Protein 4XJX (pdb70)

Secondary structure (DSSP, 8-state):
--SS-S---PPPPPSS--SSHHHHHHHHHHHHHHTT-EE----SHHHHHHHHHHHHHHHHT----HHHHHHHIIIIIS-TT--HHHHHHHHHT--EEEEE-TTS-EEEEESS-SSSGGGS-EEEEE-----EEEEEETTEEEEEEEE--TTS-HHHHHHHHSS-------TTTGGGGG--EEEEE-SS-EEEEE--S-GGG-SGGG-EEEE-TT--EE-SHHHHHHHTTSHHHHHHHHHTSEEE-TT--EEEPPHHHHHHHHHHHHHHHHHHHTT--SSTTTSEEEEE-TTSSHHHHHHHHHHHHTT-TT--EEEEEE-GGG--HHHHHHHHTTSTT--SSS---HHHHHHHT-SS--EEEEEHHHHHHHHHH-S--GGGGSEEEEEEES--SSSHHHHHHHHHHH-SEEEEEEEESS---GGG-TTS--HHHHH-SEEEEE-HHHHHHTTSS--EEEEE----TTTHHHHT---HHHHHHT-STTTTT-HHHHHHHHHHHHHHHHHHTT--STT----EEEEEESSHHHHHHHHHHHHHHHHHHHHS-TT-----EEEE---BTTSSSS-SSSPPPB-S-GGGS-HHHHHHHHHHHHHHHHHHT----SSHHHHHHHHHHHHHHHHTTSSSEEEESSTTSSS---TTEEEEEEES---HHHHHHHHGGG-----TT--SEEEEESS--HHHHHHHHHHTS-TTHHHHHBPPPHHHHHH-EE-TTT-PEEPPHHHHHHHHHHH---SS---SHHHHHHHHHHHHHHHHHHHHHTT-HHHHHHHHHTT----SSS---SHHHHTT--HHHHHHHTT-----HHHHHHHHHHHHHTS-------TT----HHHHSSS--S---/--SS-S---PPPP-SS--SSHHHHHHHHHHHHHHTT-EE----SHHHHHHHHHHHHHHHHT----HHHHHHHIIIIIS-TT--HHHHHHHHHT--EEEEE-TTS-EEEEESS-SSSGGGS-EEEEE------EEEEEETTEEEEEEEE--TTS-HHHHHHH-------GGGGG--EEEEE-SS-EEEEE--S-GGG-SGGG-EEEE-TT--EE-SHHHHHHHTTSHHHHHHHHHTSEEE-TT--EEEPPHHHHHHHHHHHHHHHHHHHTT--SSTTTSEEEEE-TTSSHHHHHHHHHHHHTT-TT--EEEEEE-GGG--HHHHHHHHTTSTT--SSS---HHHHHHHT-SS--EEEEEHHHHHHHHHH-S--GGGGSEEEEEEE---SSSHHHHHHHHHHH-SEEEEEEEESS---GGG-TTSPPHHHHH-SEEEEE-HHHHHHHTSS--EEEEE----TTTHHHHT---HHHHHHT-STTTTT-HHHHHHHHHHHHHHHHHHTT--STT----EEEEEESSHHHHHHHHHHHHHHHHHHHHS-TT-----EEEE-----SSBTB-SSSPPP--S-GGGS-HHHHHHHHHHHHHHHHHHT----SSHHHHHHHHHHHHHHHHTTSSSEEEESSTTSSS---TTEEEEEEES---HHHHHHHHGGG-----TT--SEEEEESS--HHHHHHHHHHTS-TTHHHHHBPPPHHHHHH-EE-TTT--EE--HHHHHHHHHHH--STTTTTSHHHHHHHHHHHHHHHHHHHHHTT-HHHHHHHHHTTS-SS-HHHHHHHHHHTT--HHHHHHHTT--PPPHHHHHHHHHHHHHHHHHHHT-----SS----HHHHHHTS--HHHHT--

Nearest PDB structures (foldseek):
  4xjx-assembly1_B  TM=1.001E+00  e=0.000E+00  Escherichia coli
  4xjx-assembly1_A  TM=9.889E-01  e=0.000E+00  Escherichia coli
  6h2j-assembly1_A  TM=9.985E-01  e=0.000E+00  Escherichia coli
  4bec-assembly1_A  TM=9.900E-01  e=0.000E+00  Escherichia coli
  7btp-assembly1_A  TM=7.691E-01  e=0.000E+00  Escherichia coli

CATH classification: 3.90.1570.50 (+3 more: 3.90.640.50, 3.40.50.300, 3.40.50.300)

Structure (mmCIF, N/CA/C/O backbone):
data_4XJX
#
_entry.id   4XJX
#
_cell.length_a   85.221
_cell.length_b   124.542
_cell.length_c   128.540
_cell.angle_alpha   90.000
_cell.angle_beta   107.770
_cell.angle_gamma   90.000
#
_symmetry.space_group_name_H-M   'P 1 21 1'
#
loop_
_entity.id
_entity.type
_entity.pdbx_description
1 polymer HsdR
2 non-polymer 'MAGNESIUM ION'
3 non-polymer "ADENOSINE-5'-TRIPHOSPHATE"
4 water water
#
loop_
_atom_site.group_PDB
_atom_site.id
_atom_site.type_symbol
_atom_site.label_atom_id
_atom_site.label_alt_id
_atom_site.label_comp_id
_atom_site.label_asym_id
_atom_site.label_entity_id
_atom_site.label_seq_id
_atom_site.pdbx_PDB_ins_code
_atom_site.Cartn_x
_atom_site.Cartn_y
_atom_site.Cartn_z
_atom_site.occupancy
_atom_site.B_iso_or_equiv
_atom_site.auth_seq_id
_atom_site.auth_comp_id
_atom_site.auth_asym_id
_atom_site.auth_atom_id
_atom_site.pdbx_PDB_model_num
ATOM 1 N N . ASN A 1 13 ? 27.002 -11.891 -11.358 1.00 57.51 13 ASN A N 1
ATOM 2 C CA . ASN A 1 13 ? 26.546 -11.763 -9.972 1.00 57.02 13 ASN A CA 1
ATOM 3 C C . ASN A 1 13 ? 25.171 -12.432 -9.830 1.00 57.86 13 ASN A C 1
ATOM 4 O O . ASN A 1 13 ? 24.149 -11.745 -9.935 1.00 58.01 13 ASN A O 1
ATOM 9 N N . PHE A 1 14 ? 25.132 -13.774 -9.650 1.00 51.03 14 PHE A N 1
ATOM 10 C CA . PHE A 1 14 ? 23.857 -14.496 -9.548 1.00 48.39 14 PHE A CA 1
ATOM 11 C C . PHE A 1 14 ? 22.956 -13.905 -8.463 1.00 50.19 14 PHE A C 1
ATOM 12 O O . PHE A 1 14 ? 23.425 -13.579 -7.379 1.00 49.02 14 PHE A O 1
ATOM 20 N N . ILE A 1 15 ? 21.666 -13.742 -8.780 1.00 46.41 15 ILE A N 1
ATOM 21 C CA . ILE A 1 15 ? 20.689 -13.156 -7.860 1.00 45.78 15 ILE A CA 1
ATOM 22 C C . ILE A 1 15 ? 19.870 -14.264 -7.161 1.00 48.79 15 ILE A C 1
ATOM 23 O O . ILE A 1 15 ? 19.161 -13.984 -6.193 1.00 47.55 15 ILE A O 1
ATOM 28 N N . VAL A 1 16 ? 19.983 -15.517 -7.651 1.00 44.92 16 VAL A N 1
ATOM 29 C CA . VAL A 1 16 ? 19.398 -16.707 -7.009 1.00 44.16 16 VAL A CA 1
ATOM 30 C C . VAL A 1 16 ? 20.649 -17.424 -6.504 1.00 46.83 16 VAL A C 1
ATOM 31 O O . VAL A 1 16 ? 21.450 -17.950 -7.283 1.00 45.15 16 VAL A O 1
ATOM 35 N N . LEU A 1 17 ? 20.894 -17.253 -5.204 1.00 44.20 17 LEU A N 1
ATOM 36 C CA . LEU A 1 17 ? 22.121 -17.624 -4.510 1.00 43.26 17 LEU A CA 1
ATOM 37 C C . LEU A 1 17 ? 22.367 -19.114 -4.363 1.00 49.02 17 LEU A C 1
ATOM 38 O O . LEU A 1 17 ? 21.468 -19.872 -3.987 1.00 47.65 17 LEU A O 1
ATOM 43 N N . ASP A 1 18 ? 23.623 -19.516 -4.638 1.00 48.86 18 ASP A N 1
ATOM 44 C CA . ASP A 1 18 ? 24.117 -20.881 -4.454 1.00 50.26 18 ASP A CA 1
ATOM 45 C C . ASP A 1 18 ? 24.223 -21.175 -2.946 1.00 58.63 18 ASP A C 1
ATOM 46 O O . ASP A 1 18 ? 23.837 -22.266 -2.507 1.00 58.54 18 ASP A O 1
ATOM 51 N N . LYS A 1 19 ? 24.672 -20.165 -2.151 1.00 57.09 19 LYS A N 1
ATOM 52 C CA . LYS A 1 19 ? 24.788 -20.255 -0.690 1.00 57.03 19 LYS A CA 1
ATOM 53 C C . LYS A 1 19 ? 24.372 -18.941 -0.013 1.00 59.33 19 LYS A C 1
ATOM 54 O O . LYS A 1 19 ? 24.639 -17.851 -0.520 1.00 59.31 19 LYS A O 1
ATOM 60 N N . TYR A 1 20 ? 23.712 -19.066 1.136 1.00 54.99 20 TYR A N 1
ATOM 61 C CA . TYR A 1 20 ? 23.242 -17.939 1.929 1.00 54.00 20 TYR A CA 1
ATOM 62 C C . TYR A 1 20 ? 23.216 -18.283 3.431 1.00 64.30 20 TYR A C 1
ATOM 63 O O . TYR A 1 20 ? 22.545 -19.249 3.840 1.00 64.49 20 TYR A O 1
ATOM 72 N N . ILE A 1 21 ? 23.914 -17.456 4.255 1.00 64.33 21 ILE A N 1
ATOM 73 C CA . ILE A 1 21 ? 23.944 -17.630 5.712 1.00 65.82 21 ILE A CA 1
ATOM 74 C C . ILE A 1 21 ? 22.801 -16.799 6.331 1.00 71.32 21 ILE A C 1
ATOM 75 O O . ILE A 1 21 ? 22.799 -15.568 6.252 1.00 70.99 21 ILE A O 1
ATOM 80 N N . LYS A 1 22 ? 21.810 -17.502 6.907 1.00 69.52 22 LYS A N 1
ATOM 81 C CA . LYS A 1 22 ? 20.613 -16.931 7.541 1.00 70.46 22 LYS A CA 1
ATOM 82 C C . LYS A 1 22 ? 20.977 -15.877 8.589 1.00 79.01 22 LYS A C 1
ATOM 83 O O . LYS A 1 22 ? 21.817 -16.137 9.448 1.00 80.43 22 LYS A O 1
ATOM 89 N N . ALA A 1 23 ? 20.353 -14.691 8.504 1.00 77.50 23 ALA A N 1
ATOM 90 C CA . ALA A 1 23 ? 20.546 -13.577 9.440 1.00 78.33 23 ALA A CA 1
ATOM 91 C C . ALA A 1 23 ? 19.901 -13.903 10.795 1.00 85.13 23 ALA A C 1
ATOM 92 O O . ALA A 1 23 ? 18.949 -14.694 10.845 1.00 85.26 23 ALA A O 1
ATOM 94 N N . GLU A 1 24 ? 20.426 -13.304 11.893 1.00 82.35 24 GLU A N 1
ATOM 95 C CA . GLU A 1 24 ? 19.942 -13.566 13.257 1.00 81.76 24 GLU A CA 1
ATOM 96 C C . GLU A 1 24 ? 19.001 -12.449 13.770 1.00 83.06 24 GLU A C 1
ATOM 97 O O . GLU A 1 24 ? 19.276 -11.275 13.506 1.00 81.82 24 GLU A O 1
ATOM 103 N N . PRO A 1 25 ? 17.900 -12.797 14.502 1.00 78.57 25 PRO A N 1
ATOM 104 C CA . PRO A 1 25 ? 16.964 -11.755 14.967 1.00 78.10 25 PRO A CA 1
ATOM 105 C C . PRO A 1 25 ? 17.552 -10.791 15.990 1.00 81.39 25 PRO A C 1
ATOM 106 O O . PRO A 1 25 ? 18.384 -11.188 16.812 1.00 82.15 25 PRO A O 1
ATOM 110 N N . THR A 1 26 ? 17.107 -9.518 15.932 1.00 75.92 26 THR A N 1
ATOM 111 C CA . THR A 1 26 ? 17.454 -8.479 16.909 1.00 75.12 26 THR A CA 1
ATOM 112 C C . THR A 1 26 ? 16.560 -8.795 18.127 1.00 78.25 26 THR A C 1
ATOM 113 O O . THR A 1 26 ? 15.384 -9.137 17.912 1.00 79.31 26 THR A O 1
ATOM 117 N N . GLY A 1 27 ? 17.067 -8.690 19.351 1.00 71.08 27 GLY A N 1
ATOM 118 C CA . GLY A 1 27 ? 16.261 -9.022 20.526 1.00 69.95 27 GLY A CA 1
ATOM 119 C C . GLY A 1 27 ? 15.017 -8.175 20.759 1.00 71.97 27 GLY A C 1
ATOM 120 O O . GLY A 1 27 ? 14.309 -8.368 21.759 1.00 70.80 27 GLY A O 1
ATOM 121 N N . ASP A 1 28 ? 14.745 -7.219 19.837 1.00 66.87 28 ASP A N 1
ATOM 122 C CA . ASP A 1 28 ? 13.606 -6.308 19.912 1.00 65.32 28 ASP A CA 1
ATOM 123 C C . ASP A 1 28 ? 12.340 -6.989 19.422 1.00 64.98 28 ASP A C 1
ATOM 124 O O . ASP A 1 28 ? 12.411 -7.890 18.587 1.00 64.40 28 ASP A O 1
ATOM 129 N N . SER A 1 29 ? 11.185 -6.554 19.952 1.00 59.79 29 SER A N 1
ATOM 130 C CA . SER A 1 29 ? 9.859 -7.076 19.627 1.00 59.92 29 SER A CA 1
ATOM 131 C C . SER A 1 29 ? 9.666 -7.272 18.097 1.00 64.91 29 SER A C 1
ATOM 132 O O . SER A 1 29 ? 10.025 -6.391 17.301 1.00 64.55 29 SER A O 1
ATOM 135 N N . TYR A 1 30 ? 9.188 -8.477 17.708 1.00 61.30 30 TYR A N 1
ATOM 136 C CA . TYR A 1 30 ? 8.959 -8.864 16.316 1.00 60.21 30 TYR A CA 1
ATOM 137 C C . TYR A 1 30 ? 7.623 -9.552 16.249 1.00 62.31 30 TYR A C 1
ATOM 138 O O . TYR A 1 30 ? 7.553 -10.716 15.875 1.00 63.00 30 TYR A O 1
ATOM 147 N N . GLN A 1 31 ? 6.563 -8.864 16.679 1.00 57.56 31 GLN A N 1
ATOM 148 C CA . GLN A 1 31 ? 5.223 -9.438 16.696 1.00 57.45 31 GLN A CA 1
ATOM 149 C C . GLN A 1 31 ? 4.227 -8.569 15.937 1.00 61.44 31 GLN A C 1
ATOM 150 O O . GLN A 1 31 ? 3.437 -9.100 15.157 1.00 61.69 31 GLN A O 1
ATOM 156 N N . SER A 1 32 ? 4.254 -7.244 16.158 1.00 56.42 32 SER A N 1
ATOM 157 C CA . SER A 1 32 ? 3.309 -6.334 15.511 1.00 55.17 32 SER A CA 1
ATOM 158 C C . SER A 1 32 ? 3.844 -5.808 14.157 1.00 55.70 32 SER A C 1
ATOM 159 O O . SER A 1 32 ? 5.055 -5.852 13.861 1.00 54.34 32 SER A O 1
ATOM 162 N N . GLU A 1 33 ? 2.916 -5.270 13.358 1.00 50.06 33 GLU A N 1
ATOM 163 C CA . GLU A 1 33 ? 3.209 -4.705 12.038 1.00 48.77 33 GLU A CA 1
ATOM 164 C C . GLU A 1 33 ? 4.308 -3.646 12.136 1.00 52.37 33 GLU A C 1
ATOM 165 O O . GLU A 1 33 ? 5.213 -3.631 11.305 1.00 50.58 33 GLU A O 1
ATOM 171 N N . SER A 1 34 ? 4.284 -2.845 13.227 1.00 50.58 34 SER A N 1
ATOM 172 C CA . SER A 1 34 ? 5.241 -1.780 13.535 1.00 50.25 34 SER A CA 1
ATOM 173 C C . SER A 1 34 ? 6.626 -2.336 13.760 1.00 53.09 34 SER A C 1
ATOM 174 O O . SER A 1 34 ? 7.614 -1.705 13.375 1.00 52.10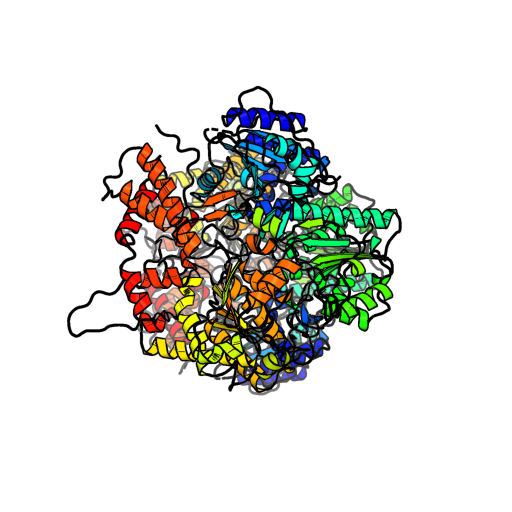 34 SER A O 1
ATOM 177 N N . ASP A 1 35 ? 6.703 -3.528 14.377 1.00 50.93 35 ASP A N 1
ATOM 178 C CA . ASP A 1 35 ? 7.959 -4.213 14.651 1.00 51.08 35 ASP A CA 1
ATOM 179 C C . ASP A 1 35 ? 8.602 -4.656 13.339 1.00 53.40 35 ASP A C 1
ATOM 180 O O . ASP A 1 35 ? 9.784 -4.358 13.098 1.00 52.77 35 ASP A O 1
ATOM 185 N N . LEU A 1 36 ? 7.800 -5.310 12.473 1.00 48.21 36 LEU A N 1
ATOM 186 C CA . LEU A 1 36 ? 8.202 -5.749 11.132 1.00 47.41 36 LEU A CA 1
ATOM 187 C C . LEU A 1 36 ? 8.604 -4.533 10.264 1.00 50.64 36 LEU A C 1
ATOM 188 O O . LEU A 1 36 ? 9.654 -4.558 9.622 1.00 49.66 36 LEU A O 1
ATOM 193 N N . GLU A 1 37 ? 7.797 -3.448 10.313 1.00 47.72 37 GLU A N 1
ATOM 194 C CA . GLU A 1 37 ? 8.017 -2.193 9.576 1.00 47.42 37 GLU A CA 1
ATOM 195 C C . GLU A 1 37 ? 9.371 -1.550 9.898 1.00 50.27 37 GLU A C 1
ATOM 196 O O . GLU A 1 37 ? 10.124 -1.255 8.961 1.00 49.69 37 GLU A O 1
ATOM 202 N N . ARG A 1 38 ? 9.681 -1.361 11.212 1.00 46.00 38 ARG A N 1
ATOM 203 C CA . ARG A 1 38 ? 10.919 -0.760 11.716 1.00 45.67 38 ARG A CA 1
ATOM 204 C C . ARG A 1 38 ? 12.155 -1.509 11.219 1.00 49.33 38 ARG A C 1
ATOM 205 O O . ARG A 1 38 ? 13.121 -0.871 10.798 1.00 47.96 38 ARG A O 1
ATOM 213 N N . GLU A 1 39 ? 12.125 -2.854 11.284 1.00 47.30 39 GLU A N 1
ATOM 214 C CA . GLU A 1 39 ? 13.254 -3.675 10.865 1.00 47.42 39 GLU A CA 1
ATOM 215 C C . GLU A 1 39 ? 13.379 -3.678 9.347 1.00 48.15 39 GLU A C 1
ATOM 216 O O . GLU A 1 39 ? 14.497 -3.594 8.837 1.00 45.73 39 GLU A O 1
ATOM 222 N N . LEU A 1 40 ? 12.230 -3.670 8.627 1.00 44.69 40 LEU A N 1
ATOM 223 C CA . LEU A 1 40 ? 12.220 -3.606 7.156 1.00 43.27 40 LEU A CA 1
ATOM 224 C C . LEU A 1 40 ? 12.865 -2.296 6.675 1.00 45.00 40 LEU A C 1
ATOM 225 O O . LEU A 1 40 ? 13.823 -2.333 5.884 1.00 43.85 40 LEU A O 1
ATOM 230 N N . ILE A 1 41 ? 12.389 -1.155 7.210 1.00 40.73 41 ILE A N 1
ATOM 231 C CA . ILE A 1 41 ? 12.921 0.162 6.845 1.00 41.72 41 ILE A CA 1
ATOM 232 C C . ILE A 1 41 ? 14.416 0.208 7.192 1.00 45.42 41 ILE A C 1
ATOM 233 O O . ILE A 1 41 ? 15.217 0.604 6.344 1.00 44.15 41 ILE A O 1
ATOM 238 N N . GLN A 1 42 ? 14.787 -0.305 8.398 1.00 42.87 42 GLN A N 1
ATOM 239 C CA . GLN A 1 42 ? 16.158 -0.345 8.904 1.00 42.67 42 GLN A CA 1
ATOM 240 C C . GLN A 1 42 ? 17.096 -1.159 7.997 1.00 46.35 42 GLN A C 1
ATOM 241 O O . GLN A 1 42 ? 18.141 -0.622 7.593 1.00 46.20 42 GLN A O 1
ATOM 247 N N . ASP A 1 43 ? 16.722 -2.428 7.662 1.00 42.08 43 ASP A N 1
ATOM 248 C CA . ASP A 1 43 ? 17.533 -3.300 6.806 1.00 41.99 43 ASP A CA 1
ATOM 249 C C . ASP A 1 43 ? 17.644 -2.747 5.399 1.00 44.61 43 ASP A C 1
ATOM 250 O O . ASP A 1 43 ? 18.736 -2.773 4.829 1.00 43.56 43 ASP A O 1
ATOM 255 N N . LEU A 1 44 ? 16.529 -2.201 4.847 1.00 41.25 44 LEU A N 1
ATOM 256 C CA . LEU A 1 44 ? 16.564 -1.583 3.514 1.00 41.25 44 LEU A CA 1
ATOM 257 C C . LEU A 1 44 ? 17.478 -0.365 3.533 1.00 42.87 44 LEU A C 1
ATOM 258 O O . LEU A 1 44 ? 18.301 -0.222 2.625 1.00 41.16 44 LEU A O 1
ATOM 263 N N . ARG A 1 45 ? 17.404 0.466 4.603 1.00 40.12 45 ARG A N 1
ATOM 264 C CA . ARG A 1 45 ? 18.314 1.622 4.734 1.00 41.25 45 ARG A CA 1
ATOM 265 C C . ARG A 1 45 ? 19.765 1.134 4.806 1.00 46.71 45 ARG A C 1
ATOM 266 O O . ARG A 1 45 ? 20.620 1.654 4.077 1.00 44.94 45 ARG A O 1
ATOM 274 N N . ASN A 1 46 ? 20.010 0.046 5.588 1.00 45.13 46 ASN A N 1
ATOM 275 C CA . ASN A 1 46 ? 21.332 -0.577 5.687 1.00 45.47 46 ASN A CA 1
ATOM 276 C C . ASN A 1 46 ? 21.791 -1.144 4.344 1.00 51.42 46 ASN A C 1
ATOM 277 O O . ASN A 1 46 ? 22.999 -1.264 4.126 1.00 51.88 46 ASN A O 1
ATOM 282 N N . GLN A 1 47 ? 20.834 -1.454 3.433 1.00 49.12 47 GLN A N 1
ATOM 283 C CA . GLN A 1 47 ? 21.118 -2.031 2.118 1.00 49.65 47 GLN A CA 1
ATOM 284 C C . GLN A 1 47 ? 21.153 -0.999 0.968 1.00 53.43 47 GLN A C 1
ATOM 285 O O . GLN A 1 47 ? 21.168 -1.397 -0.202 1.00 52.23 47 GLN A O 1
ATOM 291 N N . GLY A 1 48 ? 21.190 0.297 1.311 1.00 50.50 48 GLY A N 1
ATOM 292 C CA . GLY A 1 48 ? 21.313 1.399 0.354 1.00 49.27 48 GLY A CA 1
ATOM 293 C C . GLY A 1 48 ? 20.038 2.075 -0.119 1.00 51.33 48 GLY A C 1
ATOM 294 O O . GLY A 1 48 ? 20.065 2.777 -1.131 1.00 50.66 48 GLY A O 1
ATOM 295 N N . TYR A 1 49 ? 18.916 1.870 0.587 1.00 47.02 49 TYR A N 1
ATOM 296 C CA . TYR A 1 49 ? 17.640 2.483 0.240 1.00 46.20 49 TYR A CA 1
ATOM 297 C C . TYR A 1 49 ? 17.435 3.695 1.118 1.00 50.34 49 TYR A C 1
ATOM 298 O O . TYR A 1 49 ? 17.229 3.557 2.330 1.00 48.94 49 TYR A O 1
ATOM 307 N N . GLU A 1 50 ? 17.504 4.893 0.503 1.00 47.10 50 GLU A N 1
ATOM 308 C CA . GLU A 1 50 ? 17.306 6.155 1.197 1.00 45.76 50 GLU A CA 1
ATOM 309 C C . GLU A 1 50 ? 15.851 6.277 1.667 1.00 47.45 50 GLU A C 1
ATOM 310 O O . GLU A 1 50 ? 14.924 6.103 0.880 1.00 44.11 50 GLU A O 1
ATOM 316 N N . PHE A 1 51 ? 15.651 6.515 2.963 1.00 46.73 51 PHE A N 1
ATOM 317 C CA . PHE A 1 51 ? 14.297 6.691 3.464 1.00 47.40 51 PHE A CA 1
ATOM 318 C C . PHE A 1 51 ? 13.909 8.161 3.316 1.00 54.03 51 PHE A C 1
ATOM 319 O O . PHE A 1 51 ? 14.611 9.034 3.834 1.00 54.19 51 PHE A O 1
ATOM 327 N N . ILE A 1 52 ? 12.804 8.438 2.602 1.00 50.49 52 ILE A N 1
ATOM 328 C CA . ILE A 1 52 ? 12.333 9.811 2.437 1.00 49.97 52 ILE A CA 1
ATOM 329 C C . ILE A 1 52 ? 10.908 9.943 2.965 1.00 50.81 52 ILE A C 1
ATOM 330 O O . ILE A 1 52 ? 10.140 8.976 2.933 1.00 48.51 52 ILE A O 1
ATOM 335 N N . SER A 1 53 ? 10.570 11.140 3.482 1.00 47.63 53 SER A N 1
ATOM 336 C CA . SER A 1 53 ? 9.225 11.421 3.971 1.00 47.66 53 SER A CA 1
ATOM 337 C C . SER A 1 53 ? 8.408 12.105 2.866 1.00 52.36 53 SER A C 1
ATOM 338 O O . SER A 1 53 ? 8.811 13.142 2.335 1.00 53.43 53 SER A O 1
ATOM 341 N N . VAL A 1 54 ? 7.317 11.464 2.461 1.00 48.24 54 VAL A N 1
ATOM 342 C CA . VAL A 1 54 ? 6.402 11.934 1.428 1.00 48.19 54 VAL A CA 1
ATOM 343 C C . VAL A 1 54 ? 5.004 11.813 2.019 1.00 54.00 54 VAL A C 1
ATOM 344 O O . VAL A 1 54 ? 4.689 10.774 2.602 1.00 56.58 54 VAL A O 1
ATOM 348 N N . LYS A 1 55 ? 4.189 12.865 1.934 1.00 48.16 55 LYS A N 1
ATOM 349 C CA . LYS A 1 55 ? 2.858 12.827 2.539 1.00 47.03 55 LYS A CA 1
ATOM 350 C C . LYS A 1 55 ? 1.766 13.199 1.545 1.00 47.61 55 LYS A C 1
ATOM 351 O O . LYS A 1 55 ? 0.611 13.370 1.951 1.00 47.10 55 LYS A O 1
ATOM 357 N N . SER A 1 56 ? 2.122 13.296 0.240 1.00 41.92 56 SER A N 1
ATOM 358 C CA . SER A 1 56 ? 1.221 13.673 -0.856 1.00 40.92 56 SER A CA 1
ATOM 359 C C . SER A 1 56 ? 1.794 13.284 -2.214 1.00 44.05 56 SER A C 1
ATOM 360 O O . SER A 1 56 ? 3.007 13.078 -2.352 1.00 42.78 56 SER A O 1
ATOM 363 N N . GLN A 1 57 ? 0.932 13.243 -3.235 1.00 41.20 57 GLN A N 1
ATOM 364 C CA . GLN A 1 57 ? 1.387 12.972 -4.594 1.00 41.11 57 GLN A CA 1
ATOM 365 C C . GLN A 1 57 ? 2.219 14.169 -5.094 1.00 45.01 57 GLN A C 1
ATOM 366 O O . GLN A 1 57 ? 3.135 13.967 -5.894 1.00 45.20 57 GLN A O 1
ATOM 372 N N . SER A 1 58 ? 1.916 15.401 -4.601 1.00 39.71 58 SER A N 1
ATOM 373 C CA . SER A 1 58 ? 2.663 16.621 -4.946 1.00 38.08 58 SER A CA 1
ATOM 374 C C . SER A 1 58 ? 4.136 16.456 -4.527 1.00 41.17 58 SER A C 1
ATOM 375 O O . SER A 1 58 ? 5.032 16.690 -5.348 1.00 40.70 58 SER A O 1
ATOM 378 N N . ALA A 1 59 ? 4.373 15.969 -3.291 1.00 36.42 59 ALA A N 1
ATOM 379 C CA . ALA A 1 59 ? 5.712 15.669 -2.801 1.00 36.62 59 ALA A CA 1
ATOM 380 C C . ALA A 1 59 ? 6.312 14.482 -3.588 1.00 42.49 59 ALA A C 1
ATOM 381 O O . ALA A 1 59 ? 7.503 14.515 -3.921 1.00 41.94 59 ALA A O 1
ATOM 383 N N . MET A 1 60 ? 5.474 13.476 -3.962 1.00 39.88 60 MET A N 1
ATOM 384 C CA . MET A 1 60 ? 5.954 12.355 -4.776 1.00 40.46 60 MET A CA 1
ATOM 385 C C . MET A 1 60 ? 6.406 12.809 -6.171 1.00 40.48 60 MET A C 1
ATOM 386 O O . MET A 1 60 ? 7.492 12.412 -6.612 1.00 40.21 60 MET A O 1
ATOM 391 N N . LEU A 1 61 ? 5.641 13.715 -6.809 1.00 33.76 61 LEU A N 1
ATOM 392 C CA . LEU A 1 61 ? 5.958 14.231 -8.132 1.00 32.60 61 LEU A CA 1
ATOM 393 C C . LEU A 1 61 ? 7.199 15.092 -8.130 1.00 33.74 61 LEU A C 1
ATOM 394 O O . LEU A 1 61 ? 7.990 15.009 -9.084 1.00 31.86 61 LEU A O 1
ATOM 399 N N . ALA A 1 62 ? 7.397 15.895 -7.053 1.00 29.95 62 ALA A N 1
ATOM 400 C CA . ALA A 1 62 ? 8.579 16.752 -6.893 1.00 29.70 62 ALA A CA 1
ATOM 401 C C . ALA A 1 62 ? 9.847 15.893 -6.827 1.00 34.22 62 ALA A C 1
ATOM 402 O O . ALA A 1 62 ? 10.879 16.248 -7.416 1.00 33.36 62 ALA A O 1
ATOM 404 N N . ASN A 1 63 ? 9.731 14.722 -6.148 1.00 32.19 63 ASN A N 1
ATOM 405 C CA . ASN A 1 63 ? 10.785 13.724 -5.971 1.00 32.03 63 ASN A CA 1
ATOM 406 C C . ASN A 1 63 ? 11.048 12.995 -7.298 1.00 34.09 63 ASN A C 1
ATOM 407 O O . ASN A 1 63 ? 12.211 12.905 -7.700 1.00 34.21 63 ASN A O 1
ATOM 412 N N . VAL A 1 64 ? 9.979 12.580 -8.027 1.00 30.05 64 VAL A N 1
ATOM 413 C CA . VAL A 1 64 ? 10.100 11.985 -9.381 1.00 30.57 64 VAL A CA 1
ATOM 414 C C . VAL A 1 64 ? 10.875 12.971 -10.296 1.00 35.03 64 VAL A C 1
ATOM 415 O O . VAL A 1 64 ? 11.785 12.545 -11.017 1.00 34.92 64 VAL A O 1
ATOM 419 N N . ARG A 1 65 ? 10.532 14.282 -10.238 1.00 31.16 65 ARG A N 1
ATOM 420 C CA . ARG A 1 65 ? 11.185 15.307 -11.052 1.00 31.10 65 ARG A CA 1
ATOM 421 C C . ARG A 1 65 ? 12.684 15.339 -10.804 1.00 37.10 65 ARG A C 1
ATOM 422 O O . ARG A 1 65 ? 13.442 15.414 -11.765 1.00 36.47 65 ARG A O 1
ATOM 430 N N . GLU A 1 66 ? 13.101 15.291 -9.518 1.00 35.23 66 GLU A N 1
ATOM 431 C CA . GLU A 1 66 ? 14.499 15.311 -9.111 1.00 35.20 66 GLU A CA 1
ATOM 432 C C . GLU A 1 66 ? 15.243 14.097 -9.642 1.00 39.08 66 GLU A C 1
ATOM 433 O O . GLU A 1 66 ? 16.333 14.245 -10.187 1.00 39.09 66 GLU A O 1
ATOM 439 N N . GLN A 1 67 ? 14.641 12.909 -9.505 1.00 34.02 67 GLN A N 1
ATOM 440 C CA . GLN A 1 67 ? 15.253 11.652 -9.941 1.00 33.28 67 GLN A CA 1
ATOM 441 C C . GLN A 1 67 ? 15.372 11.550 -11.454 1.00 37.07 67 GLN A C 1
ATOM 442 O O . GLN A 1 67 ? 16.453 11.213 -11.949 1.00 36.14 67 GLN A O 1
ATOM 448 N N . LEU A 1 68 ? 14.287 11.873 -12.187 1.00 34.20 68 LEU A N 1
ATOM 449 C CA . LEU A 1 68 ? 14.278 11.776 -13.643 1.00 34.78 68 LEU A CA 1
ATOM 450 C C . LEU A 1 68 ? 15.240 12.759 -14.283 1.00 39.90 68 LEU A C 1
ATOM 451 O O . LEU A 1 68 ? 15.894 12.410 -15.273 1.00 40.46 68 LEU A O 1
ATOM 456 N N . GLN A 1 69 ? 15.337 13.969 -13.708 1.00 35.59 69 GLN A N 1
ATOM 457 C CA . GLN A 1 69 ? 16.251 15.014 -14.141 1.00 34.41 69 GLN A CA 1
ATOM 458 C C . GLN A 1 69 ? 17.668 14.524 -13.953 1.00 38.90 69 GLN A C 1
ATOM 459 O O . GLN A 1 69 ? 18.448 14.535 -14.902 1.00 36.53 69 GLN A O 1
ATOM 465 N N . ASN A 1 70 ? 17.968 14.018 -12.739 1.00 38.34 70 ASN A N 1
ATOM 466 C CA . ASN A 1 70 ? 19.270 13.473 -12.355 1.00 39.09 70 ASN A CA 1
ATOM 467 C C . ASN A 1 70 ? 19.719 12.383 -13.298 1.00 42.04 70 ASN A C 1
ATOM 468 O O . ASN A 1 70 ? 20.795 12.488 -13.889 1.00 41.25 70 ASN A O 1
ATOM 473 N N . LEU A 1 71 ? 18.871 11.366 -13.467 1.00 38.59 71 LEU A N 1
ATOM 474 C CA . LEU A 1 71 ? 19.092 10.224 -14.360 1.00 37.95 71 LEU A CA 1
ATOM 475 C C . LEU A 1 71 ? 19.342 10.636 -15.810 1.00 42.43 71 LEU A C 1
ATOM 476 O O . LEU A 1 71 ? 20.177 10.021 -16.477 1.00 42.02 71 LEU A O 1
ATOM 481 N N . ASN A 1 72 ? 18.610 11.640 -16.318 1.00 39.29 72 ASN A N 1
ATOM 482 C CA . ASN A 1 72 ? 18.708 11.987 -17.732 1.00 39.35 72 ASN A CA 1
ATOM 483 C C . ASN A 1 72 ? 19.623 13.190 -18.047 1.00 45.05 72 ASN A C 1
ATOM 484 O O . ASN A 1 72 ? 19.897 13.450 -19.220 1.00 45.53 72 ASN A O 1
ATOM 489 N N . GLY A 1 73 ? 20.119 13.868 -17.022 1.00 42.19 73 GLY A N 1
ATOM 490 C CA . GLY A 1 73 ? 20.993 15.026 -17.175 1.00 41.95 73 GLY A CA 1
ATOM 491 C C . GLY A 1 73 ? 20.309 16.193 -17.851 1.00 46.54 73 GLY A C 1
ATOM 492 O O . GLY A 1 73 ? 20.911 16.869 -18.692 1.00 46.00 73 GLY A O 1
ATOM 493 N N . VAL A 1 74 ? 19.039 16.429 -17.478 1.00 43.41 74 VAL A N 1
ATOM 494 C CA . VAL A 1 74 ? 18.198 17.480 -18.044 1.00 43.08 74 VAL A CA 1
ATOM 495 C C . VAL A 1 74 ? 17.488 18.205 -16.912 1.00 44.75 74 VAL A C 1
ATOM 496 O O . VAL A 1 74 ? 17.388 17.647 -15.827 1.00 44.41 74 VAL A O 1
ATOM 500 N N . VAL A 1 75 ? 17.048 19.458 -17.135 1.00 39.39 75 VAL A N 1
ATOM 501 C CA . VAL A 1 75 ? 16.289 20.224 -16.143 1.00 38.65 75 VAL A CA 1
ATOM 502 C C . VAL A 1 75 ? 15.045 20.745 -16.859 1.00 41.68 75 VAL A C 1
ATOM 503 O O . VAL A 1 75 ? 15.151 21.496 -17.830 1.00 43.08 75 VAL A O 1
ATOM 507 N N . PHE A 1 76 ? 13.873 20.311 -16.411 1.00 35.13 76 PHE A N 1
ATOM 508 C CA . PHE A 1 76 ? 12.605 20.795 -16.947 1.00 33.40 76 PHE A CA 1
ATOM 509 C C . PHE A 1 76 ? 12.286 22.132 -16.362 1.00 34.97 76 PHE A C 1
ATOM 510 O O . PHE A 1 76 ? 12.664 22.401 -15.224 1.00 36.39 76 PHE A O 1
ATOM 518 N N . ASN A 1 77 ? 11.590 22.975 -17.113 1.00 28.57 77 ASN A N 1
ATOM 519 C CA . ASN A 1 77 ? 11.028 24.178 -16.537 1.00 27.50 77 ASN A CA 1
ATOM 520 C C . ASN A 1 77 ? 9.631 23.729 -16.051 1.00 31.61 77 ASN A C 1
ATOM 521 O O . ASN A 1 77 ? 9.210 22.603 -16.330 1.00 30.56 77 ASN A O 1
ATOM 526 N N . ASP A 1 78 ? 8.939 24.553 -15.318 1.00 31.93 78 ASP A N 1
ATOM 527 C CA . ASP A 1 78 ? 7.654 24.157 -14.742 1.00 33.10 78 ASP A CA 1
ATOM 528 C C . ASP A 1 78 ? 6.621 23.809 -15.774 1.00 39.26 78 ASP A C 1
ATOM 529 O O . ASP A 1 78 ? 5.900 22.821 -15.583 1.00 42.14 78 ASP A O 1
ATOM 534 N N . SER A 1 79 ? 6.594 24.568 -16.890 1.00 34.12 79 SER A N 1
ATOM 535 C CA . SER A 1 79 ? 5.678 24.372 -18.012 1.00 32.44 79 SER A CA 1
ATOM 536 C C . SER A 1 79 ? 5.957 23.016 -18.694 1.00 34.20 79 SER A C 1
ATOM 537 O O . SER A 1 79 ? 5.018 22.240 -18.859 1.00 33.39 79 SER A O 1
ATOM 540 N N . GLU A 1 80 ? 7.248 22.728 -19.024 1.00 29.27 80 GLU A N 1
ATOM 541 C CA . GLU A 1 80 ? 7.734 21.470 -19.586 1.00 29.17 80 GLU A CA 1
ATOM 542 C C . GLU A 1 80 ? 7.463 20.282 -18.635 1.00 36.34 80 GLU A C 1
ATOM 543 O O . GLU A 1 80 ? 7.060 19.229 -19.123 1.00 36.58 80 GLU A O 1
ATOM 549 N N . TRP A 1 81 ? 7.686 20.447 -17.289 1.00 33.23 81 TRP A N 1
ATOM 550 C CA . TRP A 1 81 ? 7.412 19.397 -16.305 1.00 32.91 81 TRP A CA 1
ATOM 551 C C . TRP A 1 81 ? 5.907 19.061 -16.266 1.00 37.94 81 TRP A C 1
ATOM 552 O O . TRP A 1 81 ? 5.560 17.876 -16.330 1.00 38.31 81 TRP A O 1
ATOM 563 N N . ARG A 1 82 ? 5.026 20.078 -16.201 1.00 34.97 82 ARG A N 1
ATOM 564 C CA . ARG A 1 82 ? 3.574 19.859 -16.198 1.00 36.30 82 ARG A CA 1
ATOM 565 C C . ARG A 1 82 ? 3.117 19.141 -17.486 1.00 41.34 82 ARG A C 1
ATOM 566 O O . ARG A 1 82 ? 2.244 18.274 -17.435 1.00 40.48 82 ARG A O 1
ATOM 574 N N . ARG A 1 83 ? 3.740 19.479 -18.623 1.00 38.42 83 ARG A N 1
ATOM 575 C CA . ARG A 1 83 ? 3.431 18.893 -19.920 1.00 39.45 83 ARG A CA 1
ATOM 576 C C . ARG A 1 83 ? 3.878 17.398 -19.940 1.00 46.09 83 ARG A C 1
ATOM 577 O O . ARG A 1 83 ? 3.055 16.547 -20.284 1.00 47.34 83 ARG A O 1
ATOM 585 N N . PHE A 1 84 ? 5.128 17.076 -19.494 1.00 40.99 84 PHE A N 1
ATOM 586 C CA . PHE A 1 84 ? 5.646 15.701 -19.369 1.00 39.79 84 PHE A CA 1
ATOM 587 C C . PHE A 1 84 ? 4.730 14.867 -18.479 1.00 42.64 84 PHE A C 1
ATOM 588 O O . PHE A 1 84 ? 4.429 13.722 -18.803 1.00 43.79 84 PHE A O 1
ATOM 596 N N . THR A 1 85 ? 4.308 15.441 -17.358 1.00 37.69 85 THR A N 1
ATOM 597 C CA . THR A 1 85 ? 3.438 14.807 -16.375 1.00 37.49 85 THR A CA 1
ATOM 598 C C . THR A 1 85 ? 2.094 14.446 -16.982 1.00 40.08 85 THR A C 1
ATOM 599 O O . THR A 1 85 ? 1.674 13.312 -16.868 1.00 39.82 85 THR A O 1
ATOM 603 N N . GLU A 1 86 ? 1.427 15.393 -17.599 1.00 37.74 86 GLU A N 1
ATOM 604 C CA . GLU A 1 86 ? 0.088 15.196 -18.153 1.00 37.45 86 GLU A CA 1
ATOM 605 C C . GLU A 1 86 ? 0.079 14.313 -19.404 1.00 40.12 86 GLU A C 1
ATOM 606 O O . GLU A 1 86 ? -0.892 13.589 -19.613 1.00 38.17 86 GLU A O 1
ATOM 612 N N . GLN A 1 87 ? 1.135 14.384 -20.232 1.00 38.08 87 GLN A N 1
ATOM 613 C CA . GLN A 1 87 ? 1.182 13.658 -21.506 1.00 38.71 87 GLN A CA 1
ATOM 614 C C . GLN A 1 87 ? 1.921 12.327 -21.442 1.00 42.84 87 GLN A C 1
ATOM 615 O O . GLN A 1 87 ? 1.677 11.478 -22.300 1.00 43.45 87 GLN A O 1
ATOM 621 N N . TYR A 1 88 ? 2.834 12.140 -20.490 1.00 37.94 88 TYR A N 1
ATOM 622 C CA . TYR A 1 88 ? 3.562 10.885 -20.488 1.00 37.40 88 TYR A CA 1
ATOM 623 C C . TYR A 1 88 ? 3.607 10.212 -19.122 1.00 41.66 88 TYR A C 1
ATOM 624 O O . TYR A 1 88 ? 3.339 9.015 -19.055 1.00 41.11 88 TYR A O 1
ATOM 633 N N . LEU A 1 89 ? 4.016 10.927 -18.064 1.00 39.96 89 LEU A N 1
ATOM 634 C CA . LEU A 1 89 ? 4.195 10.314 -16.736 1.00 39.97 89 LEU A CA 1
ATOM 635 C C . LEU A 1 89 ? 2.873 9.920 -16.049 1.00 46.67 89 LEU A C 1
ATOM 636 O O . LEU A 1 89 ? 2.751 8.790 -15.551 1.00 45.60 89 LEU A O 1
ATOM 641 N N . ASP A 1 90 ? 1.919 10.856 -15.971 1.00 44.15 90 ASP A N 1
ATOM 642 C CA . ASP A 1 90 ? 0.690 10.597 -15.242 1.00 44.71 90 ASP A CA 1
ATOM 643 C C . ASP A 1 90 ? -0.555 11.049 -16.018 1.00 46.59 90 ASP A C 1
ATOM 644 O O . ASP A 1 90 ? -1.339 11.850 -15.507 1.00 45.47 90 ASP A O 1
ATOM 649 N N . ASN A 1 91 ? -0.746 10.503 -17.256 1.00 42.62 91 ASN A N 1
ATOM 650 C CA . ASN A 1 91 ? -1.926 10.759 -18.087 1.00 41.71 91 ASN A CA 1
ATOM 651 C C . ASN A 1 91 ? -3.172 10.358 -17.300 1.00 46.47 91 ASN A C 1
ATOM 652 O O . ASN A 1 91 ? -3.222 9.231 -16.806 1.00 45.39 91 ASN A O 1
ATOM 657 N N . PRO A 1 92 ? -4.166 11.248 -17.115 1.00 43.46 92 PRO A N 1
ATOM 658 C CA . PRO A 1 92 ? -5.337 10.872 -16.298 1.00 43.32 92 PRO A CA 1
ATOM 659 C C . PRO A 1 92 ? -6.100 9.636 -16.813 1.00 47.14 92 PRO A C 1
ATOM 660 O O . PRO A 1 92 ? -6.676 8.910 -15.990 1.00 48.10 92 PRO A O 1
ATOM 664 N N . SER A 1 93 ? -6.066 9.374 -18.143 1.00 41.33 93 SER A N 1
ATOM 665 C CA . SER A 1 93 ? -6.741 8.238 -18.768 1.00 41.48 93 SER A CA 1
ATOM 666 C C . SER A 1 93 ? -5.952 6.910 -18.625 1.00 45.48 93 SER A C 1
ATOM 667 O O . SER A 1 93 ? -6.497 5.861 -18.971 1.00 47.96 93 SER A O 1
ATOM 670 N N . ASP A 1 94 ? -4.691 6.949 -18.143 1.00 38.60 94 ASP A N 1
ATOM 671 C CA . ASP A 1 94 ? -3.847 5.761 -17.950 1.00 36.92 94 ASP A CA 1
ATOM 672 C C . ASP A 1 94 ? -4.306 4.888 -16.786 1.00 39.73 94 ASP A C 1
ATOM 673 O O . ASP A 1 94 ? -4.560 5.402 -15.694 1.00 38.00 94 ASP A O 1
ATOM 678 N N . GLY A 1 95 ? -4.332 3.575 -17.021 1.00 35.15 95 GLY A N 1
ATOM 679 C CA . GLY A 1 95 ? -4.638 2.570 -16.013 1.00 33.94 95 GLY A CA 1
ATOM 680 C C . GLY A 1 95 ? -3.366 1.836 -15.632 1.00 38.07 95 GLY A C 1
ATOM 681 O O . GLY A 1 95 ? -2.270 2.234 -16.049 1.00 37.45 95 GLY A O 1
ATOM 682 N N . ILE A 1 96 ? -3.496 0.763 -14.838 1.00 34.50 96 ILE A N 1
ATOM 683 C CA . ILE A 1 96 ? -2.374 -0.069 -14.404 1.00 34.39 96 ILE A CA 1
ATOM 684 C C . ILE A 1 96 ? -1.637 -0.656 -15.622 1.00 38.66 96 ILE A C 1
ATOM 685 O O . ILE A 1 96 ? -0.404 -0.569 -15.651 1.00 38.69 96 ILE A O 1
ATOM 690 N N . LEU A 1 97 ? -2.373 -1.208 -16.630 1.00 35.14 97 LEU A N 1
ATOM 691 C CA . LEU A 1 97 ? -1.753 -1.788 -17.829 1.00 34.57 97 LEU A CA 1
ATOM 692 C C . LEU A 1 97 ? -0.888 -0.793 -18.606 1.00 37.86 97 LEU A C 1
ATOM 693 O O . LEU A 1 97 ? 0.172 -1.184 -19.116 1.00 37.92 97 LEU A O 1
ATOM 698 N N . ASP A 1 98 ? -1.335 0.476 -18.701 1.00 33.23 98 ASP A N 1
ATOM 699 C CA . ASP A 1 98 ? -0.611 1.533 -19.404 1.00 32.65 98 ASP A CA 1
ATOM 700 C C . ASP A 1 98 ? 0.725 1.779 -18.733 1.00 36.14 98 ASP A C 1
ATOM 701 O O . ASP A 1 98 ? 1.750 1.860 -19.420 1.00 36.17 98 ASP A O 1
ATOM 706 N N . LYS A 1 99 ? 0.724 1.836 -17.377 1.00 32.50 99 LYS A N 1
ATOM 707 C CA . LYS A 1 99 ? 1.937 2.025 -16.567 1.00 31.34 99 LYS A CA 1
ATOM 708 C C . LYS A 1 99 ? 2.869 0.808 -16.687 1.00 33.81 99 LYS A C 1
ATOM 709 O O . LYS A 1 99 ? 4.093 0.986 -16.836 1.00 34.10 99 LYS A O 1
ATOM 715 N N . THR A 1 100 ? 2.294 -0.417 -16.725 1.00 28.71 100 THR A N 1
ATOM 716 C CA . THR A 1 100 ? 3.103 -1.618 -16.922 1.00 28.71 100 THR A CA 1
ATOM 717 C C . THR A 1 100 ? 3.795 -1.560 -18.304 1.00 36.02 100 THR A C 1
ATOM 718 O O . THR A 1 100 ? 4.999 -1.840 -18.399 1.00 35.41 100 THR A O 1
ATOM 722 N N . ARG A 1 101 ? 3.040 -1.137 -19.349 1.00 34.82 101 ARG A N 1
ATOM 723 C CA . ARG A 1 101 ? 3.532 -0.995 -20.725 1.00 35.30 101 ARG A CA 1
ATOM 724 C C . ARG A 1 101 ? 4.647 0.041 -20.768 1.00 38.80 101 ARG A C 1
ATOM 725 O O . ARG A 1 101 ? 5.641 -0.166 -21.463 1.00 38.53 101 ARG A O 1
ATOM 733 N N . LYS A 1 102 ? 4.481 1.145 -20.021 1.00 35.43 102 LYS A N 1
ATOM 734 C CA . LYS A 1 102 ? 5.471 2.229 -19.949 1.00 34.46 102 LYS A CA 1
ATOM 735 C C . LYS A 1 102 ? 6.743 1.769 -19.261 1.00 35.52 102 LYS A C 1
ATOM 736 O O . LYS A 1 102 ? 7.814 2.063 -19.766 1.00 35.37 102 LYS A O 1
ATOM 742 N N . ILE A 1 103 ? 6.641 0.976 -18.187 1.00 29.38 103 ILE A N 1
ATOM 743 C CA . ILE A 1 103 ? 7.836 0.463 -17.517 1.00 28.86 103 ILE A CA 1
ATOM 744 C C . ILE A 1 103 ? 8.578 -0.585 -18.394 1.00 33.66 103 ILE A C 1
ATOM 745 O O . ILE A 1 103 ? 9.802 -0.505 -18.533 1.00 33.21 103 ILE A O 1
ATOM 750 N N . HIS A 1 104 ? 7.843 -1.549 -18.981 1.00 29.71 104 HIS A N 1
ATOM 751 C CA . HIS A 1 104 ? 8.466 -2.662 -19.684 1.00 29.40 104 HIS A CA 1
ATOM 752 C C . HIS A 1 104 ? 8.718 -2.460 -21.159 1.00 37.92 104 HIS A C 1
ATOM 753 O O . HIS A 1 104 ? 9.640 -3.101 -21.667 1.00 40.51 104 HIS A O 1
ATOM 760 N N . ILE A 1 105 ? 7.960 -1.606 -21.854 1.00 34.33 105 ILE A N 1
ATOM 761 C CA . ILE A 1 105 ? 8.155 -1.427 -23.294 1.00 34.20 105 ILE A CA 1
ATOM 762 C C . ILE A 1 105 ? 8.471 0.049 -23.653 1.00 36.13 105 ILE A C 1
ATOM 763 O O . ILE A 1 105 ? 9.533 0.310 -24.237 1.00 33.06 105 ILE A O 1
ATOM 768 N N . ASP A 1 106 ? 7.558 0.992 -23.314 1.00 34.16 106 ASP A N 1
ATOM 769 C CA . ASP A 1 106 ? 7.678 2.424 -23.640 1.00 34.01 106 ASP A CA 1
ATOM 770 C C . ASP A 1 106 ? 8.259 3.231 -22.475 1.00 39.18 106 ASP A C 1
ATOM 771 O O . ASP A 1 106 ? 7.618 4.166 -21.999 1.00 39.45 106 ASP A O 1
ATOM 776 N N . TYR A 1 107 ? 9.470 2.867 -22.012 1.00 36.39 107 TYR A N 1
ATOM 777 C CA . TYR A 1 107 ? 10.128 3.518 -20.882 1.00 35.98 107 TYR A CA 1
ATOM 778 C C . TYR A 1 107 ? 10.946 4.739 -21.316 1.00 38.33 107 TYR A C 1
ATOM 779 O O . TYR A 1 107 ? 11.578 5.370 -20.480 1.00 37.11 107 TYR A O 1
ATOM 788 N N . ILE A 1 108 ? 10.922 5.077 -22.605 1.00 35.20 108 ILE A N 1
ATOM 789 C CA . ILE A 1 108 ? 11.612 6.255 -23.109 1.00 34.59 108 ILE A CA 1
ATOM 790 C C . ILE A 1 108 ? 10.590 7.191 -23.713 1.00 38.20 108 ILE A C 1
ATOM 791 O O . ILE A 1 108 ? 9.868 6.820 -24.645 1.00 38.46 108 ILE A O 1
ATOM 796 N N . CYS A 1 109 ? 10.562 8.418 -23.205 1.00 34.63 109 CYS A N 1
ATOM 797 C CA . CYS A 1 109 ? 9.705 9.466 -23.709 1.00 34.26 109 CYS A CA 1
ATOM 798 C C . CYS A 1 109 ? 10.516 10.395 -24.588 1.00 39.71 109 CYS A C 1
ATOM 799 O O . CYS A 1 109 ? 11.434 11.069 -24.110 1.00 39.34 109 CYS A O 1
ATOM 802 N N . ASP A 1 110 ? 10.173 10.429 -25.885 1.00 38.30 110 ASP A N 1
ATOM 803 C CA . ASP A 1 110 ? 10.763 11.357 -26.844 1.00 38.55 110 ASP A CA 1
ATOM 804 C C . ASP A 1 110 ? 10.111 12.712 -26.545 1.00 40.87 110 ASP A C 1
ATOM 805 O O . ASP A 1 110 ? 8.988 12.988 -26.982 1.00 42.25 110 ASP A O 1
ATOM 810 N N . PHE A 1 111 ? 10.751 13.472 -25.650 1.00 33.58 111 PHE A N 1
ATOM 811 C CA . PHE A 1 111 ? 10.209 14.737 -25.170 1.00 31.78 111 PHE A CA 1
ATOM 812 C C . PHE A 1 111 ? 10.761 15.925 -25.938 1.00 37.54 111 PHE A C 1
ATOM 813 O O . PHE A 1 111 ? 11.986 16.050 -26.116 1.00 37.76 111 PHE A O 1
ATOM 821 N N . ILE A 1 112 ? 9.825 16.809 -26.374 1.00 32.74 112 ILE A N 1
ATOM 822 C CA . ILE A 1 112 ? 10.101 18.054 -27.083 1.00 32.51 112 ILE A CA 1
ATOM 823 C C . ILE A 1 112 ? 9.976 19.193 -26.082 1.00 36.94 112 ILE A C 1
ATOM 824 O O . ILE A 1 112 ? 8.886 19.480 -25.582 1.00 34.64 112 ILE A O 1
ATOM 829 N N . PHE A 1 113 ? 11.110 19.824 -25.787 1.00 35.18 113 PHE A N 1
ATOM 830 C CA . PHE A 1 113 ? 11.225 20.947 -24.864 1.00 35.12 113 PHE A CA 1
ATOM 831 C C . PHE A 1 113 ? 10.664 22.247 -25.497 1.00 41.26 113 PHE A C 1
ATOM 832 O O . PHE A 1 113 ? 10.373 22.284 -26.695 1.00 42.41 113 PHE A O 1
ATOM 840 N N . ASP A 1 114 ? 10.498 23.307 -24.695 1.00 37.69 114 ASP A N 1
ATOM 841 C CA . ASP A 1 114 ? 9.954 24.580 -25.181 1.00 37.34 114 ASP A CA 1
ATOM 842 C C . ASP A 1 114 ? 10.842 25.255 -26.265 1.00 41.99 114 ASP A C 1
ATOM 843 O O . ASP A 1 114 ? 10.329 26.067 -27.029 1.00 41.37 114 ASP A O 1
ATOM 848 N N . ASP A 1 115 ? 12.145 24.899 -26.342 1.00 38.46 115 ASP A N 1
ATOM 849 C CA . ASP A 1 115 ? 13.094 25.421 -27.330 1.00 38.14 115 ASP A CA 1
ATOM 850 C C . ASP A 1 115 ? 13.082 24.547 -28.607 1.00 46.05 115 ASP A C 1
ATOM 851 O O . ASP A 1 115 ? 13.891 24.775 -29.507 1.00 47.69 115 ASP A O 1
ATOM 856 N N . GLU A 1 116 ? 12.181 23.528 -28.649 1.00 42.76 116 GLU A N 1
ATOM 857 C CA . GLU A 1 116 ? 11.926 22.559 -29.730 1.00 42.55 116 GLU A CA 1
ATOM 858 C C . GLU A 1 116 ? 12.947 21.402 -29.842 1.00 44.89 116 GLU A C 1
ATOM 859 O O . GLU A 1 116 ? 12.798 20.566 -30.730 1.00 45.25 116 GLU A O 1
ATOM 865 N N . ARG A 1 117 ? 13.957 21.332 -28.971 1.00 40.79 117 ARG A N 1
ATOM 866 C CA . ARG A 1 117 ? 14.932 20.236 -29.012 1.00 40.12 117 ARG A CA 1
ATOM 867 C C . ARG A 1 117 ? 14.304 18.951 -28.469 1.00 43.59 117 ARG A C 1
ATOM 868 O O . ARG A 1 117 ? 13.395 18.972 -27.628 1.00 41.66 117 ARG A O 1
ATOM 876 N N . LEU A 1 118 ? 14.792 17.833 -28.980 1.00 42.36 118 LEU A N 1
ATOM 877 C CA . LEU A 1 118 ? 14.349 16.507 -28.591 1.00 42.26 118 LEU A CA 1
ATOM 878 C C . LEU A 1 118 ? 15.310 15.912 -27.574 1.00 48.50 118 LEU A C 1
ATOM 879 O O . LEU A 1 118 ? 16.528 15.970 -27.744 1.00 49.23 118 LEU A O 1
ATOM 884 N N . GLU A 1 119 ? 14.743 15.358 -26.507 1.00 45.64 119 GLU A N 1
ATOM 885 C CA . GLU A 1 119 ? 15.450 14.624 -25.471 1.00 45.12 119 GLU A CA 1
ATOM 886 C C . GLU A 1 119 ? 14.741 13.305 -25.229 1.00 47.32 119 GLU A C 1
ATOM 887 O O . GLU A 1 119 ? 13.509 13.258 -25.175 1.00 46.89 119 GLU A O 1
ATOM 893 N N . ASN A 1 120 ? 15.521 12.227 -25.122 1.00 43.25 120 ASN A N 1
ATOM 894 C CA . ASN A 1 120 ? 15.017 10.893 -24.802 1.00 41.50 120 ASN A CA 1
ATOM 895 C C . ASN A 1 120 ? 15.059 10.761 -23.291 1.00 41.06 120 ASN A C 1
ATOM 896 O O . ASN A 1 120 ? 16.146 10.678 -22.721 1.00 39.52 120 ASN A O 1
ATOM 901 N N . ILE A 1 121 ? 13.880 10.868 -22.640 1.00 36.07 121 ILE A N 1
ATOM 902 C CA . ILE A 1 121 ? 13.706 10.794 -21.185 1.00 34.15 121 ILE A CA 1
ATOM 903 C C . ILE A 1 121 ? 13.367 9.354 -20.785 1.00 37.90 121 ILE A C 1
ATOM 904 O O . ILE A 1 121 ? 12.297 8.852 -21.093 1.00 36.69 121 ILE A O 1
ATOM 909 N N . TYR A 1 122 ? 14.273 8.727 -20.049 1.00 37.06 122 TYR A N 1
ATOM 910 C CA . TYR A 1 122 ? 14.174 7.362 -19.530 1.00 36.68 122 TYR A CA 1
ATOM 911 C C . TYR A 1 122 ? 13.531 7.343 -18.164 1.00 40.14 122 TYR A C 1
ATOM 912 O O . TYR A 1 122 ? 13.882 8.181 -17.323 1.00 39.84 122 TYR A O 1
ATOM 921 N N . LEU A 1 123 ? 12.641 6.367 -17.911 1.00 34.60 123 LEU A N 1
ATOM 922 C CA . LEU A 1 123 ? 12.080 6.198 -16.573 1.00 34.99 123 LEU A CA 1
ATOM 923 C C . LEU A 1 123 ? 13.038 5.338 -15.744 1.00 39.41 123 LEU A C 1
ATOM 924 O O . LEU A 1 123 ? 13.158 5.528 -14.534 1.00 38.30 123 LEU A O 1
ATOM 929 N N . ILE A 1 124 ? 13.725 4.398 -16.423 1.00 37.65 124 ILE A N 1
ATOM 930 C CA . ILE A 1 124 ? 14.700 3.451 -15.867 1.00 38.97 124 ILE A CA 1
ATOM 931 C C . ILE A 1 124 ? 15.903 3.345 -16.790 1.00 44.71 124 ILE A C 1
ATOM 932 O O . ILE A 1 124 ? 15.724 3.284 -18.002 1.00 44.38 124 ILE A O 1
ATOM 937 N N . ASP A 1 125 ? 17.113 3.249 -16.223 1.00 42.76 125 ASP A N 1
ATOM 938 C CA . ASP A 1 125 ? 18.316 2.884 -16.963 1.00 43.31 125 ASP A CA 1
ATOM 939 C C . ASP A 1 125 ? 18.362 1.349 -16.879 1.00 48.88 125 ASP A C 1
ATOM 940 O O . ASP A 1 125 ? 18.474 0.791 -15.787 1.00 48.11 125 ASP A O 1
ATOM 945 N N . LYS A 1 126 ? 18.166 0.678 -18.008 1.00 46.32 126 LYS A N 1
ATOM 946 C CA . LYS A 1 126 ? 18.107 -0.776 -18.042 1.00 45.59 126 LYS A CA 1
ATOM 947 C C . LYS A 1 126 ? 19.464 -1.383 -18.370 1.00 49.76 126 LYS A C 1
ATOM 948 O O . LYS A 1 126 ? 19.673 -2.553 -18.059 1.00 49.52 126 LYS A O 1
ATOM 954 N N . LYS A 1 127 ? 20.392 -0.596 -18.957 1.00 47.06 127 LYS A N 1
ATOM 955 C CA . LYS A 1 127 ? 21.732 -1.094 -19.306 1.00 47.61 127 LYS A CA 1
ATOM 956 C C . LYS A 1 127 ? 22.625 -1.079 -18.058 1.00 51.85 127 LYS A C 1
ATOM 957 O O . LYS A 1 127 ? 23.308 -2.065 -17.761 1.00 51.41 127 LYS A O 1
ATOM 963 N N . ASN A 1 128 ? 22.565 0.028 -17.310 1.00 47.99 128 ASN A N 1
ATOM 964 C CA . ASN A 1 128 ? 23.322 0.250 -16.089 1.00 47.63 128 ASN A CA 1
ATOM 965 C C . ASN A 1 128 ? 22.321 0.345 -14.926 1.00 51.03 128 ASN A C 1
ATOM 966 O O . ASN A 1 128 ? 22.040 1.432 -14.421 1.00 50.18 128 ASN A O 1
ATOM 971 N N . LEU A 1 129 ? 21.765 -0.812 -14.530 1.00 47.17 129 LEU A N 1
ATOM 972 C CA . LEU A 1 129 ? 20.741 -0.936 -13.494 1.00 46.63 129 LEU A CA 1
ATOM 973 C C . LEU A 1 129 ? 21.052 -0.229 -12.195 1.00 48.61 129 LEU A C 1
ATOM 974 O O . LEU A 1 129 ? 20.128 0.321 -11.581 1.00 46.85 129 LEU A O 1
ATOM 979 N N . MET A 1 130 ? 22.328 -0.259 -11.755 1.00 45.01 130 MET A N 1
ATOM 980 C CA . MET A 1 130 ? 22.743 0.332 -10.471 1.00 43.36 130 MET A CA 1
ATOM 981 C C . MET A 1 130 ? 22.794 1.881 -10.505 1.00 46.49 130 MET A C 1
ATOM 982 O O . MET A 1 130 ? 22.867 2.505 -9.449 1.00 46.42 130 MET A O 1
ATOM 987 N N . ARG A 1 131 ? 22.657 2.499 -11.694 1.00 42.91 131 ARG A N 1
ATOM 988 C CA . ARG A 1 131 ? 22.568 3.956 -11.825 1.00 42.18 131 ARG A CA 1
ATOM 989 C C . ARG A 1 131 ? 21.228 4.501 -11.306 1.00 44.33 131 ARG A C 1
ATOM 990 O O . ARG A 1 131 ? 21.126 5.687 -11.013 1.00 43.37 131 ARG A O 1
ATOM 998 N N . ASN A 1 132 ? 20.193 3.649 -11.274 1.00 40.19 132 ASN A N 1
ATOM 999 C CA . ASN A 1 132 ? 18.849 4.013 -10.841 1.00 40.04 132 ASN A CA 1
ATOM 1000 C C . ASN A 1 132 ? 18.808 4.306 -9.354 1.00 44.01 132 ASN A C 1
ATOM 1001 O O . ASN A 1 132 ? 19.514 3.669 -8.577 1.00 44.60 132 ASN A O 1
ATOM 1006 N N . LYS A 1 133 ? 17.990 5.272 -8.962 1.00 39.33 133 LYS A N 1
ATOM 1007 C CA . LYS A 1 133 ? 17.842 5.633 -7.564 1.00 38.74 133 LYS A CA 1
ATOM 1008 C C . LYS A 1 133 ? 16.783 4.762 -6.933 1.00 44.15 133 LYS A C 1
ATOM 1009 O O . LYS A 1 133 ? 15.705 4.602 -7.503 1.00 45.79 133 LYS A O 1
ATOM 1015 N N . VAL A 1 134 ? 17.081 4.202 -5.758 1.00 39.77 134 VAL A N 1
ATOM 1016 C CA . VAL A 1 134 ? 16.102 3.426 -5.005 1.00 39.16 134 VAL A CA 1
ATOM 1017 C C . VAL A 1 134 ? 15.861 4.145 -3.686 1.00 41.21 134 VAL A C 1
ATOM 1018 O O . VAL A 1 134 ? 16.808 4.611 -3.050 1.00 41.34 134 VAL A O 1
ATOM 1022 N N . GLN A 1 135 ? 14.588 4.299 -3.321 1.00 34.72 135 GLN A N 1
ATOM 1023 C CA . GLN A 1 135 ? 14.204 4.952 -2.085 1.00 34.16 135 GLN A CA 1
ATOM 1024 C C . GLN A 1 135 ? 13.069 4.190 -1.436 1.00 40.46 135 GLN A C 1
ATOM 1025 O O . GLN A 1 135 ? 12.423 3.363 -2.087 1.00 40.67 135 GLN A O 1
ATOM 1031 N N . ILE A 1 136 ? 12.791 4.490 -0.167 1.00 38.01 136 ILE A N 1
ATOM 1032 C CA . ILE A 1 136 ? 11.685 3.873 0.543 1.00 38.34 136 ILE A CA 1
ATOM 1033 C C . ILE A 1 136 ? 10.877 4.937 1.191 1.00 41.96 136 ILE A C 1
ATOM 1034 O O . ILE A 1 136 ? 11.408 5.971 1.611 1.00 40.91 136 ILE A O 1
ATOM 1039 N N . ILE A 1 137 ? 9.577 4.680 1.269 1.00 39.86 137 ILE A N 1
ATOM 1040 C CA . ILE A 1 137 ? 8.593 5.540 1.909 1.00 40.25 137 ILE A CA 1
ATOM 1041 C C . ILE A 1 137 ? 7.692 4.636 2.742 1.00 47.54 137 ILE A C 1
ATOM 1042 O O . ILE A 1 137 ? 7.738 3.418 2.574 1.00 47.71 137 ILE A O 1
ATOM 1047 N N . GLN A 1 138 ? 6.855 5.221 3.600 1.00 47.09 138 GLN A N 1
ATOM 1048 C CA . GLN A 1 138 ? 5.875 4.472 4.374 1.00 48.24 138 GLN A CA 1
ATOM 1049 C C . GLN A 1 138 ? 4.506 5.105 4.170 1.00 55.58 138 GLN A C 1
ATOM 1050 O O . GLN A 1 138 ? 4.416 6.204 3.623 1.00 56.66 138 GLN A O 1
ATOM 1056 N N . GLN A 1 139 ? 3.455 4.342 4.498 1.00 54.42 139 GLN A N 1
ATOM 1057 C CA . GLN A 1 139 ? 2.022 4.622 4.368 1.00 55.38 139 GLN A CA 1
ATOM 1058 C C . GLN A 1 139 ? 1.633 6.045 4.789 1.00 61.85 139 GLN A C 1
ATOM 1059 O O . GLN A 1 139 ? 1.920 6.442 5.928 1.00 62.43 139 GLN A O 1
ATOM 1065 N N . PHE A 1 140 ? 0.949 6.800 3.868 1.00 58.25 140 PHE A N 1
ATOM 1066 C CA . PHE A 1 140 ? 0.405 8.149 4.122 1.00 66.45 140 PHE A CA 1
ATOM 1067 C C . PHE A 1 140 ? -1.080 8.249 3.715 1.00 113.56 140 PHE A C 1
ATOM 1068 O O . PHE A 1 140 ? -1.533 7.589 2.776 1.00 81.48 140 PHE A O 1
ATOM 1076 N N . ASN A 1 148 ? -3.339 0.721 10.632 1.00 84.07 148 ASN A N 1
ATOM 1077 C CA . ASN A 1 148 ? -4.176 -0.415 10.242 1.00 83.59 148 ASN A CA 1
ATOM 1078 C C . ASN A 1 148 ? -3.750 -0.976 8.864 1.00 85.57 148 ASN A C 1
ATOM 1079 O O . ASN A 1 148 ? -3.924 -2.176 8.621 1.00 85.41 148 ASN A O 1
ATOM 1084 N N . ARG A 1 149 ? -3.185 -0.114 7.977 1.00 79.62 149 ARG A N 1
ATOM 1085 C CA . ARG A 1 149 ? -2.691 -0.494 6.646 1.00 77.76 149 ARG A CA 1
ATOM 1086 C C . ARG A 1 149 ? -1.188 -0.176 6.543 1.00 76.57 149 ARG A C 1
ATOM 1087 O O . ARG A 1 149 ? -0.781 0.718 5.796 1.00 76.37 149 ARG A O 1
ATOM 1095 N N . TYR A 1 150 ? -0.373 -0.929 7.311 1.00 68.98 150 TYR A N 1
ATOM 1096 C CA . TYR A 1 150 ? 1.093 -0.820 7.415 1.00 66.50 150 TYR A CA 1
ATOM 1097 C C . TYR A 1 150 ? 1.744 -1.267 6.096 1.00 65.45 150 TYR A C 1
ATOM 1098 O O . TYR A 1 150 ? 1.682 -2.454 5.746 1.00 65.85 150 TYR A O 1
ATOM 1107 N N . ASP A 1 151 ? 2.331 -0.306 5.354 1.00 56.89 151 ASP A N 1
ATOM 1108 C CA . ASP A 1 151 ? 2.924 -0.546 4.041 1.00 54.25 151 ASP A CA 1
ATOM 1109 C C . ASP A 1 151 ? 4.210 0.230 3.811 1.00 50.78 151 ASP A C 1
ATOM 1110 O O . ASP A 1 151 ? 4.279 1.422 4.085 1.00 49.60 151 ASP A O 1
ATOM 1115 N N . VAL A 1 152 ? 5.215 -0.456 3.275 1.00 44.19 152 VAL A N 1
ATOM 1116 C CA . VAL A 1 152 ? 6.495 0.101 2.842 1.00 42.47 152 VAL A CA 1
ATOM 1117 C C . VAL A 1 152 ? 6.478 0.077 1.293 1.00 45.61 152 VAL A C 1
ATOM 1118 O O . VAL A 1 152 ? 6.111 -0.946 0.706 1.00 43.66 152 VAL A O 1
ATOM 1122 N N . THR A 1 153 ? 6.832 1.204 0.640 1.00 41.54 153 THR A N 1
ATOM 1123 C CA . THR A 1 153 ? 6.866 1.247 -0.817 1.00 39.87 153 THR A CA 1
ATOM 1124 C C . THR A 1 153 ? 8.293 1.542 -1.303 1.00 40.03 153 THR A C 1
ATOM 1125 O O . THR A 1 153 ? 8.963 2.427 -0.784 1.00 39.38 153 THR A O 1
ATOM 1129 N N . ILE A 1 154 ? 8.757 0.763 -2.281 1.00 34.36 154 ILE A N 1
ATOM 1130 C CA . ILE A 1 154 ? 10.081 0.961 -2.869 1.00 31.59 154 ILE A CA 1
ATOM 1131 C C . ILE A 1 154 ? 9.896 1.805 -4.128 1.00 35.98 154 ILE A C 1
ATOM 1132 O O . ILE A 1 154 ? 9.093 1.455 -4.989 1.00 35.08 154 ILE A O 1
ATOM 1137 N N . LEU A 1 155 ? 10.597 2.957 -4.177 1.00 33.18 155 LEU A N 1
ATOM 1138 C CA . LEU A 1 155 ? 10.583 3.895 -5.292 1.00 32.52 155 LEU A CA 1
ATOM 1139 C C . LEU A 1 155 ? 11.815 3.716 -6.169 1.00 37.04 155 LEU A C 1
ATOM 1140 O O . LEU A 1 155 ? 12.937 3.682 -5.658 1.00 37.66 155 LEU A O 1
ATOM 1145 N N . VAL A 1 156 ? 11.607 3.640 -7.485 1.00 32.88 156 VAL A N 1
ATOM 1146 C CA . VAL A 1 156 ? 12.679 3.539 -8.473 1.00 32.35 156 VAL A CA 1
ATOM 1147 C C . VAL A 1 156 ? 12.543 4.791 -9.310 1.00 39.93 156 VAL A C 1
ATOM 1148 O O . VAL A 1 156 ? 11.503 5.022 -9.937 1.00 42.36 156 VAL A O 1
ATOM 1152 N N . ASN A 1 157 ? 13.547 5.661 -9.206 1.00 35.52 157 ASN A N 1
ATOM 1153 C CA . ASN A 1 157 ? 13.569 6.987 -9.799 1.00 34.75 157 ASN A CA 1
ATOM 1154 C C . ASN A 1 157 ? 12.265 7.740 -9.435 1.00 39.17 157 ASN A C 1
ATOM 1155 O O . ASN A 1 157 ? 11.702 8.458 -10.267 1.00 40.19 157 ASN A O 1
ATOM 1160 N N . GLY A 1 158 ? 11.838 7.568 -8.168 1.00 33.32 158 GLY A N 1
ATOM 1161 C CA . GLY A 1 158 ? 10.656 8.180 -7.572 1.00 31.82 158 GLY A CA 1
ATOM 1162 C C . GLY A 1 158 ? 9.349 7.461 -7.846 1.00 35.43 158 GLY A C 1
ATOM 1163 O O . GLY A 1 158 ? 8.334 7.769 -7.217 1.00 35.31 158 GLY A O 1
ATOM 1164 N N . LEU A 1 159 ? 9.356 6.492 -8.776 1.00 33.43 159 LEU A N 1
ATOM 1165 C CA . LEU A 1 159 ? 8.159 5.724 -9.150 1.00 33.36 159 LEU A CA 1
ATOM 1166 C C . LEU A 1 159 ? 7.890 4.586 -8.191 1.00 37.53 159 LEU A C 1
ATOM 1167 O O . LEU A 1 159 ? 8.782 3.759 -7.978 1.00 37.61 159 LEU A O 1
ATOM 1172 N N . PRO A 1 160 ? 6.661 4.519 -7.601 1.00 32.49 160 PRO A N 1
ATOM 1173 C CA . PRO A 1 160 ? 6.345 3.395 -6.690 1.00 31.15 160 PRO A CA 1
ATOM 1174 C C . PRO A 1 160 ? 6.202 2.071 -7.457 1.00 37.66 160 PRO A C 1
ATOM 1175 O O . PRO A 1 160 ? 5.131 1.797 -8.008 1.00 38.82 160 PRO A O 1
ATOM 1179 N N . LEU A 1 161 ? 7.295 1.258 -7.515 1.00 33.85 161 LEU A N 1
ATOM 1180 C CA . LEU A 1 161 ? 7.319 -0.020 -8.252 1.00 33.42 161 LEU A CA 1
ATOM 1181 C C . LEU A 1 161 ? 7.050 -1.266 -7.371 1.00 36.70 161 LEU A C 1
ATOM 1182 O O . LEU A 1 161 ? 6.552 -2.259 -7.878 1.00 36.09 161 LEU A O 1
ATOM 1187 N N . VAL A 1 162 ? 7.401 -1.226 -6.077 1.00 32.98 162 VAL A N 1
ATOM 1188 C CA . VAL A 1 162 ? 7.210 -2.357 -5.153 1.00 31.15 162 VAL A CA 1
ATOM 1189 C C . VAL A 1 162 ? 6.420 -1.903 -3.934 1.00 36.71 162 VAL A C 1
ATOM 1190 O O . VAL A 1 162 ? 6.755 -0.872 -3.367 1.00 35.86 162 VAL A O 1
ATOM 1194 N N . GLN A 1 163 ? 5.404 -2.688 -3.501 1.00 35.76 163 GLN A N 1
ATOM 1195 C CA . GLN A 1 163 ? 4.659 -2.376 -2.277 1.00 36.17 163 GLN A CA 1
ATOM 1196 C C . GLN A 1 163 ? 4.642 -3.588 -1.346 1.00 43.33 163 GLN A C 1
ATOM 1197 O O . GLN A 1 163 ? 4.205 -4.662 -1.753 1.00 42.38 163 GLN A O 1
ATOM 1203 N N . ILE A 1 164 ? 5.091 -3.397 -0.082 1.00 41.15 164 ILE A N 1
ATOM 1204 C CA . ILE A 1 164 ? 5.171 -4.467 0.907 1.00 40.02 164 ILE A CA 1
ATOM 1205 C C . ILE A 1 164 ? 4.073 -4.304 1.967 1.00 45.85 164 ILE A C 1
ATOM 1206 O O . ILE A 1 164 ? 4.050 -3.310 2.694 1.00 44.12 164 ILE A O 1
ATOM 1211 N N . HIS A 1 165 ? 3.161 -5.284 2.035 1.00 44.48 165 HIS A N 1
ATOM 1212 C CA . HIS A 1 165 ? 2.108 -5.331 3.036 1.00 46.02 165 HIS A CA 1
ATOM 1213 C C . HIS A 1 165 ? 2.626 -6.109 4.256 1.00 50.77 165 HIS A C 1
ATOM 1214 O O . HIS A 1 165 ? 3.013 -7.280 4.136 1.00 50.55 165 HIS A O 1
ATOM 1221 N N . LEU A 1 166 ? 2.660 -5.447 5.420 1.00 47.30 166 LEU A N 1
ATOM 1222 C CA . LEU A 1 166 ? 3.130 -6.040 6.669 1.00 46.97 166 LEU A CA 1
ATOM 1223 C C . LEU A 1 166 ? 1.947 -6.346 7.582 1.00 54.72 166 LEU A C 1
ATOM 1224 O O . LEU A 1 166 ? 1.102 -5.483 7.821 1.00 54.84 166 LEU A O 1
ATOM 1229 N N . LYS A 1 167 ? 1.853 -7.610 8.032 1.00 53.03 167 LYS A N 1
ATOM 1230 C CA . LYS A 1 167 ? 0.779 -8.073 8.910 1.00 52.82 167 LYS A CA 1
ATOM 1231 C C . LYS A 1 167 ? 1.375 -8.621 10.199 1.00 57.39 167 LYS A C 1
ATOM 1232 O O . LYS A 1 167 ? 2.558 -8.948 10.221 1.00 55.08 167 LYS A O 1
ATOM 1238 N N . LYS A 1 168 ? 0.563 -8.681 11.279 1.00 57.47 168 LYS A N 1
ATOM 1239 C CA . LYS A 1 168 ? 0.947 -9.209 12.599 1.00 58.37 168 LYS A CA 1
ATOM 1240 C C . LYS A 1 168 ? 1.301 -10.712 12.480 1.00 63.58 168 LYS A C 1
ATOM 1241 O O . LYS A 1 168 ? 0.586 -11.435 11.789 1.00 63.35 168 LYS A O 1
ATOM 1247 N N . ARG A 1 169 ? 2.395 -11.167 13.151 1.00 60.54 169 ARG A N 1
ATOM 1248 C CA . ARG A 1 169 ? 2.939 -12.540 13.166 1.00 60.12 169 ARG A CA 1
ATOM 1249 C C . ARG A 1 169 ? 1.897 -13.669 13.244 1.00 66.73 169 ARG A C 1
ATOM 1250 O O . ARG A 1 169 ? 2.107 -14.729 12.638 1.00 66.34 169 ARG A O 1
ATOM 1258 N N . GLY A 1 170 ? 0.805 -13.438 13.965 1.00 64.13 170 GLY A N 1
ATOM 1259 C CA . GLY A 1 170 ? -0.246 -14.439 14.111 1.00 64.64 170 GLY A CA 1
ATOM 1260 C C . GLY A 1 170 ? -1.141 -14.653 12.902 1.00 68.46 170 GLY A C 1
ATOM 1261 O O . GLY A 1 170 ? -1.662 -15.757 12.707 1.00 67.52 170 GLY A O 1
ATOM 1262 N N . VAL A 1 171 ? -1.356 -13.588 12.105 1.00 65.23 171 VAL A N 1
ATOM 1263 C CA . VAL A 1 171 ? -2.243 -13.570 10.934 1.00 64.79 171 VAL A CA 1
ATOM 1264 C C . VAL A 1 171 ? -1.743 -14.560 9.866 1.00 68.27 171 VAL A C 1
ATOM 1265 O O . VAL A 1 171 ? -0.537 -14.671 9.622 1.00 66.73 171 VAL A O 1
ATOM 1269 N N . ALA A 1 172 ? -2.693 -15.306 9.279 1.00 64.49 172 ALA A N 1
ATOM 1270 C CA . ALA A 1 172 ? -2.447 -16.283 8.233 1.00 64.03 172 ALA A CA 1
ATOM 1271 C C . ALA A 1 172 ? -2.339 -15.551 6.902 1.00 66.73 172 ALA A C 1
ATOM 1272 O O . ALA A 1 172 ? -3.275 -14.846 6.502 1.00 65.49 172 ALA A O 1
ATOM 1274 N N . ILE A 1 173 ? -1.158 -15.683 6.251 1.00 62.90 173 ILE A N 1
ATOM 1275 C CA . ILE A 1 173 ? -0.751 -15.021 5.001 1.00 62.17 173 ILE A CA 1
ATOM 1276 C C . ILE A 1 173 ? -1.845 -15.139 3.898 1.00 65.15 173 ILE A C 1
ATOM 1277 O O . ILE A 1 173 ? -2.100 -14.152 3.201 1.00 64.58 173 ILE A O 1
ATOM 1282 N N . ARG A 1 174 ? -2.538 -16.301 3.814 1.00 61.07 174 ARG A N 1
ATOM 1283 C CA . ARG A 1 174 ? -3.615 -16.546 2.856 1.00 60.41 174 ARG A CA 1
ATOM 1284 C C . ARG A 1 174 ? -4.824 -15.648 3.139 1.00 62.52 174 ARG A C 1
ATOM 1285 O O . ARG A 1 174 ? -5.426 -15.147 2.197 1.00 61.36 174 ARG A O 1
ATOM 1293 N N . GLU A 1 175 ? -5.174 -15.429 4.417 1.00 59.77 175 GLU A N 1
ATOM 1294 C CA . GLU A 1 175 ? -6.301 -14.553 4.757 1.00 59.85 175 GLU A CA 1
ATOM 1295 C C . GLU A 1 175 ? -5.898 -13.073 4.584 1.00 61.90 175 GLU A C 1
ATOM 1296 O O . GLU A 1 175 ? -6.727 -12.259 4.158 1.00 60.33 175 GLU A O 1
ATOM 1302 N N . ALA A 1 176 ? -4.625 -12.743 4.878 1.00 57.83 176 ALA A N 1
ATOM 1303 C CA . ALA A 1 176 ? -4.095 -11.397 4.661 1.00 58.01 176 ALA A CA 1
ATOM 1304 C C . ALA A 1 176 ? -4.281 -11.016 3.176 1.00 62.58 176 ALA A C 1
ATOM 1305 O O . ALA A 1 176 ? -4.976 -10.047 2.878 1.00 62.63 176 ALA A O 1
ATOM 1307 N N . PHE A 1 177 ? -3.762 -11.869 2.263 1.00 58.41 177 PHE A N 1
ATOM 1308 C CA . PHE A 1 177 ? -3.857 -11.755 0.809 1.00 57.95 177 PHE A CA 1
ATOM 1309 C C . PHE A 1 177 ? -5.326 -11.690 0.356 1.00 65.88 177 PHE A C 1
ATOM 1310 O O . PHE A 1 177 ? -5.658 -10.908 -0.538 1.00 64.15 177 PHE A O 1
ATOM 1318 N N . ASN A 1 178 ? -6.194 -12.519 0.967 1.00 67.46 178 ASN A N 1
ATOM 1319 C CA . ASN A 1 178 ? -7.625 -12.571 0.648 1.00 69.59 178 ASN A CA 1
ATOM 1320 C C . ASN A 1 178 ? -8.358 -11.287 1.045 1.00 77.43 178 ASN A C 1
ATOM 1321 O O . ASN A 1 178 ? -9.310 -10.911 0.360 1.00 77.62 178 ASN A O 1
ATOM 1326 N N . GLN A 1 179 ? -7.928 -10.633 2.143 1.00 76.91 179 GLN A N 1
ATOM 1327 C CA . GLN A 1 179 ? -8.537 -9.396 2.652 1.00 78.71 179 GLN A CA 1
ATOM 1328 C C . GLN A 1 179 ? -8.319 -8.202 1.688 1.00 86.77 179 GLN A C 1
ATOM 1329 O O . GLN A 1 179 ? -9.201 -7.341 1.583 1.00 85.92 179 GLN A O 1
ATOM 1335 N N . ILE A 1 180 ? -7.165 -8.173 0.978 1.00 86.48 180 ILE A N 1
ATOM 1336 C CA . ILE A 1 180 ? -6.806 -7.126 0.012 1.00 87.75 180 ILE A CA 1
ATOM 1337 C C . ILE A 1 180 ? -7.559 -7.347 -1.324 1.00 96.99 180 ILE A C 1
ATOM 1338 O O . ILE A 1 180 ? -7.993 -6.367 -1.941 1.00 96.83 180 ILE A O 1
ATOM 1343 N N . HIS A 1 181 ? -7.707 -8.629 -1.759 1.00 97.18 181 HIS A N 1
ATOM 1344 C CA . HIS A 1 181 ? -8.375 -9.047 -3.008 1.00 98.60 181 HIS A CA 1
ATOM 1345 C C . HIS A 1 181 ? -9.889 -9.285 -2.849 1.00 105.15 181 HIS A C 1
ATOM 1346 O O . HIS A 1 181 ? -10.545 -9.704 -3.815 1.00 104.09 181 HIS A O 1
ATOM 1353 N N . ARG A 1 182 ? -10.429 -9.006 -1.634 1.00 104.44 182 ARG A N 1
ATOM 1354 C CA . ARG A 1 182 ? -11.841 -9.121 -1.229 1.00 105.47 182 ARG A CA 1
ATOM 1355 C C . ARG A 1 182 ? -12.732 -8.332 -2.210 1.00 111.62 182 ARG A C 1
ATOM 1356 O O . ARG A 1 182 ? -13.613 -8.917 -2.854 1.00 110.74 182 ARG A O 1
ATOM 1364 N N . TYR A 1 183 ? -12.446 -7.016 -2.351 1.00 110.03 183 TYR A N 1
ATOM 1365 C CA . TYR A 1 183 ? -13.105 -6.091 -3.272 1.00 110.50 183 TYR A CA 1
ATOM 1366 C C . TYR A 1 183 ? -12.065 -5.574 -4.278 1.00 114.36 183 TYR A C 1
ATOM 1367 O O . TYR A 1 183 ? -11.076 -4.942 -3.885 1.00 113.80 183 TYR A O 1
ATOM 1376 N N . SER A 1 184 ? -12.276 -5.892 -5.573 1.00 110.81 184 SER A N 1
ATOM 1377 C CA . SER A 1 184 ? -11.404 -5.515 -6.695 1.00 110.55 184 SER A CA 1
ATOM 1378 C C . SER A 1 184 ? -11.717 -4.080 -7.195 1.00 113.76 184 SER A C 1
ATOM 1379 O O . SER A 1 184 ? -11.356 -3.714 -8.324 1.00 113.40 184 SER A O 1
ATOM 1382 N N . LYS A 1 185 ? -12.351 -3.258 -6.321 1.00 109.10 185 LYS A N 1
ATOM 1383 C CA . LYS A 1 185 ? -12.737 -1.867 -6.582 1.00 107.82 185 LYS A CA 1
ATOM 1384 C C . LYS A 1 185 ? -11.541 -0.919 -6.287 1.00 109.16 185 LYS A C 1
ATOM 1385 O O . LYS A 1 185 ? -11.652 0.033 -5.504 1.00 108.16 185 LYS A O 1
ATOM 1391 N N . GLU A 1 186 ? -10.396 -1.205 -6.951 1.00 104.11 186 GLU A N 1
ATOM 1392 C CA . GLU A 1 186 ? -9.137 -0.465 -6.860 1.00 102.95 186 GLU A CA 1
ATOM 1393 C C . GLU A 1 186 ? -9.266 0.835 -7.675 1.00 103.36 186 GLU A C 1
ATOM 1394 O O . GLU A 1 186 ? -8.841 0.898 -8.835 1.00 103.34 186 GLU A O 1
ATOM 1400 N N . SER A 1 187 ? -9.904 1.853 -7.069 1.00 96.28 187 SER A N 1
ATOM 1401 C CA . SER A 1 187 ? -10.123 3.159 -7.690 1.00 94.09 187 SER A CA 1
ATOM 1402 C C . SER A 1 187 ? -8.911 4.073 -7.486 1.00 92.36 187 SER A C 1
ATOM 1403 O O . SER A 1 187 ? -8.238 4.007 -6.449 1.00 91.82 187 SER A O 1
ATOM 1406 N N . PHE A 1 188 ? -8.644 4.926 -8.487 1.00 84.15 188 PHE A N 1
ATOM 1407 C CA . PHE A 1 188 ? -7.540 5.877 -8.458 1.00 81.53 188 PHE A CA 1
ATOM 1408 C C . PHE A 1 188 ? -8.046 7.324 -8.610 1.00 82.79 188 PHE A C 1
ATOM 1409 O O . PHE A 1 188 ? -9.143 7.552 -9.129 1.00 82.12 188 PHE A O 1
ATOM 1417 N N . ASN A 1 189 ? -7.245 8.292 -8.125 1.00 77.13 189 ASN A N 1
ATOM 1418 C CA . ASN A 1 189 ? -7.535 9.728 -8.166 1.00 75.71 189 ASN A CA 1
ATOM 1419 C C . ASN A 1 189 ? -6.240 10.536 -8.394 1.00 77.55 189 ASN A C 1
ATOM 1420 O O . ASN A 1 189 ? -5.160 9.945 -8.487 1.00 76.96 189 ASN A O 1
ATOM 1425 N N . SER A 1 190 ? -6.346 11.884 -8.466 1.00 72.35 190 SER A N 1
ATOM 1426 C CA . SER A 1 190 ? -5.212 12.803 -8.655 1.00 70.87 190 SER A CA 1
ATOM 1427 C C . SER A 1 190 ? -4.241 12.807 -7.439 1.00 72.87 190 SER A C 1
ATOM 1428 O O . SER A 1 190 ? -3.129 13.343 -7.546 1.00 73.40 190 SER A O 1
ATOM 1431 N N . GLU A 1 191 ? -4.659 12.211 -6.297 1.00 66.32 191 GLU A N 1
ATOM 1432 C CA . GLU A 1 191 ? -3.858 12.141 -5.070 1.00 64.64 191 GLU A CA 1
ATOM 1433 C C . GLU A 1 191 ? -3.199 10.749 -4.853 1.00 62.29 191 GLU A C 1
ATOM 1434 O O . GLU A 1 191 ? -2.497 10.572 -3.847 1.00 61.74 191 GLU A O 1
ATOM 1440 N N . ASN A 1 192 ? -3.396 9.770 -5.786 1.00 53.09 192 ASN A N 1
ATOM 1441 C CA . ASN A 1 192 ? -2.781 8.447 -5.622 1.00 49.91 192 ASN A CA 1
ATOM 1442 C C . ASN A 1 192 ? -2.416 7.772 -6.942 1.00 47.06 192 ASN A C 1
ATOM 1443 O O . ASN A 1 192 ? -1.940 6.638 -6.916 1.00 46.30 192 ASN A O 1
ATOM 1448 N N . SER A 1 193 ? -2.667 8.434 -8.089 1.00 40.52 193 SER A N 1
ATOM 1449 C CA . SER A 1 193 ? -2.472 7.859 -9.430 1.00 37.64 193 SER A CA 1
ATOM 1450 C C . SER A 1 193 ? -1.038 7.395 -9.722 1.00 39.89 193 SER A C 1
ATOM 1451 O O . SER A 1 193 ? -0.888 6.546 -10.594 1.00 40.15 193 SER A O 1
ATOM 1454 N N . LEU A 1 194 ? -0.003 7.862 -8.978 1.00 35.72 194 LEU A N 1
ATOM 1455 C CA . LEU A 1 194 ? 1.373 7.352 -9.183 1.00 35.16 194 LEU A CA 1
ATOM 1456 C C . LEU A 1 194 ? 1.516 5.863 -8.769 1.00 38.91 194 LEU A C 1
ATOM 1457 O O . LEU A 1 194 ? 2.417 5.183 -9.255 1.00 38.88 194 LEU A O 1
ATOM 1462 N N . PHE A 1 195 ? 0.587 5.348 -7.941 1.00 34.80 195 PHE A N 1
ATOM 1463 C CA . PHE A 1 195 ? 0.600 3.958 -7.489 1.00 34.86 195 PHE A CA 1
ATOM 1464 C C . PHE A 1 195 ? 0.138 2.958 -8.583 1.00 39.95 195 PHE A C 1
ATOM 1465 O O . PHE A 1 195 ? 0.375 1.754 -8.439 1.00 40.41 195 PHE A O 1
ATOM 1473 N N . LYS A 1 196 ? -0.387 3.455 -9.719 1.00 37.51 196 LYS A N 1
ATOM 1474 C CA . LYS A 1 196 ? -0.733 2.624 -10.880 1.00 37.41 196 LYS A CA 1
ATOM 1475 C C . LYS A 1 196 ? 0.543 2.000 -11.482 1.00 40.65 196 LYS A C 1
ATOM 1476 O O . LYS A 1 196 ? 0.444 1.049 -12.263 1.00 41.22 196 LYS A O 1
ATOM 1482 N N . TYR A 1 197 ? 1.735 2.562 -11.139 1.00 36.44 197 TYR A N 1
ATOM 1483 C CA . TYR A 1 197 ? 3.055 2.102 -11.592 1.00 35.65 197 TYR A CA 1
ATOM 1484 C C . TYR A 1 197 ? 3.544 0.830 -10.862 1.00 40.85 197 TYR A C 1
ATOM 1485 O O . TYR A 1 197 ? 4.537 0.237 -11.306 1.00 42.01 197 TYR A O 1
ATOM 1494 N N . LEU A 1 198 ? 2.887 0.422 -9.748 1.00 36.74 198 LEU A N 1
ATOM 1495 C CA . LEU A 1 198 ? 3.287 -0.758 -8.966 1.00 36.91 198 LEU A CA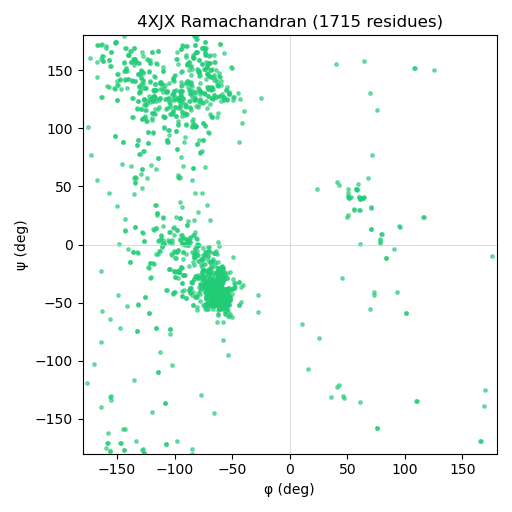 1
ATOM 1496 C C . LEU A 1 198 ? 3.413 -1.990 -9.873 1.00 40.13 198 LEU A C 1
ATOM 1497 O O . LEU A 1 198 ? 2.548 -2.234 -10.709 1.00 40.09 198 LEU A O 1
ATOM 1502 N N . GLN A 1 199 ? 4.538 -2.700 -9.765 1.00 34.93 199 GLN A N 1
ATOM 1503 C CA . GLN A 1 199 ? 4.822 -3.887 -10.560 1.00 33.58 199 GLN A CA 1
ATOM 1504 C C . GLN A 1 199 ? 4.714 -5.151 -9.712 1.00 38.69 199 GLN A C 1
ATOM 1505 O O . GLN A 1 199 ? 4.188 -6.169 -10.177 1.00 37.56 199 GLN A O 1
ATOM 1511 N N . LEU A 1 200 ? 5.203 -5.062 -8.450 1.00 36.09 200 LEU A N 1
ATOM 1512 C CA . LEU A 1 200 ? 5.329 -6.150 -7.487 1.00 35.70 200 LEU A CA 1
ATOM 1513 C C . LEU A 1 200 ? 4.699 -5.877 -6.118 1.00 38.70 200 LEU A C 1
ATOM 1514 O O . LEU A 1 200 ? 4.814 -4.784 -5.557 1.00 37.94 200 LEU A O 1
ATOM 1519 N N . PHE A 1 201 ? 4.078 -6.908 -5.565 1.00 34.20 201 PHE A N 1
ATOM 1520 C CA . PHE A 1 201 ? 3.540 -6.885 -4.226 1.00 33.69 201 PHE A CA 1
ATOM 1521 C C . PHE A 1 201 ? 4.251 -7.912 -3.409 1.00 39.43 201 PHE A C 1
ATOM 1522 O O . PHE A 1 201 ? 4.628 -8.961 -3.928 1.00 39.19 201 PHE A O 1
ATOM 1530 N N . VAL A 1 202 ? 4.466 -7.603 -2.134 1.00 36.54 202 VAL A N 1
ATOM 1531 C CA . VAL A 1 202 ? 5.106 -8.495 -1.187 1.00 36.53 202 VAL A CA 1
ATOM 1532 C C . VAL A 1 202 ? 4.225 -8.485 0.045 1.00 43.97 202 VAL A C 1
ATOM 1533 O O . VAL A 1 202 ? 3.843 -7.427 0.497 1.00 44.42 202 VAL A O 1
ATOM 1537 N N . ILE A 1 203 ? 3.763 -9.648 0.475 1.00 43.30 203 ILE A N 1
ATOM 1538 C CA . ILE A 1 203 ? 2.912 -9.784 1.654 1.00 43.75 203 ILE A CA 1
ATOM 1539 C C . ILE A 1 203 ? 3.699 -10.636 2.676 1.00 48.95 203 ILE A C 1
ATOM 1540 O O . ILE A 1 203 ? 4.234 -11.698 2.333 1.00 48.55 203 ILE A O 1
ATOM 1545 N N . SER A 1 204 ? 3.851 -10.108 3.894 1.00 46.46 204 SER A N 1
ATOM 1546 C CA . SER A 1 204 ? 4.611 -10.779 4.942 1.00 46.13 204 SER A CA 1
ATOM 1547 C C . SER A 1 204 ? 3.931 -10.687 6.288 1.00 50.28 204 SER A C 1
ATOM 1548 O O . SER A 1 204 ? 3.123 -9.787 6.523 1.00 49.88 204 SER A O 1
ATOM 1551 N N . ASN A 1 205 ? 4.271 -11.630 7.177 1.00 47.23 205 ASN A N 1
ATOM 1552 C CA . ASN A 1 205 ? 3.796 -11.657 8.552 1.00 47.00 205 ASN A CA 1
ATOM 1553 C C . ASN A 1 205 ? 4.979 -11.950 9.456 1.00 52.06 205 ASN A C 1
ATOM 1554 O O . ASN A 1 205 ? 4.797 -12.252 10.632 1.00 52.21 205 ASN A O 1
ATOM 1559 N N . GLY A 1 206 ? 6.183 -11.806 8.892 1.00 49.40 206 GLY A N 1
ATOM 1560 C CA . GLY A 1 206 ? 7.453 -12.032 9.573 1.00 49.57 206 GLY A CA 1
ATOM 1561 C C . GLY A 1 206 ? 8.060 -13.370 9.219 1.00 54.57 206 GLY A C 1
ATOM 1562 O O . GLY A 1 206 ? 9.159 -13.442 8.656 1.00 53.40 206 GLY A O 1
ATOM 1563 N N . THR A 1 207 ? 7.311 -14.433 9.507 1.00 53.43 207 THR A N 1
ATOM 1564 C CA . THR A 1 207 ? 7.736 -15.815 9.297 1.00 54.02 207 THR A CA 1
ATOM 1565 C C . THR A 1 207 ? 7.614 -16.212 7.818 1.00 57.22 207 THR A C 1
ATOM 1566 O O . THR A 1 207 ? 8.535 -16.851 7.312 1.00 56.89 207 THR A O 1
ATOM 1570 N N . ASP A 1 208 ? 6.508 -15.839 7.134 1.00 53.04 208 ASP A N 1
ATOM 1571 C CA . ASP A 1 208 ? 6.290 -16.153 5.713 1.00 52.53 208 ASP A CA 1
ATOM 1572 C C . ASP A 1 208 ? 6.183 -14.874 4.873 1.00 55.34 208 ASP A C 1
ATOM 1573 O O . ASP A 1 208 ? 5.451 -13.952 5.231 1.00 54.07 208 ASP A O 1
ATOM 1578 N N . THR A 1 209 ? 6.914 -14.840 3.753 1.00 51.77 209 THR A N 1
ATOM 1579 C CA . THR A 1 209 ? 6.966 -13.703 2.843 1.00 51.29 209 THR A CA 1
ATOM 1580 C C . THR A 1 209 ? 6.785 -14.179 1.392 1.00 53.15 209 THR A C 1
ATOM 1581 O O . THR A 1 209 ? 7.634 -14.907 0.855 1.00 53.24 209 THR A O 1
ATOM 1585 N N . ARG A 1 210 ? 5.691 -13.722 0.757 1.00 46.89 210 ARG A N 1
ATOM 1586 C CA . ARG A 1 210 ? 5.337 -14.061 -0.625 1.00 45.19 210 ARG A CA 1
ATOM 1587 C C . ARG A 1 210 ? 5.212 -12.822 -1.522 1.00 45.82 210 ARG A C 1
ATOM 1588 O O . ARG A 1 210 ? 4.646 -11.804 -1.101 1.00 45.51 210 ARG A O 1
ATOM 1596 N N . TYR A 1 211 ? 5.710 -12.934 -2.768 1.00 38.48 211 TYR A N 1
ATOM 1597 C CA . TYR A 1 211 ? 5.653 -11.868 -3.767 1.00 36.33 211 TYR A CA 1
ATOM 1598 C C . TYR A 1 211 ? 4.786 -12.283 -4.960 1.00 37.83 211 TYR A C 1
ATOM 1599 O O . TYR A 1 211 ? 4.609 -13.468 -5.220 1.00 37.78 211 TYR A O 1
ATOM 1608 N N . PHE A 1 212 ? 4.240 -11.305 -5.671 1.00 33.57 212 PHE A N 1
ATOM 1609 C CA . PHE A 1 212 ? 3.349 -11.527 -6.811 1.00 33.18 212 PHE A CA 1
ATOM 1610 C C . PHE A 1 212 ? 3.258 -10.264 -7.634 1.00 38.14 212 PHE A C 1
ATOM 1611 O O . PHE A 1 212 ? 3.547 -9.183 -7.117 1.00 38.05 212 PHE A O 1
ATOM 1619 N N . ALA A 1 213 ? 2.886 -10.400 -8.923 1.00 34.44 213 ALA A N 1
ATOM 1620 C CA . ALA A 1 213 ? 2.778 -9.290 -9.867 1.00 33.64 213 ALA A CA 1
ATOM 1621 C C . ALA A 1 213 ? 1.504 -8.500 -9.682 1.00 40.69 213 ALA A C 1
ATOM 1622 O O . ALA A 1 213 ? 0.462 -9.066 -9.306 1.00 39.29 213 ALA A O 1
ATOM 1624 N N . ASN A 1 214 ? 1.577 -7.178 -9.979 1.00 40.46 214 ASN A N 1
ATOM 1625 C CA . ASN A 1 214 ? 0.406 -6.312 -10.003 1.00 41.67 214 ASN A CA 1
ATOM 1626 C C . ASN A 1 214 ? -0.189 -6.478 -11.391 1.00 49.41 214 ASN A C 1
ATOM 1627 O O . ASN A 1 214 ? 0.385 -5.998 -12.376 1.00 49.11 214 ASN A O 1
ATOM 1632 N N . THR A 1 215 ? -1.263 -7.275 -11.483 1.00 48.50 215 THR A N 1
ATOM 1633 C CA . THR A 1 215 ? -1.918 -7.574 -12.750 1.00 48.86 215 THR A CA 1
ATOM 1634 C C . THR A 1 215 ? -3.424 -7.450 -12.606 1.00 53.67 215 THR A C 1
ATOM 1635 O O . THR A 1 215 ? -3.999 -7.826 -11.580 1.00 52.66 215 THR A O 1
ATOM 1639 N N . THR A 1 216 ? -4.048 -6.902 -13.660 1.00 52.17 216 THR A N 1
ATOM 1640 C CA . THR A 1 216 ? -5.497 -6.655 -13.767 1.00 52.03 216 THR A CA 1
ATOM 1641 C C . THR A 1 216 ? -6.233 -7.930 -14.217 1.00 54.55 216 THR A C 1
ATOM 1642 O O . THR A 1 216 ? -7.469 -7.955 -14.212 1.00 55.26 216 THR A O 1
ATOM 1646 N N . LYS A 1 217 ? -5.471 -8.979 -14.587 1.00 48.43 217 LYS A N 1
ATOM 1647 C CA . LYS A 1 217 ? -5.973 -10.283 -15.035 1.00 47.40 217 LYS A CA 1
ATOM 1648 C C . LYS A 1 217 ? -6.323 -11.123 -13.813 1.00 52.94 217 LYS A C 1
ATOM 1649 O O . LYS A 1 217 ? -5.438 -11.662 -13.136 1.00 51.91 217 LYS A O 1
ATOM 1655 N N . ARG A 1 218 ? -7.630 -11.204 -13.510 1.00 51.67 218 ARG A N 1
ATOM 1656 C CA . ARG A 1 218 ? -8.181 -11.939 -12.360 1.00 51.78 218 ARG A CA 1
ATOM 1657 C C . ARG A 1 218 ? -7.862 -13.439 -12.425 1.00 56.16 218 ARG A C 1
ATOM 1658 O O . ARG A 1 218 ? -7.801 -14.080 -11.373 1.00 56.77 218 ARG A O 1
ATOM 1666 N N . ASP A 1 219 ? -7.622 -13.998 -13.640 1.00 51.39 219 ASP A N 1
ATOM 1667 C CA . ASP A 1 219 ? -7.284 -15.421 -13.779 1.00 50.86 219 ASP A CA 1
ATOM 1668 C C . ASP A 1 219 ? -5.853 -15.712 -13.243 1.00 53.79 219 ASP A C 1
ATOM 1669 O O . ASP A 1 219 ? -5.486 -16.881 -13.090 1.00 54.50 219 ASP A O 1
ATOM 1674 N N . LYS A 1 220 ? -5.064 -14.653 -12.934 1.00 47.32 220 LYS A N 1
ATOM 1675 C CA . LYS A 1 220 ? -3.705 -14.785 -12.394 1.00 45.59 220 LYS A CA 1
ATOM 1676 C C . LYS A 1 220 ? -3.585 -14.165 -11.001 1.00 46.84 220 LYS A C 1
ATOM 1677 O O . LYS A 1 220 ? -2.473 -14.016 -10.499 1.00 44.01 220 LYS A O 1
ATOM 1683 N N . ASN A 1 221 ? -4.738 -13.847 -10.367 1.00 44.80 221 ASN A N 1
ATOM 1684 C CA . ASN A 1 221 ? -4.832 -13.116 -9.103 1.00 45.52 221 ASN A CA 1
ATOM 1685 C C . ASN A 1 221 ? -5.166 -13.973 -7.875 1.00 51.34 221 ASN A C 1
ATOM 1686 O O . ASN A 1 221 ? -5.435 -13.422 -6.796 1.00 52.57 221 ASN A O 1
ATOM 1691 N N . SER A 1 222 ? -5.115 -15.299 -8.010 1.00 46.41 222 SER A N 1
ATOM 1692 C CA . SER A 1 222 ? -5.352 -16.177 -6.872 1.00 44.99 222 SER A CA 1
ATOM 1693 C C . SER A 1 222 ? -4.076 -16.296 -6.058 1.00 46.77 222 SER A C 1
ATOM 1694 O O . SER A 1 222 ? -2.982 -16.008 -6.570 1.00 46.94 222 SER A O 1
ATOM 1697 N N . PHE A 1 223 ? -4.209 -16.798 -4.824 1.00 42.65 223 PHE A N 1
ATOM 1698 C CA . PHE A 1 223 ? -3.103 -17.038 -3.896 1.00 41.92 223 PHE A CA 1
ATOM 1699 C C . PHE A 1 223 ? -2.072 -18.018 -4.479 1.00 43.29 223 PHE A C 1
ATOM 1700 O O . PHE A 1 223 ? -0.890 -17.892 -4.189 1.00 42.85 223 PHE A O 1
ATOM 1708 N N . ASP A 1 224 ? -2.510 -18.929 -5.354 1.00 38.05 224 ASP A N 1
ATOM 1709 C CA . ASP A 1 224 ? -1.675 -19.923 -6.016 1.00 37.05 224 ASP A CA 1
ATOM 1710 C C . ASP A 1 224 ? -0.559 -19.303 -6.861 1.00 39.28 224 ASP A C 1
ATOM 1711 O O . ASP A 1 224 ? 0.467 -19.948 -7.030 1.00 40.75 224 ASP A O 1
ATOM 1716 N N . PHE A 1 225 ? -0.715 -18.055 -7.337 1.00 34.10 225 PHE A N 1
ATOM 1717 C CA . PHE A 1 225 ? 0.312 -17.408 -8.154 1.00 33.32 225 PHE A CA 1
ATOM 1718 C C . PHE A 1 225 ? 1.312 -16.560 -7.297 1.00 41.63 225 PHE A C 1
ATOM 1719 O O . PHE A 1 225 ? 2.282 -16.004 -7.846 1.00 42.25 225 PHE A O 1
ATOM 1727 N N . THR A 1 226 ? 1.124 -16.530 -5.947 1.00 38.32 226 THR A N 1
ATOM 1728 C CA . THR A 1 226 ? 2.056 -15.848 -5.038 1.00 37.99 226 THR A CA 1
ATOM 1729 C C . THR A 1 226 ? 3.228 -16.781 -4.897 1.00 42.33 226 THR A C 1
ATOM 1730 O O . THR A 1 226 ? 3.040 -17.993 -4.965 1.00 42.67 226 THR A O 1
ATOM 1734 N N . MET A 1 227 ? 4.436 -16.239 -4.757 1.00 39.44 227 MET A N 1
ATOM 1735 C CA . MET A 1 227 ? 5.671 -17.034 -4.749 1.00 38.76 227 MET A CA 1
ATOM 1736 C C . MET A 1 227 ? 6.565 -16.730 -3.573 1.00 42.75 227 MET A C 1
ATOM 1737 O O . MET A 1 227 ? 6.603 -15.582 -3.128 1.00 42.28 227 MET A O 1
ATOM 1742 N N . ASN A 1 228 ? 7.343 -17.730 -3.107 1.00 38.93 228 ASN A N 1
ATOM 1743 C CA . ASN A 1 228 ? 8.360 -17.508 -2.070 1.00 38.22 228 ASN A CA 1
ATOM 1744 C C . ASN A 1 228 ? 9.693 -17.249 -2.746 1.00 39.77 228 ASN A C 1
ATOM 1745 O O . ASN A 1 228 ? 9.954 -17.816 -3.817 1.00 38.23 228 ASN A O 1
ATOM 1750 N N . TRP A 1 229 ? 10.559 -16.422 -2.125 1.00 34.71 229 TRP A N 1
ATOM 1751 C CA . TRP A 1 229 ? 11.906 -16.275 -2.670 1.00 34.22 229 TRP A CA 1
ATOM 1752 C C . TRP A 1 229 ? 12.660 -17.583 -2.314 1.00 36.42 229 TRP A C 1
ATOM 1753 O O . TRP A 1 229 ? 12.151 -18.396 -1.514 1.00 35.12 229 TRP A O 1
ATOM 1764 N N . ALA A 1 230 ? 13.814 -17.830 -2.949 1.00 31.84 230 ALA A N 1
ATOM 1765 C CA . ALA A 1 230 ? 14.510 -19.092 -2.762 1.00 32.31 230 ALA A CA 1
ATOM 1766 C C . ALA A 1 230 ? 15.959 -19.047 -3.237 1.00 37.58 230 ALA A C 1
ATOM 1767 O O . ALA A 1 230 ? 16.361 -18.078 -3.881 1.00 35.33 230 ALA A O 1
ATOM 1769 N N . LYS A 1 231 ? 16.722 -20.150 -2.936 1.00 36.73 231 LYS A N 1
ATOM 1770 C CA A LYS A 1 231 ? 18.118 -20.365 -3.350 0.50 36.66 231 LYS A CA 1
ATOM 1771 C CA B LYS A 1 231 ? 18.120 -20.370 -3.342 0.50 36.57 231 LYS A CA 1
ATOM 1772 C C . LYS A 1 231 ? 18.109 -21.242 -4.589 1.00 39.86 231 LYS A C 1
ATOM 1773 O O . LYS A 1 231 ? 17.083 -21.829 -4.865 1.00 38.71 231 LYS A O 1
ATOM 1784 N N . SER A 1 232 ? 19.239 -21.349 -5.332 1.00 37.93 232 SER A N 1
ATOM 1785 C CA . SER A 1 232 ? 19.342 -22.155 -6.564 1.00 39.43 232 SER A CA 1
ATOM 1786 C C . SER A 1 232 ? 19.031 -23.669 -6.359 1.00 44.97 232 SER A C 1
ATOM 1787 O O . SER A 1 232 ? 18.697 -24.348 -7.329 1.00 45.26 232 SER A O 1
ATOM 1790 N N . ASP A 1 233 ? 19.086 -24.178 -5.114 1.00 41.76 233 ASP A N 1
ATOM 1791 C CA . ASP A 1 233 ? 18.737 -25.568 -4.786 1.00 41.10 233 ASP A CA 1
ATOM 1792 C C . ASP A 1 233 ? 17.208 -25.660 -4.524 1.00 44.66 233 ASP A C 1
ATOM 1793 O O . ASP A 1 233 ? 16.710 -26.713 -4.117 1.00 44.16 233 ASP A O 1
ATOM 1798 N N . ASN A 1 234 ? 16.486 -24.534 -4.759 1.00 40.02 234 ASN A N 1
ATOM 1799 C CA . ASN A 1 234 ? 15.030 -24.339 -4.666 1.00 40.48 234 ASN A CA 1
ATOM 1800 C C . ASN A 1 234 ? 14.522 -24.371 -3.228 1.00 44.12 234 ASN A C 1
ATOM 1801 O O . ASN A 1 234 ? 13.294 -24.398 -3.026 1.00 44.84 234 ASN A O 1
ATOM 1806 N N . THR A 1 235 ? 15.447 -24.283 -2.227 1.00 39.30 235 THR A N 1
ATOM 1807 C CA . THR A 1 235 ? 15.036 -24.188 -0.822 1.00 39.37 235 THR A CA 1
ATOM 1808 C C . THR A 1 235 ? 14.605 -22.732 -0.569 1.00 42.19 235 THR A C 1
ATOM 1809 O O . THR A 1 235 ? 15.253 -21.783 -1.017 1.00 40.03 235 THR A O 1
ATOM 1813 N N . LEU A 1 236 ? 13.433 -22.603 0.057 1.00 39.09 236 LEU A N 1
ATOM 1814 C CA . LEU A 1 236 ? 12.699 -21.388 0.346 1.00 38.41 236 LEU A CA 1
ATOM 1815 C C . LEU A 1 236 ? 13.393 -20.431 1.282 1.00 42.94 236 LEU A C 1
ATOM 1816 O O . LEU A 1 236 ? 14.114 -20.843 2.211 1.00 44.01 236 LEU A O 1
ATOM 1821 N N . ILE A 1 237 ? 13.084 -19.125 1.082 1.00 36.80 237 ILE A N 1
ATOM 1822 C CA . ILE A 1 237 ? 13.501 -18.013 1.934 1.00 34.26 237 ILE A CA 1
ATOM 1823 C C . ILE A 1 237 ? 12.173 -17.322 2.357 1.00 43.20 237 ILE A C 1
ATOM 1824 O O . ILE A 1 237 ? 11.640 -16.460 1.646 1.00 45.34 237 ILE A O 1
ATOM 1829 N N . LYS A 1 238 ? 11.586 -17.822 3.459 1.00 41.85 238 LYS A N 1
ATOM 1830 C CA . LYS A 1 238 ? 10.296 -17.402 4.013 1.00 43.26 238 LYS A CA 1
ATOM 1831 C C . LYS A 1 238 ? 10.401 -16.218 4.985 1.00 50.74 238 LYS A C 1
ATOM 1832 O O . LYS A 1 238 ? 9.502 -15.378 4.988 1.00 51.08 238 LYS A O 1
ATOM 1838 N N . ASP A 1 239 ? 11.445 -16.180 5.838 1.00 49.15 239 ASP A N 1
ATOM 1839 C CA . ASP A 1 239 ? 11.652 -15.125 6.842 1.00 49.94 239 ASP A CA 1
ATOM 1840 C C . ASP A 1 239 ? 11.879 -13.751 6.174 1.00 52.94 239 ASP A C 1
ATOM 1841 O O . ASP A 1 239 ? 12.761 -13.620 5.320 1.00 52.99 239 ASP A O 1
ATOM 1846 N N . LEU A 1 240 ? 11.089 -12.732 6.589 1.00 47.75 240 LEU A N 1
ATOM 1847 C CA . LEU A 1 240 ? 11.150 -11.355 6.064 1.00 46.60 240 LEU A CA 1
ATOM 1848 C C . LEU A 1 240 ? 12.544 -10.753 6.115 1.00 49.42 240 LEU A C 1
ATOM 1849 O O . LEU A 1 240 ? 12.911 -10.042 5.185 1.00 50.07 240 LEU A O 1
ATOM 1854 N N . LYS A 1 241 ? 13.306 -11.027 7.183 1.00 44.51 241 LYS A N 1
ATOM 1855 C CA . LYS A 1 241 ? 14.659 -10.518 7.369 1.00 44.04 241 LYS A CA 1
ATOM 1856 C C . LYS A 1 241 ? 15.615 -11.127 6.339 1.00 46.59 241 LYS A C 1
ATOM 1857 O O . LYS A 1 241 ? 16.495 -10.427 5.811 1.00 45.83 241 LYS A O 1
ATOM 1863 N N . ASP A 1 242 ? 15.440 -12.428 6.053 1.00 43.46 242 ASP A N 1
ATOM 1864 C CA . ASP A 1 242 ? 16.268 -13.142 5.076 1.00 43.22 242 ASP A CA 1
ATOM 1865 C C . ASP A 1 242 ? 15.821 -12.789 3.666 1.00 46.48 242 ASP A C 1
ATOM 1866 O O . ASP A 1 242 ? 16.660 -12.671 2.766 1.00 45.84 242 ASP A O 1
ATOM 1871 N N . PHE A 1 243 ? 14.500 -12.572 3.495 1.00 42.88 243 PHE A N 1
ATOM 1872 C CA . PHE A 1 243 ? 13.909 -12.136 2.243 1.00 44.46 243 PHE A CA 1
ATOM 1873 C C . PHE A 1 243 ? 14.504 -10.767 1.859 1.00 49.65 243 PHE A C 1
ATOM 1874 O O . PHE A 1 243 ? 14.882 -10.591 0.705 1.00 50.28 243 PHE A O 1
ATOM 1882 N N . THR A 1 244 ? 14.592 -9.817 2.835 1.00 45.31 244 THR A N 1
ATOM 1883 C CA . THR A 1 244 ? 15.156 -8.480 2.653 1.00 44.40 244 THR A CA 1
ATOM 1884 C C . THR A 1 244 ? 16.632 -8.573 2.275 1.00 48.93 244 THR A C 1
ATOM 1885 O O . THR A 1 244 ? 17.069 -7.923 1.322 1.00 49.36 244 THR A O 1
ATOM 1889 N N . ALA A 1 245 ? 17.392 -9.398 3.010 1.00 45.05 245 ALA A N 1
ATOM 1890 C CA . ALA A 1 245 ? 18.827 -9.564 2.803 1.00 44.67 245 ALA A CA 1
ATOM 1891 C C . ALA A 1 245 ? 19.157 -10.239 1.458 1.00 48.26 245 ALA A C 1
ATOM 1892 O O . ALA A 1 245 ? 20.309 -10.197 1.024 1.00 47.91 245 ALA A O 1
ATOM 1894 N N . THR A 1 246 ? 18.152 -10.851 0.796 1.00 44.37 246 THR A N 1
ATOM 1895 C CA . THR A 1 246 ? 18.355 -11.544 -0.479 1.00 42.85 246 THR A CA 1
ATOM 1896 C C . THR A 1 246 ? 17.565 -10.867 -1.617 1.00 45.74 246 THR A C 1
ATOM 1897 O O . THR A 1 246 ? 18.193 -10.235 -2.470 1.00 46.14 246 THR A O 1
ATOM 1901 N N . CYS A 1 247 ? 16.222 -10.991 -1.640 1.00 41.18 247 CYS A N 1
ATOM 1902 C CA . CYS A 1 247 ? 15.363 -10.466 -2.713 1.00 41.90 247 CYS A CA 1
ATOM 1903 C C . CYS A 1 247 ? 15.431 -8.929 -2.826 1.00 43.54 247 CYS A C 1
ATOM 1904 O O . CYS A 1 247 ? 15.451 -8.392 -3.947 1.00 43.26 247 CYS A O 1
ATOM 1907 N N . PHE A 1 248 ? 15.490 -8.243 -1.673 1.00 36.69 248 PHE A N 1
ATOM 1908 C CA . PHE A 1 248 ? 15.479 -6.784 -1.612 1.00 34.56 248 PHE A CA 1
ATOM 1909 C C . PHE A 1 248 ? 16.868 -6.154 -1.683 1.00 40.13 248 PHE A C 1
ATOM 1910 O O . PHE A 1 248 ? 16.978 -4.967 -1.427 1.00 40.88 248 PHE A O 1
ATOM 1918 N N . GLN A 1 249 ? 17.898 -6.891 -2.124 1.00 38.32 249 GLN A N 1
ATOM 1919 C CA . GLN A 1 249 ? 19.191 -6.269 -2.422 1.00 38.57 249 GLN A CA 1
ATOM 1920 C C . GLN A 1 249 ? 18.956 -5.477 -3.681 1.00 46.33 249 GLN A C 1
ATOM 1921 O O . GLN A 1 249 ? 18.279 -5.987 -4.579 1.00 47.56 249 GLN A O 1
ATOM 1927 N N . LYS A 1 250 ? 19.422 -4.214 -3.737 1.00 44.21 250 LYS A N 1
ATOM 1928 C CA . LYS A 1 250 ? 19.225 -3.350 -4.891 1.00 43.21 250 LYS A CA 1
ATOM 1929 C C . LYS A 1 250 ? 19.494 -4.122 -6.186 1.00 47.93 250 LYS A C 1
ATOM 1930 O O . LYS A 1 250 ? 18.603 -4.174 -7.022 1.00 48.61 250 LYS A O 1
ATOM 1936 N N . HIS A 1 251 ? 20.668 -4.794 -6.308 1.00 44.08 251 HIS A N 1
ATOM 1937 C CA . HIS A 1 251 ? 21.057 -5.565 -7.497 1.00 43.28 251 HIS A CA 1
ATOM 1938 C C . HIS A 1 251 ? 20.106 -6.754 -7.793 1.00 45.93 251 HIS A C 1
ATOM 1939 O O . HIS A 1 251 ? 19.987 -7.168 -8.944 1.00 44.96 251 HIS A O 1
ATOM 1946 N N . THR A 1 252 ? 19.456 -7.299 -6.770 1.00 41.73 252 THR A N 1
ATOM 1947 C CA . THR A 1 252 ? 18.554 -8.429 -6.956 1.00 41.47 252 THR A CA 1
ATOM 1948 C C . THR A 1 252 ? 17.167 -7.927 -7.375 1.00 46.15 252 THR A C 1
ATOM 1949 O O . THR A 1 252 ? 16.624 -8.432 -8.361 1.00 46.11 252 THR A O 1
ATOM 1953 N N . LEU A 1 253 ? 16.594 -6.975 -6.610 1.00 41.93 253 LEU A N 1
ATOM 1954 C CA . LEU A 1 253 ? 15.263 -6.422 -6.853 1.00 41.33 253 LEU A CA 1
ATOM 1955 C C . LEU A 1 253 ? 15.155 -5.775 -8.231 1.00 44.77 253 LEU A C 1
ATOM 1956 O O . LEU A 1 253 ? 14.186 -6.040 -8.940 1.00 44.67 253 LEU A O 1
ATOM 1961 N N . LEU A 1 254 ? 16.147 -4.948 -8.612 1.00 40.91 254 LEU A N 1
ATOM 1962 C CA . LEU A 1 254 ? 16.151 -4.241 -9.890 1.00 40.04 254 LEU A CA 1
ATOM 1963 C C . LEU A 1 254 ? 16.211 -5.203 -11.049 1.00 42.76 254 LEU A C 1
ATOM 1964 O O . LEU A 1 254 ? 15.542 -4.953 -12.040 1.00 45.33 254 LEU A O 1
ATOM 1969 N N . ASN A 1 255 ? 16.947 -6.313 -10.925 1.00 37.09 255 ASN A N 1
ATOM 1970 C CA . ASN A 1 255 ? 17.011 -7.353 -11.963 1.00 35.38 255 ASN A CA 1
ATOM 1971 C C . ASN A 1 255 ? 15.672 -8.073 -12.077 1.00 39.01 255 ASN A C 1
ATOM 1972 O O . ASN A 1 255 ? 15.234 -8.355 -13.192 1.00 39.04 255 ASN A O 1
ATOM 1977 N N . VAL A 1 256 ? 15.019 -8.360 -10.928 1.00 34.53 256 VAL A N 1
ATOM 1978 C CA . VAL A 1 256 ? 13.713 -9.026 -10.854 1.00 34.62 256 VAL A CA 1
ATOM 1979 C C . VAL A 1 256 ? 12.695 -8.145 -11.548 1.00 39.50 256 VAL A C 1
ATOM 1980 O O . VAL A 1 256 ? 11.959 -8.652 -12.387 1.00 40.64 256 VAL A O 1
ATOM 1984 N N . LEU A 1 257 ? 12.695 -6.815 -11.253 1.00 34.72 257 LEU A N 1
ATOM 1985 C CA . LEU A 1 257 ? 11.746 -5.883 -11.844 1.00 33.75 257 LEU A CA 1
ATOM 1986 C C . LEU A 1 257 ? 11.987 -5.624 -13.336 1.00 36.86 257 LEU A C 1
ATOM 1987 O O . LEU A 1 257 ? 11.019 -5.564 -14.095 1.00 36.74 257 LEU A O 1
ATOM 1992 N N . VAL A 1 258 ? 13.252 -5.451 -13.750 1.00 33.35 258 VAL A N 1
ATOM 1993 C CA . VAL A 1 258 ? 13.604 -5.056 -15.116 1.00 33.09 258 VAL A CA 1
ATOM 1994 C C . VAL A 1 258 ? 13.899 -6.253 -16.046 1.00 38.87 258 VAL A C 1
ATOM 1995 O O . VAL A 1 258 ? 13.449 -6.222 -17.198 1.00 38.61 258 VAL A O 1
ATOM 1999 N N . ASN A 1 259 ? 14.672 -7.273 -15.592 1.00 34.63 259 ASN A N 1
ATOM 2000 C CA . ASN A 1 259 ? 15.029 -8.378 -16.494 1.00 33.31 259 ASN A CA 1
ATOM 2001 C C . ASN A 1 259 ? 14.262 -9.678 -16.282 1.00 35.24 259 ASN A C 1
ATOM 2002 O O . ASN A 1 259 ? 14.261 -10.497 -17.187 1.00 34.74 259 ASN A O 1
ATOM 2007 N N . TYR A 1 260 ? 13.671 -9.903 -15.108 1.00 32.32 260 TYR A N 1
ATOM 2008 C CA . TYR A 1 260 ? 13.025 -11.180 -14.789 1.00 32.30 260 TYR A CA 1
ATOM 2009 C C . TYR A 1 260 ? 11.540 -11.021 -14.554 1.00 38.48 260 TYR A C 1
ATOM 2010 O O . TYR A 1 260 ? 10.914 -11.745 -13.766 1.00 38.55 260 TYR A O 1
ATOM 2019 N N . SER A 1 261 ? 10.982 -10.085 -15.309 1.00 35.85 261 SER A N 1
ATOM 2020 C CA . SER A 1 261 ? 9.565 -9.782 -15.416 1.00 34.49 261 SER A CA 1
ATOM 2021 C C . SER A 1 261 ? 9.191 -9.729 -16.894 1.00 39.09 261 SER A C 1
ATOM 2022 O O . SER A 1 261 ? 9.915 -9.156 -17.722 1.00 37.44 261 SER A O 1
ATOM 2025 N N . VAL A 1 262 ? 8.095 -10.414 -17.222 1.00 36.83 262 VAL A N 1
ATOM 2026 C CA . VAL A 1 262 ? 7.579 -10.541 -18.581 1.00 35.31 262 VAL A CA 1
ATOM 2027 C C . VAL A 1 262 ? 6.273 -9.805 -18.665 1.00 38.22 262 VAL A C 1
ATOM 2028 O O . VAL A 1 262 ? 5.409 -9.935 -17.794 1.00 37.74 262 VAL A O 1
ATOM 2032 N N . PHE A 1 263 ? 6.139 -9.024 -19.720 1.00 34.47 263 PHE A N 1
ATOM 2033 C CA . PHE A 1 263 ? 4.911 -8.326 -20.059 1.00 33.38 263 PHE A CA 1
ATOM 2034 C C . PHE A 1 263 ? 4.609 -8.813 -21.480 1.00 38.06 263 PHE A C 1
ATOM 2035 O O . PHE A 1 263 ? 5.279 -8.407 -22.432 1.00 35.97 263 PHE A O 1
ATOM 2043 N N . ASP A 1 264 ? 3.727 -9.832 -21.583 1.00 36.33 264 ASP A N 1
ATOM 2044 C CA . ASP A 1 264 ? 3.463 -10.535 -22.847 1.00 35.89 264 ASP A CA 1
ATOM 2045 C C . ASP A 1 264 ? 2.446 -9.805 -23.780 1.00 41.46 264 ASP A C 1
ATOM 2046 O O . ASP A 1 264 ? 1.939 -8.725 -23.445 1.00 41.18 264 ASP A O 1
ATOM 2051 N N . SER A 1 265 ? 2.190 -10.414 -24.962 1.00 38.03 265 SER A N 1
ATOM 2052 C CA . SER A 1 265 ? 1.300 -9.952 -26.036 1.00 37.45 265 SER A CA 1
ATOM 2053 C C . SER A 1 265 ? -0.157 -9.795 -25.587 1.00 44.57 265 SER A C 1
ATOM 2054 O O . SER A 1 265 ? -0.897 -9.018 -26.183 1.00 45.19 265 SER A O 1
ATOM 2057 N N . SER A 1 266 ? -0.548 -10.510 -24.529 1.00 43.60 266 SER A N 1
ATOM 2058 C CA . SER A 1 266 ? -1.878 -10.469 -23.934 1.00 44.49 266 SER A CA 1
ATOM 2059 C C . SER A 1 266 ? -1.929 -9.432 -22.801 1.00 49.86 266 SER A C 1
ATOM 2060 O O . SER A 1 266 ? -2.929 -9.360 -22.073 1.00 49.93 266 SER A O 1
ATOM 2063 N N . GLN A 1 267 ? -0.818 -8.674 -22.619 1.00 45.72 267 GLN A N 1
ATOM 2064 C CA . GLN A 1 267 ? -0.645 -7.611 -21.621 1.00 45.09 267 GLN A CA 1
ATOM 2065 C C . GLN A 1 267 ? -0.788 -8.139 -20.181 1.00 46.16 267 GLN A C 1
ATOM 2066 O O . GLN A 1 267 ? -1.327 -7.453 -19.306 1.00 47.18 267 GLN A O 1
ATOM 2072 N N . THR A 1 268 ? -0.254 -9.338 -19.938 1.00 39.24 268 THR A N 1
ATOM 2073 C CA . THR A 1 268 ? -0.188 -9.959 -18.618 1.00 37.46 268 THR A CA 1
ATOM 2074 C C . THR A 1 268 ? 1.230 -9.774 -18.127 1.00 39.35 268 THR A C 1
ATOM 2075 O O . THR A 1 268 ? 2.197 -10.064 -18.855 1.00 38.00 268 THR A O 1
ATOM 2079 N N . LEU A 1 269 ? 1.351 -9.263 -16.897 1.00 34.15 269 LEU A N 1
ATOM 2080 C CA . LEU A 1 269 ? 2.629 -9.098 -16.247 1.00 31.46 269 LEU A CA 1
ATOM 2081 C C . LEU A 1 269 ? 2.854 -10.366 -15.439 1.00 34.30 269 LEU A C 1
ATOM 2082 O O . LEU A 1 269 ? 1.967 -10.776 -14.692 1.00 33.10 269 LEU A O 1
ATOM 2087 N N . LEU A 1 270 ? 4.000 -11.023 -15.674 1.00 31.63 270 LEU A N 1
ATOM 2088 C CA . LEU A 1 270 ? 4.451 -12.239 -15.005 1.00 32.37 270 LEU A CA 1
ATOM 2089 C C . LEU A 1 270 ? 5.853 -12.003 -14.369 1.00 37.66 270 LEU A C 1
ATOM 2090 O O . LEU A 1 270 ? 6.808 -11.645 -15.068 1.00 38.56 270 LEU A O 1
ATOM 2095 N N . VAL A 1 271 ? 5.965 -12.183 -13.064 1.00 32.36 271 VAL A N 1
ATOM 2096 C CA . VAL A 1 271 ? 7.254 -12.075 -12.379 1.00 31.92 271 VAL A CA 1
ATOM 2097 C C . VAL A 1 271 ? 7.756 -13.513 -12.300 1.00 34.00 271 VAL A C 1
ATOM 2098 O O . VAL A 1 271 ? 7.005 -14.391 -11.889 1.00 31.75 271 VAL A O 1
ATOM 2102 N N . MET A 1 272 ? 8.982 -13.774 -12.756 1.00 31.22 272 MET A N 1
ATOM 2103 C CA . MET A 1 272 ? 9.515 -15.132 -12.747 1.00 30.96 272 MET A CA 1
ATOM 2104 C C . MET A 1 272 ? 9.782 -15.653 -11.364 1.00 35.85 272 MET A C 1
ATOM 2105 O O . MET A 1 272 ? 10.066 -14.906 -10.418 1.00 35.85 272 MET A O 1
ATOM 2110 N N . ARG A 1 273 ? 9.652 -16.966 -11.250 1.00 33.78 273 ARG A N 1
ATOM 2111 C CA . ARG A 1 273 ? 9.888 -17.692 -10.026 1.00 33.46 273 ARG A CA 1
ATOM 2112 C C . ARG A 1 273 ? 11.412 -17.852 -9.858 1.00 37.45 273 ARG A C 1
ATOM 2113 O O . ARG A 1 273 ? 12.139 -17.757 -10.866 1.00 36.61 273 ARG A O 1
ATOM 2121 N N . PRO A 1 274 ? 11.924 -18.103 -8.621 1.00 33.34 274 PRO A N 1
ATOM 2122 C CA . PRO A 1 274 ? 13.381 -18.210 -8.450 1.00 31.57 274 PRO A CA 1
ATOM 2123 C C . PRO A 1 274 ? 14.025 -19.253 -9.357 1.00 35.69 274 PRO A C 1
ATOM 2124 O O . PRO A 1 274 ? 15.080 -18.975 -9.932 1.00 34.89 274 PRO A O 1
ATOM 2128 N N . TYR A 1 275 ? 13.378 -20.414 -9.556 1.00 32.13 275 TYR A N 1
ATOM 2129 C CA . TYR A 1 275 ? 13.982 -21.453 -10.385 1.00 30.25 275 TYR A CA 1
ATOM 2130 C C . TYR A 1 275 ? 14.131 -21.002 -11.825 1.00 36.99 275 TYR A C 1
ATOM 2131 O O . TYR A 1 275 ? 15.168 -21.285 -12.435 1.00 37.97 275 TYR A O 1
ATOM 2140 N N . GLN A 1 276 ? 13.133 -20.251 -12.352 1.00 33.41 276 GLN A N 1
ATOM 2141 C CA . GLN A 1 276 ? 13.152 -19.710 -13.722 1.00 31.78 276 GLN A CA 1
ATOM 2142 C C . GLN A 1 276 ? 14.298 -18.693 -13.861 1.00 34.84 276 GLN A C 1
ATOM 2143 O O . GLN A 1 276 ? 15.056 -18.748 -14.822 1.00 33.04 276 GLN A O 1
ATOM 2149 N N . ILE A 1 277 ? 14.476 -17.831 -12.849 1.00 33.55 277 ILE A N 1
ATOM 2150 C CA . ILE A 1 277 ? 15.574 -16.857 -12.803 1.00 32.90 277 ILE A CA 1
ATOM 2151 C C . ILE A 1 277 ? 16.942 -17.597 -12.703 1.00 37.90 277 ILE A C 1
ATOM 2152 O O . ILE A 1 277 ? 17.874 -17.246 -13.430 1.00 38.86 277 ILE A O 1
ATOM 2157 N N . ALA A 1 278 ? 17.044 -18.608 -11.816 1.00 33.32 278 ALA A N 1
ATOM 2158 C CA . ALA A 1 278 ? 18.247 -19.407 -11.595 1.00 33.87 278 ALA A CA 1
ATOM 2159 C C . ALA A 1 278 ? 18.739 -20.072 -12.887 1.00 40.52 278 ALA A C 1
ATOM 2160 O O . ALA A 1 278 ? 19.930 -19.980 -13.182 1.00 42.10 278 ALA A O 1
ATOM 2162 N N . ALA A 1 279 ? 17.829 -20.668 -13.685 1.00 36.89 279 ALA A N 1
ATOM 2163 C CA . ALA A 1 279 ? 18.174 -21.311 -14.953 1.00 36.71 279 ALA A CA 1
ATOM 2164 C C . ALA A 1 279 ? 18.659 -20.309 -15.999 1.00 42.43 279 ALA A C 1
ATOM 2165 O O . ALA A 1 279 ? 19.629 -20.590 -16.725 1.00 43.42 279 ALA A O 1
ATOM 2167 N N . THR A 1 280 ? 17.970 -19.146 -16.096 1.00 38.19 280 THR A N 1
ATOM 2168 C CA . THR A 1 280 ? 18.249 -18.088 -17.075 1.00 37.16 280 THR A CA 1
ATOM 2169 C C . THR A 1 280 ? 19.626 -17.437 -16.855 1.00 40.72 280 THR A C 1
ATOM 2170 O O . THR A 1 280 ? 20.386 -17.308 -17.811 1.00 39.78 280 THR A O 1
ATOM 2174 N N . GLU A 1 281 ? 19.941 -17.020 -15.620 1.00 38.07 281 GLU A N 1
ATOM 2175 C CA . GLU A 1 281 ? 21.233 -16.399 -15.343 1.00 38.59 281 GLU A CA 1
ATOM 2176 C C . GLU A 1 281 ? 22.389 -17.406 -15.507 1.00 45.33 281 GLU A C 1
ATOM 2177 O O . GLU A 1 281 ? 23.448 -17.019 -15.991 1.00 45.81 281 GLU A O 1
ATOM 2183 N N . ARG A 1 282 ? 22.155 -18.699 -15.205 1.00 42.54 282 ARG A N 1
ATOM 2184 C CA . ARG A 1 282 ? 23.151 -19.746 -15.385 1.00 42.05 282 ARG A CA 1
ATOM 2185 C C . ARG A 1 282 ? 23.405 -20.020 -16.887 1.00 48.28 282 ARG A C 1
ATOM 2186 O O . ARG A 1 282 ? 24.556 -20.234 -17.256 1.00 49.31 282 ARG A O 1
ATOM 2194 N N . ILE A 1 283 ? 22.375 -19.924 -17.762 1.00 45.55 283 ILE A N 1
ATOM 2195 C CA . ILE A 1 283 ? 22.558 -20.048 -19.228 1.00 45.17 283 ILE A CA 1
ATOM 2196 C C . ILE A 1 283 ? 23.382 -18.840 -19.745 1.00 48.31 283 ILE A C 1
ATOM 2197 O O . ILE A 1 283 ? 24.334 -19.012 -20.512 1.00 46.68 283 ILE A O 1
ATOM 2202 N N . LEU A 1 284 ? 23.005 -17.631 -19.295 1.00 46.14 284 LEU A N 1
ATOM 2203 C CA . LEU A 1 284 ? 23.650 -16.372 -19.660 1.00 46.77 284 LEU A CA 1
ATOM 2204 C C . LEU A 1 284 ? 25.124 -16.358 -19.245 1.00 53.95 284 LEU A C 1
ATOM 2205 O O . LEU A 1 284 ? 25.982 -15.994 -20.067 1.00 53.38 284 LEU A O 1
ATOM 2210 N N . TRP A 1 285 ? 25.414 -16.773 -17.987 1.00 52.47 285 TRP A N 1
ATOM 2211 C CA . TRP A 1 285 ? 26.780 -16.837 -17.470 1.00 54.62 285 TRP A CA 1
ATOM 2212 C C . TRP A 1 285 ? 27.632 -17.779 -18.316 1.00 56.66 285 TRP A C 1
ATOM 2213 O O . TRP A 1 285 ? 28.760 -17.432 -18.669 1.00 56.14 285 TRP A O 1
ATOM 2224 N N . LYS A 1 286 ? 27.065 -18.952 -18.659 1.00 52.04 286 LYS A N 1
ATOM 2225 C CA . LYS A 1 286 ? 27.697 -19.990 -19.448 1.00 51.46 286 LYS A CA 1
ATOM 2226 C C . LYS A 1 286 ? 28.049 -19.501 -20.857 1.00 55.52 286 LYS A C 1
ATOM 2227 O O . LYS A 1 286 ? 29.095 -19.898 -21.361 1.00 55.19 286 LYS A O 1
ATOM 2233 N N . ILE A 1 287 ? 27.221 -18.633 -21.480 1.00 53.53 287 ILE A N 1
ATOM 2234 C CA . ILE A 1 287 ? 27.525 -18.093 -22.822 1.00 53.84 287 ILE A CA 1
ATOM 2235 C C . ILE A 1 287 ? 28.762 -17.172 -22.716 1.00 59.36 287 ILE A C 1
ATOM 2236 O O . ILE A 1 287 ? 29.681 -17.297 -23.529 1.00 59.11 287 ILE A O 1
ATOM 2241 N N . LYS A 1 288 ? 28.779 -16.275 -21.699 1.00 56.64 288 LYS A N 1
ATOM 2242 C CA . LYS A 1 288 ? 29.878 -15.347 -21.423 1.00 56.61 288 LYS A CA 1
ATOM 2243 C C . LYS A 1 288 ? 31.185 -16.127 -21.178 1.00 61.59 288 LYS A C 1
ATOM 2244 O O . LYS A 1 288 ? 32.191 -15.858 -21.842 1.00 61.08 288 LYS A O 1
ATOM 2250 N N . SER A 1 289 ? 31.138 -17.130 -20.268 1.00 58.92 289 SER A N 1
ATOM 2251 C CA . SER A 1 289 ? 32.248 -18.011 -19.891 1.00 58.91 289 SER A CA 1
ATOM 2252 C C . SER A 1 289 ? 32.884 -18.662 -21.114 1.00 64.01 289 SER A C 1
ATOM 2253 O O . SER A 1 289 ? 34.057 -18.410 -21.406 1.00 65.02 289 SER A O 1
ATOM 2256 N N . SER A 1 290 ? 32.089 -19.458 -21.850 1.00 59.07 290 SER A N 1
ATOM 2257 C CA . SER A 1 290 ? 32.504 -20.181 -23.044 1.00 58.09 290 SER A CA 1
ATOM 2258 C C . SER A 1 290 ? 33.034 -19.246 -24.124 1.00 63.05 290 SER A C 1
ATOM 2259 O O . SER A 1 290 ? 33.949 -19.641 -24.841 1.00 64.23 290 SER A O 1
ATOM 2262 N N . PHE A 1 291 ? 32.513 -18.007 -24.218 1.00 59.01 291 PHE A N 1
ATOM 2263 C CA . PHE A 1 291 ? 32.988 -17.038 -25.204 1.00 58.63 291 PHE A CA 1
ATOM 2264 C C . PHE A 1 291 ? 34.371 -16.512 -24.812 1.00 64.97 291 PHE A C 1
ATOM 2265 O O . PHE A 1 291 ? 35.278 -16.518 -25.650 1.00 65.41 291 PHE A O 1
ATOM 2273 N N . THR A 1 292 ? 34.519 -16.048 -23.548 1.00 62.39 292 THR A N 1
ATOM 2274 C CA . THR A 1 292 ? 35.760 -15.507 -22.971 1.00 62.73 292 THR A CA 1
ATOM 2275 C C . THR A 1 292 ? 36.901 -16.538 -23.094 1.00 67.18 292 THR A C 1
ATOM 2276 O O . THR A 1 292 ? 37.995 -16.182 -23.527 1.00 67.15 292 THR A O 1
ATOM 2280 N N . ALA A 1 293 ? 36.610 -17.810 -22.765 1.00 63.33 293 ALA A N 1
ATOM 2281 C CA . ALA A 1 293 ? 37.520 -18.951 -22.826 1.00 63.26 293 ALA A CA 1
ATOM 2282 C C . ALA A 1 293 ? 37.641 -19.532 -24.249 1.00 67.97 293 ALA A C 1
ATOM 2283 O O . ALA A 1 293 ? 38.266 -20.585 -24.414 1.00 68.39 293 ALA A O 1
ATOM 2285 N N . LYS A 1 294 ? 37.012 -18.873 -25.265 1.00 63.73 294 LYS A N 1
ATOM 2286 C CA . LYS A 1 294 ? 36.983 -19.260 -26.686 1.00 63.23 294 LYS A CA 1
ATOM 2287 C C . LYS A 1 294 ? 36.589 -20.741 -26.883 1.00 68.20 294 LYS A C 1
ATOM 2288 O O . LYS A 1 294 ? 36.904 -21.340 -27.915 1.00 67.87 294 LYS A O 1
ATOM 2294 N N . ASN A 1 295 ? 35.883 -21.315 -25.894 1.00 65.53 295 ASN A N 1
ATOM 2295 C CA . ASN A 1 295 ? 35.469 -22.710 -25.831 1.00 65.85 295 ASN A CA 1
ATOM 2296 C C . ASN A 1 295 ? 34.019 -22.910 -26.367 1.00 70.82 295 ASN A C 1
ATOM 2297 O O . ASN A 1 295 ? 33.152 -23.425 -25.656 1.00 70.84 295 ASN A O 1
ATOM 2302 N N . TRP A 1 296 ? 33.770 -22.516 -27.636 1.00 67.76 296 TRP A N 1
ATOM 2303 C CA . TRP A 1 296 ? 32.468 -22.674 -28.310 1.00 67.35 296 TRP A CA 1
ATOM 2304 C C . TRP A 1 296 ? 32.389 -23.988 -29.106 1.00 70.11 296 TRP A C 1
ATOM 2305 O O . TRP A 1 296 ? 33.393 -24.689 -29.247 1.00 70.76 296 TRP A O 1
ATOM 2316 N N . SER A 1 297 ? 31.181 -24.317 -29.601 1.00 64.39 297 SER A N 1
ATOM 2317 C CA . SER A 1 297 ? 30.843 -25.458 -30.458 1.00 63.41 297 SER A CA 1
ATOM 2318 C C . SER A 1 297 ? 31.123 -26.841 -29.839 1.00 69.71 297 SER A C 1
ATOM 2319 O O . SER A 1 297 ? 31.327 -27.812 -30.576 1.00 70.77 297 SER A O 1
ATOM 2322 N N . LYS A 1 298 ? 31.044 -26.947 -28.502 1.00 66.06 298 LYS A N 1
ATOM 2323 C CA . LYS A 1 298 ? 31.255 -28.190 -27.748 1.00 66.16 298 LYS A CA 1
ATOM 2324 C C . LYS A 1 298 ? 30.115 -28.399 -26.721 1.00 70.59 298 LYS A C 1
ATOM 2325 O O . LYS A 1 298 ? 29.556 -27.396 -26.277 1.00 70.41 298 LYS A O 1
ATOM 2331 N N . PRO A 1 299 ? 29.789 -29.639 -26.243 1.00 66.26 299 PRO A N 1
ATOM 2332 C CA . PRO A 1 299 ? 28.733 -29.770 -25.214 1.00 65.49 299 PRO A CA 1
ATOM 2333 C C . PRO A 1 299 ? 29.074 -29.031 -23.916 1.00 69.11 299 PRO A C 1
ATOM 2334 O O . PRO A 1 299 ? 28.173 -28.682 -23.159 1.00 69.34 299 PRO A O 1
ATOM 2338 N N . GLU A 1 300 ? 30.367 -28.743 -23.688 1.00 65.30 300 GLU A N 1
ATOM 2339 C CA . GLU A 1 300 ? 30.846 -27.989 -22.523 1.00 64.41 300 GLU A CA 1
ATOM 2340 C C . GLU A 1 300 ? 30.663 -26.455 -22.739 1.00 66.12 300 GLU A C 1
ATOM 2341 O O . GLU A 1 300 ? 30.990 -25.677 -21.840 1.00 65.93 300 GLU A O 1
ATOM 2347 N N . SER A 1 301 ? 30.136 -26.033 -23.917 1.00 60.80 301 SER A N 1
ATOM 2348 C CA . SER A 1 301 ? 29.847 -24.623 -24.228 1.00 59.78 301 SER A CA 1
ATOM 2349 C C . SER A 1 301 ? 28.467 -24.236 -23.727 1.00 61.33 301 SER A C 1
ATOM 2350 O O . SER A 1 301 ? 28.276 -23.110 -23.271 1.00 61.66 301 SER A O 1
ATOM 2353 N N . GLY A 1 302 ? 27.520 -25.166 -23.833 1.00 54.93 302 GLY A N 1
ATOM 2354 C CA . GLY A 1 302 ? 26.145 -24.963 -23.413 1.00 53.64 302 GLY A CA 1
ATOM 2355 C C . GLY A 1 302 ? 25.771 -25.728 -22.162 1.00 55.96 302 GLY A C 1
ATOM 2356 O O . GLY A 1 302 ? 26.542 -25.758 -21.203 1.00 56.10 302 GLY A O 1
ATOM 2357 N N . GLY A 1 303 ? 24.589 -26.344 -22.182 1.00 50.12 303 GLY A N 1
ATOM 2358 C CA . GLY A 1 303 ? 24.057 -27.119 -21.065 1.00 48.78 303 GLY A CA 1
ATOM 2359 C C . GLY A 1 303 ? 22.582 -27.430 -21.197 1.00 49.37 303 GLY A C 1
ATOM 2360 O O . GLY A 1 303 ? 21.997 -27.238 -22.264 1.00 49.57 303 GLY A O 1
ATOM 2361 N N . TYR A 1 304 ? 21.962 -27.932 -20.130 1.00 42.25 304 TYR A N 1
ATOM 2362 C CA . TYR A 1 304 ? 20.537 -28.226 -20.204 1.00 39.95 304 TYR A CA 1
ATOM 2363 C C . TYR A 1 304 ? 19.851 -27.929 -18.884 1.00 41.59 304 TYR A C 1
ATOM 2364 O O . TYR A 1 304 ? 20.493 -27.895 -17.825 1.00 40.84 304 TYR A O 1
ATOM 2373 N N . ILE A 1 305 ? 18.528 -27.694 -18.963 1.00 36.33 305 ILE A N 1
ATOM 2374 C CA . ILE A 1 305 ? 17.711 -27.344 -17.815 1.00 35.22 305 ILE A CA 1
ATOM 2375 C C . ILE A 1 305 ? 16.664 -28.399 -17.594 1.00 40.52 305 ILE A C 1
ATOM 2376 O O . ILE A 1 305 ? 15.924 -28.720 -18.523 1.00 40.94 305 ILE A O 1
ATOM 2381 N N . TRP A 1 306 ? 16.574 -28.920 -16.364 1.00 37.02 306 TRP A N 1
ATOM 2382 C CA . TRP A 1 306 ? 15.550 -29.898 -16.069 1.00 37.95 306 TRP A CA 1
ATOM 2383 C C . TRP A 1 306 ? 14.481 -29.229 -15.217 1.00 37.23 306 TRP A C 1
ATOM 2384 O O . TRP A 1 306 ? 14.543 -29.228 -13.986 1.00 35.05 306 TRP A O 1
ATOM 2395 N N . HIS A 1 307 ? 13.493 -28.664 -15.897 1.00 32.71 307 HIS A N 1
ATOM 2396 C CA . HIS A 1 307 ? 12.349 -28.055 -15.237 1.00 32.94 307 HIS A CA 1
ATOM 2397 C C . HIS A 1 307 ? 11.158 -28.895 -15.600 1.00 39.71 307 HIS A C 1
ATOM 2398 O O . HIS A 1 307 ? 10.860 -29.046 -16.784 1.00 39.19 307 HIS A O 1
ATOM 2405 N N . THR A 1 308 ? 10.518 -29.502 -14.593 1.00 36.77 308 THR A N 1
ATOM 2406 C CA . THR A 1 308 ? 9.383 -30.408 -14.769 1.00 36.64 308 THR A CA 1
ATOM 2407 C C . THR A 1 308 ? 8.267 -29.817 -15.662 1.00 42.01 308 THR A C 1
ATOM 2408 O O . THR A 1 308 ? 8.120 -28.601 -15.753 1.00 42.72 308 THR A O 1
ATOM 2412 N N . THR A 1 309 ? 7.499 -30.699 -16.325 1.00 39.41 309 THR A N 1
ATOM 2413 C CA . THR A 1 309 ? 6.372 -30.368 -17.205 1.00 38.91 309 THR A CA 1
ATOM 2414 C C . THR A 1 309 ? 5.402 -29.382 -16.520 1.00 41.96 309 THR A C 1
ATOM 2415 O O . THR A 1 309 ? 4.952 -29.619 -15.391 1.00 38.84 309 THR A O 1
ATOM 2419 N N . GLY A 1 310 ? 5.119 -28.283 -17.220 1.00 40.00 310 GLY A N 1
ATOM 2420 C CA . GLY A 1 310 ? 4.206 -27.245 -16.752 1.00 38.91 310 GLY A CA 1
ATOM 2421 C C . GLY A 1 310 ? 4.792 -26.284 -15.745 1.00 38.97 310 GLY A C 1
ATOM 2422 O O . GLY A 1 310 ? 4.049 -25.489 -15.186 1.00 38.00 310 GLY A O 1
ATOM 2423 N N . SER A 1 311 ? 6.112 -26.330 -15.497 1.00 34.61 311 SER A N 1
ATOM 2424 C CA . SER A 1 311 ? 6.716 -25.439 -14.501 1.00 33.56 311 SER A CA 1
ATOM 2425 C C . SER A 1 311 ? 7.043 -24.027 -15.083 1.00 36.67 311 SER A C 1
ATOM 2426 O O . SER A 1 311 ? 7.372 -23.120 -14.313 1.00 37.59 311 SER A O 1
ATOM 2429 N N . GLY A 1 312 ? 6.904 -23.847 -16.395 1.00 30.95 312 GLY A N 1
ATOM 2430 C CA . GLY A 1 312 ? 7.154 -22.561 -17.035 1.00 31.01 312 GLY A CA 1
ATOM 2431 C C . GLY A 1 312 ? 8.295 -22.548 -18.033 1.00 37.30 312 GLY A C 1
ATOM 2432 O O . GLY A 1 312 ? 8.843 -21.479 -18.332 1.00 38.55 312 GLY A O 1
ATOM 2433 N N . LYS A 1 313 ? 8.637 -23.725 -18.594 1.00 33.17 313 LYS A N 1
ATOM 2434 C CA . LYS A 1 313 ? 9.712 -23.897 -19.578 1.00 32.14 313 LYS A CA 1
ATOM 2435 C C . LYS A 1 313 ? 9.553 -22.991 -20.788 1.00 35.93 313 LYS A C 1
ATOM 2436 O O . LYS A 1 313 ? 10.548 -22.455 -21.272 1.00 37.45 313 LYS A O 1
ATOM 2442 N N . THR A 1 314 ? 8.318 -22.831 -21.288 1.00 30.07 314 THR A N 1
ATOM 2443 C CA . THR A 1 314 ? 8.060 -22.047 -22.491 1.00 30.32 314 THR A CA 1
ATOM 2444 C C . THR A 1 314 ? 8.207 -20.533 -22.162 1.00 35.37 314 THR A C 1
ATOM 2445 O O . THR A 1 314 ? 8.744 -19.776 -22.985 1.00 36.00 314 THR A O 1
ATOM 2449 N N . LEU A 1 315 ? 7.793 -20.122 -20.954 1.00 31.84 315 LEU A N 1
ATOM 2450 C CA . LEU A 1 315 ? 7.960 -18.750 -20.471 1.00 32.39 315 LEU A CA 1
ATOM 2451 C C . LEU A 1 315 ? 9.452 -18.417 -20.327 1.00 36.12 315 LEU A C 1
ATOM 2452 O O . LEU A 1 315 ? 9.919 -17.395 -20.833 1.00 36.18 315 LEU A O 1
ATOM 2457 N N . THR A 1 316 ? 10.173 -19.298 -19.612 1.00 33.34 316 THR A N 1
ATOM 2458 C CA . THR A 1 316 ? 11.561 -19.132 -19.207 1.00 33.52 316 THR A CA 1
ATOM 2459 C C . THR A 1 316 ? 12.537 -19.147 -20.364 1.00 37.60 316 THR A C 1
ATOM 2460 O O . THR A 1 316 ? 13.359 -18.238 -20.431 1.00 38.70 316 THR A O 1
ATOM 2464 N N . SER A 1 317 ? 12.491 -20.179 -21.223 1.00 32.47 317 SER A N 1
ATOM 2465 C CA . SER A 1 317 ? 13.419 -20.369 -22.339 1.00 31.64 317 SER A CA 1
ATOM 2466 C C . SER A 1 317 ? 13.345 -19.230 -23.326 1.00 37.81 317 SER A C 1
ATOM 2467 O O . SER A 1 317 ? 14.391 -18.772 -23.803 1.00 39.06 317 SER A O 1
ATOM 2470 N N . PHE A 1 318 ? 12.119 -18.748 -23.619 1.00 34.28 318 PHE A N 1
ATOM 2471 C CA . PHE A 1 318 ? 11.933 -17.618 -24.528 1.00 34.04 318 PHE A CA 1
ATOM 2472 C C . PHE A 1 318 ? 12.516 -16.339 -23.900 1.00 37.15 318 PHE A C 1
ATOM 2473 O O . PHE A 1 318 ? 13.171 -15.569 -24.605 1.00 37.00 318 PHE A O 1
ATOM 2481 N N . LYS A 1 319 ? 12.349 -16.144 -22.584 1.00 34.57 319 LYS A N 1
ATOM 2482 C CA . LYS A 1 319 ? 12.957 -14.980 -21.929 1.00 35.17 319 LYS A CA 1
ATOM 2483 C C . LYS A 1 319 ? 14.487 -15.098 -21.910 1.00 39.82 319 LYS A C 1
ATOM 2484 O O . LYS A 1 319 ? 15.163 -14.096 -22.127 1.00 40.64 319 LYS A O 1
ATOM 2490 N N . ALA A 1 320 ? 15.015 -16.316 -21.672 1.00 36.12 320 ALA A N 1
ATOM 2491 C CA . ALA A 1 320 ? 16.445 -16.622 -21.689 1.00 35.64 320 ALA A CA 1
ATOM 2492 C C . ALA A 1 320 ? 17.019 -16.300 -23.074 1.00 39.16 320 ALA A C 1
ATOM 2493 O O . ALA A 1 320 ? 18.052 -15.636 -23.154 1.00 38.21 320 ALA A O 1
ATOM 2495 N N . ALA A 1 321 ? 16.271 -16.645 -24.150 1.00 36.04 321 ALA A N 1
ATOM 2496 C CA . ALA A 1 321 ? 16.630 -16.323 -25.535 1.00 36.60 321 ALA A CA 1
ATOM 2497 C C . ALA A 1 321 ? 16.713 -14.816 -25.753 1.00 44.02 321 ALA A C 1
ATOM 2498 O O . ALA A 1 321 ? 17.702 -14.336 -26.311 1.00 44.37 321 ALA A O 1
ATOM 2500 N N . ARG A 1 322 ? 15.676 -14.069 -25.315 1.00 41.53 322 ARG A N 1
ATOM 2501 C CA . ARG A 1 322 ? 15.591 -12.609 -25.450 1.00 40.97 322 ARG A CA 1
ATOM 2502 C C . ARG A 1 322 ? 16.699 -11.904 -24.650 1.00 44.78 322 ARG A C 1
ATOM 2503 O O . ARG A 1 322 ? 17.212 -10.884 -25.099 1.00 45.30 322 ARG A O 1
ATOM 2511 N N . LEU A 1 323 ? 17.069 -12.433 -23.475 1.00 40.89 323 LEU A N 1
ATOM 2512 C CA . LEU A 1 323 ? 18.147 -11.823 -22.691 1.00 41.00 323 LEU A CA 1
ATOM 2513 C C . LEU A 1 323 ? 19.522 -12.125 -23.327 1.00 47.42 323 LEU A C 1
ATOM 2514 O O . LEU A 1 323 ? 20.435 -11.310 -23.203 1.00 48.07 323 LEU A O 1
ATOM 2519 N N . ALA A 1 324 ? 19.647 -13.261 -24.049 1.00 43.98 324 ALA A N 1
ATOM 2520 C CA . ALA A 1 324 ? 20.887 -13.635 -24.738 1.00 44.07 324 ALA A CA 1
ATOM 2521 C C . ALA A 1 324 ? 21.172 -12.698 -25.936 1.00 50.27 324 ALA A C 1
ATOM 2522 O O . ALA A 1 324 ? 22.339 -12.524 -26.300 1.00 52.37 324 ALA A O 1
ATOM 2524 N N . THR A 1 325 ? 20.129 -12.041 -26.498 1.00 45.18 325 THR A N 1
ATOM 2525 C CA . THR A 1 325 ? 20.299 -11.092 -27.606 1.00 44.96 325 THR A CA 1
ATOM 2526 C C . THR A 1 325 ? 21.004 -9.811 -27.110 1.00 50.70 325 THR A C 1
ATOM 2527 O O . THR A 1 325 ? 21.587 -9.077 -27.915 1.00 49.99 325 THR A O 1
ATOM 2531 N N . GLU A 1 326 ? 20.947 -9.551 -25.785 1.00 48.13 326 GLU A N 1
ATOM 2532 C CA . GLU A 1 326 ? 21.558 -8.379 -25.169 1.00 48.10 326 GLU A CA 1
ATOM 2533 C C . GLU A 1 326 ? 23.093 -8.537 -25.037 1.00 53.57 326 GLU A C 1
ATOM 2534 O O . GLU A 1 326 ? 23.776 -7.539 -24.827 1.00 53.45 326 GLU A O 1
ATOM 2540 N N . LEU A 1 327 ? 23.629 -9.761 -25.221 1.00 51.16 327 LEU A N 1
ATOM 2541 C CA . LEU A 1 327 ? 25.071 -10.008 -25.201 1.00 51.39 327 LEU A CA 1
ATOM 2542 C C . LEU A 1 327 ? 25.645 -9.488 -26.509 1.00 56.14 327 LEU A C 1
ATOM 2543 O O . LEU A 1 327 ? 25.414 -10.080 -27.562 1.00 54.62 327 LEU A O 1
ATOM 2548 N N . ASP A 1 328 ? 26.315 -8.327 -26.440 1.00 55.63 328 ASP A N 1
ATOM 2549 C CA . ASP A 1 328 ? 26.912 -7.576 -27.556 1.00 56.67 328 ASP A CA 1
ATOM 2550 C C . ASP A 1 328 ? 27.751 -8.450 -28.503 1.00 60.31 328 ASP A C 1
ATOM 2551 O O . ASP A 1 328 ? 27.749 -8.203 -29.709 1.00 61.21 328 ASP A O 1
ATOM 2556 N N . PHE A 1 329 ? 28.416 -9.485 -27.974 1.00 55.50 329 PHE A N 1
ATOM 2557 C CA . PHE A 1 329 ? 29.248 -10.380 -28.775 1.00 54.37 329 PHE A CA 1
ATOM 2558 C C . PHE A 1 329 ? 28.438 -11.436 -29.547 1.00 59.19 329 PHE A C 1
ATOM 2559 O O . PHE A 1 329 ? 28.999 -12.066 -30.450 1.00 59.74 329 PHE A O 1
ATOM 2567 N N . ILE A 1 330 ? 27.140 -11.636 -29.204 1.00 55.02 330 ILE A N 1
ATOM 2568 C CA . ILE A 1 330 ? 26.259 -12.617 -29.871 1.00 53.34 330 ILE A CA 1
ATOM 2569 C C . ILE A 1 330 ? 25.617 -11.957 -31.094 1.00 57.50 330 ILE A C 1
ATOM 2570 O O . ILE A 1 330 ? 25.247 -10.789 -31.027 1.00 58.51 330 ILE A O 1
ATOM 2575 N N . ASP A 1 331 ? 25.518 -12.698 -32.213 1.00 53.83 331 ASP A N 1
ATOM 2576 C CA . ASP A 1 331 ? 24.960 -12.215 -33.481 1.00 53.45 331 ASP A CA 1
ATOM 2577 C C . ASP A 1 331 ? 23.516 -12.663 -33.714 1.00 55.58 331 ASP A C 1
ATOM 2578 O O . ASP A 1 331 ? 22.722 -11.883 -34.250 1.00 55.02 331 ASP A O 1
ATOM 2583 N N . LYS A 1 332 ? 23.199 -13.927 -33.375 1.00 49.76 332 LYS A N 1
ATOM 2584 C CA . LYS A 1 332 ? 21.869 -14.492 -33.552 1.00 48.62 332 LYS A CA 1
ATOM 2585 C C . LYS A 1 332 ? 21.519 -15.418 -32.411 1.00 52.27 332 LYS A C 1
ATOM 2586 O O . LYS A 1 332 ? 22.383 -16.140 -31.907 1.00 52.13 332 LYS A O 1
ATOM 2592 N N . VAL A 1 333 ? 20.247 -15.374 -31.984 1.00 47.09 333 VAL A N 1
ATOM 2593 C CA . VAL A 1 333 ? 19.714 -16.238 -30.942 1.00 45.75 333 VAL A CA 1
ATOM 2594 C C . VAL A 1 333 ? 18.520 -16.923 -31.538 1.00 48.97 333 VAL A C 1
ATOM 2595 O O . VAL A 1 333 ? 17.558 -16.259 -31.920 1.00 48.56 333 VAL A O 1
ATOM 2599 N N . PHE A 1 334 ? 18.609 -18.248 -31.670 1.00 45.35 334 PHE A N 1
ATOM 2600 C CA . PHE A 1 334 ? 17.535 -19.112 -32.153 1.00 44.01 334 PHE A CA 1
ATOM 2601 C C . PHE A 1 334 ? 16.760 -19.647 -30.977 1.00 45.13 334 PHE A C 1
ATOM 2602 O O . PHE A 1 334 ? 17.364 -20.244 -30.078 1.00 44.88 334 PHE A O 1
ATOM 2610 N N . PHE A 1 335 ? 15.435 -19.389 -30.950 1.00 39.26 335 PHE A N 1
ATOM 2611 C CA . PHE A 1 335 ? 14.518 -19.940 -29.955 1.00 37.51 335 PHE A CA 1
ATOM 2612 C C . PHE A 1 335 ? 13.690 -20.929 -30.727 1.00 39.09 335 PHE A C 1
ATOM 2613 O O . PHE A 1 335 ? 12.993 -20.559 -31.666 1.00 37.67 335 PHE A O 1
ATOM 2621 N N . VAL A 1 336 ? 13.918 -22.214 -30.440 1.00 36.03 336 VAL A N 1
ATOM 2622 C CA . VAL A 1 336 ? 13.387 -23.323 -31.215 1.00 34.24 336 VAL A CA 1
ATOM 2623 C C . VAL A 1 336 ? 12.356 -24.104 -30.400 1.00 38.31 336 VAL A C 1
ATOM 2624 O O . VAL A 1 336 ? 12.622 -24.547 -29.273 1.00 37.76 336 VAL A O 1
ATOM 2628 N N . VAL A 1 337 ? 11.168 -24.263 -30.995 1.00 34.67 337 VAL A N 1
ATOM 2629 C CA . VAL A 1 337 ? 10.057 -24.980 -30.381 1.00 34.59 337 VAL A CA 1
ATOM 2630 C C . VAL A 1 337 ? 9.606 -26.115 -31.308 1.00 39.06 337 VAL A C 1
ATOM 2631 O O . VAL A 1 337 ? 9.882 -26.094 -32.509 1.00 38.91 337 VAL A O 1
ATOM 2635 N N . ASP A 1 338 ? 8.932 -27.116 -30.740 1.00 35.56 338 ASP A N 1
ATOM 2636 C CA . ASP A 1 338 ? 8.356 -28.181 -31.534 1.00 35.31 338 ASP A CA 1
ATOM 2637 C C . ASP A 1 338 ? 7.008 -27.665 -31.982 1.00 40.26 338 ASP A C 1
ATOM 2638 O O . ASP A 1 338 ? 6.251 -27.170 -31.135 1.00 39.93 338 ASP A O 1
ATOM 2643 N N . ARG A 1 339 ? 6.704 -27.751 -33.307 1.00 36.49 339 ARG A N 1
ATOM 2644 C CA . ARG A 1 339 ? 5.452 -27.254 -33.885 1.00 35.50 339 ARG A CA 1
ATOM 2645 C C . ARG A 1 339 ? 4.228 -27.867 -33.166 1.00 38.44 339 ARG A C 1
ATOM 2646 O O . ARG A 1 339 ? 3.200 -27.191 -33.054 1.00 37.25 339 ARG A O 1
ATOM 2654 N N . LYS A 1 340 ? 4.365 -29.102 -32.621 1.00 34.91 340 LYS A N 1
ATOM 2655 C CA . LYS A 1 340 ? 3.260 -29.772 -31.928 1.00 35.11 340 LYS A CA 1
ATOM 2656 C C . LYS A 1 340 ? 2.954 -29.113 -30.591 1.00 39.38 340 LYS A C 1
ATOM 2657 O O . LYS A 1 340 ? 1.885 -29.344 -30.035 1.00 39.06 340 LYS A O 1
ATOM 2663 N N . ASP A 1 341 ? 3.852 -28.241 -30.109 1.00 36.99 341 ASP A N 1
ATOM 2664 C CA . ASP A 1 341 ? 3.647 -27.541 -28.844 1.00 36.85 341 ASP A CA 1
ATOM 2665 C C . ASP A 1 341 ? 2.979 -26.189 -29.035 1.00 39.75 341 ASP A C 1
ATOM 2666 O O . ASP A 1 341 ? 2.489 -25.636 -28.058 1.00 40.12 341 ASP A O 1
ATOM 2671 N N . LEU A 1 342 ? 2.896 -25.686 -30.291 1.00 34.70 342 LEU A N 1
ATOM 2672 C CA . LEU A 1 342 ? 2.276 -24.408 -30.612 1.00 33.08 342 LEU A CA 1
ATOM 2673 C C . LEU A 1 342 ? 0.780 -24.385 -30.245 1.00 36.48 342 LEU A C 1
ATOM 2674 O O . LEU A 1 342 ? 0.116 -25.407 -30.273 1.00 37.42 342 LEU A O 1
ATOM 2679 N N . ASP A 1 343 ? 0.290 -23.246 -29.812 1.00 33.01 343 ASP A N 1
ATOM 2680 C CA . ASP A 1 343 ? -1.123 -23.048 -29.456 1.00 33.51 343 ASP A CA 1
ATOM 2681 C C . ASP A 1 343 ? -1.502 -21.570 -29.790 1.00 37.88 343 ASP A C 1
ATOM 2682 O O . ASP A 1 343 ? -0.710 -20.891 -30.448 1.00 36.72 343 ASP A O 1
ATOM 2687 N N . TYR A 1 344 ? -2.684 -21.079 -29.385 1.00 34.62 344 TYR A N 1
ATOM 2688 C CA . TYR A 1 344 ? -3.061 -19.724 -29.772 1.00 34.71 344 TYR A CA 1
ATOM 2689 C C . TYR A 1 344 ? -2.146 -18.661 -29.132 1.00 39.21 344 TYR A C 1
ATOM 2690 O O . TYR A 1 344 ? -1.651 -17.792 -29.841 1.00 41.03 344 TYR A O 1
ATOM 2699 N N . GLN A 1 345 ? -1.903 -18.747 -27.823 1.00 35.54 345 GLN A N 1
ATOM 2700 C CA . GLN A 1 345 ? -1.108 -17.773 -27.088 1.00 34.53 345 GLN A CA 1
ATOM 2701 C C . GLN A 1 345 ? 0.368 -17.695 -27.519 1.00 37.30 345 GLN A C 1
ATOM 2702 O O . GLN A 1 345 ? 0.877 -16.584 -27.679 1.00 36.37 345 GLN A O 1
ATOM 2708 N N . THR A 1 346 ? 1.043 -18.842 -27.710 1.00 33.07 346 THR A N 1
ATOM 2709 C CA . THR A 1 346 ? 2.463 -18.851 -28.095 1.00 32.21 346 THR A CA 1
ATOM 2710 C C . THR A 1 346 ? 2.632 -18.360 -29.530 1.00 34.45 346 THR A C 1
ATOM 2711 O O . THR A 1 346 ? 3.513 -17.536 -29.772 1.00 31.99 346 THR A O 1
ATOM 2715 N N . MET A 1 347 ? 1.714 -18.756 -30.442 1.00 32.52 347 MET A N 1
ATOM 2716 C CA . MET A 1 347 ? 1.683 -18.311 -31.848 1.00 32.41 347 MET A CA 1
ATOM 2717 C C . MET A 1 347 ? 1.500 -16.807 -31.931 1.00 37.24 347 MET A C 1
ATOM 2718 O O . MET A 1 347 ? 2.206 -16.160 -32.702 1.00 36.92 347 MET A O 1
ATOM 2723 N N . LYS A 1 348 ? 0.623 -16.247 -31.067 1.00 33.74 348 LYS A N 1
ATOM 2724 C CA . LYS A 1 348 ? 0.371 -14.811 -30.941 1.00 33.45 348 LYS A CA 1
ATOM 2725 C C . LYS A 1 348 ? 1.640 -14.072 -30.506 1.00 40.42 348 LYS A C 1
ATOM 2726 O O . LYS A 1 348 ? 1.972 -13.037 -31.089 1.00 43.37 348 LYS A O 1
ATOM 2732 N N . GLU A 1 349 ? 2.342 -14.607 -29.492 1.00 35.76 349 GLU A N 1
ATOM 2733 C CA . GLU A 1 349 ? 3.595 -14.097 -28.941 1.00 35.03 349 GLU A CA 1
ATOM 2734 C C . GLU A 1 349 ? 4.743 -14.097 -29.970 1.00 38.42 349 GLU A C 1
ATOM 2735 O O . GLU A 1 349 ? 5.422 -13.083 -30.125 1.00 38.40 349 GLU A O 1
ATOM 2741 N N . TYR A 1 350 ? 4.948 -15.226 -30.673 1.00 34.14 350 TYR A N 1
ATOM 2742 C CA . TYR A 1 350 ? 6.042 -15.404 -31.640 1.00 32.62 350 TYR A CA 1
ATOM 2743 C C . TYR A 1 350 ? 5.862 -14.550 -32.889 1.00 38.94 350 TYR A C 1
ATOM 2744 O O . TYR A 1 350 ? 6.860 -14.177 -33.523 1.00 39.31 350 TYR A O 1
ATOM 2753 N N . GLN A 1 351 ? 4.608 -14.182 -33.199 1.00 36.38 351 GLN A N 1
ATOM 2754 C CA . GLN A 1 351 ? 4.239 -13.355 -34.350 1.00 36.85 351 GLN A CA 1
ATOM 2755 C C . GLN A 1 351 ? 4.860 -11.953 -34.243 1.00 44.00 351 GLN A C 1
ATOM 2756 O O . GLN A 1 351 ? 5.184 -11.344 -35.262 1.00 43.76 351 GLN A O 1
ATOM 2762 N N . ARG A 1 352 ? 5.040 -11.467 -33.013 1.00 42.33 352 ARG A N 1
ATOM 2763 C CA . ARG A 1 352 ? 5.637 -10.162 -32.728 1.00 42.62 352 ARG A CA 1
ATOM 2764 C C . ARG A 1 352 ? 7.149 -10.110 -33.050 1.00 45.34 352 ARG A C 1
ATOM 2765 O O . ARG A 1 352 ? 7.669 -9.047 -33.371 1.00 45.21 352 ARG A O 1
ATOM 2773 N N . PHE A 1 353 ? 7.847 -11.251 -32.916 1.00 41.25 353 PHE A N 1
ATOM 2774 C CA . PHE A 1 353 ? 9.301 -11.377 -33.060 1.00 40.27 353 PHE A CA 1
ATOM 2775 C C . PHE A 1 353 ? 9.714 -11.949 -34.406 1.00 46.12 353 PHE A C 1
ATOM 2776 O O . PHE A 1 353 ? 10.695 -11.480 -34.992 1.00 45.98 353 PHE A O 1
ATOM 2784 N N . SER A 1 354 ? 8.994 -12.973 -34.876 1.00 43.98 354 SER A N 1
ATOM 2785 C CA . SER A 1 354 ? 9.267 -13.617 -36.159 1.00 44.46 354 SER A CA 1
ATOM 2786 C C . SER A 1 354 ? 7.946 -13.704 -36.925 1.00 49.23 354 SER A C 1
ATOM 2787 O O . SER A 1 354 ? 7.300 -14.755 -36.902 1.00 49.14 354 SER A O 1
ATOM 2790 N N . PRO A 1 355 ? 7.478 -12.587 -37.543 1.00 46.47 355 PRO A N 1
ATOM 2791 C CA . PRO A 1 355 ? 6.165 -12.618 -38.219 1.00 45.55 355 PRO A CA 1
ATOM 2792 C C . PRO A 1 355 ? 6.009 -13.706 -39.274 1.00 49.26 355 PRO A C 1
ATOM 2793 O O . PRO A 1 355 ? 6.883 -13.911 -40.135 1.00 49.23 355 PRO A O 1
ATOM 2797 N N . ASP A 1 356 ? 4.858 -14.399 -39.177 1.00 44.91 356 ASP A N 1
ATOM 2798 C CA . ASP A 1 356 ? 4.334 -15.431 -40.074 1.00 44.79 356 ASP A CA 1
ATOM 2799 C C . ASP A 1 356 ? 5.366 -16.545 -40.387 1.00 48.43 356 ASP A C 1
ATOM 2800 O O . ASP A 1 356 ? 5.448 -17.002 -41.526 1.00 47.85 356 ASP A O 1
ATOM 2805 N N . SER A 1 357 ? 6.128 -16.997 -39.374 1.00 44.12 357 SER A N 1
ATOM 2806 C CA . SER A 1 357 ? 7.184 -17.983 -39.586 1.00 42.83 357 SER A CA 1
ATOM 2807 C C . SER A 1 357 ? 7.152 -19.136 -38.568 1.00 44.79 357 SER A C 1
ATOM 2808 O O . SER A 1 357 ? 7.948 -20.071 -38.680 1.00 43.29 357 SER A O 1
ATOM 2811 N N . VAL A 1 358 ? 6.280 -19.040 -37.549 1.00 40.33 358 VAL A N 1
ATOM 2812 C CA . VAL A 1 358 ? 6.174 -20.035 -36.487 1.00 38.91 358 VAL A CA 1
ATOM 2813 C C . VAL A 1 358 ? 4.750 -20.594 -36.550 1.00 43.41 358 VAL A C 1
ATOM 2814 O O . VAL A 1 358 ? 3.779 -19.997 -36.059 1.00 44.57 358 VAL A O 1
ATOM 2818 N N . ASN A 1 359 ? 4.649 -21.737 -37.226 1.00 37.71 359 ASN A N 1
ATOM 2819 C CA . ASN A 1 359 ? 3.422 -22.471 -37.520 1.00 36.56 359 ASN A CA 1
ATOM 2820 C C . ASN A 1 359 ? 3.773 -23.948 -37.765 1.00 39.65 359 ASN A C 1
ATOM 2821 O O . ASN A 1 359 ? 4.947 -24.312 -37.702 1.00 40.02 359 ASN A O 1
ATOM 2826 N N . GLY A 1 360 ? 2.771 -24.752 -38.103 1.00 36.56 360 GLY A N 1
ATOM 2827 C CA . GLY A 1 360 ? 2.920 -26.186 -38.349 1.00 36.99 360 GLY A CA 1
ATOM 2828 C C . GLY A 1 360 ? 3.456 -26.624 -39.705 1.00 40.41 360 GLY A C 1
ATOM 2829 O O . GLY A 1 360 ? 3.614 -27.828 -39.926 1.00 40.55 360 GLY A O 1
ATOM 2830 N N . SER A 1 361 ? 3.765 -25.679 -40.612 1.00 35.89 361 SER A N 1
ATOM 2831 C CA . SER A 1 361 ? 4.257 -26.033 -41.953 1.00 35.36 361 SER A CA 1
ATOM 2832 C C . SER A 1 361 ? 5.778 -26.334 -41.979 1.00 41.22 361 SER A C 1
ATOM 2833 O O . SER A 1 361 ? 6.493 -26.102 -41.004 1.00 39.94 361 SER A O 1
ATOM 2836 N N . GLU A 1 362 ? 6.240 -26.825 -43.139 1.00 39.44 362 GLU A N 1
ATOM 2837 C CA . GLU A 1 362 ? 7.613 -27.206 -43.457 1.00 40.33 362 GLU A CA 1
ATOM 2838 C C . GLU A 1 362 ? 8.410 -26.068 -44.093 1.00 45.29 362 GLU A C 1
ATOM 2839 O O . GLU A 1 362 ? 9.614 -26.223 -44.342 1.00 45.66 362 GLU A O 1
ATOM 2845 N N . ASN A 1 363 ? 7.742 -24.944 -44.392 1.00 42.26 363 ASN A N 1
ATOM 2846 C CA . ASN A 1 363 ? 8.340 -23.819 -45.109 1.00 42.06 363 ASN A CA 1
ATOM 2847 C C . ASN A 1 363 ? 9.451 -23.127 -44.346 1.00 43.20 363 ASN A C 1
ATOM 2848 O O . ASN A 1 363 ? 9.357 -22.947 -43.141 1.00 42.06 363 ASN A O 1
ATOM 2853 N N . THR A 1 364 ? 10.493 -22.714 -45.085 1.00 39.98 364 THR A N 1
ATOM 2854 C CA . THR A 1 364 ? 11.698 -22.052 -44.555 1.00 39.83 364 THR A CA 1
ATOM 2855 C C . THR A 1 364 ? 11.831 -20.585 -45.016 1.00 44.26 364 THR A C 1
ATOM 2856 O O . THR A 1 364 ? 12.748 -19.883 -44.567 1.00 44.71 364 THR A O 1
ATOM 2860 N N . ALA A 1 365 ? 10.932 -20.128 -45.914 1.00 40.63 365 ALA A N 1
ATOM 2861 C CA . ALA A 1 365 ? 10.955 -18.775 -46.488 1.00 40.27 365 ALA A CA 1
ATOM 2862 C C . ALA A 1 365 ? 10.939 -17.698 -45.414 1.00 44.06 365 ALA A C 1
ATOM 2863 O O . ALA A 1 365 ? 11.715 -16.743 -45.503 1.00 43.51 365 ALA A O 1
ATOM 2865 N N . GLY A 1 366 ? 10.091 -17.882 -44.398 1.00 41.00 366 GLY A N 1
ATOM 2866 C CA . GLY A 1 366 ? 9.984 -16.963 -43.269 1.00 41.01 366 GLY A CA 1
ATOM 2867 C C . GLY A 1 366 ? 11.263 -16.906 -42.470 1.00 45.17 366 GLY A C 1
ATOM 2868 O O . GLY A 1 366 ? 11.742 -15.821 -42.133 1.00 44.96 366 GLY A O 1
ATOM 2869 N N . LEU A 1 367 ? 11.846 -18.088 -42.211 1.00 42.15 367 LEU A N 1
ATOM 2870 C CA . LEU A 1 367 ? 13.109 -18.264 -41.497 1.00 41.67 367 LEU A CA 1
ATOM 2871 C C . LEU A 1 367 ? 14.265 -17.597 -42.284 1.00 45.82 367 LEU A C 1
ATOM 2872 O O . LEU A 1 367 ? 15.007 -16.815 -41.698 1.00 47.03 367 LEU A O 1
ATOM 2877 N N . LYS A 1 368 ? 14.365 -17.844 -43.607 1.00 41.07 368 LYS A N 1
ATOM 2878 C CA . LYS A 1 368 ? 15.379 -17.220 -44.469 1.00 40.98 368 LYS A CA 1
ATOM 2879 C C . LYS A 1 368 ? 15.283 -15.685 -44.433 1.00 47.40 368 LYS A C 1
ATOM 2880 O O . LYS A 1 368 ? 16.319 -15.011 -44.471 1.00 48.30 368 LYS A O 1
ATOM 2886 N N . ARG A 1 369 ? 14.037 -15.140 -44.366 1.00 43.73 369 ARG A N 1
ATOM 2887 C CA . ARG A 1 369 ? 13.752 -13.697 -44.342 1.00 43.47 369 ARG A CA 1
ATOM 2888 C C . ARG A 1 369 ? 14.122 -13.065 -43.010 1.00 50.84 369 ARG A C 1
ATOM 2889 O O . ARG A 1 369 ? 14.730 -11.991 -43.000 1.00 51.84 369 ARG A O 1
ATOM 2897 N N . ASN A 1 370 ? 13.747 -13.720 -41.888 1.00 48.13 370 ASN A N 1
ATOM 2898 C CA . ASN A 1 370 ? 14.026 -13.238 -40.539 1.00 48.27 370 ASN A CA 1
ATOM 2899 C C . ASN A 1 370 ? 15.533 -13.197 -40.284 1.00 54.59 370 ASN A C 1
ATOM 2900 O O . ASN A 1 370 ? 16.021 -12.294 -39.590 1.00 55.12 370 ASN A O 1
ATOM 2905 N N . LEU A 1 371 ? 16.266 -14.169 -40.869 1.00 51.81 371 LEU A N 1
ATOM 2906 C CA . LEU A 1 371 ? 17.725 -14.270 -40.782 1.00 51.27 371 LEU A CA 1
ATOM 2907 C C . LEU A 1 371 ? 18.407 -13.102 -41.493 1.00 56.13 371 LEU A C 1
ATOM 2908 O O . LEU A 1 371 ? 19.490 -12.712 -41.074 1.00 55.80 371 LEU A O 1
ATOM 2913 N N . ASP A 1 372 ? 17.779 -12.545 -42.551 1.00 54.32 372 ASP A N 1
ATOM 2914 C CA . ASP A 1 372 ? 18.334 -11.424 -43.320 1.00 55.00 372 ASP A CA 1
ATOM 2915 C C . ASP A 1 372 ? 17.909 -10.052 -42.769 1.00 59.90 372 ASP A C 1
ATOM 2916 O O . ASP A 1 372 ? 18.305 -9.038 -43.336 1.00 58.59 372 ASP A O 1
ATOM 2921 N N . LYS A 1 373 ? 17.129 -10.014 -41.669 1.00 58.34 373 LYS A N 1
ATOM 2922 C CA . LYS A 1 373 ? 16.681 -8.763 -41.065 1.00 59.33 373 LYS A CA 1
ATOM 2923 C C . LYS A 1 373 ? 17.802 -8.140 -40.250 1.00 66.23 373 LYS A C 1
ATOM 2924 O O . LYS A 1 373 ? 18.365 -8.794 -39.369 1.00 66.21 373 LYS A O 1
ATOM 2930 N N . ASP A 1 374 ? 18.148 -6.883 -40.572 1.00 65.08 374 ASP A N 1
ATOM 2931 C CA . ASP A 1 374 ? 19.178 -6.137 -39.854 1.00 66.00 374 ASP A CA 1
ATOM 2932 C C . ASP A 1 374 ? 18.529 -5.500 -38.615 1.00 68.58 374 ASP A C 1
ATOM 2933 O O . ASP A 1 374 ? 17.294 -5.393 -38.557 1.00 67.87 374 ASP A O 1
ATOM 2938 N N . ASP A 1 375 ? 19.361 -5.125 -37.614 1.00 64.09 375 ASP A N 1
ATOM 2939 C CA . ASP A 1 375 ? 18.954 -4.560 -36.318 1.00 64.12 375 ASP A CA 1
ATOM 2940 C C . ASP A 1 375 ? 18.044 -5.572 -35.580 1.00 65.89 375 ASP A C 1
ATOM 2941 O O . ASP A 1 375 ? 17.031 -5.186 -34.978 1.00 66.83 375 ASP A O 1
ATOM 2946 N N . ASN A 1 376 ? 18.409 -6.875 -35.652 1.00 58.23 376 ASN A N 1
ATOM 2947 C CA . ASN A 1 376 ? 17.650 -7.977 -35.062 1.00 55.89 376 ASN A CA 1
ATOM 2948 C C . ASN A 1 376 ? 18.547 -9.195 -34.821 1.00 57.36 376 ASN A C 1
ATOM 2949 O O . ASN A 1 376 ? 19.340 -9.562 -35.691 1.00 57.94 376 ASN A O 1
ATOM 2954 N N . LYS A 1 377 ? 18.404 -9.819 -33.640 1.00 50.85 377 LYS A N 1
ATOM 2955 C CA . LYS A 1 377 ? 19.156 -11.000 -33.227 1.00 49.17 377 LYS A CA 1
ATOM 2956 C C . LYS A 1 377 ? 18.238 -12.193 -32.913 1.00 50.62 377 LYS A C 1
ATOM 2957 O O . LYS A 1 377 ? 18.690 -13.330 -33.059 1.00 51.43 377 LYS A O 1
ATOM 2963 N N . ILE A 1 378 ? 16.970 -11.958 -32.477 1.00 43.20 378 ILE A N 1
ATOM 2964 C CA . ILE A 1 378 ? 16.057 -13.057 -32.145 1.00 40.78 378 ILE A CA 1
ATOM 2965 C C . ILE A 1 378 ? 15.462 -13.688 -33.415 1.00 42.86 378 ILE A C 1
ATOM 2966 O O . ILE A 1 378 ? 14.995 -12.999 -34.328 1.00 43.38 378 ILE A O 1
ATOM 2971 N N . ILE A 1 379 ? 15.506 -15.024 -33.446 1.00 37.78 379 ILE A N 1
ATOM 2972 C CA . ILE A 1 379 ? 14.966 -15.886 -34.486 1.00 36.99 379 ILE A CA 1
ATOM 2973 C C . ILE A 1 379 ? 14.079 -16.948 -33.791 1.00 42.82 379 ILE A C 1
ATOM 2974 O O . ILE A 1 379 ? 14.602 -17.816 -33.098 1.00 43.41 379 ILE A O 1
ATOM 2979 N N . VAL A 1 380 ? 12.751 -16.848 -33.929 1.00 39.36 380 VAL A N 1
ATOM 2980 C CA . VAL A 1 380 ? 11.847 -17.866 -33.386 1.00 38.63 380 VAL A CA 1
ATOM 2981 C C . VAL A 1 380 ? 11.495 -18.770 -34.554 1.00 42.98 380 VAL A C 1
ATOM 2982 O O . VAL A 1 380 ? 11.063 -18.272 -35.605 1.00 41.71 380 VAL A O 1
ATOM 2986 N N . THR A 1 381 ? 11.722 -20.087 -34.405 1.00 39.80 381 THR A N 1
ATOM 2987 C CA . THR A 1 381 ? 11.390 -21.040 -35.470 1.00 39.14 381 THR A CA 1
ATOM 2988 C C . THR A 1 381 ? 11.047 -22.394 -34.861 1.00 40.52 381 THR A C 1
ATOM 2989 O O . THR A 1 381 ? 11.154 -22.562 -33.649 1.00 39.39 381 THR A O 1
ATOM 2993 N N . THR A 1 382 ? 10.610 -23.348 -35.702 1.00 36.58 382 THR A N 1
ATOM 2994 C CA . THR A 1 382 ? 10.328 -24.703 -35.239 1.00 36.10 382 THR A CA 1
ATOM 2995 C C . THR A 1 382 ? 11.547 -25.600 -35.560 1.00 41.21 382 THR A C 1
ATOM 2996 O O . THR A 1 382 ? 12.385 -25.244 -36.398 1.00 38.29 382 THR A O 1
ATOM 3000 N N . ILE A 1 383 ? 11.663 -26.747 -34.855 1.00 40.58 383 ILE A N 1
ATOM 3001 C CA . ILE A 1 383 ? 12.739 -27.728 -35.075 1.00 39.54 383 ILE A CA 1
ATOM 3002 C C . ILE A 1 383 ? 12.584 -28.319 -36.508 1.00 43.25 383 ILE A C 1
ATOM 3003 O O . ILE A 1 383 ? 13.590 -28.525 -37.199 1.00 43.77 383 ILE A O 1
ATOM 3008 N N . GLN A 1 384 ? 11.325 -28.446 -36.986 1.00 38.23 384 GLN A N 1
ATOM 3009 C CA . GLN A 1 384 ? 10.982 -28.908 -38.332 1.00 37.49 384 GLN A CA 1
ATOM 3010 C C . GLN A 1 384 ? 11.525 -27.944 -39.397 1.00 42.46 384 GLN A C 1
ATOM 3011 O O . GLN A 1 384 ? 12.208 -28.382 -40.312 1.00 43.09 384 GLN A O 1
ATOM 3017 N N . LYS A 1 385 ? 11.271 -26.633 -39.258 1.00 39.94 385 LYS A N 1
ATOM 3018 C CA . LYS A 1 385 ? 11.731 -25.624 -40.217 1.00 39.42 385 LYS A CA 1
ATOM 3019 C C . LYS A 1 385 ? 13.262 -25.462 -40.173 1.00 44.95 385 LYS A C 1
ATOM 3020 O O . LYS A 1 385 ? 13.884 -25.276 -41.226 1.00 44.35 385 LYS A O 1
ATOM 3026 N N . LEU A 1 386 ? 13.863 -25.522 -38.958 1.00 42.13 386 LEU A N 1
ATOM 3027 C CA . LEU A 1 386 ? 15.311 -25.409 -38.776 1.00 42.27 386 LEU A CA 1
ATOM 3028 C C . LEU A 1 386 ? 16.013 -26.608 -39.422 1.00 48.39 386 LEU A C 1
ATOM 3029 O O . LEU A 1 386 ? 17.022 -26.419 -40.099 1.00 48.46 386 LEU A O 1
ATOM 3034 N N . ASN A 1 387 ? 15.447 -27.821 -39.264 1.00 46.08 387 ASN A N 1
ATOM 3035 C CA . ASN A 1 387 ? 15.976 -29.040 -39.880 1.00 46.04 387 ASN A CA 1
ATOM 3036 C C . ASN A 1 387 ? 15.948 -28.915 -41.404 1.00 50.25 387 ASN A C 1
ATOM 3037 O O . ASN A 1 387 ? 16.992 -29.064 -42.045 1.00 51.55 387 ASN A O 1
ATOM 3042 N N . ASN A 1 388 ? 14.786 -28.545 -41.964 1.00 45.41 388 ASN A N 1
ATOM 3043 C CA . ASN A 1 388 ? 14.577 -28.351 -43.405 1.00 44.41 388 ASN A CA 1
ATOM 3044 C C . ASN A 1 388 ? 15.556 -27.315 -43.990 1.00 49.29 388 ASN A C 1
ATOM 3045 O O . ASN A 1 388 ? 16.112 -27.548 -45.062 1.00 48.90 388 ASN A O 1
ATOM 3050 N N . LEU A 1 389 ? 15.800 -26.208 -43.269 1.00 47.31 389 LEU A N 1
ATOM 3051 C CA . LEU A 1 389 ? 16.731 -25.154 -43.687 1.00 48.07 389 LEU A CA 1
ATOM 3052 C C . LEU A 1 389 ? 18.175 -25.686 -43.752 1.00 54.46 389 LEU A C 1
ATOM 3053 O O . LEU A 1 389 ? 18.848 -25.497 -44.766 1.00 53.28 389 LEU A O 1
ATOM 3058 N N . MET A 1 390 ? 18.638 -26.355 -42.674 1.00 53.04 390 MET A N 1
ATOM 3059 C CA . MET A 1 390 ? 19.986 -26.917 -42.577 1.00 53.50 390 MET A CA 1
ATOM 3060 C C . MET A 1 390 ? 20.218 -28.005 -43.638 1.00 59.70 390 MET A C 1
ATOM 3061 O O . MET A 1 390 ? 21.316 -28.082 -44.187 1.00 60.02 390 MET A O 1
ATOM 3066 N N . LYS A 1 391 ? 19.178 -28.784 -43.974 1.00 57.10 391 LYS A N 1
ATOM 3067 C CA . LYS A 1 391 ? 19.229 -29.791 -45.032 1.00 57.37 391 LYS A CA 1
ATOM 3068 C C . LYS A 1 391 ? 19.534 -29.149 -46.401 1.00 64.65 391 LYS A C 1
ATOM 3069 O O . LYS A 1 391 ? 20.506 -29.534 -47.050 1.00 65.20 391 LYS A O 1
ATOM 3075 N N . ALA A 1 392 ? 18.723 -28.150 -46.808 1.00 63.05 392 ALA A N 1
ATOM 3076 C CA . ALA A 1 392 ? 18.777 -27.476 -48.111 1.00 64.11 392 ALA A CA 1
ATOM 3077 C C . ALA A 1 392 ? 19.857 -26.397 -48.258 1.00 69.90 392 ALA A C 1
ATOM 3078 O O . ALA A 1 392 ? 20.288 -26.140 -49.386 1.00 69.97 392 ALA A O 1
ATOM 3080 N N . GLU A 1 393 ? 20.249 -25.733 -47.165 1.00 67.59 393 GLU A N 1
ATOM 3081 C CA . GLU A 1 393 ? 21.211 -24.629 -47.233 1.00 67.73 393 GLU A CA 1
ATOM 3082 C C . GLU A 1 393 ? 22.544 -24.966 -46.562 1.00 72.05 393 GLU A C 1
ATOM 3083 O O . GLU A 1 393 ? 22.563 -25.585 -45.496 1.00 71.15 393 GLU A O 1
ATOM 3089 N N . SER A 1 394 ? 23.659 -24.537 -47.202 1.00 70.08 394 SER A N 1
ATOM 3090 C CA . SER A 1 394 ? 25.037 -24.778 -46.746 1.00 70.38 394 SER A CA 1
ATOM 3091 C C . SER A 1 394 ? 25.945 -23.529 -46.857 1.00 75.38 394 SER A C 1
ATOM 3092 O O . SER A 1 394 ? 27.085 -23.572 -46.381 1.00 75.20 394 SER A O 1
ATOM 3095 N N . ASP A 1 395 ? 25.454 -22.431 -47.465 1.00 72.27 395 ASP A N 1
ATOM 3096 C CA . ASP A 1 395 ? 26.254 -21.207 -47.633 1.00 72.63 395 ASP A CA 1
ATOM 3097 C C . ASP A 1 395 ? 25.674 -20.002 -46.844 1.00 74.07 395 ASP A C 1
ATOM 3098 O O . ASP A 1 395 ? 25.913 -18.850 -47.232 1.00 74.60 395 ASP A O 1
ATOM 3103 N N . LEU A 1 396 ? 24.949 -20.258 -45.730 1.00 66.91 396 LEU A N 1
ATOM 3104 C CA . LEU A 1 396 ? 24.338 -19.186 -44.939 1.00 64.71 396 LEU A CA 1
ATOM 3105 C C . LEU A 1 396 ? 25.366 -18.420 -44.106 1.00 66.73 396 LEU A C 1
ATOM 3106 O O . LEU A 1 396 ? 26.113 -19.039 -43.343 1.00 66.10 396 LEU A O 1
ATOM 3111 N N . PRO A 1 397 ? 25.352 -17.064 -44.171 1.00 61.80 397 PRO A N 1
ATOM 3112 C CA . PRO A 1 397 ? 26.290 -16.263 -43.354 1.00 61.39 397 PRO A CA 1
ATOM 3113 C C . PRO A 1 397 ? 26.193 -16.505 -41.840 1.00 65.76 397 PRO A C 1
ATOM 3114 O O . PRO A 1 397 ? 27.154 -16.239 -41.119 1.00 66.02 397 PRO A O 1
ATOM 3118 N N . VAL A 1 398 ? 25.034 -16.997 -41.371 1.00 62.24 398 VAL A N 1
ATOM 3119 C CA . VAL A 1 398 ? 24.699 -17.301 -39.971 1.00 61.85 398 VAL A CA 1
ATOM 3120 C C . VAL A 1 398 ? 25.580 -18.420 -39.421 1.00 64.19 398 VAL A C 1
ATOM 3121 O O . VAL A 1 398 ? 25.869 -18.429 -38.225 1.00 63.92 398 VAL A O 1
ATOM 3125 N N . TYR A 1 399 ? 25.993 -19.363 -40.286 1.00 59.49 399 TYR A N 1
ATOM 3126 C CA . TYR A 1 399 ? 26.815 -20.519 -39.920 1.00 58.59 399 TYR A CA 1
ATOM 3127 C C . TYR A 1 399 ? 28.196 -20.132 -39.327 1.00 62.12 399 TYR A C 1
ATOM 3128 O O . TYR A 1 399 ? 28.737 -20.887 -38.517 1.00 62.31 399 TYR A O 1
ATOM 3137 N N . ASN A 1 400 ? 28.731 -18.957 -39.691 1.00 57.16 400 ASN A N 1
ATOM 3138 C CA . ASN A 1 400 ? 30.027 -18.482 -39.208 1.00 56.40 400 ASN A CA 1
ATOM 3139 C C . ASN A 1 400 ? 29.891 -17.460 -38.072 1.00 59.97 400 ASN A C 1
ATOM 3140 O O . ASN A 1 400 ? 30.907 -17.050 -37.495 1.00 59.60 400 ASN A O 1
ATOM 3145 N N . GLN A 1 401 ? 28.647 -17.046 -37.752 1.00 55.14 401 GLN A N 1
ATOM 3146 C CA . GLN A 1 401 ? 28.374 -16.047 -36.715 1.00 53.59 401 GLN A CA 1
ATOM 3147 C C . GLN A 1 401 ? 28.401 -16.665 -35.308 1.00 55.29 401 GLN A C 1
ATOM 3148 O O . GLN A 1 401 ? 28.416 -17.891 -35.166 1.00 54.14 401 GLN A O 1
ATOM 3154 N N . GLN A 1 402 ? 28.454 -15.802 -34.275 1.00 50.95 402 GLN A N 1
ATOM 3155 C CA . GLN A 1 402 ? 28.416 -16.171 -32.856 1.00 50.07 402 GLN A CA 1
ATOM 3156 C C . GLN A 1 402 ? 26.919 -16.358 -32.526 1.00 53.01 402 GLN A C 1
ATOM 3157 O O . GLN A 1 402 ? 26.163 -15.388 -32.471 1.00 53.06 402 GLN A O 1
ATOM 3163 N N . VAL A 1 403 ? 26.479 -17.621 -32.466 1.00 48.41 403 VAL A N 1
ATOM 3164 C CA . VAL A 1 403 ? 25.074 -18.020 -32.401 1.00 48.07 403 VAL A CA 1
ATOM 3165 C C . VAL A 1 403 ? 24.699 -18.763 -31.104 1.00 52.88 403 VAL A C 1
ATOM 3166 O O . VAL A 1 403 ? 25.425 -19.655 -30.676 1.00 53.59 403 VAL A O 1
ATOM 3170 N N . VAL A 1 404 ? 23.518 -18.432 -30.523 1.00 49.15 404 VAL A N 1
ATOM 3171 C CA . VAL A 1 404 ? 22.961 -19.105 -29.336 1.00 47.77 404 VAL A CA 1
ATOM 3172 C C . VAL A 1 404 ? 21.705 -19.881 -29.763 1.00 50.62 404 VAL A C 1
ATOM 3173 O O . VAL A 1 404 ? 20.930 -19.385 -30.582 1.00 50.35 404 VAL A O 1
ATOM 3177 N N . PHE A 1 405 ? 21.543 -21.115 -29.247 1.00 45.74 405 PHE A N 1
ATOM 3178 C CA . PHE A 1 405 ? 20.388 -21.973 -29.510 1.00 44.10 405 PHE A CA 1
ATOM 3179 C C . PHE A 1 405 ? 19.702 -22.297 -28.211 1.00 48.05 405 PHE A C 1
ATOM 3180 O O . PHE A 1 405 ? 20.358 -22.793 -27.289 1.00 47.91 405 PHE A O 1
ATOM 3188 N N . ILE A 1 406 ? 18.392 -22.013 -28.119 1.00 43.47 406 ILE A N 1
ATOM 3189 C CA . ILE A 1 406 ? 17.602 -22.377 -26.944 1.00 42.83 406 ILE A CA 1
ATOM 3190 C C . ILE A 1 406 ? 16.522 -23.288 -27.469 1.00 46.91 406 ILE A C 1
ATOM 3191 O O . ILE A 1 406 ? 15.700 -22.856 -28.283 1.00 47.66 406 ILE A O 1
ATOM 3196 N N . PHE A 1 407 ? 16.571 -24.565 -27.069 1.00 42.19 407 PHE A N 1
ATOM 3197 C CA . PHE A 1 407 ? 15.589 -25.550 -27.483 1.00 41.07 407 PHE A CA 1
ATOM 3198 C C . PHE A 1 407 ? 14.590 -25.734 -26.372 1.00 42.55 407 PHE A C 1
ATOM 3199 O O . PHE A 1 407 ? 14.972 -26.105 -25.271 1.00 41.81 407 PHE A O 1
ATOM 3207 N N . ASP A 1 408 ? 13.321 -25.426 -26.643 1.00 38.36 408 ASP A N 1
ATOM 3208 C CA . ASP A 1 408 ? 12.263 -25.643 -25.675 1.00 37.22 408 ASP A CA 1
ATOM 3209 C C . ASP A 1 408 ? 11.593 -26.977 -26.005 1.00 42.37 408 ASP A C 1
ATOM 3210 O O . ASP A 1 408 ? 10.868 -27.061 -26.995 1.00 41.19 408 ASP A O 1
ATOM 3215 N N . GLU A 1 409 ? 11.847 -28.024 -25.190 1.00 41.44 409 GLU A N 1
ATOM 3216 C CA . GLU A 1 409 ? 11.245 -29.367 -25.271 1.00 41.06 409 GLU A CA 1
ATOM 3217 C C . GLU A 1 409 ? 11.153 -29.876 -26.705 1.00 50.13 409 GLU A C 1
ATOM 3218 O O . GLU A 1 409 ? 10.078 -30.290 -27.145 1.00 50.22 409 GLU A O 1
ATOM 3224 N N . CYS A 1 410 ? 12.266 -29.840 -27.453 1.00 51.11 410 CYS A N 1
ATOM 3225 C CA . CYS A 1 410 ? 12.213 -30.264 -28.849 1.00 53.36 410 CYS A CA 1
ATOM 3226 C C . CYS A 1 410 ? 12.302 -31.785 -29.011 1.00 66.60 410 CYS A C 1
ATOM 3227 O O . CYS A 1 410 ? 13.003 -32.262 -29.910 1.00 66.75 410 CYS A O 1
ATOM 3230 N N . HIS A 1 411 ? 11.537 -32.527 -28.166 1.00 69.12 411 HIS A N 1
ATOM 3231 C CA . HIS A 1 411 ? 11.363 -33.989 -28.089 1.00 71.39 411 HIS A CA 1
ATOM 3232 C C . HIS A 1 411 ? 12.505 -34.724 -28.881 1.00 78.36 411 HIS A C 1
ATOM 3233 O O . HIS A 1 411 ? 13.663 -34.706 -28.434 1.00 76.73 411 HIS A O 1
ATOM 3240 N N . ARG A 1 412 ? 12.181 -35.304 -30.057 1.00 78.43 412 ARG A N 1
ATOM 3241 C CA . ARG A 1 412 ? 13.109 -35.930 -31.003 1.00 79.77 412 ARG A CA 1
ATOM 3242 C C . ARG A 1 412 ? 12.395 -36.095 -32.358 1.00 85.20 412 ARG A C 1
ATOM 3243 O O . ARG A 1 412 ? 11.678 -35.166 -32.751 1.00 85.28 412 ARG A O 1
ATOM 3251 N N . SER A 1 413 ? 12.593 -37.250 -33.068 1.00 81.97 413 SER A N 1
ATOM 3252 C CA . SER A 1 413 ? 12.062 -37.588 -34.403 1.00 81.55 413 SER A CA 1
ATOM 3253 C C . SER A 1 413 ? 12.752 -36.703 -35.475 1.00 83.98 413 SER A C 1
ATOM 3254 O O . SER A 1 413 ? 13.355 -37.230 -36.419 1.00 83.59 413 SER A O 1
ATOM 3257 N N . GLN A 1 414 ? 12.685 -35.365 -35.289 1.00 78.59 414 GLN A N 1
ATOM 3258 C CA . GLN A 1 414 ? 13.258 -34.322 -36.138 1.00 77.32 414 GLN A CA 1
ATOM 3259 C C . GLN A 1 414 ? 14.513 -33.710 -35.498 1.00 77.03 414 GLN A C 1
ATOM 3260 O O . GLN A 1 414 ? 15.325 -33.109 -36.207 1.00 76.14 414 GLN A O 1
ATOM 3266 N N . PHE A 1 415 ? 14.654 -33.850 -34.160 1.00 70.69 415 PHE A N 1
ATOM 3267 C CA . PHE A 1 415 ? 15.766 -33.291 -33.381 1.00 68.51 415 PHE A CA 1
ATOM 3268 C C . PHE A 1 415 ? 17.119 -33.981 -33.666 1.00 69.81 415 PHE A C 1
ATOM 3269 O O . PHE A 1 415 ? 18.146 -33.291 -33.699 1.00 68.85 415 PHE A O 1
ATOM 3277 N N . GLY A 1 416 ? 17.103 -35.307 -33.831 1.00 64.39 416 GLY A N 1
ATOM 3278 C CA . GLY A 1 416 ? 18.300 -36.099 -34.101 1.00 63.83 416 GLY A CA 1
ATOM 3279 C C . GLY A 1 416 ? 19.008 -35.672 -35.372 1.00 66.92 416 GLY A C 1
ATOM 3280 O O . GLY A 1 416 ? 20.216 -35.397 -35.361 1.00 66.63 416 GLY A O 1
ATOM 3281 N N . GLU A 1 417 ? 18.230 -35.568 -36.469 1.00 62.06 417 GLU A N 1
ATOM 3282 C CA . GLU A 1 417 ? 18.689 -35.118 -37.781 1.00 60.92 417 GLU A CA 1
ATOM 3283 C C . GLU A 1 417 ? 19.179 -33.676 -37.680 1.00 63.01 417 GLU A C 1
ATOM 3284 O O . GLU A 1 417 ? 20.250 -33.354 -38.199 1.00 61.91 417 GLU A O 1
ATOM 3290 N N . ALA A 1 418 ? 18.404 -32.821 -36.971 1.00 58.83 418 ALA A N 1
ATOM 3291 C CA . ALA A 1 418 ? 18.706 -31.409 -36.765 1.00 57.53 418 ALA A CA 1
ATOM 3292 C C . ALA A 1 418 ? 20.049 -31.220 -36.079 1.00 58.60 418 ALA A C 1
ATOM 3293 O O . ALA A 1 418 ? 20.824 -30.372 -36.516 1.00 57.05 418 ALA A O 1
ATOM 3295 N N . GLN A 1 419 ? 20.347 -32.034 -35.049 1.00 56.15 419 GLN A N 1
ATOM 3296 C CA . GLN A 1 419 ? 21.615 -31.989 -34.308 1.00 56.57 419 GLN A CA 1
ATOM 3297 C C . GLN A 1 419 ? 22.836 -32.299 -35.196 1.00 62.60 419 GLN A C 1
ATOM 3298 O O . GLN A 1 419 ? 23.863 -31.627 -35.059 1.00 62.89 419 GLN A O 1
ATOM 3304 N N . LYS A 1 420 ? 22.717 -33.294 -36.106 1.00 59.38 420 LYS A N 1
ATOM 3305 C CA . LYS A 1 420 ? 23.788 -33.710 -37.013 1.00 60.05 420 LYS A CA 1
ATOM 3306 C C . LYS A 1 420 ? 24.204 -32.566 -37.938 1.00 65.06 420 LYS A C 1
ATOM 3307 O O . LYS A 1 420 ? 25.392 -32.252 -38.001 1.00 65.77 420 LYS A O 1
ATOM 3313 N N . ASN A 1 421 ? 23.234 -31.910 -38.610 1.00 60.95 421 ASN A N 1
ATOM 3314 C CA . ASN A 1 421 ? 23.512 -30.780 -39.508 1.00 59.97 421 ASN A CA 1
ATOM 3315 C C . ASN A 1 421 ? 23.971 -29.535 -38.755 1.00 61.24 421 ASN A C 1
ATOM 3316 O O . ASN A 1 421 ? 24.760 -28.772 -39.303 1.00 60.06 421 ASN A O 1
ATOM 3321 N N . LEU A 1 422 ? 23.468 -29.320 -37.524 1.00 57.58 422 LEU A N 1
ATOM 3322 C CA . LEU A 1 422 ? 23.823 -28.180 -36.668 1.00 57.57 422 LEU A CA 1
ATOM 3323 C C . LEU A 1 422 ? 25.329 -28.202 -36.359 1.00 61.99 422 LEU A C 1
ATOM 3324 O O . LEU A 1 422 ? 26.025 -27.226 -36.638 1.00 60.90 422 LEU A O 1
ATOM 3329 N N . LYS A 1 423 ? 25.819 -29.340 -35.810 1.00 59.37 423 LYS A N 1
ATOM 3330 C CA . LYS A 1 423 ? 27.220 -29.576 -35.447 1.00 59.05 423 LYS A CA 1
ATOM 3331 C C . LYS A 1 423 ? 28.127 -29.503 -36.688 1.00 63.60 423 LYS A C 1
ATOM 3332 O O . LYS A 1 423 ? 29.261 -29.036 -36.592 1.00 64.49 423 LYS A O 1
ATOM 3338 N N . LYS A 1 424 ? 27.605 -29.893 -37.857 1.00 60.21 424 LYS A N 1
ATOM 3339 C CA . LYS A 1 424 ? 28.338 -29.864 -39.125 1.00 60.27 424 LYS A CA 1
ATOM 3340 C C . LYS A 1 424 ? 28.397 -28.457 -39.768 1.00 64.57 424 LYS A C 1
ATOM 3341 O O . LYS A 1 424 ? 29.444 -28.102 -40.316 1.00 64.76 424 LYS A O 1
ATOM 3347 N N . LYS A 1 425 ? 27.282 -27.681 -39.745 1.00 60.42 425 LYS A N 1
ATOM 3348 C CA . LYS A 1 425 ? 27.205 -26.370 -40.399 1.00 59.49 425 LYS A CA 1
ATOM 3349 C C . LYS A 1 425 ? 27.530 -25.161 -39.501 1.00 62.98 425 LYS A C 1
ATOM 3350 O O . LYS A 1 425 ? 28.182 -24.246 -39.993 1.00 62.29 425 LYS A O 1
ATOM 3356 N N . PHE A 1 426 ? 27.086 -25.126 -38.224 1.00 60.07 426 PHE A N 1
ATOM 3357 C CA . PHE A 1 426 ? 27.359 -23.979 -37.340 1.00 59.75 426 PHE A CA 1
ATOM 3358 C C . PHE A 1 426 ? 28.750 -24.098 -36.728 1.00 66.09 426 PHE A C 1
ATOM 3359 O O . PHE A 1 426 ? 29.071 -25.105 -36.095 1.00 67.02 426 PHE A O 1
ATOM 3367 N N . LYS A 1 427 ? 29.565 -23.037 -36.901 1.00 63.02 427 LYS A N 1
ATOM 3368 C CA . LYS A 1 427 ? 30.976 -22.964 -36.497 1.00 62.13 427 LYS A CA 1
ATOM 3369 C C . LYS A 1 427 ? 31.234 -22.362 -35.103 1.00 66.05 427 LYS A C 1
ATOM 3370 O O . LYS A 1 427 ? 32.207 -22.772 -34.477 1.00 66.33 427 LYS A O 1
ATOM 3376 N N . ARG A 1 428 ? 30.429 -21.386 -34.632 1.00 62.33 428 ARG A N 1
ATOM 3377 C CA . ARG A 1 428 ? 30.615 -20.765 -33.304 1.00 62.11 428 ARG A CA 1
ATOM 3378 C C . ARG A 1 428 ? 29.266 -20.731 -32.565 1.00 63.43 428 ARG A C 1
ATOM 3379 O O . ARG A 1 428 ? 28.503 -19.770 -32.707 1.00 62.56 428 ARG A O 1
ATOM 3387 N N . TYR A 1 429 ? 28.963 -21.795 -31.800 1.00 57.98 429 TYR A N 1
ATOM 3388 C CA . TYR A 1 429 ? 27.667 -21.908 -31.148 1.00 56.90 429 TYR A CA 1
ATOM 3389 C C . TYR A 1 429 ? 27.714 -22.341 -29.683 1.00 58.90 429 TYR A C 1
ATOM 3390 O O . TYR A 1 429 ? 28.683 -22.935 -29.217 1.00 58.68 429 TYR A O 1
ATOM 3399 N N . TYR A 1 430 ? 26.612 -22.042 -28.983 1.00 53.81 430 TYR A N 1
ATOM 3400 C CA . TYR A 1 430 ? 26.297 -22.362 -27.593 1.00 52.78 430 TYR A CA 1
ATOM 3401 C C . TYR A 1 430 ? 24.855 -22.829 -27.605 1.00 55.79 430 TYR A C 1
ATOM 3402 O O . TYR A 1 430 ? 23.955 -22.036 -27.907 1.00 56.55 430 TYR A O 1
ATOM 3411 N N . GLN A 1 431 ? 24.628 -24.120 -27.385 1.00 50.83 431 GLN A N 1
ATOM 3412 C CA . GLN A 1 431 ? 23.271 -24.641 -27.437 1.00 49.74 431 GLN A CA 1
ATOM 3413 C C . GLN A 1 431 ? 22.793 -25.087 -26.067 1.00 50.59 431 GLN A C 1
ATOM 3414 O O . GLN A 1 431 ? 23.568 -25.614 -25.266 1.00 51.99 431 GLN A O 1
ATOM 3420 N N . PHE A 1 432 ? 21.526 -24.782 -25.777 1.00 42.61 432 PHE A N 1
ATOM 3421 C CA . PHE A 1 432 ? 20.875 -25.079 -24.510 1.00 40.23 432 PHE A CA 1
ATOM 3422 C C . PHE A 1 432 ? 19.551 -25.707 -24.781 1.00 40.88 432 PHE A C 1
ATOM 3423 O O . PHE A 1 432 ? 18.918 -25.399 -25.790 1.00 40.28 432 PHE A O 1
ATOM 3431 N N . GLY A 1 433 ? 19.162 -26.614 -23.903 1.00 36.33 433 GLY A N 1
ATOM 3432 C CA . GLY A 1 433 ? 17.897 -27.321 -23.986 1.00 35.35 433 GLY A CA 1
ATOM 3433 C C . GLY A 1 433 ? 17.142 -27.243 -22.681 1.00 38.18 433 GLY A C 1
ATOM 3434 O O . GLY A 1 433 ? 17.748 -27.227 -21.612 1.00 39.60 433 GLY A O 1
ATOM 3435 N N . PHE A 1 434 ? 15.823 -27.136 -22.766 1.00 32.34 434 PHE A N 1
ATOM 3436 C CA . PHE A 1 434 ? 14.886 -27.125 -21.639 1.00 30.69 434 PHE A CA 1
ATOM 3437 C C . PHE A 1 434 ? 13.979 -28.335 -21.811 1.00 35.78 434 PHE A C 1
ATOM 3438 O O . PHE A 1 434 ? 13.441 -28.541 -22.916 1.00 33.32 434 PHE A O 1
ATOM 3446 N N . THR A 1 435 ? 13.854 -29.167 -20.764 1.00 33.76 435 THR A N 1
ATOM 3447 C CA . THR A 1 435 ? 13.032 -30.379 -20.795 1.00 34.05 435 THR A CA 1
ATOM 3448 C C . THR A 1 435 ? 12.476 -30.717 -19.403 1.00 40.35 435 THR A C 1
ATOM 3449 O O . THR A 1 435 ? 13.133 -30.461 -18.393 1.00 41.73 435 THR A O 1
ATOM 3453 N N . GLY A 1 436 ? 11.268 -31.282 -19.387 1.00 37.11 436 GLY A N 1
ATOM 3454 C CA . GLY A 1 436 ? 10.574 -31.749 -18.191 1.00 37.02 436 GLY A CA 1
ATOM 3455 C C . GLY A 1 436 ? 10.753 -33.244 -17.999 1.00 41.83 436 GLY A C 1
ATOM 3456 O O . GLY A 1 436 ? 10.624 -33.750 -16.887 1.00 42.13 436 GLY A O 1
ATOM 3457 N N . THR A 1 437 ? 11.060 -33.952 -19.095 1.00 38.29 437 THR A N 1
ATOM 3458 C CA . THR A 1 437 ? 11.254 -35.401 -19.178 1.00 38.39 437 THR A CA 1
ATOM 3459 C C . THR A 1 437 ? 12.555 -35.664 -19.977 1.00 45.50 437 THR A C 1
ATOM 3460 O O . THR A 1 437 ? 12.488 -35.804 -21.200 1.00 43.37 437 THR A O 1
ATOM 3464 N N . PRO A 1 438 ? 13.754 -35.666 -19.329 1.00 46.98 438 PRO A N 1
ATOM 3465 C CA . PRO A 1 438 ? 14.998 -35.885 -20.092 1.00 48.22 438 PRO A CA 1
ATOM 3466 C C . PRO A 1 438 ? 15.162 -37.317 -20.615 1.00 58.23 438 PRO A C 1
ATOM 3467 O O . PRO A 1 438 ? 14.582 -38.266 -20.073 1.00 57.01 438 PRO A O 1
ATOM 3471 N N . ILE A 1 439 ? 15.969 -37.454 -21.683 1.00 59.87 439 ILE A N 1
ATOM 3472 C CA . ILE A 1 439 ? 16.332 -38.729 -22.303 1.00 61.88 439 ILE A CA 1
ATOM 3473 C C . ILE A 1 439 ? 17.513 -39.303 -21.511 1.00 70.43 439 ILE A C 1
ATOM 3474 O O . ILE A 1 439 ? 18.642 -38.812 -21.613 1.00 69.62 439 ILE A O 1
ATOM 3479 N N . PHE A 1 440 ? 17.223 -40.301 -20.672 1.00 71.48 440 PHE A N 1
ATOM 3480 C CA . PHE A 1 440 ? 18.212 -41.025 -19.870 1.00 72.97 440 PHE A CA 1
ATOM 3481 C C . PHE A 1 440 ? 18.626 -42.299 -20.643 1.00 81.90 440 PHE A C 1
ATOM 3482 O O . PHE A 1 440 ? 17.937 -42.616 -21.619 1.00 81.49 440 PHE A O 1
ATOM 3490 N N . PRO A 1 441 ? 19.696 -43.062 -20.266 1.00 82.24 441 PRO A N 1
ATOM 3491 C CA . PRO A 1 441 ? 20.017 -44.292 -21.032 1.00 83.04 441 PRO A CA 1
ATOM 3492 C C . PRO A 1 441 ? 18.861 -45.312 -21.023 1.00 89.45 441 PRO A C 1
ATOM 3493 O O . PRO A 1 441 ? 18.579 -45.934 -22.050 1.00 89.13 441 PRO A O 1
ATOM 3497 N N . GLU A 1 442 ? 18.140 -45.402 -19.882 1.00 87.74 442 GLU A N 1
ATOM 3498 C CA . GLU A 1 442 ? 16.999 -46.294 -19.632 1.00 88.51 442 GLU A CA 1
ATOM 3499 C C . GLU A 1 442 ? 15.790 -45.990 -20.558 1.00 94.94 442 GLU A C 1
ATOM 3500 O O . GLU A 1 442 ? 14.812 -46.741 -20.548 1.00 94.97 442 GLU A O 1
ATOM 3506 N N . ASN A 1 443 ? 15.851 -44.889 -21.336 1.00 93.15 443 ASN A N 1
ATOM 3507 C CA . ASN A 1 443 ? 14.819 -44.498 -22.306 1.00 93.56 443 ASN A CA 1
ATOM 3508 C C . ASN A 1 443 ? 15.481 -43.880 -23.569 1.00 98.34 443 ASN A C 1
ATOM 3509 O O . ASN A 1 443 ? 14.830 -43.171 -24.338 1.00 97.42 443 ASN A O 1
ATOM 3514 N N . ALA A 1 444 ? 16.772 -44.212 -23.788 1.00 96.56 444 ALA A N 1
ATOM 3515 C CA . ALA A 1 444 ? 17.582 -43.810 -24.940 1.00 97.38 444 ALA A CA 1
ATOM 3516 C C . ALA A 1 444 ? 17.969 -45.036 -25.773 1.00 104.21 444 ALA A C 1
ATOM 3517 O O . ALA A 1 444 ? 18.983 -45.019 -26.486 1.00 104.41 444 ALA A O 1
ATOM 3519 N N . LEU A 1 445 ? 17.146 -46.105 -25.689 1.00 101.65 445 LEU A N 1
ATOM 3520 C CA . LEU A 1 445 ? 17.356 -47.367 -26.408 1.00 101.40 445 LEU A CA 1
ATOM 3521 C C . LEU A 1 445 ? 17.141 -47.183 -27.939 1.00 104.37 445 LEU A C 1
ATOM 3522 O O . LEU A 1 445 ? 17.425 -48.098 -28.724 1.00 104.49 445 LEU A O 1
ATOM 3527 N N . GLY A 1 446 ? 16.689 -45.986 -28.325 1.00 98.87 446 GLY A N 1
ATOM 3528 C CA . GLY A 1 446 ? 16.473 -45.561 -29.702 1.00 97.62 446 GLY A CA 1
ATOM 3529 C C . GLY A 1 446 ? 16.509 -44.050 -29.821 1.00 98.88 446 GLY A C 1
ATOM 3530 O O . GLY A 1 446 ? 15.640 -43.467 -30.477 1.00 98.88 446 GLY A O 1
ATOM 3531 N N . SER A 1 447 ? 17.518 -43.403 -29.158 1.00 92.50 447 SER A N 1
ATOM 3532 C CA . SER A 1 447 ? 17.731 -41.942 -29.071 1.00 90.41 447 SER A CA 1
ATOM 3533 C C . SER A 1 447 ? 19.056 -41.561 -28.376 1.00 89.75 447 SER A C 1
ATOM 3534 O O . SER A 1 447 ? 19.609 -42.362 -27.622 1.00 90.43 447 SER A O 1
ATOM 3537 N N . GLU A 1 448 ? 19.540 -40.324 -28.595 1.00 81.53 448 GLU A N 1
ATOM 3538 C CA . GLU A 1 448 ? 20.734 -39.800 -27.912 1.00 79.10 448 GLU A CA 1
ATOM 3539 C C . GLU A 1 448 ? 20.283 -39.149 -26.587 1.00 77.51 448 GLU A C 1
ATOM 3540 O O . GLU A 1 448 ? 19.216 -38.522 -26.559 1.00 76.33 448 GLU A O 1
ATOM 3546 N N . THR A 1 449 ? 21.061 -39.324 -25.488 1.00 69.87 449 THR A N 1
ATOM 3547 C CA . THR A 1 449 ? 20.691 -38.781 -24.170 1.00 67.40 449 THR A CA 1
ATOM 3548 C C . THR A 1 449 ? 20.807 -37.242 -24.109 1.00 66.32 449 THR A C 1
ATOM 3549 O O . THR A 1 449 ? 21.572 -36.642 -24.875 1.00 65.07 449 THR A O 1
ATOM 3553 N N . THR A 1 450 ? 20.046 -36.618 -23.177 1.00 59.51 450 THR A N 1
ATOM 3554 C CA . THR A 1 450 ? 20.036 -35.164 -22.957 1.00 58.18 450 THR A CA 1
ATOM 3555 C C . THR A 1 450 ? 21.449 -34.679 -22.624 1.00 59.33 450 THR A C 1
ATOM 3556 O O . THR A 1 450 ? 21.906 -33.692 -23.200 1.00 58.52 450 THR A O 1
ATOM 3560 N N . ALA A 1 451 ? 22.137 -35.408 -21.726 1.00 55.06 451 ALA A N 1
ATOM 3561 C CA . ALA A 1 451 ? 23.494 -35.112 -21.283 1.00 54.10 451 ALA A CA 1
ATOM 3562 C C . ALA A 1 451 ? 24.501 -35.205 -22.427 1.00 56.62 451 ALA A C 1
ATOM 3563 O O . ALA A 1 451 ? 25.332 -34.312 -22.542 1.00 55.16 451 ALA A O 1
ATOM 3565 N N . SER A 1 452 ? 24.416 -36.245 -23.286 1.00 54.03 452 SER A N 1
ATOM 3566 C CA . SER A 1 452 ? 25.360 -36.396 -24.406 1.00 54.94 452 SER A CA 1
ATOM 3567 C C . SER A 1 452 ? 25.180 -35.309 -25.473 1.00 60.31 452 SER A C 1
ATOM 3568 O O . SER A 1 452 ? 26.172 -34.877 -26.081 1.00 61.32 452 SER A O 1
ATOM 3571 N N . VAL A 1 453 ? 23.922 -34.866 -25.688 1.00 54.96 453 VAL A N 1
ATOM 3572 C CA . VAL A 1 453 ? 23.574 -33.823 -26.658 1.00 53.59 453 VAL A CA 1
ATOM 3573 C C . VAL A 1 453 ? 24.009 -32.438 -26.154 1.00 54.64 453 VAL A C 1
ATOM 3574 O O . VAL A 1 453 ? 24.699 -31.711 -26.877 1.00 53.68 453 VAL A O 1
ATOM 3578 N N . PHE A 1 454 ? 23.585 -32.078 -24.924 1.00 49.32 454 PHE A N 1
ATOM 3579 C CA . PHE A 1 454 ? 23.748 -30.738 -24.386 1.00 48.92 454 PHE A CA 1
ATOM 3580 C C . PHE A 1 454 ? 24.911 -30.492 -23.420 1.00 53.79 454 PHE A C 1
ATOM 3581 O O . PHE A 1 454 ? 25.354 -29.345 -23.333 1.00 54.20 454 PHE A O 1
ATOM 3589 N N . GLY A 1 455 ? 25.361 -31.503 -22.682 1.00 49.74 455 GLY A N 1
ATOM 3590 C CA . GLY A 1 455 ? 26.432 -31.314 -21.706 1.00 48.73 455 GLY A CA 1
ATOM 3591 C C . GLY A 1 455 ? 25.928 -31.427 -20.286 1.00 52.05 455 GLY A C 1
ATOM 3592 O O . GLY A 1 455 ? 25.149 -32.332 -19.997 1.00 52.08 455 GLY A O 1
ATOM 3593 N N . ARG A 1 456 ? 26.324 -30.499 -19.394 1.00 49.15 456 ARG A N 1
ATOM 3594 C CA . ARG A 1 456 ? 25.915 -30.583 -17.983 1.00 49.64 456 ARG A CA 1
ATOM 3595 C C . ARG A 1 456 ? 24.541 -29.934 -17.665 1.00 51.61 456 ARG A C 1
ATOM 3596 O O . ARG A 1 456 ? 24.106 -29.005 -18.352 1.00 51.20 456 ARG A O 1
ATOM 3604 N N . GLU A 1 457 ? 23.881 -30.444 -16.593 1.00 45.67 457 GLU A N 1
ATOM 3605 C CA . GLU A 1 457 ? 22.618 -29.942 -16.053 1.00 44.42 457 GLU A CA 1
ATOM 3606 C C . GLU A 1 457 ? 22.908 -28.626 -15.338 1.00 50.64 457 GLU A C 1
ATOM 3607 O O . GLU A 1 457 ? 23.457 -28.648 -14.221 1.00 52.81 457 GLU A O 1
ATOM 3613 N N . LEU A 1 458 ? 22.581 -27.475 -15.973 1.00 44.94 458 LEU A N 1
ATOM 3614 C CA . LEU A 1 458 ? 22.879 -26.168 -15.372 1.00 42.74 458 LEU A CA 1
ATOM 3615 C C . LEU A 1 458 ? 21.971 -25.838 -14.166 1.00 42.17 458 LEU A C 1
ATOM 3616 O O . LEU A 1 458 ? 22.440 -25.211 -13.213 1.00 43.01 458 LEU A O 1
ATOM 3621 N N . HIS A 1 459 ? 20.708 -26.282 -14.179 1.00 34.87 459 HIS A N 1
ATOM 3622 C CA . HIS A 1 459 ? 19.772 -26.089 -13.058 1.00 33.80 459 HIS A CA 1
ATOM 3623 C C . HIS A 1 459 ? 18.684 -27.154 -13.131 1.00 36.60 459 HIS A C 1
ATOM 3624 O O . HIS A 1 459 ? 18.486 -27.752 -14.188 1.00 36.62 459 HIS A O 1
ATOM 3631 N N . SER A 1 460 ? 18.013 -27.429 -11.995 1.00 32.60 460 SER A N 1
ATOM 3632 C CA . SER A 1 460 ? 16.912 -28.376 -11.941 1.00 32.23 460 SER A CA 1
ATOM 3633 C C . SER A 1 460 ? 15.826 -27.924 -10.979 1.00 36.52 460 SER A C 1
ATOM 3634 O O . SER A 1 460 ? 16.077 -27.253 -9.972 1.00 35.26 460 SER A O 1
ATOM 3637 N N . TYR A 1 461 ? 14.609 -28.313 -11.305 1.00 35.22 461 TYR A N 1
ATOM 3638 C CA . TYR A 1 461 ? 13.392 -28.049 -10.538 1.00 35.47 461 TYR A CA 1
ATOM 3639 C C . TYR A 1 461 ? 12.508 -29.201 -10.885 1.00 40.79 461 TYR A C 1
ATOM 3640 O O . TYR A 1 461 ? 11.926 -29.243 -11.963 1.00 41.33 461 TYR A O 1
ATOM 3649 N N . VAL A 1 462 ? 12.575 -30.224 -10.050 1.00 39.37 462 VAL A N 1
ATOM 3650 C CA . VAL A 1 462 ? 11.951 -31.529 -10.266 1.00 39.44 462 VAL A CA 1
ATOM 3651 C C . VAL A 1 462 ? 10.476 -31.505 -9.819 1.00 42.66 462 VAL A C 1
ATOM 3652 O O . VAL A 1 462 ? 10.069 -30.592 -9.093 1.00 41.33 462 VAL A O 1
ATOM 3656 N N . ILE A 1 463 ? 9.678 -32.484 -10.298 1.00 38.58 463 ILE A N 1
ATOM 3657 C CA . ILE A 1 463 ? 8.238 -32.574 -10.019 1.00 38.38 463 ILE A CA 1
ATOM 3658 C C . ILE A 1 463 ? 7.965 -32.526 -8.490 1.00 42.40 463 ILE A C 1
ATOM 3659 O O . ILE A 1 463 ? 7.024 -31.829 -8.090 1.00 41.54 463 ILE A O 1
ATOM 3664 N N . THR A 1 464 ? 8.810 -33.203 -7.641 1.00 39.77 464 THR A N 1
ATOM 3665 C CA . THR A 1 464 ? 8.652 -33.217 -6.170 1.00 40.30 464 THR A CA 1
ATOM 3666 C C . THR A 1 464 ? 8.805 -31.786 -5.610 1.00 43.26 464 THR A C 1
ATOM 3667 O O . THR A 1 464 ? 8.011 -31.413 -4.748 1.00 41.77 464 THR A O 1
ATOM 3671 N N . ASP A 1 465 ? 9.748 -30.966 -6.162 1.00 40.81 465 ASP A N 1
ATOM 3672 C CA . ASP A 1 465 ? 9.922 -29.554 -5.775 1.00 41.25 465 ASP A CA 1
ATOM 3673 C C . ASP A 1 465 ? 8.707 -28.729 -6.176 1.00 44.33 465 ASP A C 1
ATOM 3674 O O . ASP A 1 465 ? 8.214 -27.972 -5.340 1.00 44.07 465 ASP A O 1
ATOM 3679 N N . ALA A 1 466 ? 8.190 -28.926 -7.443 1.00 39.12 466 ALA A N 1
ATOM 3680 C CA . ALA A 1 466 ? 7.029 -28.227 -8.008 1.00 38.16 466 ALA A CA 1
ATOM 3681 C C . ALA A 1 466 ? 5.766 -28.496 -7.238 1.00 42.28 466 ALA A C 1
ATOM 3682 O O . ALA A 1 466 ? 4.983 -27.572 -7.042 1.00 41.92 466 ALA A O 1
ATOM 3684 N N . ILE A 1 467 ? 5.553 -29.759 -6.829 1.00 40.45 467 ILE A N 1
ATOM 3685 C CA . ILE A 1 467 ? 4.380 -30.203 -6.059 1.00 41.24 467 ILE A CA 1
ATOM 3686 C C . ILE A 1 467 ? 4.447 -29.581 -4.651 1.00 46.34 467 ILE A C 1
ATOM 3687 O O . ILE A 1 467 ? 3.447 -29.025 -4.179 1.00 47.47 467 ILE A O 1
ATOM 3692 N N . ARG A 1 468 ? 5.629 -29.672 -3.999 1.00 41.87 468 ARG A N 1
ATOM 3693 C CA . ARG A 1 468 ? 5.910 -29.111 -2.675 1.00 41.31 468 ARG A CA 1
ATOM 3694 C C . ARG A 1 468 ? 5.566 -27.609 -2.656 1.00 43.98 468 ARG A C 1
ATOM 3695 O O . ARG A 1 468 ? 4.930 -27.143 -1.713 1.00 43.26 468 ARG A O 1
ATOM 3703 N N . ASP A 1 469 ? 5.939 -26.884 -3.743 1.00 38.97 469 ASP A N 1
ATOM 3704 C CA . ASP A 1 469 ? 5.758 -25.445 -3.907 1.00 37.02 469 ASP A CA 1
ATOM 3705 C C . ASP A 1 469 ? 4.354 -25.061 -4.375 1.00 38.47 469 ASP A C 1
ATOM 3706 O O . ASP A 1 469 ? 4.016 -23.872 -4.336 1.00 34.67 469 ASP A O 1
ATOM 3711 N N . GLU A 1 470 ? 3.532 -26.062 -4.793 1.00 36.14 470 GLU A N 1
ATOM 3712 C CA . GLU A 1 470 ? 2.166 -25.865 -5.290 1.00 35.28 470 GLU A CA 1
ATOM 3713 C C . GLU A 1 470 ? 2.202 -25.004 -6.572 1.00 40.01 470 GLU A C 1
ATOM 3714 O O . GLU A 1 470 ? 1.371 -24.120 -6.768 1.00 40.00 470 GLU A O 1
ATOM 3720 N N . LYS A 1 471 ? 3.199 -25.276 -7.433 1.00 36.55 471 LYS A N 1
ATOM 3721 C CA . LYS A 1 471 ? 3.426 -24.578 -8.695 1.00 36.06 471 LYS A CA 1
ATOM 3722 C C . LYS A 1 471 ? 2.940 -25.424 -9.878 1.00 39.69 471 LYS A C 1
ATOM 3723 O O . LYS A 1 471 ? 2.817 -24.924 -10.999 1.00 39.89 471 LYS A O 1
ATOM 3729 N N . VAL A 1 472 ? 2.580 -26.676 -9.586 1.00 35.44 472 VAL A N 1
ATOM 3730 C CA . VAL A 1 472 ? 2.079 -27.706 -10.501 1.00 34.54 472 VAL A CA 1
ATOM 3731 C C . VAL A 1 472 ? 1.100 -28.560 -9.681 1.00 36.52 472 VAL A C 1
ATOM 3732 O O . VAL A 1 472 ? 1.336 -28.767 -8.491 1.00 33.76 472 VAL A O 1
ATOM 3736 N N . LEU A 1 473 ? -0.013 -29.004 -10.280 1.00 34.09 473 LEU A N 1
ATOM 3737 C CA . LEU A 1 473 ? -0.970 -29.821 -9.515 1.00 34.05 473 LEU A CA 1
ATOM 3738 C C . LEU A 1 473 ? -0.632 -31.316 -9.551 1.00 38.22 473 LEU A C 1
ATOM 3739 O O . LEU A 1 473 ? 0.013 -31.785 -10.505 1.00 36.99 473 LEU A O 1
ATOM 3744 N N . LYS A 1 474 ? -1.127 -32.078 -8.536 1.00 34.92 474 LYS A N 1
ATOM 3745 C CA . LYS A 1 474 ? -1.001 -33.555 -8.497 1.00 34.10 474 LYS A CA 1
ATOM 3746 C C . LYS A 1 474 ? -1.971 -34.190 -9.526 1.00 35.65 474 LYS A C 1
ATOM 3747 O O . LYS A 1 474 ? -2.788 -33.479 -10.122 1.00 35.15 474 LYS A O 1
ATOM 3753 N N . PHE A 1 475 ? -1.901 -35.522 -9.715 1.00 30.81 475 PHE A N 1
ATOM 3754 C CA . PHE A 1 475 ? -2.812 -36.218 -10.616 1.00 30.15 475 PHE A CA 1
ATOM 3755 C C . PHE A 1 475 ? -3.685 -37.195 -9.888 1.00 36.59 475 PHE A C 1
ATOM 3756 O O . PHE A 1 475 ? -3.160 -37.977 -9.110 1.00 38.43 475 PHE A O 1
ATOM 3764 N N . LYS A 1 476 ? -5.002 -37.192 -10.151 1.00 33.34 476 LYS A N 1
ATOM 3765 C CA . LYS A 1 476 ? -5.889 -38.238 -9.674 1.00 33.17 476 LYS A CA 1
ATOM 3766 C C . LYS A 1 476 ? -6.071 -39.191 -10.877 1.00 38.62 476 LYS A C 1
ATOM 3767 O O . LYS A 1 476 ? -6.837 -38.855 -11.774 1.00 39.08 476 LYS A O 1
ATOM 3773 N N . VAL A 1 477 ? -5.298 -40.321 -10.932 1.00 34.40 477 VAL A N 1
ATOM 3774 C CA . VAL A 1 477 ? -5.281 -41.307 -12.023 1.00 33.71 477 VAL A CA 1
ATOM 3775 C C . VAL A 1 477 ? -6.103 -42.536 -11.676 1.00 39.56 477 VAL A C 1
ATOM 3776 O O . VAL A 1 477 ? -5.817 -43.196 -10.681 1.00 40.12 477 VAL A O 1
ATOM 3780 N N . ASP A 1 478 ? -7.090 -42.889 -12.523 1.00 37.78 478 ASP A N 1
ATOM 3781 C CA . ASP A 1 478 ? -7.932 -44.080 -12.296 1.00 37.85 478 ASP A CA 1
ATOM 3782 C C . ASP A 1 478 ? -8.409 -44.713 -13.577 1.00 42.30 478 ASP A C 1
ATOM 3783 O O . ASP A 1 478 ? -8.855 -44.015 -14.484 1.00 41.64 478 ASP A O 1
ATOM 3788 N N . TYR A 1 479 ? -8.349 -46.053 -13.619 1.00 40.43 479 TYR A N 1
ATOM 3789 C CA . TYR A 1 479 ? -8.863 -46.890 -14.684 1.00 40.85 479 TYR A CA 1
ATOM 3790 C C . TYR A 1 479 ? -10.349 -47.169 -14.377 1.00 44.96 479 TYR A C 1
ATOM 3791 O O . TYR A 1 479 ? -10.653 -47.740 -13.328 1.00 44.49 479 TYR A O 1
ATOM 3800 N N . ASN A 1 480 ? -11.271 -46.715 -15.260 1.00 42.17 480 ASN A N 1
ATOM 3801 C CA . ASN A 1 480 ? -12.718 -46.893 -15.094 1.00 42.42 480 ASN A CA 1
ATOM 3802 C C . ASN A 1 480 ? -13.108 -48.336 -15.482 1.00 49.18 480 ASN A C 1
ATOM 3803 O O . ASN A 1 480 ? -13.564 -48.591 -16.600 1.00 48.46 480 ASN A O 1
ATOM 3808 N N . ASP A 1 481 ? -12.871 -49.277 -14.556 1.00 47.67 481 ASP A N 1
ATOM 3809 C CA . ASP A 1 481 ? -13.139 -50.698 -14.737 1.00 47.77 481 ASP A CA 1
ATOM 3810 C C . ASP A 1 481 ? -14.612 -50.952 -14.496 1.00 51.11 481 ASP A C 1
ATOM 3811 O O . ASP A 1 481 ? -15.036 -51.277 -13.384 1.00 49.15 481 ASP A O 1
ATOM 3816 N N . VAL A 1 482 ? -15.395 -50.781 -15.560 1.00 48.81 482 VAL A N 1
ATOM 3817 C CA . VAL A 1 482 ? -16.848 -50.861 -15.525 1.00 48.17 482 VAL A CA 1
ATOM 3818 C C . VAL A 1 482 ? -17.390 -51.527 -16.819 1.00 50.88 482 VAL A C 1
ATOM 3819 O O . VAL A 1 482 ? -18.607 -51.570 -17.028 1.00 51.20 482 VAL A O 1
ATOM 3823 N N . ARG A 1 483 ? -16.484 -52.129 -17.629 1.00 46.17 483 ARG A N 1
ATOM 3824 C CA . ARG A 1 483 ? -16.824 -52.842 -18.872 1.00 45.24 483 ARG A CA 1
ATOM 3825 C C . ARG A 1 483 ? -16.226 -54.279 -18.823 1.00 48.40 483 ARG A C 1
ATOM 3826 O O . ARG A 1 483 ? -15.149 -54.526 -19.393 1.00 46.71 483 ARG A O 1
ATOM 3834 N N . PRO A 1 484 ? -16.910 -55.232 -18.122 1.00 46.15 484 PRO A N 1
ATOM 3835 C CA . PRO A 1 484 ? -16.372 -56.610 -17.996 1.00 45.74 484 PRO A CA 1
ATOM 3836 C C . PRO A 1 484 ? -16.038 -57.299 -19.316 1.00 50.63 484 PRO A C 1
ATOM 3837 O O . PRO A 1 484 ? -15.023 -57.997 -19.392 1.00 49.90 484 PRO A O 1
ATOM 3841 N N . GLN A 1 485 ? -16.889 -57.094 -20.347 1.00 47.31 485 GLN A N 1
ATOM 3842 C CA . GLN A 1 485 ? -16.770 -57.676 -21.684 1.00 47.04 485 GLN A CA 1
ATOM 3843 C C . GLN A 1 485 ? -15.442 -57.310 -22.377 1.00 50.48 485 GLN A C 1
ATOM 3844 O O . GLN A 1 485 ? -14.925 -58.099 -23.163 1.00 49.06 485 GLN A O 1
ATOM 3850 N N . PHE A 1 486 ? -14.920 -56.094 -22.101 1.00 47.57 486 PHE A N 1
ATOM 3851 C CA . PHE A 1 486 ? -13.756 -55.522 -22.765 1.00 46.13 486 PHE A CA 1
ATOM 3852 C C . PHE A 1 486 ? -12.517 -55.398 -21.888 1.00 51.08 486 PHE A C 1
ATOM 3853 O O . PHE A 1 486 ? -11.469 -55.001 -22.418 1.00 50.70 486 PHE A O 1
ATOM 3861 N N . LYS A 1 487 ? -12.603 -55.787 -20.582 1.00 48.18 487 LYS A N 1
ATOM 3862 C CA . LYS A 1 487 ? -11.482 -55.695 -19.631 1.00 47.98 487 LYS A CA 1
ATOM 3863 C C . LYS A 1 487 ? -10.199 -56.332 -20.138 1.00 53.11 487 LYS A C 1
ATOM 3864 O O . LYS A 1 487 ? -9.157 -55.693 -20.041 1.00 53.18 487 LYS A O 1
ATOM 3870 N N . SER A 1 488 ? -10.269 -57.568 -20.666 1.00 50.01 488 SER A N 1
ATOM 3871 C CA . SER A 1 488 ? -9.103 -58.326 -21.147 1.00 49.86 488 SER A CA 1
ATOM 3872 C C . SER A 1 488 ? -8.302 -57.537 -22.196 1.00 51.19 488 SER A C 1
ATOM 3873 O O . SER A 1 488 ? -7.065 -57.554 -22.160 1.00 48.61 488 SER A O 1
ATOM 3876 N N . LEU A 1 489 ? -9.010 -56.822 -23.099 1.00 48.52 489 LEU A N 1
ATOM 3877 C CA . LEU A 1 489 ? -8.383 -55.947 -24.096 1.00 48.31 489 LEU A CA 1
ATOM 3878 C C . LEU A 1 489 ? -7.776 -54.732 -23.390 1.00 48.93 489 LEU A C 1
ATOM 3879 O O . LEU A 1 489 ? -6.619 -54.387 -23.634 1.00 48.03 489 LEU A O 1
ATOM 3884 N N . GLU A 1 490 ? -8.549 -54.134 -22.459 1.00 43.90 490 GLU A N 1
ATOM 3885 C CA . GLU A 1 490 ? -8.194 -52.923 -21.698 1.00 43.08 490 GLU A CA 1
ATOM 3886 C C . GLU A 1 490 ? -7.059 -53.126 -20.680 1.00 48.87 490 GLU A C 1
ATOM 3887 O O . GLU A 1 490 ? -6.513 -52.136 -20.202 1.00 47.43 490 GLU A O 1
ATOM 3893 N N . THR A 1 491 ? -6.711 -54.383 -20.342 1.00 47.77 491 THR A N 1
ATOM 3894 C CA . THR A 1 491 ? -5.654 -54.679 -19.370 1.00 48.42 491 THR A CA 1
ATOM 3895 C C . THR A 1 491 ? -4.463 -55.377 -20.049 1.00 55.62 491 THR A C 1
ATOM 3896 O O . THR A 1 491 ? -3.478 -55.688 -19.378 1.00 54.71 491 THR A O 1
ATOM 3900 N N . GLU A 1 492 ? -4.524 -55.540 -21.388 1.00 56.35 492 GLU A N 1
ATOM 3901 C CA . GLU A 1 492 ? -3.494 -56.183 -22.209 1.00 58.00 492 GLU A CA 1
ATOM 3902 C C . GLU A 1 492 ? -2.204 -55.371 -22.216 1.00 63.59 492 GLU A C 1
ATOM 3903 O O . GLU A 1 492 ? -2.237 -54.188 -22.536 1.00 63.72 492 GLU A O 1
ATOM 3909 N N . THR A 1 493 ? -1.072 -56.035 -21.923 1.00 61.93 493 THR A N 1
ATOM 3910 C CA . THR A 1 493 ? 0.266 -55.438 -21.858 1.00 63.04 493 THR A CA 1
ATOM 3911 C C . THR A 1 493 ? 1.113 -55.693 -23.127 1.00 70.51 493 THR A C 1
ATOM 3912 O O . THR A 1 493 ? 2.049 -54.923 -23.351 1.00 69.96 493 THR A O 1
ATOM 3916 N N . ASP A 1 494 ? 0.811 -56.755 -23.944 1.00 70.22 494 ASP A N 1
ATOM 3917 C CA . ASP A 1 494 ? 1.561 -57.068 -25.185 1.00 70.83 494 ASP A CA 1
ATOM 3918 C C . ASP A 1 494 ? 1.331 -55.998 -26.265 1.00 74.97 494 ASP A C 1
ATOM 3919 O O . ASP A 1 494 ? 0.185 -55.708 -26.637 1.00 73.92 494 ASP A O 1
ATOM 3924 N N . GLU A 1 495 ? 2.451 -55.448 -26.777 1.00 72.32 495 GLU A N 1
ATOM 3925 C CA . GLU A 1 495 ? 2.524 -54.372 -27.773 1.00 72.60 495 GLU A CA 1
ATOM 3926 C C . GLU A 1 495 ? 1.913 -54.750 -29.134 1.00 75.22 495 GLU A C 1
ATOM 3927 O O . GLU A 1 495 ? 1.191 -53.934 -29.718 1.00 75.17 495 GLU A O 1
ATOM 3933 N N . LYS A 1 496 ? 2.196 -55.972 -29.631 1.00 69.98 496 LYS A N 1
ATOM 3934 C CA . LYS A 1 496 ? 1.688 -56.477 -30.912 1.00 68.88 496 LYS A CA 1
ATOM 3935 C C . LYS A 1 496 ? 0.160 -56.647 -30.874 1.00 70.32 496 LYS A C 1
ATOM 3936 O O . LYS A 1 496 ? -0.528 -56.261 -31.826 1.00 68.68 496 LYS A O 1
ATOM 3942 N N . LYS A 1 497 ? -0.359 -57.203 -29.760 1.00 66.26 497 LYS A N 1
ATOM 3943 C CA . LYS A 1 497 ? -1.788 -57.451 -29.535 1.00 65.97 497 LYS A CA 1
ATOM 3944 C C . LYS A 1 497 ? -2.592 -56.150 -29.456 1.00 71.76 497 LYS A C 1
ATOM 3945 O O . LYS A 1 497 ? -3.677 -56.081 -30.042 1.00 71.70 497 LYS A O 1
ATOM 3951 N N . LEU A 1 498 ? -2.061 -55.126 -28.737 1.00 69.23 498 LEU A N 1
ATOM 3952 C CA . LEU A 1 498 ? -2.709 -53.816 -28.555 1.00 69.10 498 LEU A CA 1
ATOM 3953 C C . LEU A 1 498 ? -2.879 -53.076 -29.889 1.00 72.22 498 LEU A C 1
ATOM 3954 O O . LEU A 1 498 ? -3.951 -52.504 -30.135 1.00 71.50 498 LEU A O 1
ATOM 3959 N N . SER A 1 499 ? -1.834 -53.113 -30.750 1.00 68.43 499 SER A N 1
ATOM 3960 C CA . SER A 1 499 ? -1.841 -52.493 -32.079 1.00 68.39 499 SER A CA 1
ATOM 3961 C C . SER A 1 499 ? -2.792 -53.239 -33.045 1.00 72.44 499 SER A C 1
ATOM 3962 O O . SER A 1 499 ? -3.395 -52.609 -33.922 1.00 72.73 499 SER A O 1
ATOM 3965 N N . ALA A 1 500 ? -2.920 -54.573 -32.879 1.00 67.45 500 ALA A N 1
ATOM 3966 C CA . ALA A 1 500 ? -3.788 -55.410 -33.708 1.00 66.32 500 ALA A CA 1
ATOM 3967 C C . ALA A 1 500 ? -5.263 -55.249 -33.324 1.00 68.97 500 ALA A C 1
ATOM 3968 O O . ALA A 1 500 ? -6.138 -55.467 -34.168 1.00 68.44 500 ALA A O 1
ATOM 3970 N N . ALA A 1 501 ? -5.535 -54.842 -32.061 1.00 64.53 501 ALA A N 1
ATOM 3971 C CA . ALA A 1 501 ? -6.882 -54.687 -31.496 1.00 63.93 501 ALA A CA 1
ATOM 3972 C C . ALA A 1 501 ? -7.528 -53.327 -31.840 1.00 67.12 501 ALA A C 1
ATOM 3973 O O . ALA A 1 501 ? -8.615 -53.002 -31.338 1.00 66.27 501 ALA A O 1
ATOM 3975 N N . GLU A 1 502 ? -6.887 -52.553 -32.727 1.00 63.26 502 GLU A N 1
ATOM 3976 C CA . GLU A 1 502 ? -7.402 -51.253 -33.136 1.00 62.99 502 GLU A CA 1
ATOM 3977 C C . GLU A 1 502 ? -8.441 -51.444 -34.271 1.00 66.68 502 GLU A C 1
ATOM 3978 O O . GLU A 1 502 ? -8.220 -51.020 -35.412 1.00 66.63 502 GLU A O 1
ATOM 3984 N N . ASN A 1 503 ? -9.589 -52.091 -33.933 1.00 62.32 503 ASN A N 1
ATOM 3985 C CA . ASN A 1 503 ? -10.671 -52.379 -34.880 1.00 61.68 503 ASN A CA 1
ATOM 3986 C C . ASN A 1 503 ? -12.054 -52.460 -34.200 1.00 65.32 503 ASN A C 1
ATOM 3987 O O . ASN A 1 503 ? -12.156 -52.437 -32.970 1.00 64.14 503 ASN A O 1
ATOM 3992 N N . GLN A 1 504 ? -13.116 -52.593 -35.026 1.00 62.48 504 GLN A N 1
ATOM 3993 C CA . GLN A 1 504 ? -14.523 -52.621 -34.607 1.00 62.29 504 GLN A CA 1
ATOM 3994 C C . GLN A 1 504 ? -14.935 -53.917 -33.905 1.00 65.17 504 GLN A C 1
ATOM 3995 O O . GLN A 1 504 ? -16.061 -53.985 -33.395 1.00 65.36 504 GLN A O 1
ATOM 4001 N N . GLN A 1 505 ? -14.039 -54.926 -33.861 1.00 60.47 505 GLN A N 1
ATOM 4002 C CA . GLN A 1 505 ? -14.297 -56.187 -33.161 1.00 59.91 505 GLN A CA 1
ATOM 4003 C C . GLN A 1 505 ? -13.681 -56.140 -31.756 1.00 63.25 505 GLN A C 1
ATOM 4004 O O . GLN A 1 505 ? -14.155 -56.842 -30.853 1.00 63.06 505 GLN A O 1
ATOM 4010 N N . ALA A 1 506 ? -12.648 -55.272 -31.568 1.00 57.22 506 ALA A N 1
ATOM 4011 C CA . ALA A 1 506 ? -11.934 -55.104 -30.310 1.00 54.01 506 ALA A CA 1
ATOM 4012 C C . ALA A 1 506 ? -12.143 -53.702 -29.684 1.00 52.65 506 ALA A C 1
ATOM 4013 O O . ALA A 1 506 ? -13.244 -53.423 -29.182 1.00 50.32 506 ALA A O 1
ATOM 4015 N N . PHE A 1 507 ? -11.094 -52.842 -29.676 1.00 46.35 507 PHE A N 1
ATOM 4016 C CA . PHE A 1 507 ? -11.158 -51.536 -29.010 1.00 44.69 507 PHE A CA 1
ATOM 4017 C C . PHE A 1 507 ? -12.230 -50.596 -29.564 1.00 49.78 507 PHE A C 1
ATOM 4018 O O . PHE A 1 507 ? -12.849 -49.877 -28.779 1.00 49.68 507 PHE A O 1
ATOM 4026 N N . LEU A 1 508 ? -12.472 -50.613 -30.887 1.00 47.52 508 LEU A N 1
ATOM 4027 C CA . LEU A 1 508 ? -13.439 -49.705 -31.514 1.00 47.33 508 LEU A CA 1
ATOM 4028 C C . LEU A 1 508 ? -14.847 -50.343 -31.687 1.00 50.71 508 LEU A C 1
ATOM 4029 O O . LEU A 1 508 ? -15.669 -49.847 -32.465 1.00 51.06 508 LEU A O 1
ATOM 4034 N N . HIS A 1 509 ? -15.145 -51.365 -30.877 1.00 46.87 509 HIS A N 1
ATOM 4035 C CA . HIS A 1 509 ? -16.441 -52.030 -30.803 1.00 47.01 509 HIS A CA 1
ATOM 4036 C C . HIS A 1 509 ? -17.532 -51.010 -30.462 1.00 52.68 509 HIS A C 1
ATOM 4037 O O . HIS A 1 509 ? -17.400 -50.294 -29.472 1.00 53.53 509 HIS A O 1
ATOM 4044 N N . PRO A 1 510 ? -18.615 -50.930 -31.260 1.00 50.70 510 PRO A N 1
ATOM 4045 C CA . PRO A 1 510 ? -19.694 -49.964 -30.972 1.00 51.17 510 PRO A CA 1
ATOM 4046 C C . PRO A 1 510 ? -20.196 -49.935 -29.521 1.00 57.21 510 PRO A C 1
ATOM 4047 O O . PRO A 1 510 ? -20.517 -48.850 -29.029 1.00 56.79 510 PRO A O 1
ATOM 4051 N N . MET A 1 511 ? -20.256 -51.099 -28.841 1.00 55.53 511 MET A N 1
ATOM 4052 C CA . MET A 1 511 ? -20.761 -51.164 -27.469 1.00 56.82 511 MET A CA 1
ATOM 4053 C C . MET A 1 511 ? -19.768 -50.609 -26.422 1.00 56.57 511 MET A C 1
ATOM 4054 O O . MET A 1 511 ? -20.223 -50.008 -25.453 1.00 55.89 511 MET A O 1
ATOM 4059 N N . ARG A 1 512 ? -18.447 -50.784 -26.623 1.00 49.93 512 ARG A N 1
ATOM 4060 C CA . ARG A 1 512 ? -17.388 -50.251 -25.760 1.00 48.57 512 ARG A CA 1
ATOM 4061 C C . ARG A 1 512 ? -17.365 -48.738 -25.879 1.00 52.31 512 ARG A C 1
ATOM 4062 O O . ARG A 1 512 ? -17.373 -48.037 -24.858 1.00 52.30 512 ARG A O 1
ATOM 4070 N N . ILE A 1 513 ? -17.397 -48.236 -27.143 1.00 47.88 513 ILE A N 1
ATOM 4071 C CA . ILE A 1 513 ? -17.403 -46.811 -27.483 1.00 45.91 513 ILE A CA 1
ATOM 4072 C C . ILE A 1 513 ? -18.689 -46.163 -26.924 1.00 49.45 513 ILE A C 1
ATOM 4073 O O . ILE A 1 513 ? -18.598 -45.099 -26.315 1.00 49.87 513 ILE A O 1
ATOM 4078 N N . GLN A 1 514 ? -19.860 -46.824 -27.062 1.00 45.03 514 GLN A N 1
ATOM 4079 C CA . GLN A 1 514 ? -21.116 -46.301 -26.496 1.00 44.27 514 GLN A CA 1
ATOM 4080 C C . GLN A 1 514 ? -21.029 -46.220 -24.960 1.00 45.52 514 GLN A C 1
ATOM 4081 O O . GLN A 1 514 ? -21.455 -45.223 -24.383 1.00 44.12 514 GLN A O 1
ATOM 4087 N N . GLU A 1 515 ? -20.458 -47.261 -24.320 1.00 41.48 515 GLU A N 1
ATOM 4088 C CA . GLU A 1 515 ? -20.307 -47.339 -22.869 1.00 42.00 515 GLU A CA 1
ATOM 4089 C C . GLU A 1 515 ? -19.360 -46.229 -22.354 1.00 44.85 515 GLU A C 1
ATOM 4090 O O . GLU A 1 515 ? -19.767 -45.473 -21.463 1.00 44.74 515 GLU A O 1
ATOM 4096 N N . ILE A 1 516 ? -18.154 -46.079 -22.972 1.00 38.20 516 ILE A N 1
ATOM 4097 C CA . ILE A 1 516 ? -17.179 -45.050 -22.610 1.00 36.32 516 ILE A CA 1
ATOM 4098 C C . ILE A 1 516 ? -17.781 -43.655 -22.789 1.00 40.18 516 ILE A C 1
ATOM 4099 O O . ILE A 1 516 ? -17.753 -42.879 -21.840 1.00 40.17 516 ILE A O 1
ATOM 4104 N N . THR A 1 517 ? -18.357 -43.359 -23.974 1.00 36.73 517 THR A N 1
ATOM 4105 C CA . THR A 1 517 ? -19.001 -42.086 -24.290 1.00 36.54 517 THR A CA 1
ATOM 4106 C C . THR A 1 517 ? -20.163 -41.758 -23.322 1.00 43.66 517 THR A C 1
ATOM 4107 O O . THR A 1 517 ? -20.294 -40.596 -22.925 1.00 45.40 517 THR A O 1
ATOM 4111 N N . GLN A 1 518 ? -21.003 -42.749 -22.963 1.00 40.50 518 GLN A N 1
ATOM 4112 C CA . GLN A 1 518 ? -22.149 -42.544 -22.069 1.00 40.69 518 GLN A CA 1
ATOM 4113 C C . GLN A 1 518 ? -21.662 -42.166 -20.669 1.00 46.42 518 GLN A C 1
ATOM 4114 O O . GLN A 1 518 ? -22.296 -41.345 -19.994 1.00 46.56 518 GLN A O 1
ATOM 4120 N N . TYR A 1 519 ? -20.525 -42.759 -20.240 1.00 42.73 519 TYR A N 1
ATOM 4121 C CA . TYR A 1 519 ? -19.915 -42.457 -18.950 1.00 42.31 519 TYR A CA 1
ATOM 4122 C C . TYR A 1 519 ? -19.422 -41.000 -18.965 1.00 45.07 519 TYR A C 1
ATOM 4123 O O . TYR A 1 519 ? -19.720 -40.250 -18.031 1.00 44.55 519 TYR A O 1
ATOM 4132 N N . ILE A 1 520 ? -18.702 -40.596 -20.050 1.00 39.89 520 ILE A N 1
ATOM 4133 C CA . ILE A 1 520 ? -18.174 -39.240 -20.215 1.00 38.12 520 ILE A CA 1
ATOM 4134 C C . ILE A 1 520 ? -19.330 -38.216 -20.180 1.00 42.22 520 ILE A C 1
ATOM 4135 O O . ILE A 1 520 ? -19.214 -37.221 -19.471 1.00 42.40 520 ILE A O 1
ATOM 4140 N N . LEU A 1 521 ? -20.434 -38.473 -20.896 1.00 38.87 521 LEU A N 1
ATOM 4141 C CA . LEU A 1 521 ? -21.578 -37.554 -20.949 1.00 38.77 521 LEU A CA 1
ATOM 4142 C C . LEU A 1 521 ? -22.255 -37.438 -19.591 1.00 43.32 521 LEU A C 1
ATOM 4143 O O . LEU A 1 521 ? -22.612 -36.341 -19.185 1.00 43.30 521 LEU A O 1
ATOM 4148 N N . ASN A 1 522 ? -22.402 -38.555 -18.885 1.00 41.62 522 ASN A N 1
ATOM 4149 C CA . ASN A 1 522 ? -23.035 -38.586 -17.566 1.00 42.10 522 ASN A CA 1
ATOM 4150 C C . ASN A 1 522 ? -22.156 -37.974 -16.472 1.00 45.71 522 ASN A C 1
ATOM 4151 O O . ASN A 1 522 ? -22.709 -37.384 -15.548 1.00 46.47 522 ASN A O 1
ATOM 4156 N N . ASN A 1 523 ? -20.808 -38.090 -16.575 1.00 40.67 523 ASN A N 1
ATOM 4157 C CA . ASN A 1 523 ? -19.891 -37.608 -15.530 1.00 40.06 523 ASN A CA 1
ATOM 4158 C C . ASN A 1 523 ? -19.040 -36.357 -15.873 1.00 43.65 523 ASN A C 1
ATOM 4159 O O . ASN A 1 523 ? -18.272 -35.923 -15.004 1.00 45.57 523 ASN A O 1
ATOM 4164 N N . PHE A 1 524 ? -19.179 -35.770 -17.082 1.00 36.59 524 PHE A N 1
ATOM 4165 C CA . PHE A 1 524 ? -18.426 -34.585 -17.512 1.00 33.92 524 PHE A CA 1
ATOM 4166 C C . PHE A 1 524 ? -18.543 -33.444 -16.521 1.00 36.77 524 PHE A C 1
ATOM 4167 O O . PHE A 1 524 ? -17.532 -32.862 -16.136 1.00 37.13 524 PHE A O 1
ATOM 4175 N N . ARG A 1 525 ? -19.778 -33.094 -16.145 1.00 32.55 525 ARG A N 1
ATOM 4176 C CA . ARG A 1 525 ? -20.067 -31.975 -15.267 1.00 31.12 525 ARG A CA 1
ATOM 4177 C C . ARG A 1 525 ? -19.540 -32.185 -13.858 1.00 35.90 525 ARG A C 1
ATOM 4178 O O . ARG A 1 525 ? -19.139 -31.211 -13.225 1.00 37.60 525 ARG A O 1
ATOM 4186 N N . GLN A 1 526 ? -19.513 -33.445 -13.366 1.00 32.23 526 GLN A N 1
ATOM 4187 C CA . GLN A 1 526 ? -18.998 -33.808 -12.048 1.00 30.64 526 GLN A CA 1
ATOM 4188 C C . GLN A 1 526 ? -17.478 -33.605 -12.024 1.00 35.33 526 GLN A C 1
ATOM 4189 O O . GLN A 1 526 ? -16.950 -32.921 -11.146 1.00 34.99 526 GLN A O 1
ATOM 4195 N N . LYS A 1 527 ? -16.790 -34.182 -13.015 1.00 32.44 527 LYS A N 1
ATOM 4196 C CA . LYS A 1 527 ? -15.339 -34.093 -13.183 1.00 32.49 527 LYS A CA 1
ATOM 4197 C C . LYS A 1 527 ? -14.847 -32.657 -13.312 1.00 38.28 527 LYS A C 1
ATOM 4198 O O . LYS A 1 527 ? -13.817 -32.325 -12.729 1.00 39.50 527 LYS A O 1
ATOM 4204 N N . THR A 1 528 ? -15.588 -31.813 -14.056 1.00 34.79 528 THR A N 1
ATOM 4205 C CA . THR A 1 528 ? -15.222 -30.433 -14.377 1.00 35.30 528 THR A CA 1
ATOM 4206 C C . THR A 1 528 ? -15.805 -29.371 -13.415 1.00 43.10 528 THR A C 1
ATOM 4207 O O . THR A 1 528 ? -15.648 -28.179 -13.673 1.00 43.20 528 THR A O 1
ATOM 4211 N N . HIS A 1 529 ? -16.433 -29.786 -12.305 1.00 41.87 529 HIS A N 1
ATOM 4212 C CA . HIS A 1 529 ? -16.943 -28.902 -11.250 1.00 42.62 529 HIS A CA 1
ATOM 4213 C C . HIS A 1 529 ? -17.952 -27.881 -11.801 1.00 48.68 529 HIS A C 1
ATOM 4214 O O . HIS A 1 529 ? -17.895 -26.684 -11.494 1.00 49.39 529 HIS A O 1
ATOM 4221 N N . ARG A 1 530 ? -18.907 -28.386 -12.591 1.00 46.33 530 ARG A N 1
ATOM 4222 C CA . ARG A 1 530 ? -19.991 -27.602 -13.211 1.00 47.08 530 ARG A CA 1
ATOM 4223 C C . ARG A 1 530 ? -21.355 -27.963 -12.607 1.00 54.35 530 ARG A C 1
ATOM 4224 O O . ARG A 1 530 ? -22.389 -27.510 -13.094 1.00 53.37 530 ARG A O 1
ATOM 4232 N N . THR A 1 531 ? -21.345 -28.788 -11.549 1.00 54.31 531 THR A N 1
ATOM 4233 C CA . THR A 1 531 ? -22.530 -29.317 -10.876 1.00 56.00 531 THR A CA 1
ATOM 4234 C C . THR A 1 531 ? -23.277 -28.212 -10.086 1.00 65.24 531 THR A C 1
ATOM 4235 O O . THR A 1 531 ? -24.501 -28.158 -10.181 1.00 64.48 531 THR A O 1
ATOM 4239 N N . PHE A 1 532 ? -22.554 -27.300 -9.396 1.00 66.87 532 PHE A N 1
ATOM 4240 C CA . PHE A 1 532 ? -23.168 -26.170 -8.677 1.00 68.68 532 PHE A CA 1
ATOM 4241 C C . PHE A 1 532 ? -23.772 -25.199 -9.721 1.00 72.96 532 PHE A C 1
ATOM 4242 O O . PHE A 1 532 ? -23.143 -24.984 -10.762 1.00 72.22 532 PHE A O 1
ATOM 4250 N N . PRO A 1 533 ? -25.012 -24.683 -9.502 1.00 69.74 533 PRO A N 1
ATOM 4251 C CA . PRO A 1 533 ? -25.690 -23.876 -10.541 1.00 69.08 533 PRO A CA 1
ATOM 4252 C C . PRO A 1 533 ? -24.880 -22.717 -11.159 1.00 70.31 533 PRO A C 1
ATOM 4253 O O . PRO A 1 533 ? -24.635 -22.753 -12.374 1.00 70.00 533 PRO A O 1
ATOM 4257 N N . GLY A 1 534 ? -24.489 -21.720 -10.355 1.00 63.70 534 GLY A N 1
ATOM 4258 C CA . GLY A 1 534 ? -23.755 -20.554 -10.848 1.00 61.98 534 GLY A CA 1
ATOM 4259 C C . GLY A 1 534 ? -22.255 -20.721 -11.024 1.00 62.52 534 GLY A C 1
ATOM 4260 O O . GLY A 1 534 ? -21.551 -19.732 -11.248 1.00 61.65 534 GLY A O 1
ATOM 4261 N N . SER A 1 535 ? -21.757 -21.969 -10.929 1.00 57.39 535 SER A N 1
ATOM 4262 C CA . SER A 1 535 ? -20.340 -22.308 -11.031 1.00 56.34 535 SER A CA 1
ATOM 4263 C C . SER A 1 535 ? -19.897 -22.479 -12.487 1.00 56.94 535 SER A C 1
ATOM 4264 O O . SER A 1 535 ? -20.496 -23.260 -13.243 1.00 56.23 535 SER A O 1
ATOM 4267 N N . LYS A 1 536 ? -18.824 -21.755 -12.857 1.00 51.17 536 LYS A N 1
ATOM 4268 C CA . LYS A 1 536 ? -18.240 -21.786 -14.200 1.00 50.11 536 LYS A CA 1
ATOM 4269 C C . LYS A 1 536 ? -17.646 -23.172 -14.479 1.00 50.74 536 LYS A C 1
ATOM 4270 O O . LYS A 1 536 ? -17.988 -23.800 -15.489 1.00 50.23 536 LYS A O 1
ATOM 4276 N N . GLY A 1 537 ? -16.796 -23.634 -13.569 1.00 44.01 537 GLY A N 1
ATOM 4277 C CA . GLY A 1 537 ? -16.138 -24.924 -13.696 1.00 41.83 537 GLY A CA 1
ATOM 4278 C C . GLY A 1 537 ? -15.011 -24.924 -14.706 1.00 39.91 537 GLY A C 1
ATOM 4279 O O . GLY A 1 537 ? -14.472 -23.873 -15.072 1.00 37.14 537 GLY A O 1
ATOM 4280 N N . PHE A 1 538 ? -14.695 -26.126 -15.194 1.00 34.02 538 PHE A N 1
ATOM 4281 C CA . PHE A 1 538 ? -13.583 -26.421 -16.089 1.00 31.98 538 PHE A CA 1
ATOM 4282 C C . PHE A 1 538 ? -14.055 -27.156 -17.341 1.00 36.73 538 PHE A C 1
ATOM 4283 O O . PHE A 1 538 ? -15.255 -27.358 -17.516 1.00 35.35 538 PHE A O 1
ATOM 4291 N N . ASN A 1 539 ? -13.125 -27.507 -18.243 1.00 33.52 539 ASN A N 1
ATOM 4292 C CA . ASN A 1 539 ? -13.473 -28.255 -19.440 1.00 33.11 539 ASN A CA 1
ATOM 4293 C C . ASN A 1 539 ? -12.553 -29.482 -19.540 1.00 38.11 539 ASN A C 1
ATOM 4294 O O . ASN A 1 539 ? -11.789 -29.762 -18.605 1.00 36.61 539 ASN A O 1
ATOM 4299 N N . ALA A 1 540 ? -12.674 -30.263 -20.623 1.00 35.13 540 ALA A N 1
ATOM 4300 C CA . ALA A 1 540 ? -11.910 -31.493 -20.691 1.00 34.28 540 ALA A CA 1
ATOM 4301 C C . ALA A 1 540 ? -11.378 -31.818 -22.086 1.00 38.40 540 ALA A C 1
ATOM 4302 O O . ALA A 1 540 ? -11.742 -31.185 -23.069 1.00 38.63 540 ALA A O 1
ATOM 4304 N N . MET A 1 541 ? -10.490 -32.809 -22.140 1.00 34.20 541 MET A N 1
ATOM 4305 C CA . MET A 1 541 ? -9.888 -33.382 -23.327 1.00 33.78 541 MET A CA 1
ATOM 4306 C C . MET A 1 541 ? -10.064 -34.898 -23.308 1.00 36.60 541 MET A C 1
ATOM 4307 O O . MET A 1 541 ? -10.092 -35.517 -22.244 1.00 35.39 541 MET A O 1
ATOM 4312 N N . LEU A 1 542 ? -10.176 -35.493 -24.487 1.00 33.06 542 LEU A N 1
ATOM 4313 C CA . LEU A 1 542 ? -10.268 -36.929 -24.668 1.00 32.22 542 LEU A CA 1
ATOM 4314 C C . LEU A 1 542 ? -9.183 -37.308 -25.674 1.00 37.76 542 LEU A C 1
ATOM 4315 O O . LEU A 1 542 ? -9.246 -36.897 -26.836 1.00 37.49 542 LEU A O 1
ATOM 4320 N N . ALA A 1 543 ? -8.127 -37.988 -25.185 1.00 35.20 543 ALA A N 1
ATOM 4321 C CA . ALA A 1 543 ? -7.014 -38.450 -26.021 1.00 35.46 543 ALA A CA 1
ATOM 4322 C C . ALA A 1 543 ? -7.294 -39.889 -26.410 1.00 39.76 543 ALA A C 1
ATOM 4323 O O . ALA A 1 543 ? -7.634 -40.711 -25.550 1.00 39.88 543 ALA A O 1
ATOM 4325 N N . VAL A 1 544 ? -7.260 -40.164 -27.726 1.00 35.50 544 VAL A N 1
ATOM 4326 C CA . VAL A 1 544 ? -7.605 -41.468 -28.269 1.00 34.39 544 VAL A CA 1
ATOM 4327 C C . VAL A 1 544 ? -6.422 -42.087 -29.026 1.00 40.75 544 VAL A C 1
ATOM 4328 O O . VAL A 1 544 ? -5.415 -41.436 -29.319 1.00 40.25 544 VAL A O 1
ATOM 4332 N N . SER A 1 545 ? -6.558 -43.381 -29.284 1.00 40.30 545 SER A N 1
ATOM 4333 C CA . SER A 1 545 ? -5.584 -44.284 -29.886 1.00 41.16 545 SER A CA 1
ATOM 4334 C C . SER A 1 545 ? -5.310 -44.033 -31.349 1.00 45.92 545 SER A C 1
ATOM 4335 O O . SER A 1 545 ? -4.159 -44.228 -31.781 1.00 46.27 545 SER A O 1
ATOM 4338 N N . SER A 1 546 ? -6.369 -43.683 -32.132 1.00 40.76 546 SER A N 1
ATOM 4339 C CA . SER A 1 546 ? -6.264 -43.525 -33.590 1.00 39.13 546 SER A CA 1
ATOM 4340 C C . SER A 1 546 ? -7.318 -42.585 -34.165 1.00 42.50 546 SER A C 1
ATOM 4341 O O . SER A 1 546 ? -8.336 -42.305 -33.514 1.00 41.46 546 SER A O 1
ATOM 4344 N N . VAL A 1 547 ? -7.105 -42.164 -35.430 1.00 39.02 547 VAL A N 1
ATOM 4345 C CA . VAL A 1 547 ? -8.050 -41.334 -36.190 1.00 38.38 547 VAL A CA 1
ATOM 4346 C C . VAL A 1 547 ? -9.438 -42.043 -36.220 1.00 41.77 547 VAL A C 1
ATOM 4347 O O . VAL A 1 547 ? -10.455 -41.374 -36.034 1.00 41.16 547 VAL A O 1
ATOM 4351 N N . ASP A 1 548 ? -9.461 -43.387 -36.395 1.00 38.56 548 ASP A N 1
ATOM 4352 C CA . ASP A 1 548 ? -10.689 -44.190 -36.395 1.00 38.93 548 ASP A CA 1
ATOM 4353 C C . ASP A 1 548 ? -11.423 -44.060 -35.054 1.00 42.20 548 ASP A C 1
ATOM 4354 O O . ASP A 1 548 ? -12.648 -43.863 -35.052 1.00 40.28 548 ASP A O 1
ATOM 4359 N N . ALA A 1 549 ? -10.673 -44.135 -33.919 1.00 39.87 549 ALA A N 1
ATOM 4360 C CA . ALA A 1 549 ? -11.234 -43.926 -32.575 1.00 39.30 549 ALA A CA 1
ATOM 4361 C C . ALA A 1 549 ? -11.810 -42.502 -32.470 1.00 40.29 549 ALA A C 1
ATOM 4362 O O . ALA A 1 549 ? -12.964 -42.334 -32.055 1.00 37.77 549 ALA A O 1
ATOM 4364 N N . ALA A 1 550 ? -11.043 -41.485 -32.927 1.00 37.98 550 ALA A N 1
ATOM 4365 C CA . ALA A 1 550 ? -11.522 -40.086 -32.894 1.00 38.53 550 ALA A CA 1
ATOM 4366 C C . ALA A 1 550 ? -12.884 -39.972 -33.579 1.00 42.96 550 ALA A C 1
ATOM 4367 O O . ALA A 1 550 ? -13.828 -39.452 -32.969 1.00 42.81 550 ALA A O 1
ATOM 4369 N N . LYS A 1 551 ? -12.993 -40.566 -34.800 1.00 38.72 551 LYS A N 1
ATOM 4370 C CA . LYS A 1 551 ? -14.189 -40.641 -35.643 1.00 37.94 551 LYS A CA 1
ATOM 4371 C C . LYS A 1 551 ? -15.365 -41.303 -34.903 1.00 40.36 551 LYS A C 1
ATOM 4372 O O . LYS A 1 551 ? -16.458 -40.735 -34.860 1.00 39.99 551 LYS A O 1
ATOM 4378 N N . ALA A 1 552 ? -15.134 -42.511 -34.352 1.00 36.15 552 ALA A N 1
ATOM 4379 C CA . ALA A 1 552 ? -16.100 -43.337 -33.616 1.00 36.11 552 ALA A CA 1
ATOM 4380 C C . ALA A 1 552 ? -16.714 -42.569 -32.452 1.00 41.99 552 ALA A C 1
ATOM 4381 O O . ALA A 1 552 ? -17.939 -42.529 -32.320 1.00 42.16 552 ALA A O 1
ATOM 4383 N N . TYR A 1 553 ? -15.849 -41.940 -31.618 1.00 37.99 553 TYR A N 1
ATOM 4384 C CA . TYR A 1 553 ? -16.219 -41.163 -30.446 1.00 37.01 553 TYR A CA 1
ATOM 4385 C C . TYR A 1 553 ? -16.994 -39.905 -30.809 1.00 41.91 553 TYR A C 1
ATOM 4386 O O . TYR A 1 553 ? -18.076 -39.689 -30.249 1.00 41.89 553 TYR A O 1
ATOM 4395 N N . TYR A 1 554 ? -16.463 -39.073 -31.730 1.00 39.39 554 TYR A N 1
ATOM 4396 C CA . TYR A 1 554 ? -17.172 -37.854 -32.173 1.00 40.69 554 TYR A CA 1
ATOM 4397 C C . TYR A 1 554 ? -18.607 -38.193 -32.654 1.00 46.42 554 TYR A C 1
ATOM 4398 O O . TYR A 1 554 ? -19.553 -37.473 -32.299 1.00 46.40 554 TYR A O 1
ATOM 4407 N N . ALA A 1 555 ? -18.753 -39.303 -33.442 1.00 41.88 555 ALA A N 1
ATOM 4408 C CA . ALA A 1 555 ? -20.036 -39.777 -33.979 1.00 41.83 555 ALA A CA 1
ATOM 4409 C C . ALA A 1 555 ? -20.979 -40.221 -32.862 1.00 45.50 555 ALA A C 1
ATOM 4410 O O . ALA A 1 555 ? -22.131 -39.787 -32.856 1.00 44.50 555 ALA A O 1
ATOM 4412 N N . THR A 1 556 ? -20.485 -41.064 -31.916 1.00 41.98 556 THR A N 1
ATOM 4413 C CA . THR A 1 556 ? -21.244 -41.581 -30.766 1.00 42.10 556 THR A CA 1
ATOM 4414 C C . THR A 1 556 ? -21.695 -40.429 -29.846 1.00 45.97 556 THR A C 1
ATOM 4415 O O . THR A 1 556 ? -22.843 -40.442 -29.387 1.00 46.58 556 THR A O 1
ATOM 4419 N N . PHE A 1 557 ? -20.805 -39.436 -29.593 1.00 40.42 557 PHE A N 1
ATOM 4420 C CA . PHE A 1 557 ? -21.137 -38.248 -28.805 1.00 39.07 557 PHE A CA 1
ATOM 4421 C C . PHE A 1 557 ? -22.325 -37.512 -29.436 1.00 43.99 557 PHE A C 1
ATOM 4422 O O . PHE A 1 557 ? -23.296 -37.228 -28.740 1.00 43.38 557 PHE A O 1
ATOM 4430 N N . LYS A 1 558 ? -22.269 -37.277 -30.766 1.00 41.57 558 LYS A N 1
ATOM 4431 C CA . LYS A 1 558 ? -23.303 -36.618 -31.574 1.00 41.94 558 LYS A CA 1
ATOM 4432 C C . LYS A 1 558 ? -24.620 -37.416 -31.531 1.00 47.01 558 LYS A C 1
ATOM 4433 O O . LYS A 1 558 ? -25.686 -36.840 -31.313 1.00 47.91 558 LYS A O 1
ATOM 4439 N N . ARG A 1 559 ? -24.528 -38.741 -31.692 1.00 43.23 559 ARG A N 1
ATOM 4440 C CA . ARG A 1 559 ? -25.659 -39.661 -31.651 1.00 43.74 559 ARG A CA 1
ATOM 4441 C C . ARG A 1 559 ? -26.333 -39.640 -30.267 1.00 51.48 559 ARG A C 1
ATOM 4442 O O . ARG A 1 559 ? -27.500 -39.248 -30.179 1.00 51.63 559 ARG A O 1
ATOM 4450 N N . LEU A 1 560 ? -25.579 -39.985 -29.191 1.00 49.80 560 LEU A N 1
ATOM 4451 C CA . LEU A 1 560 ? -26.073 -40.004 -27.813 1.00 50.24 560 LEU A CA 1
ATOM 4452 C C . LEU A 1 560 ? -26.592 -38.639 -27.351 1.00 56.54 560 LEU A C 1
ATOM 4453 O O . LEU A 1 560 ? -27.536 -38.606 -26.553 1.00 56.34 560 LEU A O 1
ATOM 4458 N N . GLN A 1 561 ? -26.000 -37.521 -27.856 1.00 54.17 561 GLN A N 1
ATOM 4459 C CA . GLN A 1 561 ? -26.442 -36.168 -27.506 1.00 54.64 561 GLN A CA 1
ATOM 4460 C C . GLN A 1 561 ? -27.714 -35.801 -28.261 1.00 61.34 561 GLN A C 1
ATOM 4461 O O . GLN A 1 561 ? -28.555 -35.115 -27.677 1.00 61.67 561 GLN A O 1
ATOM 4467 N N . GLU A 1 562 ? -27.868 -36.258 -29.538 1.00 59.56 562 GLU A N 1
ATOM 4468 C CA . GLU A 1 562 ? -29.092 -36.039 -30.333 1.00 60.51 562 GLU A CA 1
ATOM 4469 C C . GLU A 1 562 ? -30.244 -36.843 -29.731 1.00 66.23 562 GLU A C 1
ATOM 4470 O O . GLU A 1 562 ? -31.363 -36.338 -29.666 1.00 65.23 562 GLU A O 1
ATOM 4476 N N . GLU A 1 563 ? -29.944 -38.068 -29.241 1.00 64.76 563 GLU A N 1
ATOM 4477 C CA . GLU A 1 563 ? -30.892 -38.957 -28.576 1.00 66.21 563 GLU A CA 1
ATOM 4478 C C . GLU A 1 563 ? -31.402 -38.336 -27.281 1.00 74.41 563 GLU A C 1
ATOM 4479 O O . GLU A 1 563 ? -32.589 -38.460 -26.983 1.00 74.72 563 GLU A O 1
ATOM 4485 N N . ALA A 1 564 ? -30.508 -37.671 -26.512 1.00 73.25 564 ALA A N 1
ATOM 4486 C CA . ALA A 1 564 ? -30.846 -37.052 -25.228 1.00 73.99 564 ALA A CA 1
ATOM 4487 C C . ALA A 1 564 ? -31.683 -35.768 -25.399 1.00 79.43 564 ALA A C 1
ATOM 4488 O O . ALA A 1 564 ? -32.519 -35.466 -24.540 1.00 79.00 564 ALA A O 1
ATOM 4490 N N . ALA A 1 565 ? -31.462 -35.024 -26.499 1.00 77.12 565 ALA A N 1
ATOM 4491 C CA . ALA A 1 565 ? -32.194 -33.792 -26.794 1.00 77.92 565 ALA A CA 1
ATOM 4492 C C . ALA A 1 565 ? -33.646 -34.097 -27.178 1.00 85.43 565 ALA A C 1
ATOM 4493 O O . ALA A 1 565 ? -34.531 -33.281 -26.914 1.00 85.74 565 ALA A O 1
ATOM 4495 N N . ASN A 1 566 ? -33.884 -35.268 -27.807 1.00 83.58 566 ASN A N 1
ATOM 4496 C CA . ASN A 1 566 ? -35.219 -35.733 -28.190 1.00 84.10 566 ASN A CA 1
ATOM 4497 C C . ASN A 1 566 ? -35.999 -36.126 -26.937 1.00 89.16 566 ASN A C 1
ATOM 4498 O O . ASN A 1 566 ? -37.125 -35.661 -26.739 1.00 89.30 566 ASN A O 1
ATOM 4503 N N . LYS A 1 567 ? -35.370 -36.956 -26.076 1.00 85.73 567 LYS A N 1
ATOM 4504 C CA . LYS A 1 567 ? -35.932 -37.494 -24.840 1.00 85.58 567 LYS A CA 1
ATOM 4505 C C . LYS A 1 567 ? -36.088 -36.434 -23.733 1.00 91.52 567 LYS A C 1
ATOM 4506 O O . LYS A 1 567 ? -36.666 -36.753 -22.689 1.00 91.62 567 LYS A O 1
ATOM 4512 N N . SER A 1 568 ? -35.603 -35.183 -23.956 1.00 89.21 568 SER A N 1
ATOM 4513 C CA . SER A 1 568 ? -35.707 -34.077 -22.988 1.00 89.44 568 SER A CA 1
ATOM 4514 C C . SER A 1 568 ? -35.452 -32.710 -23.629 1.00 93.06 568 SER A C 1
ATOM 4515 O O . SER A 1 568 ? -34.399 -32.495 -24.233 1.00 92.74 568 SER A O 1
ATOM 4518 N N . ALA A 1 569 ? -36.401 -31.772 -23.442 1.00 89.25 569 ALA A N 1
ATOM 4519 C CA . ALA A 1 569 ? -36.290 -30.387 -23.924 1.00 88.72 569 ALA A CA 1
ATOM 4520 C C . ALA A 1 569 ? -35.469 -29.532 -22.924 1.00 90.67 569 ALA A C 1
ATOM 4521 O O . ALA A 1 569 ? -35.061 -28.416 -23.250 1.00 89.93 569 ALA A O 1
ATOM 4523 N N . THR A 1 570 ? -35.211 -30.097 -21.718 1.00 85.97 570 THR A N 1
ATOM 4524 C CA . THR A 1 570 ? -34.430 -29.528 -20.608 1.00 84.70 570 THR A CA 1
ATOM 4525 C C . THR A 1 570 ? -32.932 -29.897 -20.777 1.00 84.90 570 THR A C 1
ATOM 4526 O O . THR A 1 570 ? -32.101 -29.507 -19.946 1.00 84.58 570 THR A O 1
ATOM 4530 N N . TYR A 1 571 ? -32.591 -30.653 -21.850 1.00 77.76 571 TYR A N 1
ATOM 4531 C CA . TYR A 1 571 ? -31.223 -31.099 -22.108 1.00 75.42 571 TYR A CA 1
ATOM 4532 C C . TYR A 1 571 ? -30.297 -29.956 -22.542 1.00 76.16 571 TYR A C 1
ATOM 4533 O O . TYR A 1 571 ? -30.613 -29.208 -23.472 1.00 75.86 571 TYR A O 1
ATOM 4542 N N . LYS A 1 572 ? -29.147 -29.840 -21.841 1.00 69.69 572 LYS A N 1
ATOM 4543 C CA . LYS A 1 572 ? -28.082 -28.860 -22.088 1.00 67.61 572 LYS A CA 1
ATOM 4544 C C . LYS A 1 572 ? -26.907 -29.604 -22.751 1.00 65.54 572 LYS A C 1
ATOM 4545 O O . LYS A 1 572 ? -26.172 -30.323 -22.062 1.00 64.52 572 LYS A O 1
ATOM 4551 N N . PRO A 1 573 ? -26.769 -29.539 -24.095 1.00 57.83 573 PRO A N 1
ATOM 4552 C CA . PRO A 1 573 ? -25.694 -30.304 -24.749 1.00 56.26 573 PRO A CA 1
ATOM 4553 C C . PRO A 1 573 ? -24.302 -29.709 -24.520 1.00 54.71 573 PRO A C 1
ATOM 4554 O O . PRO A 1 573 ? -24.170 -28.568 -24.087 1.00 54.63 573 PRO A O 1
ATOM 4558 N N . LEU A 1 574 ? -23.269 -30.505 -24.778 1.00 47.56 574 LEU A N 1
ATOM 4559 C CA . LEU A 1 574 ? -21.892 -30.063 -24.621 1.00 46.54 574 LEU A CA 1
ATOM 4560 C C . LEU A 1 574 ? -21.291 -29.705 -25.986 1.00 47.58 574 LEU A C 1
ATOM 4561 O O . LEU A 1 574 ? -21.567 -30.398 -26.953 1.00 48.82 574 LEU A O 1
ATOM 4566 N N . ARG A 1 575 ? -20.447 -28.669 -26.069 1.00 40.80 575 ARG A N 1
ATOM 4567 C CA . ARG A 1 575 ? -19.803 -28.315 -27.334 1.00 40.28 575 ARG A CA 1
ATOM 4568 C C . ARG A 1 575 ? -18.554 -29.163 -27.502 1.00 43.36 575 ARG A C 1
ATOM 4569 O O . ARG A 1 575 ? -17.547 -28.937 -26.824 1.00 44.24 575 ARG A O 1
ATOM 4577 N N . ILE A 1 576 ? -18.630 -30.149 -28.399 1.00 37.26 576 ILE A N 1
ATOM 4578 C CA . ILE A 1 576 ? -17.543 -31.090 -28.674 1.00 36.38 576 ILE A CA 1
ATOM 4579 C C . ILE A 1 576 ? -16.875 -30.730 -30.005 1.00 40.87 576 ILE A C 1
ATOM 4580 O O . ILE A 1 576 ? -17.548 -30.365 -30.975 1.00 41.85 576 ILE A O 1
ATOM 4585 N N . ALA A 1 577 ? -15.542 -30.821 -30.031 1.00 36.56 577 ALA A N 1
ATOM 4586 C CA . ALA A 1 577 ? -14.723 -30.578 -31.211 1.00 35.91 577 ALA A CA 1
ATOM 4587 C C . ALA A 1 577 ? -13.655 -31.655 -31.326 1.00 39.27 577 ALA A C 1
ATOM 4588 O O . ALA A 1 577 ? -13.375 -32.342 -30.347 1.00 40.01 577 ALA A O 1
ATOM 4590 N N . THR A 1 578 ? -13.101 -31.844 -32.527 1.00 35.20 578 THR A N 1
ATOM 4591 C CA . THR A 1 578 ? -12.041 -32.820 -32.786 1.00 34.13 578 THR A CA 1
ATOM 4592 C C . THR A 1 578 ? -11.040 -32.224 -33.786 1.00 38.27 578 THR A C 1
ATOM 4593 O O . THR A 1 578 ? -11.393 -31.365 -34.594 1.00 37.44 578 THR A O 1
ATOM 4597 N N . ILE A 1 579 ? -9.790 -32.662 -33.701 1.00 35.45 579 ILE A N 1
ATOM 4598 C CA . ILE A 1 579 ? -8.720 -32.234 -34.605 1.00 35.19 579 ILE A CA 1
ATOM 4599 C C . ILE A 1 579 ? -7.702 -33.363 -34.668 1.00 39.44 579 ILE A C 1
ATOM 4600 O O . ILE A 1 579 ? -7.383 -33.967 -33.645 1.00 36.88 579 ILE A O 1
ATOM 4605 N N . PHE A 1 580 ? -7.257 -33.691 -35.888 1.00 38.37 580 PHE A N 1
ATOM 4606 C CA . PHE A 1 580 ? -6.314 -34.763 -36.151 1.00 39.74 580 PHE A CA 1
ATOM 4607 C C . PHE A 1 580 ? -5.813 -34.631 -37.556 1.00 46.94 580 PHE A C 1
ATOM 4608 O O . PHE A 1 580 ? -6.483 -34.032 -38.390 1.00 46.60 580 PHE A O 1
ATOM 4616 N N . SER A 1 581 ? -4.641 -35.199 -37.825 1.00 46.79 581 SER A N 1
ATOM 4617 C CA . SER A 1 581 ? -4.000 -35.192 -39.130 1.00 48.46 581 SER A CA 1
ATOM 4618 C C . SER A 1 581 ? -3.252 -36.532 -39.359 1.00 58.52 581 SER A C 1
ATOM 4619 O O . SER A 1 581 ? -3.577 -37.532 -38.716 1.00 57.67 581 SER A O 1
ATOM 4622 N N . PHE A 1 582 ? -2.272 -36.569 -40.262 1.00 59.74 582 PHE A N 1
ATOM 4623 C CA . PHE A 1 582 ? -1.587 -37.829 -40.520 1.00 61.27 582 PHE A CA 1
ATOM 4624 C C . PHE A 1 582 ? -0.326 -37.972 -39.686 1.00 67.88 582 PHE A C 1
ATOM 4625 O O . PHE A 1 582 ? 0.531 -37.085 -39.681 1.00 66.20 582 PHE A O 1
ATOM 4633 N N . ALA A 1 583 ? -0.226 -39.119 -38.997 1.00 69.24 583 ALA A N 1
ATOM 4634 C CA . ALA A 1 583 ? 0.912 -39.511 -38.175 1.00 71.98 583 ALA A CA 1
ATOM 4635 C C . ALA A 1 583 ? 1.912 -40.298 -39.033 1.00 82.81 583 ALA A C 1
ATOM 4636 O O . ALA A 1 583 ? 1.557 -41.315 -39.636 1.00 82.16 583 ALA A O 1
ATOM 4638 N N . ALA A 1 584 ? 3.150 -39.780 -39.120 1.00 85.53 584 ALA A N 1
ATOM 4639 C CA . ALA A 1 584 ? 4.254 -40.324 -39.917 1.00 87.91 584 ALA A CA 1
ATOM 4640 C C . ALA A 1 584 ? 4.630 -41.759 -39.512 1.00 97.02 584 ALA A C 1
ATOM 4641 O O . ALA A 1 584 ? 4.683 -42.635 -40.381 1.00 96.56 584 ALA A O 1
ATOM 4643 N N . ASN A 1 585 ? 4.876 -41.997 -38.204 1.00 97.40 585 ASN A N 1
ATOM 4644 C CA . ASN A 1 585 ? 5.286 -43.307 -37.695 1.00 98.96 585 ASN A CA 1
ATOM 4645 C C . ASN A 1 585 ? 4.234 -43.893 -36.728 1.00 106.52 585 ASN A C 1
ATOM 4646 O O . ASN A 1 585 ? 4.497 -44.097 -35.541 1.00 106.00 585 ASN A O 1
ATOM 4651 N N . GLU A 1 586 ? 3.041 -44.177 -37.264 1.00 105.85 586 GLU A N 1
ATOM 4652 C CA . GLU A 1 586 ? 1.936 -44.775 -36.512 1.00 106.74 586 GLU A CA 1
ATOM 4653 C C . GLU A 1 586 ? 2.094 -46.310 -36.457 1.00 112.62 586 GLU A C 1
ATOM 4654 O O . GLU A 1 586 ? 1.859 -46.908 -35.404 1.00 112.33 586 GLU A O 1
ATOM 4660 N N . GLU A 1 587 ? 2.506 -46.932 -37.589 1.00 110.09 587 GLU A N 1
ATOM 4661 C CA . GLU A 1 587 ? 2.699 -48.378 -37.735 1.00 110.10 587 GLU A CA 1
ATOM 4662 C C . GLU A 1 587 ? 4.048 -48.838 -37.158 1.00 114.26 587 GLU A C 1
ATOM 4663 O O . GLU A 1 587 ? 4.082 -49.755 -36.333 1.00 113.81 587 GLU A O 1
ATOM 4669 N N . GLN A 1 588 ? 5.153 -48.207 -37.616 1.00 110.84 588 GLN A N 1
ATOM 4670 C CA . GLN A 1 588 ? 6.543 -48.524 -37.270 1.00 110.47 588 GLN A CA 1
ATOM 4671 C C . GLN A 1 588 ? 7.117 -47.472 -36.290 1.00 113.91 588 GLN A C 1
ATOM 4672 O O . GLN A 1 588 ? 7.613 -46.427 -36.723 1.00 113.63 588 GLN A O 1
ATOM 4678 N N . ASN A 1 589 ? 7.047 -47.758 -34.968 1.00 110.04 589 ASN A N 1
ATOM 4679 C CA . ASN A 1 589 ? 7.526 -46.851 -33.913 1.00 109.78 589 ASN A CA 1
ATOM 4680 C C . ASN A 1 589 ? 7.893 -47.627 -32.617 1.00 112.81 589 ASN A C 1
ATOM 4681 O O . ASN A 1 589 ? 8.598 -48.642 -32.675 1.00 112.64 589 ASN A O 1
ATOM 4686 N N . ALA A 1 590 ? 7.438 -47.110 -31.456 1.00 107.81 590 ALA A N 1
ATOM 4687 C CA . ALA A 1 590 ? 7.626 -47.651 -30.116 1.00 106.75 590 ALA A CA 1
ATOM 4688 C C . ALA A 1 590 ? 6.276 -47.585 -29.375 1.00 108.42 590 ALA A C 1
ATOM 4689 O O . ALA A 1 590 ? 5.321 -48.215 -29.845 1.00 108.00 590 ALA A O 1
ATOM 4691 N N . ILE A 1 591 ? 6.172 -46.805 -28.263 1.00 102.76 591 ILE A N 1
ATOM 4692 C CA . ILE A 1 591 ? 4.935 -46.665 -27.473 1.00 101.28 591 ILE A CA 1
ATOM 4693 C C . ILE A 1 591 ? 5.002 -45.421 -26.509 1.00 101.63 591 ILE A C 1
ATOM 4694 O O . ILE A 1 591 ? 3.950 -44.886 -26.127 1.00 100.69 591 ILE A O 1
ATOM 4699 N N . GLY A 1 592 ? 6.229 -44.980 -26.172 1.00 95.18 592 GLY A N 1
ATOM 4700 C CA . GLY A 1 592 ? 6.515 -43.852 -25.280 1.00 92.64 592 GLY A CA 1
ATOM 4701 C C . GLY A 1 592 ? 6.254 -42.469 -25.852 1.00 90.24 592 GLY A C 1
ATOM 4702 O O . GLY A 1 592 ? 5.513 -41.687 -25.252 1.00 89.02 592 GLY A O 1
ATOM 4703 N N . GLU A 1 593 ? 6.877 -42.149 -27.008 1.00 82.79 593 GLU A N 1
ATOM 4704 C CA . GLU A 1 593 ? 6.741 -40.860 -27.708 1.00 80.59 593 GLU A CA 1
ATOM 4705 C C . GLU A 1 593 ? 5.397 -40.772 -28.468 1.00 79.17 593 GLU A C 1
ATOM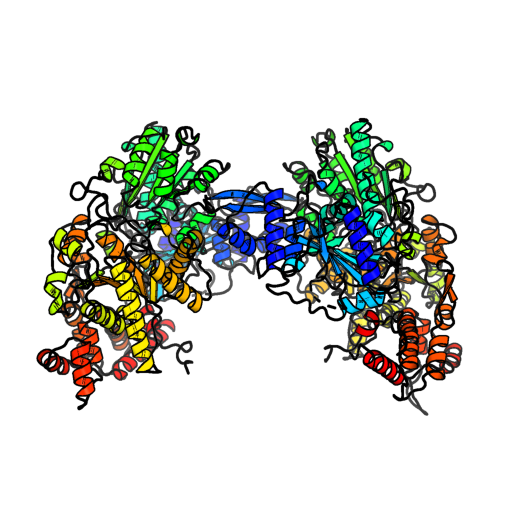 4706 O O . GLU A 1 593 ? 5.043 -41.697 -29.209 1.00 78.29 593 GLU A O 1
ATOM 4712 N N . ILE A 1 594 ? 4.669 -39.644 -28.283 1.00 71.29 594 ILE A N 1
ATOM 4713 C CA . ILE A 1 594 ? 3.403 -39.349 -28.968 1.00 68.60 594 ILE A CA 1
ATOM 4714 C C . ILE A 1 594 ? 3.752 -39.005 -30.418 1.00 69.43 594 ILE A C 1
ATOM 4715 O O . ILE A 1 594 ? 4.561 -38.099 -30.647 1.00 68.58 594 ILE A O 1
ATOM 4720 N N . SE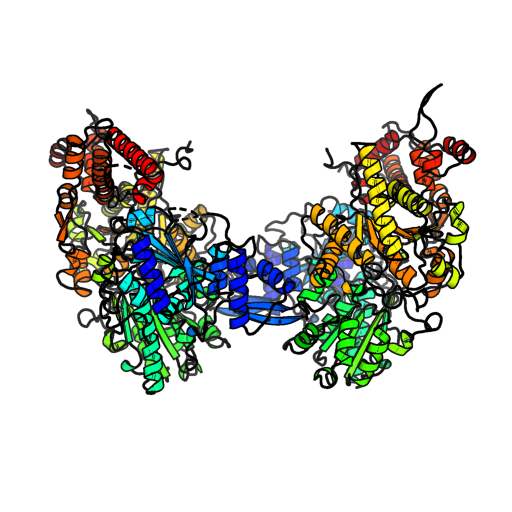R A 1 595 ? 3.159 -39.736 -31.384 1.00 64.12 595 SER A N 1
ATOM 4721 C CA . SER A 1 595 ? 3.410 -39.571 -32.824 1.00 63.14 595 SER A CA 1
ATOM 4722 C C . SER A 1 595 ? 3.030 -38.177 -33.324 1.00 63.65 595 SER A C 1
ATOM 4723 O O . SER A 1 595 ? 1.917 -37.707 -33.072 1.00 61.38 595 SER A O 1
ATOM 4726 N N . ASP A 1 596 ? 3.984 -37.521 -34.016 1.00 60.07 596 ASP A N 1
ATOM 4727 C CA . ASP A 1 596 ? 3.836 -36.189 -34.597 1.00 60.26 596 ASP A CA 1
ATOM 4728 C C . ASP A 1 596 ? 2.840 -36.253 -35.739 1.00 64.42 596 ASP A C 1
ATOM 4729 O O . ASP A 1 596 ? 2.881 -37.173 -36.560 1.00 64.19 596 ASP A O 1
ATOM 4734 N N . GLU A 1 597 ? 1.917 -35.298 -35.764 1.00 60.71 597 GLU A N 1
ATOM 4735 C CA . GLU A 1 597 ? 0.932 -35.213 -36.832 1.00 60.00 597 GLU A CA 1
ATOM 4736 C C . GLU A 1 597 ? 1.302 -34.041 -37.728 1.00 65.21 597 GLU A C 1
ATOM 4737 O O . GLU A 1 597 ? 1.644 -32.956 -37.241 1.00 65.07 597 GLU A O 1
ATOM 4743 N N . THR A 1 598 ? 1.303 -34.295 -39.041 1.00 62.20 598 THR A N 1
ATOM 4744 C CA . THR A 1 598 ? 1.637 -33.324 -40.076 1.00 62.45 598 THR A CA 1
ATOM 4745 C C . THR A 1 598 ? 0.533 -32.249 -40.171 1.00 66.35 598 THR A C 1
ATOM 4746 O O . THR A 1 598 ? -0.573 -32.441 -39.661 1.00 64.79 598 THR A O 1
ATOM 4750 N N . PHE A 1 599 ? 0.841 -31.117 -40.807 1.00 63.60 599 PHE A N 1
ATOM 4751 C CA . PHE A 1 599 ? -0.158 -30.072 -40.978 1.00 63.66 599 PHE A CA 1
ATOM 4752 C C . PHE A 1 599 ? -0.654 -30.083 -42.421 1.00 69.28 599 PHE A C 1
ATOM 4753 O O . PHE A 1 599 ? -1.519 -29.287 -42.793 1.00 68.04 599 PHE A O 1
ATOM 4761 N N . ASP A 1 600 ? -0.137 -31.052 -43.205 1.00 68.37 600 ASP A N 1
ATOM 4762 C CA . ASP A 1 600 ? -0.482 -31.320 -44.596 1.00 69.12 600 ASP A CA 1
ATOM 4763 C C . ASP A 1 600 ? -1.597 -32.352 -44.584 1.00 72.91 600 ASP A C 1
ATOM 4764 O O . ASP A 1 600 ? -1.328 -33.552 -44.571 1.00 72.99 600 ASP A O 1
ATOM 4769 N N . THR A 1 601 ? -2.850 -31.887 -44.501 1.00 69.42 601 THR A N 1
ATOM 4770 C CA . THR A 1 601 ? -4.041 -32.744 -44.398 1.00 69.39 601 THR A CA 1
ATOM 4771 C C . THR A 1 601 ? -4.195 -33.743 -45.577 1.00 74.52 601 THR A C 1
ATOM 4772 O O . THR A 1 601 ? -4.709 -34.845 -45.350 1.00 75.18 601 THR A O 1
ATOM 4776 N N . SER A 1 602 ? -3.696 -33.392 -46.796 1.00 69.86 602 SER A N 1
ATOM 4777 C CA . SER A 1 602 ? -3.734 -34.238 -48.000 1.00 69.17 602 SER A CA 1
ATOM 4778 C C . SER A 1 602 ? -2.948 -35.572 -47.840 1.00 70.78 602 SER A C 1
ATOM 4779 O O . SER A 1 602 ? -2.946 -36.383 -48.765 1.00 70.09 602 SER A O 1
ATOM 4782 N N . ALA A 1 603 ? -2.307 -35.803 -46.679 1.00 66.10 603 ALA A N 1
ATOM 4783 C CA . ALA A 1 603 ? -1.574 -37.041 -46.384 1.00 65.25 603 ALA A CA 1
ATOM 4784 C C . ALA A 1 603 ? -2.516 -38.105 -45.789 1.00 68.81 603 ALA A C 1
ATOM 4785 O O . ALA A 1 603 ? -2.196 -39.302 -45.805 1.00 67.22 603 ALA A O 1
ATOM 4787 N N . MET A 1 604 ? -3.688 -37.662 -45.280 1.00 66.61 604 MET A N 1
ATOM 4788 C CA . MET A 1 604 ? -4.700 -38.530 -44.662 1.00 67.06 604 MET A CA 1
ATOM 4789 C C . MET A 1 604 ? -5.501 -39.306 -45.693 1.00 71.82 604 MET A C 1
ATOM 4790 O O . MET A 1 604 ? -5.677 -38.841 -46.829 1.00 71.84 604 MET A O 1
ATOM 4795 N N . ASP A 1 605 ? -6.060 -40.456 -45.262 1.00 67.98 605 ASP A N 1
ATOM 4796 C CA . ASP A 1 605 ? -6.936 -41.283 -46.085 1.00 67.57 605 ASP A CA 1
ATOM 4797 C C . ASP A 1 605 ? -8.237 -40.495 -46.379 1.00 69.55 605 ASP A C 1
ATOM 4798 O O . ASP A 1 605 ? -8.577 -39.557 -45.644 1.00 69.88 605 ASP A O 1
ATOM 4803 N N . SER A 1 606 ? -8.932 -40.856 -47.464 1.00 63.80 606 SER A N 1
ATOM 4804 C CA . SER A 1 606 ? -10.144 -40.177 -47.922 1.00 62.77 606 SER A CA 1
ATOM 4805 C C . SER A 1 606 ? -11.228 -40.053 -46.851 1.00 63.51 606 SER A C 1
ATOM 4806 O O . SER A 1 606 ? -11.787 -38.973 -46.707 1.00 61.39 606 SER A O 1
ATOM 4809 N N . SER A 1 607 ? -11.499 -41.126 -46.089 1.00 60.81 607 SER A N 1
ATOM 4810 C CA . SER A 1 607 ? -12.525 -41.126 -45.035 1.00 61.02 607 SER A CA 1
ATOM 4811 C C . SER A 1 607 ? -12.156 -40.190 -43.872 1.00 63.78 607 SER A C 1
ATOM 4812 O O . SER A 1 607 ? -13.046 -39.513 -43.350 1.00 63.78 607 SER A O 1
ATOM 4815 N N . ALA A 1 608 ? -10.856 -40.154 -43.480 1.00 58.61 608 ALA A N 1
ATOM 4816 C CA . ALA A 1 608 ? -10.332 -39.279 -42.426 1.00 58.08 608 ALA A CA 1
ATOM 4817 C C . ALA A 1 608 ? -10.554 -37.807 -42.809 1.00 59.90 608 ALA A C 1
ATOM 4818 O O . ALA A 1 608 ? -11.242 -37.077 -42.085 1.00 58.95 608 ALA A O 1
ATOM 4820 N N . LYS A 1 609 ? -10.052 -37.414 -44.003 1.00 55.10 609 LYS A N 1
ATOM 4821 C CA . LYS A 1 609 ? -10.193 -36.072 -44.582 1.00 54.08 609 LYS A CA 1
ATOM 4822 C C . LYS A 1 609 ? -11.683 -35.690 -44.680 1.00 55.34 609 LYS A C 1
ATOM 4823 O O . LYS A 1 609 ? -12.050 -34.581 -44.299 1.00 54.68 609 LYS A O 1
ATOM 4829 N N . GLU A 1 610 ? -12.527 -36.634 -45.131 1.00 50.58 610 GLU A N 1
ATOM 4830 C CA . GLU A 1 610 ? -13.975 -36.497 -45.278 1.00 50.41 610 GLU A CA 1
ATOM 4831 C C . GLU A 1 610 ? -14.612 -36.173 -43.924 1.00 50.54 610 GLU A C 1
ATOM 4832 O O . GLU A 1 610 ? -15.319 -35.175 -43.802 1.00 48.04 610 GLU A O 1
ATOM 4838 N N . PHE A 1 611 ? -14.334 -37.008 -42.908 1.00 47.77 611 PHE A N 1
ATOM 4839 C CA . PHE A 1 611 ? -14.856 -36.839 -41.554 1.00 47.91 611 PHE A CA 1
ATOM 4840 C C . PHE A 1 611 ? -14.415 -35.498 -40.967 1.00 50.73 611 PHE A C 1
ATOM 4841 O O . PHE A 1 611 ? -15.250 -34.786 -40.413 1.00 50.72 611 PHE A O 1
ATOM 4849 N N . LEU A 1 612 ? -13.117 -35.150 -41.097 1.00 46.31 612 LEU A N 1
ATOM 4850 C CA . LEU A 1 612 ? -12.584 -33.895 -40.576 1.00 46.16 612 LEU A CA 1
ATOM 4851 C C . LEU A 1 612 ? -13.312 -32.688 -41.182 1.00 51.32 612 LEU A C 1
ATOM 4852 O O . LEU A 1 612 ? -13.695 -31.807 -40.413 1.00 51.87 612 LEU A O 1
ATOM 4857 N N . ASP A 1 613 ? -13.539 -32.666 -42.531 1.00 48.04 613 ASP A N 1
ATOM 4858 C CA . ASP A 1 613 ? -14.255 -31.583 -43.227 1.00 48.31 613 ASP A CA 1
ATOM 4859 C C . ASP A 1 613 ? -15.681 -31.442 -42.682 1.00 50.79 613 ASP A C 1
ATOM 4860 O O . ASP A 1 613 ? -16.145 -30.326 -42.423 1.00 51.89 613 ASP A O 1
ATOM 4865 N N . ALA A 1 614 ? -16.350 -32.577 -42.471 1.00 44.29 614 ALA A N 1
ATOM 4866 C CA . ALA A 1 614 ? -17.702 -32.630 -41.932 1.00 44.07 614 ALA A CA 1
ATOM 4867 C C . ALA A 1 614 ? -17.757 -32.008 -40.525 1.00 48.35 614 ALA A C 1
ATOM 4868 O O . ALA A 1 614 ? -18.668 -31.225 -40.240 1.00 48.57 614 ALA A O 1
ATOM 4870 N N . ALA A 1 615 ? -16.756 -32.323 -39.674 1.00 44.32 615 ALA A N 1
ATOM 4871 C CA . ALA A 1 615 ? -16.643 -31.799 -38.314 1.00 44.55 615 ALA A CA 1
ATOM 4872 C C . ALA A 1 615 ? -16.298 -30.310 -38.341 1.00 47.40 615 ALA A C 1
ATOM 4873 O O . ALA A 1 615 ? -16.891 -29.538 -37.577 1.00 47.22 615 ALA A O 1
ATOM 4875 N N . ILE A 1 616 ? -15.377 -29.900 -39.255 1.00 42.65 616 ILE A N 1
ATOM 4876 C CA . ILE A 1 616 ? -14.981 -28.491 -39.428 1.00 41.54 616 ILE A CA 1
ATOM 4877 C C . ILE A 1 616 ? -16.216 -27.662 -39.869 1.00 47.97 616 ILE A C 1
ATOM 4878 O O . ILE A 1 616 ? -16.424 -26.577 -39.318 1.00 49.37 616 ILE A O 1
ATOM 4883 N N . ARG A 1 617 ? -17.047 -28.186 -40.811 1.00 44.11 617 ARG A N 1
ATOM 4884 C CA . ARG A 1 617 ? -18.251 -27.489 -41.300 1.00 44.21 617 ARG A CA 1
ATOM 4885 C C . ARG A 1 617 ? -19.271 -27.287 -40.152 1.00 48.34 617 ARG A C 1
ATOM 4886 O O . ARG A 1 617 ? -19.852 -26.197 -40.043 1.00 47.75 617 ARG A O 1
ATOM 4894 N N . GLU A 1 618 ? -19.412 -28.292 -39.247 1.00 45.19 618 GLU A N 1
ATOM 4895 C CA . GLU A 1 618 ? -20.289 -28.218 -38.057 1.00 45.01 618 GLU A CA 1
ATOM 4896 C C . GLU A 1 618 ? -19.785 -27.147 -37.078 1.00 46.94 618 GLU A C 1
ATOM 4897 O O . GLU A 1 618 ? -20.596 -26.407 -36.509 1.00 45.82 618 GLU A O 1
ATOM 4903 N N . TYR A 1 619 ? -18.438 -27.061 -36.920 1.00 42.39 619 TYR A N 1
ATOM 4904 C CA . TYR A 1 619 ? -17.692 -26.094 -36.099 1.00 41.07 619 TYR A CA 1
ATOM 4905 C C . TYR A 1 619 ? -17.945 -24.673 -36.638 1.00 43.59 619 TYR A C 1
ATOM 4906 O O . TYR A 1 619 ? -18.291 -23.750 -35.881 1.00 41.27 619 TYR A O 1
ATOM 4915 N N . ASN A 1 620 ? -17.772 -24.524 -37.965 1.00 40.36 620 ASN A N 1
ATOM 4916 C CA . ASN A 1 620 ? -17.973 -23.280 -38.719 1.00 39.93 620 ASN A CA 1
ATOM 4917 C C . ASN A 1 620 ? -19.386 -22.752 -38.517 1.00 44.63 620 ASN A C 1
ATOM 4918 O O . ASN A 1 620 ? -19.549 -21.587 -38.149 1.00 44.01 620 ASN A O 1
ATOM 4923 N N . SER A 1 621 ? -20.392 -23.639 -38.652 1.00 42.80 621 SER A N 1
ATOM 4924 C CA . SER A 1 621 ? -21.804 -23.293 -38.463 1.00 43.76 621 SER A CA 1
ATOM 4925 C C . SER A 1 621 ? -22.080 -22.831 -37.047 1.00 48.01 621 SER A C 1
ATOM 4926 O O . SER A 1 621 ? -22.776 -21.838 -36.874 1.00 46.21 621 SER A O 1
ATOM 4929 N N . HIS A 1 622 ? -21.502 -23.514 -36.039 1.00 46.97 622 HIS A N 1
ATOM 4930 C CA . HIS A 1 622 ? -21.724 -23.122 -34.642 1.00 47.53 622 HIS A CA 1
ATOM 4931 C C . HIS A 1 622 ? -21.004 -21.821 -34.258 1.00 50.41 622 HIS A C 1
ATOM 4932 O O . HIS A 1 622 ? -21.623 -20.978 -33.596 1.00 50.21 622 HIS A O 1
ATOM 4939 N N . PHE A 1 623 ? -19.706 -21.675 -34.613 1.00 45.27 623 PHE A N 1
ATOM 4940 C CA . PHE A 1 623 ? -18.933 -20.506 -34.181 1.00 44.32 623 PHE A CA 1
ATOM 4941 C C . PHE A 1 623 ? -18.924 -19.343 -35.183 1.00 47.85 623 PHE A C 1
ATOM 4942 O O . PHE A 1 623 ? -18.317 -18.305 -34.889 1.00 46.21 623 PHE A O 1
ATOM 4950 N N . LYS A 1 624 ? -19.640 -19.495 -36.326 1.00 44.80 624 LYS A N 1
ATOM 4951 C CA . LYS A 1 624 ? -19.748 -18.501 -37.401 1.00 43.77 624 LYS A CA 1
ATOM 4952 C C . LYS A 1 624 ? -18.345 -18.185 -37.944 1.00 47.94 624 LYS A C 1
ATOM 4953 O O . LYS A 1 624 ? -17.970 -17.015 -38.105 1.00 47.88 624 LYS A O 1
ATOM 4959 N N . THR A 1 625 ? -17.573 -19.258 -38.210 1.00 42.65 625 THR A N 1
ATOM 4960 C CA . THR A 1 625 ? -16.220 -19.176 -38.758 1.00 41.94 625 THR A CA 1
ATOM 4961 C C . THR A 1 625 ? -16.263 -19.794 -40.145 1.00 46.85 625 THR A C 1
ATOM 4962 O O . THR A 1 625 ? -17.265 -20.422 -40.492 1.00 44.81 625 THR A O 1
ATOM 4966 N N . ASN A 1 626 ? -15.215 -19.592 -40.960 1.00 46.23 626 ASN A N 1
ATOM 4967 C CA . ASN A 1 626 ? -15.219 -20.116 -42.326 1.00 47.08 626 ASN A CA 1
ATOM 4968 C C . ASN A 1 626 ? -13.887 -20.788 -42.672 1.00 53.02 626 ASN A C 1
ATOM 4969 O O . ASN A 1 626 ? -13.272 -20.488 -43.700 1.00 53.09 626 ASN A O 1
ATOM 4974 N N . PHE A 1 627 ? -13.467 -21.736 -41.821 1.00 50.23 627 PHE A N 1
ATOM 4975 C CA . PHE A 1 627 ? -12.230 -22.478 -42.024 1.00 49.52 627 PHE A CA 1
ATOM 4976 C C . PHE A 1 627 ? -12.414 -23.502 -43.112 1.00 58.84 627 PHE A C 1
ATOM 4977 O O . PHE A 1 627 ? -13.323 -24.330 -43.047 1.00 58.74 627 PHE A O 1
ATOM 4985 N N . SER A 1 628 ? -11.580 -23.389 -44.153 1.00 58.96 628 SER A N 1
ATOM 4986 C CA . SER A 1 628 ? -11.601 -24.281 -45.307 1.00 59.22 628 SER A CA 1
ATOM 4987 C C . SER A 1 628 ? -10.854 -25.569 -44.993 1.00 63.72 628 SER A C 1
ATOM 4988 O O . SER A 1 628 ? -10.320 -25.743 -43.892 1.00 63.34 628 SER A O 1
ATOM 4991 N N . THR A 1 629 ? -10.858 -26.484 -45.958 1.00 60.99 629 THR A N 1
ATOM 4992 C CA . THR A 1 629 ? -10.269 -27.822 -45.858 1.00 61.13 629 THR A CA 1
ATOM 4993 C C . THR A 1 629 ? -8.737 -27.781 -46.124 1.00 63.70 629 THR A C 1
ATOM 4994 O O . THR A 1 629 ? -8.007 -28.633 -45.594 1.00 63.42 629 THR A O 1
ATOM 4998 N N . ASP A 1 630 ? -8.266 -26.776 -46.925 1.00 57.67 630 ASP A N 1
ATOM 4999 C CA . ASP A 1 630 ? -6.867 -26.593 -47.330 1.00 56.54 630 ASP A CA 1
ATOM 5000 C C . ASP A 1 630 ? -5.911 -26.380 -46.137 1.00 60.92 630 ASP A C 1
ATOM 5001 O O . ASP A 1 630 ? -6.351 -26.259 -44.989 1.00 61.38 630 ASP A O 1
ATOM 5006 N N . SER A 1 631 ? -4.594 -26.360 -46.427 1.00 56.55 631 SER A N 1
ATOM 5007 C CA . SER A 1 631 ? -3.513 -26.218 -45.459 1.00 55.87 631 SER A CA 1
ATOM 5008 C C . SER A 1 631 ? -3.671 -24.949 -44.630 1.00 59.13 631 SER A C 1
ATOM 5009 O O . SER A 1 631 ? -3.654 -25.029 -43.394 1.00 59.70 631 SER A O 1
ATOM 5012 N N . ASN A 1 632 ? -3.882 -23.795 -45.302 1.00 53.55 632 ASN A N 1
ATOM 5013 C CA . ASN A 1 632 ? -4.115 -22.499 -44.661 1.00 51.97 632 ASN A CA 1
ATOM 5014 C C . ASN A 1 632 ? -5.362 -22.561 -43.762 1.00 53.03 632 ASN A C 1
ATOM 5015 O O . ASN A 1 632 ? -5.384 -21.961 -42.688 1.00 53.00 632 ASN A O 1
ATOM 5020 N N . GLY A 1 633 ? -6.371 -23.290 -44.220 1.00 47.31 633 GLY A N 1
ATOM 5021 C CA . GLY A 1 633 ? -7.634 -23.464 -43.520 1.00 47.10 633 GLY A CA 1
ATOM 5022 C C . GLY A 1 633 ? -7.498 -24.249 -42.239 1.00 49.12 633 GLY A C 1
ATOM 5023 O O . GLY A 1 633 ? -8.031 -23.840 -41.208 1.00 48.38 633 GLY A O 1
ATOM 5024 N N . PHE A 1 634 ? -6.783 -25.385 -42.311 1.00 44.42 634 PHE A N 1
ATOM 5025 C CA . PHE A 1 634 ? -6.536 -26.280 -41.187 1.00 43.65 634 PHE A CA 1
ATOM 5026 C C . PHE A 1 634 ? -5.661 -25.570 -40.123 1.00 46.38 634 PHE A C 1
ATOM 5027 O O . PHE A 1 634 ? -5.961 -25.654 -38.929 1.00 46.78 634 PHE A O 1
ATOM 5035 N N . GLN A 1 635 ? -4.607 -24.861 -40.566 1.00 40.64 635 GLN A N 1
ATOM 5036 C CA . GLN A 1 635 ? -3.725 -24.109 -39.690 1.00 39.78 635 GLN A CA 1
ATOM 5037 C C . GLN A 1 635 ? -4.540 -23.074 -38.897 1.00 42.87 635 GLN A C 1
ATOM 5038 O O . GLN A 1 635 ? -4.400 -23.007 -37.675 1.00 42.91 635 GLN A O 1
ATOM 5044 N N . ASN A 1 636 ? -5.404 -22.301 -39.581 1.00 37.90 636 ASN A N 1
ATOM 5045 C CA . ASN A 1 636 ? -6.292 -21.313 -38.952 1.00 37.13 636 ASN A CA 1
ATOM 5046 C C . ASN A 1 636 ? -7.318 -21.976 -38.013 1.00 37.71 636 ASN A C 1
ATOM 5047 O O . ASN A 1 636 ? -7.715 -21.360 -37.021 1.00 37.30 636 ASN A O 1
ATOM 5052 N N . TYR A 1 637 ? -7.735 -23.215 -38.328 1.00 32.42 637 TYR A N 1
ATOM 5053 C CA . TYR A 1 637 ? -8.670 -23.997 -37.526 1.00 32.88 637 TYR A CA 1
ATOM 5054 C C . TYR A 1 637 ? -7.997 -24.445 -36.220 1.00 39.06 637 TYR A C 1
ATOM 5055 O O . TYR A 1 637 ? -8.618 -24.368 -35.154 1.00 39.37 637 TYR A O 1
ATOM 5064 N N . TYR A 1 638 ? -6.724 -24.889 -36.317 1.00 35.32 638 TYR A N 1
ATOM 5065 C CA . TYR A 1 638 ? -5.875 -25.319 -35.212 1.00 35.27 638 TYR A CA 1
ATOM 5066 C C . TYR A 1 638 ? -5.771 -24.208 -34.170 1.00 39.77 638 TYR A C 1
ATOM 5067 O O . TYR A 1 638 ? -5.986 -24.447 -32.979 1.00 38.06 638 TYR A O 1
ATOM 5076 N N . ARG A 1 639 ? -5.478 -22.986 -34.647 1.00 37.64 639 ARG A N 1
ATOM 5077 C CA . ARG A 1 639 ? -5.284 -21.772 -33.858 1.00 38.23 639 ARG A CA 1
ATOM 5078 C C . ARG A 1 639 ? -6.558 -21.354 -33.122 1.00 40.97 639 ARG A C 1
ATOM 5079 O O . ARG A 1 639 ? -6.520 -21.079 -31.927 1.00 40.76 639 ARG A O 1
ATOM 5087 N N . ASP A 1 640 ? -7.670 -21.298 -33.835 1.00 37.93 640 ASP A N 1
ATOM 5088 C CA . ASP A 1 640 ? -8.962 -20.902 -33.284 1.00 38.07 640 ASP A CA 1
ATOM 5089 C C . ASP A 1 640 ? -9.454 -21.922 -32.255 1.00 42.15 640 ASP A C 1
ATOM 5090 O O . ASP A 1 640 ? -9.995 -21.534 -31.217 1.00 41.41 640 ASP A O 1
ATOM 5095 N N . LEU A 1 641 ? -9.272 -23.220 -32.572 1.00 39.43 641 LEU A N 1
ATOM 5096 C CA . LEU A 1 641 ? -9.600 -24.397 -31.747 1.00 39.83 641 LEU A CA 1
ATOM 5097 C C . LEU A 1 641 ? -8.877 -24.284 -30.377 1.00 40.26 641 LEU A C 1
ATOM 5098 O O . LEU A 1 641 ? -9.527 -24.323 -29.329 1.00 38.57 641 LEU A O 1
ATOM 5103 N N . ALA A 1 642 ? -7.538 -24.082 -30.409 1.00 35.60 642 ALA A N 1
ATOM 5104 C CA . ALA A 1 642 ? -6.691 -23.881 -29.239 1.00 34.76 642 ALA A CA 1
ATOM 5105 C C . ALA A 1 642 ? -7.247 -22.754 -28.318 1.00 39.32 642 ALA A C 1
ATOM 5106 O O . ALA A 1 642 ? -7.332 -22.939 -27.099 1.00 39.59 642 ALA A O 1
ATOM 5108 N N . GLN A 1 643 ? -7.647 -21.609 -28.902 1.00 34.23 643 GLN A N 1
ATOM 5109 C CA . GLN A 1 643 ? -8.176 -20.481 -28.141 1.00 33.39 643 GLN A CA 1
ATOM 5110 C C . GLN A 1 643 ? -9.552 -20.817 -27.534 1.00 39.04 643 GLN A C 1
ATOM 5111 O O . GLN A 1 643 ? -9.826 -20.427 -26.391 1.00 39.83 643 GLN A O 1
ATOM 5117 N N . ARG A 1 644 ? -10.401 -21.542 -28.283 1.00 33.79 644 ARG A N 1
ATOM 5118 C CA . ARG A 1 644 ? -11.750 -21.870 -27.842 1.00 33.27 644 ARG A CA 1
ATOM 5119 C C . ARG A 1 644 ? -11.722 -22.975 -26.784 1.00 39.42 644 ARG A C 1
ATOM 5120 O O . ARG A 1 644 ? -12.582 -22.988 -25.896 1.00 38.76 644 ARG A O 1
ATOM 5128 N N . VAL A 1 645 ? -10.720 -23.875 -26.835 1.00 37.73 645 VAL A N 1
ATOM 5129 C CA . VAL A 1 645 ? -10.574 -24.869 -25.765 1.00 38.62 645 VAL A CA 1
ATOM 5130 C C . VAL A 1 645 ? -10.038 -24.117 -24.512 1.00 41.54 645 VAL A C 1
ATOM 5131 O O . VAL A 1 645 ? -10.527 -24.365 -23.417 1.00 42.71 645 VAL A O 1
ATOM 5135 N N . LYS A 1 646 ? -9.112 -23.148 -24.688 1.00 33.85 646 LYS A N 1
ATOM 5136 C CA . LYS A 1 646 ? -8.555 -22.450 -23.551 1.00 32.66 646 LYS A CA 1
ATOM 5137 C C . LYS A 1 646 ? -9.605 -21.540 -22.834 1.00 37.84 646 LYS A C 1
ATOM 5138 O O . LYS A 1 646 ? -9.531 -21.425 -21.614 1.00 36.29 646 LYS A O 1
ATOM 5144 N N . ASN A 1 647 ? -10.543 -20.905 -23.575 1.00 34.47 647 ASN A N 1
ATOM 5145 C CA . ASN A 1 647 ? -11.527 -20.014 -22.965 1.00 34.19 647 ASN A CA 1
ATOM 5146 C C . ASN A 1 647 ? -12.847 -20.727 -22.667 1.00 38.37 647 ASN A C 1
ATOM 5147 O O . ASN A 1 647 ? -13.793 -20.085 -22.204 1.00 38.91 647 ASN A O 1
ATOM 5152 N N . GLN A 1 648 ? -12.892 -22.055 -22.912 1.00 34.54 648 GLN A N 1
ATOM 5153 C CA . GLN A 1 648 ? -13.999 -22.983 -22.623 1.00 33.70 648 GLN A CA 1
ATOM 5154 C C . GLN A 1 648 ? -15.257 -22.799 -23.523 1.00 40.07 648 GLN A C 1
ATOM 5155 O O . GLN A 1 648 ? -16.383 -23.101 -23.089 1.00 40.98 648 GLN A O 1
ATOM 5161 N N . ASP A 1 649 ? -15.051 -22.374 -24.788 1.00 35.93 649 ASP A N 1
ATOM 5162 C CA . ASP A 1 649 ? -16.083 -22.300 -25.831 1.00 35.26 649 ASP A CA 1
ATOM 5163 C C . ASP A 1 649 ? -16.390 -23.726 -26.249 1.00 38.85 649 ASP A C 1
ATOM 5164 O O . ASP A 1 649 ? -17.530 -24.065 -26.580 1.00 38.21 649 ASP A O 1
ATOM 5169 N N . ILE A 1 650 ? -15.331 -24.569 -26.195 1.00 35.01 650 ILE A N 1
ATOM 5170 C CA . ILE A 1 650 ? -15.342 -26.008 -26.410 1.00 34.44 650 ILE A CA 1
ATOM 5171 C C . ILE A 1 650 ? -15.303 -26.661 -25.021 1.00 38.90 650 ILE A C 1
ATOM 5172 O O . ILE A 1 650 ? -14.482 -26.294 -24.170 1.00 37.35 650 ILE A O 1
ATOM 5177 N N . ASP A 1 651 ? -16.235 -27.583 -24.778 1.00 36.26 651 ASP A N 1
ATOM 5178 C CA . ASP A 1 651 ? -16.339 -28.314 -23.516 1.00 35.85 651 ASP A CA 1
ATOM 5179 C C . ASP A 1 651 ? -15.447 -29.527 -23.551 1.00 37.99 651 ASP A C 1
ATOM 5180 O O . ASP A 1 651 ? -14.812 -29.845 -22.551 1.00 38.44 651 ASP A O 1
ATOM 5185 N N . LEU A 1 652 ? -15.430 -30.230 -24.679 1.00 33.41 652 LEU A N 1
ATOM 5186 C CA . LEU A 1 652 ? -14.590 -31.396 -24.825 1.00 32.89 652 LEU A CA 1
ATOM 5187 C C . LEU A 1 652 ? -13.892 -31.407 -26.179 1.00 36.07 652 LEU A C 1
ATOM 5188 O O . LEU A 1 652 ? -14.546 -31.321 -27.220 1.00 35.17 652 LEU A O 1
ATOM 5193 N N . LEU A 1 653 ? -12.558 -31.530 -26.151 1.00 32.87 653 LEU A N 1
ATOM 5194 C CA . LEU A 1 653 ? -11.737 -31.648 -27.358 1.00 31.83 653 LEU A CA 1
ATOM 5195 C C . LEU A 1 653 ? -11.285 -33.118 -27.516 1.00 36.22 653 LEU A C 1
ATOM 5196 O O . LEU A 1 653 ? -10.648 -33.657 -26.614 1.00 34.75 653 LEU A O 1
ATOM 5201 N N . ILE A 1 654 ? -11.620 -33.744 -28.661 1.00 33.41 654 ILE A N 1
ATOM 5202 C CA . ILE A 1 654 ? -11.236 -35.122 -28.987 1.00 33.68 654 ILE A CA 1
ATOM 5203 C C . ILE A 1 654 ? -9.994 -35.033 -29.859 1.00 37.13 654 ILE A C 1
ATOM 5204 O O . ILE A 1 654 ? -9.996 -34.320 -30.857 1.00 35.92 654 ILE A O 1
ATOM 5209 N N . VAL A 1 655 ? -8.923 -35.725 -29.463 1.00 34.04 655 VAL A N 1
ATOM 5210 C CA . VAL A 1 655 ? -7.623 -35.624 -30.129 1.00 33.14 655 VAL A CA 1
ATOM 5211 C C . VAL A 1 655 ? -6.948 -36.988 -30.219 1.00 37.52 655 VAL A C 1
ATOM 5212 O O . VAL A 1 655 ? -7.312 -37.911 -29.492 1.00 35.97 655 VAL A O 1
ATOM 5216 N N . VAL A 1 656 ? -5.941 -37.109 -31.093 1.00 36.96 656 VAL A N 1
ATOM 5217 C CA . VAL A 1 656 ? -5.136 -38.325 -31.181 1.00 37.32 656 VAL A CA 1
ATOM 5218 C C . VAL A 1 656 ? -3.805 -37.985 -30.480 1.00 42.66 656 VAL A C 1
ATOM 5219 O O . VAL A 1 656 ? -3.615 -38.358 -29.329 1.00 43.57 656 VAL A O 1
ATOM 5223 N N . GLY A 1 657 ? -2.977 -37.171 -31.120 1.00 38.93 657 GLY A N 1
ATOM 5224 C CA . GLY A 1 657 ? -1.691 -36.769 -30.574 1.00 38.70 657 GLY A CA 1
ATOM 5225 C C . GLY A 1 657 ? -1.438 -35.278 -30.517 1.00 41.71 657 GLY A C 1
ATOM 5226 O O . GLY A 1 657 ? -0.337 -34.863 -30.142 1.00 41.92 657 GLY A O 1
ATOM 5227 N N . MET A 1 658 ? -2.431 -34.463 -30.905 1.00 37.81 658 MET A N 1
ATOM 5228 C CA . MET A 1 658 ? -2.302 -32.995 -30.896 1.00 36.67 658 MET A CA 1
ATOM 5229 C C . MET A 1 658 ? -2.740 -32.445 -29.537 1.00 38.52 658 MET A C 1
ATOM 5230 O O . MET A 1 658 ? -3.498 -33.116 -28.848 1.00 35.38 658 MET A O 1
ATOM 5235 N N . PHE A 1 659 ? -2.242 -31.242 -29.144 1.00 35.50 659 PHE A N 1
ATOM 5236 C CA . PHE A 1 659 ? -2.571 -30.506 -27.906 1.00 35.04 659 PHE A CA 1
ATOM 5237 C C . PHE A 1 659 ? -2.327 -31.346 -26.645 1.00 38.42 659 PHE A C 1
ATOM 5238 O O . PHE A 1 659 ? -3.001 -31.166 -25.612 1.00 38.45 659 PHE A O 1
ATOM 5246 N N . LEU A 1 660 ? -1.326 -32.247 -26.734 1.00 33.80 660 LEU A N 1
ATOM 5247 C CA . LEU A 1 660 ? -0.991 -33.170 -25.648 1.00 32.63 660 LEU A CA 1
ATOM 5248 C C . LEU A 1 660 ? 0.403 -32.942 -25.069 1.00 37.30 660 LEU A C 1
ATOM 5249 O O . LEU A 1 660 ? 0.725 -33.560 -24.050 1.00 36.96 660 LEU A O 1
ATOM 5254 N N . THR A 1 661 ? 1.230 -32.080 -25.675 1.00 33.49 661 THR A N 1
ATOM 5255 C CA . THR A 1 661 ? 2.590 -31.920 -25.160 1.00 34.18 661 THR A CA 1
ATOM 5256 C C . THR A 1 661 ? 2.994 -30.462 -24.749 1.00 39.46 661 THR A C 1
ATOM 5257 O O . THR A 1 661 ? 3.961 -30.303 -23.979 1.00 40.14 661 THR A O 1
ATOM 5261 N N . GLY A 1 662 ? 2.286 -29.443 -25.242 1.00 33.01 662 GLY A N 1
ATOM 5262 C CA . GLY A 1 662 ? 2.628 -28.068 -24.896 1.00 31.82 662 GLY A CA 1
ATOM 5263 C C . GLY A 1 662 ? 1.466 -27.132 -24.613 1.00 34.55 662 GLY A C 1
ATOM 5264 O O . GLY A 1 662 ? 1.680 -26.040 -24.081 1.00 33.59 662 GLY A O 1
ATOM 5265 N N . PHE A 1 663 ? 0.236 -27.530 -24.990 1.00 30.00 663 PHE A N 1
ATOM 5266 C CA . PHE A 1 663 ? -0.984 -26.737 -24.817 1.00 29.08 663 PHE A CA 1
ATOM 5267 C C . PHE A 1 663 ? -1.169 -26.311 -23.368 1.00 31.07 663 PHE A C 1
ATOM 5268 O O . PHE A 1 663 ? -1.149 -27.133 -22.454 1.00 30.30 663 PHE A O 1
ATOM 5276 N N . ASP A 1 664 ? -1.311 -25.006 -23.172 1.00 27.49 664 ASP A N 1
ATOM 5277 C CA . ASP A 1 664 ? -1.500 -24.367 -21.889 1.00 27.58 664 ASP A CA 1
ATOM 5278 C C . ASP A 1 664 ? -2.952 -23.944 -21.713 1.00 34.78 664 ASP A C 1
ATOM 5279 O O . ASP A 1 664 ? -3.437 -23.055 -22.417 1.00 36.63 664 ASP A O 1
ATOM 5284 N N . ALA A 1 665 ? -3.651 -24.583 -20.782 1.00 31.36 665 ALA A N 1
ATOM 5285 C CA . ALA A 1 665 ? -5.052 -24.284 -20.488 1.00 30.99 665 ALA A CA 1
ATOM 5286 C C . ALA A 1 665 ? -5.309 -24.457 -18.989 1.00 31.37 665 ALA A C 1
ATOM 5287 O O . ALA A 1 665 ? -5.705 -25.536 -18.558 1.00 28.81 665 ALA A O 1
ATOM 5289 N N . PRO A 1 666 ? -5.095 -23.398 -18.180 1.00 28.62 666 PRO A N 1
ATOM 5290 C CA . PRO A 1 666 ? -5.312 -23.520 -16.721 1.00 29.35 666 PRO A CA 1
ATOM 5291 C C . PRO A 1 666 ? -6.727 -23.944 -16.282 1.00 32.41 666 PRO A C 1
ATOM 5292 O O . PRO A 1 666 ? -6.870 -24.417 -15.147 1.00 30.20 666 PRO A O 1
ATOM 5296 N N . THR A 1 667 ? -7.753 -23.773 -17.144 1.00 29.89 667 THR A N 1
ATOM 5297 C CA . THR A 1 667 ? -9.126 -24.149 -16.769 1.00 30.53 667 THR A CA 1
ATOM 5298 C C . THR A 1 667 ? -9.522 -25.504 -17.362 1.00 35.43 667 THR A C 1
ATOM 5299 O O . THR A 1 667 ? -10.694 -25.857 -17.333 1.00 35.66 667 THR A O 1
ATOM 5303 N N . LEU A 1 668 ? -8.536 -26.279 -17.844 1.00 31.78 668 LEU A N 1
ATOM 5304 C CA . LEU A 1 668 ? -8.722 -27.660 -18.282 1.00 31.63 668 LEU A CA 1
ATOM 5305 C C . LEU A 1 668 ? -8.307 -28.525 -17.089 1.00 34.42 668 LEU A C 1
ATOM 5306 O O . LEU A 1 668 ? -7.151 -28.417 -16.672 1.00 32.95 668 LEU A O 1
ATOM 5311 N N . ASN A 1 669 ? -9.243 -29.331 -16.500 1.00 31.39 669 ASN A N 1
ATOM 5312 C CA . ASN A 1 669 ? -8.939 -30.116 -15.301 1.00 31.40 669 ASN A CA 1
ATOM 5313 C C . ASN A 1 669 ? -9.048 -31.606 -15.513 1.00 37.63 669 ASN A C 1
ATOM 5314 O O . ASN A 1 669 ? -8.542 -32.367 -14.682 1.00 39.15 669 ASN A O 1
ATOM 5319 N N . THR A 1 670 ? -9.712 -32.042 -16.590 1.00 32.84 670 THR A N 1
ATOM 5320 C CA . THR A 1 670 ? -9.930 -33.472 -16.785 1.00 32.05 670 THR A CA 1
ATOM 5321 C C . THR A 1 670 ? -9.412 -33.940 -18.141 1.00 35.20 670 THR A C 1
ATOM 5322 O O . THR A 1 670 ? -9.683 -33.304 -19.162 1.00 34.21 670 THR A O 1
ATOM 5326 N N . LEU A 1 671 ? -8.688 -35.079 -18.134 1.00 30.36 671 LEU A N 1
ATOM 5327 C CA . LEU A 1 671 ? -8.166 -35.727 -19.325 1.00 30.26 671 LEU A CA 1
ATOM 5328 C C . LEU A 1 671 ? -8.666 -37.165 -19.368 1.00 34.81 671 LEU A C 1
ATOM 5329 O O . LEU A 1 671 ? -8.214 -38.002 -18.573 1.00 34.00 671 LEU A O 1
ATOM 5334 N N . PHE A 1 672 ? -9.642 -37.438 -20.277 1.00 32.98 672 PHE A N 1
ATOM 5335 C CA . PHE A 1 672 ? -10.213 -38.776 -20.514 1.00 31.56 672 PHE A CA 1
ATOM 5336 C C . PHE A 1 672 ? -9.260 -39.464 -21.438 1.00 37.12 672 PHE A C 1
ATOM 5337 O O . PHE A 1 672 ? -8.784 -38.816 -22.367 1.00 38.53 672 PHE A O 1
ATOM 5345 N N . VAL A 1 673 ? -8.846 -40.700 -21.127 1.00 34.98 673 VAL A N 1
ATOM 5346 C CA . VAL A 1 673 ? -7.817 -41.383 -21.925 1.00 35.65 673 VAL A CA 1
ATOM 5347 C C . VAL A 1 673 ? -8.259 -42.758 -22.425 1.00 42.44 673 VAL A C 1
ATOM 5348 O O . VAL A 1 673 ? -8.523 -43.658 -21.625 1.00 42.20 673 VAL A O 1
ATOM 5352 N N . ASP A 1 674 ? -8.267 -42.939 -23.764 1.00 39.38 674 ASP A N 1
ATOM 5353 C CA . ASP A 1 674 ? -8.493 -44.248 -24.382 1.00 37.42 674 ASP A CA 1
ATOM 5354 C C . ASP A 1 674 ? -7.343 -44.434 -25.356 1.00 38.15 674 ASP A C 1
ATOM 5355 O O . ASP A 1 674 ? -7.513 -44.441 -26.572 1.00 38.22 674 ASP A O 1
ATOM 5360 N N . LYS A 1 675 ? -6.149 -44.527 -24.790 1.00 33.92 675 LYS A N 1
ATOM 5361 C CA . LYS A 1 675 ? -4.882 -44.523 -25.499 1.00 34.25 675 LYS A CA 1
ATOM 5362 C C . LYS A 1 675 ? -3.824 -45.220 -24.645 1.00 41.03 675 LYS A C 1
ATOM 5363 O O . LYS A 1 675 ? -3.939 -45.244 -23.403 1.00 40.80 675 LYS A O 1
ATOM 5369 N N . ASN A 1 676 ? -2.791 -45.791 -25.303 1.00 38.23 676 ASN A N 1
ATOM 5370 C CA . ASN A 1 676 ? -1.724 -46.482 -24.598 1.00 37.89 676 ASN A CA 1
ATOM 5371 C C . ASN A 1 676 ? -0.534 -45.560 -24.439 1.00 44.59 676 ASN A C 1
ATOM 5372 O O . ASN A 1 676 ? 0.446 -45.606 -25.197 1.00 44.41 676 ASN A O 1
ATOM 5377 N N . LEU A 1 677 ? -0.626 -44.720 -23.411 1.00 42.51 677 LEU A N 1
ATOM 5378 C CA . LEU A 1 677 ? 0.416 -43.759 -23.071 1.00 41.98 677 LEU A CA 1
ATOM 5379 C C . LEU A 1 677 ? 1.474 -44.402 -22.195 1.00 46.14 677 LEU A C 1
ATOM 5380 O O . LEU A 1 677 ? 1.152 -45.205 -21.311 1.00 44.58 677 LEU A O 1
ATOM 5385 N N . ARG A 1 678 ? 2.745 -44.047 -22.467 1.00 42.59 678 ARG A N 1
ATOM 5386 C CA . ARG A 1 678 ? 3.908 -44.563 -21.779 1.00 42.69 678 ARG A CA 1
ATOM 5387 C C . ARG A 1 678 ? 4.953 -43.469 -21.568 1.00 47.95 678 ARG A C 1
ATOM 5388 O O . ARG A 1 678 ? 5.086 -42.560 -22.388 1.00 48.02 678 ARG A O 1
ATOM 5396 N N . TYR A 1 679 ? 5.708 -43.592 -20.475 1.00 44.97 679 TYR A N 1
ATOM 5397 C CA . TYR A 1 679 ? 6.869 -42.792 -20.086 1.00 46.19 679 TYR A CA 1
ATOM 5398 C C . TYR A 1 679 ? 6.714 -41.267 -20.361 1.00 47.83 679 TYR A C 1
ATOM 5399 O O . TYR A 1 679 ? 5.779 -40.673 -19.820 1.00 47.74 679 TYR A O 1
ATOM 5408 N N . HIS A 1 680 ? 7.616 -40.635 -21.139 1.00 42.69 680 HIS A N 1
ATOM 5409 C CA . HIS A 1 680 ? 7.548 -39.187 -21.373 1.00 42.64 680 HIS A CA 1
ATOM 5410 C C . HIS A 1 680 ? 6.207 -38.719 -21.985 1.00 44.00 680 HIS A C 1
ATOM 5411 O O . HIS A 1 680 ? 5.661 -37.724 -21.509 1.00 44.61 680 HIS A O 1
ATOM 5418 N N . GLY A 1 681 ? 5.658 -39.459 -22.943 1.00 37.72 681 GLY A N 1
ATOM 5419 C CA . GLY A 1 681 ? 4.370 -39.135 -23.553 1.00 36.76 681 GLY A CA 1
ATOM 5420 C C . GLY A 1 681 ? 3.208 -39.134 -22.576 1.00 39.06 681 GLY A C 1
ATOM 5421 O O . GLY A 1 681 ? 2.304 -38.303 -22.694 1.00 38.03 681 GLY A O 1
ATOM 5422 N N . LEU A 1 682 ? 3.241 -40.054 -21.590 1.00 35.55 682 LEU A N 1
ATOM 5423 C CA . LEU A 1 682 ? 2.239 -40.185 -20.524 1.00 34.95 682 LEU A CA 1
ATOM 5424 C C . LEU A 1 682 ? 2.283 -38.943 -19.629 1.00 39.76 682 LEU A C 1
ATOM 5425 O O . LEU A 1 682 ? 1.228 -38.384 -19.317 1.00 38.75 682 LEU A O 1
ATOM 5430 N N . MET A 1 683 ? 3.506 -38.544 -19.195 1.00 37.74 683 MET A N 1
ATOM 5431 C CA . MET A 1 683 ? 3.736 -37.399 -18.312 1.00 38.39 683 MET A CA 1
ATOM 5432 C C . MET A 1 683 ? 3.302 -36.118 -19.003 1.00 42.62 683 MET A C 1
ATOM 5433 O O . MET A 1 683 ? 2.533 -35.348 -18.425 1.00 43.80 683 MET A O 1
ATOM 5438 N N . GLN A 1 684 ? 3.756 -35.918 -20.254 1.00 37.35 684 GLN A N 1
ATOM 5439 C CA . GLN A 1 684 ? 3.423 -34.763 -21.095 1.00 36.02 684 GLN A CA 1
ATOM 5440 C C . GLN A 1 684 ? 1.911 -34.638 -21.282 1.00 40.32 684 GLN A C 1
ATOM 5441 O O . GLN A 1 684 ? 1.374 -33.554 -21.080 1.00 39.62 684 GLN A O 1
ATOM 5447 N N . ALA A 1 685 ? 1.224 -35.747 -21.601 1.00 39.05 685 ALA A N 1
ATOM 5448 C CA . ALA A 1 685 ? -0.233 -35.764 -21.827 1.00 39.85 685 ALA A CA 1
ATOM 5449 C C . ALA A 1 685 ? -1.030 -35.474 -20.554 1.00 42.14 685 ALA A C 1
ATOM 5450 O O . ALA A 1 685 ? -1.884 -34.591 -20.569 1.00 39.66 685 ALA A O 1
ATOM 5452 N N . PHE A 1 686 ? -0.726 -36.189 -19.445 1.00 39.60 686 PHE A N 1
ATOM 5453 C CA . PHE A 1 686 ? -1.438 -36.026 -18.164 1.00 38.39 686 PHE A CA 1
ATOM 5454 C C . PHE A 1 686 ? -1.295 -34.588 -17.666 1.00 38.76 686 PHE A C 1
ATOM 5455 O O . PHE A 1 686 ? -2.257 -34.040 -17.132 1.00 38.72 686 PHE A O 1
ATOM 5463 N N . SER A 1 687 ? -0.136 -33.959 -17.932 1.00 33.56 687 SER A N 1
ATOM 5464 C CA . SER A 1 687 ? 0.209 -32.592 -17.526 1.00 34.06 687 SER A CA 1
ATOM 5465 C C . SER A 1 687 ? -0.649 -31.491 -18.166 1.00 39.18 687 SER A C 1
ATOM 5466 O O . SER A 1 687 ? -0.547 -30.331 -17.745 1.00 40.01 687 SER A O 1
ATOM 5469 N N . ARG A 1 688 ? -1.520 -31.840 -19.134 1.00 35.46 688 ARG A N 1
ATOM 5470 C CA . ARG A 1 688 ? -2.437 -30.879 -19.754 1.00 34.27 688 ARG A CA 1
ATOM 5471 C C . ARG A 1 688 ? -3.418 -30.328 -18.690 1.00 37.75 688 ARG A C 1
ATOM 5472 O O . ARG A 1 688 ? -3.933 -29.222 -18.846 1.00 37.98 688 ARG A O 1
ATOM 5480 N N . THR A 1 689 ? -3.653 -31.109 -17.614 1.00 33.58 689 THR A N 1
ATOM 5481 C CA . THR A 1 689 ? -4.540 -30.789 -16.480 1.00 33.65 689 THR A CA 1
ATOM 5482 C C . THR A 1 689 ? -3.786 -30.201 -15.241 1.00 36.15 689 THR A C 1
ATOM 5483 O O . THR A 1 689 ? -4.460 -29.869 -14.263 1.00 34.48 689 THR A O 1
ATOM 5487 N N . ASN A 1 690 ? -2.403 -30.120 -15.268 1.00 31.02 690 ASN A N 1
ATOM 5488 C CA . ASN A 1 690 ? -1.571 -29.779 -14.101 1.00 29.59 690 ASN A CA 1
ATOM 5489 C C . ASN A 1 690 ? -1.418 -28.285 -13.793 1.00 34.51 690 ASN A C 1
ATOM 5490 O O . ASN A 1 690 ? -0.793 -27.959 -12.785 1.00 35.86 690 ASN A O 1
ATOM 5495 N N . ARG A 1 691 ? -1.960 -27.394 -14.602 1.00 31.24 691 ARG A N 1
ATOM 5496 C CA . ARG A 1 691 ? -1.844 -25.958 -14.327 1.00 31.15 691 ARG A CA 1
ATOM 5497 C C . ARG A 1 691 ? -2.640 -25.567 -13.092 1.00 35.69 691 ARG A C 1
ATOM 5498 O O . ARG A 1 691 ? -3.807 -25.956 -12.951 1.00 35.84 691 ARG A O 1
ATOM 5506 N N . ILE A 1 692 ? -2.011 -24.784 -12.212 1.00 31.45 692 ILE A N 1
ATOM 5507 C CA . ILE A 1 692 ? -2.640 -24.211 -11.014 1.00 30.56 692 ILE A CA 1
ATOM 5508 C C . ILE A 1 692 ? -3.644 -23.111 -11.450 1.00 32.89 692 ILE A C 1
ATOM 5509 O O . ILE A 1 692 ? -3.423 -22.425 -12.457 1.00 28.76 692 ILE A O 1
ATOM 5514 N N . TYR A 1 693 ? -4.755 -22.973 -10.714 1.00 32.17 693 TYR A N 1
ATOM 5515 C CA . TYR A 1 693 ? -5.763 -21.963 -11.026 1.00 33.04 693 TYR A CA 1
ATOM 5516 C C . TYR A 1 693 ? -6.148 -21.223 -9.747 1.00 38.91 693 TYR A C 1
ATOM 5517 O O . TYR A 1 693 ? -5.705 -20.096 -9.537 1.00 39.15 693 TYR A O 1
ATOM 5526 N N . ASP A 1 694 ? -6.923 -21.875 -8.882 1.00 35.73 694 ASP A N 1
ATOM 5527 C CA . ASP A 1 694 ? -7.356 -21.373 -7.580 1.00 34.94 694 ASP A CA 1
ATOM 5528 C C . ASP A 1 694 ? -7.738 -22.586 -6.715 1.00 39.90 694 ASP A C 1
ATOM 5529 O O . ASP A 1 694 ? -7.496 -23.725 -7.137 1.00 39.67 694 ASP A O 1
ATOM 5534 N N . ALA A 1 695 ? -8.351 -22.354 -5.532 1.00 36.76 695 ALA A N 1
ATOM 5535 C CA . ALA A 1 695 ? -8.732 -23.403 -4.589 1.00 36.43 695 ALA A CA 1
ATOM 5536 C C . ALA A 1 695 ? -9.758 -24.402 -5.156 1.00 41.25 695 ALA A C 1
ATOM 5537 O O . ALA A 1 695 ? -9.813 -25.526 -4.662 1.00 43.49 695 ALA A O 1
ATOM 5539 N N . THR A 1 696 ? -10.546 -24.023 -6.185 1.00 35.53 696 THR A N 1
ATOM 5540 C CA . THR A 1 696 ? -11.539 -24.903 -6.811 1.00 34.46 696 THR A CA 1
ATOM 5541 C C . THR A 1 696 ? -10.858 -26.015 -7.651 1.00 38.04 696 THR A C 1
ATOM 5542 O O . THR A 1 696 ? -11.469 -27.051 -7.878 1.00 37.46 696 THR A O 1
ATOM 5546 N N . LYS A 1 697 ? -9.616 -25.799 -8.110 1.00 34.67 697 LYS A N 1
ATOM 5547 C CA . LYS A 1 697 ? -8.868 -26.775 -8.889 1.00 34.48 697 LYS A CA 1
ATOM 5548 C C . LYS A 1 697 ? -7.759 -27.367 -7.996 1.00 41.28 697 LYS A C 1
ATOM 5549 O O . LYS A 1 697 ? -6.614 -26.888 -7.966 1.00 41.79 697 LYS A O 1
ATOM 5555 N N . THR A 1 698 ? -8.117 -28.433 -7.280 1.00 38.30 698 THR A N 1
ATOM 5556 C CA . THR A 1 698 ? -7.275 -29.131 -6.299 1.00 37.64 698 THR A CA 1
ATOM 5557 C C . THR A 1 698 ? -6.224 -30.027 -6.978 1.00 39.13 698 THR A C 1
ATOM 5558 O O . THR A 1 698 ? -5.101 -30.162 -6.490 1.00 37.16 698 THR A O 1
ATOM 5562 N N . PHE A 1 699 ? -6.589 -30.628 -8.110 1.00 35.41 699 PHE A N 1
ATOM 5563 C CA . PHE A 1 699 ? -5.718 -31.499 -8.908 1.00 34.29 699 PHE A CA 1
ATOM 5564 C C . PHE A 1 699 ? -6.372 -31.731 -10.250 1.00 37.09 699 PHE A C 1
ATOM 5565 O O . PHE A 1 699 ? -7.542 -31.338 -10.453 1.00 35.13 699 PHE A O 1
ATOM 5573 N N . GLY A 1 700 ? -5.611 -32.372 -11.142 1.00 32.44 700 GLY A N 1
ATOM 5574 C CA . GLY A 1 700 ? -6.071 -32.774 -12.456 1.00 31.26 700 GLY A CA 1
ATOM 5575 C C . GLY A 1 700 ? -6.575 -34.195 -12.413 1.00 35.92 700 GLY A C 1
ATOM 5576 O O . GLY A 1 700 ? -5.928 -35.069 -11.835 1.00 35.51 700 GLY A O 1
ATOM 5577 N N . ASN A 1 701 ? -7.754 -34.422 -12.983 1.00 34.26 701 ASN A N 1
ATOM 5578 C CA . ASN A 1 701 ? -8.368 -35.745 -13.099 1.00 34.18 701 ASN A CA 1
ATOM 5579 C C . ASN A 1 701 ? -7.877 -36.453 -14.363 1.00 37.25 701 ASN A C 1
ATOM 5580 O O . ASN A 1 701 ? -7.905 -35.875 -15.441 1.00 36.74 701 ASN A O 1
ATOM 5585 N N . ILE A 1 702 ? -7.410 -37.694 -14.224 1.00 34.75 702 ILE A N 1
ATOM 5586 C CA . ILE A 1 702 ? -6.999 -38.562 -15.326 1.00 33.82 702 ILE A CA 1
ATOM 5587 C C . ILE A 1 702 ? -7.920 -39.775 -15.237 1.00 39.20 702 ILE A C 1
ATOM 5588 O O . ILE A 1 702 ? -7.808 -40.526 -14.273 1.00 38.85 702 ILE A O 1
ATOM 5593 N N . VAL A 1 703 ? -8.894 -39.898 -16.175 1.00 35.39 703 VAL A N 1
ATOM 5594 C CA . VAL A 1 703 ? -9.880 -40.988 -16.226 1.00 34.64 703 VAL A CA 1
ATOM 5595 C C . VAL A 1 703 ? -9.535 -41.878 -17.408 1.00 38.50 703 VAL A C 1
ATOM 5596 O O . VAL A 1 703 ? -9.659 -41.452 -18.565 1.00 36.71 703 VAL A O 1
ATOM 5600 N N . THR A 1 704 ? -9.062 -43.098 -17.138 1.00 35.85 704 THR A N 1
ATOM 5601 C CA . THR A 1 704 ? -8.630 -43.915 -18.268 1.00 35.81 704 THR A CA 1
ATOM 5602 C C . THR A 1 704 ? -9.569 -45.101 -18.505 1.00 40.52 704 THR A C 1
ATOM 5603 O O . THR A 1 704 ? -10.210 -45.620 -17.579 1.00 40.38 704 THR A O 1
ATOM 5607 N N . PHE A 1 705 ? -9.667 -45.497 -19.785 1.00 36.91 705 PHE A N 1
ATOM 5608 C CA . PHE A 1 705 ? -10.538 -46.588 -20.224 1.00 35.88 705 PHE A CA 1
ATOM 5609 C C . PHE A 1 705 ? -9.685 -47.779 -20.689 1.00 42.43 705 PHE A C 1
ATOM 5610 O O . PHE A 1 705 ? -10.212 -48.794 -21.127 1.00 40.95 705 PHE A O 1
ATOM 5618 N N . ARG A 1 706 ? -8.359 -47.647 -20.517 1.00 41.71 706 ARG A N 1
ATOM 5619 C CA . ARG A 1 706 ? -7.325 -48.664 -20.656 1.00 42.08 706 ARG A CA 1
ATOM 5620 C C . ARG A 1 706 ? -6.557 -48.592 -19.370 1.00 47.87 706 ARG A C 1
ATOM 5621 O O . ARG A 1 706 ? -6.338 -47.489 -18.883 1.00 47.94 706 ARG A O 1
ATOM 5629 N N . ASP A 1 707 ? -6.181 -49.735 -18.780 1.00 45.54 707 ASP A N 1
ATOM 5630 C CA . ASP A 1 707 ? -5.451 -49.762 -17.509 1.00 44.72 707 ASP A CA 1
ATOM 5631 C C . ASP A 1 707 ? -4.017 -49.178 -17.663 1.00 47.31 707 ASP A C 1
ATOM 5632 O O . ASP A 1 707 ? -3.142 -49.790 -18.283 1.00 45.65 707 ASP A O 1
ATOM 5637 N N . LEU A 1 708 ? -3.785 -47.985 -17.089 1.00 44.25 708 LEU A N 1
ATOM 5638 C CA . LEU A 1 708 ? -2.474 -47.330 -17.200 1.00 43.21 708 LEU A CA 1
ATOM 5639 C C . LEU A 1 708 ? -1.769 -47.161 -15.843 1.00 46.90 708 LEU A C 1
ATOM 5640 O O . LEU A 1 708 ? -0.746 -46.474 -15.788 1.00 46.49 708 LEU A O 1
ATOM 5645 N N . GLU A 1 709 ? -2.252 -47.854 -14.782 1.00 42.68 709 GLU A N 1
ATOM 5646 C CA . GLU A 1 709 ? -1.688 -47.789 -13.430 1.00 42.59 709 GLU A CA 1
ATOM 5647 C C . GLU A 1 709 ? -0.176 -48.117 -13.404 1.00 47.58 709 GLU A C 1
ATOM 5648 O O . GLU A 1 709 ? 0.590 -47.335 -12.836 1.00 48.82 709 GLU A O 1
ATOM 5654 N N . ARG A 1 710 ? 0.254 -49.214 -14.047 1.00 42.62 710 ARG A N 1
ATOM 5655 C CA . ARG A 1 710 ? 1.669 -49.605 -14.110 1.00 41.92 710 ARG A CA 1
ATOM 5656 C C . ARG A 1 710 ? 2.466 -48.586 -14.934 1.00 43.68 710 ARG A C 1
ATOM 5657 O O . ARG A 1 710 ? 3.561 -48.201 -14.527 1.00 44.46 710 ARG A O 1
ATOM 5665 N N . SER A 1 711 ? 1.904 -48.146 -16.078 1.00 39.99 711 SER A N 1
ATOM 5666 C CA . SER A 1 711 ? 2.526 -47.180 -17.005 1.00 39.37 711 SER A CA 1
ATOM 5667 C C . SER A 1 711 ? 2.746 -45.847 -16.325 1.00 40.17 711 SER A C 1
ATOM 5668 O O . SER A 1 711 ? 3.806 -45.250 -16.507 1.00 40.13 711 SER A O 1
ATOM 5671 N N . THR A 1 712 ? 1.773 -45.421 -15.494 1.00 34.31 712 THR A N 1
ATOM 5672 C CA . THR A 1 712 ? 1.810 -44.201 -14.695 1.00 34.91 712 THR A CA 1
ATOM 5673 C C . THR A 1 712 ? 2.961 -44.258 -13.691 1.00 41.88 712 THR A C 1
ATOM 5674 O O . THR A 1 712 ? 3.766 -43.323 -13.647 1.00 42.15 712 THR A O 1
ATOM 5678 N N . ILE A 1 713 ? 3.029 -45.345 -12.879 1.00 40.07 713 ILE A N 1
ATOM 5679 C CA . ILE A 1 713 ? 4.056 -45.529 -11.845 1.00 39.44 713 ILE A CA 1
ATOM 5680 C C . ILE A 1 713 ? 5.426 -45.641 -12.520 1.00 43.13 713 ILE A C 1
ATOM 5681 O O . ILE A 1 713 ? 6.369 -45.047 -12.022 1.00 43.94 713 ILE A O 1
ATOM 5686 N N . ASP A 1 714 ? 5.526 -46.336 -13.663 1.00 40.19 714 ASP A N 1
ATOM 5687 C CA . ASP A 1 714 ? 6.786 -46.476 -14.416 1.00 41.02 714 ASP A CA 1
ATOM 5688 C C . ASP A 1 714 ? 7.292 -45.123 -14.923 1.00 46.25 714 ASP A C 1
ATOM 5689 O O . ASP A 1 714 ? 8.495 -44.864 -14.859 1.00 46.49 714 ASP A O 1
ATOM 5694 N N . ALA A 1 715 ? 6.366 -44.274 -15.437 1.00 43.70 715 ALA A N 1
ATOM 5695 C CA . ALA A 1 715 ? 6.661 -42.940 -15.972 1.00 43.69 715 ALA A CA 1
ATOM 5696 C C . ALA A 1 715 ? 7.106 -41.992 -14.851 1.00 45.12 715 ALA A C 1
ATOM 5697 O O . ALA A 1 715 ? 8.180 -41.386 -14.968 1.00 43.84 715 ALA A O 1
ATOM 5699 N N . ILE A 1 716 ? 6.321 -41.910 -13.751 1.00 40.23 716 ILE A N 1
ATOM 5700 C CA . ILE A 1 716 ? 6.657 -41.079 -12.586 1.00 40.48 716 ILE A CA 1
ATOM 5701 C C . ILE A 1 716 ? 8.068 -41.439 -12.044 1.00 46.49 716 ILE A C 1
ATOM 5702 O O . ILE A 1 716 ? 8.894 -40.537 -11.870 1.00 45.83 716 ILE A O 1
ATOM 5707 N N . THR A 1 717 ? 8.331 -42.756 -11.813 1.00 44.18 717 THR A N 1
ATOM 5708 C CA . THR A 1 717 ? 9.581 -43.319 -11.262 1.00 44.34 717 THR A CA 1
ATOM 5709 C C . THR A 1 717 ? 10.799 -43.004 -12.150 1.00 49.84 717 THR A C 1
ATOM 5710 O O . THR A 1 717 ? 11.910 -42.835 -11.632 1.00 47.70 717 THR A O 1
ATOM 5714 N N . LEU A 1 718 ? 10.591 -42.935 -13.479 1.00 49.07 718 LEU A N 1
ATOM 5715 C CA . LEU A 1 718 ? 11.671 -42.642 -14.426 1.00 49.65 718 LEU A CA 1
ATOM 5716 C C . LEU A 1 718 ? 12.184 -41.202 -14.252 1.00 54.65 718 LEU A C 1
ATOM 5717 O O . LEU A 1 718 ? 13.381 -40.972 -14.450 1.00 54.90 718 LEU A O 1
ATOM 5722 N N . PHE A 1 719 ? 11.297 -40.245 -13.860 1.00 50.92 719 PHE A N 1
ATOM 5723 C CA . PHE A 1 719 ? 11.706 -38.838 -13.699 1.00 50.68 719 PHE A CA 1
ATOM 5724 C C . PHE A 1 719 ? 11.712 -38.414 -12.215 1.00 56.75 719 PHE A C 1
ATOM 5725 O O . PHE A 1 719 ? 11.676 -37.218 -11.886 1.00 57.23 719 PHE A O 1
ATOM 5733 N N . GLY A 1 720 ? 11.844 -39.415 -11.354 1.00 53.49 720 GLY A N 1
ATOM 5734 C CA . GLY A 1 720 ? 11.942 -39.289 -9.911 1.00 52.79 720 GLY A CA 1
ATOM 5735 C C . GLY A 1 720 ? 12.653 -40.498 -9.348 1.00 57.56 720 GLY A C 1
ATOM 5736 O O . GLY A 1 720 ? 13.712 -40.898 -9.844 1.00 56.25 720 GLY A O 1
ATOM 5737 N N . ASP A 1 721 ? 12.057 -41.091 -8.316 1.00 56.37 721 ASP A N 1
ATOM 5738 C CA . ASP A 1 721 ? 12.527 -42.292 -7.629 1.00 56.53 721 ASP A CA 1
ATOM 5739 C C . ASP A 1 721 ? 11.313 -43.124 -7.221 1.00 61.23 721 ASP A C 1
ATOM 5740 O O . ASP A 1 721 ? 10.171 -42.745 -7.510 1.00 60.78 721 ASP A O 1
ATOM 5745 N N . LYS A 1 722 ? 11.563 -44.237 -6.518 1.00 58.95 722 LYS A N 1
ATOM 5746 C CA . LYS A 1 722 ? 10.567 -45.212 -6.074 1.00 58.61 722 LYS A CA 1
ATOM 5747 C C . LYS A 1 722 ? 9.462 -44.576 -5.229 1.00 60.14 722 LYS A C 1
ATOM 5748 O O . LYS A 1 722 ? 8.345 -45.091 -5.226 1.00 60.52 722 LYS A O 1
ATOM 5754 N N . ASN A 1 723 ? 9.755 -43.451 -4.548 1.00 53.97 723 ASN A N 1
ATOM 5755 C CA . ASN A 1 723 ? 8.796 -42.767 -3.678 1.00 53.29 723 ASN A CA 1
ATOM 5756 C C . ASN A 1 723 ? 7.990 -41.650 -4.372 1.00 54.52 723 ASN A C 1
ATOM 5757 O O . ASN A 1 723 ? 6.866 -41.389 -3.930 1.00 53.62 723 ASN A O 1
ATOM 5762 N N . THR A 1 724 ? 8.539 -41.015 -5.452 1.00 49.46 724 THR A N 1
ATOM 5763 C CA . THR A 1 724 ? 7.927 -39.900 -6.224 1.00 48.10 724 THR A CA 1
ATOM 5764 C C . THR A 1 724 ? 6.415 -40.125 -6.526 1.00 50.47 724 THR A C 1
ATOM 5765 O O . THR A 1 724 ? 5.671 -39.153 -6.521 1.00 49.16 724 THR A O 1
ATOM 5769 N N . LYS A 1 725 ? 5.962 -41.386 -6.708 1.00 47.11 725 LYS A N 1
ATOM 5770 C CA . LYS A 1 725 ? 4.549 -41.719 -6.948 1.00 47.49 725 LYS A CA 1
ATOM 5771 C C . LYS A 1 725 ? 3.633 -41.343 -5.762 1.00 50.74 725 LYS A C 1
ATOM 5772 O O . LYS A 1 725 ? 2.457 -41.067 -5.971 1.00 49.71 725 LYS A O 1
ATOM 5778 N N . ASN A 1 726 ? 4.157 -41.347 -4.529 1.00 48.23 726 ASN A N 1
ATOM 5779 C CA . ASN A 1 726 ? 3.365 -41.036 -3.331 1.00 47.74 726 ASN A CA 1
ATOM 5780 C C . ASN A 1 726 ? 3.076 -39.531 -3.208 1.00 49.75 726 ASN A C 1
ATOM 5781 O O . ASN A 1 726 ? 2.103 -39.127 -2.560 1.00 49.81 726 ASN A O 1
ATOM 5786 N N . VAL A 1 727 ? 3.908 -38.718 -3.860 1.00 44.16 727 VAL A N 1
ATOM 5787 C CA . VAL A 1 727 ? 3.795 -37.267 -3.899 1.00 43.75 727 VAL A CA 1
ATOM 5788 C C . VAL A 1 727 ? 2.922 -36.828 -5.110 1.00 44.14 727 VAL A C 1
ATOM 5789 O O . VAL A 1 727 ? 2.017 -36.002 -4.949 1.00 43.50 727 VAL A O 1
ATOM 5793 N N . VAL A 1 728 ? 3.183 -37.409 -6.305 1.00 37.49 728 VAL A N 1
ATOM 5794 C CA . VAL A 1 728 ? 2.539 -37.028 -7.561 1.00 36.33 728 VAL A CA 1
ATOM 5795 C C . VAL A 1 728 ? 1.081 -37.507 -7.642 1.00 43.98 728 VAL A C 1
ATOM 5796 O O . VAL A 1 728 ? 0.246 -36.791 -8.216 1.00 44.07 728 VAL A O 1
ATOM 5800 N N . LEU A 1 729 ? 0.777 -38.706 -7.094 1.00 40.28 729 LEU A N 1
ATOM 5801 C CA . LEU A 1 729 ? -0.563 -39.284 -7.178 1.00 39.47 729 LEU A CA 1
ATOM 5802 C C . LEU A 1 729 ? -1.425 -38.962 -5.969 1.00 40.21 729 LEU A C 1
ATOM 5803 O O . LEU A 1 729 ? -0.967 -39.082 -4.840 1.00 40.31 729 LEU A O 1
ATOM 5808 N N . GLU A 1 730 ? -2.697 -38.624 -6.209 1.00 34.99 730 GLU A N 1
ATOM 5809 C CA . GLU A 1 730 ? -3.655 -38.317 -5.150 1.00 34.39 730 GLU A CA 1
ATOM 5810 C C . GLU A 1 730 ? -4.087 -39.537 -4.378 1.00 40.44 730 GLU A C 1
ATOM 5811 O O . GLU A 1 730 ? -4.061 -40.653 -4.890 1.00 41.96 730 GLU A O 1
ATOM 5817 N N . LYS A 1 731 ? -4.496 -39.316 -3.133 1.00 37.83 731 LYS A N 1
ATOM 5818 C CA . LYS A 1 731 ? -4.914 -40.364 -2.201 1.00 37.16 731 LYS A CA 1
ATOM 5819 C C . LYS A 1 731 ? -6.271 -40.894 -2.600 1.00 38.26 731 LYS A C 1
ATOM 5820 O O . LYS A 1 731 ? -6.915 -40.325 -3.470 1.00 39.13 731 LYS A O 1
ATOM 5826 N N . SER A 1 732 ? -6.677 -42.008 -2.006 1.00 32.71 732 SER A N 1
ATOM 5827 C CA . SER A 1 732 ? -7.940 -42.682 -2.287 1.00 31.87 732 SER A CA 1
ATOM 5828 C C . SER A 1 732 ? -9.129 -41.967 -1.652 1.00 32.55 732 SER A C 1
ATOM 5829 O O . SER A 1 732 ? -8.961 -41.118 -0.787 1.00 30.44 732 SER A O 1
ATOM 5832 N N . TYR A 1 733 ? -10.323 -42.384 -2.045 1.00 30.57 733 TYR A N 1
ATOM 5833 C CA . TYR A 1 733 ? -11.621 -41.923 -1.555 1.00 31.13 733 TYR A CA 1
ATOM 5834 C C . TYR A 1 733 ? -11.738 -42.174 -0.038 1.00 36.32 733 TYR A C 1
ATOM 5835 O O . TYR A 1 733 ? -12.022 -41.231 0.690 1.00 37.31 733 TYR A O 1
ATOM 5844 N N . THR A 1 734 ? -11.475 -43.425 0.427 1.00 32.17 734 THR A N 1
ATOM 5845 C CA . THR A 1 734 ? -11.564 -43.873 1.827 1.00 32.04 734 THR A CA 1
ATOM 5846 C C . THR A 1 734 ? -10.705 -42.973 2.734 1.00 36.93 734 THR A C 1
ATOM 5847 O O . THR A 1 734 ? -11.164 -42.548 3.808 1.00 37.84 734 THR A O 1
ATOM 5851 N N . GLU A 1 735 ? -9.480 -42.663 2.270 1.00 31.19 735 GLU A N 1
ATOM 5852 C CA . GLU A 1 735 ? -8.532 -41.784 2.912 1.00 30.37 735 GLU A CA 1
ATOM 5853 C C . GLU A 1 735 ? -9.124 -40.382 3.089 1.00 38.02 735 GLU A C 1
ATOM 5854 O O . GLU A 1 735 ? -9.040 -39.850 4.181 1.00 39.75 735 GLU A O 1
ATOM 5860 N N . TYR A 1 736 ? -9.765 -39.794 2.054 1.00 35.20 736 TYR A N 1
ATOM 5861 C CA . TYR A 1 736 ? -10.357 -38.455 2.194 1.00 34.28 736 TYR A CA 1
ATOM 5862 C C . TYR A 1 736 ? -11.656 -38.506 2.993 1.00 38.44 736 TYR A C 1
ATOM 5863 O O . TYR A 1 736 ? -12.065 -37.511 3.577 1.00 38.54 736 TYR A O 1
ATOM 5872 N N . MET A 1 737 ? -12.285 -39.658 3.049 1.00 37.11 737 MET A N 1
ATOM 5873 C CA . MET A 1 737 ? -13.512 -39.805 3.824 1.00 38.50 737 MET A CA 1
ATOM 5874 C C . MET A 1 737 ? -13.232 -40.053 5.313 1.00 43.58 737 MET A C 1
ATOM 5875 O O . MET A 1 737 ? -14.031 -39.641 6.155 1.00 40.93 737 MET A O 1
ATOM 5880 N N . GLU A 1 738 ? -12.091 -40.693 5.634 1.00 42.62 738 GLU A N 1
ATOM 5881 C CA . GLU A 1 738 ? -11.796 -41.123 7.003 1.00 43.65 738 GLU A CA 1
ATOM 5882 C C . GLU A 1 738 ? -10.511 -40.548 7.613 1.00 49.43 738 GLU A C 1
ATOM 5883 O O . GLU A 1 738 ? -10.336 -40.626 8.831 1.00 51.34 738 GLU A O 1
ATOM 5889 N N . GLY A 1 739 ? -9.633 -40.001 6.790 1.00 43.71 739 GLY A N 1
ATOM 5890 C CA . GLY A 1 739 ? -8.395 -39.403 7.261 1.00 42.56 739 GLY A CA 1
ATOM 5891 C C . GLY A 1 739 ? -7.142 -40.172 6.928 1.00 46.26 739 GLY A C 1
ATOM 5892 O O . GLY A 1 739 ? -7.152 -41.404 6.829 1.00 47.50 739 GLY A O 1
ATOM 5893 N N . PHE A 1 740 ? -6.039 -39.433 6.801 1.00 40.55 740 PHE A N 1
ATOM 5894 C CA . PHE A 1 740 ? -4.712 -39.964 6.501 1.00 40.25 740 PHE A CA 1
ATOM 5895 C C . PHE A 1 740 ? -3.646 -38.922 6.927 1.00 47.93 740 PHE A C 1
ATOM 5896 O O . PHE A 1 740 ? 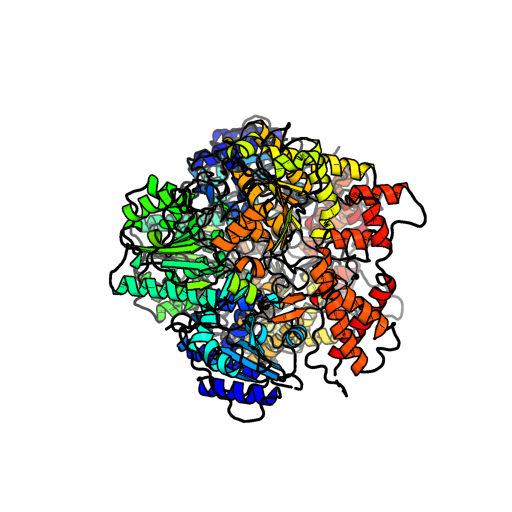-3.986 -37.774 7.211 1.00 46.81 740 PHE A O 1
ATOM 5904 N N . THR A 1 741 ? -2.365 -39.309 6.911 1.00 48.24 741 THR A N 1
ATOM 5905 C CA . THR A 1 741 ? -1.274 -38.412 7.249 1.00 49.77 741 THR A CA 1
ATOM 5906 C C . THR A 1 741 ? -0.407 -38.218 6.018 1.00 58.37 741 THR A C 1
ATOM 5907 O O . THR A 1 741 ? 0.076 -39.197 5.454 1.00 57.76 741 THR A O 1
ATOM 5911 N N . ASP A 1 742 ? -0.216 -36.965 5.588 1.00 60.59 742 ASP A N 1
ATOM 5912 C CA . ASP A 1 742 ? 0.645 -36.705 4.433 1.00 63.34 742 ASP A CA 1
ATOM 5913 C C . ASP A 1 742 ? 2.086 -36.995 4.844 1.00 70.32 742 ASP A C 1
ATOM 5914 O O . ASP A 1 742 ? 2.553 -36.443 5.836 1.00 70.15 742 ASP A O 1
ATOM 5919 N N . ALA A 1 743 ? 2.742 -37.936 4.146 1.00 68.76 743 ALA A N 1
ATOM 5920 C CA . ALA A 1 743 ? 4.119 -38.358 4.433 1.00 69.20 743 ALA A CA 1
ATOM 5921 C C . ALA A 1 743 ? 5.139 -37.229 4.220 1.00 73.44 743 ALA A C 1
ATOM 5922 O O . ALA A 1 743 ? 6.055 -37.083 5.031 1.00 72.96 743 ALA A O 1
ATOM 5924 N N . ALA A 1 744 ? 4.964 -36.432 3.146 1.00 69.87 744 ALA A N 1
ATOM 5925 C CA . ALA A 1 744 ? 5.853 -35.334 2.765 1.00 69.43 744 ALA A CA 1
ATOM 5926 C C . ALA A 1 744 ? 5.807 -34.137 3.745 1.00 73.91 744 ALA A C 1
ATOM 5927 O O . ALA A 1 744 ? 6.852 -33.536 3.997 1.00 73.39 744 ALA A O 1
ATOM 5929 N N . THR A 1 745 ? 4.611 -33.776 4.264 1.00 70.97 745 THR A N 1
ATOM 5930 C CA . THR A 1 745 ? 4.437 -32.641 5.183 1.00 71.14 745 THR A CA 1
ATOM 5931 C C . THR A 1 745 ? 4.448 -33.105 6.654 1.00 77.15 745 THR A C 1
ATOM 5932 O O . THR A 1 745 ? 4.703 -32.296 7.552 1.00 77.60 745 THR A O 1
ATOM 5936 N N . GLY A 1 746 ? 4.151 -34.387 6.875 1.00 73.82 746 GLY A N 1
ATOM 5937 C CA . GLY A 1 746 ? 4.087 -35.005 8.197 1.00 73.41 746 GLY A CA 1
ATOM 5938 C C . GLY A 1 746 ? 2.809 -34.704 8.961 1.00 76.63 746 GLY A C 1
ATOM 5939 O O . GLY A 1 746 ? 2.681 -35.111 10.124 1.00 76.58 746 GLY A O 1
ATOM 5940 N N . GLU A 1 747 ? 1.847 -33.997 8.316 1.00 71.79 747 GLU A N 1
ATOM 5941 C CA . GLU A 1 747 ? 0.603 -33.588 8.964 1.00 71.09 747 GLU A CA 1
ATOM 5942 C C . GLU A 1 747 ? -0.590 -34.476 8.652 1.00 71.60 747 GLU A C 1
ATOM 5943 O O . GLU A 1 747 ? -0.720 -35.004 7.546 1.00 71.23 747 GLU A O 1
ATOM 5949 N N . ALA A 1 748 ? -1.469 -34.615 9.657 1.00 65.37 748 ALA A N 1
ATOM 5950 C CA . ALA A 1 748 ? -2.701 -35.392 9.606 1.00 63.36 748 ALA A CA 1
ATOM 5951 C C . ALA A 1 748 ? -3.822 -34.575 8.977 1.00 64.85 748 ALA A C 1
ATOM 5952 O O . ALA A 1 748 ? -4.109 -33.470 9.443 1.00 64.77 748 ALA A O 1
ATOM 5954 N N . LYS A 1 749 ? -4.443 -35.109 7.904 1.00 58.81 749 LYS A N 1
ATOM 5955 C CA . LYS A 1 749 ? -5.571 -34.472 7.228 1.00 56.75 749 LYS A CA 1
ATOM 5956 C C . LYS A 1 749 ? -6.858 -35.180 7.612 1.00 55.58 749 LYS A C 1
ATOM 5957 O O . LYS A 1 749 ? -6.997 -36.385 7.389 1.00 54.68 749 LYS A O 1
ATOM 5963 N N . ARG A 1 750 ? -7.781 -34.426 8.225 1.00 48.52 750 ARG A N 1
ATOM 5964 C CA . ARG A 1 750 ? -9.071 -34.927 8.692 1.00 46.79 750 ARG A CA 1
ATOM 5965 C C . ARG A 1 750 ? -9.978 -35.347 7.561 1.00 50.07 750 ARG A C 1
ATOM 5966 O O . ARG A 1 750 ? -10.145 -34.621 6.585 1.00 51.30 750 ARG A O 1
ATOM 5974 N N . GLY A 1 751 ? -10.575 -36.513 7.720 1.00 44.70 751 GLY A N 1
ATOM 5975 C CA . GLY A 1 751 ? -11.531 -37.057 6.778 1.00 43.72 751 GLY A CA 1
ATOM 5976 C C . GLY A 1 751 ? -12.847 -36.304 6.810 1.00 47.28 751 GLY A C 1
ATOM 5977 O O . GLY A 1 751 ? -13.276 -35.821 7.865 1.00 46.90 751 GLY A O 1
ATOM 5978 N N . PHE A 1 752 ? -13.492 -36.207 5.639 1.00 42.25 752 PHE A N 1
ATOM 5979 C CA . PHE A 1 752 ? -14.779 -35.572 5.434 1.00 41.08 752 PHE A CA 1
ATOM 5980 C C . PHE A 1 752 ? -15.852 -36.129 6.388 1.00 46.67 752 PHE A C 1
ATOM 5981 O O . PHE A 1 752 ? -16.691 -35.361 6.855 1.00 47.27 752 PHE A O 1
ATOM 5989 N N . MET A 1 753 ? -15.849 -37.449 6.668 1.00 43.98 753 MET A N 1
ATOM 5990 C CA . MET A 1 753 ? -16.847 -38.034 7.572 1.00 44.07 753 MET A CA 1
ATOM 5991 C C . MET A 1 753 ? -16.594 -37.609 9.018 1.00 49.28 753 MET A C 1
ATOM 5992 O O . MET A 1 753 ? -17.563 -37.371 9.747 1.00 48.44 753 MET A O 1
ATOM 5997 N N . THR A 1 754 ? -15.302 -37.468 9.406 1.00 46.12 754 THR A N 1
ATOM 5998 C CA . THR A 1 754 ? -14.873 -36.996 10.724 1.00 46.44 754 THR A CA 1
ATOM 5999 C C . THR A 1 754 ? -15.351 -35.548 10.909 1.00 51.64 754 THR A C 1
ATOM 6000 O O . THR A 1 754 ? -15.827 -35.192 11.998 1.00 51.75 754 THR A O 1
ATOM 6004 N N . VAL A 1 755 ? -15.231 -34.722 9.827 1.00 46.95 755 VAL A N 1
ATOM 6005 C CA . VAL A 1 755 ? -15.638 -33.313 9.813 1.00 45.83 755 VAL A CA 1
ATOM 6006 C C . VAL A 1 755 ? -17.168 -33.245 9.827 1.00 51.51 755 VAL A C 1
ATOM 6007 O O . VAL A 1 755 ? -17.715 -32.410 10.544 1.00 52.00 755 VAL A O 1
ATOM 6011 N N . VAL A 1 756 ? -17.855 -34.138 9.099 1.00 49.68 756 VAL A N 1
ATOM 6012 C CA . VAL A 1 756 ? -19.324 -34.159 9.084 1.00 50.79 756 VAL A CA 1
ATOM 6013 C C . VAL A 1 756 ? -19.836 -34.524 10.498 1.00 56.79 756 VAL A C 1
ATOM 6014 O O . VAL A 1 756 ? -20.722 -33.831 11.003 1.00 56.66 756 VAL A O 1
ATOM 6018 N N . SER A 1 757 ? -19.213 -35.534 11.155 1.00 54.96 757 SER A N 1
ATOM 6019 C CA . SER A 1 757 ? -19.528 -35.961 12.521 1.00 55.48 757 SER A CA 1
ATOM 6020 C C . SER A 1 757 ? -19.327 -34.815 13.505 1.00 61.30 757 SER A C 1
ATOM 6021 O O . SER A 1 757 ? -20.264 -34.500 14.240 1.00 61.98 757 SER A O 1
ATOM 6024 N N . GLU A 1 758 ? -18.139 -34.160 13.489 1.00 58.56 758 GLU A N 1
ATOM 6025 C CA . GLU A 1 758 ? -17.847 -33.022 14.372 1.00 59.54 758 GLU A CA 1
ATOM 6026 C C . GLU A 1 758 ? -18.825 -31.837 14.122 1.00 66.13 758 GLU A C 1
ATOM 6027 O O . GLU A 1 758 ? -19.241 -31.200 15.087 1.00 65.96 758 GLU A O 1
ATOM 6033 N N . LEU A 1 759 ? -19.210 -31.567 12.849 1.00 64.35 759 LEU A N 1
ATOM 6034 C CA . LEU A 1 759 ? -20.148 -30.484 12.502 1.00 64.38 759 LEU A CA 1
ATOM 6035 C C . LEU A 1 759 ? -21.519 -30.700 13.152 1.00 69.82 759 LEU A C 1
ATOM 6036 O O . LEU A 1 759 ? -22.115 -29.736 13.617 1.00 69.44 759 LEU A O 1
ATOM 6041 N N . GLU A 1 760 ? -21.992 -31.960 13.211 1.00 67.27 760 GLU A N 1
ATOM 6042 C CA . GLU A 1 760 ? -23.285 -32.311 13.790 1.00 67.54 760 GLU A CA 1
ATOM 6043 C C . GLU A 1 760 ? -23.217 -32.347 15.330 1.00 72.49 760 GLU A C 1
ATOM 6044 O O . GLU A 1 760 ? -24.185 -31.954 15.983 1.00 72.09 760 GLU A O 1
ATOM 6050 N N . GLN A 1 761 ? -22.088 -32.803 15.905 1.00 69.36 761 GLN A N 1
ATOM 6051 C CA . GLN A 1 761 ? -21.950 -32.895 17.361 1.00 69.40 761 GLN A CA 1
ATOM 6052 C C . GLN A 1 761 ? -21.726 -31.519 18.014 1.00 72.55 761 GLN A C 1
ATOM 6053 O O . GLN A 1 761 ? -22.457 -31.171 18.941 1.00 72.22 761 GLN A O 1
ATOM 6059 N N . ARG A 1 762 ? -20.735 -30.746 17.532 1.00 68.41 762 ARG A N 1
ATOM 6060 C CA . ARG A 1 762 ? -20.379 -29.439 18.086 1.00 68.14 762 ARG A CA 1
ATOM 6061 C C . ARG A 1 762 ? -21.320 -28.293 17.646 1.00 73.22 762 ARG A C 1
ATOM 6062 O O . ARG A 1 762 ? -21.428 -27.309 18.381 1.00 73.55 762 ARG A O 1
ATOM 6070 N N . PHE A 1 763 ? -21.956 -28.382 16.453 1.00 69.98 763 PHE A N 1
ATOM 6071 C CA . PHE A 1 763 ? -22.820 -27.307 15.940 1.00 69.98 763 PHE A CA 1
ATOM 6072 C C . PHE A 1 763 ? -24.121 -27.862 15.294 1.00 77.14 763 PHE A C 1
ATOM 6073 O O . PHE A 1 763 ? -24.315 -27.710 14.080 1.00 75.17 763 PHE A O 1
ATOM 6081 N N . PRO A 1 764 ? -25.055 -28.467 16.072 1.00 78.08 764 PRO A N 1
ATOM 6082 C CA . PRO A 1 764 ? -26.307 -28.940 15.450 1.00 79.78 764 PRO A CA 1
ATOM 6083 C C . PRO A 1 764 ? -27.268 -27.781 15.135 1.00 89.45 764 PRO A C 1
ATOM 6084 O O . PRO A 1 764 ? -28.312 -28.005 14.524 1.00 88.74 764 PRO A O 1
ATOM 6088 N N . ASP A 1 765 ? -26.870 -26.544 15.527 1.00 90.81 765 ASP A N 1
ATOM 6089 C CA . ASP A 1 765 ? -27.523 -25.234 15.428 1.00 92.93 765 ASP A CA 1
ATOM 6090 C C . ASP A 1 765 ? -28.566 -25.092 14.287 1.00 102.29 765 ASP A C 1
ATOM 6091 O O . ASP A 1 765 ? -28.251 -25.345 13.115 1.00 101.71 765 ASP A O 1
ATOM 6096 N N . PRO A 1 766 ? -29.811 -24.663 14.619 1.00 103.26 766 PRO A N 1
ATOM 6097 C CA . PRO A 1 766 ? -30.805 -24.423 13.552 1.00 104.27 766 PRO A CA 1
ATOM 6098 C C . PRO A 1 766 ? -30.554 -23.067 12.875 1.00 109.50 766 PRO A C 1
ATOM 6099 O O . PRO A 1 766 ? -30.921 -22.883 11.714 1.00 109.43 766 PRO A O 1
ATOM 6103 N N . THR A 1 767 ? -29.922 -22.131 13.632 1.00 106.47 767 THR A N 1
ATOM 6104 C CA . THR A 1 767 ? -29.487 -20.750 13.354 1.00 106.63 767 THR A CA 1
ATOM 6105 C C . THR A 1 767 ? -28.927 -20.146 14.647 1.00 110.73 767 THR A C 1
ATOM 6106 O O . THR A 1 767 ? -28.319 -19.070 14.621 1.00 110.02 767 THR A O 1
ATOM 6110 N N . SER A 1 768 ? -29.134 -20.866 15.777 1.00 107.87 768 SER A N 1
ATOM 6111 C CA . SER A 1 768 ? -28.759 -20.504 17.148 1.00 107.95 768 SER A CA 1
ATOM 6112 C C . SER A 1 768 ? -27.306 -20.048 17.301 1.00 111.98 768 SER A C 1
ATOM 6113 O O . SER A 1 768 ? -27.033 -19.236 18.190 1.00 111.88 768 SER A O 1
ATOM 6116 N N . ILE A 1 769 ? -26.390 -20.567 16.441 1.00 108.15 769 ILE A N 1
ATOM 6117 C CA . ILE A 1 769 ? -24.939 -20.315 16.412 1.00 107.64 769 ILE A CA 1
ATOM 6118 C C . ILE A 1 769 ? -24.434 -20.334 17.884 1.00 109.79 769 ILE A C 1
ATOM 6119 O O . ILE A 1 769 ? -24.664 -21.357 18.536 1.00 109.21 769 ILE A O 1
ATOM 6124 N N . GLU A 1 770 ? -23.816 -19.235 18.406 1.00 105.15 770 GLU A N 1
ATOM 6125 C CA . GLU A 1 770 ? -23.330 -19.035 19.782 1.00 104.35 770 GLU A CA 1
ATOM 6126 C C . GLU A 1 770 ? -22.442 -17.775 19.870 1.00 105.66 770 GLU A C 1
ATOM 6127 O O . GLU A 1 770 ? -22.759 -16.746 19.269 1.00 104.75 770 GLU A O 1
ATOM 6133 N N . SER A 1 771 ? -21.336 -17.879 20.629 1.00 100.78 771 SER A N 1
ATOM 6134 C CA . SER A 1 771 ? -20.347 -16.845 20.916 1.00 99.78 771 SER A CA 1
ATOM 6135 C C . SER A 1 771 ? -19.267 -16.739 19.832 1.00 101.23 771 SER A C 1
ATOM 6136 O O . SER A 1 771 ? -19.314 -17.446 18.826 1.00 100.74 771 SER A O 1
ATOM 6139 N N . GLU A 1 772 ? -18.277 -15.864 20.072 1.00 96.04 772 GLU A N 1
ATOM 6140 C CA . GLU A 1 772 ? -17.134 -15.616 19.204 1.00 94.94 772 GLU A CA 1
ATOM 6141 C C . GLU A 1 772 ? -16.226 -16.846 19.103 1.00 95.94 772 GLU A C 1
ATOM 6142 O O . GLU A 1 772 ? -15.640 -17.068 18.045 1.00 95.53 772 GLU A O 1
ATOM 6148 N N . LYS A 1 773 ? -16.106 -17.636 20.192 1.00 90.45 773 LYS A N 1
ATOM 6149 C CA . LYS A 1 773 ? -15.282 -18.852 20.220 1.00 89.32 773 LYS A CA 1
ATOM 6150 C C . LYS A 1 773 ? -15.900 -19.941 19.345 1.00 92.10 773 LYS A C 1
ATOM 6151 O O . LYS A 1 773 ? -15.163 -20.680 18.696 1.00 91.47 773 LYS A O 1
ATOM 6157 N N . GLU A 1 774 ? -17.243 -20.036 19.328 1.00 87.88 774 GLU A N 1
ATOM 6158 C CA . GLU A 1 774 ? -17.941 -21.031 18.517 1.00 87.52 774 GLU A CA 1
ATOM 6159 C C . GLU A 1 774 ? -17.896 -20.648 17.034 1.00 88.19 774 GLU A C 1
ATOM 6160 O O . GLU A 1 774 ? -17.679 -21.523 16.200 1.00 87.43 774 GLU A O 1
ATOM 6166 N N . LYS A 1 775 ? -18.068 -19.341 16.717 1.00 82.40 775 LYS A N 1
ATOM 6167 C CA . LYS A 1 775 ? -18.028 -18.796 15.353 1.00 80.69 775 LYS A CA 1
ATOM 6168 C C . LYS A 1 775 ? -16.677 -19.080 14.705 1.00 81.81 775 LYS A C 1
ATOM 6169 O O . LYS A 1 775 ? -16.653 -19.563 13.577 1.00 81.89 775 LYS A O 1
ATOM 6175 N N . LYS A 1 776 ? -15.569 -18.838 15.437 1.00 75.68 776 LYS A N 1
ATOM 6176 C CA . LYS A 1 776 ? -14.196 -19.092 14.997 1.00 74.42 776 LYS A CA 1
ATOM 6177 C C . LYS A 1 776 ? -13.983 -20.596 14.771 1.00 78.38 776 LYS A C 1
ATOM 6178 O O . LYS A 1 776 ? -13.380 -20.995 13.769 1.00 78.54 776 LYS A O 1
ATOM 6184 N N . ASP A 1 777 ? -14.502 -21.423 15.699 1.00 73.98 777 ASP A N 1
ATOM 6185 C CA . ASP A 1 777 ? -14.408 -22.882 15.653 1.00 72.77 777 ASP A CA 1
ATOM 6186 C C . ASP A 1 777 ? -15.182 -23.453 14.463 1.00 72.99 777 ASP A C 1
ATOM 6187 O O . ASP A 1 777 ? -14.690 -24.380 13.816 1.00 72.24 777 ASP A O 1
ATOM 6192 N N . PHE A 1 778 ? -16.366 -22.876 14.160 1.00 67.08 778 PHE A N 1
ATOM 6193 C CA . PHE A 1 778 ? -17.213 -23.277 13.036 1.00 65.61 778 PHE A CA 1
ATOM 6194 C C . PHE A 1 778 ? -16.540 -22.947 11.697 1.00 66.11 778 PHE A C 1
ATOM 6195 O O . PHE A 1 778 ? -16.514 -23.804 10.824 1.00 65.99 778 PHE A O 1
ATOM 6203 N N . VAL A 1 779 ? -16.046 -21.702 11.533 1.00 59.09 779 VAL A N 1
ATOM 6204 C CA . VAL A 1 779 ? -15.371 -21.210 10.332 1.00 57.41 779 VAL A CA 1
ATOM 6205 C C . VAL A 1 779 ? -14.183 -22.146 10.002 1.00 62.76 779 VAL A C 1
ATOM 6206 O O . VAL A 1 779 ? -14.035 -22.558 8.845 1.00 62.85 779 VAL A O 1
ATOM 6210 N N . LYS A 1 780 ? -13.384 -22.513 11.024 1.00 59.73 780 LYS A N 1
ATOM 6211 C CA . LYS A 1 780 ? -12.239 -23.416 10.880 1.00 59.62 780 LYS A CA 1
ATOM 6212 C C . LYS A 1 780 ? -12.710 -24.843 10.504 1.00 62.37 780 LYS A C 1
ATOM 6213 O O . LYS A 1 780 ? -12.032 -25.523 9.732 1.00 63.06 780 LYS A O 1
ATOM 6219 N N . LEU A 1 781 ? -13.876 -25.272 11.021 1.00 56.52 781 LEU A N 1
ATOM 6220 C CA . LEU A 1 781 ? -14.428 -26.601 10.766 1.00 55.10 781 LEU A CA 1
ATOM 6221 C C . LEU A 1 781 ? -15.078 -26.685 9.375 1.00 56.81 781 LEU A C 1
ATOM 6222 O O . LEU A 1 781 ? -14.795 -27.627 8.627 1.00 56.35 781 LEU A O 1
ATOM 6227 N N . PHE A 1 782 ? -15.932 -25.706 9.030 1.00 51.01 782 PHE A N 1
ATOM 6228 C CA . PHE A 1 782 ? -16.633 -25.644 7.754 1.00 49.67 782 PHE A CA 1
ATOM 6229 C C . PHE A 1 782 ? -15.656 -25.398 6.603 1.00 51.81 782 PHE A C 1
ATOM 6230 O O . PHE A 1 782 ? -15.922 -25.832 5.487 1.00 53.23 782 PHE A O 1
ATOM 6238 N N . GLY A 1 783 ? -14.528 -24.756 6.885 1.00 46.48 783 GLY A N 1
ATOM 6239 C CA . GLY A 1 783 ? -13.474 -24.530 5.904 1.00 46.60 783 GLY A CA 1
ATOM 6240 C C . GLY A 1 783 ? -12.885 -25.845 5.432 1.00 51.40 783 GLY A C 1
ATOM 6241 O O . GLY A 1 783 ? -12.623 -26.024 4.238 1.00 52.94 783 GLY A O 1
ATOM 6242 N N . GLU A 1 784 ? -12.705 -26.791 6.377 1.00 46.56 784 GLU A N 1
ATOM 6243 C CA . GLU A 1 784 ? -12.216 -28.148 6.118 1.00 45.39 784 GLU A CA 1
ATOM 6244 C C . GLU A 1 784 ? -13.269 -28.907 5.341 1.00 47.78 784 GLU A C 1
ATOM 6245 O O . GLU A 1 784 ? -12.919 -29.642 4.414 1.00 47.62 784 GLU A O 1
ATOM 6251 N N . TYR A 1 785 ? -14.565 -28.711 5.715 1.00 42.16 785 TYR A N 1
ATOM 6252 C CA . TYR A 1 785 ? -15.704 -29.321 5.051 1.00 41.47 785 TYR A CA 1
ATOM 6253 C C . TYR A 1 785 ? -15.699 -28.961 3.552 1.00 46.57 785 TYR A C 1
ATOM 6254 O O . TYR A 1 785 ? -15.686 -29.866 2.713 1.00 46.89 785 TYR A O 1
ATOM 6263 N N . LEU A 1 786 ? -15.741 -27.643 3.230 1.00 42.13 786 LEU A N 1
ATOM 6264 C CA . LEU A 1 786 ? -15.755 -27.111 1.859 1.00 40.73 786 LEU A CA 1
ATOM 6265 C C . LEU A 1 786 ? -14.564 -27.642 1.045 1.00 42.50 786 LEU A C 1
ATOM 6266 O O . LEU A 1 786 ? -14.755 -28.037 -0.098 1.00 41.85 786 LEU A O 1
ATOM 6271 N N . ARG A 1 787 ? -13.366 -27.695 1.652 1.00 39.91 787 ARG A N 1
ATOM 6272 C CA . ARG A 1 787 ? -12.130 -28.209 1.052 1.00 41.21 787 ARG A CA 1
ATOM 6273 C C . ARG A 1 787 ? -12.212 -29.716 0.805 1.00 47.68 787 ARG A C 1
ATOM 6274 O O . ARG A 1 787 ? -11.611 -30.195 -0.155 1.00 48.07 787 ARG A O 1
ATOM 6282 N N . ALA A 1 788 ? -12.943 -30.461 1.672 1.00 45.15 788 ALA A N 1
ATOM 6283 C CA . ALA A 1 788 ? -13.090 -31.913 1.560 1.00 45.94 788 ALA A CA 1
ATOM 6284 C C . ALA A 1 788 ? -14.161 -32.284 0.537 1.00 50.46 788 ALA A C 1
ATOM 6285 O O . ALA A 1 788 ? -13.937 -33.176 -0.282 1.00 50.49 788 ALA A O 1
ATOM 6287 N N . GLU A 1 789 ? -15.306 -31.588 0.570 1.00 46.58 789 GLU A N 1
ATOM 6288 C CA . GLU A 1 789 ? -16.428 -31.788 -0.335 1.00 46.44 789 GLU A CA 1
ATOM 6289 C C . GLU A 1 789 ? -15.979 -31.503 -1.774 1.00 50.23 789 GLU A C 1
ATOM 6290 O O . GLU A 1 789 ? -16.314 -32.268 -2.676 1.00 50.25 789 GLU A O 1
ATOM 6296 N N . ASN A 1 790 ? -15.171 -30.444 -1.970 1.00 46.78 790 ASN A N 1
ATOM 6297 C CA . ASN A 1 790 ? -14.654 -30.023 -3.277 1.00 45.85 790 ASN A CA 1
ATOM 6298 C C . ASN A 1 790 ? -13.622 -31.032 -3.816 1.00 48.28 790 ASN A C 1
ATOM 6299 O O . ASN A 1 790 ? -13.678 -31.373 -5.006 1.00 48.40 790 ASN A O 1
ATOM 6304 N N . ILE A 1 791 ? -12.734 -31.556 -2.938 1.00 42.64 791 ILE A N 1
ATOM 6305 C CA . ILE A 1 791 ? -11.756 -32.582 -3.310 1.00 41.55 791 ILE A CA 1
ATOM 6306 C C . ILE A 1 791 ? -12.492 -33.875 -3.685 1.00 44.11 791 ILE A C 1
ATOM 6307 O O . ILE A 1 791 ? -12.105 -34.548 -4.645 1.00 42.20 791 ILE A O 1
ATOM 6312 N N . LEU A 1 792 ? -13.556 -34.210 -2.917 1.00 41.70 792 LEU A N 1
ATOM 6313 C CA . LEU A 1 792 ? -14.328 -35.433 -3.085 1.00 41.87 792 LEU A CA 1
ATOM 6314 C C . LEU A 1 792 ? -15.282 -35.413 -4.297 1.00 47.33 792 LEU A C 1
ATOM 6315 O O . LEU A 1 792 ? -15.671 -36.492 -4.757 1.00 47.74 792 LEU A O 1
ATOM 6320 N N . GLN A 1 793 ? -15.581 -34.224 -4.867 1.00 42.92 793 GLN A N 1
ATOM 6321 C CA . GLN A 1 793 ? -16.400 -34.074 -6.073 1.00 41.55 793 GLN A CA 1
ATOM 6322 C C . GLN A 1 793 ? -15.771 -34.830 -7.229 1.00 43.71 793 GLN A C 1
ATOM 6323 O O . GLN A 1 793 ? -16.470 -35.299 -8.114 1.00 44.16 793 GLN A O 1
ATOM 6329 N N . ASN A 1 794 ? -14.445 -34.962 -7.200 1.00 39.94 794 ASN A N 1
ATOM 6330 C CA . ASN A 1 794 ? -13.642 -35.628 -8.223 1.00 40.77 794 ASN A CA 1
ATOM 6331 C C . ASN A 1 794 ? -13.665 -37.158 -8.110 1.00 45.59 794 ASN A C 1
ATOM 6332 O O . ASN A 1 794 ? -13.022 -37.818 -8.928 1.00 45.40 794 ASN A O 1
ATOM 6337 N N . TYR A 1 795 ? -14.389 -37.723 -7.112 1.00 41.69 795 TYR A N 1
ATOM 6338 C CA . TYR A 1 795 ? -14.431 -39.167 -6.845 1.00 40.82 795 TYR A CA 1
ATOM 6339 C C . TYR A 1 795 ? -15.777 -39.773 -7.240 1.00 43.35 795 TYR A C 1
ATOM 6340 O O . TYR A 1 795 ? -16.829 -39.329 -6.759 1.00 41.14 795 TYR A O 1
ATOM 6349 N N . ASP A 1 796 ? -15.721 -40.817 -8.102 1.00 41.09 796 ASP A N 1
ATOM 6350 C CA . ASP A 1 796 ? -16.884 -41.548 -8.608 1.00 41.83 796 ASP A CA 1
ATOM 6351 C C . ASP A 1 796 ? -17.694 -42.118 -7.456 1.00 46.01 796 ASP A C 1
ATOM 6352 O O . ASP A 1 796 ? -18.921 -42.010 -7.475 1.00 45.77 796 ASP A O 1
ATOM 6357 N N . GLU A 1 797 ? -17.003 -42.661 -6.430 1.00 42.42 797 GLU A N 1
ATOM 6358 C CA . GLU A 1 797 ? -17.635 -43.210 -5.225 1.00 41.76 797 GLU A CA 1
ATOM 6359 C C . GLU A 1 797 ? -18.456 -42.126 -4.514 1.00 45.13 797 GLU A C 1
ATOM 6360 O O . GLU A 1 797 ? -19.613 -42.365 -4.171 1.00 44.59 797 GLU A O 1
ATOM 6366 N N . PHE A 1 798 ? -17.877 -40.924 -4.350 1.00 42.63 798 PHE A N 1
ATOM 6367 C CA . PHE A 1 798 ? -18.543 -39.801 -3.692 1.00 43.02 798 PHE A CA 1
ATOM 6368 C C . PHE A 1 798 ? -19.718 -39.286 -4.516 1.00 50.89 798 PHE A C 1
ATOM 6369 O O . PHE A 1 798 ? -20.766 -38.956 -3.939 1.00 52.03 798 PHE A O 1
ATOM 6377 N N . ALA A 1 799 ? -19.538 -39.208 -5.857 1.00 46.91 799 ALA A N 1
ATOM 6378 C CA . ALA A 1 799 ? -20.577 -38.792 -6.798 1.00 46.35 799 ALA A CA 1
ATOM 6379 C C . ALA A 1 799 ? -21.790 -39.730 -6.667 1.00 49.09 799 ALA A C 1
ATOM 6380 O O . ALA A 1 799 ? -22.906 -39.250 -6.489 1.00 48.07 799 ALA A O 1
ATOM 6382 N N . THR A 1 800 ? -21.544 -41.058 -6.660 1.00 46.26 800 THR A N 1
ATOM 6383 C CA . THR A 1 800 ? -22.547 -42.123 -6.480 1.00 46.94 800 THR A CA 1
ATOM 6384 C C . THR A 1 800 ? -23.255 -41.948 -5.126 1.00 53.53 800 THR A C 1
ATOM 6385 O O . THR A 1 800 ? -24.478 -42.055 -5.063 1.00 54.42 800 THR A O 1
ATOM 6389 N N . LEU A 1 801 ? -22.496 -41.646 -4.064 1.00 50.66 801 LEU A N 1
ATOM 6390 C CA . LEU A 1 801 ? -23.057 -41.431 -2.744 1.00 51.79 801 LEU A CA 1
ATOM 6391 C C . LEU A 1 801 ? -23.949 -40.184 -2.723 1.00 56.40 801 LEU A C 1
ATOM 6392 O O . LEU A 1 801 ? -25.040 -40.248 -2.161 1.00 56.15 801 LEU A O 1
ATOM 6397 N N . LYS A 1 802 ? -23.489 -39.069 -3.332 1.00 53.98 802 LYS A N 1
ATOM 6398 C CA . LYS A 1 802 ? -24.232 -37.807 -3.390 1.00 54.52 802 LYS A CA 1
ATOM 6399 C C . LYS A 1 802 ? -25.512 -37.932 -4.232 1.00 61.58 802 LYS A C 1
ATOM 6400 O O . LYS A 1 802 ? -26.539 -37.356 -3.858 1.00 61.83 802 LYS A O 1
ATOM 6406 N N . ALA A 1 803 ? -25.459 -38.711 -5.335 1.00 59.11 803 ALA A N 1
ATOM 6407 C CA . ALA A 1 803 ? -26.595 -38.950 -6.224 1.00 59.48 803 ALA A CA 1
ATOM 6408 C C . ALA A 1 803 ? -27.702 -39.722 -5.515 1.00 67.57 803 ALA A C 1
ATOM 6409 O O . ALA A 1 803 ? -28.875 -39.440 -5.765 1.00 68.08 803 ALA A O 1
ATOM 6411 N N . LEU A 1 804 ? -27.334 -40.659 -4.602 1.00 66.19 804 LEU A N 1
ATOM 6412 C CA . LEU A 1 804 ? -28.262 -41.492 -3.815 1.00 67.21 804 LEU A CA 1
ATOM 6413 C C . LEU A 1 804 ? -29.266 -40.656 -3.010 1.00 73.52 804 LEU A C 1
ATOM 6414 O O . LEU A 1 804 ? -30.432 -41.043 -2.930 1.00 72.98 804 LEU A O 1
ATOM 6419 N N . GLN A 1 805 ? -28.826 -39.519 -2.442 1.00 72.68 805 GLN A N 1
ATOM 6420 C CA . GLN A 1 805 ? -29.675 -38.630 -1.647 1.00 74.48 805 GLN A CA 1
ATOM 6421 C C . GLN A 1 805 ? -30.649 -37.850 -2.564 1.00 84.43 805 GLN A C 1
ATOM 6422 O O . GLN A 1 805 ? -30.537 -36.633 -2.675 1.00 84.28 805 GLN A O 1
ATOM 6428 N N . GLN A 1 806 ? -31.604 -38.549 -3.218 1.00 85.95 806 GLN A N 1
ATOM 6429 C CA . GLN A 1 806 ? -32.556 -37.923 -4.143 1.00 87.68 806 GLN A CA 1
ATOM 6430 C C . GL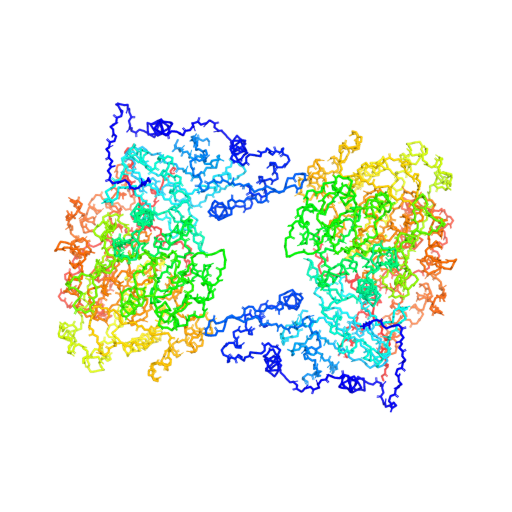N A 1 806 ? -33.929 -38.620 -4.205 1.00 98.43 806 GLN A C 1
ATOM 6431 O O . GLN A 1 806 ? -34.942 -37.920 -4.217 1.00 98.57 806 GLN A O 1
ATOM 6437 N N . ILE A 1 807 ? -33.969 -39.970 -4.248 1.00 99.91 807 ILE A N 1
ATOM 6438 C CA . ILE A 1 807 ? -35.201 -40.776 -4.375 1.00 102.39 807 ILE A CA 1
ATOM 6439 C C . ILE A 1 807 ? -36.154 -40.656 -3.124 1.00 112.48 807 ILE A C 1
ATOM 6440 O O . ILE A 1 807 ? -35.724 -40.207 -2.054 1.00 112.54 807 ILE A O 1
ATOM 6445 N N . ASP A 1 808 ? -37.448 -41.066 -3.297 1.00 113.04 808 ASP A N 1
ATOM 6446 C CA . ASP A 1 808 ? -38.544 -41.117 -2.298 1.00 114.74 808 ASP A CA 1
ATOM 6447 C C . ASP A 1 808 ? -39.784 -41.762 -2.956 1.00 122.02 808 ASP A C 1
ATOM 6448 O O . ASP A 1 808 ? -40.485 -41.085 -3.717 1.00 121.51 808 ASP A O 1
ATOM 6453 N N . LEU A 1 809 ? -40.044 -43.070 -2.686 1.00 121.10 809 LEU A N 1
ATOM 6454 C CA . LEU A 1 809 ? -41.154 -43.796 -3.333 1.00 121.90 809 LEU A CA 1
ATOM 6455 C C . LEU A 1 809 ? -41.944 -44.761 -2.398 1.00 127.92 809 LEU A C 1
ATOM 6456 O O . LEU A 1 809 ? -41.454 -45.125 -1.326 1.00 127.35 809 LEU A O 1
ATOM 6461 N N . SER A 1 810 ? -43.172 -45.176 -2.845 1.00 126.20 810 SER A N 1
ATOM 6462 C CA . SER A 1 810 ? -44.095 -46.092 -2.140 1.00 126.63 810 SER A CA 1
ATOM 6463 C C . SER A 1 810 ? -44.976 -46.936 -3.112 1.00 131.38 810 SER A C 1
ATOM 6464 O O . SER A 1 810 ? -45.457 -46.407 -4.121 1.00 131.11 810 SER A O 1
ATOM 6467 N N . ASP A 1 811 ? -45.197 -48.240 -2.768 1.00 128.16 811 ASP A N 1
ATOM 6468 C CA . ASP A 1 811 ? -46.009 -49.269 -3.462 1.00 128.04 811 ASP A CA 1
ATOM 6469 C C . ASP A 1 811 ? -45.700 -49.318 -5.023 1.00 131.89 811 ASP A C 1
ATOM 6470 O O . ASP A 1 811 ? -44.502 -49.382 -5.316 1.00 131.44 811 ASP A O 1
ATOM 6475 N N . PRO A 1 812 ? -46.633 -49.335 -6.039 1.00 128.18 812 PRO A N 1
ATOM 6476 C CA . PRO A 1 812 ? -46.164 -49.403 -7.439 1.00 127.73 812 PRO A CA 1
ATOM 6477 C C . PRO A 1 812 ? -45.850 -48.015 -8.023 1.00 130.28 812 PRO A C 1
ATOM 6478 O O . PRO A 1 812 ? -46.748 -47.178 -8.157 1.00 129.68 812 PRO A O 1
ATOM 6482 N N . VAL A 1 813 ? -44.557 -47.774 -8.361 1.00 125.96 813 VAL A N 1
ATOM 6483 C CA . VAL A 1 813 ? -44.040 -46.501 -8.903 1.00 125.29 813 VAL A CA 1
ATOM 6484 C C . VAL A 1 813 ? -42.686 -46.773 -9.673 1.00 127.65 813 VAL A C 1
ATOM 6485 O O . VAL A 1 813 ? -42.451 -47.921 -10.056 1.00 127.49 813 VAL A O 1
ATOM 6489 N N . ALA A 1 814 ? -41.844 -45.727 -9.935 1.00 122.54 814 ALA A N 1
ATOM 6490 C CA . ALA A 1 814 ? -40.550 -45.812 -10.640 1.00 121.19 814 ALA A CA 1
ATOM 6491 C C . ALA A 1 814 ? -39.392 -46.107 -9.671 1.00 121.30 814 ALA A C 1
ATOM 6492 O O . ALA A 1 814 ? -39.319 -45.508 -8.596 1.00 120.51 814 ALA A O 1
ATOM 6494 N N . VAL A 1 815 ? -38.495 -47.034 -10.060 1.00 115.35 815 VAL A N 1
ATOM 6495 C CA . VAL A 1 815 ? -37.356 -47.474 -9.242 1.00 113.95 815 VAL A CA 1
ATOM 6496 C C . VAL A 1 815 ? -36.030 -47.510 -10.070 1.00 115.07 815 VAL A C 1
ATOM 6497 O O . VAL A 1 815 ? -35.990 -46.995 -11.194 1.00 114.27 815 VAL A O 1
ATOM 6501 N N . GLU A 1 816 ? -34.957 -48.120 -9.479 1.00 109.44 816 GLU A N 1
ATOM 6502 C CA . GLU A 1 816 ? -33.583 -48.347 -9.970 1.00 107.83 816 GLU A CA 1
ATOM 6503 C C . GLU A 1 816 ? -33.055 -47.175 -10.831 1.00 108.96 816 GLU A C 1
ATOM 6504 O O . GLU A 1 816 ? -33.143 -46.032 -10.370 1.00 108.25 816 GLU A O 1
ATOM 6510 N N . LYS A 1 817 ? -32.470 -47.463 -12.037 1.00 103.64 817 LYS A N 1
ATOM 6511 C CA . LYS A 1 817 ? -31.856 -46.532 -13.010 1.00 102.48 817 LYS A CA 1
ATOM 6512 C C . LYS A 1 817 ? -30.510 -46.031 -12.472 1.00 104.79 817 LYS A C 1
ATOM 6513 O O . LYS A 1 817 ? -29.536 -45.964 -13.225 1.00 104.47 817 LYS A O 1
ATOM 6519 N N . PHE A 1 818 ? -30.471 -45.688 -11.169 1.00 99.68 818 PHE A N 1
ATOM 6520 C CA . PHE A 1 818 ? -29.304 -45.240 -10.412 1.00 98.52 818 PHE A CA 1
ATOM 6521 C C . PHE A 1 818 ? -28.232 -46.324 -10.424 1.00 99.52 818 PHE A C 1
ATOM 6522 O O . PHE A 1 818 ? -27.056 -46.017 -10.606 1.00 98.60 818 PHE A O 1
ATOM 6530 N N . LYS A 1 819 ? -28.654 -47.587 -10.214 1.00 94.54 819 LYS A N 1
ATOM 6531 C CA . LYS A 1 819 ? -27.809 -48.779 -10.162 1.00 93.37 819 LYS A CA 1
ATOM 6532 C C . LYS A 1 819 ? -27.000 -48.963 -11.454 1.00 96.40 819 LYS A C 1
ATOM 6533 O O . LYS A 1 819 ? -25.775 -49.050 -11.375 1.00 96.75 819 LYS A O 1
ATOM 6539 N N . ALA A 1 820 ? -27.668 -48.994 -12.628 1.00 91.13 820 ALA A N 1
ATOM 6540 C CA . ALA A 1 820 ? -27.014 -49.200 -13.928 1.00 90.01 820 ALA A CA 1
ATOM 6541 C C . ALA A 1 820 ? -26.165 -47.999 -14.369 1.00 91.68 820 ALA A C 1
ATOM 6542 O O . ALA A 1 820 ? -25.147 -48.206 -15.034 1.00 90.82 820 ALA A O 1
ATOM 6544 N N . GLU A 1 821 ? -26.577 -46.758 -14.011 1.00 87.21 821 GLU A N 1
ATOM 6545 C CA . GLU A 1 821 ? -25.853 -45.523 -14.368 1.00 86.69 821 GLU A CA 1
ATOM 6546 C C . GLU A 1 821 ? -24.598 -45.310 -13.506 1.00 87.98 821 GLU A C 1
ATOM 6547 O O . GLU A 1 821 ? -23.661 -44.643 -13.954 1.00 87.38 821 GLU A O 1
ATOM 6553 N N . HIS A 1 822 ? -24.597 -45.853 -12.269 1.00 82.33 822 HIS A N 1
ATOM 6554 C CA . HIS A 1 822 ? -23.478 -45.756 -11.337 1.00 81.03 822 HIS A CA 1
ATOM 6555 C C . HIS A 1 822 ? -22.742 -47.082 -11.229 1.00 83.72 822 HIS A C 1
ATOM 6556 O O . HIS A 1 822 ? -21.780 -47.182 -10.462 1.00 83.54 822 HIS A O 1
ATOM 6563 N N . TYR A 1 823 ? -23.159 -48.081 -12.046 1.00 79.49 823 TYR A N 1
ATOM 6564 C CA . TYR A 1 823 ? -22.589 -49.436 -12.162 1.00 79.18 823 TYR A CA 1
ATOM 6565 C C . TYR A 1 823 ? -22.454 -50.083 -10.759 1.00 84.41 823 TYR A C 1
ATOM 6566 O O . TYR A 1 823 ? -21.430 -50.685 -10.426 1.00 83.71 823 TYR A O 1
ATOM 6575 N N . VAL A 1 824 ? -23.520 -49.930 -9.947 1.00 82.48 824 VAL A N 1
ATOM 6576 C CA . VAL A 1 824 ? -23.640 -50.376 -8.557 1.00 83.03 824 VAL A CA 1
ATOM 6577 C C . VAL A 1 824 ? -24.635 -51.552 -8.476 1.00 90.35 824 VAL A C 1
ATOM 6578 O O . VAL A 1 824 ? -25.733 -51.465 -9.032 1.00 90.53 824 VAL A O 1
ATOM 6582 N N . ASP A 1 825 ? -24.241 -52.646 -7.782 1.00 88.59 825 ASP A N 1
ATOM 6583 C CA . ASP A 1 825 ? -25.073 -53.841 -7.590 1.00 89.03 825 ASP A CA 1
ATOM 6584 C C . ASP A 1 825 ? -26.099 -53.606 -6.447 1.00 94.80 825 ASP A C 1
ATOM 6585 O O . ASP A 1 825 ? -26.121 -52.519 -5.857 1.00 93.90 825 ASP A O 1
ATOM 6590 N N . ASP A 1 826 ? -26.947 -54.614 -6.142 1.00 92.75 826 ASP A N 1
ATOM 6591 C CA . ASP A 1 826 ? -27.954 -54.484 -5.085 1.00 92.88 826 ASP A CA 1
ATOM 6592 C C . ASP A 1 826 ? -27.320 -54.485 -3.678 1.00 96.75 826 ASP A C 1
ATOM 6593 O O . ASP A 1 826 ? -27.900 -53.906 -2.756 1.00 96.35 826 ASP A O 1
ATOM 6598 N N . GLU A 1 827 ? -26.132 -55.109 -3.520 1.00 93.45 827 GLU A N 1
ATOM 6599 C CA . GLU A 1 827 ? -25.421 -55.186 -2.236 1.00 93.27 827 GLU A CA 1
ATOM 6600 C C . GLU A 1 827 ? -24.792 -53.832 -1.835 1.00 97.64 827 GLU A C 1
ATOM 6601 O O . GLU A 1 827 ? -24.919 -53.426 -0.676 1.00 97.70 827 GLU A O 1
ATOM 6607 N N . LYS A 1 828 ? -24.119 -53.141 -2.786 1.00 93.70 828 LYS A N 1
ATOM 6608 C CA . LYS A 1 828 ? -23.464 -51.843 -2.562 1.00 92.89 828 LYS A CA 1
ATOM 6609 C C . LYS A 1 828 ? -24.507 -50.774 -2.232 1.00 96.06 828 LYS A C 1
ATOM 6610 O O . LYS A 1 828 ? -24.295 -49.966 -1.324 1.00 94.86 828 LYS A O 1
ATOM 6616 N N . PHE A 1 829 ? -25.663 -50.836 -2.937 1.00 92.90 829 PHE A N 1
ATOM 6617 C CA . PHE A 1 829 ? -26.826 -49.955 -2.803 1.00 92.82 829 PHE A CA 1
ATOM 6618 C C . PHE A 1 829 ? -27.508 -50.102 -1.417 1.00 94.99 829 PHE A C 1
ATOM 6619 O O . PHE A 1 829 ? -28.178 -49.171 -0.962 1.00 94.44 829 PHE A O 1
ATOM 6627 N N . ALA A 1 830 ? -27.331 -51.258 -0.759 1.00 90.48 830 ALA A N 1
ATOM 6628 C CA . ALA A 1 830 ? -27.890 -51.532 0.562 1.00 89.78 830 ALA A CA 1
ATOM 6629 C C . ALA A 1 830 ? -27.141 -50.765 1.659 1.00 91.45 830 ALA A C 1
ATOM 6630 O O . ALA A 1 830 ? -27.782 -50.067 2.450 1.00 90.76 830 ALA A O 1
ATOM 6632 N N . GLU A 1 831 ? -25.790 -50.874 1.691 1.00 86.70 831 GLU A N 1
ATOM 6633 C CA . GLU A 1 831 ? -24.957 -50.212 2.702 1.00 85.81 831 GLU A CA 1
ATOM 6634 C C . GLU A 1 831 ? -24.884 -48.692 2.503 1.00 88.71 831 GLU A C 1
ATOM 6635 O O . GLU A 1 831 ? -24.825 -47.970 3.499 1.00 88.08 831 GLU A O 1
ATOM 6641 N N . LEU A 1 832 ? -24.903 -48.204 1.234 1.00 84.27 832 LEU A N 1
ATOM 6642 C CA . LEU A 1 832 ? -24.824 -46.773 0.903 1.00 83.32 832 LEU A CA 1
ATOM 6643 C C . LEU A 1 832 ? -25.932 -45.953 1.570 1.00 86.82 832 LEU A C 1
ATOM 6644 O O . LEU A 1 832 ? -25.701 -44.793 1.912 1.00 85.90 832 LEU A O 1
ATOM 6649 N N . GLN A 1 833 ? -27.108 -46.573 1.804 1.00 84.09 833 GLN A N 1
ATOM 6650 C CA . GLN A 1 833 ? -28.265 -45.948 2.458 1.00 84.19 833 GLN A CA 1
ATOM 6651 C C . GLN A 1 833 ? -28.029 -45.723 3.968 1.00 88.87 833 GLN A C 1
ATOM 6652 O O . GLN A 1 833 ? -28.679 -44.852 4.556 1.00 87.86 833 GLN A O 1
ATOM 6658 N N . THR A 1 834 ? -27.095 -46.490 4.582 1.00 86.23 834 THR A N 1
ATOM 6659 C CA . THR A 1 834 ? -26.763 -46.370 6.010 1.00 86.19 834 THR A CA 1
ATOM 6660 C C . THR A 1 834 ? -25.908 -45.122 6.271 1.00 90.35 834 THR A C 1
ATOM 6661 O O . THR A 1 834 ? -25.955 -44.591 7.386 1.00 90.00 834 THR A O 1
ATOM 6665 N N . ILE A 1 835 ? -25.125 -44.666 5.246 1.00 86.55 835 ILE A N 1
ATOM 6666 C CA . ILE A 1 835 ? -24.240 -43.490 5.316 1.00 85.60 835 ILE A CA 1
ATOM 6667 C C . ILE A 1 835 ? -25.081 -42.242 5.570 1.00 89.71 835 ILE A C 1
ATOM 6668 O O . ILE A 1 835 ? -25.882 -41.832 4.720 1.00 89.71 835 ILE A O 1
ATOM 6673 N N . ARG A 1 836 ? -24.892 -41.661 6.763 1.00 85.83 836 ARG A N 1
ATOM 6674 C CA . ARG A 1 836 ? -25.618 -40.484 7.188 1.00 85.38 836 ARG A CA 1
ATOM 6675 C C . ARG A 1 836 ? -24.833 -39.235 6.857 1.00 88.67 836 ARG A C 1
ATOM 6676 O O . ARG A 1 836 ? -23.769 -38.974 7.425 1.00 87.89 836 ARG A O 1
ATOM 6684 N N . LEU A 1 837 ? -25.369 -38.490 5.884 1.00 85.05 837 LEU A N 1
ATOM 6685 C CA . LEU A 1 837 ? -24.857 -37.219 5.392 1.00 84.47 837 LEU A CA 1
ATOM 6686 C C . LEU A 1 837 ? -25.794 -36.085 5.798 1.00 88.28 837 LEU A C 1
ATOM 6687 O O . LEU A 1 837 ? -26.993 -36.338 5.968 1.00 87.44 837 LEU A O 1
ATOM 6692 N N . PRO A 1 838 ? -25.300 -34.830 5.953 1.00 85.31 838 PRO A N 1
ATOM 6693 C CA . PRO A 1 838 ? -26.213 -33.744 6.338 1.00 85.35 838 PRO A CA 1
ATOM 6694 C C . PRO A 1 838 ? -27.106 -33.324 5.176 1.00 89.64 838 PRO A C 1
ATOM 6695 O O . PRO A 1 838 ? -26.713 -33.468 4.012 1.00 88.99 838 PRO A O 1
ATOM 6699 N N . ALA A 1 839 ? -28.318 -32.831 5.502 1.00 86.44 839 ALA A N 1
ATOM 6700 C CA . ALA A 1 839 ? -29.303 -32.373 4.525 1.00 86.53 839 ALA A CA 1
ATOM 6701 C C . ALA A 1 839 ? -28.742 -31.217 3.695 1.00 92.29 839 ALA A C 1
ATOM 6702 O O . ALA A 1 839 ? -27.979 -30.397 4.219 1.00 92.30 839 ALA A O 1
ATOM 6704 N N . ASP A 1 840 ? -29.109 -31.163 2.398 1.00 89.59 840 ASP A N 1
ATOM 6705 C CA . ASP A 1 840 ? -28.643 -30.148 1.442 1.00 89.72 840 ASP A CA 1
ATOM 6706 C C . ASP A 1 840 ? -29.005 -28.723 1.877 1.00 93.20 840 ASP A C 1
ATOM 6707 O O . ASP A 1 840 ? -28.297 -27.787 1.502 1.00 92.23 840 ASP A O 1
ATOM 6712 N N . ARG A 1 841 ? -30.087 -28.566 2.675 1.00 90.00 841 ARG A N 1
ATOM 6713 C CA . ARG A 1 841 ? -30.511 -27.277 3.218 1.00 89.63 841 ARG A CA 1
ATOM 6714 C C . ARG A 1 841 ? -29.623 -26.873 4.391 1.00 91.83 841 ARG A C 1
ATOM 6715 O O . ARG A 1 841 ? -29.314 -25.689 4.527 1.00 90.74 841 ARG A O 1
ATOM 6723 N N . LYS A 1 842 ? -29.224 -27.852 5.239 1.00 87.80 842 LYS A N 1
ATOM 6724 C CA . LYS A 1 842 ? -28.366 -27.628 6.410 1.00 87.01 842 LYS A CA 1
ATOM 6725 C C . LYS A 1 842 ? -26.975 -27.158 5.978 1.00 89.79 842 LYS A C 1
ATOM 6726 O O . LYS A 1 842 ? -26.395 -26.296 6.645 1.00 89.30 842 LYS A O 1
ATOM 6732 N N . ILE A 1 843 ? -26.466 -27.699 4.844 1.00 85.11 843 ILE A N 1
ATOM 6733 C CA . ILE A 1 843 ? -25.179 -27.323 4.250 1.00 84.14 843 ILE A CA 1
ATOM 6734 C C . ILE A 1 843 ? -25.257 -25.863 3.807 1.00 88.53 843 ILE A C 1
ATOM 6735 O O . ILE A 1 843 ? -24.321 -25.108 4.062 1.00 88.16 843 ILE A O 1
ATOM 6740 N N . GLN A 1 844 ? -26.390 -25.468 3.180 1.00 85.51 844 GLN A N 1
ATOM 6741 C CA . GLN A 1 844 ? -26.650 -24.100 2.721 1.00 85.27 844 GLN A CA 1
ATOM 6742 C C . GLN A 1 844 ? -26.869 -23.182 3.937 1.00 89.02 844 GLN A C 1
ATOM 6743 O O . GLN A 1 844 ? -26.481 -22.010 3.890 1.00 88.76 844 GLN A O 1
ATOM 6749 N N . ASP A 1 845 ? -27.444 -23.728 5.037 1.00 84.89 845 ASP A N 1
ATOM 6750 C CA . ASP A 1 845 ? -27.633 -22.996 6.288 1.00 84.38 845 ASP A CA 1
ATOM 6751 C C . ASP A 1 845 ? -26.257 -22.688 6.863 1.00 86.78 845 ASP A C 1
ATOM 6752 O O . ASP A 1 845 ? -26.006 -21.535 7.219 1.00 87.12 845 ASP A O 1
ATOM 6757 N N . TYR A 1 846 ? -25.343 -23.697 6.857 1.00 80.81 846 TYR A N 1
ATOM 6758 C CA . TYR A 1 846 ? -23.947 -23.548 7.282 1.00 79.44 846 TYR A CA 1
ATOM 6759 C C . TYR A 1 846 ? -23.204 -22.582 6.343 1.00 82.19 846 TYR A C 1
ATOM 6760 O O . TYR A 1 846 ? -22.404 -21.782 6.821 1.00 81.19 846 TYR A O 1
ATOM 6769 N N . ARG A 1 847 ? -23.475 -22.662 5.010 1.00 78.40 847 ARG A N 1
ATOM 6770 C CA . ARG A 1 847 ? -22.867 -21.827 3.959 1.00 77.59 847 ARG A CA 1
ATOM 6771 C C . ARG A 1 847 ? -23.302 -20.359 4.106 1.00 81.16 847 ARG A C 1
ATOM 6772 O O . ARG A 1 847 ? -22.516 -19.461 3.794 1.00 80.17 847 ARG A O 1
ATOM 6780 N N . SER A 1 848 ? -24.539 -20.114 4.587 1.00 78.70 848 SER A N 1
ATOM 6781 C CA . SER A 1 848 ? -25.031 -18.749 4.805 1.00 78.97 848 SER A CA 1
ATOM 6782 C C . SER A 1 848 ? -24.600 -18.254 6.194 1.00 82.91 848 SER A C 1
ATOM 6783 O O . SER A 1 848 ? -24.325 -17.062 6.345 1.00 83.22 848 SER A O 1
ATOM 6786 N N . ALA A 1 849 ? -24.498 -19.172 7.190 1.00 78.09 849 ALA A N 1
ATOM 6787 C CA . ALA A 1 849 ? -24.003 -18.869 8.539 1.00 77.22 849 ALA A CA 1
ATOM 6788 C C . ALA A 1 849 ? -22.533 -18.460 8.454 1.00 79.91 849 ALA A C 1
ATOM 6789 O O . ALA A 1 849 ? -22.121 -17.501 9.105 1.00 79.45 849 ALA A O 1
ATOM 6791 N N . TYR A 1 850 ? -21.766 -19.173 7.595 1.00 74.79 850 TYR A N 1
ATOM 6792 C CA . TYR A 1 850 ? -20.356 -18.950 7.288 1.00 73.68 850 TYR A CA 1
ATOM 6793 C C . TYR A 1 850 ? -20.196 -17.595 6.605 1.00 81.15 850 TYR A C 1
ATOM 6794 O O . TYR A 1 850 ? -19.333 -16.813 7.012 1.00 81.40 850 TYR A O 1
ATOM 6803 N N . ASN A 1 851 ? -21.054 -17.302 5.596 1.00 79.73 851 ASN A N 1
ATOM 6804 C CA . ASN A 1 851 ? -21.034 -16.033 4.861 1.00 80.56 851 ASN A CA 1
ATOM 6805 C C . ASN A 1 851 ? -21.505 -14.869 5.752 1.00 87.70 851 ASN A C 1
ATOM 6806 O O . ASN A 1 851 ? -21.027 -13.760 5.546 1.00 87.66 851 ASN A O 1
ATOM 6811 N N . ASP A 1 852 ? -22.389 -15.114 6.762 1.00 86.25 852 ASP A N 1
ATOM 6812 C CA . ASP A 1 852 ? -22.843 -14.086 7.716 1.00 86.82 852 ASP A CA 1
ATOM 6813 C C . ASP A 1 852 ? -21.655 -13.536 8.523 1.00 92.93 852 ASP A C 1
ATOM 6814 O O . ASP A 1 852 ? -21.656 -12.365 8.908 1.00 93.63 852 ASP A O 1
ATOM 6819 N N . ILE A 1 853 ? -20.627 -14.377 8.726 1.00 89.84 853 ILE A N 1
ATOM 6820 C CA . ILE A 1 853 ? -19.375 -14.025 9.386 1.00 90.20 853 ILE A CA 1
ATOM 6821 C C . ILE A 1 853 ? -18.344 -13.649 8.270 1.00 97.94 853 ILE A C 1
ATOM 6822 O O . ILE A 1 853 ? -17.162 -13.964 8.403 1.00 97.88 853 ILE A O 1
ATOM 6827 N N . ARG A 1 854 ? -18.793 -12.979 7.168 1.00 96.88 854 ARG A N 1
ATOM 6828 C CA . ARG A 1 854 ? -17.901 -12.583 6.058 1.00 97.80 854 ARG A CA 1
ATOM 6829 C C . ARG A 1 854 ? -16.849 -11.557 6.521 1.00 103.91 854 ARG A C 1
ATOM 6830 O O . ARG A 1 854 ? -15.684 -11.646 6.119 1.00 103.41 854 ARG A O 1
ATOM 6838 N N . ASP A 1 855 ? -17.270 -10.603 7.373 1.00 102.11 855 ASP A N 1
ATOM 6839 C CA . ASP A 1 855 ? -16.433 -9.553 7.954 1.00 102.72 855 ASP A CA 1
ATOM 6840 C C . ASP A 1 855 ? -17.144 -8.946 9.157 1.00 107.45 855 ASP A C 1
ATOM 6841 O O . ASP A 1 855 ? -16.606 -8.959 10.265 1.00 106.31 855 ASP A O 1
ATOM 6846 N N . TRP A 1 856 ? -18.375 -8.436 8.902 1.00 105.21 856 TRP A N 1
ATOM 6847 C CA . TRP A 1 856 ? -19.335 -7.707 9.747 1.00 105.50 856 TRP A CA 1
ATOM 6848 C C . TRP A 1 856 ? -18.845 -6.252 9.999 1.00 107.50 856 TRP A C 1
ATOM 6849 O O . TRP A 1 856 ? -19.659 -5.326 9.934 1.00 106.67 856 TRP A O 1
ATOM 6860 N N . GLN A 1 857 ? -17.527 -6.057 10.235 1.00 102.76 857 GLN A N 1
ATOM 6861 C CA . GLN A 1 857 ? -16.918 -4.744 10.466 1.00 108.55 857 GLN A CA 1
ATOM 6862 C C . GLN A 1 857 ? -15.993 -4.373 9.299 1.00 123.59 857 GLN A C 1
ATOM 6863 O O . GLN A 1 857 ? -15.437 -5.253 8.641 1.00 75.20 857 GLN A O 1
ATOM 6869 N N . THR A 1 870 ? -14.049 -11.048 22.232 1.00 90.22 870 THR A N 1
ATOM 6870 C CA . THR A 1 870 ? -12.616 -11.228 22.005 1.00 89.94 870 THR A CA 1
ATOM 6871 C C . THR A 1 870 ? -12.402 -12.415 21.008 1.00 94.02 870 THR A C 1
ATOM 6872 O O . THR A 1 870 ? -13.020 -12.401 19.941 1.00 93.88 870 THR A O 1
ATOM 6876 N N . THR A 1 871 ? -11.515 -13.401 21.342 1.00 89.98 871 THR A N 1
ATOM 6877 C CA . THR A 1 871 ? -11.083 -14.590 20.571 1.00 89.18 871 THR A CA 1
ATOM 6878 C C . THR A 1 871 ? -10.228 -14.152 19.364 1.00 91.62 871 THR A C 1
ATOM 6879 O O . THR A 1 871 ? -10.615 -13.251 18.616 1.00 91.09 871 THR A O 1
ATOM 6883 N N . ASP A 1 872 ? -9.053 -14.786 19.198 1.00 87.03 872 ASP A N 1
ATOM 6884 C CA . ASP A 1 872 ? -8.099 -14.485 18.127 1.00 86.43 872 ASP A CA 1
ATOM 6885 C C . ASP A 1 872 ? -8.608 -14.978 16.759 1.00 88.59 872 ASP A C 1
ATOM 6886 O O . ASP A 1 872 ? -8.815 -16.174 16.564 1.00 87.92 872 ASP A O 1
ATOM 6891 N N . TRP A 1 873 ? -8.819 -14.041 15.822 1.00 83.85 873 TRP A N 1
ATOM 6892 C CA . TRP A 1 873 ? -9.268 -14.333 14.462 1.00 82.99 873 TRP A CA 1
ATOM 6893 C C . TRP A 1 873 ? -8.075 -14.307 13.481 1.00 85.37 873 TRP A C 1
ATOM 6894 O O . TRP A 1 873 ? -8.268 -14.422 12.269 1.00 85.31 873 TRP A O 1
ATOM 6905 N N . ASP A 1 874 ? -6.844 -14.207 14.027 1.00 80.60 874 ASP A N 1
ATOM 6906 C CA . ASP A 1 874 ? -5.574 -14.119 13.302 1.00 79.70 874 ASP A CA 1
ATOM 6907 C C . ASP A 1 874 ? -5.326 -15.313 12.358 1.00 80.77 874 ASP A C 1
ATOM 6908 O O . ASP A 1 874 ? -5.328 -15.113 11.140 1.00 80.84 874 ASP A O 1
ATOM 6913 N N . ASP A 1 875 ? -5.140 -16.539 12.906 1.00 74.24 875 ASP A N 1
ATOM 6914 C CA . ASP A 1 875 ? -4.830 -17.762 12.143 1.00 72.44 875 ASP A CA 1
ATOM 6915 C C . ASP A 1 875 ? -6.004 -18.298 11.276 1.00 71.65 875 ASP A C 1
ATOM 6916 O O . ASP A 1 875 ? -5.822 -19.291 10.563 1.00 71.17 875 ASP A O 1
ATOM 6921 N N . VAL A 1 876 ? -7.181 -17.642 11.332 1.00 64.97 876 VAL A N 1
ATOM 6922 C CA . VAL A 1 876 ? -8.410 -18.027 10.627 1.00 63.84 876 VAL A CA 1
ATOM 6923 C C . VAL A 1 876 ? -8.361 -17.620 9.136 1.00 68.11 876 VAL A C 1
ATOM 6924 O O . VAL A 1 876 ? -8.143 -16.447 8.815 1.00 68.17 876 VAL A O 1
ATOM 6928 N N . VAL A 1 877 ? -8.586 -18.611 8.234 1.00 63.85 877 VAL A N 1
ATOM 6929 C CA . VAL A 1 877 ? -8.608 -18.442 6.772 1.00 62.27 877 VAL A CA 1
ATOM 6930 C C . VAL A 1 877 ? -9.971 -18.884 6.233 1.00 65.02 877 VAL A C 1
ATOM 6931 O O . VAL A 1 877 ? -10.357 -20.040 6.428 1.00 65.72 877 VAL A O 1
ATOM 6935 N N . PHE A 1 878 ? -10.679 -17.980 5.537 1.00 59.80 878 PHE A N 1
ATOM 6936 C CA . PHE A 1 878 ? -11.955 -18.258 4.876 1.00 59.16 878 PHE A CA 1
ATOM 6937 C C . PHE A 1 878 ? -11.695 -18.851 3.489 1.00 63.43 878 PHE A C 1
ATOM 6938 O O . PHE A 1 878 ? -10.659 -18.547 2.883 1.00 63.75 878 PHE A O 1
ATOM 6946 N N . GLU A 1 879 ? -12.624 -19.693 2.985 1.00 58.94 879 GLU A N 1
ATOM 6947 C CA . GLU A 1 879 ? -12.495 -20.322 1.663 1.00 57.97 879 GLU A CA 1
ATOM 6948 C C . GLU A 1 879 ? -13.230 -19.465 0.632 1.00 62.16 879 GLU A C 1
ATOM 6949 O O . GLU A 1 879 ? -14.336 -19.795 0.201 1.00 61.23 879 GLU A O 1
ATOM 6955 N N . VAL A 1 880 ? -12.592 -18.331 0.278 1.00 59.50 880 VAL A N 1
ATOM 6956 C CA . VAL A 1 880 ? -13.048 -17.279 -0.641 1.00 59.17 880 VAL A CA 1
ATOM 6957 C C . VAL A 1 880 ? -13.385 -17.883 -2.033 1.00 62.97 880 VAL A C 1
ATOM 6958 O O . VAL A 1 880 ? -14.544 -17.798 -2.451 1.00 63.07 880 VAL A O 1
ATOM 6962 N N . ASP A 1 881 ? -12.389 -18.527 -2.712 1.00 57.93 881 ASP A N 1
ATOM 6963 C CA . ASP A 1 881 ? -12.530 -19.146 -4.039 1.00 56.84 881 ASP A CA 1
ATOM 6964 C C . ASP A 1 881 ? -13.624 -20.223 -4.054 1.00 60.61 881 ASP A C 1
ATOM 6965 O O . ASP A 1 881 ? -14.441 -20.252 -4.970 1.00 60.25 881 ASP A O 1
ATOM 6970 N N . LEU A 1 882 ? -13.660 -21.076 -3.023 1.00 58.43 882 LEU A N 1
ATOM 6971 C CA . LEU A 1 882 ? -14.646 -22.148 -2.847 1.00 58.47 882 LEU A CA 1
ATOM 6972 C C . LEU A 1 882 ? -16.027 -21.583 -2.556 1.00 65.59 882 LEU A C 1
ATOM 6973 O O . LEU A 1 882 ? -17.023 -22.170 -2.981 1.00 65.72 882 LEU A O 1
ATOM 6978 N N . LEU A 1 883 ? -16.089 -20.438 -1.847 1.00 65.03 883 LEU A N 1
ATOM 6979 C CA . LEU A 1 883 ? -17.345 -19.762 -1.538 1.00 66.01 883 LEU A CA 1
ATOM 6980 C C . LEU A 1 883 ? -17.935 -19.127 -2.796 1.00 72.68 883 LEU A C 1
ATOM 6981 O O . LEU A 1 883 ? -19.095 -19.409 -3.115 1.00 73.01 883 LEU A O 1
ATOM 6986 N N . LYS A 1 884 ? -17.109 -18.312 -3.526 1.00 69.91 884 LYS A N 1
ATOM 6987 C CA . LYS A 1 884 ? -17.413 -17.561 -4.758 1.00 69.68 884 LYS A CA 1
ATOM 6988 C C . LYS A 1 884 ? -18.103 -18.431 -5.834 1.00 76.32 884 LYS A C 1
ATOM 6989 O O . LYS A 1 884 ? -18.651 -17.885 -6.784 1.00 76.36 884 LYS A O 1
ATOM 6995 N N . SER A 1 885 ? -18.155 -19.759 -5.652 1.00 75.93 885 SER A N 1
ATOM 6996 C CA . SER A 1 885 ? -18.908 -20.654 -6.535 1.00 77.48 885 SER A CA 1
ATOM 6997 C C . SER A 1 885 ? -20.428 -20.600 -6.153 1.00 86.86 885 SER A C 1
ATOM 6998 O O . SER A 1 885 ? -21.152 -21.572 -6.378 1.00 87.10 885 SER A O 1
ATOM 7001 N N . GLN A 1 886 ? -20.896 -19.437 -5.598 1.00 86.21 886 GLN A N 1
ATOM 7002 C CA . GLN A 1 886 ? -22.260 -19.113 -5.123 1.00 86.71 886 GLN A CA 1
ATOM 7003 C C . GLN A 1 886 ? -23.322 -19.073 -6.263 1.00 93.38 886 GLN A C 1
ATOM 7004 O O . GLN A 1 886 ? -23.268 -19.887 -7.193 1.00 93.20 886 GLN A O 1
ATOM 7010 N N . GLU A 1 887 ? -24.313 -18.157 -6.152 1.00 91.62 887 GLU A N 1
ATOM 7011 C CA . GLU A 1 887 ? -25.401 -18.005 -7.119 1.00 92.52 887 GLU A CA 1
ATOM 7012 C C . GLU A 1 887 ? -25.546 -16.545 -7.589 1.00 99.14 887 GLU A C 1
ATOM 7013 O O . GLU A 1 887 ? -26.662 -16.016 -7.629 1.00 99.44 887 GLU A O 1
ATOM 7019 N N . ILE A 1 888 ? -24.426 -15.907 -7.985 1.00 96.96 888 ILE A N 1
ATOM 7020 C CA . ILE A 1 888 ? -24.452 -14.520 -8.457 1.00 97.31 888 ILE A CA 1
ATOM 7021 C C . ILE A 1 888 ? -24.922 -14.454 -9.926 1.00 102.99 888 ILE A C 1
ATOM 7022 O O . ILE A 1 888 ? -24.488 -15.255 -10.763 1.00 102.96 888 ILE A O 1
ATOM 7027 N N . ASN A 1 889 ? -25.842 -13.495 -10.195 1.00 100.00 889 ASN A N 1
ATOM 7028 C CA . ASN A 1 889 ? -26.468 -13.089 -11.466 1.00 99.56 889 ASN A CA 1
ATOM 7029 C C . ASN A 1 889 ? -26.476 -14.176 -12.578 1.00 102.06 889 ASN A C 1
ATOM 7030 O O . ASN A 1 889 ? -26.137 -13.898 -13.738 1.00 100.83 889 ASN A O 1
ATOM 7035 N N . LEU A 1 890 ? -26.893 -15.405 -12.203 1.00 97.99 890 LEU A N 1
ATOM 7036 C CA . LEU A 1 890 ? -27.069 -16.526 -13.122 1.00 97.50 890 LEU A CA 1
ATOM 7037 C C . LEU A 1 890 ? -28.552 -16.516 -13.558 1.00 102.30 890 LEU A C 1
ATOM 7038 O O . LEU A 1 890 ? -28.891 -17.050 -14.616 1.00 101.92 890 LEU A O 1
ATOM 7043 N N . ASP A 1 891 ? -29.400 -15.828 -12.738 1.00 99.48 891 ASP A N 1
ATOM 7044 C CA . ASP A 1 891 ? -30.849 -15.572 -12.825 1.00 99.32 891 ASP A CA 1
ATOM 7045 C C . ASP A 1 891 ? -31.637 -16.627 -13.646 1.00 105.43 891 ASP A C 1
ATOM 7046 O O . ASP A 1 891 ? -32.257 -17.511 -13.043 1.00 105.74 891 ASP A O 1
ATOM 7051 N N . TYR A 1 892 ? -31.620 -16.517 -14.997 1.00 102.30 892 TYR A N 1
ATOM 7052 C CA . TYR A 1 892 ? -32.317 -17.386 -15.946 1.00 130.56 892 TYR A CA 1
ATOM 7053 C C . TYR A 1 892 ? -31.785 -18.815 -15.876 1.00 122.72 892 TYR A C 1
ATOM 7054 O O . TYR A 1 892 ? -32.261 -19.603 -15.063 1.00 71.50 892 TYR A O 1
ATOM 7063 N N . ASN B 1 13 ? 5.338 17.047 -70.473 1.00 50.81 13 ASN B N 1
ATOM 7064 C CA . ASN B 1 13 ? 4.134 16.518 -71.119 1.00 50.18 13 ASN B CA 1
ATOM 7065 C C . ASN B 1 13 ? 2.908 16.941 -70.273 1.00 52.15 13 ASN B C 1
ATOM 7066 O O . ASN B 1 13 ? 2.345 16.131 -69.533 1.00 53.72 13 ASN B O 1
ATOM 7071 N N . PHE B 1 14 ? 2.555 18.241 -70.342 1.00 44.81 14 PHE B N 1
ATOM 7072 C CA . PHE B 1 14 ? 1.496 18.919 -69.572 1.00 42.46 14 PHE B CA 1
ATOM 7073 C C . PHE B 1 14 ? 0.112 18.319 -69.809 1.00 44.34 14 PHE B C 1
ATOM 7074 O O . PHE B 1 14 ? -0.237 18.009 -70.938 1.00 42.74 14 PHE B O 1
ATOM 7082 N N . ILE B 1 15 ? -0.665 18.157 -68.729 1.00 40.82 15 ILE B N 1
ATOM 7083 C CA . ILE B 1 15 ? -2.007 17.568 -68.796 1.00 39.55 15 ILE B CA 1
ATOM 7084 C C . ILE B 1 15 ? -3.086 18.679 -68.795 1.00 42.62 15 ILE B C 1
ATOM 7085 O O . ILE B 1 15 ? -4.248 18.400 -69.068 1.00 41.84 15 ILE B O 1
ATOM 7090 N N . VAL B 1 16 ? -2.693 19.931 -68.496 1.00 38.66 16 VAL B N 1
ATOM 7091 C CA . VAL B 1 16 ? -3.554 21.119 -68.606 1.00 37.89 16 VAL B CA 1
ATOM 7092 C C . VAL B 1 16 ? -2.936 21.836 -69.802 1.00 41.72 16 VAL B C 1
ATOM 7093 O O . VAL B 1 16 ? -1.831 22.376 -69.724 1.00 42.61 16 VAL B O 1
ATOM 7097 N N . LEU B 1 17 ? -3.581 21.662 -70.944 1.00 37.48 17 LEU B N 1
ATOM 7098 C CA . LEU B 1 17 ? -3.117 22.037 -72.270 1.00 37.05 17 LEU B CA 1
ATOM 7099 C C . LEU B 1 17 ? -3.025 23.533 -72.544 1.00 44.99 17 LEU B C 1
ATOM 7100 O O . LEU B 1 17 ? -3.942 24.303 -72.243 1.00 43.52 17 LEU B O 1
ATOM 7105 N N . ASP B 1 18 ? -1.887 23.926 -73.158 1.00 45.83 18 ASP B N 1
ATOM 7106 C CA . ASP B 1 18 ? -1.629 25.292 -73.622 1.00 46.92 18 ASP B CA 1
ATOM 7107 C C . ASP B 1 18 ? -2.503 25.567 -74.848 1.00 54.18 18 ASP B C 1
ATOM 7108 O O . ASP B 1 18 ? -3.071 26.658 -74.955 1.00 54.94 18 ASP B O 1
ATOM 7113 N N . LYS B 1 19 ? -2.665 24.552 -75.733 1.00 51.67 19 LYS B N 1
ATOM 7114 C CA . LYS B 1 19 ? -3.510 24.635 -76.930 1.00 52.18 19 LYS B CA 1
ATOM 7115 C C . LYS B 1 19 ? -4.271 23.323 -77.168 1.00 55.50 19 LYS B C 1
ATOM 7116 O O . LYS B 1 19 ? -3.744 22.230 -76.944 1.00 54.46 19 LYS B O 1
ATOM 7122 N N . TYR B 1 20 ? -5.520 23.453 -77.621 1.00 52.59 20 TYR B N 1
ATOM 7123 C CA . TYR B 1 20 ? -6.395 22.334 -77.907 1.00 52.59 20 TYR B CA 1
ATOM 7124 C C . TYR B 1 20 ? -7.382 22.674 -79.036 1.00 65.04 20 TYR B C 1
ATOM 7125 O O . TYR B 1 20 ? -8.151 23.640 -78.910 1.00 65.12 20 TYR B O 1
ATOM 7134 N N . ILE B 1 21 ? -7.392 21.850 -80.106 1.00 67.30 21 ILE B N 1
ATOM 7135 C CA . ILE B 1 21 ? -8.294 22.007 -81.253 1.00 69.32 21 ILE B CA 1
ATOM 7136 C C . ILE B 1 21 ? -9.570 21.191 -80.977 1.00 74.81 21 ILE B C 1
ATOM 7137 O O . ILE B 1 21 ? -9.515 19.958 -80.921 1.00 74.08 21 ILE B O 1
ATOM 7142 N N . LYS B 1 22 ? -10.705 21.901 -80.764 1.00 73.05 22 LYS B N 1
ATOM 7143 C CA . LYS B 1 22 ? -12.021 21.324 -80.481 1.00 74.26 22 LYS B CA 1
ATOM 7144 C C . LYS B 1 22 ? -12.418 20.276 -81.530 1.00 83.47 22 LYS B C 1
ATOM 7145 O O . LYS B 1 22 ? -12.336 20.546 -82.729 1.00 84.98 22 LYS B O 1
ATOM 7151 N N . ALA B 1 23 ? -12.838 19.088 -81.069 1.00 82.31 23 ALA B N 1
ATOM 7152 C CA . ALA B 1 23 ? -13.293 17.977 -81.910 1.00 83.05 23 ALA B CA 1
ATOM 7153 C C . ALA B 1 23 ? -14.664 18.301 -82.526 1.00 89.61 23 ALA B C 1
ATOM 7154 O O . ALA B 1 23 ? -15.436 19.078 -81.943 1.00 89.58 23 ALA B O 1
ATOM 7156 N N . GLU B 1 24 ? -14.965 17.708 -83.703 1.00 87.41 24 GLU B N 1
ATOM 7157 C CA . GLU B 1 24 ? -16.223 17.948 -84.420 1.00 87.39 24 GLU B CA 1
ATOM 7158 C C . GLU B 1 24 ? -17.234 16.784 -84.218 1.00 90.67 24 GLU B C 1
ATOM 7159 O O . GLU B 1 24 ? -16.806 15.620 -84.200 1.00 89.97 24 GLU B O 1
ATOM 7165 N N . PRO B 1 25 ? -18.567 17.080 -84.073 1.00 86.68 25 PRO B N 1
ATOM 7166 C CA . PRO B 1 25 ? -19.563 16.000 -83.882 1.00 86.16 25 PRO B CA 1
ATOM 7167 C C . PRO B 1 25 ? -19.653 15.010 -85.038 1.00 89.31 25 PRO B C 1
ATOM 7168 O O . PRO B 1 25 ? -19.483 15.388 -86.205 1.00 89.24 25 PRO B O 1
ATOM 7172 N N . THR B 1 26 ? -19.966 13.741 -84.701 1.00 84.79 26 THR B N 1
ATOM 7173 C CA . THR B 1 26 ? -20.064 12.633 -85.662 1.00 83.96 26 THR B CA 1
ATOM 7174 C C . THR B 1 26 ? -21.248 12.791 -86.602 1.00 86.46 26 THR B C 1
ATOM 7175 O O . THR B 1 26 ? -21.217 12.219 -87.696 1.00 85.71 26 THR B O 1
ATOM 7179 N N . GLY B 1 27 ? -22.234 13.599 -86.215 1.00 81.79 27 GLY B N 1
ATOM 7180 C CA . GLY B 1 27 ? -23.450 13.772 -86.992 1.00 80.38 27 GLY B CA 1
ATOM 7181 C C . GLY B 1 27 ? -24.181 12.466 -86.818 1.00 82.17 27 GLY B C 1
ATOM 7182 O O . GLY B 1 27 ? -24.002 11.543 -87.607 1.00 83.02 27 GLY B O 1
ATOM 7183 N N . ASP B 1 28 ? -24.800 12.320 -85.660 1.00 75.81 28 ASP B N 1
ATOM 7184 C CA . ASP B 1 28 ? -25.560 11.162 -85.194 1.00 73.83 28 ASP B CA 1
ATOM 7185 C C . ASP B 1 28 ? -26.296 11.617 -83.990 1.00 73.30 28 ASP B C 1
ATOM 7186 O O . ASP B 1 28 ? -25.753 12.435 -83.242 1.00 72.71 28 ASP B O 1
ATOM 7191 N N . SER B 1 29 ? -27.523 11.128 -83.785 1.00 67.98 29 SER B N 1
ATOM 7192 C CA . SER B 1 29 ? -28.322 11.517 -82.630 1.00 67.74 29 SER B CA 1
ATOM 7193 C C . SER B 1 29 ? -27.412 11.628 -81.380 1.00 73.58 29 SER B C 1
ATOM 7194 O O . SER B 1 29 ? -26.703 10.678 -81.032 1.00 73.41 29 SER B O 1
ATOM 7197 N N . TYR B 1 30 ? -27.291 12.859 -80.867 1.00 69.85 30 TYR B N 1
ATOM 7198 C CA . TYR B 1 30 ? -26.541 13.230 -79.673 1.00 68.77 30 TYR B CA 1
ATOM 7199 C C . TYR B 1 30 ? -27.514 13.933 -78.756 1.00 68.50 30 TYR B C 1
ATOM 7200 O O . TYR B 1 30 ? -27.317 15.100 -78.435 1.00 69.14 30 TYR B O 1
ATOM 7209 N N . GLN B 1 31 ? -28.607 13.256 -78.397 1.00 61.47 31 GLN B N 1
ATOM 7210 C CA . GLN B 1 31 ? -29.629 13.846 -77.542 1.00 60.62 31 GLN B CA 1
ATOM 7211 C C . GLN B 1 31 ? -29.907 12.985 -76.318 1.00 62.64 31 GLN B C 1
ATOM 7212 O O . GLN B 1 31 ? -30.006 13.524 -75.218 1.00 62.03 31 GLN B O 1
ATOM 7218 N N . SER B 1 32 ? -30.039 11.656 -76.497 1.00 57.95 32 SER B N 1
ATOM 7219 C CA . SER B 1 32 ? -30.343 10.749 -75.390 1.00 56.99 32 SER B CA 1
ATOM 7220 C C . SER B 1 32 ? -29.062 10.213 -74.704 1.00 56.24 32 SER B C 1
ATOM 7221 O O . SER B 1 32 ? -27.953 10.244 -75.268 1.00 53.75 32 SER B O 1
ATOM 7224 N N . GLU B 1 33 ? -29.238 9.711 -73.476 1.00 51.21 33 GLU B N 1
ATOM 7225 C CA . GLU B 1 33 ? -28.158 9.139 -72.662 1.00 50.47 33 GLU B CA 1
ATOM 7226 C C . GLU B 1 33 ? -27.408 8.063 -73.435 1.00 54.22 33 GLU B C 1
ATOM 7227 O O . GLU B 1 33 ? -26.189 8.012 -73.347 1.00 53.49 33 GLU B O 1
ATOM 7233 N N . SER B 1 34 ? -28.137 7.263 -74.248 1.00 51.83 34 SER B N 1
ATOM 7234 C CA . SER B 1 34 ? -27.621 6.182 -75.093 1.00 52.06 34 SER B CA 1
ATOM 7235 C C . SER B 1 34 ? -26.706 6.717 -76.185 1.00 54.64 34 SER B C 1
ATOM 7236 O O . SER B 1 34 ? -25.711 6.073 -76.537 1.00 53.95 34 SER B O 1
ATOM 7239 N N . ASP B 1 35 ? -27.035 7.907 -76.704 1.00 51.83 35 ASP B N 1
ATOM 7240 C CA . ASP B 1 35 ? -26.254 8.583 -77.731 1.00 52.66 35 ASP B CA 1
ATOM 7241 C C . ASP B 1 35 ? -24.913 9.018 -77.150 1.00 55.51 35 ASP B C 1
ATOM 7242 O O . ASP B 1 35 ? -23.858 8.716 -77.727 1.00 56.20 35 ASP B O 1
ATOM 7247 N N . LEU B 1 36 ? -24.961 9.681 -75.967 1.00 48.81 36 LEU B N 1
ATOM 7248 C CA . LEU B 1 36 ? -23.790 10.116 -75.196 1.00 46.89 36 LEU B CA 1
ATOM 7249 C C . LEU B 1 36 ? -22.935 8.897 -74.791 1.00 47.91 36 LEU B C 1
ATOM 7250 O O . LEU B 1 36 ? -21.720 8.917 -74.980 1.00 48.08 36 LEU B O 1
ATOM 7255 N N . GLU B 1 37 ? -23.584 7.817 -74.304 1.00 42.38 37 GLU B N 1
ATOM 7256 C CA . GLU B 1 37 ? -22.944 6.564 -73.881 1.00 41.72 37 GLU B CA 1
ATOM 7257 C C . GLU B 1 37 ? -22.116 5.914 -74.998 1.00 45.82 37 GLU B C 1
ATOM 7258 O O . GLU B 1 37 ? -20.938 5.614 -74.769 1.00 46.12 37 GLU B O 1
ATOM 7264 N N . ARG B 1 38 ? -22.721 5.723 -76.193 1.00 42.17 38 ARG B N 1
ATOM 7265 C CA . ARG B 1 38 ? -22.098 5.110 -77.368 1.00 42.66 38 ARG B CA 1
ATOM 7266 C C . ARG B 1 38 ? -20.840 5.861 -77.799 1.00 48.82 38 ARG B C 1
ATOM 7267 O O . ARG B 1 38 ? -19.823 5.223 -78.092 1.00 47.96 38 ARG B O 1
ATOM 7275 N N . GLU B 1 39 ? -20.908 7.206 -77.843 1.00 47.94 39 GLU B N 1
ATOM 7276 C CA . GLU B 1 39 ? -19.775 8.030 -78.251 1.00 48.50 39 GLU B CA 1
ATOM 7277 C C . GLU B 1 39 ? -18.705 8.045 -77.169 1.00 48.89 39 GLU B C 1
ATOM 7278 O O . GLU B 1 39 ? -17.521 7.967 -77.502 1.00 47.10 39 GLU B O 1
ATOM 7284 N N . LEU B 1 40 ? -19.117 8.030 -75.878 1.00 44.53 40 LEU B N 1
ATOM 7285 C CA . LEU B 1 40 ? -18.171 7.976 -74.748 1.00 42.73 40 LEU B CA 1
ATOM 7286 C C . LEU B 1 40 ? -17.369 6.672 -74.791 1.00 42.45 40 LEU B C 1
ATOM 7287 O O . LEU B 1 40 ? -16.131 6.715 -74.804 1.00 41.26 40 LEU B O 1
ATOM 7292 N N . ILE B 1 41 ? -18.073 5.523 -74.888 1.00 36.91 41 ILE B N 1
ATOM 7293 C CA . ILE B 1 41 ? -17.429 4.206 -74.940 1.00 36.50 41 ILE B CA 1
ATOM 7294 C C . ILE B 1 41 ? -16.513 4.160 -76.175 1.00 41.30 41 ILE B C 1
ATOM 7295 O O . IL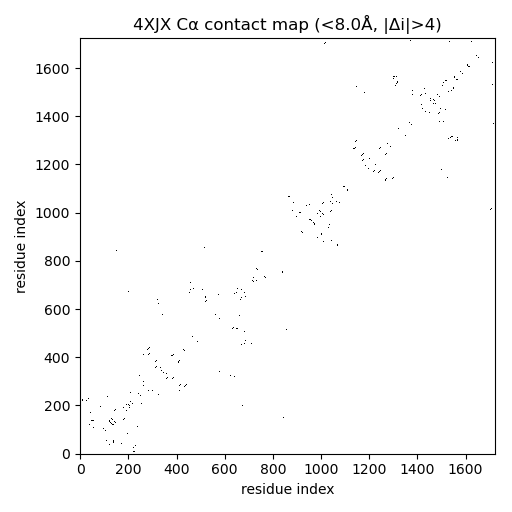E B 1 41 ? -15.356 3.766 -76.049 1.00 38.79 41 ILE B O 1
ATOM 7300 N N . GLN B 1 42 ? -17.010 4.669 -77.338 1.00 41.20 42 GLN B N 1
ATOM 7301 C CA . GLN B 1 42 ? -16.287 4.707 -78.613 1.00 41.65 42 GLN B CA 1
ATOM 7302 C C . GLN B 1 42 ? -14.991 5.528 -78.529 1.00 45.93 42 GLN B C 1
ATOM 7303 O O . GLN B 1 42 ? -13.933 4.997 -78.892 1.00 46.05 42 GLN B O 1
ATOM 7309 N N . ASP B 1 43 ? -15.062 6.792 -78.031 1.00 42.30 43 ASP B N 1
ATOM 7310 C CA . ASP B 1 43 ? -13.895 7.669 -77.898 1.00 41.81 43 ASP B CA 1
ATOM 7311 C C . ASP B 1 43 ? -12.899 7.118 -76.895 1.00 44.46 43 ASP B C 1
ATOM 7312 O O . ASP B 1 43 ? -11.696 7.142 -77.162 1.00 43.69 43 ASP B O 1
ATOM 7317 N N . LEU B 1 44 ? -13.388 6.578 -75.762 1.00 42.15 44 LEU B N 1
ATOM 7318 C CA . LEU B 1 44 ? -12.503 5.961 -74.765 1.00 42.20 44 LEU B CA 1
ATOM 7319 C C . LEU B 1 44 ? -11.815 4.738 -75.373 1.00 44.34 44 LEU B C 1
ATOM 7320 O O . LEU B 1 44 ? -10.604 4.588 -75.211 1.00 43.29 44 LEU B O 1
ATOM 7325 N N . ARG B 1 45 ? -12.556 3.912 -76.139 1.00 41.94 45 ARG B N 1
ATOM 7326 C CA . ARG B 1 45 ? -11.949 2.757 -76.825 1.00 42.79 45 ARG B CA 1
ATOM 7327 C C . ARG B 1 45 ? -10.892 3.250 -77.814 1.00 48.71 45 ARG B C 1
ATOM 7328 O O . ARG B 1 45 ? -9.775 2.728 -77.812 1.00 49.39 45 ARG B O 1
ATOM 7336 N N . ASN B 1 46 ? -11.205 4.334 -78.570 1.00 45.23 46 ASN B N 1
ATOM 7337 C CA . ASN B 1 46 ? -10.268 4.961 -79.499 1.00 45.27 46 ASN B CA 1
ATOM 7338 C C . ASN B 1 46 ? -9.048 5.528 -78.777 1.00 50.28 46 ASN B C 1
ATOM 7339 O O . ASN B 1 46 ? -7.983 5.643 -79.393 1.00 51.26 46 ASN B O 1
ATOM 7344 N N . GLN B 1 47 ? -9.186 5.836 -77.465 1.00 45.90 47 GLN B N 1
ATOM 7345 C CA . GLN B 1 47 ? -8.118 6.408 -76.643 1.00 44.48 47 GLN B CA 1
ATOM 7346 C C . GLN B 1 47 ? -7.350 5.371 -75.789 1.00 47.32 47 GLN B C 1
ATOM 7347 O O . GLN B 1 47 ? -6.573 5.769 -74.915 1.00 46.90 47 GLN B O 1
ATOM 7353 N N . GLY B 1 48 ? -7.548 4.074 -76.072 1.00 42.35 48 GLY B N 1
ATOM 7354 C CA . GLY B 1 48 ? -6.838 2.974 -75.422 1.00 41.07 48 GLY B CA 1
ATOM 7355 C C . GLY B 1 48 ? -7.510 2.294 -74.246 1.00 44.42 48 GLY B C 1
ATOM 7356 O O . GLY B 1 48 ? -6.842 1.580 -73.501 1.00 42.91 48 GLY B O 1
ATOM 7357 N N . TYR B 1 49 ? -8.823 2.505 -74.054 1.00 41.70 49 TYR B N 1
ATOM 7358 C CA . TYR B 1 49 ? -9.574 1.885 -72.960 1.00 40.97 49 TYR B CA 1
ATOM 7359 C C . TYR B 1 49 ? -10.302 0.680 -73.498 1.00 46.19 49 TYR B C 1
ATOM 7360 O O . TYR B 1 49 ? -11.247 0.825 -74.284 1.00 44.49 49 TYR B O 1
ATOM 7369 N N . GLU B 1 50 ? -9.858 -0.522 -73.079 1.00 44.28 50 GLU B N 1
ATOM 7370 C CA . GLU B 1 50 ? -10.468 -1.784 -73.483 1.00 43.65 50 GLU B CA 1
ATOM 7371 C C . GLU B 1 50 ? -11.881 -1.906 -72.900 1.00 46.55 50 GLU B C 1
ATOM 7372 O O . GLU B 1 50 ? -12.078 -1.732 -71.703 1.00 45.38 50 GLU B O 1
ATOM 7378 N N . PHE B 1 51 ? -12.871 -2.147 -73.752 1.00 45.33 51 PHE B N 1
ATOM 7379 C CA . PHE B 1 51 ? -14.226 -2.324 -73.252 1.00 46.06 51 PHE B CA 1
ATOM 7380 C C . PHE B 1 51 ? -14.431 -3.795 -72.892 1.00 53.18 51 PHE B C 1
ATOM 7381 O O . PHE B 1 51 ? -14.235 -4.666 -73.746 1.00 52.53 51 PHE B O 1
ATOM 7389 N N . ILE B 1 52 ? -14.807 -4.072 -71.631 1.00 50.82 52 ILE B N 1
ATOM 7390 C CA . ILE B 1 52 ? -15.065 -5.443 -71.192 1.00 50.66 52 ILE B CA 1
ATOM 7391 C C . ILE B 1 52 ? -16.494 -5.568 -70.660 1.00 50.71 52 ILE B C 1
ATOM 7392 O O . ILE B 1 52 ? -17.058 -4.601 -70.141 1.00 48.23 52 ILE B O 1
ATOM 7397 N N . SER B 1 53 ? -17.084 -6.758 -70.825 1.00 47.50 53 SER B N 1
ATOM 7398 C CA . SER B 1 53 ? -18.424 -7.044 -70.317 1.00 47.06 53 SER B CA 1
ATOM 7399 C C . SER B 1 53 ? -18.321 -7.719 -68.933 1.00 49.98 53 SER B C 1
ATOM 7400 O O . SER B 1 53 ? -17.659 -8.743 -68.776 1.00 49.17 53 SER B O 1
ATOM 7403 N N . VAL B 1 54 ? -18.899 -7.082 -67.928 1.00 47.01 54 VAL B N 1
ATOM 7404 C CA . VAL B 1 54 ? -18.929 -7.542 -66.544 1.00 47.40 54 VAL B CA 1
ATOM 7405 C C . VAL B 1 54 ? -20.380 -7.426 -66.091 1.00 50.95 54 VAL B C 1
ATOM 7406 O O . VAL B 1 54 ? -21.007 -6.398 -66.346 1.00 52.67 54 VAL B O 1
ATOM 7410 N N . LYS B 1 55 ? -20.936 -8.474 -65.483 1.00 44.87 55 LYS B N 1
ATOM 7411 C CA . LYS B 1 55 ? -22.344 -8.431 -65.081 1.00 43.78 55 LYS B CA 1
ATOM 7412 C C . LYS B 1 55 ? -22.529 -8.805 -63.619 1.00 44.38 55 LYS B C 1
ATOM 7413 O O . LYS B 1 55 ? -23.665 -9.006 -63.196 1.00 44.66 55 LYS B O 1
ATOM 7419 N N . SER B 1 56 ? -21.418 -8.896 -62.844 1.00 37.87 56 SER B N 1
ATOM 7420 C CA . SER B 1 56 ? -21.398 -9.276 -61.428 1.00 36.30 56 SER B CA 1
ATOM 7421 C C . SER B 1 56 ? -20.082 -8.885 -60.766 1.00 41.98 56 SER B C 1
ATOM 7422 O O . SER B 1 56 ? -19.067 -8.675 -61.448 1.00 43.27 56 SER B O 1
ATOM 7425 N N . GLN B 1 57 ? -20.075 -8.839 -59.432 1.00 37.66 57 GLN B N 1
ATOM 7426 C CA . GLN B 1 57 ? -18.832 -8.563 -58.710 1.00 37.42 57 GLN B CA 1
ATOM 7427 C C . GLN B 1 57 ? -17.873 -9.770 -58.867 1.00 41.02 57 GLN B C 1
ATOM 7428 O O . GLN B 1 57 ? -16.658 -9.576 -58.851 1.00 40.50 57 GLN B O 1
ATOM 7434 N N . SER B 1 58 ? -18.430 -11.004 -59.041 1.00 35.70 58 SER B N 1
ATOM 7435 C CA . SER B 1 58 ? -17.636 -12.221 -59.258 1.00 34.29 58 SER B CA 1
ATOM 7436 C C . SER B 1 58 ? -16.797 -12.064 -60.535 1.00 36.07 58 SER B C 1
ATOM 7437 O O . SER B 1 58 ? -15.587 -12.292 -60.489 1.00 34.66 58 SER B O 1
ATOM 7440 N N . ALA B 1 59 ? -17.424 -11.571 -61.627 1.00 31.22 59 ALA B N 1
ATOM 7441 C CA . ALA B 1 59 ? -16.730 -11.275 -62.873 1.00 31.63 59 ALA B CA 1
ATOM 7442 C C . ALA B 1 59 ? -15.762 -10.094 -62.684 1.00 37.98 59 ALA B C 1
ATOM 7443 O O . ALA B 1 59 ? -14.640 -10.137 -63.201 1.00 38.39 59 ALA B O 1
ATOM 7445 N N . MET B 1 60 ? -16.163 -9.081 -61.894 1.00 36.10 60 MET B N 1
ATOM 7446 C CA . MET B 1 60 ? -15.294 -7.952 -61.566 1.00 37.16 60 MET B CA 1
ATOM 7447 C C . MET B 1 60 ? -14.027 -8.384 -60.769 1.00 38.97 60 MET B C 1
ATOM 7448 O O . MET B 1 60 ? -12.930 -7.915 -61.085 1.00 38.07 60 MET B O 1
ATOM 7453 N N . LEU B 1 61 ? -14.167 -9.319 -59.797 1.00 34.82 61 LEU B N 1
ATOM 7454 C CA . LEU B 1 61 ? -13.058 -9.826 -58.985 1.00 33.24 61 LEU B CA 1
ATOM 7455 C C . LEU B 1 61 ? -12.120 -10.686 -59.795 1.00 33.25 61 LEU B C 1
ATOM 7456 O O . LEU B 1 61 ? -10.904 -10.618 -59.578 1.00 32.26 61 LEU B O 1
ATOM 7461 N N . ALA B 1 62 ? -12.671 -11.487 -60.732 1.00 28.59 62 ALA B N 1
ATOM 7462 C CA . ALA B 1 62 ? -11.882 -12.358 -61.614 1.00 28.51 62 ALA B CA 1
ATOM 7463 C C . ALA B 1 62 ? -10.960 -11.499 -62.502 1.00 33.92 62 ALA B C 1
ATOM 7464 O O . ALA B 1 62 ? -9.790 -11.855 -62.717 1.00 32.00 62 ALA B O 1
ATOM 7466 N N . ASN B 1 63 ? -11.491 -10.323 -62.944 1.00 31.20 63 ASN B N 1
ATOM 7467 C CA . ASN B 1 63 ? -10.807 -9.331 -63.770 1.00 30.73 63 ASN B CA 1
ATOM 7468 C C . ASN B 1 63 ? -9.736 -8.605 -62.933 1.00 32.24 63 ASN B C 1
ATOM 7469 O O . ASN B 1 63 ? -8.596 -8.506 -63.393 1.00 31.24 63 ASN B O 1
ATOM 7474 N N . VAL B 1 64 ? -10.070 -8.189 -61.683 1.00 27.67 64 VAL B N 1
ATOM 7475 C CA . VAL B 1 64 ? -9.101 -7.591 -60.739 1.00 27.00 64 VAL B CA 1
ATOM 7476 C C . VAL B 1 64 ? -7.922 -8.577 -60.547 1.00 31.17 64 VAL B C 1
ATOM 7477 O O . VAL B 1 64 ? -6.763 -8.149 -60.591 1.00 32.33 64 VAL B O 1
ATOM 7481 N N . ARG B 1 65 ? -8.219 -9.891 -60.361 1.00 26.68 65 ARG B N 1
ATOM 7482 C CA . ARG B 1 65 ? -7.194 -10.917 -60.168 1.00 26.20 65 ARG B CA 1
ATOM 7483 C C . ARG B 1 65 ? -6.223 -10.951 -61.338 1.00 32.52 65 ARG B C 1
ATOM 7484 O O . ARG B 1 65 ? -5.023 -11.029 -61.107 1.00 31.77 65 ARG B O 1
ATOM 7492 N N . GLU B 1 66 ? -6.747 -10.901 -62.586 1.00 30.52 66 GLU B N 1
ATOM 7493 C CA . GLU B 1 66 ? -5.952 -10.921 -63.811 1.00 29.90 66 GLU B CA 1
ATOM 7494 C C . GLU B 1 66 ? -5.042 -9.713 -63.896 1.00 33.95 66 GLU B C 1
ATOM 7495 O O . GLU B 1 66 ? -3.865 -9.863 -64.190 1.00 33.26 66 GLU B O 1
ATOM 7501 N N . GLN B 1 67 ? -5.580 -8.526 -63.603 1.00 31.14 67 GLN B N 1
ATOM 7502 C CA . GLN B 1 67 ? -4.834 -7.268 -63.674 1.00 29.96 67 GLN B CA 1
ATOM 7503 C C . GLN B 1 67 ? -3.763 -7.166 -62.603 1.00 34.30 67 GLN B C 1
ATOM 7504 O O . GLN B 1 67 ? -2.621 -6.821 -62.932 1.00 34.41 67 GLN B O 1
ATOM 7510 N N . LEU B 1 68 ? -4.105 -7.494 -61.344 1.00 31.24 68 LEU B N 1
ATOM 7511 C CA . LEU B 1 68 ? -3.160 -7.388 -60.231 1.00 32.20 68 LEU B CA 1
ATOM 7512 C C . LEU B 1 68 ? -2.019 -8.356 -60.370 1.00 37.16 68 LEU B C 1
ATOM 7513 O O . LEU B 1 68 ? -0.882 -7.995 -60.051 1.00 37.41 68 LEU B O 1
ATOM 7518 N N . GLN B 1 69 ? -2.315 -9.570 -60.860 1.00 33.45 69 GLN B N 1
ATOM 7519 C CA . GLN B 1 69 ? -1.345 -10.614 -61.125 1.00 32.55 69 GLN B CA 1
ATOM 7520 C C . GLN B 1 69 ? -0.400 -10.125 -62.189 1.00 37.33 69 GLN B C 1
ATOM 7521 O O . GLN B 1 69 ? 0.808 -10.130 -61.967 1.00 37.74 69 GLN B O 1
ATOM 7527 N N . ASN B 1 70 ? -0.960 -9.633 -63.311 1.00 33.99 70 ASN B N 1
ATOM 7528 C CA . ASN B 1 70 ? -0.224 -9.094 -64.455 1.00 34.36 70 ASN B CA 1
ATOM 7529 C C . ASN B 1 70 ? 0.731 -8.007 -64.037 1.00 38.84 70 ASN B C 1
ATOM 7530 O O . ASN B 1 70 ? 1.927 -8.116 -64.307 1.00 39.79 70 ASN B O 1
ATOM 7535 N N . LEU B 1 71 ? 0.205 -6.979 -63.360 1.00 35.13 71 LEU B N 1
ATOM 7536 C CA . LEU B 1 71 ? 0.956 -5.832 -62.839 1.00 34.53 71 LEU B CA 1
ATOM 7537 C C . LEU B 1 71 ? 2.088 -6.248 -61.897 1.00 38.39 71 LEU B C 1
ATOM 7538 O O . LEU B 1 71 ? 3.153 -5.646 -61.941 1.00 39.66 71 LEU B O 1
ATOM 7543 N N . ASN B 1 72 ? 1.862 -7.239 -61.027 1.00 35.07 72 ASN B N 1
ATOM 7544 C CA . ASN B 1 72 ? 2.860 -7.595 -60.013 1.00 35.20 72 ASN B CA 1
ATOM 7545 C C . ASN B 1 72 ? 3.757 -8.797 -60.377 1.00 39.83 72 ASN B C 1
ATOM 7546 O O . ASN B 1 72 ? 4.711 -9.062 -59.659 1.00 40.42 72 ASN B O 1
ATOM 7551 N N . GLY B 1 73 ? 3.477 -9.468 -61.486 1.00 37.32 73 GLY B N 1
ATOM 7552 C CA . GLY B 1 73 ? 4.237 -10.625 -61.941 1.00 38.19 73 GLY B CA 1
ATOM 7553 C C . GLY B 1 73 ? 4.151 -11.797 -60.987 1.00 44.12 73 GLY B C 1
ATOM 7554 O O . GLY B 1 73 ? 5.158 -12.464 -60.725 1.00 44.66 73 GLY B O 1
ATOM 7555 N N . VAL B 1 74 ? 2.944 -12.027 -60.434 1.00 39.75 74 VAL B N 1
ATOM 7556 C CA . VAL B 1 74 ? 2.673 -13.082 -59.458 1.00 39.18 74 VAL B CA 1
ATOM 7557 C C . VAL B 1 74 ? 1.400 -13.820 -59.870 1.00 42.58 74 VAL B C 1
ATOM 7558 O O . VAL B 1 74 ? 0.610 -13.262 -60.616 1.00 41.60 74 VAL B O 1
ATOM 7562 N N . VAL B 1 75 ? 1.209 -15.070 -59.410 1.00 38.93 75 VAL B N 1
ATOM 7563 C CA . VAL B 1 75 ? -0.005 -15.837 -59.661 1.00 37.93 75 VAL B CA 1
ATOM 7564 C C . VAL B 1 75 ? -0.476 -16.357 -58.305 1.00 40.28 75 VAL B C 1
ATOM 7565 O O . VAL B 1 75 ? 0.239 -17.114 -57.647 1.00 41.23 75 VAL B O 1
ATOM 7569 N N . PHE B 1 76 ? -1.664 -15.925 -57.875 1.00 34.24 76 PHE B N 1
ATOM 7570 C CA . PHE B 1 76 ? -2.263 -16.406 -56.634 1.00 32.27 76 PHE B CA 1
ATOM 7571 C C . PHE B 1 76 ? -2.886 -17.749 -56.867 1.00 34.67 76 PHE B C 1
ATOM 7572 O O . PHE B 1 76 ? -3.350 -18.025 -57.969 1.00 34.73 76 PHE B O 1
ATOM 7580 N N . ASN B 1 77 ? -2.923 -18.587 -55.841 1.00 30.22 77 ASN B N 1
ATOM 7581 C CA . ASN B 1 77 ? -3.736 -19.788 -55.911 1.00 29.30 77 ASN B CA 1
ATOM 7582 C C . ASN B 1 77 ? -5.108 -19.332 -55.357 1.00 31.06 77 ASN B C 1
ATOM 7583 O O . ASN B 1 77 ? -5.227 -18.210 -54.866 1.00 31.23 77 ASN B O 1
ATOM 7588 N N . ASP B 1 78 ? -6.119 -20.144 -55.452 1.00 28.44 78 ASP B N 1
ATOM 7589 C CA . ASP B 1 78 ? -7.463 -19.749 -55.038 1.00 29.34 78 ASP B CA 1
ATOM 7590 C C . ASP B 1 78 ? -7.561 -19.410 -53.573 1.00 37.20 78 ASP B C 1
ATOM 7591 O O . ASP B 1 78 ? -8.225 -18.423 -53.243 1.00 40.03 78 ASP B O 1
ATOM 7596 N N . SER B 1 79 ? -6.847 -20.162 -52.714 1.00 33.68 79 SER B N 1
ATOM 7597 C CA . SER B 1 79 ? -6.786 -19.959 -51.264 1.00 32.17 79 SER B CA 1
ATOM 7598 C C . SER B 1 79 ? -6.122 -18.613 -50.943 1.00 36.02 79 SER B C 1
ATOM 7599 O O . SER B 1 79 ? -6.709 -17.826 -50.202 1.00 36.33 79 SER B O 1
ATOM 7602 N N . GLU B 1 80 ? -4.938 -18.334 -51.549 1.00 32.04 80 GLU B N 1
ATOM 7603 C CA . GLU B 1 80 ? -4.200 -17.069 -51.446 1.00 31.40 80 GLU B CA 1
ATOM 7604 C C . GLU B 1 80 ? -5.037 -15.880 -51.983 1.00 35.78 80 GLU B C 1
ATOM 7605 O O . GLU B 1 80 ? -5.029 -14.826 -51.353 1.00 37.32 80 GLU B O 1
ATOM 7611 N N . TRP B 1 81 ? -5.748 -16.049 -53.137 1.00 31.66 81 TRP B N 1
ATOM 7612 C CA . TRP B 1 81 ? -6.600 -14.996 -53.702 1.00 30.99 81 TRP B CA 1
ATOM 7613 C C . TRP B 1 81 ? -7.760 -14.659 -52.744 1.00 35.47 81 TRP B C 1
ATOM 7614 O O . TRP B 1 81 ? -7.976 -13.474 -52.477 1.00 33.85 81 TRP B O 1
ATOM 7625 N N . ARG B 1 82 ? -8.470 -15.684 -52.209 1.00 33.13 82 ARG B N 1
ATOM 7626 C CA . ARG B 1 82 ? -9.571 -15.472 -51.248 1.00 34.66 82 ARG B CA 1
ATOM 7627 C C . ARG B 1 82 ? -9.059 -14.734 -49.989 1.00 40.13 82 ARG B C 1
ATOM 7628 O O . ARG B 1 82 ? -9.746 -13.868 -49.464 1.00 40.15 82 ARG B O 1
ATOM 7636 N N . ARG B 1 83 ? -7.850 -15.071 -49.536 1.00 38.15 83 ARG B N 1
ATOM 7637 C CA . ARG B 1 83 ? -7.224 -14.475 -48.361 1.00 38.64 83 ARG B CA 1
ATOM 7638 C C . ARG B 1 83 ? -6.879 -12.980 -48.647 1.00 44.49 83 ARG B C 1
ATOM 7639 O O . ARG B 1 83 ? -7.277 -12.126 -47.854 1.00 46.12 83 ARG B O 1
ATOM 7647 N N . PHE B 1 84 ? -6.232 -12.664 -49.805 1.00 38.48 84 PHE B N 1
ATOM 7648 C CA . PHE B 1 84 ? -5.925 -11.285 -50.243 1.00 36.42 84 PHE B CA 1
ATOM 7649 C C . PHE B 1 84 ? -7.196 -10.455 -50.314 1.00 39.06 84 PHE B C 1
ATOM 7650 O O . PHE B 1 84 ? -7.212 -9.311 -49.876 1.00 39.47 84 PHE B O 1
ATOM 7658 N N . THR B 1 85 ? -8.251 -11.032 -50.886 1.00 36.69 85 THR B N 1
ATOM 7659 C CA . THR B 1 85 ? -9.558 -10.405 -51.064 1.00 36.79 85 THR B CA 1
ATOM 7660 C C . THR B 1 85 ? -10.182 -10.044 -49.729 1.00 38.26 85 THR B C 1
ATOM 7661 O O . THR B 1 85 ? -10.582 -8.914 -49.545 1.00 38.06 85 THR B O 1
ATOM 7665 N N . GLU B 1 86 ? -10.276 -10.988 -48.825 1.00 35.72 86 GLU B N 1
ATOM 7666 C CA . GLU B 1 86 ? -10.924 -10.785 -47.532 1.00 35.89 86 GLU B CA 1
ATOM 7667 C C . GLU B 1 86 ? -10.119 -9.890 -46.583 1.00 38.91 86 GLU B C 1
ATOM 7668 O O . GLU B 1 86 ? -10.720 -9.166 -45.789 1.00 37.60 86 GLU B O 1
ATOM 7674 N N . GLN B 1 87 ? -8.776 -9.962 -46.641 1.00 35.17 87 GLN B N 1
ATOM 7675 C CA . GLN B 1 87 ? -7.911 -9.231 -45.712 1.00 34.20 87 GLN B CA 1
ATOM 7676 C C . GLN B 1 87 ? -7.403 -7.901 -46.249 1.00 38.23 87 GLN B C 1
ATOM 7677 O O . GLN B 1 87 ? -7.032 -7.048 -45.445 1.00 39.07 87 GLN B O 1
ATOM 7683 N N . TYR B 1 88 ? -7.340 -7.714 -47.566 1.00 33.12 88 TYR B N 1
ATOM 7684 C CA . TYR B 1 88 ? -6.800 -6.459 -48.045 1.00 32.31 88 TYR B CA 1
ATOM 7685 C C . TYR B 1 88 ? -7.662 -5.793 -49.120 1.00 35.34 88 TYR B C 1
ATOM 7686 O O . TYR B 1 88 ? -7.912 -4.595 -49.009 1.00 33.76 88 TYR B O 1
ATOM 7695 N N . LEU B 1 89 ? -8.036 -6.518 -50.186 1.00 33.19 89 LEU B N 1
ATOM 7696 C CA . LEU B 1 89 ? -8.770 -5.910 -51.308 1.00 33.34 89 LEU B CA 1
ATOM 7697 C C . LEU B 1 89 ? -10.223 -5.522 -50.968 1.00 40.90 89 LEU B C 1
ATOM 7698 O O . LEU B 1 89 ? -10.644 -4.393 -51.257 1.00 39.72 89 LEU B O 1
ATOM 7703 N N . ASP B 1 90 ? -10.995 -6.461 -50.410 1.00 39.53 90 ASP B N 1
ATOM 7704 C CA . ASP B 1 90 ? -12.403 -6.207 -50.157 1.00 40.44 90 ASP B CA 1
ATOM 7705 C C . ASP B 1 90 ? -12.838 -6.649 -48.750 1.00 44.53 90 ASP B C 1
ATOM 7706 O O . ASP B 1 90 ? -13.761 -7.441 -48.621 1.00 44.00 90 ASP B O 1
ATOM 7711 N N . ASN B 1 91 ? -12.183 -6.107 -47.696 1.00 42.72 91 ASN B N 1
ATOM 7712 C CA . ASN B 1 91 ? -12.534 -6.358 -46.292 1.00 42.80 91 ASN B CA 1
ATOM 7713 C C . ASN B 1 91 ? -13.987 -5.957 -46.074 1.00 49.16 91 ASN B C 1
ATOM 7714 O O . ASN B 1 91 ? -14.346 -4.831 -46.418 1.00 48.58 91 ASN B O 1
ATOM 7719 N N . PRO B 1 92 ? -14.861 -6.852 -45.569 1.00 47.36 92 PRO B N 1
ATOM 7720 C CA . PRO B 1 92 ? -16.287 -6.483 -45.418 1.00 47.21 92 PRO B CA 1
ATOM 7721 C C . PRO B 1 92 ? -16.537 -5.242 -44.538 1.00 49.30 92 PRO B C 1
ATOM 7722 O O . PRO B 1 92 ? -17.512 -4.526 -44.785 1.00 49.55 92 PRO B O 1
ATOM 7726 N N . SER B 1 93 ? -15.645 -4.971 -43.557 1.00 42.83 93 SER B N 1
ATOM 7727 C CA . SER B 1 93 ? -15.751 -3.827 -42.648 1.00 41.86 93 SER B CA 1
ATOM 7728 C C . SER B 1 93 ? -15.258 -2.499 -43.275 1.00 45.02 93 SER B C 1
ATOM 7729 O O . SER B 1 93 ? -15.452 -1.448 -42.658 1.00 45.39 93 SER B O 1
ATOM 7732 N N . ASP B 1 94 ? -14.618 -2.542 -44.476 1.00 38.45 94 ASP B N 1
ATOM 7733 C CA . ASP B 1 94 ? -14.109 -1.353 -45.175 1.00 35.88 94 ASP B CA 1
ATOM 7734 C C . ASP B 1 94 ? -15.224 -0.485 -45.759 1.00 37.97 94 ASP B C 1
ATOM 7735 O O . ASP B 1 94 ? -16.131 -1.008 -46.409 1.00 37.25 94 ASP B O 1
ATOM 7740 N N . GLY B 1 95 ? -15.097 0.831 -45.575 1.00 32.22 95 GLY B N 1
ATOM 7741 C CA . GLY B 1 95 ? -15.985 1.834 -46.146 1.00 31.49 95 GLY B CA 1
ATOM 7742 C C . GLY B 1 95 ? -15.270 2.570 -47.262 1.00 36.43 95 GLY B C 1
ATOM 7743 O O . GLY B 1 95 ? -14.166 2.170 -47.660 1.00 36.71 95 GLY B O 1
ATOM 7744 N N . ILE B 1 96 ? -15.885 3.645 -47.779 1.00 33.26 96 ILE B N 1
ATOM 7745 C CA . ILE B 1 96 ? -15.308 4.468 -48.850 1.00 33.74 96 ILE B CA 1
ATOM 7746 C C . ILE B 1 96 ? -13.957 5.059 -48.409 1.00 37.22 96 ILE B C 1
ATOM 7747 O O . ILE B 1 96 ? -13.004 4.960 -49.185 1.00 37.95 96 ILE B O 1
ATOM 7752 N N . LEU B 1 97 ? -13.858 5.623 -47.171 1.00 31.75 97 LEU B N 1
ATOM 7753 C CA . LEU B 1 97 ? -12.611 6.201 -46.663 1.00 31.06 97 LEU B CA 1
ATOM 7754 C C . LEU B 1 97 ? -11.455 5.201 -46.624 1.00 36.23 97 LEU B C 1
ATOM 7755 O O . LEU B 1 97 ? -10.316 5.581 -46.929 1.00 37.04 97 LEU B O 1
ATOM 7760 N N . ASP B 1 98 ? -11.734 3.939 -46.250 1.00 31.89 98 ASP B N 1
ATOM 7761 C CA . ASP B 1 98 ? -10.724 2.885 -46.184 1.00 31.90 98 ASP B CA 1
ATOM 7762 C C . ASP B 1 98 ? -10.140 2.629 -47.568 1.00 34.28 98 ASP B C 1
ATOM 7763 O O . ASP B 1 98 ? -8.917 2.558 -47.712 1.00 32.90 98 ASP B O 1
ATOM 7768 N N . LYS B 1 99 ? -11.020 2.559 -48.595 1.00 30.50 99 LYS B N 1
ATOM 7769 C CA . LYS B 1 99 ? -10.623 2.367 -49.991 1.00 29.64 99 LYS B CA 1
ATOM 7770 C C . LYS B 1 99 ? -9.835 3.586 -50.512 1.00 32.67 99 LYS B C 1
ATOM 7771 O O . LYS B 1 99 ? -8.812 3.408 -51.201 1.00 30.81 99 LYS B O 1
ATOM 7777 N N . THR B 1 100 ? -10.253 4.814 -50.115 1.00 29.29 100 THR B N 1
ATOM 7778 C CA . THR B 1 100 ? -9.512 6.014 -50.498 1.00 30.08 100 THR B CA 1
ATOM 7779 C C . THR B 1 100 ? -8.085 5.956 -49.897 1.00 35.69 100 THR B C 1
ATOM 7780 O O . THR B 1 100 ? -7.110 6.235 -50.610 1.00 35.15 100 THR B O 1
ATOM 7784 N N . ARG B 1 101 ? -7.981 5.543 -48.608 1.00 32.68 101 ARG B N 1
ATOM 7785 C CA . ARG B 1 101 ? -6.717 5.401 -47.886 1.00 33.22 101 ARG B CA 1
ATOM 7786 C C . ARG B 1 101 ? -5.837 4.360 -48.583 1.00 38.30 101 ARG B C 1
ATOM 7787 O O . ARG B 1 101 ? -4.626 4.566 -48.695 1.00 39.74 101 ARG B O 1
ATOM 7795 N N . LYS B 1 102 ? -6.447 3.252 -49.043 1.00 32.74 102 LYS B N 1
ATOM 7796 C CA . LYS B 1 102 ? -5.744 2.173 -49.735 1.00 32.06 102 LYS B CA 1
ATOM 7797 C C . LYS B 1 102 ? -5.224 2.630 -51.079 1.00 34.99 102 LYS B C 1
ATOM 7798 O O . LYS B 1 102 ? -4.074 2.344 -51.387 1.00 34.49 102 LYS B O 1
ATOM 7804 N N . ILE B 1 103 ? -5.998 3.418 -51.827 1.00 31.21 103 ILE B N 1
ATOM 7805 C CA . ILE B 1 103 ? -5.531 3.933 -53.119 1.00 31.62 103 ILE B CA 1
ATOM 7806 C C . ILE B 1 103 ? -4.399 4.978 -52.941 1.00 35.96 103 ILE B C 1
ATOM 7807 O O . ILE B 1 103 ? -3.389 4.895 -53.646 1.00 35.61 103 ILE B O 1
ATOM 7812 N N . HIS B 1 104 ? -4.566 5.932 -52.007 1.00 32.02 104 HIS B N 1
ATOM 7813 C CA . HIS B 1 104 ? -3.638 7.055 -51.877 1.00 31.44 104 HIS B CA 1
ATOM 7814 C C . HIS B 1 104 ? -2.496 6.855 -50.928 1.00 37.35 104 HIS B C 1
ATOM 7815 O O . HIS B 1 104 ? -1.475 7.495 -51.146 1.00 39.73 104 HIS B O 1
ATOM 7822 N N . ILE B 1 105 ? -2.615 6.002 -49.909 1.00 33.71 105 ILE B N 1
ATOM 7823 C CA . ILE B 1 105 ? -1.531 5.825 -48.941 1.00 33.58 105 ILE B CA 1
ATOM 7824 C C . ILE B 1 105 ? -1.057 4.346 -48.865 1.00 37.85 105 ILE B C 1
ATOM 7825 O O . ILE B 1 105 ? 0.128 4.080 -49.103 1.00 36.10 105 ILE B O 1
ATOM 7830 N N . ASP B 1 106 ? -1.969 3.408 -48.526 1.00 36.42 106 ASP B N 1
ATOM 7831 C CA . ASP B 1 106 ? -1.666 1.977 -48.353 1.00 36.29 106 ASP B CA 1
ATOM 7832 C C . ASP B 1 106 ? -1.976 1.170 -49.631 1.00 40.09 106 ASP B C 1
ATOM 7833 O O . ASP B 1 106 ? -2.775 0.235 -49.585 1.00 40.50 106 ASP B O 1
ATOM 7838 N N . TYR B 1 107 ? -1.357 1.539 -50.765 1.00 34.59 107 TYR B N 1
ATOM 7839 C CA . TYR B 1 107 ? -1.591 0.883 -52.052 1.00 33.53 107 TYR B CA 1
ATOM 7840 C C . TYR B 1 107 ? -0.690 -0.330 -52.250 1.00 37.71 107 TYR B C 1
ATOM 7841 O O . TYR B 1 107 ? -0.756 -0.960 -53.297 1.00 38.95 107 TYR B O 1
ATOM 7850 N N . ILE B 1 108 ? 0.133 -0.670 -51.253 1.00 33.94 108 ILE B N 1
ATOM 7851 C CA . ILE B 1 108 ? 0.996 -1.844 -51.318 1.00 33.28 108 ILE B CA 1
ATOM 7852 C C . ILE B 1 108 ? 0.615 -2.787 -50.192 1.00 37.61 108 ILE B C 1
ATOM 7853 O O . ILE B 1 108 ? 0.652 -2.419 -49.018 1.00 36.96 108 ILE B O 1
ATOM 7858 N N . CYS B 1 109 ? 0.279 -4.017 -50.562 1.00 35.25 109 CYS B N 1
ATOM 7859 C CA . CYS B 1 109 ? -0.045 -5.068 -49.623 1.00 34.40 109 CYS B CA 1
ATOM 7860 C C . CYS B 1 109 ? 1.154 -5.991 -49.490 1.00 40.88 109 CYS B C 1
ATOM 7861 O O . CYS B 1 109 ? 1.541 -6.662 -50.457 1.00 40.04 109 CYS B O 1
ATOM 7864 N N . ASP B 1 110 ? 1.744 -6.023 -48.274 1.00 38.68 110 ASP B N 1
ATOM 7865 C CA . ASP B 1 110 ? 2.825 -6.944 -47.946 1.00 38.00 110 ASP B CA 1
ATOM 7866 C C . ASP B 1 110 ? 2.146 -8.312 -47.752 1.00 39.05 110 ASP B C 1
ATOM 7867 O O . ASP B 1 110 ? 1.582 -8.598 -46.689 1.00 39.11 110 ASP B O 1
ATOM 7872 N N . PHE B 1 111 ? 2.049 -9.066 -48.851 1.00 31.79 111 PHE B N 1
ATOM 7873 C CA . PHE B 1 111 ? 1.338 -10.335 -48.860 1.00 31.46 111 PHE B CA 1
ATOM 7874 C C . PHE B 1 111 ? 2.268 -11.526 -48.640 1.00 37.11 111 PHE B C 1
ATOM 7875 O O . PHE B 1 111 ? 3.299 -11.657 -49.313 1.00 35.93 111 PHE B O 1
ATOM 7883 N N . ILE B 1 112 ? 1.850 -12.413 -47.711 1.00 34.43 112 ILE B N 1
ATOM 7884 C CA . ILE B 1 112 ? 2.532 -13.667 -47.367 1.00 33.72 112 ILE B CA 1
ATOM 7885 C C . ILE B 1 112 ? 1.775 -14.801 -48.037 1.00 38.64 112 ILE B C 1
ATOM 7886 O O . ILE B 1 112 ? 0.625 -15.095 -47.687 1.00 37.64 112 ILE B O 1
ATOM 7891 N N . PHE B 1 113 ? 2.434 -15.431 -49.008 1.00 36.16 113 PHE B N 1
ATOM 7892 C CA . PHE B 1 113 ? 1.916 -16.554 -49.778 1.00 35.20 113 PHE B CA 1
ATOM 7893 C C . PHE B 1 113 ? 1.916 -17.849 -48.936 1.00 39.69 113 PHE B C 1
ATOM 7894 O O . PHE B 1 113 ? 2.486 -17.884 -47.838 1.00 37.83 113 PHE B O 1
ATOM 7902 N N . ASP B 1 114 ? 1.260 -18.915 -49.437 1.00 37.84 114 ASP B N 1
ATOM 7903 C CA . ASP B 1 114 ? 1.171 -20.187 -48.699 1.00 38.31 114 ASP B CA 1
ATOM 7904 C C . ASP B 1 114 ? 2.557 -20.860 -48.472 1.00 44.94 114 ASP B C 1
ATOM 7905 O O . ASP B 1 114 ? 2.679 -21.663 -47.557 1.00 45.67 114 ASP B O 1
ATOM 7910 N N . ASP B 1 115 ? 3.584 -20.509 -49.272 1.00 41.97 115 ASP B N 1
ATOM 7911 C CA . ASP B 1 115 ? 4.949 -21.030 -49.163 1.00 41.87 115 ASP B CA 1
ATOM 7912 C C . ASP B 1 115 ? 5.799 -20.151 -48.211 1.00 46.72 115 ASP B C 1
ATOM 7913 O O . ASP B 1 115 ? 7.011 -20.374 -48.086 1.00 46.71 115 ASP B O 1
ATOM 7918 N N . GLU B 1 116 ? 5.149 -19.133 -47.577 1.00 42.20 116 GLU B N 1
ATOM 7919 C CA . GLU B 1 116 ? 5.673 -18.167 -46.597 1.00 41.21 116 GLU B CA 1
ATOM 7920 C C . GLU B 1 116 ? 6.505 -17.017 -47.200 1.00 44.46 116 GLU B C 1
ATOM 7921 O O . GLU B 1 116 ? 7.014 -16.178 -46.457 1.00 43.50 116 GLU B O 1
ATOM 7927 N N . ARG B 1 117 ? 6.619 -16.963 -48.522 1.00 41.22 117 ARG B N 1
ATOM 7928 C CA . ARG B 1 117 ? 7.357 -15.917 -49.228 1.00 41.24 117 ARG B CA 1
ATOM 7929 C C . ARG B 1 117 ? 6.567 -14.573 -49.175 1.00 45.20 117 ARG B C 1
ATOM 7930 O O . ARG B 1 117 ? 5.330 -14.575 -49.206 1.00 43.97 117 ARG B O 1
ATOM 7938 N N . LEU B 1 118 ? 7.297 -13.439 -49.032 1.00 42.98 118 LEU B N 1
ATOM 7939 C CA . LEU B 1 118 ? 6.718 -12.103 -49.008 1.00 43.06 118 LEU B CA 1
ATOM 7940 C C . LEU B 1 118 ? 6.772 -11.496 -50.396 1.00 48.12 118 LEU B C 1
ATOM 7941 O O . LEU B 1 118 ? 7.807 -11.545 -51.062 1.00 48.28 118 LEU B O 1
ATOM 7946 N N . GLU B 1 119 ? 5.640 -10.933 -50.826 1.00 45.07 119 GLU B N 1
ATOM 7947 C CA . GLU B 1 119 ? 5.491 -10.194 -52.067 1.00 44.13 119 GLU B CA 1
ATOM 7948 C C . GLU B 1 119 ? 4.795 -8.878 -51.770 1.00 46.65 119 GLU B C 1
ATOM 7949 O O . GLU B 1 119 ? 3.830 -8.837 -50.999 1.00 45.49 119 GLU B O 1
ATOM 7955 N N . ASN B 1 120 ? 5.303 -7.797 -52.362 1.00 42.72 120 ASN B N 1
ATOM 7956 C CA . ASN B 1 120 ? 4.706 -6.464 -52.275 1.00 41.19 120 ASN B CA 1
ATOM 7957 C C . ASN B 1 120 ? 3.744 -6.334 -53.440 1.00 42.57 120 ASN B C 1
ATOM 7958 O O . ASN B 1 120 ? 4.194 -6.239 -54.579 1.00 42.13 120 ASN B O 1
ATOM 7963 N N . ILE B 1 121 ? 2.426 -6.457 -53.162 1.00 36.88 121 ILE B N 1
ATOM 7964 C CA . ILE B 1 121 ? 1.345 -6.386 -54.150 1.00 34.70 121 ILE B CA 1
ATOM 7965 C C . ILE B 1 121 ? 0.812 -4.945 -54.229 1.00 37.72 121 ILE B C 1
ATOM 7966 O O . ILE B 1 121 ? 0.195 -4.446 -53.296 1.00 36.73 121 ILE B O 1
ATOM 7971 N N . TYR B 1 122 ? 1.018 -4.315 -55.373 1.00 34.68 122 TYR B N 1
ATOM 7972 C CA . TYR B 1 122 ? 0.599 -2.956 -55.700 1.00 33.69 122 TYR B CA 1
ATOM 7973 C C . TYR B 1 122 ? -0.772 -2.946 -56.320 1.00 36.04 122 TYR B C 1
ATOM 7974 O O . TYR B 1 122 ? -1.050 -3.781 -57.193 1.00 34.74 122 TYR B O 1
ATOM 7983 N N . LEU B 1 123 ? -1.613 -1.971 -55.937 1.00 32.82 123 LEU B N 1
ATOM 7984 C CA . LEU B 1 123 ? -2.917 -1.797 -56.591 1.00 32.54 123 LEU B CA 1
ATOM 7985 C C . LEU B 1 123 ? -2.721 -0.935 -57.839 1.00 35.70 123 LEU B C 1
ATOM 7986 O O . LEU B 1 123 ? -3.411 -1.124 -58.836 1.00 35.25 123 LEU B O 1
ATOM 7991 N N . ILE B 1 124 ? -1.764 0.003 -57.769 1.00 33.76 124 ILE B N 1
ATOM 7992 C CA . ILE B 1 124 ? -1.376 0.952 -58.834 1.00 34.38 124 ILE B CA 1
ATOM 7993 C C . ILE B 1 124 ? 0.141 1.055 -58.913 1.00 38.05 124 ILE B C 1
ATOM 7994 O O . ILE B 1 124 ? 0.793 1.114 -57.879 1.00 36.25 124 ILE B O 1
ATOM 7999 N N . ASP B 1 125 ? 0.690 1.157 -60.131 1.00 36.13 125 ASP B N 1
ATOM 8000 C CA . ASP B 1 125 ? 2.092 1.515 -60.350 1.00 35.94 125 ASP B CA 1
ATOM 8001 C C . ASP B 1 125 ? 2.074 3.040 -60.449 1.00 39.08 125 ASP B C 1
ATOM 8002 O O . ASP B 1 125 ? 1.449 3.585 -61.355 1.00 37.86 125 ASP B O 1
ATOM 8007 N N . LYS B 1 126 ? 2.660 3.718 -59.468 1.00 36.18 126 LYS B N 1
ATOM 8008 C CA . LYS B 1 126 ? 2.633 5.173 -59.406 1.00 35.46 126 LYS B CA 1
ATOM 8009 C C . LYS B 1 126 ? 3.868 5.784 -60.047 1.00 40.06 126 LYS B C 1
ATOM 8010 O O . LYS B 1 126 ? 3.821 6.958 -60.425 1.00 38.17 126 LYS B O 1
ATOM 8016 N N . LYS B 1 127 ? 4.953 5.002 -60.208 1.00 40.10 127 LYS B N 1
ATOM 8017 C CA . LYS B 1 127 ? 6.200 5.504 -60.812 1.00 41.55 127 LYS B CA 1
ATOM 8018 C C . LYS B 1 127 ? 6.069 5.481 -62.339 1.00 48.10 127 LYS B C 1
ATOM 8019 O O . LYS B 1 127 ? 6.389 6.467 -63.010 1.00 47.30 127 LYS B O 1
ATOM 8025 N N . ASN B 1 128 ? 5.540 4.364 -62.865 1.00 46.01 128 ASN B N 1
ATOM 8026 C CA . ASN B 1 128 ? 5.316 4.139 -64.284 1.00 45.66 128 ASN B CA 1
ATOM 8027 C C . ASN B 1 128 ? 3.802 4.043 -64.514 1.00 46.91 128 ASN B C 1
ATOM 8028 O O . ASN B 1 128 ? 3.261 2.957 -64.707 1.00 46.65 128 ASN B O 1
ATOM 8033 N N . LEU B 1 129 ? 3.119 5.200 -64.453 1.00 41.65 129 LEU B N 1
ATOM 8034 C CA . LEU B 1 129 ? 1.665 5.323 -64.569 1.00 40.48 129 LEU B CA 1
ATOM 8035 C C . LEU B 1 129 ? 1.058 4.619 -65.756 1.00 43.54 129 LEU B C 1
ATOM 8036 O O . LEU B 1 129 ? -0.035 4.065 -65.616 1.00 42.58 129 LEU B O 1
ATOM 8041 N N . MET B 1 130 ? 1.737 4.647 -66.924 1.00 39.75 130 MET B N 1
ATOM 8042 C CA . MET B 1 130 ? 1.221 4.042 -68.165 1.00 38.46 130 MET B CA 1
ATOM 8043 C C . MET B 1 130 ? 1.285 2.493 -68.163 1.00 41.10 130 MET B C 1
ATOM 8044 O O . MET B 1 130 ? 0.654 1.866 -69.013 1.00 40.50 130 MET B O 1
ATOM 8049 N N . ARG B 1 131 ? 1.948 1.882 -67.166 1.00 37.97 131 ARG B N 1
ATOM 8050 C CA . ARG B 1 131 ? 1.970 0.425 -67.011 1.00 38.85 131 ARG B CA 1
ATOM 8051 C C . ARG B 1 131 ? 0.619 -0.115 -66.533 1.00 44.31 131 ARG B C 1
ATOM 8052 O O . ARG B 1 131 ? 0.351 -1.306 -66.687 1.00 44.71 131 ARG B O 1
ATOM 8060 N N . ASN B 1 132 ? -0.188 0.742 -65.880 1.00 40.32 132 ASN B N 1
ATOM 8061 C CA . ASN B 1 132 ? -1.491 0.373 -65.330 1.00 40.30 132 ASN B CA 1
ATOM 8062 C C . ASN B 1 132 ? -2.491 0.075 -66.433 1.00 44.60 132 ASN B C 1
ATOM 8063 O O . ASN B 1 132 ? -2.460 0.712 -67.480 1.00 46.44 132 ASN B O 1
ATOM 8068 N N . LYS B 1 133 ? -3.362 -0.904 -66.204 1.00 38.45 133 LYS B N 1
ATOM 8069 C CA . LYS B 1 133 ? -4.382 -1.263 -67.167 1.00 36.89 133 LYS B CA 1
ATOM 8070 C C . LYS B 1 133 ? -5.602 -0.385 -66.950 1.00 41.48 133 LYS B C 1
ATOM 8071 O O . LYS B 1 133 ? -6.051 -0.217 -65.813 1.00 42.62 133 LYS B O 1
ATOM 8077 N N . VAL B 1 134 ? -6.136 0.172 -68.032 1.00 36.40 134 VAL B N 1
ATOM 8078 C CA . VAL B 1 134 ? -7.367 0.954 -67.978 1.00 35.63 134 VAL B CA 1
ATOM 8079 C C . VAL B 1 134 ? -8.407 0.231 -68.830 1.00 39.44 134 VAL B C 1
ATOM 8080 O O . VAL B 1 134 ? -8.094 -0.245 -69.928 1.00 39.50 134 VAL B O 1
ATOM 8084 N N . GLN B 1 135 ? -9.612 0.071 -68.280 1.00 33.23 135 GLN B N 1
ATOM 8085 C CA . GLN B 1 135 ? -10.701 -0.582 -68.975 1.00 32.18 135 GLN B CA 1
ATOM 8086 C C . GLN B 1 135 ? -11.990 0.184 -68.731 1.00 35.23 135 GLN B C 1
ATOM 8087 O O . GLN B 1 135 ? -12.064 1.015 -67.818 1.00 35.20 135 GLN B O 1
ATOM 8093 N N . ILE B 1 136 ? -13.020 -0.125 -69.514 1.00 31.06 136 ILE B N 1
ATOM 8094 C CA . ILE B 1 136 ? -14.318 0.498 -69.342 1.00 31.76 136 ILE B CA 1
ATOM 8095 C C . ILE B 1 136 ? -15.356 -0.564 -69.307 1.00 36.54 136 ILE B C 1
ATOM 8096 O O . ILE B 1 136 ? -15.231 -1.596 -69.973 1.00 36.10 136 ILE B O 1
ATOM 8101 N N . ILE B 1 137 ? -16.387 -0.303 -68.516 1.00 34.24 137 ILE B N 1
ATOM 8102 C CA . ILE B 1 137 ? -17.556 -1.157 -68.362 1.00 34.33 137 ILE B CA 1
ATOM 8103 C C . ILE B 1 137 ? -18.788 -0.248 -68.412 1.00 40.05 137 ILE B C 1
ATOM 8104 O O . ILE B 1 137 ? -18.646 0.970 -68.324 1.00 38.38 137 ILE B O 1
ATOM 8109 N N . GLN B 1 138 ? -19.981 -0.831 -68.513 1.00 40.79 138 GLN B N 1
ATOM 8110 C CA . GLN B 1 138 ? -21.232 -0.075 -68.471 1.00 43.21 138 GLN B CA 1
ATOM 8111 C C . GLN B 1 138 ? -22.146 -0.721 -67.428 1.00 50.79 138 GLN B C 1
ATOM 8112 O O . GLN B 1 138 ? -21.817 -1.806 -66.958 1.00 52.23 138 GLN B O 1
ATOM 8118 N N . GLN B 1 139 ? -23.230 -0.036 -67.002 1.00 49.70 139 GLN B N 1
ATOM 8119 C CA . GLN B 1 139 ? -24.141 -0.499 -65.939 1.00 51.31 139 GLN B CA 1
ATOM 8120 C C . GLN B 1 139 ? -24.603 -1.965 -66.160 1.00 59.06 139 GLN B C 1
ATOM 8121 O O . GLN B 1 139 ? -25.105 -2.286 -67.242 1.00 58.97 139 GLN B O 1
ATOM 8127 N N . PHE B 1 140 ? -24.379 -2.854 -65.140 1.00 58.18 140 PHE B N 1
ATOM 8128 C CA . PHE B 1 140 ? -24.691 -4.303 -65.207 1.00 58.76 140 PHE B CA 1
ATOM 8129 C C . PHE B 1 140 ? -26.184 -4.600 -65.512 1.00 67.97 140 PHE B C 1
ATOM 8130 O O . PHE B 1 140 ? -26.530 -4.886 -66.676 1.00 68.49 140 PHE B O 1
ATOM 8138 N N . GLU B 1 141 ? -27.052 -4.557 -64.451 1.00 65.59 141 GLU B N 1
ATOM 8139 C CA . GLU B 1 141 ? -28.487 -4.883 -64.493 1.00 95.65 141 GLU B CA 1
ATOM 8140 C C . GLU B 1 141 ? -29.254 -4.099 -65.567 1.00 129.61 141 GLU B C 1
ATOM 8141 O O . GLU B 1 141 ? -29.887 -4.708 -66.431 1.00 88.75 141 GLU B O 1
ATOM 8147 N N . ASN B 1 148 ? -34.374 4.049 -65.708 1.00 83.16 148 ASN B N 1
ATOM 8148 C CA . ASN B 1 148 ? -33.200 3.401 -66.295 1.00 82.82 148 ASN B CA 1
ATOM 8149 C C . ASN B 1 148 ? -31.946 4.256 -66.042 1.00 84.86 148 ASN B C 1
ATOM 8150 O O . ASN B 1 148 ? -31.949 5.458 -66.334 1.00 84.78 148 ASN B O 1
ATOM 8155 N N . ARG B 1 149 ? -30.884 3.628 -65.482 1.00 78.87 149 ARG B N 1
ATOM 8156 C CA . ARG B 1 149 ? -29.593 4.273 -65.205 1.00 76.97 149 ARG B CA 1
ATOM 8157 C C . ARG B 1 149 ? -28.607 4.051 -66.360 1.00 75.15 149 ARG B C 1
ATOM 8158 O O . ARG B 1 149 ? -28.579 2.979 -66.969 1.00 73.75 149 ARG B O 1
ATOM 8166 N N . TYR B 1 150 ? -27.842 5.101 -66.678 1.00 67.51 150 TYR B N 1
ATOM 8167 C CA . TYR B 1 150 ? -26.823 5.126 -67.729 1.00 65.00 150 TYR B CA 1
ATOM 8168 C C . TYR B 1 150 ? -25.506 5.586 -67.077 1.00 62.39 150 TYR B C 1
ATOM 8169 O O . TYR B 1 150 ? -25.413 6.737 -66.626 1.00 61.83 150 TYR B O 1
ATOM 8178 N N . ASP B 1 151 ? -24.528 4.672 -66.966 1.00 52.59 151 ASP B N 1
ATOM 8179 C CA . ASP B 1 151 ? -23.239 4.936 -66.337 1.00 49.75 151 ASP B CA 1
ATOM 8180 C C . ASP B 1 151 ? -22.107 4.165 -66.981 1.00 49.68 151 ASP B C 1
ATOM 8181 O O . ASP B 1 151 ? -22.227 2.963 -67.218 1.00 51.28 151 ASP B O 1
ATOM 8186 N N . VAL B 1 152 ? -20.995 4.859 -67.243 1.00 41.52 152 VAL B N 1
ATOM 8187 C CA . VAL B 1 152 ? -19.738 4.290 -67.739 1.00 39.03 152 VAL B CA 1
ATOM 8188 C C . VAL B 1 152 ? -18.747 4.317 -66.554 1.00 39.67 152 VAL B C 1
ATOM 8189 O O . VAL B 1 152 ? -18.643 5.337 -65.876 1.00 38.22 152 VAL B O 1
ATOM 8193 N N . THR B 1 153 ? -18.063 3.195 -66.276 1.00 35.03 153 THR B N 1
ATOM 8194 C CA . THR B 1 153 ? -17.096 3.152 -65.189 1.00 33.50 153 THR B CA 1
ATOM 8195 C C . THR B 1 153 ? -15.698 2.851 -65.745 1.00 35.33 153 THR B C 1
ATOM 8196 O O . THR B 1 153 ? -15.527 1.962 -66.580 1.00 33.04 153 THR B O 1
ATOM 8200 N N . ILE B 1 154 ? -14.704 3.636 -65.303 1.00 31.42 154 ILE B N 1
ATOM 8201 C CA . ILE B 1 154 ? -13.325 3.426 -65.715 1.00 29.34 154 ILE B CA 1
ATOM 8202 C C . ILE B 1 154 ? -12.658 2.586 -64.630 1.00 33.57 154 ILE B C 1
ATOM 8203 O O . ILE B 1 154 ? -12.705 2.950 -63.450 1.00 31.94 154 ILE B O 1
ATOM 8208 N N . LEU B 1 155 ? -12.090 1.430 -65.044 1.00 30.02 155 LEU B N 1
ATOM 8209 C CA . LEU B 1 155 ? -11.379 0.495 -64.182 1.00 28.96 155 LEU B CA 1
ATOM 8210 C C . LEU B 1 155 ? -9.879 0.670 -64.313 1.00 33.09 155 LEU B C 1
ATOM 8211 O O . LEU B 1 155 ? -9.356 0.696 -65.432 1.00 33.99 155 LEU B O 1
ATOM 8216 N N . VAL B 1 156 ? -9.180 0.752 -63.168 1.00 28.69 156 VAL B N 1
ATOM 8217 C CA . VAL B 1 156 ? -7.722 0.853 -63.112 1.00 28.08 156 VAL B CA 1
ATOM 8218 C C . VAL B 1 156 ? -7.281 -0.395 -62.391 1.00 34.20 156 VAL B C 1
ATOM 8219 O O . VAL B 1 156 ? -7.665 -0.617 -61.247 1.00 35.45 156 VAL B O 1
ATOM 8223 N N . ASN B 1 157 ? -6.594 -1.275 -63.125 1.00 31.42 157 ASN B N 1
ATOM 8224 C CA . ASN B 1 157 ? -6.193 -2.600 -62.684 1.00 31.66 157 ASN B CA 1
ATOM 8225 C C . ASN B 1 157 ? -7.416 -3.355 -62.117 1.00 35.83 157 ASN B C 1
ATOM 8226 O O . ASN B 1 157 ? -7.300 -4.069 -61.126 1.00 36.54 157 ASN B O 1
ATOM 8231 N N . GLY B 1 158 ? -8.564 -3.181 -62.796 1.00 29.75 158 GLY B N 1
ATOM 8232 C CA . GLY B 1 158 ? -9.849 -3.789 -62.477 1.00 28.55 158 GLY B CA 1
ATOM 8233 C C . GLY B 1 158 ? -10.668 -3.066 -61.431 1.00 33.01 158 GLY B C 1
ATOM 8234 O O . GLY B 1 158 ? -11.853 -3.375 -61.257 1.00 33.43 158 GLY B O 1
ATOM 8235 N N . LEU B 1 159 ? -10.058 -2.095 -60.731 1.00 29.92 159 LEU B N 1
ATOM 8236 C CA . LEU B 1 159 ? -10.717 -1.324 -59.672 1.00 29.89 159 LEU B CA 1
ATOM 8237 C C . LEU B 1 159 ? -11.539 -0.182 -60.223 1.00 35.76 159 LEU B C 1
ATOM 8238 O O . LEU B 1 159 ? -11.005 0.641 -60.966 1.00 35.37 159 LEU B O 1
ATOM 8243 N N . PRO B 1 160 ? -12.849 -0.106 -59.866 1.00 33.42 160 PRO B N 1
ATOM 8244 C CA . PRO B 1 160 ? -13.678 1.016 -60.363 1.00 32.20 160 PRO B CA 1
ATOM 8245 C C . PRO B 1 160 ? -13.286 2.339 -59.689 1.00 36.47 160 PRO B C 1
ATOM 8246 O O . PRO B 1 160 ? -13.747 2.608 -58.580 1.00 36.94 160 PRO B O 1
ATOM 8250 N N . LEU B 1 161 ? -12.421 3.166 -60.348 1.00 31.88 161 LEU B N 1
ATOM 8251 C CA . LEU B 1 161 ? -11.934 4.434 -59.790 1.00 30.52 161 LEU B CA 1
ATOM 8252 C C . LEU B 1 161 ? -12.667 5.679 -60.322 1.00 33.53 161 LEU B C 1
ATOM 8253 O O . LEU B 1 161 ? -12.659 6.691 -59.640 1.00 33.71 161 LEU B O 1
ATOM 8258 N N . VAL B 1 162 ? -13.286 5.624 -61.518 1.00 30.69 162 VAL B N 1
ATOM 8259 C CA . VAL B 1 162 ? -14.027 6.754 -62.108 1.00 29.63 162 VAL B CA 1
ATOM 8260 C C . VAL B 1 162 ? -15.416 6.303 -62.530 1.00 34.53 162 VAL B C 1
ATOM 8261 O O . VAL B 1 162 ? -15.531 5.269 -63.178 1.00 33.73 162 VAL B O 1
ATOM 8265 N N . GLN B 1 163 ? -16.466 7.085 -62.208 1.00 33.30 163 GLN B N 1
ATOM 8266 C CA . GLN B 1 163 ? -17.830 6.780 -62.663 1.00 33.54 163 GLN B CA 1
ATOM 8267 C C . GLN B 1 163 ? -18.445 7.986 -63.367 1.00 39.48 163 GLN B C 1
ATOM 8268 O O . GLN B 1 163 ? -18.515 9.065 -62.780 1.00 38.84 163 GLN B O 1
ATOM 8274 N N . ILE B 1 164 ? -18.916 7.790 -64.619 1.00 37.07 164 ILE B N 1
ATOM 8275 C CA . ILE B 1 164 ? -19.495 8.858 -65.428 1.00 36.04 164 ILE B CA 1
ATOM 8276 C C . ILE B 1 164 ? -21.018 8.700 -65.525 1.00 40.86 164 ILE B C 1
ATOM 8277 O O . ILE B 1 164 ? -21.507 7.703 -66.046 1.00 39.33 164 ILE B O 1
ATOM 8282 N N . HIS B 1 165 ? -21.756 9.683 -65.000 1.00 40.67 165 HIS B N 1
ATOM 8283 C CA . HIS B 1 165 ? -23.211 9.732 -65.079 1.00 42.05 165 HIS B CA 1
ATOM 8284 C C . HIS B 1 165 ? -23.599 10.508 -66.344 1.00 45.75 165 HIS B C 1
ATOM 8285 O O . HIS B 1 165 ? -23.232 11.681 -66.500 1.00 45.28 165 HIS B O 1
ATOM 8292 N N . LEU B 1 166 ? -24.314 9.843 -67.257 1.00 42.12 166 LEU B N 1
ATOM 8293 C CA . LEU B 1 166 ? -24.762 10.436 -68.516 1.00 41.75 166 LEU B CA 1
ATOM 8294 C C . LEU B 1 166 ? -26.257 10.750 -68.461 1.00 48.31 166 LEU B C 1
ATOM 8295 O O . LEU B 1 166 ? -27.056 9.890 -68.106 1.00 48.55 166 LEU B O 1
ATOM 8300 N N . LYS B 1 167 ? -26.620 12.007 -68.752 1.00 46.77 167 LYS B N 1
ATOM 8301 C CA . LYS B 1 167 ? -28.008 12.483 -68.730 1.00 47.09 167 LYS B CA 1
ATOM 8302 C C . LYS B 1 167 ? -28.378 13.030 -70.108 1.00 52.64 167 LYS B C 1
ATOM 8303 O O . LYS B 1 167 ? -27.474 13.352 -70.875 1.00 51.09 167 LYS B O 1
ATOM 8309 N N . LYS B 1 168 ? -29.681 13.069 -70.469 1.00 52.51 168 LYS B N 1
ATOM 8310 C CA . LYS B 1 168 ? -30.042 13.574 -71.801 1.00 54.19 168 LYS B CA 1
ATOM 8311 C C . LYS B 1 168 ? -29.837 15.116 -71.855 1.00 60.72 168 LYS B C 1
ATOM 8312 O O . LYS B 1 168 ? -29.969 15.803 -70.833 1.00 60.51 168 LYS B O 1
ATOM 8318 N N . ARG B 1 169 ? -29.463 15.612 -73.049 1.00 57.86 169 ARG B N 1
ATOM 8319 C CA . ARG B 1 169 ? -29.068 16.982 -73.408 1.00 58.27 169 ARG B CA 1
ATOM 8320 C C . ARG B 1 169 ? -29.898 18.141 -72.813 1.00 66.69 169 ARG B C 1
ATOM 8321 O O . ARG B 1 169 ? -29.320 19.196 -72.503 1.00 66.69 169 ARG B O 1
ATOM 8329 N N . GLY B 1 170 ? -31.207 17.965 -72.674 1.00 64.75 170 GLY B N 1
ATOM 8330 C CA . GLY B 1 170 ? -32.050 19.023 -72.126 1.00 65.14 170 GLY B CA 1
ATOM 8331 C C . GLY B 1 170 ? -31.970 19.211 -70.621 1.00 68.98 170 GLY B C 1
ATOM 8332 O O . GLY B 1 170 ? -32.332 20.282 -70.115 1.00 68.86 170 GLY B O 1
ATOM 8333 N N . VAL B 1 171 ? -31.537 18.156 -69.890 1.00 64.61 171 VAL B N 1
ATOM 8334 C CA . VAL B 1 171 ? -31.480 18.109 -68.421 1.00 63.44 171 VAL B CA 1
ATOM 8335 C C . VAL B 1 171 ? -30.432 19.091 -67.881 1.00 64.95 171 VAL B C 1
ATOM 8336 O O . VAL B 1 171 ? -29.323 19.165 -68.395 1.00 63.15 171 VAL B O 1
ATOM 8340 N N . ALA B 1 172 ? -30.815 19.843 -66.844 1.00 60.64 172 ALA B N 1
ATOM 8341 C CA . ALA B 1 172 ? -29.953 20.795 -66.171 1.00 59.59 172 ALA B CA 1
ATOM 8342 C C . ALA B 1 172 ? -29.039 20.035 -65.212 1.00 61.23 172 ALA B C 1
ATOM 8343 O O . ALA B 1 172 ? -29.513 19.333 -64.311 1.00 59.63 172 ALA B O 1
ATOM 8345 N N . ILE B 1 173 ? -27.718 20.138 -65.465 1.00 56.92 173 ILE B N 1
ATOM 8346 C CA . ILE B 1 173 ? -26.614 19.456 -64.763 1.00 55.61 173 ILE B CA 1
ATOM 8347 C C . ILE B 1 173 ? -26.742 19.587 -63.216 1.00 57.45 173 ILE B C 1
ATOM 8348 O O . ILE B 1 173 ? -26.502 18.596 -62.510 1.00 56.63 173 ILE B O 1
ATOM 8353 N N . ARG B 1 174 ? -27.198 20.767 -62.712 1.00 52.25 174 ARG B N 1
ATOM 8354 C CA . ARG B 1 174 ? -27.403 21.016 -61.282 1.00 51.21 174 ARG B CA 1
ATOM 8355 C C . ARG B 1 174 ? -28.522 20.129 -60.738 1.00 51.98 174 ARG B C 1
ATOM 8356 O O . ARG B 1 174 ? -28.408 19.646 -59.617 1.00 49.92 174 ARG B O 1
ATOM 8364 N N . GLU B 1 175 ? -29.569 19.861 -61.558 1.00 48.62 175 GLU B N 1
ATOM 8365 C CA . GLU B 1 175 ? -30.664 18.965 -61.168 1.00 48.32 175 GLU B CA 1
ATOM 8366 C C . GLU B 1 175 ? -30.210 17.507 -61.249 1.00 51.19 175 GLU B C 1
ATOM 8367 O O . GLU B 1 175 ? -30.560 16.708 -60.379 1.00 50.48 175 GLU B O 1
ATOM 8373 N N . ALA B 1 176 ? -29.391 17.176 -62.261 1.00 47.74 176 ALA B N 1
ATOM 8374 C CA . ALA B 1 176 ? -28.806 15.847 -62.419 1.00 47.51 176 ALA B CA 1
ATOM 8375 C C . ALA B 1 176 ? -27.881 15.522 -61.225 1.00 51.16 176 ALA B C 1
ATOM 8376 O O . ALA B 1 176 ? -27.870 14.386 -60.767 1.00 51.74 176 ALA B O 1
ATOM 8378 N N . PHE B 1 177 ? -27.118 16.521 -60.721 1.00 46.64 177 PHE B N 1
ATOM 8379 C CA . PHE B 1 177 ? -26.250 16.381 -59.546 1.00 46.29 177 PHE B CA 1
ATOM 8380 C C . PHE B 1 177 ? -27.113 16.237 -58.283 1.00 55.11 177 PHE B C 1
ATOM 8381 O O . PHE B 1 177 ? -26.768 15.485 -57.361 1.00 53.72 177 PHE B O 1
ATOM 8389 N N . ASN B 1 178 ? -28.236 16.981 -58.247 1.00 56.11 178 ASN B N 1
ATOM 8390 C CA . ASN B 1 178 ? -29.214 16.949 -57.161 1.00 57.76 178 ASN B CA 1
ATOM 8391 C C . ASN B 1 178 ? -29.918 15.581 -57.102 1.00 64.11 178 ASN B C 1
ATOM 8392 O O . ASN B 1 178 ? -30.424 15.206 -56.046 1.00 62.09 178 ASN B O 1
ATOM 8397 N N . GLN B 1 179 ? -29.951 14.850 -58.235 1.00 65.16 179 GLN B N 1
ATOM 8398 C CA . GLN B 1 179 ? -30.562 13.523 -58.342 1.00 67.54 179 GLN B CA 1
ATOM 8399 C C . GLN B 1 179 ? -29.775 12.480 -57.497 1.00 76.51 179 GLN B C 1
ATOM 8400 O O . GLN B 1 179 ? -30.363 11.862 -56.600 1.00 76.70 179 GLN B O 1
ATOM 8406 N N . ILE B 1 180 ? -28.450 12.333 -57.742 1.00 76.15 180 ILE B N 1
ATOM 8407 C CA . ILE B 1 180 ? -27.582 11.384 -57.020 1.00 77.57 180 ILE B CA 1
ATOM 8408 C C . ILE B 1 180 ? -26.395 12.095 -56.354 1.00 83.65 180 ILE B C 1
ATOM 8409 O O . ILE B 1 180 ? -25.603 12.738 -57.044 1.00 83.75 180 ILE B O 1
ATOM 8414 N N . HIS B 1 181 ? -26.255 11.910 -55.013 1.00 81.13 181 HIS B N 1
ATOM 8415 C CA . HIS B 1 181 ? -25.241 12.444 -54.078 1.00 109.18 181 HIS B CA 1
ATOM 8416 C C . HIS B 1 181 ? -24.866 13.914 -54.339 1.00 129.38 181 HIS B C 1
ATOM 8417 O O . HIS B 1 181 ? -24.281 14.562 -53.467 1.00 84.31 181 HIS B O 1
ATOM 8424 N N . PHE B 1 188 ? -25.477 6.750 -48.372 1.00 98.74 188 PHE B N 1
ATOM 8425 C CA . PHE B 1 188 ? -24.673 5.709 -47.732 1.00 98.57 188 PHE B CA 1
ATOM 8426 C C . PHE B 1 188 ? -24.546 4.446 -48.610 1.00 100.29 188 PHE B C 1
ATOM 8427 O O . PHE B 1 188 ? -23.480 3.826 -48.613 1.00 99.78 188 PHE B O 1
ATOM 8435 N N . ASN B 1 189 ? -25.640 4.067 -49.331 1.00 94.70 189 ASN B N 1
ATOM 8436 C CA . ASN B 1 189 ? -25.785 2.875 -50.190 1.00 93.25 189 ASN B CA 1
ATOM 8437 C C . ASN B 1 189 ? -25.592 1.602 -49.323 1.00 93.41 189 ASN B C 1
ATOM 8438 O O . ASN B 1 189 ? -26.158 1.545 -48.224 1.00 92.78 189 ASN B O 1
ATOM 8443 N N . SER B 1 190 ? -24.819 0.595 -49.815 1.00 86.73 190 SER B N 1
ATOM 8444 C CA . SER B 1 190 ? -24.477 -0.649 -49.124 1.00 84.96 190 SER B CA 1
ATOM 8445 C C . SER B 1 190 ? -23.393 -1.445 -49.891 1.00 85.18 190 SER B C 1
ATOM 8446 O O . SER B 1 190 ? -22.212 -1.077 -49.842 1.00 84.65 190 SER B O 1
ATOM 8449 N N . GLU B 1 191 ? -23.810 -2.519 -50.609 1.00 78.28 191 GLU B N 1
ATOM 8450 C CA . GLU B 1 191 ? -22.926 -3.458 -51.292 1.00 75.36 191 GLU B CA 1
ATOM 8451 C C . GLU B 1 191 ? -22.722 -3.212 -52.829 1.00 71.37 191 GLU B C 1
ATOM 8452 O O . GLU B 1 191 ? -23.155 -2.212 -53.414 1.00 69.64 191 GLU B O 1
ATOM 8458 N N . ASN B 1 192 ? -22.089 -4.241 -53.449 1.00 62.45 192 ASN B N 1
ATOM 8459 C CA . ASN B 1 192 ? -21.357 -4.369 -54.689 1.00 57.64 192 ASN B CA 1
ATOM 8460 C C . ASN B 1 192 ? -20.161 -3.527 -54.337 1.00 52.00 192 ASN B C 1
ATOM 8461 O O . ASN B 1 192 ? -19.895 -2.482 -54.911 1.00 51.67 192 ASN B O 1
ATOM 8466 N N . SER B 1 193 ? -19.532 -3.977 -53.230 1.00 42.17 193 SER B N 1
ATOM 8467 C CA . SER B 1 193 ? -18.484 -3.395 -52.410 1.00 38.68 193 SER B CA 1
ATOM 8468 C C . SER B 1 193 ? -17.250 -2.935 -53.172 1.00 38.55 193 SER B C 1
ATOM 8469 O O . SER B 1 193 ? -16.586 -2.029 -52.692 1.00 39.32 193 SER B O 1
ATOM 8472 N N . LEU B 1 194 ? -16.961 -3.477 -54.352 1.00 32.65 194 LEU B N 1
ATOM 8473 C CA . LEU B 1 194 ? -15.834 -3.012 -55.169 1.00 31.71 194 LEU B CA 1
ATOM 8474 C C . LEU B 1 194 ? -15.977 -1.510 -55.586 1.00 34.53 194 LEU B C 1
ATOM 8475 O O . LEU B 1 194 ? -14.977 -0.858 -55.863 1.00 34.94 194 LEU B O 1
ATOM 8480 N N . PHE B 1 195 ? -17.209 -0.966 -55.559 1.00 28.81 195 PHE B N 1
ATOM 8481 C CA . PHE B 1 195 ? -17.523 0.404 -55.943 1.00 27.82 195 PHE B CA 1
ATOM 8482 C C . PHE B 1 195 ? -17.216 1.405 -54.852 1.00 32.25 195 PHE B C 1
ATOM 8483 O O . PHE B 1 195 ? -17.224 2.609 -55.114 1.00 34.51 195 PHE B O 1
ATOM 8491 N N . LYS B 1 196 ? -16.821 0.922 -53.674 1.00 29.46 196 LYS B N 1
ATOM 8492 C CA . LYS B 1 196 ? -16.342 1.758 -52.576 1.00 29.19 196 LYS B CA 1
ATOM 8493 C C . LYS B 1 196 ? -14.986 2.384 -52.958 1.00 34.32 196 LYS B C 1
ATOM 8494 O O . LYS B 1 196 ? -14.555 3.339 -52.310 1.00 35.72 196 LYS B O 1
ATOM 8500 N N . TYR B 1 197 ? -14.302 1.818 -53.982 1.00 31.38 197 TYR B N 1
ATOM 8501 C CA . TYR B 1 197 ? -13.010 2.287 -54.499 1.00 31.88 197 TYR B CA 1
ATOM 8502 C C . TYR B 1 197 ? -13.114 3.558 -55.376 1.00 35.79 197 TYR B C 1
ATOM 8503 O O . TYR B 1 197 ? -12.068 4.148 -55.678 1.00 36.36 197 TYR B O 1
ATOM 8512 N N . LEU B 1 198 ? -14.343 3.966 -55.803 1.00 30.42 198 LEU B N 1
ATOM 8513 C CA . LEU B 1 198 ? -14.534 5.146 -56.664 1.00 29.67 198 LEU B CA 1
ATOM 8514 C C . LEU B 1 198 ? -13.849 6.381 -56.060 1.00 32.30 198 LEU B C 1
ATOM 8515 O O . LEU B 1 198 ? -13.961 6.628 -54.862 1.00 31.91 198 LEU B O 1
ATOM 8520 N N . GLN B 1 199 ? -13.064 7.091 -56.872 1.00 27.83 199 GLN B N 1
ATOM 8521 C CA . GLN B 1 199 ? -12.335 8.284 -56.447 1.00 26.18 199 GLN B CA 1
ATOM 8522 C C . GLN B 1 199 ? -12.962 9.551 -57.030 1.00 31.01 199 GLN B C 1
ATOM 8523 O O . GLN B 1 199 ? -13.056 10.574 -56.344 1.00 28.76 199 GLN B O 1
ATOM 8529 N N . LEU B 1 200 ? -13.406 9.460 -58.304 1.00 30.50 200 LEU B N 1
ATOM 8530 C CA . LEU B 1 200 ? -13.938 10.549 -59.118 1.00 30.37 200 LEU B CA 1
ATOM 8531 C C . LEU B 1 200 ? -15.307 10.278 -59.751 1.00 33.56 200 LEU B C 1
ATOM 8532 O O . LEU B 1 200 ? -15.582 9.185 -60.251 1.00 34.67 200 LEU B O 1
ATOM 8537 N N . PHE B 1 201 ? -16.136 11.311 -59.779 1.00 28.43 201 PHE B N 1
ATOM 8538 C CA . PHE B 1 201 ? -17.416 11.286 -60.458 1.00 28.15 201 PHE B CA 1
ATOM 8539 C C . PHE B 1 201 ? -17.398 12.308 -61.543 1.00 32.20 201 PHE B C 1
ATOM 8540 O O . PHE B 1 201 ? -16.782 13.353 -61.392 1.00 32.15 201 PHE B O 1
ATOM 8548 N N . VAL B 1 202 ? -18.058 12.000 -62.653 1.00 28.76 202 VAL B N 1
ATOM 8549 C CA . VAL B 1 202 ? -18.182 12.885 -63.795 1.00 27.59 202 VAL B CA 1
ATOM 8550 C C . VAL B 1 202 ? -19.656 12.880 -64.165 1.00 36.27 202 VAL B C 1
ATOM 8551 O O . VAL B 1 202 ? -20.236 11.827 -64.272 1.00 35.47 202 VAL B O 1
ATOM 8555 N N . ILE B 1 203 ? -20.284 14.044 -64.191 1.00 37.40 203 ILE B N 1
ATOM 8556 C CA . ILE B 1 203 ? -21.691 14.186 -64.550 1.00 39.22 203 ILE B CA 1
ATOM 8557 C C . ILE B 1 203 ? -21.749 15.035 -65.845 1.00 43.92 203 ILE B C 1
ATOM 8558 O O . ILE B 1 203 ? -21.105 16.088 -65.932 1.00 43.08 203 ILE B O 1
ATOM 8563 N N . SER B 1 204 ? -22.420 14.506 -66.875 1.00 40.91 204 SER B N 1
ATOM 8564 C CA . SER B 1 204 ? -22.513 15.175 -68.165 1.00 41.20 204 SER B CA 1
ATOM 8565 C C . SER B 1 204 ? -23.903 15.085 -68.760 1.00 48.60 204 SER B C 1
ATOM 8566 O O . SER B 1 204 ? -24.669 14.183 -68.426 1.00 49.79 204 SER B O 1
ATOM 8569 N N . ASN B 1 205 ? -24.219 16.028 -69.655 1.00 45.76 205 ASN B N 1
ATOM 8570 C CA . ASN B 1 205 ? -25.470 16.063 -70.404 1.00 44.96 205 ASN B CA 1
ATOM 8571 C C . ASN B 1 205 ? -25.139 16.348 -71.863 1.00 50.70 205 ASN B C 1
ATOM 8572 O O . ASN B 1 205 ? -26.028 16.654 -72.651 1.00 52.12 205 ASN B O 1
ATOM 8577 N N . GLY B 1 206 ? -23.858 16.192 -72.209 1.00 46.97 206 GLY B N 1
ATOM 8578 C CA . GLY B 1 206 ? -23.334 16.410 -73.551 1.00 46.84 206 GLY B CA 1
ATOM 8579 C C . GLY B 1 206 ? -22.649 17.752 -73.666 1.00 52.66 206 GLY B C 1
ATOM 8580 O O . GLY B 1 206 ? -21.447 17.828 -73.947 1.00 52.97 206 GLY B O 1
ATOM 8581 N N . THR B 1 207 ? -23.432 18.810 -73.395 1.00 50.12 207 THR B N 1
ATOM 8582 C CA . THR B 1 207 ? -23.101 20.245 -73.426 1.00 50.27 207 THR B CA 1
ATOM 8583 C C . THR B 1 207 ? -22.124 20.611 -72.307 1.00 53.57 207 THR B C 1
ATOM 8584 O O . THR B 1 207 ? -21.109 21.254 -72.564 1.00 52.92 207 THR B O 1
ATOM 8588 N N . ASP B 1 208 ? -22.475 20.245 -71.062 1.00 49.19 208 ASP B N 1
ATOM 8589 C CA . ASP B 1 208 ? -21.713 20.552 -69.856 1.00 48.15 208 ASP B CA 1
ATOM 8590 C C . ASP B 1 208 ? -21.260 19.267 -69.146 1.00 51.27 208 ASP B C 1
ATOM 8591 O O . ASP B 1 208 ? -22.057 18.345 -68.946 1.00 52.33 208 ASP B O 1
ATOM 8596 N N . THR B 1 209 ? -19.980 19.228 -68.757 1.00 44.69 209 THR B N 1
ATOM 8597 C CA . THR B 1 209 ? -19.362 18.093 -68.088 1.00 43.04 209 THR B CA 1
ATOM 8598 C C . THR B 1 209 ? -18.567 18.572 -66.862 1.00 43.15 209 THR B C 1
ATOM 8599 O O . THR B 1 209 ? -17.577 19.294 -67.001 1.00 41.71 209 THR B O 1
ATOM 8603 N N . ARG B 1 210 ? -18.988 18.121 -65.670 1.00 38.30 210 ARG B N 1
ATOM 8604 C CA . ARG B 1 210 ? -18.363 18.458 -64.387 1.00 36.23 210 ARG B CA 1
ATOM 8605 C C . ARG B 1 210 ? -17.876 17.216 -63.622 1.00 38.43 210 ARG B C 1
ATOM 8606 O O . ARG B 1 210 ? -18.573 16.192 -63.577 1.00 38.43 210 ARG B O 1
ATOM 8614 N N . TYR B 1 211 ? -16.702 17.333 -62.982 1.00 32.29 211 TYR B N 1
ATOM 8615 C CA . TYR B 1 211 ? -16.107 16.261 -62.180 1.00 30.44 211 TYR B CA 1
ATOM 8616 C C . TYR B 1 211 ? -16.005 16.678 -60.713 1.00 31.85 211 TYR B C 1
ATOM 8617 O O . TYR B 1 211 ? -15.967 17.864 -60.409 1.00 30.49 211 TYR B O 1
ATOM 8626 N N . PHE B 1 212 ? -15.964 15.700 -59.812 1.00 28.09 212 PHE B N 1
ATOM 8627 C CA . PHE B 1 212 ? -15.891 15.925 -58.375 1.00 28.74 212 PHE B CA 1
ATOM 8628 C C . PHE B 1 212 ? -15.421 14.664 -57.682 1.00 33.53 212 PHE B C 1
ATOM 8629 O O . PHE B 1 212 ? -15.530 13.584 -58.250 1.00 32.78 212 PHE B O 1
ATOM 8637 N N . ALA B 1 213 ? -14.874 14.802 -56.465 1.00 31.64 213 ALA B N 1
ATOM 8638 C CA . ALA B 1 213 ? -14.345 13.692 -55.669 1.00 31.44 213 ALA B CA 1
ATOM 8639 C C . ALA B 1 213 ? -15.435 12.897 -54.982 1.00 37.65 213 ALA B C 1
ATOM 8640 O O . ALA B 1 213 ? -16.468 13.461 -54.596 1.00 37.56 213 ALA B O 1
ATOM 8642 N N . ASN B 1 214 ? -15.188 11.579 -54.796 1.00 36.23 214 ASN B N 1
ATOM 8643 C CA . ASN B 1 214 ? -16.061 10.708 -54.022 1.00 37.18 214 ASN B CA 1
ATOM 8644 C C . ASN B 1 214 ? -15.627 10.874 -52.583 1.00 43.36 214 ASN B C 1
ATOM 8645 O O . ASN B 1 214 ? -14.553 10.396 -52.197 1.00 43.74 214 ASN B O 1
ATOM 8650 N N . THR B 1 215 ? -16.389 11.673 -51.824 1.00 40.25 215 THR B N 1
ATOM 8651 C CA . THR B 1 215 ? -16.072 11.977 -50.441 1.00 39.87 215 THR B CA 1
ATOM 8652 C C . THR B 1 215 ? -17.316 11.849 -49.578 1.00 45.29 215 THR B C 1
ATOM 8653 O O . THR B 1 215 ? -18.421 12.230 -49.980 1.00 43.31 215 THR B O 1
ATOM 8657 N N . THR B 1 216 ? -17.108 11.289 -48.374 1.00 44.39 216 THR B N 1
ATOM 8658 C CA . THR B 1 216 ? -18.132 11.047 -47.349 1.00 44.61 216 THR B CA 1
ATOM 8659 C C . THR B 1 216 ? -18.390 12.326 -46.525 1.00 49.85 216 THR B C 1
ATOM 8660 O O . THR B 1 216 ? -19.309 12.354 -45.708 1.00 50.32 216 THR B O 1
ATOM 8664 N N . LYS B 1 217 ? -17.569 13.372 -46.744 1.00 47.08 217 LYS B N 1
ATOM 8665 C CA . LYS B 1 217 ? -17.662 14.675 -46.078 1.00 46.70 217 LYS B CA 1
ATOM 8666 C C . LYS B 1 217 ? -18.728 15.513 -46.770 1.00 51.27 217 LYS B C 1
ATOM 8667 O O . LYS B 1 217 ? -18.487 16.056 -47.852 1.00 50.90 217 LYS B O 1
ATOM 8673 N N . ARG B 1 218 ? -19.915 15.598 -46.147 1.00 48.12 218 ARG B N 1
ATOM 8674 C CA . ARG B 1 218 ? -21.080 16.334 -46.651 1.00 47.59 218 ARG B CA 1
ATOM 8675 C C . ARG B 1 218 ? -20.800 17.834 -46.805 1.00 50.86 218 ARG B C 1
ATOM 8676 O O . ARG B 1 218 ? -21.437 18.474 -47.645 1.00 51.78 218 ARG B O 1
ATOM 8684 N N . ASP B 1 219 ? -19.830 18.390 -46.045 1.00 46.51 219 ASP B N 1
ATOM 8685 C CA . ASP B 1 219 ? -19.479 19.814 -46.153 1.00 46.24 219 ASP B CA 1
ATOM 8686 C C . ASP B 1 219 ? -18.735 20.110 -47.493 1.00 49.39 219 ASP B C 1
ATOM 8687 O O . ASP B 1 219 ? -18.546 21.275 -47.842 1.00 49.70 219 ASP B O 1
ATOM 8692 N N . LYS B 1 220 ? -18.344 19.055 -48.242 1.00 43.51 220 LYS B N 1
ATOM 8693 C CA . LYS B 1 220 ? -17.659 19.189 -49.532 1.00 42.05 220 LYS B CA 1
ATOM 8694 C C . LYS B 1 220 ? -18.475 18.570 -50.672 1.00 42.46 220 LYS B C 1
ATOM 8695 O O . LYS B 1 220 ? -17.946 18.406 -51.780 1.00 38.60 220 LYS B O 1
ATOM 8701 N N . ASN B 1 221 ? -19.772 18.265 -50.401 1.00 39.73 221 ASN B N 1
ATOM 8702 C CA . ASN B 1 221 ? -20.661 17.533 -51.304 1.00 40.45 221 ASN B CA 1
ATOM 8703 C C . ASN B 1 221 ? -21.700 18.393 -52.028 1.00 45.71 221 ASN B C 1
ATOM 8704 O O . ASN B 1 221 ? -22.583 17.844 -52.702 1.00 46.69 221 ASN B O 1
ATOM 8709 N N . SER B 1 222 ? -21.576 19.722 -51.950 1.00 41.13 222 SER B N 1
ATOM 8710 C CA . SER B 1 222 ? -22.489 20.600 -52.676 1.00 39.73 222 SER B CA 1
ATOM 8711 C C . SER B 1 222 ? -22.038 20.712 -54.136 1.00 40.29 222 SER B C 1
ATOM 8712 O O . SER B 1 222 ? -20.879 20.411 -54.459 1.00 38.27 222 SER B O 1
ATOM 8715 N N . PHE B 1 223 ? -22.925 21.241 -54.990 1.00 37.15 223 PHE B N 1
ATOM 8716 C CA . PHE B 1 223 ? -22.674 21.469 -56.414 1.00 35.80 223 PHE B CA 1
ATOM 8717 C C . PHE B 1 223 ? -21.508 22.439 -56.629 1.00 38.39 223 PHE B C 1
ATOM 8718 O O . PHE B 1 223 ? -20.788 22.310 -57.614 1.00 36.89 223 PHE B O 1
ATOM 8726 N N . ASP B 1 224 ? -21.297 23.375 -55.676 1.00 35.17 224 ASP B N 1
ATOM 8727 C CA . ASP B 1 224 ? -20.202 24.360 -55.674 1.00 33.85 224 ASP B CA 1
ATOM 8728 C C . ASP B 1 224 ? -18.818 23.710 -55.809 1.00 36.55 224 ASP B C 1
ATOM 8729 O O . ASP B 1 224 ? -17.926 24.351 -56.354 1.00 37.61 224 ASP B O 1
ATOM 8734 N N . PHE B 1 225 ? -18.636 22.455 -55.330 1.00 30.58 225 PHE B N 1
ATOM 8735 C CA . PHE B 1 225 ? -17.338 21.787 -55.369 1.00 29.35 225 PHE B CA 1
ATOM 8736 C C . PHE B 1 225 ? -17.128 20.936 -56.680 1.00 37.12 225 PHE B C 1
ATOM 8737 O O . PHE B 1 225 ? -16.038 20.371 -56.893 1.00 37.08 225 PHE B O 1
ATOM 8745 N N . THR B 1 226 ? -18.132 20.917 -57.581 1.00 34.52 226 THR B N 1
ATOM 8746 C CA . THR B 1 226 ? -18.014 20.245 -58.884 1.00 34.96 226 THR B CA 1
ATOM 8747 C C . THR B 1 226 ? -17.214 21.184 -59.758 1.00 38.90 226 THR B C 1
ATOM 8748 O O . THR B 1 226 ? -17.308 22.397 -59.579 1.00 38.38 226 THR B O 1
ATOM 8752 N N . MET B 1 227 ? -16.384 20.641 -60.646 1.00 36.06 227 MET B N 1
ATOM 8753 C CA . MET B 1 227 ? -15.450 21.432 -61.455 1.00 35.37 227 MET B CA 1
ATOM 8754 C C . MET B 1 227 ? -15.520 21.120 -62.927 1.00 39.06 227 MET B C 1
ATOM 8755 O O . MET B 1 227 ? -15.782 19.973 -63.287 1.00 39.32 227 MET B O 1
ATOM 8760 N N . ASN B 1 228 ? -15.236 22.111 -63.788 1.00 34.99 228 ASN B N 1
ATOM 8761 C CA . ASN B 1 228 ? -15.140 21.871 -65.232 1.00 34.06 228 ASN B CA 1
ATOM 8762 C C . ASN B 1 228 ? -13.690 21.608 -65.586 1.00 37.05 228 ASN B C 1
ATOM 8763 O O . ASN B 1 228 ? -12.789 22.174 -64.944 1.00 35.61 228 ASN B O 1
ATOM 8768 N N . TRP B 1 229 ? -13.435 20.788 -66.624 1.00 32.44 229 TRP B N 1
ATOM 8769 C CA . TRP B 1 229 ? -12.054 20.657 -67.082 1.00 31.27 229 TRP B CA 1
ATOM 8770 C C . TRP B 1 229 ? -11.719 21.969 -67.834 1.00 32.56 229 TRP B C 1
ATOM 8771 O O . TRP B 1 229 ? -12.627 22.767 -68.112 1.00 31.88 229 TRP B O 1
ATOM 8782 N N . ALA B 1 230 ? -10.439 22.233 -68.089 1.00 27.99 230 ALA B N 1
ATOM 8783 C CA . ALA B 1 230 ? -10.036 23.503 -68.670 1.00 27.69 230 ALA B CA 1
ATOM 8784 C C . ALA B 1 230 ? -8.618 23.460 -69.259 1.00 32.00 230 ALA B C 1
ATOM 8785 O O . ALA B 1 230 ? -7.882 22.501 -69.022 1.00 28.94 230 ALA B O 1
ATOM 8787 N N . LYS B 1 231 ? -8.237 24.561 -69.967 1.00 30.42 231 LYS B N 1
ATOM 8788 C CA . LYS B 1 231 ? -6.917 24.782 -70.567 1.00 30.55 231 LYS B CA 1
ATOM 8789 C C . LYS B 1 231 ? -6.119 25.651 -69.600 1.00 36.47 231 LYS B C 1
ATOM 8790 O O . LYS B 1 231 ? -6.731 26.233 -68.711 1.00 36.41 231 LYS B O 1
ATOM 8796 N N . SER B 1 232 ? -4.778 25.768 -69.774 1.00 34.25 232 SER B N 1
ATOM 8797 C CA . SER B 1 232 ? -3.905 26.568 -68.904 1.00 35.09 232 SER B CA 1
ATOM 8798 C C . SER B 1 232 ? -4.283 28.079 -68.847 1.00 38.84 232 SER B C 1
ATOM 8799 O O . SER B 1 232 ? -3.918 28.750 -67.884 1.00 38.10 232 SER B O 1
ATOM 8802 N N . ASP B 1 233 ? -5.043 28.587 -69.828 1.00 36.10 233 ASP B N 1
ATOM 8803 C CA . ASP B 1 233 ? -5.520 29.981 -69.838 1.00 36.86 233 ASP B CA 1
ATOM 8804 C C . ASP B 1 233 ? -6.857 30.075 -69.051 1.00 42.86 233 ASP B C 1
ATOM 8805 O O . ASP B 1 233 ? -7.497 31.131 -69.036 1.00 42.88 233 ASP B O 1
ATOM 8810 N N . ASN B 1 234 ? -7.261 28.946 -68.407 1.00 39.26 234 ASN B N 1
ATOM 8811 C CA . ASN B 1 234 ? -8.435 28.754 -67.540 1.00 38.91 234 ASN B CA 1
ATOM 8812 C C . ASN B 1 234 ? -9.752 28.791 -68.312 1.00 43.04 234 ASN B C 1
ATOM 8813 O O . ASN B 1 234 ? -10.822 28.817 -67.676 1.00 43.97 234 ASN B O 1
ATOM 8818 N N . THR B 1 235 ? -9.690 28.707 -69.675 1.00 37.84 235 THR B N 1
ATOM 8819 C CA . THR B 1 235 ? -10.908 28.603 -70.484 1.00 36.35 235 THR B CA 1
ATOM 8820 C C . THR B 1 235 ? -11.390 27.145 -70.400 1.00 38.18 235 THR B C 1
ATOM 8821 O O . THR B 1 235 ? -10.600 26.199 -70.467 1.00 37.05 235 THR B O 1
ATOM 8825 N N . LEU B 1 236 ? -12.688 27.002 -70.172 1.00 34.50 236 LEU B N 1
ATOM 8826 C CA . LEU B 1 236 ? -13.418 25.777 -69.904 1.00 34.16 236 LEU B CA 1
ATOM 8827 C C . LEU B 1 236 ? -13.483 24.820 -71.061 1.00 41.29 236 LEU B C 1
ATOM 8828 O O . LEU B 1 236 ? -13.520 25.230 -72.234 1.00 42.63 236 LEU B O 1
ATOM 8833 N N . ILE B 1 237 ? -13.580 23.518 -70.706 1.00 37.42 237 ILE B N 1
ATOM 8834 C CA . ILE B 1 237 ? -13.801 22.401 -71.627 1.00 35.80 237 ILE B CA 1
ATOM 8835 C C . ILE B 1 237 ? -15.081 21.702 -71.097 1.00 42.29 237 ILE B C 1
ATOM 8836 O O . ILE B 1 237 ? -15.024 20.848 -70.210 1.00 43.87 237 ILE B O 1
ATOM 8841 N N . LYS B 1 238 ? -16.240 22.196 -71.566 1.00 39.73 238 LYS B N 1
ATOM 8842 C CA . LYS B 1 238 ? -17.580 21.780 -71.153 1.00 40.45 238 LYS B CA 1
ATOM 8843 C C . LYS B 1 238 ? -18.126 20.590 -71.958 1.00 46.00 238 LYS B C 1
ATOM 8844 O O . LYS B 1 238 ? -18.809 19.750 -71.375 1.00 46.60 238 LYS B O 1
ATOM 8850 N N . ASP B 1 239 ? -17.884 20.544 -73.283 1.00 42.74 239 ASP B N 1
ATOM 8851 C CA . ASP B 1 239 ? -18.375 19.486 -74.177 1.00 42.51 239 ASP B CA 1
ATOM 8852 C C . ASP B 1 239 ? -17.773 18.116 -73.812 1.00 46.58 239 ASP B C 1
ATOM 8853 O O . ASP B 1 239 ? -16.547 17.982 -73.725 1.00 47.02 239 ASP B O 1
ATOM 8858 N N . LEU B 1 240 ? -18.643 17.100 -73.617 1.00 41.47 240 LEU B N 1
ATOM 8859 C CA . LEU B 1 240 ? -18.256 15.724 -73.246 1.00 40.30 240 LEU B CA 1
ATOM 8860 C C . LEU B 1 240 ? -17.223 15.116 -74.196 1.00 44.09 240 LEU B C 1
ATOM 8861 O O . LEU B 1 240 ? -16.340 14.408 -73.729 1.00 44.99 240 LEU B O 1
ATOM 8866 N N . LYS B 1 241 ? -17.334 15.385 -75.496 1.00 38.84 241 LYS B N 1
ATOM 8867 C CA . LYS B 1 241 ? -16.420 14.872 -76.509 1.00 38.92 241 LYS B CA 1
ATOM 8868 C C . LYS B 1 241 ? -15.029 15.485 -76.351 1.00 43.30 241 LYS B C 1
ATOM 8869 O O . LYS B 1 241 ? -14.016 14.787 -76.523 1.00 43.14 241 LYS B O 1
ATOM 8875 N N . ASP B 1 242 ? -14.978 16.789 -76.020 1.00 40.44 242 ASP B N 1
ATOM 8876 C CA . ASP B 1 242 ? -13.718 17.507 -75.810 1.00 40.21 242 ASP B CA 1
ATOM 8877 C C . ASP B 1 242 ? -13.148 17.160 -74.443 1.00 42.66 242 ASP B C 1
ATOM 8878 O O . ASP B 1 242 ? -11.928 17.051 -74.298 1.00 42.95 242 ASP B O 1
ATOM 8883 N N . PHE B 1 243 ? -14.042 16.939 -73.458 1.00 37.05 243 PHE B N 1
ATOM 8884 C CA . PHE B 1 243 ? -13.685 16.509 -72.123 1.00 36.90 243 PHE B CA 1
ATOM 8885 C C . PHE B 1 243 ? -12.983 15.144 -72.211 1.00 41.31 243 PHE B C 1
ATOM 8886 O O . PHE B 1 243 ? -11.950 14.968 -71.572 1.00 40.82 243 PHE B O 1
ATOM 8894 N N . THR B 1 244 ? -13.543 14.195 -73.010 1.00 38.08 244 THR B N 1
ATOM 8895 C CA . THR B 1 244 ? -12.997 12.857 -73.230 1.00 37.59 244 THR B CA 1
ATOM 8896 C C . THR B 1 244 ? -11.628 12.951 -73.901 1.00 44.08 244 THR B C 1
ATOM 8897 O O . THR B 1 244 ? -10.671 12.303 -73.458 1.00 43.67 244 THR B O 1
ATOM 8901 N N . ALA B 1 245 ? -11.528 13.776 -74.956 1.00 41.93 245 ALA B N 1
ATOM 8902 C CA . ALA B 1 245 ? -10.297 13.942 -75.730 1.00 42.17 245 ALA B CA 1
ATOM 8903 C C . ALA B 1 245 ? -9.178 14.622 -74.919 1.00 46.25 245 ALA B C 1
ATOM 8904 O O . ALA B 1 245 ? -8.020 14.579 -75.335 1.00 46.65 245 ALA B O 1
ATOM 8906 N N . THR B 1 246 ? -9.515 15.233 -73.764 1.00 41.79 246 THR B N 1
ATOM 8907 C CA . THR B 1 246 ? -8.536 15.927 -72.919 1.00 40.06 246 THR B CA 1
ATOM 8908 C C . THR B 1 246 ? -8.405 15.255 -71.543 1.00 41.22 246 THR B C 1
ATOM 8909 O O . THR B 1 246 ? -7.382 14.614 -71.301 1.00 41.92 246 THR B O 1
ATOM 8913 N N . CYS B 1 247 ? -9.410 15.387 -70.657 1.00 36.63 247 CYS B N 1
ATOM 8914 C CA . CYS B 1 247 ? -9.372 14.860 -69.275 1.00 36.97 247 CYS B CA 1
ATOM 8915 C C . CYS B 1 247 ? -9.252 13.319 -69.230 1.00 37.34 247 CYS B C 1
ATOM 8916 O O . CYS B 1 247 ? -8.517 12.781 -68.388 1.00 36.79 247 CYS B O 1
ATOM 8919 N N . PHE B 1 248 ? -9.949 12.633 -70.143 1.00 31.50 248 PHE B N 1
ATOM 8920 C CA . PHE B 1 248 ? -9.998 11.177 -70.179 1.00 31.48 248 PHE B CA 1
ATOM 8921 C C . PHE B 1 248 ? -8.893 10.538 -71.024 1.00 38.32 248 PHE B C 1
ATOM 8922 O O . PHE B 1 248 ? -8.976 9.345 -71.290 1.00 39.63 248 PHE B O 1
ATOM 8930 N N . GLN B 1 249 ? -7.819 11.278 -71.361 1.00 34.74 249 GLN B N 1
ATOM 8931 C CA . GLN B 1 249 ? -6.643 10.650 -71.973 1.00 33.66 249 GLN B CA 1
ATOM 8932 C C . GLN B 1 249 ? -6.007 9.859 -70.853 1.00 37.59 249 GLN B C 1
ATOM 8933 O O . GLN B 1 249 ? -5.945 10.369 -69.731 1.00 38.13 249 GLN B O 1
ATOM 8939 N N . LYS B 1 250 ? -5.621 8.602 -71.102 1.00 34.35 250 LYS B N 1
ATOM 8940 C CA . LYS B 1 250 ? -5.030 7.738 -70.093 1.00 32.68 250 LYS B CA 1
ATOM 8941 C C . LYS B 1 250 ? -3.989 8.504 -69.286 1.00 38.75 250 LYS B C 1
ATOM 8942 O O . LYS B 1 250 ? -4.124 8.562 -68.070 1.00 39.68 250 LYS B O 1
ATOM 8948 N N . HIS B 1 251 ? -3.019 9.178 -69.956 1.00 36.53 251 HIS B N 1
ATOM 8949 C CA . HIS B 1 251 ? -1.947 9.948 -69.299 1.00 35.93 251 HIS B CA 1
ATOM 8950 C C . HIS B 1 251 ? -2.481 11.140 -68.462 1.00 40.56 251 HIS B C 1
ATOM 8951 O O . HIS B 1 251 ? -1.826 11.549 -67.499 1.00 40.35 251 HIS B O 1
ATOM 8958 N N . THR B 1 252 ? -3.637 11.692 -68.826 1.00 36.89 252 THR B N 1
ATOM 8959 C CA . THR B 1 252 ? -4.208 12.823 -68.101 1.00 36.71 252 THR B CA 1
ATOM 8960 C C . THR B 1 252 ? -5.000 12.318 -66.884 1.00 40.26 252 THR B C 1
ATOM 8961 O O . THR B 1 252 ? -4.787 12.821 -65.785 1.00 39.96 252 THR B O 1
ATOM 8965 N N . LEU B 1 253 ? -5.925 11.364 -67.094 1.00 36.65 253 LEU B N 1
ATOM 8966 C CA . LEU B 1 253 ? -6.785 10.812 -66.047 1.00 36.05 253 LEU B CA 1
ATOM 8967 C C . LEU B 1 253 ? -5.980 10.166 -64.922 1.00 40.42 253 LEU B C 1
ATOM 8968 O O . LEU B 1 253 ? -6.262 10.426 -63.755 1.00 39.68 253 LEU B O 1
ATOM 8973 N N . LEU B 1 254 ? -4.977 9.335 -65.273 1.00 37.49 254 LEU B N 1
ATOM 8974 C CA . LEU B 1 254 ? -4.152 8.628 -64.293 1.00 35.96 254 LEU B CA 1
ATOM 8975 C C . LEU B 1 254 ? -3.357 9.590 -63.457 1.00 39.94 254 LEU B C 1
ATOM 8976 O O . LEU B 1 254 ? -3.223 9.344 -62.265 1.00 41.68 254 LEU B O 1
ATOM 8981 N N . ASN B 1 255 ? -2.876 10.711 -64.040 1.00 34.49 255 ASN B N 1
ATOM 8982 C CA . ASN B 1 255 ? -2.160 11.752 -63.289 1.00 32.74 255 ASN B CA 1
ATOM 8983 C C . ASN B 1 255 ? -3.109 12.466 -62.331 1.00 34.71 255 ASN B C 1
ATOM 8984 O O . ASN B 1 255 ? -2.726 12.751 -61.204 1.00 34.14 255 ASN B O 1
ATOM 8989 N N . VAL B 1 256 ? -4.346 12.751 -62.780 1.00 31.36 256 VAL B N 1
ATOM 8990 C CA . VAL B 1 256 ? -5.394 13.412 -61.994 1.00 31.14 256 VAL B CA 1
ATOM 8991 C C . VAL B 1 256 ? -5.720 12.529 -60.798 1.00 34.89 256 VAL B C 1
ATOM 8992 O O . VAL B 1 256 ? -5.743 13.032 -59.681 1.00 34.41 256 VAL B O 1
ATOM 8996 N N . LEU B 1 257 ? -5.902 11.203 -61.021 1.00 30.70 257 LEU B N 1
ATOM 8997 C CA . LEU B 1 257 ? -6.235 10.271 -59.957 1.00 29.95 257 LEU B CA 1
ATOM 8998 C C . LEU B 1 257 ? -5.083 10.012 -58.973 1.00 32.88 257 LEU B C 1
ATOM 8999 O O . LEU B 1 257 ? -5.330 9.939 -57.772 1.00 32.15 257 LEU B O 1
ATOM 9004 N N . VAL B 1 258 ? -3.848 9.840 -59.475 1.00 28.81 258 VAL B N 1
ATOM 9005 C CA . VAL B 1 258 ? -2.694 9.455 -58.673 1.00 27.34 258 VAL B CA 1
ATOM 9006 C C . VAL B 1 258 ? -1.870 10.659 -58.160 1.00 33.27 258 VAL B C 1
ATOM 9007 O O . VAL B 1 258 ? -1.462 10.638 -56.989 1.00 33.29 258 VAL B O 1
ATOM 9011 N N . ASN B 1 259 ? -1.592 11.677 -59.000 1.00 29.44 259 ASN B N 1
ATOM 9012 C CA . ASN B 1 259 ? -0.739 12.781 -58.552 1.00 29.35 259 ASN B CA 1
ATOM 9013 C C . ASN B 1 259 ? -1.463 14.082 -58.223 1.00 33.42 259 ASN B C 1
ATOM 9014 O O . ASN B 1 259 ? -0.879 14.905 -57.518 1.00 33.18 259 ASN B O 1
ATOM 9019 N N . TYR B 1 260 ? -2.677 14.300 -58.742 1.00 28.83 260 TYR B N 1
ATOM 9020 C CA . TYR B 1 260 ? -3.375 15.576 -58.566 1.00 28.48 260 TYR B CA 1
ATOM 9021 C C . TYR B 1 260 ? -4.659 15.416 -57.772 1.00 33.00 260 TYR B C 1
ATOM 9022 O O . TYR B 1 260 ? -5.636 16.147 -57.958 1.00 31.38 260 TYR B O 1
ATOM 9031 N N . SER B 1 261 ? -4.593 14.484 -56.834 1.00 31.11 261 SER B N 1
ATOM 9032 C CA . SER B 1 261 ? -5.594 14.182 -55.829 1.00 30.21 261 SER B CA 1
ATOM 9033 C C . SER B 1 261 ? -4.921 14.128 -54.463 1.00 35.43 261 SER B C 1
ATOM 9034 O O . SER B 1 261 ? -3.840 13.549 -54.301 1.00 34.34 261 SER B O 1
ATOM 9037 N N . VAL B 1 262 ? -5.530 14.824 -53.504 1.00 32.93 262 VAL B N 1
ATOM 9038 C CA . VAL B 1 262 ? -5.041 14.947 -52.136 1.00 31.63 262 VAL B CA 1
ATOM 9039 C C . VAL B 1 262 ? -5.988 14.202 -51.221 1.00 35.79 262 VAL B C 1
ATOM 9040 O O . VAL B 1 262 ? -7.210 14.323 -51.322 1.00 34.63 262 VAL B O 1
ATOM 9044 N N . PHE B 1 263 ? -5.410 13.428 -50.335 1.00 33.50 263 PHE B N 1
ATOM 9045 C CA . PHE B 1 263 ? -6.120 12.729 -49.284 1.00 32.82 263 PHE B CA 1
ATOM 9046 C C . PHE B 1 263 ? -5.426 13.220 -47.999 1.00 36.24 263 PHE B C 1
ATOM 9047 O O . PHE B 1 263 ? -4.309 12.806 -47.697 1.00 35.06 263 PHE B O 1
ATOM 9055 N N . ASP B 1 264 ? -6.030 14.230 -47.343 1.00 32.81 264 ASP B N 1
ATOM 9056 C CA . ASP B 1 264 ? -5.403 14.927 -46.210 1.00 32.76 264 ASP B CA 1
ATOM 9057 C C . ASP B 1 264 ? -5.572 14.200 -44.845 1.00 37.55 264 ASP B C 1
ATOM 9058 O O . ASP B 1 264 ? -6.170 13.120 -44.777 1.00 38.42 264 ASP B O 1
ATOM 9063 N N . SER B 1 265 ? -5.001 14.802 -43.777 1.00 33.34 265 SER B N 1
ATOM 9064 C CA . SER B 1 265 ? -4.983 14.339 -42.387 1.00 32.96 265 SER B CA 1
ATOM 9065 C C . SER B 1 265 ? -6.385 14.182 -41.786 1.00 39.78 265 SER B C 1
ATOM 9066 O O . SER B 1 265 ? -6.561 13.400 -40.858 1.00 40.76 265 SER B O 1
ATOM 9069 N N . SER B 1 266 ? -7.365 14.902 -42.329 1.00 38.63 266 SER B N 1
ATOM 9070 C CA . SER B 1 266 ? -8.767 14.860 -41.925 1.00 39.32 266 SER B CA 1
ATOM 9071 C C . SER B 1 266 ? -9.542 13.826 -42.767 1.00 44.95 266 SER B C 1
ATOM 9072 O O . SER B 1 266 ? -10.770 13.761 -42.689 1.00 46.83 266 SER B O 1
ATOM 9075 N N . GLN B 1 267 ? -8.821 13.075 -43.619 1.00 40.19 267 GLN B N 1
ATOM 9076 C CA . GLN B 1 267 ? -9.326 12.015 -44.495 1.00 40.16 267 GLN B CA 1
ATOM 9077 C C . GLN B 1 267 ? -10.358 12.538 -45.502 1.00 41.31 267 GLN B C 1
ATOM 9078 O O . GLN B 1 267 ? -11.324 11.846 -45.829 1.00 43.72 267 GLN B O 1
ATOM 9084 N N . THR B 1 268 ? -10.113 13.738 -46.034 1.00 33.11 268 THR B N 1
ATOM 9085 C CA . THR B 1 268 ? -10.917 14.358 -47.082 1.00 30.57 268 THR B CA 1
ATOM 9086 C C . THR B 1 268 ? -10.167 14.176 -48.369 1.00 33.18 268 THR B C 1
ATOM 9087 O O . THR B 1 268 ? -8.960 14.465 -48.437 1.00 33.21 268 THR B O 1
ATOM 9091 N N . LEU B 1 269 ? -10.875 13.666 -49.388 1.00 28.44 269 LEU B N 1
ATOM 9092 C CA . LEU B 1 269 ? -10.330 13.498 -50.710 1.00 27.59 269 LEU B CA 1
ATOM 9093 C C . LEU B 1 269 ? -10.683 14.761 -51.474 1.00 33.00 269 LEU B C 1
ATOM 9094 O O . LEU B 1 269 ? -11.839 15.181 -51.456 1.00 31.81 269 LEU B O 1
ATOM 9099 N N . LEU B 1 270 ? -9.654 15.407 -52.051 1.00 31.45 270 LEU B N 1
ATOM 9100 C CA . LEU B 1 270 ? -9.740 16.632 -52.844 1.00 32.69 270 LEU B CA 1
ATOM 9101 C C . LEU B 1 270 ? -9.091 16.405 -54.225 1.00 37.87 270 LEU B C 1
ATOM 9102 O O . LEU B 1 270 ? -7.909 16.061 -54.307 1.00 39.60 270 LEU B O 1
ATOM 9107 N N . VAL B 1 271 ? -9.858 16.567 -55.294 1.00 31.28 271 VAL B N 1
ATOM 9108 C CA . VAL B 1 271 ? -9.322 16.469 -56.649 1.00 29.85 271 VAL B CA 1
ATOM 9109 C C . VAL B 1 271 ? -8.992 17.917 -57.039 1.00 32.55 271 VAL B C 1
ATOM 9110 O O . VAL B 1 271 ? -9.828 18.797 -56.861 1.00 29.70 271 VAL B O 1
ATOM 9114 N N . MET B 1 272 ? -7.767 18.180 -57.490 1.00 30.36 272 MET B N 1
ATOM 9115 C CA . MET B 1 272 ? -7.368 19.540 -57.829 1.00 30.65 272 MET B CA 1
ATOM 9116 C C . MET B 1 272 ? -8.057 20.057 -59.061 1.00 34.60 272 MET B C 1
ATOM 9117 O O . MET B 1 272 ? -8.450 19.301 -59.964 1.00 33.55 272 MET B O 1
ATOM 9122 N N . ARG B 1 273 ? -8.232 21.375 -59.068 1.00 30.59 273 ARG B N 1
ATOM 9123 C CA . ARG B 1 273 ? -8.847 22.096 -60.143 1.00 30.13 273 ARG B CA 1
ATOM 9124 C C . ARG B 1 273 ? -7.807 22.259 -61.257 1.00 34.99 273 ARG B C 1
ATOM 9125 O O . ARG B 1 273 ? -6.602 22.162 -60.958 1.00 35.75 273 ARG B O 1
ATOM 9133 N N . PRO B 1 274 ? -8.218 22.511 -62.531 1.00 28.96 274 PRO B N 1
ATOM 9134 C CA . PRO B 1 274 ? -7.216 22.620 -63.607 1.00 28.28 274 PRO B CA 1
ATOM 9135 C C . PRO B 1 274 ? -6.145 23.671 -63.341 1.00 32.15 274 PRO B C 1
ATOM 9136 O O . PRO B 1 274 ? -4.967 23.394 -63.587 1.00 32.52 274 PRO B O 1
ATOM 9140 N N . TYR B 1 275 ? -6.513 24.823 -62.762 1.00 27.77 275 TYR B N 1
ATOM 9141 C CA . TYR B 1 275 ? -5.519 25.863 -62.517 1.00 27.04 275 TYR B CA 1
ATOM 9142 C C . TYR B 1 275 ? -4.466 25.415 -61.524 1.00 35.18 275 TYR B C 1
ATOM 9143 O O . TYR B 1 275 ? -3.286 25.713 -61.725 1.00 36.45 275 TYR B O 1
ATOM 9152 N N . GLN B 1 276 ? -4.873 24.654 -60.481 1.00 32.73 276 GLN B N 1
ATOM 9153 C CA . GLN B 1 276 ? -3.969 24.122 -59.449 1.00 30.52 276 GLN B CA 1
ATOM 9154 C C . GLN B 1 276 ? -3.018 23.114 -60.091 1.00 32.86 276 GLN B C 1
ATOM 9155 O O . GLN B 1 276 ? -1.819 23.174 -59.848 1.00 33.22 276 GLN B O 1
ATOM 9161 N N . ILE B 1 277 ? -3.536 22.258 -60.980 1.00 29.56 277 ILE B N 1
ATOM 9162 C CA . ILE B 1 277 ? -2.731 21.277 -61.721 1.00 29.35 277 ILE B CA 1
ATOM 9163 C C . ILE B 1 277 ? -1.750 22.016 -62.679 1.00 35.84 277 ILE B C 1
ATOM 9164 O O . ILE B 1 277 ? -0.569 21.668 -62.728 1.00 37.10 277 ILE B O 1
ATOM 9169 N N . ALA B 1 278 ? -2.245 23.028 -63.420 1.00 31.76 278 ALA B N 1
ATOM 9170 C CA . ALA B 1 278 ? -1.472 23.831 -64.368 1.00 31.57 278 ALA B CA 1
ATOM 9171 C C . ALA B 1 278 ? -0.262 24.497 -63.698 1.00 36.66 278 ALA B C 1
ATOM 9172 O O . ALA B 1 278 ? 0.839 24.409 -64.240 1.00 37.35 278 ALA B O 1
ATOM 9174 N N . ALA B 1 279 ? -0.441 25.091 -62.506 1.00 32.06 279 ALA B N 1
ATOM 9175 C CA . ALA B 1 279 ? 0.640 25.726 -61.761 1.00 32.33 279 ALA B CA 1
ATOM 9176 C C . ALA B 1 279 ? 1.692 24.717 -61.282 1.00 38.93 279 ALA B C 1
ATOM 9177 O O . ALA B 1 279 ? 2.893 24.993 -61.359 1.00 39.73 279 ALA B O 1
ATOM 9179 N N . THR B 1 280 ? 1.235 23.562 -60.763 1.00 36.09 280 THR B N 1
ATOM 9180 C CA . THR B 1 280 ? 2.077 22.500 -60.198 1.00 34.77 280 THR B CA 1
ATOM 9181 C C . THR B 1 280 ? 2.980 21.845 -61.260 1.00 34.97 280 THR B C 1
ATOM 9182 O O . THR B 1 280 ? 4.174 21.700 -61.020 1.00 32.32 280 THR B O 1
ATOM 9186 N N . GLU B 1 281 ? 2.416 21.433 -62.402 1.00 31.58 281 GLU B N 1
ATOM 9187 C CA . GLU B 1 281 ? 3.221 20.813 -63.450 1.00 32.03 281 GLU B CA 1
ATOM 9188 C C . GLU B 1 281 ? 4.209 21.825 -64.073 1.00 38.81 281 GLU B C 1
ATOM 9189 O O . GLU B 1 281 ? 5.324 21.442 -64.391 1.00 40.18 281 GLU B O 1
ATOM 9195 N N . ARG B 1 282 ? 3.840 23.112 -64.148 1.00 36.83 282 ARG B N 1
ATOM 9196 C CA . ARG B 1 282 ? 4.714 24.162 -64.663 1.00 36.75 282 ARG B CA 1
ATOM 9197 C C . ARG B 1 282 ? 5.885 24.438 -63.687 1.00 43.53 282 ARG B C 1
ATOM 9198 O O . ARG B 1 282 ? 7.000 24.648 -64.149 1.00 44.04 282 ARG B O 1
ATOM 9206 N N . ILE B 1 283 ? 5.670 24.332 -62.362 1.00 41.25 283 ILE B N 1
ATOM 9207 C CA . ILE B 1 283 ? 6.753 24.448 -61.358 1.00 39.68 283 ILE B CA 1
ATOM 9208 C C . ILE B 1 283 ? 7.714 23.239 -61.507 1.00 43.87 283 ILE B C 1
ATOM 9209 O O . ILE B 1 283 ? 8.940 23.414 -61.543 1.00 42.97 283 ILE B O 1
ATOM 9214 N N . LEU B 1 284 ? 7.137 22.031 -61.605 1.00 40.44 284 LEU B N 1
ATOM 9215 C CA . LEU B 1 284 ? 7.864 20.772 -61.748 1.00 41.16 284 LEU B CA 1
ATOM 9216 C C . LEU B 1 284 ? 8.707 20.754 -63.024 1.00 49.82 284 LEU B C 1
ATOM 9217 O O . LEU B 1 284 ? 9.891 20.387 -62.963 1.00 50.46 284 LEU B O 1
ATOM 9222 N N . TRP B 1 285 ? 8.112 21.172 -64.164 1.00 48.53 285 TRP B N 1
ATOM 9223 C CA . TRP B 1 285 ? 8.815 21.234 -65.444 1.00 50.84 285 TRP B CA 1
ATOM 9224 C C . TRP B 1 285 ? 10.015 22.177 -65.357 1.00 54.75 285 TRP B C 1
ATOM 9225 O O . TRP B 1 285 ? 11.103 21.827 -65.823 1.00 55.70 285 TRP B O 1
ATOM 9236 N N . LYS B 1 286 ? 9.810 23.355 -64.734 1.00 48.64 286 LYS B N 1
ATOM 9237 C CA . LYS B 1 286 ? 10.805 24.388 -64.549 1.00 46.95 286 LYS B CA 1
ATOM 9238 C C . LYS B 1 286 ? 11.984 23.895 -63.703 1.00 50.12 286 LYS B C 1
ATOM 9239 O O . LYS B 1 286 ? 13.104 24.292 -63.996 1.00 51.70 286 LYS B O 1
ATOM 9245 N N . ILE B 1 287 ? 11.760 23.027 -62.692 1.00 44.32 287 ILE B N 1
ATOM 9246 C CA . ILE B 1 287 ? 12.860 22.487 -61.870 1.00 43.18 287 ILE B CA 1
ATOM 9247 C C . ILE B 1 287 ? 13.728 21.561 -62.753 1.00 50.60 287 ILE B C 1
ATOM 9248 O O . ILE B 1 287 ? 14.957 21.682 -62.729 1.00 50.10 287 ILE B O 1
ATOM 9253 N N . LYS B 1 288 ? 13.077 20.663 -63.537 1.00 48.70 288 LYS B N 1
ATOM 9254 C CA . LYS B 1 288 ? 13.729 19.731 -64.460 1.00 48.85 288 LYS B CA 1
ATOM 9255 C C . LYS B 1 288 ? 14.569 20.506 -65.490 1.00 55.18 288 LYS B C 1
ATOM 9256 O O . LYS B 1 288 ? 15.763 20.224 -65.638 1.00 55.06 288 LYS B O 1
ATOM 9262 N N . SER B 1 289 ? 13.948 21.518 -66.151 1.00 52.56 289 SER B N 1
ATOM 9263 C CA . SER B 1 289 ? 14.552 22.393 -67.162 1.00 52.49 289 SER B CA 1
ATOM 9264 C C . SER B 1 289 ? 15.834 23.039 -66.642 1.00 57.02 289 SER B C 1
ATOM 9265 O O . SER B 1 289 ? 16.915 22.778 -67.174 1.00 57.47 289 SER B O 1
ATOM 9268 N N . SER B 1 290 ? 15.707 23.840 -65.572 1.00 52.14 290 SER B N 1
ATOM 9269 C CA . SER B 1 290 ? 16.794 24.561 -64.931 1.00 51.51 290 SER B CA 1
ATOM 9270 C C . SER B 1 290 ? 17.897 23.618 -64.454 1.00 57.56 290 SER B C 1
ATOM 9271 O O . SER B 1 290 ? 19.058 24.010 -64.503 1.00 57.96 290 SER B O 1
ATOM 9274 N N . PHE B 1 291 ? 17.556 22.377 -64.042 1.00 54.26 291 PHE B N 1
ATOM 9275 C CA . PHE B 1 291 ? 18.553 21.409 -63.598 1.00 53.67 291 PHE B CA 1
ATOM 9276 C C . PHE B 1 291 ? 19.350 20.878 -64.792 1.00 61.37 291 PHE B C 1
ATOM 9277 O O . PHE B 1 291 ? 20.583 20.881 -64.742 1.00 61.07 291 PHE B O 1
ATOM 9285 N N . THR B 1 292 ? 18.643 20.412 -65.849 1.00 60.70 292 THR B N 1
ATOM 9286 C CA . THR B 1 292 ? 19.211 19.866 -67.090 1.00 61.54 292 THR B CA 1
ATOM 9287 C C . THR B 1 292 ? 20.156 20.892 -67.742 1.00 67.75 292 THR B C 1
ATOM 9288 O O . THR B 1 292 ? 21.268 20.531 -68.126 1.00 68.98 292 THR B O 1
ATOM 9292 N N . ALA B 1 293 ? 19.726 22.167 -67.808 1.00 63.67 293 ALA B N 1
ATOM 9293 C CA . ALA B 1 293 ? 20.464 23.303 -68.356 1.00 63.17 293 ALA B CA 1
ATOM 9294 C C . ALA B 1 293 ? 21.490 23.880 -67.354 1.00 67.49 293 ALA B C 1
ATOM 9295 O O . ALA B 1 293 ? 22.093 24.918 -67.645 1.00 67.31 293 ALA B O 1
ATOM 9297 N N . LYS B 1 294 ? 21.661 23.229 -66.167 1.00 63.70 294 LYS B N 1
ATOM 9298 C CA . LYS B 1 294 ? 22.561 23.612 -65.063 1.00 62.79 294 LYS B CA 1
ATOM 9299 C C . LYS B 1 294 ? 22.386 25.091 -64.663 1.00 66.23 294 LYS B C 1
ATOM 9300 O O . LYS B 1 294 ? 23.290 25.699 -64.087 1.00 66.73 294 LYS B O 1
ATOM 9306 N N . ASN B 1 295 ? 21.196 25.642 -64.932 1.00 62.53 295 ASN B N 1
ATOM 9307 C CA . ASN B 1 295 ? 20.835 27.035 -64.702 1.00 62.54 295 ASN B CA 1
ATOM 9308 C C . ASN B 1 295 ? 20.078 27.240 -63.367 1.00 65.84 295 ASN B C 1
ATOM 9309 O O . ASN B 1 295 ? 18.957 27.751 -63.346 1.00 65.35 295 ASN B O 1
ATOM 9314 N N . TRP B 1 296 ? 20.722 26.878 -62.253 1.00 62.22 296 TRP B N 1
ATOM 9315 C CA . TRP B 1 296 ? 20.164 27.045 -60.907 1.00 62.10 296 TRP B CA 1
ATOM 9316 C C . TRP B 1 296 ? 20.614 28.361 -60.264 1.00 64.84 296 TRP B C 1
ATOM 9317 O O . TRP B 1 296 ? 21.470 29.059 -60.814 1.00 65.35 296 TRP B O 1
ATOM 9328 N N . SER B 1 297 ? 20.017 28.693 -59.097 1.00 59.61 297 SER B N 1
ATOM 9329 C CA . SER B 1 297 ? 20.312 29.834 -58.221 1.00 58.41 297 SER B CA 1
ATOM 9330 C C . SER B 1 297 ? 20.132 31.211 -58.877 1.00 62.69 297 SER B C 1
ATOM 9331 O O . SER B 1 297 ? 20.769 32.178 -58.449 1.00 62.61 297 SER B O 1
ATOM 9334 N N . LYS B 1 298 ? 19.208 31.318 -59.848 1.00 59.66 298 LYS B N 1
ATOM 9335 C CA . LYS B 1 298 ? 18.874 32.566 -60.557 1.00 59.76 298 LYS B CA 1
ATOM 9336 C C . LYS B 1 298 ? 17.339 32.779 -60.593 1.00 64.44 298 LYS B C 1
ATOM 9337 O O . LYS B 1 298 ? 16.626 31.781 -60.568 1.00 64.05 298 LYS B O 1
ATOM 9343 N N . PRO B 1 299 ? 16.779 34.015 -60.736 1.00 61.79 299 PRO B N 1
ATOM 9344 C CA . PRO B 1 299 ? 15.305 34.147 -60.826 1.00 61.47 299 PRO B CA 1
ATOM 9345 C C . PRO B 1 299 ? 14.721 33.417 -62.039 1.00 66.77 299 PRO B C 1
ATOM 9346 O O . PRO B 1 299 ? 13.539 33.076 -62.037 1.00 67.03 299 PRO B O 1
ATOM 9350 N N . GLU B 1 300 ? 15.561 33.131 -63.058 1.00 63.39 300 GLU B N 1
ATOM 9351 C CA . GLU B 1 300 ? 15.166 32.379 -64.255 1.00 62.66 300 GLU B CA 1
ATOM 9352 C C . GLU B 1 300 ? 15.161 30.847 -63.976 1.00 64.84 300 GLU B C 1
ATOM 9353 O O . GLU B 1 300 ? 14.825 30.073 -64.878 1.00 64.96 300 GLU B O 1
ATOM 9359 N N . SER B 1 301 ? 15.524 30.418 -62.736 1.00 59.31 301 SER B N 1
ATOM 9360 C CA . SER B 1 301 ? 15.510 29.009 -62.312 1.00 58.02 301 SER B CA 1
ATOM 9361 C C . SER B 1 301 ? 14.138 28.629 -61.794 1.00 58.34 301 SER B C 1
ATOM 9362 O O . SER B 1 301 ? 13.698 27.507 -62.014 1.00 59.31 301 SER B O 1
ATOM 9365 N N . GLY B 1 302 ? 13.489 29.558 -61.100 1.00 51.24 302 GLY B N 1
ATOM 9366 C CA . GLY B 1 302 ? 12.167 29.360 -60.523 1.00 49.37 302 GLY B CA 1
ATOM 9367 C C . GLY B 1 302 ? 11.071 30.129 -61.227 1.00 48.24 302 GLY B C 1
ATOM 9368 O O . GLY B 1 302 ? 11.032 30.166 -62.458 1.00 45.93 302 GLY B O 1
ATOM 9369 N N . GLY B 1 303 ? 10.190 30.745 -60.438 1.00 43.14 303 GLY B N 1
ATOM 9370 C CA . GLY B 1 303 ? 9.059 31.526 -60.935 1.00 42.33 303 GLY B CA 1
ATOM 9371 C C . GLY B 1 303 ? 8.019 31.834 -59.874 1.00 43.61 303 GLY B C 1
ATOM 9372 O O . GLY B 1 303 ? 8.267 31.635 -58.684 1.00 43.69 303 GLY B O 1
ATOM 9373 N N . TYR B 1 304 ? 6.855 32.342 -60.281 1.00 37.49 304 TYR B N 1
ATOM 9374 C CA . TYR B 1 304 ? 5.820 32.640 -59.306 1.00 36.85 304 TYR B CA 1
ATOM 9375 C C . TYR B 1 304 ? 4.441 32.343 -59.861 1.00 37.83 304 TYR B C 1
ATOM 9376 O O . TYR B 1 304 ? 4.242 32.310 -61.071 1.00 36.13 304 TYR B O 1
ATOM 9385 N N . ILE B 1 305 ? 3.489 32.105 -58.946 1.00 34.32 305 ILE B N 1
ATOM 9386 C CA . ILE B 1 305 ? 2.116 31.758 -59.284 1.00 33.02 305 ILE B CA 1
ATOM 9387 C C . ILE B 1 305 ? 1.177 32.814 -58.761 1.00 36.89 305 ILE B C 1
ATOM 9388 O O . ILE B 1 305 ? 1.218 33.132 -57.575 1.00 35.28 305 ILE B O 1
ATOM 9393 N N . TRP B 1 306 ? 0.312 33.334 -59.628 1.00 35.11 306 TRP B N 1
ATOM 9394 C CA . TRP B 1 306 ? -0.663 34.314 -59.185 1.00 35.95 306 TRP B CA 1
ATOM 9395 C C . TRP B 1 306 ? -2.028 33.645 -59.139 1.00 36.48 306 TRP B C 1
ATOM 9396 O O . TRP B 1 306 ? -2.783 33.643 -60.112 1.00 34.50 306 TRP B O 1
ATOM 9407 N N . HIS B 1 307 ? -2.335 33.083 -57.985 1.00 32.37 307 HIS B N 1
ATOM 9408 C CA . HIS B 1 307 ? -3.630 32.464 -57.737 1.00 31.48 307 HIS B CA 1
ATOM 9409 C C . HIS B 1 307 ? -4.293 33.292 -56.687 1.00 35.30 307 HIS B C 1
ATOM 9410 O O . HIS B 1 307 ? -3.756 33.425 -55.596 1.00 34.74 307 HIS B O 1
ATOM 9417 N N . THR B 1 308 ? -5.429 33.910 -57.034 1.00 32.57 308 THR B N 1
ATOM 9418 C CA . THR B 1 308 ? -6.181 34.819 -56.159 1.00 31.77 308 THR B CA 1
ATOM 9419 C C . THR B 1 308 ? -6.449 34.216 -54.762 1.00 32.77 308 THR B C 1
ATOM 9420 O O . THR B 1 308 ? -6.518 33.003 -54.620 1.00 33.91 308 THR B O 1
ATOM 9424 N N . THR B 1 309 ? -6.587 35.084 -53.749 1.00 27.70 309 THR B N 1
ATOM 9425 C CA . THR B 1 309 ? -6.884 34.751 -52.353 1.00 27.42 309 THR B CA 1
ATOM 9426 C C . THR B 1 309 ? -8.075 33.769 -52.246 1.00 31.22 309 THR B C 1
ATOM 9427 O O . THR B 1 309 ? -9.144 34.004 -52.800 1.00 28.59 309 THR B O 1
ATOM 9431 N N . GLY B 1 310 ? -7.842 32.671 -51.545 1.00 30.69 310 GLY B N 1
ATOM 9432 C CA . GLY B 1 310 ? -8.830 31.629 -51.317 1.00 30.15 310 GLY B CA 1
ATOM 9433 C C . GLY B 1 310 ? -9.024 30.668 -52.461 1.00 31.88 310 GLY B C 1
ATOM 9434 O O . GLY B 1 310 ? -9.950 29.873 -52.421 1.00 31.35 310 GLY B O 1
ATOM 9435 N N . SER B 1 311 ? -8.175 30.717 -53.494 1.00 27.75 311 SER B N 1
ATOM 9436 C CA . SER B 1 311 ? -8.371 29.828 -54.649 1.00 25.85 311 SER B CA 1
ATOM 9437 C C . SER B 1 311 ? -7.739 28.421 -54.438 1.00 27.88 311 SER B C 1
ATOM 9438 O O . SER B 1 311 ? -7.989 27.520 -55.246 1.00 27.46 311 SER B O 1
ATOM 9441 N N . GLY B 1 312 ? -7.005 28.227 -53.345 1.00 24.28 312 GLY B N 1
ATOM 9442 C CA . GLY B 1 312 ? -6.396 26.944 -53.013 1.00 24.98 312 GLY B CA 1
ATOM 9443 C C . GLY B 1 312 ? -4.881 26.932 -52.994 1.00 33.15 312 GLY B C 1
ATOM 9444 O O . GLY B 1 312 ? -4.268 25.866 -53.134 1.00 34.73 312 GLY B O 1
ATOM 9445 N N . LYS B 1 313 ? -4.261 28.107 -52.793 1.00 30.55 313 LYS B N 1
ATOM 9446 C CA . LYS B 1 313 ? -2.797 28.286 -52.742 1.00 29.58 313 LYS B CA 1
ATOM 9447 C C . LYS B 1 313 ? -2.127 27.377 -51.721 1.00 32.81 313 LYS B C 1
ATOM 9448 O O . LYS B 1 313 ? -1.057 26.845 -52.004 1.00 33.65 313 LYS B O 1
ATOM 9454 N N . THR B 1 314 ? -2.737 27.210 -50.534 1.00 27.22 314 THR B N 1
ATOM 9455 C CA . THR B 1 314 ? -2.144 26.422 -49.458 1.00 27.09 314 THR B CA 1
ATOM 9456 C C . THR B 1 314 ? -2.253 24.913 -49.813 1.00 31.82 314 THR B C 1
ATOM 9457 O O . THR B 1 314 ? -1.326 24.149 -49.524 1.00 32.61 314 THR B O 1
ATOM 9461 N N . LEU B 1 315 ? -3.345 24.508 -50.464 1.00 28.98 315 LEU B N 1
ATOM 9462 C CA . LEU B 1 315 ? -3.531 23.140 -50.934 1.00 30.48 315 LEU B CA 1
ATOM 9463 C C . LEU B 1 315 ? -2.488 22.813 -52.021 1.00 35.09 315 LEU B C 1
ATOM 9464 O O . LEU B 1 315 ? -1.797 21.792 -51.945 1.00 34.32 315 LEU B O 1
ATOM 9469 N N . THR B 1 316 ? -2.420 23.689 -53.037 1.00 31.75 316 THR B N 1
ATOM 9470 C CA . THR B 1 316 ? -1.626 23.527 -54.246 1.00 31.77 316 THR B CA 1
ATOM 9471 C C . THR B 1 316 ? -0.130 23.548 -53.999 1.00 35.62 316 THR B C 1
ATOM 9472 O O . THR B 1 316 ? 0.541 22.641 -54.486 1.00 37.51 316 THR B O 1
ATOM 9476 N N . SER B 1 317 ? 0.390 24.578 -53.309 1.00 29.62 317 SER B N 1
ATOM 9477 C CA . SER B 1 317 ? 1.817 24.767 -53.063 1.00 28.47 317 SER B CA 1
ATOM 9478 C C . SER B 1 317 ? 2.405 23.625 -52.266 1.00 33.67 317 SER B C 1
ATOM 9479 O O . SER B 1 317 ? 3.515 23.167 -52.584 1.00 34.28 317 SER B O 1
ATOM 9482 N N . PHE B 1 318 ? 1.667 23.143 -51.249 1.00 29.88 318 PHE B N 1
ATOM 9483 C CA . PHE B 1 318 ? 2.115 22.013 -50.432 1.00 29.40 318 PHE B CA 1
ATOM 9484 C C . PHE B 1 318 ? 2.153 20.735 -51.293 1.00 34.14 318 PHE B C 1
ATOM 9485 O O . PHE B 1 318 ? 3.100 19.954 -51.180 1.00 34.02 318 PHE B O 1
ATOM 9493 N N . LYS B 1 319 ? 1.175 20.551 -52.203 1.00 31.43 319 LYS B N 1
ATOM 9494 C CA . LYS B 1 319 ? 1.208 19.382 -53.091 1.00 31.33 319 LYS B CA 1
ATOM 9495 C C . LYS B 1 319 ? 2.356 19.500 -54.093 1.00 37.30 319 LYS B C 1
ATOM 9496 O O . LYS B 1 319 ? 3.006 18.501 -54.377 1.00 37.85 319 LYS B O 1
ATOM 9502 N N . ALA B 1 320 ? 2.603 20.717 -54.611 1.00 35.25 320 ALA B N 1
ATOM 9503 C CA . ALA B 1 320 ? 3.704 21.025 -55.531 1.00 35.37 320 ALA B CA 1
ATOM 9504 C C . ALA B 1 320 ? 5.036 20.701 -54.855 1.00 39.90 320 ALA B C 1
ATOM 9505 O O . ALA B 1 320 ? 5.880 20.040 -55.473 1.00 39.16 320 ALA B O 1
ATOM 9507 N N . ALA B 1 321 ? 5.162 21.045 -53.542 1.00 36.29 321 ALA B N 1
ATOM 9508 C CA . ALA B 1 321 ? 6.339 20.717 -52.725 1.00 35.83 321 ALA B CA 1
ATOM 9509 C C . ALA B 1 321 ? 6.544 19.212 -52.624 1.00 41.74 321 ALA B C 1
ATOM 9510 O O . ALA B 1 321 ? 7.657 18.738 -52.853 1.00 42.98 321 ALA B O 1
ATOM 9512 N N . ARG B 1 322 ? 5.470 18.462 -52.287 1.00 37.93 322 ARG B N 1
ATOM 9513 C CA A ARG B 1 322 ? 5.538 17.006 -52.130 0.50 37.40 322 ARG B CA 1
ATOM 9514 C CA B ARG B 1 322 ? 5.495 17.003 -52.132 0.50 37.07 322 ARG B CA 1
ATOM 9515 C C . ARG B 1 322 ? 5.830 16.302 -53.448 1.00 40.57 322 ARG B C 1
ATOM 9516 O O . ARG B 1 322 ? 6.494 15.273 -53.437 1.00 40.66 322 ARG B O 1
ATOM 9531 N N . LEU B 1 323 ? 5.351 16.838 -54.584 1.00 35.83 323 LEU B N 1
ATOM 9532 C CA . LEU B 1 323 ? 5.646 16.219 -55.873 1.00 34.85 323 LEU B CA 1
ATOM 9533 C C . LEU B 1 323 ? 7.099 16.520 -56.293 1.00 42.67 323 LEU B C 1
ATOM 9534 O O . LEU B 1 323 ? 7.713 15.705 -56.990 1.00 42.91 323 LEU B O 1
ATOM 9539 N N . ALA B 1 324 ? 7.664 17.660 -55.827 1.00 40.51 324 ALA B N 1
ATOM 9540 C CA . ALA B 1 324 ? 9.052 18.034 -56.112 1.00 40.77 324 ALA B CA 1
ATOM 9541 C C . ALA B 1 324 ? 10.051 17.093 -55.386 1.00 45.93 324 ALA B C 1
ATOM 9542 O O . ALA B 1 324 ? 11.170 16.912 -55.874 1.00 47.20 324 ALA B O 1
ATOM 9544 N N . THR B 1 325 ? 9.629 16.441 -54.277 1.00 41.07 325 THR B N 1
ATOM 9545 C CA . THR B 1 325 ? 10.473 15.487 -53.547 1.00 40.05 325 THR B CA 1
ATOM 9546 C C . THR B 1 325 ? 10.678 14.203 -54.384 1.00 44.79 325 THR B C 1
ATOM 9547 O O . THR B 1 325 ? 11.633 13.460 -54.144 1.00 45.06 325 THR B O 1
ATOM 9551 N N . GLU B 1 326 ? 9.778 13.949 -55.356 1.00 41.13 326 GLU B N 1
ATOM 9552 C CA . GLU B 1 326 ? 9.841 12.773 -56.222 1.00 41.34 326 GLU B CA 1
ATOM 9553 C C . GLU B 1 326 ? 10.918 12.928 -57.323 1.00 47.87 326 GLU B C 1
ATOM 9554 O O . GLU B 1 326 ? 11.289 11.938 -57.949 1.00 47.35 326 GLU B O 1
ATOM 9560 N N . LEU B 1 327 ? 11.451 14.151 -57.526 1.00 46.68 327 LEU B N 1
ATOM 9561 C CA . LEU B 1 327 ? 12.538 14.393 -58.475 1.00 46.69 327 LEU B CA 1
ATOM 9562 C C . LEU B 1 327 ? 13.817 13.870 -57.848 1.00 52.57 327 LEU B C 1
ATOM 9563 O O . LEU B 1 327 ? 14.319 14.455 -56.892 1.00 53.02 327 LEU B O 1
ATOM 9568 N N . ASP B 1 328 ? 14.284 12.712 -58.338 1.00 51.00 328 ASP B N 1
ATOM 9569 C CA . ASP B 1 328 ? 15.458 11.960 -57.866 1.00 51.67 328 ASP B CA 1
ATOM 9570 C C . ASP B 1 328 ? 16.714 12.831 -57.687 1.00 54.20 328 ASP B C 1
ATOM 9571 O O . ASP B 1 328 ? 17.495 12.581 -56.764 1.00 55.02 328 ASP B O 1
ATOM 9576 N N . PHE B 1 329 ? 16.882 13.864 -58.530 1.00 48.12 329 PHE B N 1
ATOM 9577 C CA . PHE B 1 329 ? 18.032 14.760 -58.456 1.00 47.00 329 PHE B CA 1
ATOM 9578 C C . PHE B 1 329 ? 17.916 15.815 -57.341 1.00 51.35 329 PHE B C 1
ATOM 9579 O O . PHE B 1 329 ? 18.923 16.442 -57.014 1.00 51.64 329 PHE B O 1
ATOM 9587 N N . ILE B 1 330 ? 16.710 16.017 -56.761 1.00 47.62 330 ILE B N 1
ATOM 9588 C CA . ILE B 1 330 ? 16.473 16.997 -55.681 1.00 46.62 330 ILE B CA 1
ATOM 9589 C C . ILE B 1 330 ? 16.780 16.336 -54.335 1.00 49.63 330 ILE B C 1
ATOM 9590 O O . ILE B 1 330 ? 16.444 15.173 -54.145 1.00 49.77 330 ILE B O 1
ATOM 9595 N N . ASP B 1 331 ? 17.433 17.074 -53.420 1.00 46.22 331 ASP B N 1
ATOM 9596 C CA . ASP B 1 331 ? 17.829 16.593 -52.090 1.00 46.19 331 ASP B CA 1
ATOM 9597 C C . ASP B 1 331 ? 16.882 17.046 -50.979 1.00 50.44 331 ASP B C 1
ATOM 9598 O O . ASP B 1 331 ? 16.626 16.272 -50.054 1.00 51.75 331 ASP B O 1
ATOM 9603 N N . LYS B 1 332 ? 16.421 18.308 -51.032 1.00 44.93 332 LYS B N 1
ATOM 9604 C CA . LYS B 1 332 ? 15.521 18.874 -50.031 1.00 43.65 332 LYS B CA 1
ATOM 9605 C C . LYS B 1 332 ? 14.513 19.801 -50.674 1.00 48.34 332 LYS B C 1
ATOM 9606 O O . LYS B 1 332 ? 14.840 20.513 -51.629 1.00 49.34 332 LYS B O 1
ATOM 9612 N N . VAL B 1 333 ? 13.270 19.764 -50.169 1.00 42.64 333 VAL B N 1
ATOM 9613 C CA . VAL B 1 333 ? 12.186 20.626 -50.620 1.00 40.31 333 VAL B CA 1
ATOM 9614 C C . VAL B 1 333 ? 11.664 21.316 -49.393 1.00 44.51 333 VAL B C 1
ATOM 9615 O O . VAL B 1 333 ? 11.184 20.656 -48.473 1.00 45.42 333 VAL B O 1
ATOM 9619 N N . PHE B 1 334 ? 11.812 22.640 -49.357 1.00 39.89 334 PHE B N 1
ATOM 9620 C CA . PHE B 1 334 ? 11.311 23.502 -48.295 1.00 38.58 334 PHE B CA 1
ATOM 9621 C C . PHE B 1 334 ? 9.952 24.037 -48.683 1.00 41.13 334 PHE B C 1
ATOM 9622 O O . PHE B 1 334 ? 9.820 24.635 -49.758 1.00 41.42 334 PHE B O 1
ATOM 9630 N N . PHE B 1 335 ? 8.936 23.790 -47.833 1.00 35.18 335 PHE B N 1
ATOM 9631 C CA . PHE B 1 335 ? 7.589 24.340 -47.994 1.00 33.19 335 PHE B CA 1
ATOM 9632 C C . PHE B 1 335 ? 7.466 25.330 -46.874 1.00 36.20 335 PHE B C 1
ATOM 9633 O O . PHE B 1 335 ? 7.563 24.963 -45.705 1.00 35.89 335 PHE B O 1
ATOM 9641 N N . VAL B 1 336 ? 7.444 26.617 -47.240 1.00 32.20 336 VAL B N 1
ATOM 9642 C CA . VAL B 1 336 ? 7.544 27.724 -46.304 1.00 30.41 336 VAL B CA 1
ATOM 9643 C C . VAL B 1 336 ? 6.229 28.505 -46.247 1.00 34.32 336 VAL B C 1
ATOM 9644 O O . VAL B 1 336 ? 5.694 28.945 -47.272 1.00 34.17 336 VAL B O 1
ATOM 9648 N N . VAL B 1 337 ? 5.717 28.663 -45.027 1.00 31.10 337 VAL B N 1
ATOM 9649 C CA . VAL B 1 337 ? 4.465 29.369 -44.764 1.00 30.93 337 VAL B CA 1
ATOM 9650 C C . VAL B 1 337 ? 4.715 30.495 -43.766 1.00 35.95 337 VAL B C 1
ATOM 9651 O O . VAL B 1 337 ? 5.708 30.487 -43.042 1.00 36.29 337 VAL B O 1
ATOM 9655 N N . ASP B 1 338 ? 3.819 31.466 -43.747 1.00 32.24 338 ASP B N 1
ATOM 9656 C CA . ASP B 1 338 ? 3.873 32.521 -42.760 1.00 32.26 338 ASP B CA 1
ATOM 9657 C C . ASP B 1 338 ? 3.182 31.981 -41.522 1.00 37.17 338 ASP B C 1
ATOM 9658 O O . ASP B 1 338 ? 2.078 31.412 -41.634 1.00 36.19 338 ASP B O 1
ATOM 9663 N N . ARG B 1 339 ? 3.820 32.134 -40.349 1.00 33.50 339 ARG B N 1
ATOM 9664 C CA . ARG B 1 339 ? 3.258 31.634 -39.098 1.00 33.08 339 ARG B CA 1
ATOM 9665 C C . ARG B 1 339 ? 1.867 32.254 -38.859 1.00 39.49 339 ARG B C 1
ATOM 9666 O O . ARG B 1 339 ? 1.013 31.597 -38.263 1.00 39.88 339 ARG B O 1
ATOM 9674 N N . LYS B 1 340 ? 1.635 33.479 -39.410 1.00 36.22 340 LYS B N 1
ATOM 9675 C CA . LYS B 1 340 ? 0.382 34.248 -39.329 1.00 36.42 340 LYS B CA 1
ATOM 9676 C C . LYS B 1 340 ? -0.770 33.506 -39.983 1.00 39.54 340 LYS B C 1
ATOM 9677 O O . LYS B 1 340 ? -1.930 33.733 -39.625 1.00 39.15 340 LYS B O 1
ATOM 9683 N N . ASP B 1 341 ? -0.449 32.645 -40.975 1.00 34.54 341 ASP B N 1
ATOM 9684 C CA . ASP B 1 341 ? -1.424 31.878 -41.760 1.00 32.41 341 ASP B CA 1
ATOM 9685 C C . ASP B 1 341 ? -1.752 30.516 -41.173 1.00 34.28 341 ASP B C 1
ATOM 9686 O O . ASP B 1 341 ? -2.667 29.860 -41.673 1.00 34.21 341 ASP B O 1
ATOM 9691 N N . LEU B 1 342 ? -1.020 30.080 -40.132 1.00 29.07 342 LEU B N 1
ATOM 9692 C CA . LEU B 1 342 ? -1.261 28.788 -39.505 1.00 28.81 342 LEU B CA 1
ATOM 9693 C C . LEU B 1 342 ? -2.630 28.745 -38.807 1.00 33.47 342 LEU B C 1
ATOM 9694 O O . LEU B 1 342 ? -3.108 29.753 -38.320 1.00 36.38 342 LEU B O 1
ATOM 9699 N N . ASP B 1 343 ? -3.289 27.616 -38.841 1.00 29.67 343 ASP B N 1
ATOM 9700 C CA . ASP B 1 343 ? -4.597 27.418 -38.195 1.00 29.93 343 ASP B CA 1
ATOM 9701 C C . ASP B 1 343 ? -4.670 25.948 -37.704 1.00 35.33 343 ASP B C 1
ATOM 9702 O O . ASP B 1 343 ? -3.642 25.271 -37.733 1.00 35.66 343 ASP B O 1
ATOM 9707 N N . TYR B 1 344 ? -5.829 25.454 -37.240 1.00 31.67 344 TYR B N 1
ATOM 9708 C CA . TYR B 1 344 ? -5.852 24.100 -36.693 1.00 31.64 344 TYR B CA 1
ATOM 9709 C C . TYR B 1 344 ? -5.581 23.030 -37.775 1.00 34.55 344 TYR B C 1
ATOM 9710 O O . TYR B 1 344 ? -4.749 22.158 -37.558 1.00 34.58 344 TYR B O 1
ATOM 9719 N N . GLN B 1 345 ? -6.249 23.114 -38.922 1.00 30.98 345 GLN B N 1
ATOM 9720 C CA . GLN B 1 345 ? -6.125 22.141 -39.996 1.00 30.13 345 GLN B CA 1
ATOM 9721 C C . GLN B 1 345 ? -4.723 22.063 -40.628 1.00 32.75 345 GLN B C 1
ATOM 9722 O O . GLN B 1 345 ? -4.234 20.956 -40.835 1.00 32.07 345 GLN B O 1
ATOM 9728 N N . THR B 1 346 ? -4.087 23.205 -40.921 1.00 30.04 346 THR B N 1
ATOM 9729 C CA . THR B 1 346 ? -2.758 23.221 -41.550 1.00 29.46 346 THR B CA 1
ATOM 9730 C C . THR B 1 346 ? -1.705 22.730 -40.571 1.00 32.05 346 THR B C 1
ATOM 9731 O O . THR B 1 346 ? -0.886 21.902 -40.962 1.00 31.53 346 THR B O 1
ATOM 9735 N N . MET B 1 347 ? -1.807 23.127 -39.285 1.00 29.14 347 MET B N 1
ATOM 9736 C CA . MET B 1 347 ? -0.919 22.685 -38.194 1.00 29.00 347 MET B CA 1
ATOM 9737 C C . MET B 1 347 ? -1.002 21.187 -38.009 1.00 34.03 347 MET B C 1
ATOM 9738 O O . MET B 1 347 ? 0.037 20.540 -37.875 1.00 35.48 347 MET B O 1
ATOM 9743 N N . LYS B 1 348 ? -2.225 20.625 -38.094 1.00 31.01 348 LYS B N 1
ATOM 9744 C CA . LYS B 1 348 ? -2.497 19.181 -38.021 1.00 30.90 348 LYS B CA 1
ATOM 9745 C C . LYS B 1 348 ? -1.813 18.441 -39.172 1.00 36.00 348 LYS B C 1
ATOM 9746 O O . LYS B 1 348 ? -1.178 17.417 -38.933 1.00 37.97 348 LYS B O 1
ATOM 9752 N N . GLU B 1 349 ? -1.941 18.972 -40.407 1.00 31.74 349 GLU B N 1
ATOM 9753 C CA . GLU B 1 349 ? -1.341 18.470 -41.641 1.00 31.10 349 GLU B CA 1
ATOM 9754 C C . GLU B 1 349 ? 0.198 18.478 -41.603 1.00 33.45 349 GLU B C 1
ATOM 9755 O O . GLU B 1 349 ? 0.817 17.472 -41.921 1.00 32.27 349 GLU B O 1
ATOM 9761 N N . TYR B 1 350 ? 0.806 19.603 -41.207 1.00 32.24 350 TYR B N 1
ATOM 9762 C CA . TYR B 1 350 ? 2.265 19.788 -41.190 1.00 32.20 350 TYR B CA 1
ATOM 9763 C C . TYR B 1 350 ? 2.950 18.944 -40.121 1.00 39.08 350 TYR B C 1
ATOM 9764 O O . TYR B 1 350 ? 4.123 18.583 -40.286 1.00 38.71 350 TYR B O 1
ATOM 9773 N N . GLN B 1 351 ? 2.204 18.580 -39.065 1.00 37.93 351 GLN B N 1
ATOM 9774 C CA . GLN B 1 351 ? 2.682 17.752 -37.950 1.00 37.99 351 GLN B CA 1
ATOM 9775 C C . GLN B 1 351 ? 3.084 16.353 -38.437 1.00 43.66 351 GLN B C 1
ATOM 9776 O O . GLN B 1 351 ? 3.996 15.750 -37.882 1.00 43.82 351 GLN B O 1
ATOM 9782 N N . ARG B 1 352 ? 2.419 15.862 -39.484 1.00 41.79 352 ARG B N 1
ATOM 9783 C CA . ARG B 1 352 ? 2.683 14.555 -40.092 1.00 42.33 352 ARG B CA 1
ATOM 9784 C C . ARG B 1 352 ? 4.037 14.505 -40.824 1.00 47.03 352 ARG B C 1
ATOM 9785 O O . ARG B 1 352 ? 4.646 13.442 -40.898 1.00 47.33 352 ARG B O 1
ATOM 9793 N N . PHE B 1 353 ? 4.484 15.647 -41.385 1.00 42.88 353 PHE B N 1
ATOM 9794 C CA . PHE B 1 353 ? 5.678 15.769 -42.223 1.00 42.12 353 PHE B CA 1
ATOM 9795 C C . PHE B 1 353 ? 6.865 16.345 -41.474 1.00 46.73 353 PHE B C 1
ATOM 9796 O O . PHE B 1 353 ? 7.995 15.876 -41.666 1.00 46.07 353 PHE B O 1
ATOM 9804 N N . SER B 1 354 ? 6.623 17.376 -40.654 1.00 42.90 354 SER B N 1
ATOM 9805 C CA . SER B 1 354 ? 7.668 18.016 -39.861 1.00 42.64 354 SER B CA 1
ATOM 9806 C C . SER B 1 354 ? 7.176 18.098 -38.416 1.00 46.52 354 SER B C 1
ATOM 9807 O O . SER B 1 354 ? 6.666 19.145 -38.014 1.00 47.39 354 SER B O 1
ATOM 9810 N N . PRO B 1 355 ? 7.225 16.986 -37.642 1.00 43.49 355 PRO B N 1
ATOM 9811 C CA . PRO B 1 355 ? 6.666 17.020 -36.271 1.00 42.86 355 PRO B CA 1
ATOM 9812 C C . PRO B 1 355 ? 7.238 18.105 -35.371 1.00 46.88 355 PRO B C 1
ATOM 9813 O O . PRO B 1 355 ? 8.461 18.301 -35.284 1.00 46.65 355 PRO B O 1
ATOM 9817 N N . ASP B 1 356 ? 6.301 18.810 -34.703 1.00 42.75 356 ASP B N 1
ATOM 9818 C CA . ASP B 1 356 ? 6.491 19.839 -33.681 1.00 42.64 356 ASP B CA 1
ATOM 9819 C C . ASP B 1 356 ? 7.466 20.954 -34.121 1.00 46.47 356 ASP B C 1
ATOM 9820 O O . ASP B 1 356 ? 8.258 21.425 -33.309 1.00 46.03 356 ASP B O 1
ATOM 9825 N N . SER B 1 357 ? 7.388 21.394 -35.390 1.00 42.54 357 SER B N 1
ATOM 9826 C CA . SER B 1 357 ? 8.319 22.384 -35.921 1.00 41.46 357 SER B CA 1
ATOM 9827 C C . SER B 1 357 ? 7.625 23.533 -36.672 1.00 43.38 357 SER B C 1
ATOM 9828 O O . SER B 1 357 ? 8.294 24.471 -37.098 1.00 43.12 357 SER B O 1
ATOM 9831 N N . VAL B 1 358 ? 6.304 23.435 -36.881 1.00 38.36 358 VAL B N 1
ATOM 9832 C CA . VAL B 1 358 ? 5.527 24.427 -37.620 1.00 37.08 358 VAL B CA 1
ATOM 9833 C C . VAL B 1 358 ? 4.487 24.991 -36.646 1.00 40.79 358 VAL B C 1
ATOM 9834 O O . VAL B 1 358 ? 3.429 24.395 -36.387 1.00 40.33 358 VAL B O 1
ATOM 9838 N N . ASN B 1 359 ? 4.854 26.130 -36.064 1.00 36.34 359 ASN B N 1
ATOM 9839 C CA . ASN B 1 359 ? 4.120 26.861 -35.036 1.00 36.09 359 ASN B CA 1
ATOM 9840 C C . ASN B 1 359 ? 4.545 28.341 -35.081 1.00 38.47 359 ASN B C 1
ATOM 9841 O O . ASN B 1 359 ? 5.384 28.705 -35.904 1.00 36.94 359 ASN B O 1
ATOM 9846 N N . GLY B 1 360 ? 4.002 29.147 -34.171 1.00 35.00 360 GLY B N 1
ATOM 9847 C CA . GLY B 1 360 ? 4.266 30.579 -34.085 1.00 35.55 360 GLY B CA 1
ATOM 9848 C C . GLY B 1 360 ? 5.553 31.019 -33.401 1.00 42.91 360 GLY B C 1
ATOM 9849 O O . GLY B 1 360 ? 5.812 32.225 -33.329 1.00 44.17 360 GLY B O 1
ATOM 9850 N N . SER B 1 361 ? 6.386 30.074 -32.914 1.00 39.46 361 SER B N 1
ATOM 9851 C CA . SER B 1 361 ? 7.632 30.433 -32.224 1.00 39.09 361 SER B CA 1
ATOM 9852 C C . SER B 1 361 ? 8.793 30.734 -33.194 1.00 41.50 361 SER B C 1
ATOM 9853 O O . SER B 1 361 ? 8.701 30.499 -34.397 1.00 39.22 361 SER B O 1
ATOM 9856 N N . GLU B 1 362 ? 9.893 31.235 -32.621 1.00 38.82 362 GLU B N 1
ATOM 9857 C CA . GLU B 1 362 ? 11.136 31.622 -33.283 1.00 38.92 362 GLU B CA 1
ATOM 9858 C C . GLU B 1 362 ? 12.164 30.486 -33.321 1.00 43.23 362 GLU B C 1
ATOM 9859 O O . GLU B 1 362 ? 13.233 30.646 -33.920 1.00 44.05 362 GLU B O 1
ATOM 9865 N N . ASN B 1 363 ? 11.869 29.361 -32.651 1.00 38.85 363 ASN B N 1
ATOM 9866 C CA . ASN B 1 363 ? 12.786 28.237 -32.500 1.00 38.07 363 ASN B CA 1
ATOM 9867 C C . ASN B 1 363 ? 13.135 27.551 -33.810 1.00 39.93 363 ASN B C 1
ATOM 9868 O O . ASN B 1 363 ? 12.274 27.366 -34.663 1.00 36.71 363 ASN B O 1
ATOM 9873 N N . THR B 1 364 ? 14.420 27.144 -33.932 1.00 38.01 364 THR B N 1
ATOM 9874 C CA . THR B 1 364 ? 14.983 26.480 -35.114 1.00 38.19 364 THR B CA 1
ATOM 9875 C C . THR B 1 364 ? 15.379 25.008 -34.857 1.00 41.61 364 THR B C 1
ATOM 9876 O O . THR B 1 364 ? 15.779 24.309 -35.799 1.00 40.16 364 THR B O 1
ATOM 9880 N N . ALA B 1 365 ? 15.271 24.546 -33.590 1.00 39.21 365 ALA B N 1
ATOM 9881 C CA . ALA B 1 365 ? 15.667 23.203 -33.170 1.00 39.46 365 ALA B CA 1
ATOM 9882 C C . ALA B 1 365 ? 14.972 22.124 -33.976 1.00 44.78 365 ALA B C 1
ATOM 9883 O O . ALA B 1 365 ? 15.631 21.179 -34.424 1.00 44.91 365 ALA B O 1
ATOM 9885 N N . GLY B 1 366 ? 13.664 22.294 -34.179 1.00 41.19 366 GLY B N 1
ATOM 9886 C CA . GLY B 1 366 ? 12.845 21.378 -34.956 1.00 40.46 366 GLY B CA 1
ATOM 9887 C C . GLY B 1 366 ? 13.294 21.317 -36.397 1.00 43.20 366 GLY B C 1
ATOM 9888 O O . GLY B 1 366 ? 13.452 20.226 -36.957 1.00 43.79 366 GLY B O 1
ATOM 9889 N N . LEU B 1 367 ? 13.552 22.497 -36.981 1.00 37.86 367 LEU B N 1
ATOM 9890 C CA . LEU B 1 367 ? 14.036 22.671 -38.347 1.00 36.94 367 LEU B CA 1
ATOM 9891 C C . LEU B 1 367 ? 15.427 22.007 -38.512 1.00 41.72 367 LEU B C 1
ATOM 9892 O O . LEU B 1 367 ? 15.594 21.216 -39.429 1.00 40.90 367 LEU B O 1
ATOM 9897 N N . LYS B 1 368 ? 16.389 22.270 -37.611 1.00 40.20 368 LYS B N 1
ATOM 9898 C CA . LYS B 1 368 ? 17.724 21.637 -37.660 1.00 40.61 368 LYS B CA 1
ATOM 9899 C C . LYS B 1 368 ? 17.624 20.101 -37.628 1.00 46.59 368 LYS B C 1
ATOM 9900 O O . LYS B 1 368 ? 18.339 19.424 -38.374 1.00 47.36 368 LYS B O 1
ATOM 9906 N N . ARG B 1 369 ? 16.713 19.565 -36.781 1.00 43.19 369 ARG B N 1
ATOM 9907 C CA . ARG B 1 369 ? 16.462 18.130 -36.583 1.00 42.34 369 ARG B CA 1
ATOM 9908 C C . ARG B 1 369 ? 15.806 17.479 -37.818 1.00 46.30 369 ARG B C 1
ATOM 9909 O O . ARG B 1 369 ? 16.210 16.383 -38.191 1.00 46.53 369 ARG B O 1
ATOM 9917 N N . ASN B 1 370 ? 14.801 18.135 -38.438 1.00 42.79 370 ASN B N 1
ATOM 9918 C CA . ASN B 1 370 ? 14.117 17.634 -39.642 1.00 42.61 370 ASN B CA 1
ATOM 9919 C C . ASN B 1 370 ? 15.086 17.587 -40.826 1.00 48.93 370 ASN B C 1
ATOM 9920 O O . ASN B 1 370 ? 15.007 16.680 -41.661 1.00 48.67 370 ASN B O 1
ATOM 9925 N N . LEU B 1 371 ? 16.008 18.559 -40.878 1.00 47.51 371 LEU B N 1
ATOM 9926 C CA . LEU B 1 371 ? 17.056 18.662 -41.887 1.00 47.77 371 LEU B CA 1
ATOM 9927 C C . LEU B 1 371 ? 18.045 17.498 -41.780 1.00 53.87 371 LEU B C 1
ATOM 9928 O O . LEU B 1 371 ? 18.599 17.104 -42.801 1.00 53.68 371 LEU B O 1
ATOM 9933 N N . ASP B 1 372 ? 18.264 16.954 -40.561 1.00 51.58 372 ASP B N 1
ATOM 9934 C CA . ASP B 1 372 ? 19.195 15.840 -40.333 1.00 52.49 372 ASP B CA 1
ATOM 9935 C C . ASP B 1 372 ? 18.521 14.464 -40.466 1.00 59.15 372 ASP B C 1
ATOM 9936 O O . ASP B 1 372 ? 19.192 13.453 -40.284 1.00 58.96 372 ASP B O 1
ATOM 9941 N N . LYS B 1 373 ? 17.214 14.417 -40.791 1.00 58.16 373 LYS B N 1
ATOM 9942 C CA . LYS B 1 373 ? 16.484 13.159 -40.945 1.00 59.17 373 LYS B CA 1
ATOM 9943 C C . LYS B 1 373 ? 16.797 12.537 -42.292 1.00 66.67 373 LYS B C 1
ATOM 9944 O O . LYS B 1 373 ? 16.636 13.187 -43.326 1.00 66.42 373 LYS B O 1
ATOM 9950 N N . ASP B 1 374 ? 17.280 11.281 -42.274 1.00 66.11 374 ASP B N 1
ATOM 9951 C CA . ASP B 1 374 ? 17.580 10.523 -43.490 1.00 66.81 374 ASP B CA 1
ATOM 9952 C C . ASP B 1 374 ? 16.270 9.889 -43.995 1.00 70.86 374 ASP B C 1
ATOM 9953 O O . ASP B 1 374 ? 15.296 9.802 -43.230 1.00 70.41 374 ASP B O 1
ATOM 9958 N N . ASP B 1 375 ? 16.236 9.491 -45.285 1.00 67.20 375 ASP B N 1
ATOM 9959 C CA . ASP B 1 375 ? 15.065 8.927 -45.980 1.00 67.17 375 ASP B CA 1
ATOM 9960 C C . ASP B 1 375 ? 13.911 9.956 -45.959 1.00 67.17 375 ASP B C 1
ATOM 9961 O O . ASP B 1 375 ? 12.748 9.592 -45.720 1.00 67.75 375 ASP B O 1
ATOM 9966 N N . ASN B 1 376 ? 14.248 11.250 -46.181 1.00 59.08 376 ASN B N 1
ATOM 9967 C CA . ASN B 1 376 ? 13.297 12.362 -46.141 1.00 56.33 376 ASN B CA 1
ATOM 9968 C C . ASN B 1 376 ? 13.823 13.569 -46.919 1.00 56.37 376 ASN B C 1
ATOM 9969 O O . ASN B 1 376 ? 14.989 13.934 -46.776 1.00 57.48 376 ASN B O 1
ATOM 9974 N N . LYS B 1 377 ? 12.946 14.198 -47.717 1.00 48.26 377 LYS B N 1
ATOM 9975 C CA . LYS B 1 377 ? 13.249 15.384 -48.520 1.00 44.98 377 LYS B CA 1
ATOM 9976 C C . LYS B 1 377 ? 12.345 16.580 -48.159 1.00 45.03 377 LYS B C 1
ATOM 9977 O O . LYS B 1 377 ? 12.779 17.716 -48.340 1.00 44.79 377 LYS B O 1
ATOM 9983 N N . ILE B 1 378 ? 11.100 16.343 -47.675 1.00 38.19 378 ILE B N 1
ATOM 9984 C CA . ILE B 1 378 ? 10.186 17.439 -47.335 1.00 36.92 378 ILE B CA 1
ATOM 9985 C C . ILE B 1 378 ? 10.557 18.076 -45.981 1.00 39.93 378 ILE B C 1
ATOM 9986 O O . ILE B 1 378 ? 10.795 17.390 -44.979 1.00 40.45 378 ILE B O 1
ATOM 9991 N N . ILE B 1 379 ? 10.613 19.410 -45.994 1.00 34.95 379 ILE B N 1
ATOM 9992 C CA . ILE B 1 379 ? 10.877 20.279 -44.852 1.00 34.39 379 ILE B CA 1
ATOM 9993 C C . ILE B 1 379 ? 9.755 21.341 -44.806 1.00 38.34 379 ILE B C 1
ATOM 9994 O O . ILE B 1 379 ? 9.708 22.207 -45.679 1.00 39.71 379 ILE B O 1
ATOM 9999 N N . VAL B 1 380 ? 8.834 21.243 -43.839 1.00 32.50 380 VAL B N 1
ATOM 10000 C CA . VAL B 1 380 ? 7.797 22.263 -43.661 1.00 30.60 380 VAL B CA 1
ATOM 10001 C C . VAL B 1 380 ? 8.289 23.168 -42.548 1.00 33.76 380 VAL B C 1
ATOM 10002 O O . VAL B 1 380 ? 8.648 22.675 -41.476 1.00 32.44 380 VAL B O 1
ATOM 10006 N N . THR B 1 381 ? 8.352 24.485 -42.802 1.00 32.23 381 THR B N 1
ATOM 10007 C CA . THR B 1 381 ? 8.796 25.443 -41.782 1.00 32.09 381 THR B CA 1
ATOM 10008 C C . THR B 1 381 ? 8.136 26.789 -42.015 1.00 35.45 381 THR B C 1
ATOM 10009 O O . THR B 1 381 ? 7.423 26.959 -43.005 1.00 32.51 381 THR B O 1
ATOM 10013 N N . THR B 1 382 ? 8.359 27.747 -41.090 1.00 34.95 382 THR B N 1
ATOM 10014 C CA . THR B 1 382 ? 7.837 29.108 -41.257 1.00 35.04 382 THR B CA 1
ATOM 10015 C C . THR B 1 382 ? 8.961 30.007 -41.806 1.00 40.47 382 THR B C 1
ATOM 10016 O O . THR B 1 382 ? 10.141 29.652 -41.716 1.00 40.81 382 THR B O 1
ATOM 10020 N N . ILE B 1 383 ? 8.590 31.142 -42.413 1.00 38.57 383 ILE B N 1
ATOM 10021 C CA . ILE B 1 383 ? 9.543 32.123 -42.955 1.00 38.06 383 ILE B CA 1
ATOM 10022 C C . ILE B 1 383 ? 10.359 32.722 -41.772 1.00 41.03 383 ILE B C 1
ATOM 10023 O O . ILE B 1 383 ? 11.572 32.923 -41.907 1.00 41.98 383 ILE B O 1
ATOM 10028 N N . GLN B 1 384 ? 9.715 32.863 -40.591 1.00 34.29 384 GLN B N 1
ATOM 10029 C CA . GLN B 1 384 ? 10.332 33.331 -39.352 1.00 33.41 384 GLN B CA 1
ATOM 10030 C C . GLN B 1 384 ? 11.441 32.370 -38.889 1.00 38.47 384 GLN B C 1
ATOM 10031 O O . GLN B 1 384 ? 12.553 32.819 -38.641 1.00 39.16 384 GLN B O 1
ATOM 10037 N N . LYS B 1 385 ? 11.162 31.052 -38.824 1.00 34.75 385 LYS B N 1
ATOM 10038 C CA . LYS B 1 385 ? 12.143 30.047 -38.406 1.00 34.52 385 LYS B CA 1
ATOM 10039 C C . LYS B 1 385 ? 13.272 29.891 -39.436 1.00 39.86 385 LYS B C 1
ATOM 10040 O O . LYS B 1 385 ? 14.431 29.710 -39.042 1.00 38.78 385 LYS B O 1
ATOM 10046 N N . LEU B 1 386 ? 12.930 29.937 -40.749 1.00 37.42 386 LEU B N 1
ATOM 10047 C CA . LEU B 1 386 ? 13.913 29.820 -41.829 1.00 37.75 386 LEU B CA 1
ATOM 10048 C C . LEU B 1 386 ? 14.863 31.026 -41.804 1.00 44.88 386 LEU B C 1
ATOM 10049 O O . LEU B 1 386 ? 16.068 30.845 -41.947 1.00 44.60 386 LEU B O 1
ATOM 10054 N N . ASN B 1 387 ? 14.325 32.237 -41.557 1.00 43.94 387 ASN B N 1
ATOM 10055 C CA . ASN B 1 387 ? 15.124 33.461 -41.436 1.00 44.32 387 ASN B CA 1
ATOM 10056 C C . ASN B 1 387 ? 16.099 33.343 -40.266 1.00 47.88 387 ASN B C 1
ATOM 10057 O O . ASN B 1 387 ? 17.304 33.492 -40.470 1.00 48.97 387 ASN B O 1
ATOM 10062 N N . ASN B 1 388 ? 15.587 32.984 -39.078 1.00 43.67 388 ASN B N 1
ATOM 10063 C CA . ASN B 1 388 ? 16.368 32.788 -37.854 1.00 43.87 388 ASN B CA 1
ATOM 10064 C C . ASN B 1 388 ? 17.496 31.753 -38.048 1.00 48.36 388 ASN B C 1
ATOM 10065 O O . ASN B 1 388 ? 18.615 31.993 -37.601 1.00 48.33 388 ASN B O 1
ATOM 10070 N N . LEU B 1 389 ? 17.215 30.645 -38.748 1.00 46.18 389 LEU B N 1
ATOM 10071 C CA . LEU B 1 389 ? 18.191 29.593 -39.045 1.00 46.69 389 LEU B CA 1
ATOM 10072 C C . LEU B 1 389 ? 19.324 30.129 -39.930 1.00 51.32 389 LEU B C 1
ATOM 10073 O O . LEU B 1 389 ? 20.491 29.944 -39.594 1.00 51.80 389 LEU B O 1
ATOM 10078 N N . MET B 1 390 ? 18.976 30.788 -41.047 1.00 46.78 390 MET B N 1
ATOM 10079 C CA . MET B 1 390 ? 19.935 31.348 -42.003 1.00 45.84 390 MET B CA 1
ATOM 10080 C C . MET B 1 390 ? 20.794 32.441 -41.360 1.00 53.43 390 MET B C 1
ATOM 10081 O O . MET B 1 390 ? 21.981 32.522 -41.661 1.00 53.86 390 MET B O 1
ATOM 10086 N N . LYS B 1 391 ? 20.220 33.221 -40.423 1.00 51.30 391 LYS B N 1
ATOM 10087 C CA . LYS B 1 391 ? 20.945 34.237 -39.665 1.00 51.41 391 LYS B CA 1
ATOM 10088 C C . LYS B 1 391 ? 22.072 33.605 -38.827 1.00 58.08 391 LYS B C 1
ATOM 10089 O O . LYS B 1 391 ? 23.230 33.989 -38.977 1.00 58.94 391 LYS B O 1
ATOM 10095 N N . ALA B 1 392 ? 21.725 32.615 -37.974 1.00 55.56 392 ALA B N 1
ATOM 10096 C CA . ALA B 1 392 ? 22.612 31.944 -37.017 1.00 55.49 392 ALA B CA 1
ATOM 10097 C C . ALA B 1 392 ? 23.527 30.860 -37.603 1.00 60.48 392 ALA B C 1
ATOM 10098 O O . ALA B 1 392 ? 24.584 30.605 -37.023 1.00 60.85 392 ALA B O 1
ATOM 10100 N N . GLU B 1 393 ? 23.117 30.186 -38.681 1.00 57.81 393 GLU B N 1
ATOM 10101 C CA . GLU B 1 393 ? 23.888 29.080 -39.243 1.00 58.35 393 GLU B CA 1
ATOM 10102 C C . GLU B 1 393 ? 24.466 29.404 -40.620 1.00 63.98 393 GLU B C 1
ATOM 10103 O O . GLU B 1 393 ? 23.788 30.018 -41.445 1.00 63.05 393 GLU B O 1
ATOM 10109 N N . SER B 1 394 ? 25.735 28.976 -40.854 1.00 62.82 394 SER B N 1
ATOM 10110 C CA . SER B 1 394 ? 26.486 29.206 -42.100 1.00 63.29 394 SER B CA 1
ATOM 10111 C C . SER B 1 394 ? 27.252 27.952 -42.590 1.00 68.13 394 SER B C 1
ATOM 10112 O O . SER B 1 394 ? 27.816 27.988 -43.690 1.00 68.95 394 SER B O 1
ATOM 10115 N N . ASP B 1 395 ? 27.272 26.857 -41.799 1.00 63.16 395 ASP B N 1
ATOM 10116 C CA . ASP B 1 395 ? 27.995 25.632 -42.174 1.00 62.62 395 ASP B CA 1
ATOM 10117 C C . ASP B 1 395 ? 27.049 24.423 -42.394 1.00 63.40 395 ASP B C 1
ATOM 10118 O O . ASP B 1 395 ? 27.490 23.272 -42.253 1.00 62.94 395 ASP B O 1
ATOM 10123 N N . LEU B 1 396 ? 25.771 24.673 -42.777 1.00 56.63 396 LEU B N 1
ATOM 10124 C CA . LEU B 1 396 ? 24.796 23.594 -42.981 1.00 54.10 396 LEU B CA 1
ATOM 10125 C C . LEU B 1 396 ? 25.037 22.826 -44.274 1.00 54.27 396 LEU B C 1
ATOM 10126 O O . LEU B 1 396 ? 25.106 23.442 -45.338 1.00 54.29 396 LEU B O 1
ATOM 10131 N N . PRO B 1 397 ? 25.076 21.468 -44.208 1.00 48.45 397 PRO B N 1
ATOM 10132 C CA . PRO B 1 397 ? 25.247 20.660 -45.433 1.00 48.53 397 PRO B CA 1
ATOM 10133 C C . PRO B 1 397 ? 24.189 20.889 -46.522 1.00 55.34 397 PRO B C 1
ATOM 10134 O O . PRO B 1 397 ? 24.455 20.619 -47.693 1.00 56.06 397 PRO B O 1
ATOM 10138 N N . VAL B 1 398 ? 22.999 21.374 -46.130 1.00 53.15 398 VAL B N 1
ATOM 10139 C CA . VAL B 1 398 ? 21.838 21.676 -46.983 1.00 53.32 398 VAL B CA 1
ATOM 10140 C C . VAL B 1 398 ? 22.147 22.797 -47.972 1.00 55.96 398 VAL B C 1
ATOM 10141 O O . VAL B 1 398 ? 21.593 22.797 -49.071 1.00 55.87 398 VAL B O 1
ATOM 10145 N N . TYR B 1 399 ? 23.016 23.749 -47.582 1.00 51.40 399 TYR B N 1
ATOM 10146 C CA . TYR B 1 399 ? 23.399 24.904 -48.401 1.00 50.74 399 TYR B CA 1
ATOM 10147 C C . TYR B 1 399 ? 24.062 24.516 -49.747 1.00 54.00 399 TYR B C 1
ATOM 10148 O O . TYR B 1 399 ? 23.952 25.270 -50.716 1.00 53.68 399 TYR B O 1
ATOM 10157 N N . ASN B 1 400 ? 24.705 23.339 -49.812 1.00 50.59 400 ASN B N 1
ATOM 10158 C CA . ASN B 1 400 ? 25.384 22.860 -51.016 1.00 51.07 400 ASN B CA 1
ATOM 10159 C C . ASN B 1 400 ? 24.550 21.839 -51.788 1.00 55.72 400 ASN B C 1
ATOM 10160 O O . ASN B 1 400 ? 24.947 21.438 -52.887 1.00 57.07 400 ASN B O 1
ATOM 10165 N N . GLN B 1 401 ? 23.401 21.421 -51.227 1.00 51.02 401 GLN B N 1
ATOM 10166 C CA . GLN B 1 401 ? 22.522 20.420 -51.842 1.00 49.46 401 GLN B CA 1
ATOM 10167 C C . GLN B 1 401 ? 21.630 21.036 -52.932 1.00 50.27 401 GLN B C 1
ATOM 10168 O O . GLN B 1 401 ? 21.548 22.260 -53.052 1.00 50.67 401 GLN B O 1
ATOM 10174 N N . GLN B 1 402 ? 21.002 20.176 -53.752 1.00 45.48 402 GLN B N 1
ATOM 10175 C CA . GLN B 1 402 ? 20.044 20.547 -54.806 1.00 44.62 402 GLN B CA 1
ATOM 10176 C C . GLN B 1 402 ? 18.695 20.733 -54.086 1.00 46.76 402 GLN B C 1
ATOM 10177 O O . GLN B 1 402 ? 18.096 19.763 -53.629 1.00 46.11 402 GLN B O 1
ATOM 10183 N N . VAL B 1 403 ? 18.318 21.994 -53.844 1.00 42.82 403 VAL B N 1
ATOM 10184 C CA . VAL B 1 403 ? 17.202 22.397 -52.983 1.00 41.55 403 VAL B CA 1
ATOM 10185 C C . VAL B 1 403 ? 16.075 23.143 -53.731 1.00 46.00 403 VAL B C 1
ATOM 10186 O O . VAL B 1 403 ? 16.351 24.044 -54.525 1.00 46.06 403 VAL B O 1
ATOM 10190 N N . VAL B 1 404 ? 14.796 22.808 -53.406 1.00 41.40 404 VAL B N 1
ATOM 10191 C CA . VAL B 1 404 ? 13.600 23.487 -53.949 1.00 39.15 404 VAL B CA 1
ATOM 10192 C C . VAL B 1 404 ? 12.925 24.271 -52.812 1.00 42.48 404 VAL B C 1
ATOM 10193 O O . VAL B 1 404 ? 12.859 23.776 -51.692 1.00 41.86 404 VAL B O 1
ATOM 10197 N N . PHE B 1 405 ? 12.473 25.506 -53.098 1.00 39.06 405 PHE B N 1
ATOM 10198 C CA . PHE B 1 405 ? 11.762 26.364 -52.149 1.00 38.93 405 PHE B CA 1
ATOM 10199 C C . PHE B 1 405 ? 10.392 26.692 -52.688 1.00 43.50 405 PHE B C 1
ATOM 10200 O O . PHE B 1 405 ? 10.288 27.189 -53.815 1.00 43.66 405 PHE B O 1
ATOM 10208 N N . ILE B 1 406 ? 9.339 26.407 -51.904 1.00 38.83 406 ILE B N 1
ATOM 10209 C CA . ILE B 1 406 ? 7.973 26.775 -52.286 1.00 37.96 406 ILE B CA 1
ATOM 10210 C C . ILE B 1 406 ? 7.492 27.692 -51.183 1.00 39.79 406 ILE B C 1
ATOM 10211 O O . ILE B 1 406 ? 7.391 27.262 -50.028 1.00 39.14 406 ILE B O 1
ATOM 10216 N N . PHE B 1 407 ? 7.271 28.964 -51.519 1.00 34.76 407 PHE B N 1
ATOM 10217 C CA . PHE B 1 407 ? 6.797 29.950 -50.566 1.00 34.14 407 PHE B CA 1
ATOM 10218 C C . PHE B 1 407 ? 5.316 30.134 -50.758 1.00 38.11 407 PHE B C 1
ATOM 10219 O O . PHE B 1 407 ? 4.885 30.504 -51.844 1.00 38.07 407 PHE B O 1
ATOM 10227 N N . ASP B 1 408 ? 4.528 29.820 -49.724 1.00 33.74 408 ASP B N 1
ATOM 10228 C CA . ASP B 1 408 ? 3.096 30.030 -49.777 1.00 32.44 408 ASP B CA 1
ATOM 10229 C C . ASP B 1 408 ? 2.806 31.358 -49.100 1.00 35.84 408 ASP B C 1
ATOM 10230 O O . ASP B 1 408 ? 2.879 31.459 -47.874 1.00 33.94 408 ASP B O 1
ATOM 10235 N N . GLU B 1 409 ? 2.530 32.386 -49.908 1.00 35.19 409 GLU B N 1
ATOM 10236 C CA . GLU B 1 409 ? 2.104 33.716 -49.469 1.00 36.10 409 GLU B CA 1
ATOM 10237 C C . GLU B 1 409 ? 2.877 34.215 -48.232 1.00 45.80 409 GLU B C 1
ATOM 10238 O O . GLU B 1 409 ? 2.259 34.604 -47.233 1.00 46.76 409 GLU B O 1
ATOM 10244 N N . CYS B 1 410 ? 4.216 34.220 -48.280 1.00 45.98 410 CYS B N 1
ATOM 10245 C CA . CYS B 1 410 ? 4.938 34.690 -47.091 1.00 48.23 410 CYS B CA 1
ATOM 10246 C C . CYS B 1 410 ? 4.944 36.210 -47.035 1.00 63.06 410 CYS B C 1
ATOM 10247 O O . CYS B 1 410 ? 5.832 36.849 -47.609 1.00 62.28 410 CYS B O 1
ATOM 10250 N N . HIS B 1 411 ? 3.883 36.764 -46.361 1.00 67.67 411 HIS B N 1
ATOM 10251 C CA . HIS B 1 411 ? 3.521 38.183 -46.155 1.00 70.41 411 HIS B CA 1
ATOM 10252 C C . HIS B 1 411 ? 4.753 38.981 -45.785 1.00 78.36 411 HIS B C 1
ATOM 10253 O O . HIS B 1 411 ? 5.104 39.148 -44.612 1.00 79.33 411 HIS B O 1
ATOM 10260 N N . ARG B 1 412 ? 5.409 39.444 -46.850 1.00 76.03 412 ARG B N 1
ATOM 10261 C CA . ARG B 1 412 ? 6.681 40.119 -46.954 1.00 76.52 412 ARG B CA 1
ATOM 10262 C C . ARG B 1 412 ? 6.908 41.169 -45.850 1.00 82.07 412 ARG B C 1
ATOM 10263 O O . ARG B 1 412 ? 6.308 42.247 -45.843 1.00 83.05 412 ARG B O 1
ATOM 10271 N N . SER B 1 413 ? 7.762 40.772 -44.880 1.00 78.12 413 SER B N 1
ATOM 10272 C CA . SER B 1 413 ? 8.236 41.502 -43.694 1.00 77.60 413 SER B CA 1
ATOM 10273 C C . SER B 1 413 ? 9.581 40.875 -43.285 1.00 80.26 413 SER B C 1
ATOM 10274 O O . SER B 1 413 ? 10.633 41.518 -43.395 1.00 80.04 413 SER B O 1
ATOM 10277 N N . GLN B 1 414 ? 9.533 39.585 -42.879 1.00 74.73 414 GLN B N 1
ATOM 10278 C CA . GLN B 1 414 ? 10.687 38.752 -42.528 1.00 73.10 414 GLN B CA 1
ATOM 10279 C C . GLN B 1 414 ? 11.263 38.147 -43.815 1.00 73.46 414 GLN B C 1
ATOM 10280 O O . GLN B 1 414 ? 12.380 37.625 -43.810 1.00 72.60 414 GLN B O 1
ATOM 10286 N N . PHE B 1 415 ? 10.474 38.216 -44.916 1.00 67.79 415 PHE B N 1
ATOM 10287 C CA . PHE B 1 415 ? 10.785 37.671 -46.236 1.00 65.90 415 PHE B CA 1
ATOM 10288 C C . PHE B 1 415 ? 11.972 38.375 -46.910 1.00 67.71 415 PHE B C 1
ATOM 10289 O O . PHE B 1 415 ? 12.791 37.691 -47.544 1.00 67.44 415 PHE B O 1
ATOM 10297 N N . GLY B 1 416 ? 12.031 39.705 -46.797 1.00 61.45 416 GLY B N 1
ATOM 10298 C CA . GLY B 1 416 ? 13.111 40.503 -47.370 1.00 60.82 416 GLY B CA 1
ATOM 10299 C C . GLY B 1 416 ? 14.470 40.072 -46.852 1.00 64.43 416 GLY B C 1
ATOM 10300 O O . GLY B 1 416 ? 15.381 39.791 -47.640 1.00 64.47 416 GLY B O 1
ATOM 10301 N N . GLU B 1 417 ? 14.583 39.963 -45.507 1.00 59.65 417 GLU B N 1
ATOM 10302 C CA . GLU B 1 417 ? 15.778 39.519 -44.799 1.00 58.19 417 GLU B CA 1
ATOM 10303 C C . GLU B 1 417 ? 16.095 38.084 -45.189 1.00 60.96 417 GLU B C 1
ATOM 10304 O O . GLU B 1 417 ? 17.247 37.769 -45.484 1.00 61.30 417 GLU B O 1
ATOM 10310 N N . ALA B 1 418 ? 15.056 37.226 -45.226 1.00 56.47 418 ALA B N 1
ATOM 10311 C CA . ALA B 1 418 ? 15.165 35.813 -45.574 1.00 55.52 418 ALA B CA 1
ATOM 10312 C C . ALA B 1 418 ? 15.746 35.622 -46.973 1.00 56.21 418 ALA B C 1
ATOM 10313 O O . ALA B 1 418 ? 16.616 34.774 -47.146 1.00 54.88 418 ALA B O 1
ATOM 10315 N N . GLN B 1 419 ? 15.305 36.434 -47.948 1.00 52.55 419 GLN B N 1
ATOM 10316 C CA . GLN B 1 419 ? 15.789 36.386 -49.335 1.00 52.62 419 GLN B CA 1
ATOM 10317 C C . GLN B 1 419 ? 17.288 36.703 -49.450 1.00 58.22 419 GLN B C 1
ATOM 10318 O O . GLN B 1 419 ? 17.995 36.039 -50.216 1.00 57.70 419 GLN B O 1
ATOM 10324 N N . LYS B 1 420 ? 17.759 37.698 -48.658 1.00 55.82 420 LYS B N 1
ATOM 10325 C CA . LYS B 1 420 ? 19.143 38.169 -48.587 1.00 55.97 420 LYS B CA 1
ATOM 10326 C C . LYS B 1 420 ? 20.066 37.007 -48.250 1.00 58.98 420 LYS B C 1
ATOM 10327 O O . LYS B 1 420 ? 20.943 36.684 -49.049 1.00 59.15 420 LYS B O 1
ATOM 10333 N N . ASN B 1 421 ? 19.811 36.335 -47.113 1.00 54.56 421 ASN B N 1
ATOM 10334 C CA . ASN B 1 421 ? 20.604 35.199 -46.620 1.00 54.00 421 ASN B CA 1
ATOM 10335 C C . ASN B 1 421 ? 20.481 33.962 -47.490 1.00 57.16 421 ASN B C 1
ATOM 10336 O O . ASN B 1 421 ? 21.440 33.203 -47.578 1.00 57.15 421 ASN B O 1
ATOM 10341 N N . LEU B 1 422 ? 19.301 33.743 -48.105 1.00 53.44 422 LEU B N 1
ATOM 10342 C CA . LEU B 1 422 ? 19.014 32.591 -48.967 1.00 53.09 422 LEU B CA 1
ATOM 10343 C C . LEU B 1 422 ? 19.954 32.607 -50.175 1.00 58.37 422 LEU B C 1
ATOM 10344 O O . LEU B 1 422 ? 20.663 31.626 -50.413 1.00 58.32 422 LEU B O 1
ATOM 10349 N N . LYS B 1 423 ? 19.964 33.741 -50.918 1.00 55.85 423 LYS B N 1
ATOM 10350 C CA . LYS B 1 423 ? 20.790 33.972 -52.110 1.00 55.74 423 LYS B CA 1
ATOM 10351 C C . LYS B 1 423 ? 22.289 33.891 -51.762 1.00 60.03 423 LYS B C 1
ATOM 10352 O O . LYS B 1 423 ? 23.091 33.405 -52.563 1.00 60.25 423 LYS B O 1
ATOM 10358 N N . LYS B 1 424 ? 22.628 34.310 -50.544 1.00 55.78 424 LYS B N 1
ATOM 10359 C CA . LYS B 1 424 ? 23.961 34.291 -49.983 1.00 55.89 424 LYS B CA 1
ATOM 10360 C C . LYS B 1 424 ? 24.427 32.844 -49.656 1.00 60.31 424 LYS B C 1
ATOM 10361 O O . LYS B 1 424 ? 25.460 32.412 -50.175 1.00 61.67 424 LYS B O 1
ATOM 10367 N N . LYS B 1 425 ? 23.646 32.092 -48.845 1.00 54.53 425 LYS B N 1
ATOM 10368 C CA . LYS B 1 425 ? 23.999 30.770 -48.313 1.00 52.73 425 LYS B CA 1
ATOM 10369 C C . LYS B 1 425 ? 23.656 29.557 -49.204 1.00 55.86 425 LYS B C 1
ATOM 10370 O O . LYS B 1 425 ? 24.467 28.643 -49.250 1.00 55.53 425 LYS B O 1
ATOM 10376 N N . PHE B 1 426 ? 22.487 29.516 -49.880 1.00 51.97 426 PHE B N 1
ATOM 10377 C CA . PHE B 1 426 ? 22.131 28.368 -50.717 1.00 51.37 426 PHE B CA 1
ATOM 10378 C C . PHE B 1 426 ? 22.795 28.481 -52.093 1.00 57.36 426 PHE B C 1
ATOM 10379 O O . PHE B 1 426 ? 22.628 29.487 -52.788 1.00 57.07 426 PHE B O 1
ATOM 10387 N N . LYS B 1 427 ? 23.528 27.419 -52.484 1.00 54.71 427 LYS B N 1
ATOM 10388 C CA . LYS B 1 427 ? 24.338 27.343 -53.705 1.00 54.51 427 LYS B CA 1
ATOM 10389 C C . LYS B 1 427 ? 23.633 26.736 -54.936 1.00 58.76 427 LYS B C 1
ATOM 10390 O O . LYS B 1 427 ? 23.967 27.141 -56.046 1.00 58.95 427 LYS B O 1
ATOM 10396 N N . ARG B 1 428 ? 22.717 25.762 -54.770 1.00 55.55 428 ARG B N 1
ATOM 10397 C CA . ARG B 1 428 ? 21.994 25.140 -55.900 1.00 55.29 428 ARG B CA 1
ATOM 10398 C C . ARG B 1 428 ? 20.492 25.108 -55.584 1.00 57.18 428 ARG B C 1
ATOM 10399 O O . ARG B 1 428 ? 20.008 24.148 -54.971 1.00 56.34 428 ARG B O 1
ATOM 10407 N N . TYR B 1 429 ? 19.762 26.169 -55.974 1.00 52.30 429 TYR B N 1
ATOM 10408 C CA . TYR B 1 429 ? 18.353 26.287 -55.629 1.00 51.42 429 TYR B CA 1
ATOM 10409 C C . TYR B 1 429 ? 17.440 26.724 -56.774 1.00 53.18 429 TYR B C 1
ATOM 10410 O O . TYR B 1 429 ? 17.874 27.318 -57.757 1.00 52.96 429 TYR B O 1
ATOM 10419 N N . TYR B 1 430 ? 16.144 26.431 -56.589 1.00 48.13 430 TYR B N 1
ATOM 10420 C CA . TYR B 1 430 ? 15.005 26.751 -57.441 1.00 46.80 430 TYR B CA 1
ATOM 10421 C C . TYR B 1 430 ? 13.913 27.218 -56.493 1.00 49.67 430 TYR B C 1
ATOM 10422 O O . TYR B 1 430 ? 13.424 26.426 -55.679 1.00 49.41 430 TYR B O 1
ATOM 10431 N N . GLN B 1 431 ? 13.599 28.511 -56.514 1.00 45.28 431 GLN B N 1
ATOM 10432 C CA . GLN B 1 431 ? 12.602 29.037 -55.594 1.00 44.07 431 GLN B CA 1
ATOM 10433 C C . GLN B 1 431 ? 11.347 29.490 -56.324 1.00 44.01 431 GLN B C 1
ATOM 10434 O O . GLN B 1 431 ? 11.414 30.015 -57.436 1.00 44.18 431 GLN B O 1
ATOM 10440 N N . PHE B 1 432 ? 10.193 29.186 -55.716 1.00 36.74 432 PHE B N 1
ATOM 10441 C CA . PHE B 1 432 ? 8.873 29.481 -56.255 1.00 34.55 432 PHE B CA 1
ATOM 10442 C C . PHE B 1 432 ? 8.047 30.110 -55.189 1.00 35.55 432 PHE B C 1
ATOM 10443 O O . PHE B 1 432 ? 8.231 29.810 -54.011 1.00 35.12 432 PHE B O 1
ATOM 10451 N N . GLY B 1 433 ? 7.177 31.013 -55.603 1.00 30.97 433 GLY B N 1
ATOM 10452 C CA . GLY B 1 433 ? 6.277 31.723 -54.715 1.00 30.15 433 GLY B CA 1
ATOM 10453 C C . GLY B 1 433 ? 4.856 31.645 -55.219 1.00 34.67 433 GLY B C 1
ATOM 10454 O O . GLY B 1 433 ? 4.620 31.631 -56.429 1.00 36.05 433 GLY B O 1
ATOM 10455 N N . PHE B 1 434 ? 3.909 31.550 -54.292 1.00 29.70 434 PHE B N 1
ATOM 10456 C CA . PHE B 1 434 ? 2.457 31.531 -54.545 1.00 28.01 434 PHE B CA 1
ATOM 10457 C C . PHE B 1 434 ? 1.871 32.727 -53.822 1.00 31.05 434 PHE B C 1
ATOM 10458 O O . PHE B 1 434 ? 2.169 32.914 -52.637 1.00 29.08 434 PHE B O 1
ATOM 10466 N N . THR B 1 435 ? 1.110 33.574 -54.534 1.00 28.54 435 THR B N 1
ATOM 10467 C CA . THR B 1 435 ? 0.507 34.783 -53.960 1.00 28.62 435 THR B CA 1
ATOM 10468 C C . THR B 1 435 ? -0.825 35.123 -54.653 1.00 34.45 435 THR B C 1
ATOM 10469 O O . THR B 1 435 ? -0.989 34.875 -55.847 1.00 34.98 435 THR B O 1
ATOM 10473 N N . GLY B 1 436 ? -1.749 35.681 -53.874 1.00 31.88 436 GLY B N 1
ATOM 10474 C CA . GLY B 1 436 ? -3.051 36.150 -54.330 1.00 32.26 436 GLY B CA 1
ATOM 10475 C C . GLY B 1 436 ? -3.040 37.640 -54.591 1.00 38.85 436 GLY B C 1
ATOM 10476 O O . GLY B 1 436 ? -3.860 38.143 -55.357 1.00 41.11 436 GLY B O 1
ATOM 10477 N N . THR B 1 437 ? -2.094 38.347 -53.963 1.00 34.93 437 THR B N 1
ATOM 10478 C CA . THR B 1 437 ? -1.894 39.805 -54.033 1.00 33.98 437 THR B CA 1
ATOM 10479 C C . THR B 1 437 ? -0.390 40.077 -54.281 1.00 38.26 437 THR B C 1
ATOM 10480 O O . THR B 1 437 ? 0.360 40.225 -53.315 1.00 35.51 437 THR B O 1
ATOM 10484 N N . PRO B 1 438 ? 0.090 40.075 -55.550 1.00 39.53 438 PRO B N 1
ATOM 10485 C CA . PRO B 1 438 ? 1.529 40.299 -55.789 1.00 41.43 438 PRO B CA 1
ATOM 10486 C C . PRO B 1 438 ? 1.994 41.732 -55.515 1.00 50.69 438 PRO B C 1
ATOM 10487 O O . PRO B 1 438 ? 1.200 42.677 -55.562 1.00 49.48 438 PRO B O 1
ATOM 10491 N N . ILE B 1 439 ? 3.304 41.872 -55.223 1.00 51.43 439 ILE B N 1
ATOM 10492 C CA . ILE B 1 439 ? 3.982 43.150 -55.009 1.00 52.60 439 ILE B CA 1
ATOM 10493 C C . ILE B 1 439 ? 4.361 43.710 -56.385 1.00 60.42 439 ILE B C 1
ATOM 10494 O O . ILE B 1 439 ? 5.282 43.211 -57.041 1.00 59.06 439 ILE B O 1
ATOM 10499 N N . PHE B 1 440 ? 3.596 44.705 -56.837 1.00 61.78 440 PHE B N 1
ATOM 10500 C CA . PHE B 1 440 ? 3.820 45.423 -58.094 1.00 63.39 440 PHE B CA 1
ATOM 10501 C C . PHE B 1 440 ? 4.650 46.699 -57.793 1.00 71.83 440 PHE B C 1
ATOM 10502 O O . PHE B 1 440 ? 4.780 47.027 -56.608 1.00 71.56 440 PHE B O 1
ATOM 10510 N N . PRO B 1 441 ? 5.211 47.448 -58.789 1.00 71.77 441 PRO B N 1
ATOM 10511 C CA . PRO B 1 441 ? 5.959 48.679 -58.438 1.00 72.70 441 PRO B CA 1
ATOM 10512 C C . PRO B 1 441 ? 5.090 49.707 -57.690 1.00 79.29 441 PRO B C 1
ATOM 10513 O O . PRO B 1 441 ? 5.563 50.333 -56.737 1.00 78.80 441 PRO B O 1
ATOM 10517 N N . GLU B 1 442 ? 3.794 49.798 -58.066 1.00 77.68 442 GLU B N 1
ATOM 10518 C CA . GLU B 1 442 ? 2.779 50.702 -57.507 1.00 78.38 442 GLU B CA 1
ATOM 10519 C C . GLU B 1 442 ? 2.483 50.416 -56.014 1.00 83.24 442 GLU B C 1
ATOM 10520 O O . GLU B 1 442 ? 1.737 51.172 -55.389 1.00 83.18 442 GLU B O 1
ATOM 10526 N N . ASN B 1 443 ? 3.065 49.344 -55.441 1.00 80.58 443 ASN B N 1
ATOM 10527 C CA . ASN B 1 443 ? 2.844 48.976 -54.035 1.00 80.67 443 ASN B CA 1
ATOM 10528 C C . ASN B 1 443 ? 4.078 48.265 -53.419 1.00 83.73 443 ASN B C 1
ATOM 10529 O O . ASN B 1 443 ? 3.912 47.422 -52.532 1.00 82.18 443 ASN B O 1
ATOM 10534 N N . ALA B 1 444 ? 5.308 48.640 -53.863 1.00 81.04 444 ALA B N 1
ATOM 10535 C CA . ALA B 1 444 ? 6.576 48.068 -53.386 1.00 81.41 444 ALA B CA 1
ATOM 10536 C C . ALA B 1 444 ? 6.738 48.178 -51.853 1.00 87.46 444 ALA B C 1
ATOM 10537 O O . ALA B 1 444 ? 7.066 47.170 -51.218 1.00 87.44 444 ALA B O 1
ATOM 10539 N N . LEU B 1 445 ? 6.459 49.378 -51.262 1.00 84.88 445 LEU B N 1
ATOM 10540 C CA . LEU B 1 445 ? 6.509 49.678 -49.812 1.00 85.06 445 LEU B CA 1
ATOM 10541 C C . LEU B 1 445 ? 7.869 49.294 -49.163 1.00 88.36 445 LEU B C 1
ATOM 10542 O O . LEU B 1 445 ? 7.897 48.767 -48.041 1.00 88.23 445 LEU B O 1
ATOM 10547 N N . GLY B 1 446 ? 8.969 49.568 -49.872 1.00 83.45 446 GLY B N 1
ATOM 10548 C CA . GLY B 1 446 ? 10.319 49.246 -49.414 1.00 82.63 446 GLY B CA 1
ATOM 10549 C C . GLY B 1 446 ? 10.807 47.895 -49.909 1.00 84.56 446 GLY B C 1
ATOM 10550 O O . GLY B 1 446 ? 11.976 47.753 -50.293 1.00 84.22 446 GLY B O 1
ATOM 10551 N N . SER B 1 447 ? 9.893 46.891 -49.902 1.00 78.49 447 SER B N 1
ATOM 10552 C CA . SER B 1 447 ? 10.107 45.519 -50.368 1.00 76.53 447 SER B CA 1
ATOM 10553 C C . SER B 1 447 ? 10.212 45.460 -51.894 1.00 76.01 447 SER B C 1
ATOM 10554 O O . SER B 1 447 ? 9.542 46.229 -52.588 1.00 74.91 447 SER B O 1
ATOM 10557 N N . GLU B 1 448 ? 11.031 44.530 -52.416 1.00 70.22 448 GLU B N 1
ATOM 10558 C CA . GLU B 1 448 ? 11.161 44.335 -53.861 1.00 68.90 448 GLU B CA 1
ATOM 10559 C C . GLU B 1 448 ? 9.930 43.581 -54.396 1.00 68.23 448 GLU B C 1
ATOM 10560 O O . GLU B 1 448 ? 9.243 42.880 -53.642 1.00 67.62 448 GLU B O 1
ATOM 10566 N N . THR B 1 449 ? 9.646 43.768 -55.692 1.00 61.05 449 THR B N 1
ATOM 10567 C CA . THR B 1 449 ? 8.509 43.197 -56.414 1.00 58.99 449 THR B CA 1
ATOM 10568 C C . THR B 1 449 ? 8.567 41.656 -56.521 1.00 58.66 449 THR B C 1
ATOM 10569 O O . THR B 1 449 ? 9.647 41.058 -56.432 1.00 57.17 449 THR B O 1
ATOM 10573 N N . THR B 1 450 ? 7.384 41.027 -56.729 1.00 52.73 450 THR B N 1
ATOM 10574 C CA . THR B 1 450 ? 7.235 39.573 -56.884 1.00 51.15 450 THR B CA 1
ATOM 10575 C C . THR B 1 450 ? 8.090 39.089 -58.058 1.00 51.85 450 THR B C 1
ATOM 10576 O O . THR B 1 450 ? 8.815 38.108 -57.920 1.00 50.56 450 THR B O 1
ATOM 10580 N N . ALA B 1 451 ? 8.029 39.811 -59.186 1.00 48.74 451 ALA B N 1
ATOM 10581 C CA . ALA B 1 451 ? 8.769 39.512 -60.410 1.00 48.33 451 ALA B CA 1
ATOM 10582 C C . ALA B 1 451 ? 10.276 39.604 -60.199 1.00 52.72 451 ALA B C 1
ATOM 10583 O O . ALA B 1 451 ? 10.981 38.711 -60.649 1.00 51.79 451 ALA B O 1
ATOM 10585 N N . SER B 1 452 ? 10.772 40.641 -59.498 1.00 51.14 452 SER B N 1
ATOM 10586 C CA . SER B 1 452 ? 12.218 40.795 -59.264 1.00 51.91 452 SER B CA 1
ATOM 10587 C C . SER B 1 452 ? 12.773 39.712 -58.343 1.00 56.26 452 SER B C 1
ATOM 10588 O O . SER B 1 452 ? 13.912 39.273 -58.542 1.00 57.06 452 SER B O 1
ATOM 10591 N N . VAL B 1 453 ? 11.963 39.274 -57.352 1.00 51.59 453 VAL B N 1
ATOM 10592 C CA . VAL B 1 453 ? 12.330 38.228 -56.384 1.00 49.82 453 VAL B CA 1
ATOM 10593 C C . VAL B 1 453 ? 12.326 36.842 -57.046 1.00 50.63 453 VAL B C 1
ATOM 10594 O O . VAL B 1 453 ? 13.316 36.112 -56.948 1.00 50.61 453 VAL B O 1
ATOM 10598 N N . PHE B 1 454 ? 11.206 36.483 -57.698 1.00 44.43 454 PHE B N 1
ATOM 10599 C CA . PHE B 1 454 ? 10.979 35.139 -58.213 1.00 42.89 454 PHE B CA 1
ATOM 10600 C C . PHE B 1 454 ? 11.233 34.894 -59.709 1.00 47.62 454 PHE B C 1
ATOM 10601 O O . PHE B 1 454 ? 11.507 33.749 -60.072 1.00 48.07 454 PHE B O 1
ATOM 10609 N N . GLY B 1 455 ? 11.093 35.899 -60.558 1.00 43.96 455 GLY B N 1
ATOM 10610 C CA . GLY B 1 455 ? 11.272 35.701 -61.992 1.00 43.51 455 GLY B CA 1
ATOM 10611 C C . GLY B 1 455 ? 9.965 35.821 -62.742 1.00 47.82 455 GLY B C 1
ATOM 10612 O O . GLY B 1 455 ? 9.191 36.733 -62.464 1.00 48.75 455 GLY B O 1
ATOM 10613 N N . ARG B 1 456 ? 9.677 34.895 -63.671 1.00 44.73 456 ARG B N 1
ATOM 10614 C CA . ARG B 1 456 ? 8.454 34.989 -64.478 1.00 45.05 456 ARG B CA 1
ATOM 10615 C C . ARG B 1 456 ? 7.209 34.342 -63.833 1.00 48.66 456 ARG B C 1
ATOM 10616 O O . ARG B 1 456 ? 7.327 33.416 -63.026 1.00 49.24 456 ARG B O 1
ATOM 10624 N N . GLU B 1 457 ? 6.013 34.848 -64.221 1.00 43.51 457 GLU B N 1
ATOM 10625 C CA . GLU B 1 457 ? 4.699 34.348 -63.811 1.00 42.49 457 GLU B CA 1
ATOM 10626 C C . GLU B 1 457 ? 4.456 33.036 -64.537 1.00 47.10 457 GLU B C 1
ATOM 10627 O O . GLU B 1 457 ? 4.144 33.058 -65.735 1.00 47.81 457 GLU B O 1
ATOM 10633 N N . LEU B 1 458 ? 4.623 31.885 -63.841 1.00 42.10 458 LEU B N 1
ATOM 10634 C CA . LEU B 1 458 ? 4.461 30.575 -64.488 1.00 40.92 458 LEU B CA 1
ATOM 10635 C C . LEU B 1 458 ? 2.996 30.245 -64.820 1.00 40.95 458 LEU B C 1
ATOM 10636 O O . LEU B 1 458 ? 2.743 29.625 -65.853 1.00 39.97 458 LEU B O 1
ATOM 10641 N N . HIS B 1 459 ? 2.038 30.689 -63.985 1.00 35.58 459 HIS B N 1
ATOM 10642 C CA . HIS B 1 459 ? 0.599 30.508 -64.232 1.00 33.75 459 HIS B CA 1
ATOM 10643 C C . HIS B 1 459 ? -0.182 31.576 -63.463 1.00 34.97 459 HIS B C 1
ATOM 10644 O O . HIS B 1 459 ? 0.349 32.174 -62.534 1.00 33.39 459 HIS B O 1
ATOM 10651 N N . SER B 1 460 ? -1.428 31.848 -63.885 1.00 31.32 460 SER B N 1
ATOM 10652 C CA . SER B 1 460 ? -2.305 32.791 -63.219 1.00 30.44 460 SER B CA 1
ATOM 10653 C C . SER B 1 460 ? -3.756 32.342 -63.240 1.00 33.92 460 SER B C 1
ATOM 10654 O O . SER B 1 460 ? -4.220 31.673 -64.159 1.00 34.20 460 SER B O 1
ATOM 10657 N N . TYR B 1 461 ? -4.469 32.726 -62.202 1.00 31.51 461 TYR B N 1
ATOM 10658 C CA . TYR B 1 461 ? -5.886 32.467 -61.995 1.00 31.80 461 TYR B CA 1
ATOM 10659 C C . TYR B 1 461 ? -6.335 33.620 -61.152 1.00 36.72 461 TYR B C 1
ATOM 10660 O O . TYR B 1 461 ? -6.081 33.663 -59.953 1.00 37.01 461 TYR B O 1
ATOM 10669 N N . VAL B 1 462 ? -6.823 34.641 -61.824 1.00 35.56 462 VAL B N 1
ATOM 10670 C CA . VAL B 1 462 ? -7.162 35.955 -61.250 1.00 35.26 462 VAL B CA 1
ATOM 10671 C C . VAL B 1 462 ? -8.573 35.929 -60.635 1.00 40.47 462 VAL B C 1
ATOM 10672 O O . VAL B 1 462 ? -9.352 35.017 -60.928 1.00 41.43 462 VAL B O 1
ATOM 10676 N N . ILE B 1 463 ? -8.876 36.894 -59.752 1.00 37.95 463 ILE B N 1
ATOM 10677 C CA . ILE B 1 463 ? -10.154 36.982 -59.018 1.00 37.73 463 ILE B CA 1
ATOM 10678 C C . ILE B 1 463 ? -11.340 36.939 -59.998 1.00 43.02 463 ILE B C 1
ATOM 10679 O O . ILE B 1 463 ? -12.332 36.259 -59.721 1.00 43.58 463 ILE B O 1
ATOM 10684 N N . THR B 1 464 ? -11.177 37.583 -61.168 1.00 39.82 464 THR B N 1
ATOM 10685 C CA . THR B 1 464 ? -12.141 37.638 -62.275 1.00 38.96 464 THR B CA 1
ATOM 10686 C C . THR B 1 464 ? -12.505 36.196 -62.696 1.00 40.26 464 THR B C 1
ATOM 10687 O O . THR B 1 464 ? -13.696 35.858 -62.757 1.00 40.32 464 THR B O 1
ATOM 10691 N N . ASP B 1 465 ? -11.475 35.357 -62.943 1.00 33.83 465 ASP B N 1
ATOM 10692 C CA . ASP B 1 465 ? -11.605 33.956 -63.346 1.00 33.07 465 ASP B CA 1
ATOM 10693 C C . ASP B 1 465 ? -12.276 33.128 -62.256 1.00 36.30 465 ASP B C 1
ATOM 10694 O O . ASP B 1 465 ? -13.189 32.375 -62.584 1.00 34.96 465 ASP B O 1
ATOM 10699 N N . ALA B 1 466 ? -11.854 33.292 -60.964 1.00 31.79 466 ALA B N 1
ATOM 10700 C CA . ALA B 1 466 ? -12.404 32.592 -59.804 1.00 31.49 466 ALA B CA 1
ATOM 10701 C C . ALA B 1 466 ? -13.885 32.915 -59.597 1.00 38.83 466 ALA B C 1
ATOM 10702 O O . ALA B 1 466 ? -14.671 32.013 -59.304 1.00 40.16 466 ALA B O 1
ATOM 10704 N N . ILE B 1 467 ? -14.263 34.190 -59.727 1.00 36.68 467 ILE B N 1
ATOM 10705 C CA . ILE B 1 467 ? -15.658 34.632 -59.560 1.00 37.07 467 ILE B CA 1
ATOM 10706 C C . ILE B 1 467 ? -16.516 34.009 -60.675 1.00 40.43 467 ILE B C 1
ATOM 10707 O O . ILE B 1 467 ? -17.579 33.446 -60.391 1.00 40.84 467 ILE B O 1
ATOM 10712 N N . ARG B 1 468 ? -16.023 34.089 -61.930 1.00 35.69 468 ARG B N 1
ATOM 10713 C CA . ARG B 1 468 ? -16.667 33.524 -63.121 1.00 35.23 468 ARG B CA 1
ATOM 10714 C C . ARG B 1 468 ? -16.937 32.017 -62.909 1.00 38.86 468 ARG B C 1
ATOM 10715 O O . ARG B 1 468 ? -18.032 31.543 -63.220 1.00 40.38 468 ARG B O 1
ATOM 10723 N N . ASP B 1 469 ? -15.953 31.299 -62.315 1.00 32.04 469 ASP B N 1
ATOM 10724 C CA . ASP B 1 469 ? -15.987 29.866 -62.078 1.00 31.33 469 ASP B CA 1
ATOM 10725 C C . ASP B 1 469 ? -16.733 29.481 -60.815 1.00 34.31 469 ASP B C 1
ATOM 10726 O O . ASP B 1 469 ? -17.018 28.296 -60.630 1.00 30.94 469 ASP B O 1
ATOM 10731 N N . GLU B 1 470 ? -17.085 30.474 -59.961 1.00 33.17 470 GLU B N 1
ATOM 10732 C CA . GLU B 1 470 ? -17.816 30.278 -58.702 1.00 32.22 470 GLU B CA 1
ATOM 10733 C C . GLU B 1 470 ? -16.968 29.428 -57.749 1.00 36.04 470 GLU B C 1
ATOM 10734 O O . GLU B 1 470 ? -17.479 28.545 -57.055 1.00 35.99 470 GLU B O 1
ATOM 10740 N N . LYS B 1 471 ? -15.652 29.707 -57.738 1.00 32.64 471 LYS B N 1
ATOM 10741 C CA . LYS B 1 471 ? -14.649 29.002 -56.922 1.00 31.33 471 LYS B CA 1
ATOM 10742 C C . LYS B 1 471 ? -14.254 29.846 -55.722 1.00 34.23 471 LYS B C 1
ATOM 10743 O O . LYS B 1 471 ? -13.614 29.355 -54.802 1.00 34.30 471 LYS B O 1
ATOM 10749 N N . VAL B 1 472 ? -14.726 31.098 -55.706 1.00 31.98 472 VAL B N 1
ATOM 10750 C CA . VAL B 1 472 ? -14.516 32.125 -54.681 1.00 31.31 472 VAL B CA 1
ATOM 10751 C C . VAL B 1 472 ? -15.799 32.978 -54.660 1.00 33.68 472 VAL B C 1
ATOM 10752 O O . VAL B 1 472 ? -16.402 33.189 -55.713 1.00 32.01 472 VAL B O 1
ATOM 10756 N N . LEU B 1 473 ? -16.252 33.419 -53.474 1.00 30.04 473 LEU B N 1
ATOM 10757 C CA . LEU B 1 473 ? -17.480 34.235 -53.431 1.00 29.19 473 LEU B CA 1
ATOM 10758 C C . LEU B 1 473 ? -17.205 35.727 -53.624 1.00 33.22 473 LEU B C 1
ATOM 10759 O O . LEU B 1 473 ? -16.097 36.194 -53.319 1.00 32.30 473 LEU B O 1
ATOM 10764 N N . LYS B 1 474 ? -18.242 36.492 -54.074 1.00 30.17 474 LYS B N 1
ATOM 10765 C CA . LYS B 1 474 ? -18.173 37.972 -54.174 1.00 28.89 474 LYS B CA 1
ATOM 10766 C C . LYS B 1 474 ? -18.239 38.598 -52.749 1.00 32.45 474 LYS B C 1
ATOM 10767 O O . LYS B 1 474 ? -18.455 37.885 -51.762 1.00 31.95 474 LYS B O 1
ATOM 10773 N N . PHE B 1 475 ? -18.070 39.920 -52.646 1.00 30.48 475 PHE B N 1
ATOM 10774 C CA . PHE B 1 475 ? -18.165 40.617 -51.364 1.00 29.82 475 PHE B CA 1
ATOM 10775 C C . PHE B 1 475 ? -19.297 41.601 -51.346 1.00 34.00 475 PHE B C 1
ATOM 10776 O O . PHE B 1 475 ? -19.411 42.384 -52.279 1.00 34.51 475 PHE B O 1
ATOM 10784 N N . LYS B 1 476 ? -20.122 41.596 -50.288 1.00 30.44 476 LYS B N 1
ATOM 10785 C CA . LYS B 1 476 ? -21.110 42.647 -50.065 1.00 29.55 476 LYS B CA 1
ATOM 10786 C C . LYS B 1 476 ? -20.460 43.592 -49.029 1.00 33.36 476 LYS B C 1
ATOM 10787 O O . LYS B 1 476 ? -20.438 43.247 -47.856 1.00 33.62 476 LYS B O 1
ATOM 10793 N N . VAL B 1 477 ? -19.839 44.716 -49.482 1.00 28.95 477 VAL B N 1
ATOM 10794 C CA . VAL B 1 477 ? -19.105 45.694 -48.659 1.00 27.35 477 VAL B CA 1
ATOM 10795 C C . VAL B 1 477 ? -19.951 46.923 -48.394 1.00 34.77 477 VAL B C 1
ATOM 10796 O O . VAL B 1 477 ? -20.389 47.579 -49.345 1.00 35.80 477 VAL B O 1
ATOM 10800 N N . ASP B 1 478 ? -20.130 47.286 -47.115 1.00 32.61 478 ASP B N 1
ATOM 10801 C CA . ASP B 1 478 ? -20.909 48.478 -46.743 1.00 32.55 478 ASP B CA 1
ATOM 10802 C C . ASP B 1 478 ? -20.436 49.109 -45.460 1.00 37.01 478 ASP B C 1
ATOM 10803 O O . ASP B 1 478 ? -20.202 48.400 -44.475 1.00 38.03 478 ASP B O 1
ATOM 10808 N N . TYR B 1 479 ? -20.367 50.453 -45.463 1.00 32.29 479 TYR B N 1
ATOM 10809 C CA . TYR B 1 479 ? -20.077 51.276 -44.309 1.00 33.33 479 TYR B CA 1
ATOM 10810 C C . TYR B 1 479 ? -21.415 51.549 -43.567 1.00 37.99 479 TYR B C 1
ATOM 10811 O O . TYR B 1 479 ? -22.336 52.122 -44.157 1.00 36.89 479 TYR B O 1
ATOM 10820 N N . ASN B 1 480 ? -21.532 51.094 -42.301 1.00 35.88 480 ASN B N 1
ATOM 10821 C CA . ASN B 1 480 ? -22.736 51.277 -41.479 1.00 36.23 480 ASN B CA 1
ATOM 10822 C C . ASN B 1 480 ? -22.782 52.721 -40.932 1.00 42.98 480 ASN B C 1
ATOM 10823 O O . ASN B 1 480 ? -22.396 52.976 -39.787 1.00 44.35 480 ASN B O 1
ATOM 10828 N N . ASP B 1 481 ? -23.202 53.664 -41.784 1.00 40.26 481 ASP B N 1
ATOM 10829 C CA . ASP B 1 481 ? -23.281 55.085 -41.468 1.00 40.92 481 ASP B CA 1
ATOM 10830 C C . ASP B 1 481 ? -24.551 55.346 -40.680 1.00 46.18 481 ASP B C 1
ATOM 10831 O O . ASP B 1 481 ? -25.600 55.681 -41.235 1.00 45.24 481 ASP B O 1
ATOM 10836 N N . VAL B 1 482 ? -24.447 55.170 -39.370 1.00 44.64 482 VAL B N 1
ATOM 10837 C CA . VAL B 1 482 ? -25.569 55.252 -38.450 1.00 45.63 482 VAL B CA 1
ATOM 10838 C C . VAL B 1 482 ? -25.139 55.916 -37.111 1.00 49.96 482 VAL B C 1
ATOM 10839 O O . VAL B 1 482 ? -25.918 55.943 -36.153 1.00 51.50 482 VAL B O 1
ATOM 10843 N N . ARG B 1 483 ? -23.931 56.530 -37.087 1.00 45.38 483 ARG B N 1
ATOM 10844 C CA . ARG B 1 483 ? -23.372 57.238 -35.925 1.00 44.29 483 ARG B CA 1
ATOM 10845 C C . ARG B 1 483 ? -22.941 58.671 -36.352 1.00 47.84 483 ARG B C 1
ATOM 10846 O O . ARG B 1 483 ? -21.753 58.918 -36.625 1.00 46.33 483 ARG B O 1
ATOM 10854 N N . PRO B 1 484 ? -23.908 59.626 -36.441 1.00 46.05 484 PRO B N 1
ATOM 10855 C CA . PRO B 1 484 ? -23.574 61.003 -36.897 1.00 45.70 484 PRO B CA 1
ATOM 10856 C C . PRO B 1 484 ? -22.466 61.697 -36.110 1.00 50.12 484 PRO B C 1
ATOM 10857 O O . PRO B 1 484 ? -21.647 62.400 -36.706 1.00 48.13 484 PRO B O 1
ATOM 10861 N N . GLN B 1 485 ? -22.444 61.488 -34.770 1.00 47.52 485 GLN B N 1
ATOM 10862 C CA . GLN B 1 485 ? -21.483 62.072 -33.835 1.00 47.19 485 GLN B CA 1
ATOM 10863 C C . GLN B 1 485 ? -20.026 61.702 -34.171 1.00 48.98 485 GLN B C 1
ATOM 10864 O O . GLN B 1 485 ? -19.114 62.489 -33.896 1.00 47.89 485 GLN B O 1
ATOM 10870 N N . PHE B 1 486 ? -19.818 60.480 -34.724 1.00 43.65 486 PHE B N 1
ATOM 10871 C CA . PHE B 1 486 ? -18.500 59.902 -34.974 1.00 41.50 486 PHE B CA 1
ATOM 10872 C C . PHE B 1 486 ? -18.123 59.784 -36.444 1.00 44.73 486 PHE B C 1
ATOM 10873 O O . PHE B 1 486 ? -16.986 59.388 -36.719 1.00 43.28 486 PHE B O 1
ATOM 10881 N N . LYS B 1 487 ? -19.030 60.180 -37.380 1.00 42.17 487 LYS B N 1
ATOM 10882 C CA . LYS B 1 487 ? -18.795 60.090 -38.827 1.00 41.91 487 LYS B CA 1
ATOM 10883 C C . LYS B 1 487 ? -17.489 60.719 -39.275 1.00 46.44 487 LYS B C 1
ATOM 10884 O O . LYS B 1 487 ? -16.762 60.076 -40.023 1.00 46.49 487 LYS B O 1
ATOM 10890 N N . SER B 1 488 ? -17.190 61.953 -38.830 1.00 43.77 488 SER B N 1
ATOM 10891 C CA . SER B 1 488 ? -15.985 62.703 -39.224 1.00 44.34 488 SER B CA 1
ATOM 10892 C C . SER B 1 488 ? -14.700 61.909 -38.948 1.00 46.87 488 SER B C 1
ATOM 10893 O O . SER B 1 488 ? -13.785 61.922 -39.781 1.00 45.06 488 SER B O 1
ATOM 10896 N N . LEU B 1 489 ? -14.651 61.193 -37.802 1.00 43.95 489 LEU B N 1
ATOM 10897 C CA . LEU B 1 489 ? -13.540 60.310 -37.453 1.00 43.97 489 LEU B CA 1
ATOM 10898 C C . LEU B 1 489 ? -13.544 59.098 -38.384 1.00 45.63 489 LEU B C 1
ATOM 10899 O O . LEU B 1 489 ? -12.504 58.752 -38.948 1.00 44.78 489 LEU B O 1
ATOM 10904 N N . GLU B 1 490 ? -14.741 58.504 -38.592 1.00 40.92 490 GLU B N 1
ATOM 10905 C CA . GLU B 1 490 ? -14.977 57.292 -39.407 1.00 39.68 490 GLU B CA 1
ATOM 10906 C C . GLU B 1 490 ? -14.777 57.500 -40.916 1.00 44.54 490 GLU B C 1
ATOM 10907 O O . GLU B 1 490 ? -14.694 56.515 -41.640 1.00 44.52 490 GLU B O 1
ATOM 10913 N N . THR B 1 491 ? -14.715 58.752 -41.391 1.00 42.37 491 THR B N 1
ATOM 10914 C CA . THR B 1 491 ? -14.541 59.045 -42.817 1.00 43.00 491 THR B CA 1
ATOM 10915 C C . THR B 1 491 ? -13.181 59.736 -43.075 1.00 50.44 491 THR B C 1
ATOM 10916 O O . THR B 1 491 ? -12.866 60.048 -44.223 1.00 49.81 491 THR B O 1
ATOM 10920 N N . GLU B 1 492 ? -12.357 59.906 -42.016 1.00 50.69 492 GLU B N 1
ATOM 10921 C CA . GLU B 1 492 ? -11.040 60.549 -42.055 1.00 51.70 492 GLU B CA 1
ATOM 10922 C C . GLU B 1 492 ? -10.054 59.744 -42.876 1.00 58.79 492 GLU B C 1
ATOM 10923 O O . GLU B 1 492 ? -9.873 58.563 -42.597 1.00 58.90 492 GLU B O 1
ATOM 10929 N N . THR B 1 493 ? -9.376 60.405 -43.841 1.00 58.25 493 THR B N 1
ATOM 10930 C CA . THR B 1 493 ? -8.395 59.796 -44.752 1.00 59.33 493 THR B CA 1
ATOM 10931 C C . THR B 1 493 ? -6.925 60.046 -44.338 1.00 66.78 493 THR B C 1
ATOM 10932 O O . THR B 1 493 ? -6.069 59.263 -44.762 1.00 67.05 493 THR B O 1
ATOM 10936 N N . ASP B 1 494 ? -6.623 61.112 -43.532 1.00 65.73 494 ASP B N 1
ATOM 10937 C CA . ASP B 1 494 ? -5.248 61.417 -43.069 1.00 66.22 494 ASP B CA 1
ATOM 10938 C C . ASP B 1 494 ? -4.726 60.343 -42.091 1.00 70.33 494 ASP B C 1
ATOM 10939 O O . ASP B 1 494 ? -5.360 60.054 -41.069 1.00 68.96 494 ASP B O 1
ATOM 10944 N N . GLU B 1 495 ? -3.545 59.786 -42.424 1.00 67.57 495 GLU B N 1
ATOM 10945 C CA . GLU B 1 495 ? -2.839 58.705 -41.724 1.00 67.44 495 GLU B CA 1
ATOM 10946 C C . GLU B 1 495 ? -2.425 59.079 -40.294 1.00 68.67 495 GLU B C 1
ATOM 10947 O O . GLU B 1 495 ? -2.604 58.262 -39.387 1.00 68.34 495 GLU B O 1
ATOM 10953 N N . LYS B 1 496 ? -1.875 60.299 -40.095 1.00 63.37 496 LYS B N 1
ATOM 10954 C CA . LYS B 1 496 ? -1.430 60.800 -38.789 1.00 62.49 496 LYS B CA 1
ATOM 10955 C C . LYS B 1 496 ? -2.627 60.977 -37.829 1.00 63.74 496 LYS B C 1
ATOM 10956 O O . LYS B 1 496 ? -2.540 60.588 -36.661 1.00 61.64 496 LYS B O 1
ATOM 10962 N N . LYS B 1 497 ? -3.744 61.540 -38.343 1.00 59.69 497 LYS B N 1
ATOM 10963 C CA . LYS B 1 497 ? -4.974 61.795 -37.588 1.00 59.24 497 LYS B CA 1
ATOM 10964 C C . LYS B 1 497 ? -5.643 60.495 -37.129 1.00 65.36 497 LYS B C 1
ATOM 10965 O O . LYS B 1 497 ? -6.093 60.424 -35.981 1.00 64.43 497 LYS B O 1
ATOM 10971 N N . LEU B 1 498 ? -5.709 59.471 -38.022 1.00 63.59 498 LEU B N 1
ATOM 10972 C CA . LEU B 1 498 ? -6.330 58.164 -37.740 1.00 63.72 498 LEU B CA 1
ATOM 10973 C C . LEU B 1 498 ? -5.598 57.421 -36.615 1.00 66.40 498 LEU B C 1
ATOM 10974 O O . LEU B 1 498 ? -6.258 56.850 -35.739 1.00 65.34 498 LEU B O 1
ATOM 10979 N N . SER B 1 499 ? -4.242 57.454 -36.635 1.00 62.81 499 SER B N 1
ATOM 10980 C CA . SER B 1 499 ? -3.391 56.831 -35.619 1.00 62.84 499 SER B CA 1
ATOM 10981 C C . SER B 1 499 ? -3.483 57.579 -34.268 1.00 66.24 499 SER B C 1
ATOM 10982 O O . SER B 1 499 ? -3.372 56.950 -33.207 1.00 66.94 499 SER B O 1
ATOM 10985 N N . ALA B 1 500 ? -3.688 58.912 -34.313 1.00 60.34 500 ALA B N 1
ATOM 10986 C CA . ALA B 1 500 ? -3.809 59.748 -33.118 1.00 59.05 500 ALA B CA 1
ATOM 10987 C C . ALA B 1 500 ? -5.184 59.588 -32.454 1.00 62.70 500 ALA B C 1
ATOM 10988 O O . ALA B 1 500 ? -5.296 59.794 -31.239 1.00 63.56 500 ALA B O 1
ATOM 10990 N N . ALA B 1 501 ? -6.213 59.187 -33.240 1.00 56.88 501 ALA B N 1
ATOM 10991 C CA . ALA B 1 501 ? -7.605 59.032 -32.803 1.00 55.87 501 ALA B CA 1
ATOM 10992 C C . ALA B 1 501 ? -7.878 57.674 -32.122 1.00 58.99 501 ALA B C 1
ATOM 10993 O O . ALA B 1 501 ? -9.033 57.349 -31.805 1.00 57.50 501 ALA B O 1
ATOM 10995 N N . GLU B 1 502 ? -6.815 56.898 -31.864 1.00 55.59 502 GLU B N 1
ATOM 10996 C CA . GLU B 1 502 ? -6.949 55.591 -31.227 1.00 55.19 502 GLU B CA 1
ATOM 10997 C C . GLU B 1 502 ? -7.011 55.775 -29.688 1.00 58.55 502 GLU B C 1
ATOM 10998 O O . GLU B 1 502 ? -6.111 55.342 -28.960 1.00 58.63 502 GLU B O 1
ATOM 11004 N N . ASN B 1 503 ? -8.099 56.427 -29.202 1.00 54.05 503 ASN B N 1
ATOM 11005 C CA . ASN B 1 503 ? -8.310 56.717 -27.778 1.00 53.46 503 ASN B CA 1
ATOM 11006 C C . ASN B 1 503 ? -9.803 56.802 -27.400 1.00 56.98 503 ASN B C 1
ATOM 11007 O O . ASN B 1 503 ? -10.677 56.777 -28.274 1.00 55.18 503 ASN B O 1
ATOM 11012 N N . GLN B 1 504 ? -10.076 56.943 -26.081 1.00 54.09 504 GLN B N 1
ATOM 11013 C CA . GLN B 1 504 ? -11.417 56.959 -25.491 1.00 53.83 504 GLN B CA 1
ATOM 11014 C C . GLN B 1 504 ? -12.183 58.253 -25.762 1.00 57.96 504 GLN B C 1
ATOM 11015 O O . GLN B 1 504 ? -13.364 58.340 -25.404 1.00 58.10 504 GLN B O 1
ATOM 11021 N N . GLN B 1 505 ? -11.526 59.257 -26.376 1.00 54.34 505 GLN B N 1
ATOM 11022 C CA . GLN B 1 505 ? -12.167 60.528 -26.730 1.00 54.06 505 GLN B CA 1
ATOM 11023 C C . GLN B 1 505 ? -12.617 60.482 -28.208 1.00 56.86 505 GLN B C 1
ATOM 11024 O O . GLN B 1 505 ? -13.555 61.191 -28.592 1.00 56.27 505 GLN B O 1
ATOM 11030 N N . ALA B 1 506 ? -11.959 59.613 -29.019 1.00 51.55 506 ALA B N 1
ATOM 11031 C CA . ALA B 1 506 ? -12.226 59.448 -30.436 1.00 49.55 506 ALA B CA 1
ATOM 11032 C C . ALA B 1 506 ? -12.792 58.050 -30.781 1.00 49.81 506 ALA B C 1
ATOM 11033 O O . ALA B 1 506 ? -13.957 57.776 -30.454 1.00 50.07 506 ALA B O 1
ATOM 11035 N N . PHE B 1 507 ? -12.002 57.187 -31.468 1.00 41.80 507 PHE B N 1
ATOM 11036 C CA . PHE B 1 507 ? -12.485 55.888 -31.933 1.00 40.00 507 PHE B CA 1
ATOM 11037 C C . PHE B 1 507 ? -12.948 54.947 -30.812 1.00 45.03 507 PHE B C 1
ATOM 11038 O O . PHE B 1 507 ? -13.927 54.228 -31.008 1.00 44.28 507 PHE B O 1
ATOM 11046 N N . LEU B 1 508 ? -12.274 54.961 -29.650 1.00 43.36 508 LEU B N 1
ATOM 11047 C CA . LEU B 1 508 ? -12.601 54.051 -28.549 1.00 43.24 508 LEU B CA 1
ATOM 11048 C C . LEU B 1 508 ? -13.559 54.691 -27.502 1.00 47.95 508 LEU B C 1
ATOM 11049 O O . LEU B 1 508 ? -13.677 54.192 -26.378 1.00 47.63 508 LEU B O 1
ATOM 11054 N N . HIS B 1 509 ? -14.310 55.717 -27.927 1.00 44.76 509 HIS B N 1
ATOM 11055 C CA . HIS B 1 509 ? -15.340 56.382 -27.141 1.00 45.55 509 HIS B CA 1
ATOM 11056 C C . HIS B 1 509 ? -16.392 55.361 -26.685 1.00 51.77 509 HIS B C 1
ATOM 11057 O O . HIS B 1 509 ? -16.933 54.646 -27.523 1.00 52.08 509 HIS B O 1
ATOM 11064 N N . PRO B 1 510 ? -16.700 55.285 -25.372 1.00 49.83 510 PRO B N 1
ATOM 11065 C CA . PRO B 1 510 ? -17.695 54.316 -24.886 1.00 50.22 510 PRO B CA 1
ATOM 11066 C C . PRO B 1 510 ? -19.017 54.283 -25.661 1.00 56.62 510 PRO B C 1
ATOM 11067 O O . PRO B 1 510 ? -19.574 53.196 -25.822 1.00 56.61 510 PRO B O 1
ATOM 11071 N N . MET B 1 511 ? -19.516 55.445 -26.129 1.00 54.81 511 MET B N 1
ATOM 11072 C CA . MET B 1 511 ? -20.775 55.514 -26.875 1.00 55.39 511 MET B CA 1
ATOM 11073 C C . MET B 1 511 ? -20.674 54.875 -28.250 1.00 54.80 511 MET B C 1
ATOM 11074 O O . MET B 1 511 ? -21.581 54.129 -28.609 1.00 54.70 511 MET B O 1
ATOM 11079 N N . ARG B 1 512 ? -19.583 55.151 -29.006 1.00 48.01 512 ARG B N 1
ATOM 11080 C CA . ARG B 1 512 ? -19.328 54.609 -30.347 1.00 46.34 512 ARG B CA 1
ATOM 11081 C C . ARG B 1 512 ? -19.233 53.092 -30.272 1.00 49.69 512 ARG B C 1
ATOM 11082 O O . ARG B 1 512 ? -19.905 52.394 -31.036 1.00 48.87 512 ARG B O 1
ATOM 11090 N N . ILE B 1 513 ? -18.443 52.590 -29.291 1.00 46.18 513 ILE B N 1
ATOM 11091 C CA . ILE B 1 513 ? -18.226 51.163 -29.023 1.00 44.77 513 ILE B CA 1
ATOM 11092 C C . ILE B 1 513 ? -19.560 50.513 -28.610 1.00 48.00 513 ILE B C 1
ATOM 11093 O O . ILE B 1 513 ? -19.886 49.453 -29.131 1.00 47.86 513 ILE B O 1
ATOM 11098 N N . GLN B 1 514 ? -20.361 51.170 -27.746 1.00 44.22 514 GLN B N 1
ATOM 11099 C CA . GLN B 1 514 ? -21.685 50.650 -27.356 1.00 42.91 514 GLN B CA 1
ATOM 11100 C C . GLN B 1 514 ? -22.616 50.575 -28.570 1.00 45.12 514 GLN B C 1
ATOM 11101 O O . GLN B 1 514 ? -23.308 49.575 -28.736 1.00 44.84 514 GLN B O 1
ATOM 11107 N N . GLU B 1 515 ? -22.610 51.620 -29.421 1.00 40.91 515 GLU B N 1
ATOM 11108 C CA . GLU B 1 515 ? -23.438 51.700 -30.623 1.00 40.76 515 GLU B CA 1
ATOM 11109 C C . GLU B 1 515 ? -23.052 50.594 -31.633 1.00 44.87 515 GLU B C 1
ATOM 11110 O O . GLU B 1 515 ? -23.942 49.839 -32.050 1.00 45.71 515 GLU B O 1
ATOM 11116 N N . ILE B 1 516 ? -21.733 50.447 -31.955 1.00 38.64 516 ILE B N 1
ATOM 11117 C CA . ILE B 1 516 ? -21.231 49.424 -32.873 1.00 37.79 516 ILE B CA 1
ATOM 11118 C C . ILE B 1 516 ? -21.570 48.020 -32.345 1.00 41.97 516 ILE B C 1
ATOM 11119 O O . ILE B 1 516 ? -22.171 47.245 -33.085 1.00 41.85 516 ILE B O 1
ATOM 11124 N N . THR B 1 517 ? -21.229 47.723 -31.069 1.00 37.48 517 THR B N 1
ATOM 11125 C CA . THR B 1 517 ? -21.510 46.448 -30.411 1.00 37.67 517 THR B CA 1
ATOM 11126 C C . THR B 1 517 ? -23.019 46.114 -30.389 1.00 44.35 517 THR B C 1
ATOM 11127 O O . THR B 1 517 ? -23.372 44.955 -30.618 1.00 45.42 517 THR B O 1
ATOM 11131 N N . GLN B 1 518 ? -23.889 47.101 -30.110 1.00 41.93 518 GLN B N 1
ATOM 11132 C CA . GLN B 1 518 ? -25.343 46.899 -30.048 1.00 42.28 518 GLN B CA 1
ATOM 11133 C C . GLN B 1 518 ? -25.885 46.517 -31.428 1.00 45.54 518 GLN B C 1
ATOM 11134 O O . GLN B 1 518 ? -26.800 45.689 -31.530 1.00 45.59 518 GLN B O 1
ATOM 11140 N N . TYR B 1 519 ? -25.307 47.111 -32.488 1.00 40.64 519 TYR B N 1
ATOM 11141 C CA . TYR B 1 519 ? -25.686 46.809 -33.869 1.00 38.75 519 TYR B CA 1
ATOM 11142 C C . TYR B 1 519 ? -25.295 45.359 -34.180 1.00 41.34 519 TYR B C 1
ATOM 11143 O O . TYR B 1 519 ? -26.121 44.605 -34.696 1.00 42.00 519 TYR B O 1
ATOM 11152 N N . ILE B 1 520 ? -24.046 44.957 -33.819 1.00 36.74 520 ILE B N 1
ATOM 11153 C CA . ILE B 1 520 ? -23.542 43.597 -34.043 1.00 36.27 520 ILE B CA 1
ATOM 11154 C C . ILE B 1 520 ? -24.434 42.567 -33.317 1.00 41.88 520 ILE B C 1
ATOM 11155 O O . ILE B 1 520 ? -24.816 41.577 -33.928 1.00 42.40 520 ILE B O 1
ATOM 11160 N N . LEU B 1 521 ? -24.798 42.819 -32.055 1.00 39.79 521 LEU B N 1
ATOM 11161 C CA . LEU B 1 521 ? -25.638 41.905 -31.269 1.00 40.04 521 LEU B CA 1
ATOM 11162 C C . LEU B 1 521 ? -27.042 41.790 -31.849 1.00 43.96 521 LEU B C 1
ATOM 11163 O O . LEU B 1 521 ? -27.579 40.692 -31.920 1.00 42.88 521 LEU B O 1
ATOM 11168 N N . ASN B 1 522 ? -27.614 42.906 -32.293 1.00 43.14 522 ASN B N 1
ATOM 11169 C CA . ASN B 1 522 ? -28.957 42.937 -32.886 1.00 43.53 522 ASN B CA 1
ATOM 11170 C C . ASN B 1 522 ? -28.999 42.331 -34.291 1.00 48.06 522 ASN B C 1
ATOM 11171 O O . ASN B 1 522 ? -30.015 41.739 -34.639 1.00 48.21 522 ASN B O 1
ATOM 11176 N N . ASN B 1 523 ? -27.908 42.459 -35.092 1.00 43.99 523 ASN B N 1
ATOM 11177 C CA . ASN B 1 523 ? -27.893 41.973 -36.481 1.00 42.66 523 ASN B CA 1
ATOM 11178 C C . ASN B 1 523 ? -27.023 40.717 -36.779 1.00 44.25 523 ASN B C 1
ATOM 11179 O O . ASN B 1 523 ? -27.006 40.284 -37.941 1.00 45.51 523 ASN B O 1
ATOM 11184 N N . PHE B 1 524 ? -26.345 40.125 -35.766 1.00 36.79 524 PHE B N 1
ATOM 11185 C CA . PHE B 1 524 ? -25.500 38.946 -35.934 1.00 34.46 524 PHE B CA 1
ATOM 11186 C C . PHE B 1 524 ? -26.232 37.803 -36.621 1.00 39.41 524 PHE B C 1
ATOM 11187 O O . PHE B 1 524 ? -25.716 37.225 -37.585 1.00 38.80 524 PHE B O 1
ATOM 11195 N N . ARG B 1 525 ? -27.415 37.450 -36.098 1.00 35.45 525 ARG B N 1
ATOM 11196 C CA . ARG B 1 525 ? -28.199 36.328 -36.588 1.00 34.60 525 ARG B CA 1
ATOM 11197 C C . ARG B 1 525 ? -28.711 36.547 -38.004 1.00 40.20 525 ARG B C 1
ATOM 11198 O O . ARG B 1 525 ? -28.808 35.574 -38.752 1.00 40.42 525 ARG B O 1
ATOM 11206 N N . GLN B 1 526 ? -29.016 37.818 -38.384 1.00 35.87 526 GLN B N 1
ATOM 11207 C CA . GLN B 1 526 ? -29.482 38.178 -39.718 1.00 33.94 526 GLN B CA 1
ATOM 11208 C C . GLN B 1 526 ? -28.348 37.985 -40.724 1.00 33.83 526 GLN B C 1
ATOM 11209 O O . GLN B 1 526 ? -28.523 37.305 -41.732 1.00 32.57 526 GLN B O 1
ATOM 11215 N N . LYS B 1 527 ? -27.177 38.560 -40.416 1.00 29.81 527 LYS B N 1
ATOM 11216 C CA . LYS B 1 527 ? -25.968 38.480 -41.241 1.00 29.36 527 LYS B CA 1
ATOM 11217 C C . LYS B 1 527 ? -25.513 37.050 -41.476 1.00 35.29 527 LYS B C 1
ATOM 11218 O O . LYS B 1 527 ? -25.120 36.726 -42.600 1.00 35.36 527 LYS B O 1
ATOM 11224 N N . THR B 1 528 ? -25.592 36.197 -40.429 1.00 32.86 528 THR B N 1
ATOM 11225 C CA . THR B 1 528 ? -25.109 34.814 -40.430 1.00 33.78 528 THR B CA 1
ATOM 11226 C C . THR B 1 528 ? -26.175 33.755 -40.787 1.00 40.45 528 THR B C 1
ATOM 11227 O O . THR B 1 528 ? -25.891 32.567 -40.698 1.00 41.23 528 THR B O 1
ATOM 11231 N N . HIS B 1 529 ? -27.362 34.168 -41.224 1.00 39.20 529 HIS B N 1
ATOM 11232 C CA . HIS B 1 529 ? -28.430 33.289 -41.696 1.00 40.29 529 HIS B CA 1
ATOM 11233 C C . HIS B 1 529 ? -28.846 32.259 -40.621 1.00 47.12 529 HIS B C 1
ATOM 11234 O O . HIS B 1 529 ? -29.012 31.066 -40.900 1.00 48.30 529 HIS B O 1
ATOM 11241 N N . ARG B 1 530 ? -29.065 32.760 -39.400 1.00 44.69 530 ARG B N 1
ATOM 11242 C CA . ARG B 1 530 ? -29.495 31.978 -38.236 1.00 45.96 530 ARG B CA 1
ATOM 11243 C C . ARG B 1 530 ? -30.934 32.353 -37.820 1.00 55.22 530 ARG B C 1
ATOM 11244 O O . ARG B 1 530 ? -31.419 31.902 -36.779 1.00 55.79 530 ARG B O 1
ATOM 11252 N N . THR B 1 531 ? -31.609 33.167 -38.648 1.00 54.25 531 THR B N 1
ATOM 11253 C CA . THR B 1 531 ? -32.952 33.690 -38.432 1.00 55.41 531 THR B CA 1
ATOM 11254 C C . THR B 1 531 ? -34.056 32.598 -38.586 1.00 63.44 531 THR B C 1
ATOM 11255 O O . THR B 1 531 ? -34.877 32.462 -37.672 1.00 63.04 531 THR B O 1
ATOM 11259 N N . PHE B 1 532 ? -34.126 31.884 -39.735 1.00 63.08 532 PHE B N 1
ATOM 11260 C CA . PHE B 1 532 ? -35.159 30.869 -39.991 1.00 64.17 532 PHE B CA 1
ATOM 11261 C C . PHE B 1 532 ? -35.089 29.706 -38.982 1.00 68.98 532 PHE B C 1
ATOM 11262 O O . PHE B 1 532 ? -33.986 29.247 -38.685 1.00 69.48 532 PHE B O 1
ATOM 11270 N N . PRO B 1 533 ? -36.240 29.218 -38.442 1.00 65.38 533 PRO B N 1
ATOM 11271 C CA . PRO B 1 533 ? -36.187 28.124 -37.445 1.00 64.63 533 PRO B CA 1
ATOM 11272 C C . PRO B 1 533 ? -35.551 26.822 -37.965 1.00 65.68 533 PRO B C 1
ATOM 11273 O O . PRO B 1 533 ? -35.934 26.303 -39.016 1.00 64.32 533 PRO B O 1
ATOM 11277 N N . GLY B 1 534 ? -34.566 26.327 -37.212 1.00 61.17 534 GLY B N 1
ATOM 11278 C CA . GLY B 1 534 ? -33.835 25.099 -37.520 1.00 60.00 534 GLY B CA 1
ATOM 11279 C C . GLY B 1 534 ? -32.588 25.263 -38.370 1.00 61.41 534 GLY B C 1
ATOM 11280 O O . GLY B 1 534 ? -31.869 24.286 -38.601 1.00 61.94 534 GLY B O 1
ATOM 11281 N N . SER B 1 535 ? -32.310 26.494 -38.836 1.00 55.05 535 SER B N 1
ATOM 11282 C CA . SER B 1 535 ? -31.160 26.779 -39.690 1.00 52.92 535 SER B CA 1
ATOM 11283 C C . SER B 1 535 ? -29.860 26.862 -38.874 1.00 53.79 535 SER B C 1
ATOM 11284 O O . SER B 1 535 ? -29.807 27.557 -37.848 1.00 52.83 535 SER B O 1
ATOM 11287 N N . LYS B 1 536 ? -28.815 26.131 -39.322 1.00 47.43 536 LYS B N 1
ATOM 11288 C CA . LYS B 1 536 ? -27.510 26.158 -38.650 1.00 45.87 536 LYS B CA 1
ATOM 11289 C C . LYS B 1 536 ? -26.877 27.551 -38.822 1.00 47.10 536 LYS B C 1
ATOM 11290 O O . LYS B 1 536 ? -26.476 28.183 -37.842 1.00 47.72 536 LYS B O 1
ATOM 11296 N N . GLY B 1 537 ? -26.825 28.014 -40.057 1.00 41.02 537 GLY B N 1
ATOM 11297 C CA . GLY B 1 537 ? -26.240 29.305 -40.378 1.00 39.58 537 GLY B CA 1
ATOM 11298 C C . GLY B 1 537 ? -24.726 29.308 -40.355 1.00 38.63 537 GLY B C 1
ATOM 11299 O O . GLY B 1 537 ? -24.075 28.256 -40.434 1.00 36.40 537 GLY B O 1
ATOM 11300 N N . PHE B 1 538 ? -24.171 30.512 -40.181 1.00 32.38 538 PHE B N 1
ATOM 11301 C CA . PHE B 1 538 ? -22.748 30.804 -40.223 1.00 30.64 538 PHE B CA 1
ATOM 11302 C C . PHE B 1 538 ? -22.286 31.539 -38.962 1.00 33.72 538 PHE B C 1
ATOM 11303 O O . PHE B 1 538 ? -23.085 31.736 -38.042 1.00 32.03 538 PHE B O 1
ATOM 11311 N N . ASN B 1 539 ? -20.992 31.882 -38.883 1.00 29.84 539 ASN B N 1
ATOM 11312 C CA . ASN B 1 539 ? -20.475 32.629 -37.741 1.00 29.70 539 ASN B CA 1
ATOM 11313 C C . ASN B 1 539 ? -19.715 33.857 -38.260 1.00 36.93 539 ASN B C 1
ATOM 11314 O O . ASN B 1 539 ? -19.747 34.143 -39.469 1.00 37.44 539 ASN B O 1
ATOM 11319 N N . ALA B 1 540 ? -19.100 34.631 -37.355 1.00 34.76 540 ALA B N 1
ATOM 11320 C CA . ALA B 1 540 ? -18.478 35.863 -37.796 1.00 34.52 540 ALA B CA 1
ATOM 11321 C C . ALA B 1 540 ? -17.174 36.186 -37.082 1.00 36.06 540 ALA B C 1
ATOM 11322 O O . ALA B 1 540 ? -16.816 35.552 -36.106 1.00 36.59 540 ALA B O 1
ATOM 11324 N N . MET B 1 541 ? -16.469 37.174 -37.611 1.00 31.62 541 MET B N 1
ATOM 11325 C CA . MET B 1 541 ? -15.243 37.748 -37.109 1.00 31.47 541 MET B CA 1
ATOM 11326 C C . MET B 1 541 ? -15.386 39.262 -37.004 1.00 34.90 541 MET B C 1
ATOM 11327 O O . MET B 1 541 ? -16.094 39.884 -37.792 1.00 34.24 541 MET B O 1
ATOM 11332 N N . LEU B 1 542 ? -14.716 39.850 -36.025 1.00 32.64 542 LEU B N 1
ATOM 11333 C CA . LEU B 1 542 ? -14.656 41.286 -35.831 1.00 32.34 542 LEU B CA 1
ATOM 11334 C C . LEU B 1 542 ? -13.174 41.664 -35.780 1.00 36.86 542 LEU B C 1
ATOM 11335 O O . LEU B 1 542 ? -12.465 41.244 -34.860 1.00 37.34 542 LEU B O 1
ATOM 11340 N N . ALA B 1 543 ? -12.689 42.344 -36.840 1.00 33.00 543 ALA B N 1
ATOM 11341 C CA . ALA B 1 543 ? -11.300 42.810 -36.931 1.00 32.08 543 ALA B CA 1
ATOM 11342 C C . ALA B 1 543 ? -11.255 44.253 -36.451 1.00 35.30 543 ALA B C 1
ATOM 11343 O O . ALA B 1 543 ? -12.071 45.076 -36.873 1.00 34.95 543 ALA B O 1
ATOM 11345 N N . VAL B 1 544 ? -10.378 44.524 -35.472 1.00 30.81 544 VAL B N 1
ATOM 11346 C CA . VAL B 1 544 ? -10.284 45.826 -34.832 1.00 29.65 544 VAL B CA 1
ATOM 11347 C C . VAL B 1 544 ? -8.882 46.449 -35.028 1.00 34.95 544 VAL B C 1
ATOM 11348 O O . VAL B 1 544 ? -7.925 45.803 -35.465 1.00 33.92 544 VAL B O 1
ATOM 11352 N N . SER B 1 545 ? -8.820 47.735 -34.745 1.00 34.52 545 SER B N 1
ATOM 11353 C CA . SER B 1 545 ? -7.691 48.639 -34.919 1.00 35.90 545 SER B CA 1
ATOM 11354 C C . SER B 1 545 ? -6.524 48.395 -33.987 1.00 42.45 545 SER B C 1
ATOM 11355 O O . SER B 1 545 ? -5.374 48.596 -34.405 1.00 44.20 545 SER B O 1
ATOM 11358 N N . SER B 1 546 ? -6.809 48.038 -32.706 1.00 37.76 546 SER B N 1
ATOM 11359 C CA . SER B 1 546 ? -5.783 47.878 -31.675 1.00 36.47 546 SER B CA 1
ATOM 11360 C C . SER B 1 546 ? -6.209 46.936 -30.552 1.00 41.01 546 SER B C 1
ATOM 11361 O O . SER B 1 546 ? -7.405 46.657 -30.378 1.00 41.25 546 SER B O 1
ATOM 11364 N N . VAL B 1 547 ? -5.225 46.513 -29.735 1.00 37.23 547 VAL B N 1
ATOM 11365 C CA . VAL B 1 547 ? -5.442 45.687 -28.542 1.00 36.71 547 VAL B CA 1
ATOM 11366 C C . VAL B 1 547 ? -6.473 46.406 -27.609 1.00 41.32 547 VAL B C 1
ATOM 11367 O O . VAL B 1 547 ? -7.359 45.744 -27.073 1.00 41.16 547 VAL B O 1
ATOM 11371 N N . ASP B 1 548 ? -6.399 47.758 -27.504 1.00 38.97 548 ASP B N 1
ATOM 11372 C CA . ASP B 1 548 ? -7.314 48.583 -26.705 1.00 40.20 548 ASP B CA 1
ATOM 11373 C C . ASP B 1 548 ? -8.747 48.467 -27.213 1.00 42.65 548 ASP B C 1
ATOM 11374 O O . ASP B 1 548 ? -9.677 48.332 -26.407 1.00 40.53 548 ASP B O 1
ATOM 11379 N N . ALA B 1 549 ? -8.917 48.483 -28.562 1.00 38.89 549 ALA B N 1
ATOM 11380 C CA . ALA B 1 549 ? -10.214 48.276 -29.205 1.00 37.57 549 ALA B CA 1
ATOM 11381 C C . ALA B 1 549 ? -10.715 46.859 -28.901 1.00 38.29 549 ALA B C 1
ATOM 11382 O O . ALA B 1 549 ? -11.856 46.696 -28.455 1.00 38.21 549 ALA B O 1
ATOM 11384 N N . ALA B 1 550 ? -9.842 45.848 -29.054 1.00 33.97 550 ALA B N 1
ATOM 11385 C CA . ALA B 1 550 ? -10.226 44.447 -28.764 1.00 34.19 550 ALA B CA 1
ATOM 11386 C C . ALA B 1 550 ? -10.808 44.332 -27.352 1.00 39.66 550 ALA B C 1
ATOM 11387 O O . ALA B 1 550 ? -11.922 43.807 -27.202 1.00 40.62 550 ALA B O 1
ATOM 11389 N N . LYS B 1 551 ? -10.093 44.923 -26.339 1.00 34.32 551 LYS B N 1
ATOM 11390 C CA . LYS B 1 551 ? -10.490 44.982 -24.928 1.00 33.06 551 LYS B CA 1
ATOM 11391 C C . LYS B 1 551 ? -11.870 45.663 -24.754 1.00 36.72 551 LYS B C 1
ATOM 11392 O O . LYS B 1 551 ? -12.767 45.097 -24.127 1.00 36.52 551 LYS B O 1
ATOM 11398 N N . ALA B 1 552 ? -12.016 46.879 -25.303 1.00 32.43 552 ALA B N 1
ATOM 11399 C CA . ALA B 1 552 ? -13.220 47.697 -25.232 1.00 32.60 552 ALA B CA 1
ATOM 11400 C C . ALA B 1 552 ? -14.449 46.929 -25.710 1.00 38.71 552 ALA B C 1
ATOM 11401 O O . ALA B 1 552 ? -15.461 46.883 -25.003 1.00 38.86 552 ALA B O 1
ATOM 11403 N N . TYR B 1 553 ? -14.338 46.308 -26.909 1.00 34.66 553 TYR B N 1
ATOM 11404 C CA . TYR B 1 553 ? -15.381 45.524 -27.558 1.00 33.82 553 TYR B CA 1
ATOM 11405 C C . TYR B 1 553 ? -15.735 44.260 -26.780 1.00 37.34 553 TYR B C 1
ATOM 11406 O O . TYR B 1 553 ? -16.917 44.047 -26.500 1.00 36.36 553 TYR B O 1
ATOM 11415 N N . TYR B 1 554 ? -14.733 43.424 -26.426 1.00 35.66 554 TYR B N 1
ATOM 11416 C CA . TYR B 1 554 ? -14.982 42.204 -25.633 1.00 36.88 554 TYR B CA 1
ATOM 11417 C C . TYR B 1 554 ? -15.752 42.545 -24.332 1.00 44.15 554 TYR B C 1
ATOM 11418 O O . TYR B 1 554 ? -16.703 41.831 -23.989 1.00 45.63 554 TYR B O 1
ATOM 11427 N N . ALA B 1 555 ? -15.354 43.646 -23.639 1.00 39.55 555 ALA B N 1
ATOM 11428 C CA . ALA B 1 555 ? -15.973 44.112 -22.396 1.00 40.17 555 ALA B CA 1
ATOM 11429 C C . ALA B 1 555 ? -17.422 44.560 -22.625 1.00 45.00 555 ALA B C 1
ATOM 11430 O O . ALA B 1 555 ? -18.301 44.127 -21.878 1.00 44.09 555 ALA B O 1
ATOM 11432 N N . THR B 1 556 ? -17.664 45.406 -23.667 1.00 41.34 556 THR B N 1
ATOM 11433 C CA . THR B 1 556 ? -18.989 45.927 -24.038 1.00 41.26 556 THR B CA 1
ATOM 11434 C C . THR B 1 556 ? -19.929 44.777 -24.444 1.00 45.86 556 THR B C 1
ATOM 11435 O O . THR B 1 556 ? -21.095 44.789 -24.039 1.00 47.45 556 THR B O 1
ATOM 11439 N N . PHE B 1 557 ? -19.420 43.784 -25.217 1.00 39.93 557 PHE B N 1
ATOM 11440 C CA . PHE B 1 557 ? -20.184 42.593 -25.602 1.00 38.21 557 PHE B CA 1
ATOM 11441 C C . PHE B 1 557 ? -20.671 41.859 -24.357 1.00 43.90 557 PHE B C 1
ATOM 11442 O O . PHE B 1 557 ? -21.859 41.574 -24.258 1.00 42.83 557 PHE B O 1
ATOM 11450 N N . LYS B 1 558 ? -19.760 41.624 -23.378 1.00 42.45 558 LYS B N 1
ATOM 11451 C CA . LYS B 1 558 ? -20.016 40.961 -22.093 1.00 42.73 558 LYS B CA 1
ATOM 11452 C C . LYS B 1 558 ? -21.047 41.748 -21.271 1.00 49.36 558 LYS B C 1
ATOM 11453 O O . LYS B 1 558 ? -21.995 41.171 -20.749 1.00 49.56 558 LYS B O 1
ATOM 11459 N N . ARG B 1 559 ? -20.873 43.068 -21.195 1.00 47.84 559 ARG B N 1
ATOM 11460 C CA . ARG B 1 559 ? -21.761 43.987 -20.483 1.00 48.04 559 ARG B CA 1
ATOM 11461 C C . ARG B 1 559 ? -23.172 43.963 -21.097 1.00 54.25 559 ARG B C 1
ATOM 11462 O O . ARG B 1 559 ? -24.114 43.558 -20.411 1.00 54.31 559 ARG B O 1
ATOM 11470 N N . LEU B 1 560 ? -23.298 44.319 -22.406 1.00 51.11 560 LEU B N 1
ATOM 11471 C CA . LEU B 1 560 ? -24.571 44.332 -23.135 1.00 50.49 560 LEU B CA 1
ATOM 11472 C C . LEU B 1 560 ? -25.263 42.962 -23.152 1.00 55.31 560 LEU B C 1
ATOM 11473 O O . LEU B 1 560 ? -26.492 42.927 -23.142 1.00 54.86 560 LEU B O 1
ATOM 11478 N N . GLN B 1 561 ? -24.488 41.846 -23.165 1.00 53.29 561 GLN B N 1
ATOM 11479 C CA . GLN B 1 561 ? -25.045 40.489 -23.144 1.00 53.42 561 GLN B CA 1
ATOM 11480 C C . GLN B 1 561 ? -25.519 40.113 -21.737 1.00 59.56 561 GLN B C 1
ATOM 11481 O O . GLN B 1 561 ? -26.526 39.416 -21.629 1.00 58.83 561 GLN B O 1
ATOM 11487 N N . GLU B 1 562 ? -24.815 40.576 -20.669 1.00 59.06 562 GLU B N 1
ATOM 11488 C CA . GLU B 1 562 ? -25.226 40.350 -19.268 1.00 60.22 562 GLU B CA 1
ATOM 11489 C C . GLU B 1 562 ? -26.491 41.154 -18.974 1.00 66.68 562 GLU B C 1
ATOM 11490 O O . GLU B 1 562 ? -27.384 40.649 -18.293 1.00 66.62 562 GLU B O 1
ATOM 11496 N N . GLU B 1 563 ? -26.584 42.379 -19.543 1.00 64.51 563 GLU B N 1
ATOM 11497 C CA . GLU B 1 563 ? -27.737 43.267 -19.432 1.00 65.38 563 GLU B CA 1
ATOM 11498 C C . GLU B 1 563 ? -28.965 42.646 -20.095 1.00 72.87 563 GLU B C 1
ATOM 11499 O O . GLU B 1 563 ? -30.063 42.766 -19.554 1.00 74.41 563 GLU B O 1
ATOM 11505 N N . ALA B 1 564 ? -28.781 41.982 -21.260 1.00 69.52 564 ALA B N 1
ATOM 11506 C CA . ALA B 1 564 ? -29.868 41.357 -22.019 1.00 69.44 564 ALA B CA 1
ATOM 11507 C C . ALA B 1 564 ? -30.393 40.071 -21.345 1.00 73.62 564 ALA B C 1
ATOM 11508 O O . ALA B 1 564 ? -31.584 39.762 -21.463 1.00 72.73 564 ALA B O 1
ATOM 11510 N N . ALA B 1 565 ? -29.514 39.332 -20.649 1.00 70.90 565 ALA B N 1
ATOM 11511 C CA . ALA B 1 565 ? -29.879 38.100 -19.949 1.00 71.54 565 ALA B CA 1
ATOM 11512 C C . ALA B 1 565 ? -30.741 38.407 -18.718 1.00 78.88 565 ALA B C 1
ATOM 11513 O O . ALA B 1 565 ? -31.581 37.586 -18.341 1.00 79.22 565 ALA B O 1
ATOM 11515 N N . ASN B 1 566 ? -30.523 39.584 -18.090 1.00 76.84 566 ASN B N 1
ATOM 11516 C CA . ASN B 1 566 ? -31.294 40.049 -16.934 1.00 77.04 566 ASN B CA 1
ATOM 11517 C C . ASN B 1 566 ? -32.701 40.436 -17.390 1.00 82.57 566 ASN B C 1
ATOM 11518 O O . ASN B 1 566 ? -33.689 39.972 -16.819 1.00 82.45 566 ASN B O 1
ATOM 11523 N N . LYS B 1 567 ? -32.777 41.264 -18.454 1.00 80.04 567 LYS B N 1
ATOM 11524 C CA . LYS B 1 567 ? -34.003 41.799 -19.044 1.00 80.17 567 LYS B CA 1
ATOM 11525 C C . LYS B 1 567 ? -34.835 40.732 -19.782 1.00 85.66 567 LYS B C 1
ATOM 11526 O O . LYS B 1 567 ? -35.950 41.046 -20.208 1.00 85.51 567 LYS B O 1
ATOM 11532 N N . SER B 1 568 ? -34.315 39.484 -19.920 1.00 83.18 568 SER B N 1
ATOM 11533 C CA . SER B 1 568 ? -35.018 38.375 -20.585 1.00 83.36 568 SER B CA 1
ATOM 11534 C C . SER B 1 568 ? -34.405 37.005 -20.255 1.00 86.94 568 SER B C 1
ATOM 11535 O O . SER B 1 568 ? -33.210 36.791 -20.473 1.00 86.27 568 SER B O 1
ATOM 11538 N N . ALA B 1 569 ? -35.249 36.066 -19.783 1.00 83.18 569 ALA B N 1
ATOM 11539 C CA . ALA B 1 569 ? -34.850 34.683 -19.488 1.00 82.49 569 ALA B CA 1
ATOM 11540 C C . ALA B 1 569 ? -34.878 33.830 -20.781 1.00 85.03 569 ALA B C 1
ATOM 11541 O O . ALA B 1 569 ? -34.354 32.714 -20.800 1.00 84.38 569 ALA B O 1
ATOM 11543 N N . THR B 1 570 ? -35.461 34.396 -21.866 1.00 80.78 570 THR B N 1
ATOM 11544 C CA . THR B 1 570 ? -35.581 33.827 -23.220 1.00 79.70 570 THR B CA 1
ATOM 11545 C C . THR B 1 570 ? -34.326 34.196 -24.057 1.00 79.79 570 THR B C 1
ATOM 11546 O O . THR B 1 570 ? -34.235 33.817 -25.229 1.00 79.65 570 THR B O 1
ATOM 11550 N N . TYR B 1 571 ? -33.371 34.950 -23.456 1.00 72.18 571 TYR B N 1
ATOM 11551 C CA . TYR B 1 571 ? -32.159 35.395 -24.142 1.00 69.72 571 TYR B CA 1
ATOM 11552 C C . TYR B 1 571 ? -31.170 34.253 -24.408 1.00 71.54 571 TYR B C 1
ATOM 11553 O O . TYR B 1 571 ? -30.804 33.507 -23.491 1.00 71.13 571 TYR B O 1
ATOM 11562 N N . LYS B 1 572 ? -30.754 34.134 -25.690 1.00 65.48 572 LYS B N 1
ATOM 11563 C CA . LYS B 1 572 ? -29.785 33.158 -26.201 1.00 63.37 572 LYS B CA 1
ATOM 11564 C C . LYS B 1 572 ? -28.466 33.908 -26.462 1.00 61.73 572 LYS B C 1
ATOM 11565 O O . LYS B 1 572 ? -28.360 34.622 -27.459 1.00 60.78 572 LYS B O 1
ATOM 11571 N N . PRO B 1 573 ? -27.484 33.848 -25.535 1.00 55.80 573 PRO B N 1
ATOM 11572 C CA . PRO B 1 573 ? -26.247 34.622 -25.737 1.00 54.25 573 PRO B CA 1
ATOM 11573 C C . PRO B 1 573 ? -25.344 34.039 -26.826 1.00 53.30 573 PRO B C 1
ATOM 11574 O O . PRO B 1 573 ? -25.525 32.898 -27.252 1.00 52.85 573 PRO B O 1
ATOM 11578 N N . LEU B 1 574 ? -24.401 34.847 -27.304 1.00 46.71 574 LEU B N 1
ATOM 11579 C CA . LEU B 1 574 ? -23.463 34.415 -28.335 1.00 45.10 574 LEU B CA 1
ATOM 11580 C C . LEU B 1 574 ? -22.120 34.054 -27.712 1.00 46.36 574 LEU B C 1
ATOM 11581 O O . LEU B 1 574 ? -21.695 34.715 -26.762 1.00 47.98 574 LEU B O 1
ATOM 11586 N N . ARG B 1 575 ? -21.433 33.051 -28.257 1.00 38.92 575 ARG B N 1
ATOM 11587 C CA . ARG B 1 575 ? -20.120 32.683 -27.736 1.00 38.13 575 ARG B CA 1
ATOM 11588 C C . ARG B 1 575 ? -19.079 33.582 -28.370 1.00 41.34 575 ARG B C 1
ATOM 11589 O O . ARG B 1 575 ? -18.800 33.471 -29.569 1.00 42.17 575 ARG B O 1
ATOM 11597 N N . ILE B 1 576 ? -18.536 34.492 -27.580 1.00 36.34 576 ILE B N 1
ATOM 11598 C CA . ILE B 1 576 ? -17.540 35.446 -28.052 1.00 36.04 576 ILE B CA 1
ATOM 11599 C C . ILE B 1 576 ? -16.168 35.085 -27.476 1.00 41.54 576 ILE B C 1
ATOM 11600 O O . ILE B 1 576 ? -16.046 34.714 -26.300 1.00 42.58 576 ILE B O 1
ATOM 11605 N N . ALA B 1 577 ? -15.143 35.168 -28.335 1.00 37.32 577 ALA B N 1
ATOM 11606 C CA . ALA B 1 577 ? -13.758 34.922 -27.978 1.00 36.76 577 ALA B CA 1
ATOM 11607 C C . ALA B 1 577 ? -12.871 36.006 -28.582 1.00 38.98 577 ALA B C 1
ATOM 11608 O O . ALA B 1 577 ? -13.295 36.695 -29.506 1.00 39.09 577 ALA B O 1
ATOM 11610 N N . THR B 1 578 ? -11.665 36.189 -28.035 1.00 34.00 578 THR B N 1
ATOM 11611 C CA . THR B 1 578 ? -10.698 37.157 -28.529 1.00 33.41 578 THR B CA 1
ATOM 11612 C C . THR B 1 578 ? -9.292 36.555 -28.424 1.00 38.76 578 THR B C 1
ATOM 11613 O O . THR B 1 578 ? -9.033 35.693 -27.581 1.00 39.33 578 THR B O 1
ATOM 11617 N N . ILE B 1 579 ? -8.403 36.982 -29.307 1.00 35.20 579 ILE B N 1
ATOM 11618 C CA . ILE B 1 579 ? -7.002 36.569 -29.311 1.00 33.76 579 ILE B CA 1
ATOM 11619 C C . ILE B 1 579 ? -6.191 37.709 -29.921 1.00 39.09 579 ILE B C 1
ATOM 11620 O O . ILE B 1 579 ? -6.601 38.319 -30.906 1.00 36.82 579 ILE B O 1
ATOM 11625 N N . PHE B 1 580 ? -5.091 38.043 -29.262 1.00 39.35 580 PHE B N 1
ATOM 11626 C CA . PHE B 1 580 ? -4.187 39.096 -29.669 1.00 40.88 580 PHE B CA 1
ATOM 11627 C C . PHE B 1 580 ? -2.903 38.930 -28.928 1.00 48.71 580 PHE B C 1
ATOM 11628 O O . PHE B 1 580 ? -2.873 38.299 -27.866 1.00 48.10 580 PHE B O 1
ATOM 11636 N N . SER B 1 581 ? -1.849 39.530 -29.472 1.00 47.95 581 SER B N 1
ATOM 11637 C CA . SER B 1 581 ? -0.516 39.543 -28.907 1.00 49.30 581 SER B CA 1
ATOM 11638 C C . SER B 1 581 ? 0.098 40.924 -29.182 1.00 59.65 581 SER B C 1
ATOM 11639 O O . SER B 1 581 ? -0.652 41.877 -29.398 1.00 61.20 581 SER B O 1
ATOM 11642 N N . PHE B 1 582 ? 1.424 41.063 -29.158 1.00 58.93 582 PHE B N 1
ATOM 11643 C CA . PHE B 1 582 ? 2.056 42.355 -29.408 1.00 59.88 582 PHE B CA 1
ATOM 11644 C C . PHE B 1 582 ? 2.589 42.408 -30.844 1.00 68.11 582 PHE B C 1
ATOM 11645 O O . PHE B 1 582 ? 3.093 41.405 -31.346 1.00 66.68 582 PHE B O 1
ATOM 11653 N N . ALA B 1 583 ? 2.471 43.580 -31.492 1.00 70.15 583 ALA B N 1
ATOM 11654 C CA . ALA B 1 583 ? 2.974 43.817 -32.841 1.00 73.03 583 ALA B CA 1
ATOM 11655 C C . ALA B 1 583 ? 4.298 44.615 -32.768 1.00 84.43 583 ALA B C 1
ATOM 11656 O O . ALA B 1 583 ? 5.323 44.023 -32.424 1.00 84.48 583 ALA B O 1
ATOM 11658 N N . ALA B 1 584 ? 4.279 45.937 -33.070 1.00 86.47 584 ALA B N 1
ATOM 11659 C CA . ALA B 1 584 ? 5.441 46.837 -33.027 1.00 89.00 584 ALA B CA 1
ATOM 11660 C C . ALA B 1 584 ? 4.979 48.315 -33.039 1.00 99.94 584 ALA B C 1
ATOM 11661 O O . ALA B 1 584 ? 4.861 48.906 -31.957 1.00 99.80 584 ALA B O 1
ATOM 11663 N N . ASN B 1 585 ? 4.697 48.890 -34.256 1.00 101.00 585 ASN B N 1
ATOM 11664 C CA . ASN B 1 585 ? 4.214 50.261 -34.550 1.00 102.54 585 ASN B CA 1
ATOM 11665 C C . ASN B 1 585 ? 4.288 50.515 -36.076 1.00 110.36 585 ASN B C 1
ATOM 11666 O O . ASN B 1 585 ? 3.738 49.723 -36.847 1.00 110.00 585 ASN B O 1
ATOM 11671 N N . GLU B 1 586 ? 4.986 51.600 -36.498 1.00 109.81 586 GLU B N 1
ATOM 11672 C CA . GLU B 1 586 ? 5.222 52.017 -37.885 1.00 110.83 586 GLU B CA 1
ATOM 11673 C C . GLU B 1 586 ? 6.573 51.437 -38.378 1.00 117.33 586 GLU B C 1
ATOM 11674 O O . GLU B 1 586 ? 7.258 52.067 -39.186 1.00 116.95 586 GLU B O 1
ATOM 11680 N N . GLU B 1 587 ? 6.939 50.230 -37.859 1.00 115.79 587 GLU B N 1
ATOM 11681 C CA . GLU B 1 587 ? 8.141 49.401 -38.106 1.00 116.23 587 GLU B CA 1
ATOM 11682 C C . GLU B 1 587 ? 8.750 49.620 -39.506 1.00 121.01 587 GLU B C 1
ATOM 11683 O O . GLU B 1 587 ? 9.927 49.973 -39.631 1.00 120.48 587 GLU B O 1
ATOM 11689 N N . GLN B 1 588 ? 7.933 49.390 -40.542 1.00 118.19 588 GLN B N 1
ATOM 11690 C CA . GLN B 1 588 ? 8.218 49.584 -41.963 1.00 118.19 588 GLN B CA 1
ATOM 11691 C C . GLN B 1 588 ? 6.976 50.284 -42.543 1.00 122.68 588 GLN B C 1
ATOM 11692 O O . GLN B 1 588 ? 6.471 49.923 -43.615 1.00 122.68 588 GLN B O 1
ATOM 11698 N N . ASN B 1 589 ? 6.486 51.296 -41.770 1.00 118.84 589 ASN B N 1
ATOM 11699 C CA . ASN B 1 589 ? 5.297 52.143 -41.946 1.00 118.34 589 ASN B CA 1
ATOM 11700 C C . ASN B 1 589 ? 4.059 51.281 -42.314 1.00 120.29 589 ASN B C 1
ATOM 11701 O O . ASN B 1 589 ? 3.788 50.294 -41.615 1.00 119.79 589 ASN B O 1
ATOM 11706 N N . ALA B 1 590 ? 3.311 51.673 -43.379 1.00 114.80 590 ALA B N 1
ATOM 11707 C CA . ALA B 1 590 ? 2.128 51.022 -43.955 1.00 113.21 590 ALA B CA 1
ATOM 11708 C C . ALA B 1 590 ? 0.905 50.986 -43.020 1.00 113.30 590 ALA B C 1
ATOM 11709 O O . ALA B 1 590 ? 1.007 51.116 -41.795 1.00 112.63 590 ALA B O 1
ATOM 11711 N N . ILE B 1 591 ? -0.266 50.836 -43.658 1.00 106.84 591 ILE B N 1
ATOM 11712 C CA . ILE B 1 591 ? -1.603 50.670 -43.087 1.00 104.80 591 ILE B CA 1
ATOM 11713 C C . ILE B 1 591 ? -2.304 49.614 -44.010 1.00 103.13 591 ILE B C 1
ATOM 11714 O O . ILE B 1 591 ? -3.387 49.103 -43.694 1.00 102.24 591 ILE B O 1
ATOM 11719 N N . GLY B 1 592 ? -1.566 49.231 -45.069 1.00 95.37 592 GLY B N 1
ATOM 11720 C CA . GLY B 1 592 ? -1.902 48.221 -46.072 1.00 92.46 592 GLY B CA 1
ATOM 11721 C C . GLY B 1 592 ? -1.585 46.811 -45.615 1.00 88.91 592 GLY B C 1
ATOM 11722 O O . GLY B 1 592 ? -2.404 45.910 -45.787 1.00 87.93 592 GLY B O 1
ATOM 11723 N N . GLU B 1 593 ? -0.395 46.607 -45.025 1.00 80.24 593 GLU B N 1
ATOM 11724 C CA . GLU B 1 593 ? -0.001 45.311 -44.472 1.00 77.19 593 GLU B CA 1
ATOM 11725 C C . GLU B 1 593 ? -0.539 45.190 -43.037 1.00 74.05 593 GLU B C 1
ATOM 11726 O O . GLU B 1 593 ? -0.461 46.149 -42.260 1.00 73.31 593 GLU B O 1
ATOM 11732 N N . ILE B 1 594 ? -1.100 44.018 -42.700 1.00 64.73 594 ILE B N 1
ATOM 11733 C CA . ILE B 1 594 ? -1.598 43.735 -41.353 1.00 61.77 594 ILE B CA 1
ATOM 11734 C C . ILE B 1 594 ? -0.363 43.400 -40.505 1.00 63.78 594 ILE B C 1
ATOM 11735 O O . ILE B 1 594 ? 0.383 42.487 -40.870 1.00 63.42 594 ILE B O 1
ATOM 11740 N N . SER B 1 595 ? -0.116 44.174 -39.425 1.00 58.93 595 SER B N 1
ATOM 11741 C CA . SER B 1 595 ? 1.047 44.000 -38.533 1.00 57.66 595 SER B CA 1
ATOM 11742 C C . SER B 1 595 ? 1.077 42.611 -37.904 1.00 57.34 595 SER B C 1
ATOM 11743 O O . SER B 1 595 ? 0.065 42.152 -37.371 1.00 55.71 595 SER B O 1
ATOM 11746 N N . ASP B 1 596 ? 2.244 41.944 -38.005 1.00 52.73 596 ASP B N 1
ATOM 11747 C CA . ASP B 1 596 ? 2.501 40.604 -37.482 1.00 52.64 596 ASP B CA 1
ATOM 11748 C C . ASP B 1 596 ? 2.489 40.655 -35.967 1.00 56.29 596 ASP B C 1
ATOM 11749 O O . ASP B 1 596 ? 3.062 41.570 -35.367 1.00 56.40 596 ASP B O 1
ATOM 11754 N N . GLU B 1 597 ? 1.802 39.698 -35.354 1.00 51.60 597 GLU B N 1
ATOM 11755 C CA . GLU B 1 597 ? 1.755 39.602 -33.902 1.00 50.85 597 GLU B CA 1
ATOM 11756 C C . GLU B 1 597 ? 2.617 38.430 -33.468 1.00 57.10 597 GLU B C 1
ATOM 11757 O O . GLU B 1 597 ? 2.558 37.351 -34.065 1.00 57.35 597 GLU B O 1
ATOM 11763 N N . THR B 1 598 ? 3.473 38.679 -32.474 1.00 55.58 598 THR B N 1
ATOM 11764 C CA . THR B 1 598 ? 4.408 37.710 -31.909 1.00 56.18 598 THR B CA 1
ATOM 11765 C C . THR B 1 598 ? 3.642 36.629 -31.117 1.00 60.48 598 THR B C 1
ATOM 11766 O O . THR B 1 598 ? 2.476 36.814 -30.775 1.00 60.02 598 THR B O 1
ATOM 11770 N N . PHE B 1 599 ? 4.289 35.504 -30.850 1.00 57.28 599 PHE B N 1
ATOM 11771 C CA . PHE B 1 599 ? 3.653 34.450 -30.068 1.00 57.09 599 PHE B CA 1
ATOM 11772 C C . PHE B 1 599 ? 4.236 34.449 -28.654 1.00 64.00 599 PHE B C 1
ATOM 11773 O O . PHE B 1 599 ? 3.827 33.652 -27.807 1.00 63.14 599 PHE B O 1
ATOM 11781 N N . ASP B 1 600 ? 5.150 35.410 -28.406 1.00 63.60 600 ASP B N 1
ATOM 11782 C CA . ASP B 1 600 ? 5.811 35.672 -27.134 1.00 64.67 600 ASP B CA 1
ATOM 11783 C C . ASP B 1 600 ? 4.965 36.687 -26.376 1.00 68.94 600 ASP B C 1
ATOM 11784 O O . ASP B 1 600 ? 5.121 37.895 -26.552 1.00 67.70 600 ASP B O 1
ATOM 11789 N N . THR B 1 601 ? 4.049 36.170 -25.540 1.00 67.18 601 THR B N 1
ATOM 11790 C CA . THR B 1 601 ? 3.092 36.931 -24.727 1.00 67.56 601 THR B CA 1
ATOM 11791 C C . THR B 1 601 ? 3.769 37.856 -23.682 1.00 72.15 601 THR B C 1
ATOM 11792 O O . THR B 1 601 ? 3.107 38.758 -23.165 1.00 72.37 601 THR B O 1
ATOM 11796 N N . SER B 1 602 ? 5.074 37.651 -23.399 1.00 68.14 602 SER B N 1
ATOM 11797 C CA . SER B 1 602 ? 5.845 38.458 -22.453 1.00 67.56 602 SER B CA 1
ATOM 11798 C C . SER B 1 602 ? 6.187 39.843 -23.032 1.00 69.86 602 SER B C 1
ATOM 11799 O O . SER B 1 602 ? 6.635 40.713 -22.287 1.00 69.56 602 SER B O 1
ATOM 11802 N N . ALA B 1 603 ? 5.979 40.043 -24.346 1.00 65.39 603 ALA B N 1
ATOM 11803 C CA . ALA B 1 603 ? 6.249 41.311 -25.025 1.00 64.96 603 ALA B CA 1
ATOM 11804 C C . ALA B 1 603 ? 5.073 42.303 -24.875 1.00 68.69 603 ALA B C 1
ATOM 11805 O O . ALA B 1 603 ? 5.255 43.506 -25.084 1.00 67.59 603 ALA B O 1
ATOM 11807 N N . MET B 1 604 ? 3.877 41.792 -24.511 1.00 66.14 604 MET B N 1
ATOM 11808 C CA . MET B 1 604 ? 2.646 42.576 -24.312 1.00 66.41 604 MET B CA 1
ATOM 11809 C C . MET B 1 604 ? 2.724 43.483 -23.084 1.00 69.55 604 MET B C 1
ATOM 11810 O O . MET B 1 604 ? 3.449 43.157 -22.140 1.00 68.71 604 MET B O 1
ATOM 11815 N N . ASP B 1 605 ? 1.923 44.581 -23.053 1.00 66.12 605 ASP B N 1
ATOM 11816 C CA . ASP B 1 605 ? 1.856 45.440 -21.862 1.00 65.89 605 ASP B CA 1
ATOM 11817 C C . ASP B 1 605 ? 1.069 44.691 -20.764 1.00 67.59 605 ASP B C 1
ATOM 11818 O O . ASP B 1 605 ? 0.295 43.783 -21.082 1.00 67.94 605 ASP B O 1
ATOM 11823 N N . SER B 1 606 ? 1.287 45.050 -19.488 1.00 61.77 606 SER B N 1
ATOM 11824 C CA . SER B 1 606 ? 0.678 44.395 -18.326 1.00 60.36 606 SER B CA 1
ATOM 11825 C C . SER B 1 606 ? -0.852 44.285 -18.421 1.00 61.23 606 SER B C 1
ATOM 11826 O O . SER B 1 606 ? -1.387 43.204 -18.177 1.00 59.50 606 SER B O 1
ATOM 11829 N N . SER B 1 607 ? -1.541 45.376 -18.801 1.00 58.04 607 SER B N 1
ATOM 11830 C CA . SER B 1 607 ? -3.010 45.396 -18.917 1.00 57.65 607 SER B CA 1
ATOM 11831 C C . SER B 1 607 ? -3.530 44.473 -20.027 1.00 58.20 607 SER B C 1
ATOM 11832 O O . SER B 1 607 ? -4.556 43.818 -19.829 1.00 56.30 607 SER B O 1
ATOM 11835 N N . ALA B 1 608 ? -2.823 44.420 -21.183 1.00 53.86 608 ALA B N 1
ATOM 11836 C CA . ALA B 1 608 ? -3.182 43.567 -22.322 1.00 53.56 608 ALA B CA 1
ATOM 11837 C C . ALA B 1 608 ? -3.128 42.105 -21.891 1.00 55.48 608 ALA B C 1
ATOM 11838 O O . ALA B 1 608 ? -4.155 41.425 -21.919 1.00 53.55 608 ALA B O 1
ATOM 11840 N N . LYS B 1 609 ? -1.947 41.675 -21.367 1.00 51.78 609 LYS B N 1
ATOM 11841 C CA . LYS B 1 609 ? -1.659 40.339 -20.838 1.00 50.64 609 LYS B CA 1
ATOM 11842 C C . LYS B 1 609 ? -2.691 39.960 -19.753 1.00 53.01 609 LYS B C 1
ATOM 11843 O O . LYS B 1 609 ? -3.201 38.841 -19.755 1.00 51.99 609 LYS B O 1
ATOM 11849 N N . GLU B 1 610 ? -3.019 40.911 -18.877 1.00 49.37 610 GLU B N 1
ATOM 11850 C CA . GLU B 1 610 ? -4.001 40.778 -17.802 1.00 50.39 610 GLU B CA 1
ATOM 11851 C C . GLU B 1 610 ? -5.377 40.462 -18.395 1.00 54.65 610 GLU B C 1
ATOM 11852 O O . GLU B 1 610 ? -5.998 39.465 -18.019 1.00 55.74 610 GLU B O 1
ATOM 11858 N N . PHE B 1 611 ? -5.832 41.298 -19.345 1.00 50.25 611 PHE B N 1
ATOM 11859 C CA . PHE B 1 611 ? -7.122 41.139 -20.013 1.00 48.76 611 PHE B CA 1
ATOM 11860 C C . PHE B 1 611 ? -7.180 39.799 -20.749 1.00 50.47 611 PHE B C 1
ATOM 11861 O O . PHE B 1 611 ? -8.174 39.088 -20.611 1.00 50.33 611 PHE B O 1
ATOM 11869 N N . LEU B 1 612 ? -6.123 39.456 -21.520 1.00 44.92 612 LEU B N 1
ATOM 11870 C CA . LEU B 1 612 ? -6.058 38.197 -22.263 1.00 44.23 612 LEU B CA 1
ATOM 11871 C C . LEU B 1 612 ? -6.192 36.985 -21.326 1.00 47.26 612 LEU B C 1
ATOM 11872 O O . LEU B 1 612 ? -6.974 36.099 -21.647 1.00 46.07 612 LEU B O 1
ATOM 11877 N N . ASP B 1 613 ? -5.489 36.970 -20.158 1.00 46.32 613 ASP B N 1
ATOM 11878 C CA . ASP B 1 613 ? -5.571 35.877 -19.169 1.00 47.21 613 ASP B CA 1
ATOM 11879 C C . ASP B 1 613 ? -7.003 35.728 -18.653 1.00 49.74 613 ASP B C 1
ATOM 11880 O O . ASP B 1 613 ? -7.522 34.609 -18.536 1.00 49.24 613 ASP B O 1
ATOM 11885 N N . ALA B 1 614 ? -7.649 36.861 -18.372 1.00 45.39 614 ALA B N 1
ATOM 11886 C CA . ALA B 1 614 ? -9.026 36.906 -17.893 1.00 45.40 614 ALA B CA 1
ATOM 11887 C C . ALA B 1 614 ? -9.983 36.287 -18.926 1.00 49.01 614 ALA B C 1
ATOM 11888 O O . ALA B 1 614 ? -10.858 35.498 -18.559 1.00 49.82 614 ALA B O 1
ATOM 11890 N N . ALA B 1 615 ? -9.778 36.612 -20.219 1.00 43.36 615 ALA B N 1
ATOM 11891 C CA . ALA B 1 615 ? -10.580 36.094 -21.326 1.00 43.37 615 ALA B CA 1
ATOM 11892 C C . ALA B 1 615 ? -10.299 34.601 -21.535 1.00 46.89 615 ALA B C 1
ATOM 11893 O O . ALA B 1 615 ? -11.247 33.831 -21.736 1.00 46.03 615 ALA B O 1
ATOM 11895 N N . ILE B 1 616 ? -9.005 34.188 -21.443 1.00 42.10 616 ILE B N 1
ATOM 11896 C CA . ILE B 1 616 ? -8.595 32.782 -21.581 1.00 41.06 616 ILE B CA 1
ATOM 11897 C C . ILE B 1 616 ? -9.241 31.947 -20.439 1.00 47.25 616 ILE B C 1
ATOM 11898 O O . ILE B 1 616 ? -9.757 30.863 -20.720 1.00 47.81 616 ILE B O 1
ATOM 11903 N N . ARG B 1 617 ? -9.263 32.466 -19.189 1.00 44.82 617 ARG B N 1
ATOM 11904 C CA . ARG B 1 617 ? -9.849 31.759 -18.040 1.00 45.26 617 ARG B CA 1
ATOM 11905 C C . ARG B 1 617 ? -11.378 31.557 -18.239 1.00 50.02 617 ARG B C 1
ATOM 11906 O O . ARG B 1 617 ? -11.887 30.462 -17.950 1.00 49.52 617 ARG B O 1
ATOM 11914 N N . GLU B 1 618 ? -12.072 32.572 -18.827 1.00 46.88 618 GLU B N 1
ATOM 11915 C CA . GLU B 1 618 ? -13.511 32.503 -19.155 1.00 46.10 618 GLU B CA 1
ATOM 11916 C C . GLU B 1 618 ? -13.765 31.444 -20.235 1.00 48.28 618 GLU B C 1
ATOM 11917 O O . GLU B 1 618 ? -14.746 30.704 -20.137 1.00 49.33 618 GLU B O 1
ATOM 11923 N N . TYR B 1 619 ? -12.852 31.367 -21.242 1.00 42.72 619 TYR B N 1
ATOM 11924 C CA . TYR B 1 619 ? -12.817 30.403 -22.355 1.00 41.76 619 TYR B CA 1
ATOM 11925 C C . TYR B 1 619 ? -12.658 28.979 -21.795 1.00 45.18 619 TYR B C 1
ATOM 11926 O O . TYR B 1 619 ? -13.422 28.067 -22.149 1.00 43.91 619 TYR B O 1
ATOM 11935 N N . ASN B 1 620 ? -11.663 28.817 -20.904 1.00 42.22 620 ASN B N 1
ATOM 11936 C CA . ASN B 1 620 ? -11.328 27.570 -20.207 1.00 42.03 620 ASN B CA 1
ATOM 11937 C C . ASN B 1 620 ? -12.539 27.036 -19.441 1.00 45.89 620 ASN B C 1
ATOM 11938 O O . ASN B 1 620 ? -12.898 25.871 -19.608 1.00 44.17 620 ASN B O 1
ATOM 11943 N N . SER B 1 621 ? -13.217 27.919 -18.686 1.00 44.40 621 SER B N 1
ATOM 11944 C CA . SER B 1 621 ? -14.404 27.568 -17.907 1.00 45.31 621 SER B CA 1
ATOM 11945 C C . SER B 1 621 ? -15.530 27.119 -18.802 1.00 51.36 621 SER B C 1
ATOM 11946 O O . SER B 1 621 ? -16.184 26.129 -18.480 1.00 51.02 621 SER B O 1
ATOM 11949 N N . HIS B 1 622 ? -15.742 27.810 -19.942 1.00 49.71 622 HIS B N 1
ATOM 11950 C CA . HIS B 1 622 ? -16.829 27.433 -20.855 1.00 49.87 622 HIS B CA 1
ATOM 11951 C C . HIS B 1 622 ? -16.546 26.133 -21.623 1.00 50.18 622 HIS B C 1
ATOM 11952 O O . HIS B 1 622 ? -17.453 25.297 -21.723 1.00 50.02 622 HIS B O 1
ATOM 11959 N N . PHE B 1 623 ? -15.332 25.981 -22.197 1.00 43.36 623 PHE B N 1
ATOM 11960 C CA . PHE B 1 623 ? -15.027 24.822 -23.034 1.00 41.78 623 PHE B CA 1
ATOM 11961 C C . PHE B 1 623 ? -14.373 23.662 -22.290 1.00 45.79 623 PHE B C 1
ATOM 11962 O O . PHE B 1 623 ? -14.109 22.630 -22.918 1.00 44.96 623 PHE B O 1
ATOM 11970 N N . LYS B 1 624 ? -14.166 23.804 -20.951 1.00 43.10 624 LYS B N 1
ATOM 11971 C CA . LYS B 1 624 ? -13.546 22.799 -20.072 1.00 42.59 624 LYS B CA 1
ATOM 11972 C C . LYS B 1 624 ? -12.131 22.478 -20.587 1.00 47.52 624 LYS B C 1
ATOM 11973 O O . LYS B 1 624 ? -11.752 21.310 -20.733 1.00 47.05 624 LYS B O 1
ATOM 11979 N N . THR B 1 625 ? -11.368 23.548 -20.880 1.00 43.39 625 THR B N 1
ATOM 11980 C CA . THR B 1 625 ? -9.981 23.468 -21.348 1.00 42.83 625 THR B CA 1
ATOM 11981 C C . THR B 1 625 ? -9.102 24.078 -20.261 1.00 46.80 625 THR B C 1
ATOM 11982 O O . THR B 1 625 ? -9.632 24.700 -19.341 1.00 44.66 625 THR B O 1
ATOM 11986 N N . ASN B 1 626 ? -7.780 23.871 -20.325 1.00 46.37 626 ASN B N 1
ATOM 11987 C CA . ASN B 1 626 ? -6.894 24.390 -19.280 1.00 47.63 626 ASN B CA 1
ATOM 11988 C C . ASN B 1 626 ? -5.651 25.065 -19.880 1.00 52.87 626 ASN B C 1
ATOM 11989 O O . ASN B 1 626 ? -4.510 24.754 -19.510 1.00 52.95 626 ASN B O 1
ATOM 11994 N N . PHE B 1 627 ? -5.889 26.028 -20.782 1.00 49.22 627 PHE B N 1
ATOM 11995 C CA . PHE B 1 627 ? -4.809 26.764 -21.429 1.00 48.45 627 PHE B CA 1
ATOM 11996 C C . PHE B 1 627 ? -4.238 27.778 -20.477 1.00 58.03 627 PHE B C 1
ATOM 11997 O O . PHE B 1 627 ? -4.973 28.606 -19.935 1.00 57.57 627 PHE B O 1
ATOM 12005 N N . SER B 1 628 ? -2.922 27.663 -20.229 1.00 58.11 628 SER B N 1
ATOM 12006 C CA . SER B 1 628 ? -2.196 28.558 -19.334 1.00 58.80 628 SER B CA 1
ATOM 12007 C C . SER B 1 628 ? -1.843 29.857 -20.049 1.00 63.71 628 SER B C 1
ATOM 12008 O O . SER B 1 628 ? -2.158 30.039 -21.230 1.00 63.24 628 SER B O 1
ATOM 12011 N N . THR B 1 629 ? -1.228 30.774 -19.308 1.00 61.87 629 THR B N 1
ATOM 12012 C CA . THR B 1 629 ? -0.852 32.116 -19.756 1.00 62.24 629 THR B CA 1
ATOM 12013 C C . THR B 1 629 ? 0.482 32.098 -20.548 1.00 66.22 629 THR B C 1
ATOM 12014 O O . THR B 1 629 ? 0.680 32.957 -21.423 1.00 66.26 629 THR B O 1
ATOM 12018 N N . ASP B 1 630 ? 1.372 31.101 -20.252 1.00 61.46 630 ASP B N 1
ATOM 12019 C CA . ASP B 1 630 ? 2.699 30.936 -20.860 1.00 60.86 630 ASP B CA 1
ATOM 12020 C C . ASP B 1 630 ? 2.648 30.734 -22.397 1.00 64.78 630 ASP B C 1
ATOM 12021 O O . ASP B 1 630 ? 1.567 30.612 -22.982 1.00 64.80 630 ASP B O 1
ATOM 12026 N N . SER B 1 631 ? 3.835 30.735 -23.033 1.00 59.95 631 SER B N 1
ATOM 12027 C CA . SER B 1 631 ? 4.029 30.600 -24.472 1.00 58.85 631 SER B CA 1
ATOM 12028 C C . SER B 1 631 ? 3.382 29.324 -25.005 1.00 60.24 631 SER B C 1
ATOM 12029 O O . SER B 1 631 ? 2.593 29.402 -25.953 1.00 60.94 631 SER B O 1
ATOM 12032 N N . ASN B 1 632 ? 3.669 28.169 -24.366 1.00 52.98 632 ASN B N 1
ATOM 12033 C CA . ASN B 1 632 ? 3.092 26.871 -24.709 1.00 50.82 632 ASN B CA 1
ATOM 12034 C C . ASN B 1 632 ? 1.560 26.917 -24.584 1.00 50.39 632 ASN B C 1
ATOM 12035 O O . ASN B 1 632 ? 0.855 26.315 -25.393 1.00 48.92 632 ASN B O 1
ATOM 12040 N N . GLY B 1 633 ? 1.083 27.634 -23.570 1.00 45.09 633 GLY B N 1
ATOM 12041 C CA . GLY B 1 633 ? -0.336 27.793 -23.276 1.00 44.45 633 GLY B CA 1
ATOM 12042 C C . GLY B 1 633 ? -1.074 28.580 -24.334 1.00 46.93 633 GLY B C 1
ATOM 12043 O O . GLY B 1 633 ? -2.148 28.163 -24.774 1.00 46.35 633 GLY B O 1
ATOM 12044 N N . PHE B 1 634 ? -0.489 29.724 -24.741 1.00 42.36 634 PHE B N 1
ATOM 12045 C CA . PHE B 1 634 ? -1.034 30.623 -25.753 1.00 42.25 634 PHE B CA 1
ATOM 12046 C C . PHE B 1 634 ? -1.066 29.923 -27.130 1.00 46.42 634 PHE B C 1
ATOM 12047 O O . PHE B 1 634 ? -2.077 30.008 -27.841 1.00 47.92 634 PHE B O 1
ATOM 12055 N N . GLN B 1 635 ? 0.025 29.221 -27.487 1.00 39.65 635 GLN B N 1
ATOM 12056 C CA . GLN B 1 635 ? 0.125 28.481 -28.730 1.00 37.89 635 GLN B CA 1
ATOM 12057 C C . GLN B 1 635 ? -1.000 27.436 -28.806 1.00 40.94 635 GLN B C 1
ATOM 12058 O O . GLN B 1 635 ? -1.685 27.363 -29.822 1.00 41.70 635 GLN B O 1
ATOM 12064 N N . ASN B 1 636 ? -1.212 26.660 -27.727 1.00 36.68 636 ASN B N 1
ATOM 12065 C CA . ASN B 1 636 ? -2.287 25.660 -27.632 1.00 35.32 636 ASN B CA 1
ATOM 12066 C C . ASN B 1 636 ? -3.676 26.316 -27.672 1.00 35.38 636 ASN B C 1
ATOM 12067 O O . ASN B 1 636 ? -4.617 25.708 -28.179 1.00 35.32 636 ASN B O 1
ATOM 12072 N N . TYR B 1 637 ? -3.794 27.546 -27.147 1.00 30.10 637 TYR B N 1
ATOM 12073 C CA . TYR B 1 637 ? -5.031 28.326 -27.145 1.00 30.92 637 TYR B CA 1
ATOM 12074 C C . TYR B 1 637 ? -5.375 28.790 -28.579 1.00 36.78 637 TYR B C 1
ATOM 12075 O O . TYR B 1 637 ? -6.540 28.719 -28.988 1.00 36.88 637 TYR B O 1
ATOM 12084 N N . TYR B 1 638 ? -4.348 29.245 -29.327 1.00 33.67 638 TYR B N 1
ATOM 12085 C CA . TYR B 1 638 ? -4.431 29.685 -30.717 1.00 33.63 638 TYR B CA 1
ATOM 12086 C C . TYR B 1 638 ? -5.026 28.572 -31.582 1.00 39.40 638 TYR B C 1
ATOM 12087 O O . TYR B 1 638 ? -5.963 28.811 -32.348 1.00 40.02 638 TYR B O 1
ATOM 12096 N N . ARG B 1 639 ? -4.492 27.351 -31.414 1.00 36.26 639 ARG B N 1
ATOM 12097 C CA . ARG B 1 639 ? -4.862 26.149 -32.152 1.00 37.12 639 ARG B CA 1
ATOM 12098 C C . ARG B 1 639 ? -6.307 25.716 -31.877 1.00 39.17 639 ARG B C 1
ATOM 12099 O O . ARG B 1 639 ? -7.060 25.431 -32.802 1.00 38.06 639 ARG B O 1
ATOM 12107 N N . ASP B 1 640 ? -6.681 25.656 -30.614 1.00 36.83 640 ASP B N 1
ATOM 12108 C CA . ASP B 1 640 ? -8.019 25.253 -30.193 1.00 36.91 640 ASP B CA 1
ATOM 12109 C C . ASP B 1 640 ? -9.066 26.272 -30.653 1.00 40.40 640 ASP B C 1
ATOM 12110 O O . ASP B 1 640 ? -10.152 25.887 -31.095 1.00 38.76 640 ASP B O 1
ATOM 12115 N N . LEU B 1 641 ? -8.723 27.573 -30.525 1.00 38.01 641 LEU B N 1
ATOM 12116 C CA . LEU B 1 641 ? -9.511 28.751 -30.936 1.00 37.63 641 LEU B CA 1
ATOM 12117 C C . LEU B 1 641 ? -9.853 28.642 -32.446 1.00 37.32 641 LEU B C 1
ATOM 12118 O O . LEU B 1 641 ? -11.028 28.673 -32.822 1.00 35.91 641 LEU B O 1
ATOM 12123 N N . ALA B 1 642 ? -8.819 28.449 -33.291 1.00 32.42 642 ALA B N 1
ATOM 12124 C CA . ALA B 1 642 ? -8.943 28.253 -34.736 1.00 31.84 642 ALA B CA 1
ATOM 12125 C C . ALA B 1 642 ? -9.955 27.126 -35.078 1.00 36.29 642 ALA B C 1
ATOM 12126 O O . ALA B 1 642 ? -10.811 27.308 -35.952 1.00 37.37 642 ALA B O 1
ATOM 12128 N N . GLN B 1 643 ? -9.876 25.978 -34.379 1.00 32.07 643 GLN B N 1
ATOM 12129 C CA . GLN B 1 643 ? -10.773 24.846 -34.618 1.00 31.16 643 GLN B CA 1
ATOM 12130 C C . GLN B 1 643 ? -12.212 25.184 -34.180 1.00 36.84 643 GLN B C 1
ATOM 12131 O O . GLN B 1 643 ? -13.165 24.805 -34.865 1.00 38.67 643 GLN B O 1
ATOM 12137 N N . ARG B 1 644 ? -12.361 25.901 -33.058 1.00 31.45 644 ARG B N 1
ATOM 12138 C CA . ARG B 1 644 ? -13.681 26.227 -32.516 1.00 31.06 644 ARG B CA 1
ATOM 12139 C C . ARG B 1 644 ? -14.353 27.341 -33.338 1.00 33.90 644 ARG B C 1
ATOM 12140 O O . ARG B 1 644 ? -15.581 27.353 -33.458 1.00 31.01 644 ARG B O 1
ATOM 12148 N N . VAL B 1 645 ? -13.560 28.244 -33.942 1.00 31.52 645 VAL B N 1
ATOM 12149 C CA . VAL B 1 645 ? -14.142 29.238 -34.851 1.00 31.66 645 VAL B CA 1
ATOM 12150 C C . VAL B 1 645 ? -14.552 28.486 -36.155 1.00 35.39 645 VAL B C 1
ATOM 12151 O O . VAL B 1 645 ? -15.640 28.732 -36.669 1.00 35.34 645 VAL B O 1
ATOM 12155 N N . LYS B 1 646 ? -13.732 27.520 -36.625 1.00 30.03 646 LYS B N 1
ATOM 12156 C CA . LYS B 1 646 ? -14.052 26.816 -37.852 1.00 29.39 646 LYS B CA 1
ATOM 12157 C C . LYS B 1 646 ? -15.320 25.918 -37.721 1.00 33.76 646 LYS B C 1
ATOM 12158 O O . LYS B 1 646 ? -16.064 25.806 -38.698 1.00 32.17 646 LYS B O 1
ATOM 12164 N N . ASN B 1 647 ? -15.552 25.283 -36.549 1.00 29.84 647 ASN B N 1
ATOM 12165 C CA . ASN B 1 647 ? -16.697 24.394 -36.369 1.00 29.21 647 ASN B CA 1
ATOM 12166 C C . ASN B 1 647 ? -17.890 25.107 -35.735 1.00 34.02 647 ASN B C 1
ATOM 12167 O O . ASN B 1 647 ? -18.915 24.475 -35.487 1.00 34.63 647 ASN B O 1
ATOM 12172 N N . GLN B 1 648 ? -17.764 26.427 -35.517 1.00 32.34 648 GLN B N 1
ATOM 12173 C CA . GLN B 1 648 ? -18.788 27.356 -35.010 1.00 33.57 648 GLN B CA 1
ATOM 12174 C C . GLN B 1 648 ? -19.160 27.162 -33.508 1.00 40.35 648 GLN B C 1
ATOM 12175 O O . GLN B 1 648 ? -20.295 27.460 -33.108 1.00 40.54 648 GLN B O 1
ATOM 12181 N N . ASP B 1 649 ? -18.180 26.729 -32.683 1.00 36.88 649 ASP B N 1
ATOM 12182 C CA . ASP B 1 649 ? -18.281 26.639 -31.222 1.00 36.05 649 ASP B CA 1
ATOM 12183 C C . ASP B 1 649 ? -18.236 28.059 -30.696 1.00 40.74 649 ASP B C 1
ATOM 12184 O O . ASP B 1 649 ? -18.881 28.385 -29.696 1.00 41.02 649 ASP B O 1
ATOM 12189 N N . ILE B 1 650 ? -17.467 28.912 -31.419 1.00 36.93 650 ILE B N 1
ATOM 12190 C CA . ILE B 1 650 ? -17.337 30.350 -31.238 1.00 36.54 650 ILE B CA 1
ATOM 12191 C C . ILE B 1 650 ? -18.220 31.009 -32.315 1.00 39.87 650 ILE B C 1
ATOM 12192 O O . ILE B 1 650 ? -18.148 30.654 -33.498 1.00 37.55 650 ILE B O 1
ATOM 12197 N N . ASP B 1 651 ? -19.083 31.930 -31.878 1.00 37.29 651 ASP B N 1
ATOM 12198 C CA . ASP B 1 651 ? -20.009 32.684 -32.723 1.00 36.35 651 ASP B CA 1
ATOM 12199 C C . ASP B 1 651 ? -19.316 33.896 -33.306 1.00 36.94 651 ASP B C 1
ATOM 12200 O O . ASP B 1 651 ? -19.493 34.221 -34.487 1.00 36.51 651 ASP B O 1
ATOM 12205 N N . LEU B 1 652 ? -18.549 34.583 -32.470 1.00 31.44 652 LEU B N 1
ATOM 12206 C CA . LEU B 1 652 ? -17.818 35.746 -32.903 1.00 30.99 652 LEU B CA 1
ATOM 12207 C C . LEU B 1 652 ? -16.409 35.752 -32.334 1.00 35.69 652 LEU B C 1
ATOM 12208 O O . LEU B 1 652 ? -16.222 35.668 -31.114 1.00 35.07 652 LEU B O 1
ATOM 12213 N N . LEU B 1 653 ? -15.414 35.878 -33.233 1.00 32.11 653 LEU B N 1
ATOM 12214 C CA . LEU B 1 653 ? -14.005 36.002 -32.851 1.00 30.23 653 LEU B CA 1
ATOM 12215 C C . LEU B 1 653 ? -13.569 37.464 -33.022 1.00 32.48 653 LEU B C 1
ATOM 12216 O O . LEU B 1 653 ? -13.666 37.999 -34.129 1.00 30.23 653 LEU B O 1
ATOM 12221 N N . ILE B 1 654 ? -13.080 38.093 -31.932 1.00 30.60 654 ILE B N 1
ATOM 12222 C CA . ILE B 1 654 ? -12.573 39.470 -31.932 1.00 30.75 654 ILE B CA 1
ATOM 12223 C C . ILE B 1 654 ? -11.062 39.382 -32.086 1.00 37.29 654 ILE B C 1
ATOM 12224 O O . ILE B 1 654 ? -10.408 38.678 -31.317 1.00 37.80 654 ILE B O 1
ATOM 12229 N N . VAL B 1 655 ? -10.512 40.077 -33.087 1.00 34.65 655 VAL B N 1
ATOM 12230 C CA . VAL B 1 655 ? -9.094 39.982 -33.429 1.00 34.87 655 VAL B CA 1
ATOM 12231 C C . VAL B 1 655 ? -8.513 41.350 -33.796 1.00 38.00 655 VAL B C 1
ATOM 12232 O O . VAL B 1 655 ? -9.257 42.272 -34.103 1.00 37.00 655 VAL B O 1
ATOM 12236 N N . VAL B 1 656 ? -7.183 41.468 -33.794 1.00 35.83 656 VAL B N 1
ATOM 12237 C CA . VAL B 1 656 ? -6.516 42.682 -34.246 1.00 36.29 656 VAL B CA 1
ATOM 12238 C C . VAL B 1 656 ? -5.967 42.348 -35.650 1.00 42.16 656 VAL B C 1
ATOM 12239 O O . VAL B 1 656 ? -6.582 42.718 -36.646 1.00 42.43 656 VAL B O 1
ATOM 12243 N N . GLY B 1 657 ? -4.912 41.538 -35.710 1.00 38.80 657 GLY B N 1
ATOM 12244 C CA . GLY B 1 657 ? -4.282 41.137 -36.957 1.00 37.45 657 GLY B CA 1
ATOM 12245 C C . GLY B 1 657 ? -4.125 39.646 -37.157 1.00 40.07 657 GLY B C 1
ATOM 12246 O O . GLY B 1 657 ? -3.539 39.228 -38.160 1.00 40.48 657 GLY B O 1
ATOM 12247 N N . MET B 1 658 ? -4.635 38.826 -36.216 1.00 35.02 658 MET B N 1
ATOM 12248 C CA . MET B 1 658 ? -4.551 37.363 -36.307 1.00 33.39 658 MET B CA 1
ATOM 12249 C C . MET B 1 658 ? -5.765 36.819 -37.055 1.00 35.00 658 MET B C 1
ATOM 12250 O O . MET B 1 658 ? -6.782 37.492 -37.078 1.00 32.55 658 MET B O 1
ATOM 12255 N N . PHE B 1 659 ? -5.643 35.610 -37.688 1.00 31.15 659 PHE B N 1
ATOM 12256 C CA . PHE B 1 659 ? -6.691 34.872 -38.420 1.00 30.28 659 PHE B CA 1
ATOM 12257 C C . PHE B 1 659 ? -7.322 35.708 -39.542 1.00 32.92 659 PHE B C 1
ATOM 12258 O O . PHE B 1 659 ? -8.496 35.512 -39.903 1.00 31.78 659 PHE B O 1
ATOM 12266 N N . LEU B 1 660 ? -6.527 36.632 -40.107 1.00 29.64 660 LEU B N 1
ATOM 12267 C CA . LEU B 1 660 ? -6.981 37.550 -41.147 1.00 28.16 660 LEU B CA 1
ATOM 12268 C C . LEU B 1 660 ? -6.296 37.324 -42.500 1.00 33.13 660 LEU B C 1
ATOM 12269 O O . LEU B 1 660 ? -6.706 37.949 -43.481 1.00 34.00 660 LEU B O 1
ATOM 12274 N N . THR B 1 661 ? -5.275 36.464 -42.581 1.00 29.39 661 THR B N 1
ATOM 12275 C CA . THR B 1 661 ? -4.581 36.309 -43.863 1.00 30.42 661 THR B CA 1
ATOM 12276 C C . THR B 1 661 ? -4.551 34.854 -44.443 1.00 36.22 661 THR B C 1
ATOM 12277 O O . THR B 1 661 ? -4.329 34.698 -45.653 1.00 37.81 661 THR B O 1
ATOM 12281 N N . GLY B 1 662 ? -4.758 33.833 -43.613 1.00 30.53 662 GLY B N 1
ATOM 12282 C CA . GLY B 1 662 ? -4.722 32.463 -44.104 1.00 30.43 662 GLY B CA 1
ATOM 12283 C C . GLY B 1 662 ? -5.781 31.516 -43.570 1.00 34.91 662 GLY B C 1
ATOM 12284 O O . GLY B 1 662 ? -5.972 30.430 -44.134 1.00 34.58 662 GLY B O 1
ATOM 12285 N N . PHE B 1 663 ? -6.472 31.909 -42.476 1.00 30.33 663 PHE B N 1
ATOM 12286 C CA . PHE B 1 663 ? -7.507 31.112 -41.826 1.00 28.96 663 PHE B CA 1
ATOM 12287 C C . PHE B 1 663 ? -8.581 30.686 -42.802 1.00 29.64 663 PHE B C 1
ATOM 12288 O O . PHE B 1 663 ? -9.172 31.510 -43.503 1.00 30.74 663 PHE B O 1
ATOM 12296 N N . ASP B 1 664 ? -8.796 29.378 -42.877 1.00 25.24 664 ASP B N 1
ATOM 12297 C CA . ASP B 1 664 ? -9.795 28.738 -43.733 1.00 24.15 664 ASP B CA 1
ATOM 12298 C C . ASP B 1 664 ? -11.020 28.306 -42.912 1.00 27.65 664 ASP B C 1
ATOM 12299 O O . ASP B 1 664 ? -10.926 27.408 -42.072 1.00 27.80 664 ASP B O 1
ATOM 12304 N N . ALA B 1 665 ? -12.155 28.959 -43.150 1.00 23.74 665 ALA B N 1
ATOM 12305 C CA . ALA B 1 665 ? -13.413 28.661 -42.456 1.00 23.30 665 ALA B CA 1
ATOM 12306 C C . ALA B 1 665 ? -14.578 28.845 -43.415 1.00 26.58 665 ALA B C 1
ATOM 12307 O O . ALA B 1 665 ? -15.149 29.926 -43.481 1.00 25.66 665 ALA B O 1
ATOM 12309 N N . PRO B 1 666 ? -14.947 27.787 -44.175 1.00 24.18 666 PRO B N 1
ATOM 12310 C CA . PRO B 1 666 ? -16.061 27.915 -45.144 1.00 24.93 666 PRO B CA 1
ATOM 12311 C C . PRO B 1 666 ? -17.425 28.341 -44.558 1.00 30.12 666 PRO B C 1
ATOM 12312 O O . PRO B 1 666 ? -18.276 28.814 -45.319 1.00 28.70 666 PRO B O 1
ATOM 12316 N N . THR B 1 667 ? -17.643 28.176 -43.243 1.00 28.74 667 THR B N 1
ATOM 12317 C CA . THR B 1 667 ? -18.925 28.549 -42.626 1.00 28.36 667 THR B CA 1
ATOM 12318 C C . THR B 1 667 ? -18.831 29.896 -41.906 1.00 31.89 667 THR B C 1
ATOM 12319 O O . THR B 1 667 ? -19.745 30.258 -41.168 1.00 33.46 667 THR B O 1
ATOM 12323 N N . LEU B 1 668 ? -17.771 30.662 -42.168 1.00 26.57 668 LEU B N 1
ATOM 12324 C CA . LEU B 1 668 ? -17.630 32.044 -41.723 1.00 26.57 668 LEU B CA 1
ATOM 12325 C C . LEU B 1 668 ? -18.101 32.912 -42.901 1.00 33.28 668 LEU B C 1
ATOM 12326 O O . LEU B 1 668 ? -17.513 32.809 -43.987 1.00 30.77 668 LEU B O 1
ATOM 12331 N N . ASN B 1 669 ? -19.193 33.725 -42.723 1.00 32.00 669 ASN B N 1
ATOM 12332 C CA . ASN B 1 669 ? -19.747 34.507 -43.836 1.00 31.04 669 ASN B CA 1
ATOM 12333 C C . ASN B 1 669 ? -19.695 35.997 -43.594 1.00 36.22 669 ASN B C 1
ATOM 12334 O O . ASN B 1 669 ? -19.854 36.765 -44.552 1.00 37.44 669 ASN B O 1
ATOM 12339 N N . THR B 1 670 ? -19.491 36.426 -42.346 1.00 30.79 670 THR B N 1
ATOM 12340 C CA . THR B 1 670 ? -19.521 37.853 -42.050 1.00 30.21 670 THR B CA 1
ATOM 12341 C C . THR B 1 670 ? -18.251 38.318 -41.354 1.00 33.53 670 THR B C 1
ATOM 12342 O O . THR B 1 670 ? -17.788 37.674 -40.409 1.00 31.64 670 THR B O 1
ATOM 12346 N N . LEU B 1 671 ? -17.712 39.472 -41.824 1.00 29.54 671 LEU B N 1
ATOM 12347 C CA . LEU B 1 671 ? -16.540 40.112 -41.258 1.00 29.70 671 LEU B CA 1
ATOM 12348 C C . LEU B 1 671 ? -16.891 41.545 -40.898 1.00 34.40 671 LEU B C 1
ATOM 12349 O O . LEU B 1 671 ? -17.069 42.378 -41.796 1.00 33.44 671 LEU B O 1
ATOM 12354 N N . PHE B 1 672 ? -17.040 41.815 -39.568 1.00 30.24 672 PHE B N 1
ATOM 12355 C CA . PHE B 1 672 ? -17.319 43.151 -39.018 1.00 28.06 672 PHE B CA 1
ATOM 12356 C C . PHE B 1 672 ? -15.987 43.841 -38.930 1.00 32.27 672 PHE B C 1
ATOM 12357 O O . PHE B 1 672 ? -15.024 43.193 -38.543 1.00 32.24 672 PHE B O 1
ATOM 12365 N N . VAL B 1 673 ? -15.876 45.076 -39.427 1.00 30.43 673 VAL B N 1
ATOM 12366 C CA . VAL B 1 673 ? -14.578 45.756 -39.498 1.00 31.49 673 VAL B CA 1
ATOM 12367 C C . VAL B 1 673 ? -14.583 47.126 -38.837 1.00 38.37 673 VAL B C 1
ATOM 12368 O O . VAL B 1 673 ? -15.302 48.027 -39.279 1.00 38.29 673 VAL B O 1
ATOM 12372 N N . ASP B 1 674 ? -13.719 47.302 -37.817 1.00 35.75 674 ASP B N 1
ATOM 12373 C CA . ASP B 1 674 ? -13.489 48.613 -37.196 1.00 34.99 674 ASP B CA 1
ATOM 12374 C C . ASP B 1 674 ? -11.985 48.797 -37.202 1.00 35.86 674 ASP B C 1
ATOM 12375 O O . ASP B 1 674 ? -11.328 48.801 -36.166 1.00 34.46 674 ASP B O 1
ATOM 12380 N N . LYS B 1 675 ? -11.447 48.885 -38.412 1.00 32.38 675 LYS B N 1
ATOM 12381 C CA . LYS B 1 675 ? -10.029 48.879 -38.702 1.00 32.30 675 LYS B CA 1
ATOM 12382 C C . LYS B 1 675 ? -9.783 49.584 -40.042 1.00 38.29 675 LYS B C 1
ATOM 12383 O O . LYS B 1 675 ? -10.681 49.607 -40.907 1.00 38.15 675 LYS B O 1
ATOM 12389 N N . ASN B 1 676 ? -8.567 50.152 -40.217 1.00 34.99 676 ASN B N 1
ATOM 12390 C CA . ASN B 1 676 ? -8.216 50.854 -41.443 1.00 35.01 676 ASN B CA 1
ATOM 12391 C C . ASN B 1 676 ? -7.425 49.944 -42.347 1.00 42.29 676 ASN B C 1
ATOM 12392 O O . ASN B 1 676 ? -6.184 49.980 -42.402 1.00 44.93 676 ASN B O 1
ATOM 12397 N N . LEU B 1 677 ? -8.162 49.118 -43.074 1.00 37.69 677 LEU B N 1
ATOM 12398 C CA . LEU B 1 677 ? -7.578 48.156 -44.003 1.00 36.40 677 LEU B CA 1
ATOM 12399 C C . LEU B 1 677 ? -7.328 48.799 -45.352 1.00 39.94 677 LEU B C 1
ATOM 12400 O O . LEU B 1 677 ? -8.148 49.593 -45.825 1.00 38.78 677 LEU B O 1
ATOM 12405 N N . ARG B 1 678 ? -6.159 48.480 -45.942 1.00 36.54 678 ARG B N 1
ATOM 12406 C CA . ARG B 1 678 ? -5.760 48.974 -47.245 1.00 36.65 678 ARG B CA 1
ATOM 12407 C C . ARG B 1 678 ? -5.186 47.847 -48.096 1.00 41.92 678 ARG B C 1
ATOM 12408 O O . ARG B 1 678 ? -4.686 46.864 -47.561 1.00 42.02 678 ARG B O 1
ATOM 12416 N N . TYR B 1 679 ? -5.266 48.003 -49.423 1.00 38.48 679 TYR B N 1
ATOM 12417 C CA . TYR B 1 679 ? -4.642 47.196 -50.475 1.00 39.04 679 TYR B CA 1
ATOM 12418 C C . TYR B 1 679 ? -4.571 45.662 -50.166 1.00 40.15 679 TYR B C 1
ATOM 12419 O O . TYR B 1 679 ? -5.635 45.073 -49.964 1.00 39.79 679 TYR B O 1
ATOM 12428 N N A HIS B 1 680 ? -3.372 45.023 -50.174 0.50 33.98 680 HIS B N 1
ATOM 12429 N N B HIS B 1 680 ? -3.349 45.055 -50.152 0.50 35.75 680 HIS B N 1
ATOM 12430 C CA A HIS B 1 680 ? -3.244 43.579 -49.948 0.50 32.10 680 HIS B CA 1
ATOM 12431 C CA B HIS B 1 680 ? -3.082 43.639 -49.867 0.50 34.76 680 HIS B CA 1
ATOM 12432 C C A HIS B 1 680 ? -3.897 43.114 -48.638 0.50 35.89 680 HIS B C 1
ATOM 12433 C C B HIS B 1 680 ? -3.862 43.144 -48.658 0.50 37.03 680 HIS B C 1
ATOM 12434 O O A HIS B 1 680 ? -4.615 42.118 -48.670 0.50 36.00 680 HIS B O 1
ATOM 12435 O O B HIS B 1 680 ? -4.594 42.161 -48.759 0.50 37.10 680 HIS B O 1
ATOM 12448 N N . GLY B 1 681 ? -3.686 43.837 -47.539 1.00 32.62 681 GLY B N 1
ATOM 12449 C CA . GLY B 1 681 ? -4.276 43.518 -46.238 1.00 32.91 681 GLY B CA 1
ATOM 12450 C C . GLY B 1 681 ? -5.790 43.525 -46.203 1.00 37.22 681 GLY B C 1
ATOM 12451 O O . GLY B 1 681 ? -6.395 42.690 -45.523 1.00 37.43 681 GLY B O 1
ATOM 12452 N N . LEU B 1 682 ? -6.406 44.451 -46.967 1.00 33.23 682 LEU B N 1
ATOM 12453 C CA . LEU B 1 682 ? -7.859 44.581 -47.119 1.00 32.08 682 LEU B CA 1
ATOM 12454 C C . LEU B 1 682 ? -8.408 43.342 -47.833 1.00 35.33 682 LEU B C 1
ATOM 12455 O O . LEU B 1 682 ? -9.414 42.782 -47.384 1.00 35.37 682 LEU B O 1
ATOM 12460 N N . MET B 1 683 ? -7.764 42.949 -48.958 1.00 31.39 683 MET B N 1
ATOM 12461 C CA . MET B 1 683 ? -8.164 41.805 -49.781 1.00 32.33 683 MET B CA 1
ATOM 12462 C C . MET B 1 683 ? -8.049 40.519 -48.978 1.00 35.02 683 MET B C 1
ATOM 12463 O O . MET B 1 683 ? -9.007 39.746 -48.931 1.00 35.18 683 MET B O 1
ATOM 12468 N N . GLN B 1 684 ? -6.898 40.319 -48.317 1.00 30.50 684 GLN B N 1
ATOM 12469 C CA . GLN B 1 684 ? -6.600 39.164 -47.474 1.00 30.16 684 GLN B CA 1
ATOM 12470 C C . GLN B 1 684 ? -7.627 39.031 -46.349 1.00 34.46 684 GLN B C 1
ATOM 12471 O O . GLN B 1 684 ? -8.172 37.949 -46.162 1.00 32.91 684 GLN B O 1
ATOM 12477 N N . ALA B 1 685 ? -7.936 40.135 -45.650 1.00 32.56 685 ALA B N 1
ATOM 12478 C CA . ALA B 1 685 ? -8.893 40.147 -44.533 1.00 32.58 685 ALA B CA 1
ATOM 12479 C C . ALA B 1 685 ? -10.327 39.861 -44.983 1.00 34.50 685 ALA B C 1
ATOM 12480 O O . ALA B 1 685 ? -10.958 38.975 -44.417 1.00 31.63 685 ALA B O 1
ATOM 12482 N N . PHE B 1 686 ? -10.825 40.581 -46.023 1.00 32.23 686 PHE B N 1
ATOM 12483 C CA . PHE B 1 686 ? -12.191 40.418 -46.543 1.00 30.82 686 PHE B CA 1
ATOM 12484 C C . PHE B 1 686 ? -12.403 38.983 -47.015 1.00 32.33 686 PHE B C 1
ATOM 12485 O O . PHE B 1 686 ? -13.486 38.432 -46.794 1.00 32.12 686 PHE B O 1
ATOM 12493 N N . SER B 1 687 ? -11.344 38.352 -47.566 1.00 27.54 687 SER B N 1
ATOM 12494 C CA . SER B 1 687 ? -11.353 36.984 -48.106 1.00 27.25 687 SER B CA 1
ATOM 12495 C C . SER B 1 687 ? -11.588 35.879 -47.063 1.00 33.11 687 SER B C 1
ATOM 12496 O O . SER B 1 687 ? -11.784 34.715 -47.450 1.00 34.17 687 SER B O 1
ATOM 12499 N N . ARG B 1 688 ? -11.612 36.224 -45.767 1.00 28.78 688 ARG B N 1
ATOM 12500 C CA . ARG B 1 688 ? -11.908 35.265 -44.699 1.00 29.24 688 ARG B CA 1
ATOM 12501 C C . ARG B 1 688 ? -13.347 34.716 -44.866 1.00 33.31 688 ARG B C 1
ATOM 12502 O O . ARG B 1 688 ? -13.636 33.609 -44.415 1.00 32.86 688 ARG B O 1
ATOM 12510 N N . THR B 1 689 ? -14.227 35.500 -45.527 1.00 29.74 689 THR B N 1
ATOM 12511 C CA . THR B 1 689 ? -15.639 35.180 -45.807 1.00 30.03 689 THR B CA 1
ATOM 12512 C C . THR B 1 689 ? -15.879 34.599 -47.237 1.00 30.88 689 THR B C 1
ATOM 12513 O O . THR B 1 689 ? -17.032 34.273 -47.534 1.00 26.09 689 THR B O 1
ATOM 12517 N N . ASN B 1 690 ? -14.812 34.526 -48.127 1.00 28.32 690 ASN B N 1
ATOM 12518 C CA . ASN B 1 690 ? -14.949 34.190 -49.556 1.00 27.21 690 ASN B CA 1
ATOM 12519 C C . ASN B 1 690 ? -15.038 32.698 -49.895 1.00 31.30 690 ASN B C 1
ATOM 12520 O O . ASN B 1 690 ? -15.212 32.373 -51.069 1.00 32.14 690 ASN B O 1
ATOM 12525 N N . ARG B 1 691 ? -14.922 31.804 -48.928 1.00 28.80 691 ARG B N 1
ATOM 12526 C CA . ARG B 1 691 ? -15.008 30.368 -49.218 1.00 28.75 691 ARG B CA 1
ATOM 12527 C C . ARG B 1 691 ? -16.407 29.976 -49.639 1.00 33.22 691 ARG B C 1
ATOM 12528 O O . ARG B 1 691 ? -17.377 30.349 -48.975 1.00 34.13 691 ARG B O 1
ATOM 12536 N N . ILE B 1 692 ? -16.505 29.208 -50.728 1.00 28.81 692 ILE B N 1
ATOM 12537 C CA . ILE B 1 692 ? -17.756 28.627 -51.227 1.00 28.23 692 ILE B CA 1
ATOM 12538 C C . ILE B 1 692 ? -18.222 27.519 -50.241 1.00 32.56 692 ILE B C 1
ATOM 12539 O O . ILE B 1 692 ? -17.390 26.823 -49.631 1.00 28.91 692 ILE B O 1
ATOM 12544 N N . TYR B 1 693 ? -19.548 27.379 -50.076 1.00 31.93 693 TYR B N 1
ATOM 12545 C CA . TYR B 1 693 ? -20.101 26.362 -49.188 1.00 33.20 693 TYR B CA 1
ATOM 12546 C C . TYR B 1 693 ? -21.225 25.620 -49.916 1.00 40.38 693 TYR B C 1
ATOM 12547 O O . TYR B 1 693 ? -21.020 24.493 -50.374 1.00 40.69 693 TYR B O 1
ATOM 12556 N N . ASP B 1 694 ? -22.386 26.280 -50.064 1.00 36.36 694 ASP B N 1
ATOM 12557 C CA . ASP B 1 694 ? -23.561 25.787 -50.774 1.00 34.85 694 ASP B CA 1
ATOM 12558 C C . ASP B 1 694 ? -24.421 26.998 -51.169 1.00 37.92 694 ASP B C 1
ATOM 12559 O O . ASP B 1 694 ? -23.968 28.138 -50.999 1.00 36.67 694 ASP B O 1
ATOM 12564 N N . ALA B 1 695 ? -25.648 26.763 -51.673 1.00 35.82 695 ALA B N 1
ATOM 12565 C CA . ALA B 1 695 ? -26.571 27.819 -52.118 1.00 37.26 695 ALA B CA 1
ATOM 12566 C C . ALA B 1 695 ? -26.973 28.807 -51.004 1.00 42.85 695 ALA B C 1
ATOM 12567 O O . ALA B 1 695 ? -27.334 29.935 -51.329 1.00 43.67 695 ALA B O 1
ATOM 12569 N N . THR B 1 696 ? -26.903 28.405 -49.721 1.00 39.53 696 THR B N 1
ATOM 12570 C CA . THR B 1 696 ? -27.252 29.279 -48.588 1.00 39.43 696 THR B CA 1
ATOM 12571 C C . THR B 1 696 ? -26.193 30.397 -48.384 1.00 41.72 696 THR B C 1
ATOM 12572 O O . THR B 1 696 ? -26.522 31.426 -47.809 1.00 42.01 696 THR B O 1
ATOM 12576 N N . LYS B 1 697 ? -24.941 30.186 -48.842 1.00 36.44 697 LYS B N 1
ATOM 12577 C CA . LYS B 1 697 ? -23.867 31.166 -48.736 1.00 35.17 697 LYS B CA 1
ATOM 12578 C C . LYS B 1 697 ? -23.618 31.773 -50.126 1.00 40.34 697 LYS B C 1
ATOM 12579 O O . LYS B 1 697 ? -22.774 31.295 -50.905 1.00 41.98 697 LYS B O 1
ATOM 12585 N N . THR B 1 698 ? -24.360 32.842 -50.421 1.00 34.92 698 THR B N 1
ATOM 12586 C CA . THR B 1 698 ? -24.361 33.544 -51.711 1.00 33.96 698 THR B CA 1
ATOM 12587 C C . THR B 1 698 ? -23.123 34.436 -51.894 1.00 34.81 698 THR B C 1
ATOM 12588 O O . THR B 1 698 ? -22.595 34.558 -52.995 1.00 33.37 698 THR B O 1
ATOM 12592 N N . PHE B 1 699 ? -22.657 35.043 -50.810 1.00 30.74 699 PHE B N 1
ATOM 12593 C CA . PHE B 1 699 ? -21.477 35.907 -50.775 1.00 29.55 699 PHE B CA 1
ATOM 12594 C C . PHE B 1 699 ? -21.088 36.137 -49.329 1.00 34.52 699 PHE B C 1
ATOM 12595 O O . PHE B 1 699 ? -21.836 35.748 -48.404 1.00 34.91 699 PHE B O 1
ATOM 12603 N N . GLY B 1 700 ? -19.929 36.774 -49.150 1.00 29.58 700 GLY B N 1
ATOM 12604 C CA . GLY B 1 700 ? -19.419 37.173 -47.851 1.00 28.00 700 GLY B CA 1
ATOM 12605 C C . GLY B 1 700 ? -19.831 38.594 -47.555 1.00 33.40 700 GLY B C 1
ATOM 12606 O O . GLY B 1 700 ? -19.731 39.470 -48.418 1.00 32.40 700 GLY B O 1
ATOM 12607 N N . ASN B 1 701 ? -20.350 38.818 -46.347 1.00 32.08 701 ASN B N 1
ATOM 12608 C CA . ASN B 1 701 ? -20.742 40.136 -45.863 1.00 31.71 701 ASN B CA 1
ATOM 12609 C C . ASN B 1 701 ? -19.541 40.839 -45.223 1.00 34.28 701 ASN B C 1
ATOM 12610 O O . ASN B 1 701 ? -18.859 40.250 -44.395 1.00 34.96 701 ASN B O 1
ATOM 12615 N N . ILE B 1 702 ? -19.282 42.088 -45.620 1.00 29.76 702 ILE B N 1
ATOM 12616 C CA . ILE B 1 702 ? -18.252 42.942 -45.043 1.00 28.42 702 ILE B CA 1
ATOM 12617 C C . ILE B 1 702 ? -19.013 44.151 -44.510 1.00 33.90 702 ILE B C 1
ATOM 12618 O O . ILE B 1 702 ? -19.564 44.895 -45.312 1.00 35.62 702 ILE B O 1
ATOM 12623 N N . VAL B 1 703 ? -19.127 44.283 -43.174 1.00 29.53 703 VAL B N 1
ATOM 12624 C CA . VAL B 1 703 ? -19.845 45.369 -42.492 1.00 30.00 703 VAL B CA 1
ATOM 12625 C C . VAL B 1 703 ? -18.811 46.261 -41.822 1.00 35.35 703 VAL B C 1
ATOM 12626 O O . VAL B 1 703 ? -18.150 45.839 -40.862 1.00 35.10 703 VAL B O 1
ATOM 12630 N N . THR B 1 704 ? -18.630 47.479 -42.336 1.00 32.38 704 THR B N 1
ATOM 12631 C CA . THR B 1 704 ? -17.573 48.291 -41.755 1.00 33.38 704 THR B CA 1
ATOM 12632 C C . THR B 1 704 ? -18.130 49.476 -40.951 1.00 38.72 704 THR B C 1
ATOM 12633 O O . THR B 1 704 ? -19.221 49.992 -41.236 1.00 39.56 704 THR B O 1
ATOM 12637 N N . PHE B 1 705 ? -17.367 49.862 -39.904 1.00 34.27 705 PHE B N 1
ATOM 12638 C CA . PHE B 1 705 ? -17.720 50.949 -38.985 1.00 33.57 705 PHE B CA 1
ATOM 12639 C C . PHE B 1 705 ? -16.776 52.146 -39.197 1.00 39.15 705 PHE B C 1
ATOM 12640 O O . PHE B 1 705 ? -16.893 53.163 -38.523 1.00 37.45 705 PHE B O 1
ATOM 12648 N N . ARG B 1 706 ? -15.897 52.020 -40.205 1.00 37.38 706 ARG B N 1
ATOM 12649 C CA . ARG B 1 706 ? -15.023 53.036 -40.773 1.00 37.93 706 ARG B CA 1
ATOM 12650 C C . ARG B 1 706 ? -15.280 52.968 -42.249 1.00 44.14 706 ARG B C 1
ATOM 12651 O O . ARG B 1 706 ? -15.434 51.863 -42.765 1.00 44.85 706 ARG B O 1
ATOM 12659 N N . ASP B 1 707 ? -15.373 54.112 -42.938 1.00 40.96 707 ASP B N 1
ATOM 12660 C CA . ASP B 1 707 ? -15.650 54.139 -44.377 1.00 40.39 707 ASP B CA 1
ATOM 12661 C C . ASP B 1 707 ? -14.464 53.554 -45.204 1.00 43.01 707 ASP B C 1
ATOM 12662 O O . ASP B 1 707 ? -13.394 54.162 -45.306 1.00 41.23 707 ASP B O 1
ATOM 12667 N N . LEU B 1 708 ? -14.666 52.365 -45.792 1.00 40.14 708 LEU B N 1
ATOM 12668 C CA . LEU B 1 708 ? -13.604 51.716 -46.569 1.00 39.35 708 LEU B CA 1
ATOM 12669 C C . LEU B 1 708 ? -13.961 51.549 -48.061 1.00 42.35 708 LEU B C 1
ATOM 12670 O O . LEU B 1 708 ? -13.231 50.861 -48.772 1.00 42.22 708 LEU B O 1
ATOM 12675 N N . GLU B 1 709 ? -15.018 52.240 -48.549 1.00 38.08 709 GLU B N 1
ATOM 12676 C CA . GLU B 1 709 ? -15.468 52.185 -49.940 1.00 37.34 709 GLU B CA 1
ATOM 12677 C C . GLU B 1 709 ? -14.332 52.524 -50.942 1.00 42.47 709 GLU B C 1
ATOM 12678 O O . GLU B 1 709 ? -14.116 51.755 -51.880 1.00 44.35 709 GLU B O 1
ATOM 12684 N N . ARG B 1 710 ? -13.588 53.613 -50.724 1.00 37.87 710 ARG B N 1
ATOM 12685 C CA . ARG B 1 710 ? -12.472 54.007 -51.602 1.00 37.71 710 ARG B CA 1
ATOM 12686 C C . ARG B 1 710 ? -11.326 52.983 -51.504 1.00 39.05 710 ARG B C 1
ATOM 12687 O O . ARG B 1 710 ? -10.760 52.597 -52.528 1.00 37.66 710 ARG B O 1
ATOM 12695 N N . SER B 1 711 ? -11.009 52.539 -50.269 1.00 36.64 711 SER B N 1
ATOM 12696 C CA . SER B 1 711 ? -9.944 51.579 -49.969 1.00 36.50 711 SER B CA 1
ATOM 12697 C C . SER B 1 711 ? -10.211 50.252 -50.629 1.00 38.42 711 SER B C 1
ATOM 12698 O O . SER B 1 711 ? -9.284 49.667 -51.187 1.00 37.38 711 SER B O 1
ATOM 12701 N N . THR B 1 712 ? -11.491 49.822 -50.630 1.00 35.16 712 THR B N 1
ATOM 12702 C CA . THR B 1 712 ? -11.987 48.599 -51.264 1.00 34.93 712 THR B CA 1
ATOM 12703 C C . THR B 1 712 ? -11.766 48.662 -52.770 1.00 38.97 712 THR B C 1
ATOM 12704 O O . THR B 1 712 ? -11.191 47.733 -53.330 1.00 39.24 712 THR B O 1
ATOM 12708 N N . ILE B 1 713 ? -12.238 49.751 -53.424 1.00 36.04 713 ILE B N 1
ATOM 12709 C CA . ILE B 1 713 ? -12.138 49.931 -54.880 1.00 35.60 713 ILE B CA 1
ATOM 12710 C C . ILE B 1 713 ? -10.655 50.039 -55.269 1.00 38.76 713 ILE B C 1
ATOM 12711 O O . ILE B 1 713 ? -10.267 49.435 -56.257 1.00 38.36 713 ILE B O 1
ATOM 12716 N N . ASP B 1 714 ? -9.831 50.747 -54.470 1.00 35.29 714 ASP B N 1
ATOM 12717 C CA . ASP B 1 714 ? -8.394 50.882 -54.719 1.00 35.71 714 ASP B CA 1
ATOM 12718 C C . ASP B 1 714 ? -7.679 49.526 -54.658 1.00 41.13 714 ASP B C 1
ATOM 12719 O O . ASP B 1 714 ? -6.805 49.264 -55.488 1.00 41.89 714 ASP B O 1
ATOM 12724 N N . ALA B 1 715 ? -8.042 48.678 -53.661 1.00 37.33 715 ALA B N 1
ATOM 12725 C CA . ALA B 1 715 ? -7.477 47.344 -53.452 1.00 37.43 715 ALA B CA 1
ATOM 12726 C C . ALA B 1 715 ? -7.875 46.393 -54.586 1.00 40.62 715 ALA B C 1
ATOM 12727 O O . ALA B 1 715 ? -6.989 45.785 -55.198 1.00 41.54 715 ALA B O 1
ATOM 12729 N N . ILE B 1 716 ? -9.185 46.310 -54.908 1.00 36.28 716 ILE B N 1
ATOM 12730 C CA . ILE B 1 716 ? -9.690 45.481 -56.012 1.00 37.03 716 ILE B CA 1
ATOM 12731 C C . ILE B 1 716 ? -8.972 45.837 -57.343 1.00 42.56 716 ILE B C 1
ATOM 12732 O O . ILE B 1 716 ? -8.462 44.933 -58.012 1.00 42.88 716 ILE B O 1
ATOM 12737 N N . THR B 1 717 ? -8.928 47.148 -57.690 1.00 40.38 717 THR B N 1
ATOM 12738 C CA . THR B 1 717 ? -8.335 47.715 -58.922 1.00 41.03 717 THR B CA 1
ATOM 12739 C C . THR B 1 717 ? -6.825 47.406 -59.038 1.00 46.90 717 THR B C 1
ATOM 12740 O O . THR B 1 717 ? -6.317 47.242 -60.151 1.00 45.21 717 THR B O 1
ATOM 12744 N N . LEU B 1 718 ? -6.120 47.333 -57.893 1.00 46.02 718 LEU B N 1
ATOM 12745 C CA . LEU B 1 718 ? -4.687 47.040 -57.879 1.00 46.26 718 LEU B CA 1
ATOM 12746 C C . LEU B 1 718 ? -4.414 45.601 -58.349 1.00 50.89 718 LEU B C 1
ATOM 12747 O O . LEU B 1 718 ? -3.378 45.371 -58.982 1.00 52.51 718 LEU B O 1
ATOM 12752 N N . PHE B 1 719 ? -5.338 44.646 -58.079 1.00 45.22 719 PHE B N 1
ATOM 12753 C CA . PHE B 1 719 ? -5.134 43.242 -58.473 1.00 44.16 719 PHE B CA 1
ATOM 12754 C C . PHE B 1 719 ? -6.093 42.826 -59.606 1.00 49.90 719 PHE B C 1
ATOM 12755 O O . PHE B 1 719 ? -6.337 41.635 -59.846 1.00 51.73 719 PHE B O 1
ATOM 12763 N N . GLY B 1 720 ? -6.557 43.828 -60.332 1.00 46.13 720 GLY B N 1
ATOM 12764 C CA . GLY B 1 720 ? -7.422 43.703 -61.494 1.00 45.56 720 GLY B CA 1
ATOM 12765 C C . GLY B 1 720 ? -7.252 44.917 -62.382 1.00 50.51 720 GLY B C 1
ATOM 12766 O O . GLY B 1 720 ? -6.127 45.323 -62.691 1.00 49.08 720 GLY B O 1
ATOM 12767 N N . ASP B 1 721 ? -8.376 45.514 -62.771 1.00 49.04 721 ASP B N 1
ATOM 12768 C CA . ASP B 1 721 ? -8.460 46.715 -63.597 1.00 49.12 721 ASP B CA 1
ATOM 12769 C C . ASP B 1 721 ? -9.646 47.549 -63.114 1.00 54.27 721 ASP B C 1
ATOM 12770 O O . ASP B 1 721 ? -10.320 47.168 -62.153 1.00 52.82 721 ASP B O 1
ATOM 12775 N N . LYS B 1 722 ? -9.921 48.666 -63.811 1.00 52.64 722 LYS B N 1
ATOM 12776 C CA . LYS B 1 722 ? -10.969 49.630 -63.479 1.00 52.27 722 LYS B CA 1
ATOM 12777 C C . LYS B 1 722 ? -12.353 48.994 -63.408 1.00 54.00 722 LYS B C 1
ATOM 12778 O O . LYS B 1 722 ? -13.207 49.510 -62.687 1.00 54.99 722 LYS B O 1
ATOM 12784 N N . ASN B 1 723 ? -12.568 47.876 -64.118 1.00 48.33 723 ASN B N 1
ATOM 12785 C CA . ASN B 1 723 ? -13.864 47.196 -64.162 1.00 47.76 723 ASN B CA 1
ATOM 12786 C C . ASN B 1 723 ? -14.023 46.076 -63.115 1.00 48.40 723 ASN B C 1
ATOM 12787 O O . ASN B 1 723 ? -15.165 45.813 -62.721 1.00 47.67 723 ASN B O 1
ATOM 12792 N N . THR B 1 724 ? -12.903 45.443 -62.649 1.00 42.17 724 THR B N 1
ATOM 12793 C CA . THR B 1 724 ? -12.868 44.318 -61.677 1.00 40.14 724 THR B CA 1
ATOM 12794 C C . THR B 1 724 ? -13.822 44.536 -60.471 1.00 41.51 724 THR B C 1
ATOM 12795 O O . THR B 1 724 ? -14.399 43.564 -60.010 1.00 40.41 724 THR B O 1
ATOM 12799 N N . LYS B 1 725 ? -14.041 45.795 -60.023 1.00 37.58 725 LYS B N 1
ATOM 12800 C CA . LYS B 1 725 ? -14.964 46.130 -58.918 1.00 36.72 725 LYS B CA 1
ATOM 12801 C C . LYS B 1 725 ? -16.430 45.764 -59.231 1.00 38.29 725 LYS B C 1
ATOM 12802 O O . LYS B 1 725 ? -17.178 45.479 -58.313 1.00 37.16 725 LYS B O 1
ATOM 12808 N N . ASN B 1 726 ? -16.833 45.782 -60.506 1.00 35.56 726 ASN B N 1
ATOM 12809 C CA . ASN B 1 726 ? -18.216 45.476 -60.903 1.00 35.89 726 ASN B CA 1
ATOM 12810 C C . ASN B 1 726 ? -18.530 43.975 -60.820 1.00 38.18 726 ASN B C 1
ATOM 12811 O O . ASN B 1 726 ? -19.696 43.577 -60.680 1.00 38.15 726 ASN B O 1
ATOM 12816 N N . VAL B 1 727 ? -17.478 43.155 -60.872 1.00 33.49 727 VAL B N 1
ATOM 12817 C CA . VAL B 1 727 ? -17.541 41.701 -60.776 1.00 32.90 727 VAL B CA 1
ATOM 12818 C C . VAL B 1 727 ? -17.411 41.252 -59.288 1.00 37.22 727 VAL B C 1
ATOM 12819 O O . VAL B 1 727 ? -18.200 40.424 -58.823 1.00 37.44 727 VAL B O 1
ATOM 12823 N N . VAL B 1 728 ? -16.448 41.825 -58.556 1.00 32.75 728 VAL B N 1
ATOM 12824 C CA . VAL B 1 728 ? -16.113 41.443 -57.183 1.00 32.44 728 VAL B CA 1
ATOM 12825 C C . VAL B 1 728 ? -17.167 41.920 -56.166 1.00 37.48 728 VAL B C 1
ATOM 12826 O O . VAL B 1 728 ? -17.426 41.202 -55.189 1.00 37.51 728 VAL B O 1
ATOM 12830 N N . LEU B 1 729 ? -17.749 43.111 -56.379 1.00 33.28 729 LEU B N 1
ATOM 12831 C CA . LEU B 1 729 ? -18.706 43.700 -55.439 1.00 32.56 729 LEU B CA 1
ATOM 12832 C C . LEU B 1 729 ? -20.154 43.389 -55.792 1.00 35.69 729 LEU B C 1
ATOM 12833 O O . LEU B 1 729 ? -20.549 43.524 -56.942 1.00 35.17 729 LEU B O 1
ATOM 12838 N N . GLU B 1 730 ? -20.957 43.040 -54.779 1.00 32.92 730 GLU B N 1
ATOM 12839 C CA . GLU B 1 730 ? -22.374 42.737 -54.960 1.00 33.55 730 GLU B CA 1
ATOM 12840 C C . GLU B 1 730 ? -23.205 43.962 -55.263 1.00 39.28 730 GLU B C 1
ATOM 12841 O O . GLU B 1 730 ? -22.846 45.072 -54.880 1.00 40.44 730 GLU B O 1
ATOM 12847 N N . LYS B 1 731 ? -24.330 43.747 -55.949 1.00 36.70 731 LYS B N 1
ATOM 12848 C CA . LYS B 1 731 ? -25.257 44.800 -56.386 1.00 36.13 731 LYS B CA 1
ATOM 12849 C C . LYS B 1 731 ? -26.024 45.334 -55.190 1.00 39.17 731 LYS B C 1
ATOM 12850 O O . LYS B 1 731 ? -25.931 44.775 -54.104 1.00 41.03 731 LYS B O 1
ATOM 12856 N N . SER B 1 732 ? -26.732 46.439 -55.377 1.00 34.45 732 SER B N 1
ATOM 12857 C CA . SER B 1 732 ? -27.509 47.110 -54.338 1.00 33.11 732 SER B CA 1
ATOM 12858 C C . SER B 1 732 ? -28.828 46.388 -54.036 1.00 33.66 732 SER B C 1
ATOM 12859 O O . SER B 1 732 ? -29.261 45.536 -54.791 1.00 32.65 732 SER B O 1
ATOM 12862 N N . TYR B 1 733 ? -29.478 46.801 -52.960 1.00 31.61 733 TYR B N 1
ATOM 12863 C CA . TYR B 1 733 ? -30.776 46.330 -52.475 1.00 31.09 733 TYR B CA 1
ATOM 12864 C C . TYR B 1 733 ? -31.856 46.569 -53.545 1.00 33.16 733 TYR B C 1
ATOM 12865 O O . TYR B 1 733 ? -32.548 45.624 -53.910 1.00 33.67 733 TYR B O 1
ATOM 12874 N N . THR B 1 734 ? -31.973 47.820 -54.068 1.00 28.71 734 THR B N 1
ATOM 12875 C CA . THR B 1 734 ? -32.963 48.255 -55.071 1.00 27.58 734 THR B CA 1
ATOM 12876 C C . THR B 1 734 ? -32.904 47.357 -56.312 1.00 33.64 734 THR B C 1
ATOM 12877 O O . THR B 1 734 ? -33.955 46.924 -56.821 1.00 35.31 734 THR B O 1
ATOM 12881 N N . GLU B 1 735 ? -31.672 47.054 -56.763 1.00 28.62 735 GLU B N 1
ATOM 12882 C CA . GLU B 1 735 ? -31.368 46.172 -57.868 1.00 28.55 735 GLU B CA 1
ATOM 12883 C C . GLU B 1 735 ? -31.923 44.760 -57.612 1.00 34.22 735 GLU B C 1
ATOM 12884 O O . GLU B 1 735 ? -32.571 44.216 -58.490 1.00 35.01 735 GLU B O 1
ATOM 12890 N N . TYR B 1 736 ? -31.724 44.181 -56.415 1.00 30.84 736 TYR B N 1
ATOM 12891 C CA . TYR B 1 736 ? -32.247 42.842 -56.128 1.00 30.31 736 TYR B CA 1
ATOM 12892 C C . TYR B 1 736 ? -33.762 42.881 -55.881 1.00 35.23 736 TYR B C 1
ATOM 12893 O O . TYR B 1 736 ? -34.451 41.879 -56.054 1.00 34.36 736 TYR B O 1
ATOM 12902 N N . MET B 1 737 ? -34.283 44.038 -55.518 1.00 32.65 737 MET B N 1
ATOM 12903 C CA . MET B 1 737 ? -35.718 44.174 -55.301 1.00 32.13 737 MET B CA 1
ATOM 12904 C C . MET B 1 737 ? -36.481 44.413 -56.608 1.00 36.27 737 MET B C 1
ATOM 12905 O O . MET B 1 737 ? -37.635 44.011 -56.719 1.00 33.54 737 MET B O 1
ATOM 12910 N N . GLU B 1 738 ? -35.836 45.048 -57.596 1.00 35.84 738 GLU B N 1
ATOM 12911 C CA . GLU B 1 738 ? -36.514 45.469 -58.829 1.00 36.85 738 GLU B CA 1
ATOM 12912 C C . GLU B 1 738 ? -35.935 44.897 -60.124 1.00 42.32 738 GLU B C 1
ATOM 12913 O O . GLU B 1 738 ? -36.600 44.955 -61.149 1.00 42.55 738 GLU B O 1
ATOM 12919 N N . GLY B 1 739 ? -34.724 44.356 -60.075 1.00 39.15 739 GLY B N 1
ATOM 12920 C CA . GLY B 1 739 ? -34.088 43.759 -61.234 1.00 38.65 739 GLY B CA 1
ATOM 12921 C C . GLY B 1 739 ? -32.938 44.549 -61.813 1.00 43.73 739 GLY B C 1
ATOM 12922 O O . GLY B 1 739 ? -32.895 45.785 -61.738 1.00 43.17 739 GLY B O 1
ATOM 12923 N N . PHE B 1 740 ? -32.013 43.814 -62.441 1.00 40.19 740 PHE B N 1
ATOM 12924 C CA . PHE B 1 740 ? -30.820 44.356 -63.085 1.00 39.66 740 PHE B CA 1
ATOM 12925 C C . PHE B 1 740 ? -30.286 43.338 -64.113 1.00 45.79 740 PHE B C 1
ATOM 12926 O O . PHE B 1 740 ? -30.713 42.179 -64.121 1.00 44.25 740 PHE B O 1
ATOM 12934 N N . THR B 1 741 ? -29.332 43.762 -64.950 1.00 45.35 741 THR B N 1
ATOM 12935 C CA . THR B 1 741 ? -28.728 42.891 -65.943 1.00 46.39 741 THR B CA 1
ATOM 12936 C C . THR B 1 741 ? -27.266 42.677 -65.589 1.00 54.84 741 THR B C 1
ATOM 12937 O O . THR B 1 741 ? -26.518 43.638 -65.449 1.00 56.19 741 THR B O 1
ATOM 12941 N N . ASP B 1 742 ? -26.866 41.423 -65.444 1.00 54.75 742 ASP B N 1
ATOM 12942 C CA . ASP B 1 742 ? -25.492 41.054 -65.129 1.00 56.56 742 ASP B CA 1
ATOM 12943 C C . ASP B 1 742 ? -24.606 41.365 -66.349 1.00 63.36 742 ASP B C 1
ATOM 12944 O O . ASP B 1 742 ? -24.783 40.734 -67.383 1.00 62.34 742 ASP B O 1
ATOM 12949 N N . ALA B 1 743 ? -23.696 42.368 -66.238 1.00 62.12 743 ALA B N 1
ATOM 12950 C CA . ALA B 1 743 ? -22.792 42.776 -67.322 1.00 62.72 743 ALA B CA 1
ATOM 12951 C C . ALA B 1 743 ? -21.882 41.626 -67.789 1.00 68.31 743 ALA B C 1
ATOM 12952 O O . ALA B 1 743 ? -21.698 41.453 -68.993 1.00 68.33 743 ALA B O 1
ATOM 12954 N N . ALA B 1 744 ? -21.363 40.828 -66.838 1.00 65.52 744 ALA B N 1
ATOM 12955 C CA . ALA B 1 744 ? -20.457 39.707 -67.076 1.00 65.67 744 ALA B CA 1
ATOM 12956 C C . ALA B 1 744 ? -21.120 38.524 -67.823 1.00 70.79 744 ALA B C 1
ATOM 12957 O O . ALA B 1 744 ? -20.443 37.896 -68.643 1.00 70.96 744 ALA B O 1
ATOM 12959 N N . THR B 1 745 ? -22.414 38.213 -67.544 1.00 67.17 745 THR B N 1
ATOM 12960 C CA . THR B 1 745 ? -23.122 37.077 -68.171 1.00 66.79 745 THR B CA 1
ATOM 12961 C C . THR B 1 745 ? -24.233 37.525 -69.158 1.00 70.07 745 THR B C 1
ATOM 12962 O O . THR B 1 745 ? -24.924 36.670 -69.728 1.00 69.66 745 THR B O 1
ATOM 12966 N N . GLY B 1 746 ? -24.388 38.841 -69.341 1.00 65.97 746 GLY B N 1
ATOM 12967 C CA . GLY B 1 746 ? -25.386 39.463 -70.214 1.00 65.29 746 GLY B CA 1
ATOM 12968 C C . GLY B 1 746 ? -26.839 39.182 -69.862 1.00 68.40 746 GLY B C 1
ATOM 12969 O O . GLY B 1 746 ? -27.744 39.674 -70.548 1.00 68.24 746 GLY B O 1
ATOM 12970 N N . GLU B 1 747 ? -27.080 38.404 -68.780 1.00 63.85 747 GLU B N 1
ATOM 12971 C CA . GLU B 1 747 ? -28.418 37.974 -68.380 1.00 63.46 747 GLU B CA 1
ATOM 12972 C C . GLU B 1 747 ? -29.142 38.929 -67.418 1.00 63.56 747 GLU B C 1
ATOM 12973 O O . GLU B 1 747 ? -28.542 39.490 -66.497 1.00 62.34 747 GLU B O 1
ATOM 12979 N N . ALA B 1 748 ? -30.458 39.080 -67.651 1.00 57.32 748 ALA B N 1
ATOM 12980 C CA . ALA B 1 748 ? -31.364 39.869 -66.825 1.00 55.21 748 ALA B CA 1
ATOM 12981 C C . ALA B 1 748 ? -31.814 39.045 -65.629 1.00 56.53 748 ALA B C 1
ATOM 12982 O O . ALA B 1 748 ? -32.319 37.936 -65.796 1.00 56.21 748 ALA B O 1
ATOM 12984 N N . LYS B 1 749 ? -31.596 39.576 -64.420 1.00 50.99 749 LYS B N 1
ATOM 12985 C CA . LYS B 1 749 ? -31.993 38.939 -63.178 1.00 49.01 749 LYS B CA 1
ATOM 12986 C C . LYS B 1 749 ? -33.233 39.622 -62.600 1.00 48.74 749 LYS B C 1
ATOM 12987 O O . LYS B 1 749 ? -33.199 40.820 -62.301 1.00 48.16 749 LYS B O 1
ATOM 12993 N N . ARG B 1 750 ? -34.332 38.857 -62.471 1.00 41.21 750 ARG B N 1
ATOM 12994 C CA . ARG B 1 750 ? -35.593 39.348 -61.926 1.00 39.16 750 ARG B CA 1
ATOM 12995 C C . ARG B 1 750 ? -35.457 39.777 -60.490 1.00 39.88 750 ARG B C 1
ATOM 12996 O O . ARG B 1 750 ? -34.763 39.137 -59.706 1.00 37.92 750 ARG B O 1
ATOM 13004 N N . GLY B 1 751 ? -36.119 40.873 -60.167 1.00 35.64 751 GLY B N 1
ATOM 13005 C CA . GLY B 1 751 ? -36.140 41.406 -58.822 1.00 34.63 751 GLY B CA 1
ATOM 13006 C C . GLY B 1 751 ? -37.131 40.653 -57.958 1.00 37.09 751 GLY B C 1
ATOM 13007 O O . GLY B 1 751 ? -38.155 40.170 -58.450 1.00 34.70 751 GLY B O 1
ATOM 13008 N N . PHE B 1 752 ? -36.821 40.559 -56.658 1.00 33.91 752 PHE B N 1
ATOM 13009 C CA . PHE B 1 752 ? -37.656 39.934 -55.661 1.00 34.58 752 PHE B CA 1
ATOM 13010 C C . PHE B 1 752 ? -39.120 40.459 -55.729 1.00 40.92 752 PHE B C 1
ATOM 13011 O O . PHE B 1 752 ? -40.036 39.652 -55.653 1.00 41.05 752 PHE B O 1
ATOM 13019 N N . MET B 1 753 ? -39.335 41.785 -55.893 1.00 38.74 753 MET B N 1
ATOM 13020 C CA . MET B 1 753 ? -40.681 42.363 -55.965 1.00 39.26 753 MET B CA 1
ATOM 13021 C C . MET B 1 753 ? -41.439 41.968 -57.240 1.00 43.80 753 MET B C 1
ATOM 13022 O O . MET B 1 753 ? -42.659 41.766 -57.170 1.00 43.70 753 MET B O 1
ATOM 13027 N N . THR B 1 754 ? -40.723 41.803 -58.378 1.00 39.28 754 THR B N 1
ATOM 13028 C CA . THR B 1 754 ? -41.313 41.376 -59.655 1.00 39.09 754 THR B CA 1
ATOM 13029 C C . THR B 1 754 ? -41.761 39.911 -59.555 1.00 44.80 754 THR B C 1
ATOM 13030 O O . THR B 1 754 ? -42.820 39.551 -60.096 1.00 45.16 754 THR B O 1
ATOM 13034 N N . VAL B 1 755 ? -40.955 39.079 -58.842 1.00 40.14 755 VAL B N 1
ATOM 13035 C CA . VAL B 1 755 ? -41.235 37.659 -58.618 1.00 40.07 755 VAL B CA 1
ATOM 13036 C C . VAL B 1 755 ? -42.442 37.548 -57.675 1.00 45.78 755 VAL B C 1
ATOM 13037 O O . VAL B 1 755 ? -43.343 36.760 -57.937 1.00 47.08 755 VAL B O 1
ATOM 13041 N N . VAL B 1 756 ? -42.472 38.351 -56.618 1.00 42.80 756 VAL B N 1
ATOM 13042 C CA . VAL B 1 756 ? -43.553 38.349 -55.625 1.00 44.14 756 VAL B CA 1
ATOM 13043 C C . VAL B 1 756 ? -44.890 38.719 -56.305 1.00 51.48 756 VAL B C 1
ATOM 13044 O O . VAL B 1 756 ? -45.891 38.029 -56.088 1.00 52.23 756 VAL B O 1
ATOM 13048 N N . SER B 1 757 ? -44.867 39.740 -57.193 1.00 49.17 757 SER B N 1
ATOM 13049 C CA . SER B 1 757 ? -46.017 40.190 -57.971 1.00 48.64 757 SER B CA 1
ATOM 13050 C C . SER B 1 757 ? -46.421 39.115 -58.949 1.00 53.45 757 SER B C 1
ATOM 13051 O O . SER B 1 757 ? -47.618 38.849 -59.069 1.00 53.60 757 SER B O 1
ATOM 13054 N N . GLU B 1 758 ? -45.441 38.450 -59.610 1.00 51.40 758 GLU B N 1
ATOM 13055 C CA . GLU B 1 758 ? -45.760 37.359 -60.554 1.00 52.16 758 GLU B CA 1
ATOM 13056 C C . GLU B 1 758 ? -46.374 36.145 -59.821 1.00 55.31 758 GLU B C 1
ATOM 13057 O O . GLU B 1 758 ? -47.296 35.542 -60.354 1.00 53.53 758 GLU B O 1
ATOM 13063 N N . LEU B 1 759 ? -45.899 35.829 -58.597 1.00 54.00 759 LEU B N 1
ATOM 13064 C CA . LEU B 1 759 ? -46.423 34.738 -57.764 1.00 54.81 759 LEU B CA 1
ATOM 13065 C C . LEU B 1 759 ? -47.906 34.970 -57.410 1.00 59.58 759 LEU B C 1
ATOM 13066 O O . LEU B 1 759 ? -48.698 34.050 -57.539 1.00 57.62 759 LEU B O 1
ATOM 13071 N N . GLU B 1 760 ? -48.275 36.202 -57.005 1.00 58.44 760 GLU B N 1
ATOM 13072 C CA . GLU B 1 760 ? -49.644 36.550 -56.629 1.00 59.11 760 GLU B CA 1
ATOM 13073 C C . GLU B 1 760 ? -50.596 36.550 -57.846 1.00 63.64 760 GLU B C 1
ATOM 13074 O O . GLU B 1 760 ? -51.757 36.155 -57.705 1.00 63.57 760 GLU B O 1
ATOM 13080 N N . GLN B 1 761 ? -50.111 36.974 -59.020 1.00 59.69 761 GLN B N 1
ATOM 13081 C CA . GLN B 1 761 ? -50.939 37.046 -60.221 1.00 59.43 761 GLN B CA 1
ATOM 13082 C C . GLN B 1 761 ? -51.095 35.681 -60.913 1.00 62.56 761 GLN B C 1
ATOM 13083 O O . GLN B 1 761 ? -52.224 35.234 -61.118 1.00 63.50 761 GLN B O 1
ATOM 13089 N N . ARG B 1 762 ? -49.982 35.027 -61.274 1.00 56.79 762 ARG B N 1
ATOM 13090 C CA . ARG B 1 762 ? -50.000 33.762 -62.004 1.00 55.65 762 ARG B CA 1
ATOM 13091 C C . ARG B 1 762 ? -50.345 32.542 -61.134 1.00 58.51 762 ARG B C 1
ATOM 13092 O O . ARG B 1 762 ? -50.664 31.493 -61.698 1.00 59.30 762 ARG B O 1
ATOM 13100 N N . PHE B 1 763 ? -50.248 32.646 -59.792 1.00 53.74 763 PHE B N 1
ATOM 13101 C CA . PHE B 1 763 ? -50.524 31.533 -58.871 1.00 53.23 763 PHE B CA 1
ATOM 13102 C C . PHE B 1 763 ? -51.152 32.027 -57.562 1.00 62.23 763 PHE B C 1
ATOM 13103 O O . PHE B 1 763 ? -50.486 31.906 -56.525 1.00 61.87 763 PHE B O 1
ATOM 13111 N N . PRO B 1 764 ? -52.424 32.535 -57.553 1.00 63.04 764 PRO B N 1
ATOM 13112 C CA . PRO B 1 764 ? -53.046 32.953 -56.281 1.00 64.52 764 PRO B CA 1
ATOM 13113 C C . PRO B 1 764 ? -52.765 31.956 -55.156 1.00 73.71 764 PRO B C 1
ATOM 13114 O O . PRO B 1 764 ? -52.228 32.462 -54.190 1.00 72.62 764 PRO B O 1
ATOM 13118 N N . ASP B 1 765 ? -52.955 30.577 -55.286 1.00 76.34 765 ASP B N 1
ATOM 13119 C CA . ASP B 1 765 ? -52.400 29.650 -54.264 1.00 78.97 765 ASP B CA 1
ATOM 13120 C C . ASP B 1 765 ? -52.580 28.084 -54.527 1.00 86.87 765 ASP B C 1
ATOM 13121 O O . ASP B 1 765 ? -51.846 27.625 -55.399 1.00 85.92 765 ASP B O 1
ATOM 13126 N N . PRO B 1 766 ? -53.265 27.199 -53.711 1.00 87.34 766 PRO B N 1
ATOM 13127 C CA . PRO B 1 766 ? -53.088 25.743 -53.921 1.00 87.97 766 PRO B CA 1
ATOM 13128 C C . PRO B 1 766 ? -54.016 25.065 -54.928 1.00 93.86 766 PRO B C 1
ATOM 13129 O O . PRO B 1 766 ? -54.136 23.834 -54.906 1.00 93.02 766 PRO B O 1
ATOM 13133 N N . THR B 1 767 ? -54.611 25.842 -55.838 1.00 92.05 767 THR B N 1
ATOM 13134 C CA . THR B 1 767 ? -55.486 25.313 -56.877 1.00 92.39 767 THR B CA 1
ATOM 13135 C C . THR B 1 767 ? -54.689 25.316 -58.181 1.00 97.19 767 THR B C 1
ATOM 13136 O O . THR B 1 767 ? -54.152 24.273 -58.560 1.00 95.88 767 THR B O 1
ATOM 13140 N N . SER B 1 768 ? -54.549 26.520 -58.803 1.00 95.38 768 SER B N 1
ATOM 13141 C CA . SER B 1 768 ? -53.869 26.855 -60.066 1.00 95.77 768 SER B CA 1
ATOM 13142 C C . SER B 1 768 ? -52.712 25.897 -60.430 1.00 101.37 768 SER B C 1
ATOM 13143 O O . SER B 1 768 ? -52.644 25.460 -61.582 1.00 101.90 768 SER B O 1
ATOM 13146 N N . ILE B 1 769 ? -51.853 25.524 -59.445 1.00 96.96 769 ILE B N 1
ATOM 13147 C CA . ILE B 1 769 ? -50.716 24.610 -59.620 1.00 95.79 769 ILE B CA 1
ATOM 13148 C C . ILE B 1 769 ? -51.236 23.135 -59.717 1.00 98.61 769 ILE B C 1
ATOM 13149 O O . ILE B 1 769 ? -50.652 22.209 -59.142 1.00 98.17 769 ILE B O 1
ATOM 13154 N N . GLU B 1 770 ? -52.322 22.946 -60.503 1.00 94.31 770 GLU B N 1
ATOM 13155 C CA . GLU B 1 770 ? -53.042 21.703 -60.793 1.00 93.49 770 GLU B CA 1
ATOM 13156 C C . GLU B 1 770 ? -52.506 21.008 -62.046 1.00 95.41 770 GLU B C 1
ATOM 13157 O O . GLU B 1 770 ? -52.452 19.775 -62.078 1.00 95.18 770 GLU B O 1
ATOM 13163 N N . SER B 1 771 ? -52.156 21.787 -63.090 1.00 90.01 771 SER B N 1
ATOM 13164 C CA . SER B 1 771 ? -51.625 21.238 -64.340 1.00 88.78 771 SER B CA 1
ATOM 13165 C C . SER B 1 771 ? -50.118 21.001 -64.242 1.00 89.70 771 SER B C 1
ATOM 13166 O O . SER B 1 771 ? -49.457 21.553 -63.359 1.00 88.98 771 SER B O 1
ATOM 13169 N N . GLU B 1 772 ? -49.583 20.186 -65.162 1.00 84.45 772 GLU B N 1
ATOM 13170 C CA . GLU B 1 772 ? -48.159 19.875 -65.250 1.00 83.54 772 GLU B CA 1
ATOM 13171 C C . GLU B 1 772 ? -47.350 21.120 -65.693 1.00 84.18 772 GLU B C 1
ATOM 13172 O O . GLU B 1 772 ? -46.219 21.288 -65.237 1.00 83.99 772 GLU B O 1
ATOM 13178 N N . LYS B 1 773 ? -47.934 21.986 -66.560 1.00 77.67 773 LYS B N 1
ATOM 13179 C CA . LYS B 1 773 ? -47.294 23.218 -67.051 1.00 76.19 773 LYS B CA 1
ATOM 13180 C C . LYS B 1 773 ? -47.268 24.296 -65.960 1.00 78.28 773 LYS B C 1
ATOM 13181 O O . LYS B 1 773 ? -46.307 25.063 -65.891 1.00 77.45 773 LYS B O 1
ATOM 13187 N N . GLU B 1 774 ? -48.317 24.367 -65.123 1.00 73.84 774 GLU B N 1
ATOM 13188 C CA . GLU B 1 774 ? -48.372 25.360 -64.054 1.00 73.37 774 GLU B CA 1
ATOM 13189 C C . GLU B 1 774 ? -47.347 25.010 -62.957 1.00 74.68 774 GLU B C 1
ATOM 13190 O O . GLU B 1 774 ? -46.665 25.909 -62.468 1.00 73.45 774 GLU B O 1
ATOM 13196 N N . LYS B 1 775 ? -47.184 23.703 -62.649 1.00 70.19 775 LYS B N 1
ATOM 13197 C CA . LYS B 1 775 ? -46.231 23.193 -61.655 1.00 69.25 775 LYS B CA 1
ATOM 13198 C C . LYS B 1 775 ? -44.799 23.573 -62.035 1.00 70.62 775 LYS B C 1
ATOM 13199 O O . LYS B 1 775 ? -44.116 24.177 -61.210 1.00 71.18 775 LYS B O 1
ATOM 13205 N N . LYS B 1 776 ? -44.376 23.282 -63.284 1.00 64.14 776 LYS B N 1
ATOM 13206 C CA . LYS B 1 776 ? -43.055 23.603 -63.831 1.00 63.17 776 LYS B CA 1
ATOM 13207 C C . LYS B 1 776 ? -42.763 25.112 -63.689 1.00 67.82 776 LYS B C 1
ATOM 13208 O O . LYS B 1 776 ? -41.706 25.489 -63.172 1.00 68.35 776 LYS B O 1
ATOM 13214 N N . ASP B 1 777 ? -43.722 25.954 -64.126 1.00 63.20 777 ASP B N 1
ATOM 13215 C CA . ASP B 1 777 ? -43.675 27.418 -64.096 1.00 62.01 777 ASP B CA 1
ATOM 13216 C C . ASP B 1 777 ? -43.593 27.965 -62.677 1.00 62.49 777 ASP B C 1
ATOM 13217 O O . ASP B 1 777 ? -42.901 28.957 -62.457 1.00 62.12 777 ASP B O 1
ATOM 13222 N N . PHE B 1 778 ? -44.298 27.327 -61.720 1.00 56.08 778 PHE B N 1
ATOM 13223 C CA . PHE B 1 778 ? -44.279 27.734 -60.315 1.00 54.52 778 PHE B CA 1
ATOM 13224 C C . PHE B 1 778 ? -42.917 27.362 -59.675 1.00 57.47 778 PHE B C 1
ATOM 13225 O O . PHE B 1 778 ? -42.409 28.109 -58.845 1.00 56.65 778 PHE B O 1
ATOM 13233 N N . VAL B 1 779 ? -42.355 26.205 -60.047 1.00 53.59 779 VAL B N 1
ATOM 13234 C CA . VAL B 1 779 ? -41.066 25.720 -59.541 1.00 52.87 779 VAL B CA 1
ATOM 13235 C C . VAL B 1 779 ? -39.952 26.702 -59.982 1.00 55.07 779 VAL B C 1
ATOM 13236 O O . VAL B 1 779 ? -39.129 27.090 -59.148 1.00 53.74 779 VAL B O 1
ATOM 13240 N N . LYS B 1 780 ? -39.981 27.151 -61.257 1.00 51.63 780 LYS B N 1
ATOM 13241 C CA . LYS B 1 780 ? -39.013 28.117 -61.772 1.00 51.45 780 LYS B CA 1
ATOM 13242 C C . LYS B 1 780 ? -39.170 29.483 -61.041 1.00 54.29 780 LYS B C 1
ATOM 13243 O O . LYS B 1 780 ? -38.167 30.081 -60.647 1.00 54.52 780 LYS B O 1
ATOM 13249 N N . LEU B 1 781 ? -40.418 29.931 -60.822 1.00 49.00 781 LEU B N 1
ATOM 13250 C CA . LEU B 1 781 ? -40.724 31.201 -60.166 1.00 47.89 781 LEU B CA 1
ATOM 13251 C C . LEU B 1 781 ? -40.407 31.183 -58.665 1.00 48.23 781 LEU B C 1
ATOM 13252 O O . LEU B 1 781 ? -39.842 32.171 -58.157 1.00 48.14 781 LEU B O 1
ATOM 13257 N N . PHE B 1 782 ? -40.784 30.090 -57.952 1.00 40.97 782 PHE B N 1
ATOM 13258 C CA . PHE B 1 782 ? -40.550 29.988 -56.516 1.00 39.83 782 PHE B CA 1
ATOM 13259 C C . PHE B 1 782 ? -39.067 29.759 -56.225 1.00 41.85 782 PHE B C 1
ATOM 13260 O O . PHE B 1 782 ? -38.573 30.277 -55.225 1.00 42.32 782 PHE B O 1
ATOM 13268 N N . GLY B 1 783 ? -38.363 29.061 -57.119 1.00 37.26 783 GLY B N 1
ATOM 13269 C CA . GLY B 1 783 ? -36.917 28.885 -57.036 1.00 37.10 783 GLY B CA 1
ATOM 13270 C C . GLY B 1 783 ? -36.244 30.240 -56.918 1.00 41.29 783 GLY B C 1
ATOM 13271 O O . GLY B 1 783 ? -35.534 30.492 -55.943 1.00 41.74 783 GLY B O 1
ATOM 13272 N N . GLU B 1 784 ? -36.581 31.165 -57.847 1.00 37.76 784 GLU B N 1
ATOM 13273 C CA . GLU B 1 784 ? -36.135 32.573 -57.850 1.00 37.17 784 GLU B CA 1
ATOM 13274 C C . GLU B 1 784 ? -36.563 33.309 -56.581 1.00 41.75 784 GLU B C 1
ATOM 13275 O O . GLU B 1 784 ? -35.813 34.167 -56.123 1.00 41.76 784 GLU B O 1
ATOM 13281 N N . TYR B 1 785 ? -37.783 33.009 -56.032 1.00 38.01 785 TYR B N 1
ATOM 13282 C CA . TYR B 1 785 ? -38.244 33.629 -54.787 1.00 37.00 785 TYR B CA 1
ATOM 13283 C C . TYR B 1 785 ? -37.260 33.261 -53.672 1.00 41.01 785 TYR B C 1
ATOM 13284 O O . TYR B 1 785 ? -36.799 34.138 -52.956 1.00 41.22 785 TYR B O 1
ATOM 13293 N N . LEU B 1 786 ? -36.976 31.957 -53.513 1.00 38.13 786 LEU B N 1
ATOM 13294 C CA . LEU B 1 786 ? -36.073 31.425 -52.490 1.00 37.27 786 LEU B CA 1
ATOM 13295 C C . LEU B 1 786 ? -34.651 31.984 -52.664 1.00 40.88 786 LEU B C 1
ATOM 13296 O O . LEU B 1 786 ? -34.026 32.359 -51.679 1.00 39.55 786 LEU B O 1
ATOM 13301 N N . ARG B 1 787 ? -34.171 32.093 -53.913 1.00 38.99 787 ARG B N 1
ATOM 13302 C CA . ARG B 1 787 ? -32.839 32.617 -54.205 1.00 39.58 787 ARG B CA 1
ATOM 13303 C C . ARG B 1 787 ? -32.732 34.105 -53.865 1.00 44.65 787 ARG B C 1
ATOM 13304 O O . ARG B 1 787 ? -31.732 34.511 -53.279 1.00 45.65 787 ARG B O 1
ATOM 13312 N N . ALA B 1 788 ? -33.755 34.911 -54.222 1.00 40.29 788 ALA B N 1
ATOM 13313 C CA . ALA B 1 788 ? -33.761 36.352 -53.977 1.00 39.73 788 ALA B CA 1
ATOM 13314 C C . ALA B 1 788 ? -33.931 36.684 -52.508 1.00 43.99 788 ALA B C 1
ATOM 13315 O O . ALA B 1 788 ? -33.238 37.567 -52.016 1.00 45.18 788 ALA B O 1
ATOM 13317 N N . GLU B 1 789 ? -34.822 35.984 -51.796 1.00 39.02 789 GLU B N 1
ATOM 13318 C CA . GLU B 1 789 ? -35.048 36.260 -50.388 1.00 39.12 789 GLU B CA 1
ATOM 13319 C C . GLU B 1 789 ? -33.758 35.943 -49.580 1.00 42.38 789 GLU B C 1
ATOM 13320 O O . GLU B 1 789 ? -33.409 36.692 -48.659 1.00 42.75 789 GLU B O 1
ATOM 13326 N N . ASN B 1 790 ? -33.040 34.876 -49.967 1.00 37.51 790 ASN B N 1
ATOM 13327 C CA . ASN B 1 790 ? -31.809 34.453 -49.310 1.00 37.16 790 ASN B CA 1
ATOM 13328 C C . ASN B 1 790 ? -30.668 35.430 -49.606 1.00 40.03 790 ASN B C 1
ATOM 13329 O O . ASN B 1 790 ? -29.878 35.728 -48.697 1.00 40.27 790 ASN B O 1
ATOM 13334 N N . ILE B 1 791 ? -30.627 35.995 -50.833 1.00 34.61 791 ILE B N 1
ATOM 13335 C CA . ILE B 1 791 ? -29.659 37.038 -51.148 1.00 33.61 791 ILE B CA 1
ATOM 13336 C C . ILE B 1 791 ? -29.988 38.289 -50.308 1.00 37.62 791 ILE B C 1
ATOM 13337 O O . ILE B 1 791 ? -29.079 38.904 -49.736 1.00 37.06 791 ILE B O 1
ATOM 13342 N N . LEU B 1 792 ? -31.296 38.632 -50.211 1.00 34.86 792 LEU B N 1
ATOM 13343 C CA . LEU B 1 792 ? -31.788 39.838 -49.558 1.00 35.98 792 LEU B CA 1
ATOM 13344 C C . LEU B 1 792 ? -31.723 39.812 -48.017 1.00 41.95 792 LEU B C 1
ATOM 13345 O O . LEU B 1 792 ? -31.718 40.886 -47.411 1.00 41.83 792 LEU B O 1
ATOM 13350 N N . GLN B 1 793 ? -31.569 38.626 -47.397 1.00 39.59 793 GLN B N 1
ATOM 13351 C CA . GLN B 1 793 ? -31.408 38.478 -45.944 1.00 38.10 793 GLN B CA 1
ATOM 13352 C C . GLN B 1 793 ? -30.184 39.234 -45.472 1.00 39.73 793 GLN B C 1
ATOM 13353 O O . GLN B 1 793 ? -30.140 39.699 -44.335 1.00 38.25 793 GLN B O 1
ATOM 13359 N N . ASN B 1 794 ? -29.193 39.368 -46.368 1.00 35.50 794 ASN B N 1
ATOM 13360 C CA . ASN B 1 794 ? -27.915 40.033 -46.117 1.00 35.48 794 ASN B CA 1
ATOM 13361 C C . ASN B 1 794 ? -28.010 41.563 -46.190 1.00 38.77 794 ASN B C 1
ATOM 13362 O O . ASN B 1 794 ? -26.995 42.222 -45.979 1.00 38.16 794 ASN B O 1
ATOM 13367 N N . TYR B 1 795 ? -29.208 42.126 -46.471 1.00 36.11 795 TYR B N 1
ATOM 13368 C CA . TYR B 1 795 ? -29.424 43.569 -46.634 1.00 36.04 795 TYR B CA 1
ATOM 13369 C C . TYR B 1 795 ? -30.183 44.169 -45.451 1.00 41.06 795 TYR B C 1
ATOM 13370 O O . TYR B 1 795 ? -31.292 43.720 -45.126 1.00 42.32 795 TYR B O 1
ATOM 13379 N N . ASP B 1 796 ? -29.585 45.214 -44.833 1.00 36.60 796 ASP B N 1
ATOM 13380 C CA . ASP B 1 796 ? -30.138 45.935 -43.684 1.00 35.99 796 ASP B CA 1
ATOM 13381 C C . ASP B 1 796 ? -31.503 46.494 -44.018 1.00 41.07 796 ASP B C 1
ATOM 13382 O O . ASP B 1 796 ? -32.417 46.367 -43.203 1.00 41.17 796 ASP B O 1
ATOM 13387 N N . GLU B 1 797 ? -31.657 47.052 -45.245 1.00 37.72 797 GLU B N 1
ATOM 13388 C CA . GLU B 1 797 ? -32.920 47.591 -45.748 1.00 36.54 797 GLU B CA 1
ATOM 13389 C C . GLU B 1 797 ? -34.001 46.501 -45.747 1.00 41.36 797 GLU B C 1
ATOM 13390 O O . GLU B 1 797 ? -35.104 46.735 -45.247 1.00 42.50 797 GLU B O 1
ATOM 13396 N N . PHE B 1 798 ? -33.667 45.302 -46.252 1.00 37.13 798 PHE B N 1
ATOM 13397 C CA . PHE B 1 798 ? -34.595 44.180 -46.322 1.00 37.08 798 PHE B CA 1
ATOM 13398 C C . PHE B 1 798 ? -34.950 43.656 -44.932 1.00 44.49 798 PHE B C 1
ATOM 13399 O O . PHE B 1 798 ? -36.118 43.322 -44.686 1.00 45.01 798 PHE B O 1
ATOM 13407 N N . ALA B 1 799 ? -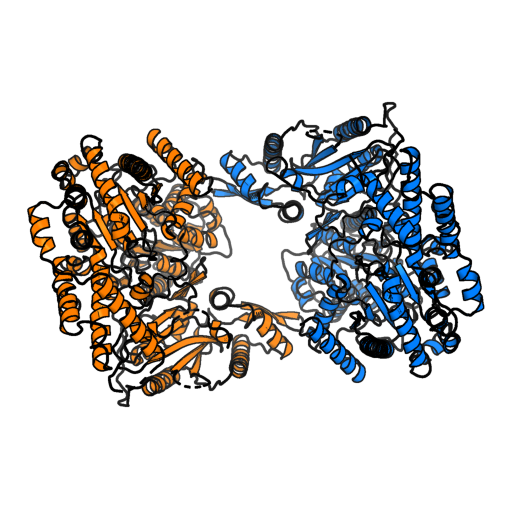33.942 43.577 -44.037 1.00 41.27 799 ALA B N 1
ATOM 13408 C CA . ALA B 1 799 ? -34.114 43.157 -42.650 1.00 40.97 799 ALA B CA 1
ATOM 13409 C C . ALA B 1 799 ? -35.123 44.088 -41.956 1.00 44.35 799 ALA B C 1
ATOM 13410 O O . ALA B 1 799 ? -36.088 43.600 -41.376 1.00 43.00 799 ALA B O 1
ATOM 13412 N N . THR B 1 800 ? -34.943 45.416 -42.109 1.00 42.81 800 THR B N 1
ATOM 13413 C CA . THR B 1 800 ? -35.819 46.474 -41.589 1.00 44.47 800 THR B CA 1
ATOM 13414 C C . THR B 1 800 ? -37.238 46.309 -42.160 1.00 52.93 800 THR B C 1
ATOM 13415 O O . THR B 1 800 ? -38.208 46.416 -41.413 1.00 54.51 800 THR B O 1
ATOM 13419 N N . LEU B 1 801 ? -37.354 46.007 -43.456 1.00 50.46 801 LEU B N 1
ATOM 13420 C CA . LEU B 1 801 ? -38.643 45.793 -44.093 1.00 51.38 801 LEU B CA 1
ATOM 13421 C C . LEU B 1 801 ? -39.336 44.546 -43.530 1.00 54.63 801 LEU B C 1
ATOM 13422 O O . LEU B 1 801 ? -40.531 44.605 -43.245 1.00 53.52 801 LEU B O 1
ATOM 13427 N N . LYS B 1 802 ? -38.594 43.430 -43.383 1.00 52.37 802 LYS B N 1
ATOM 13428 C CA . LYS B 1 802 ? -39.113 42.166 -42.851 1.00 52.16 802 LYS B CA 1
ATOM 13429 C C . LYS B 1 802 ? -39.534 42.293 -41.371 1.00 56.51 802 LYS B C 1
ATOM 13430 O O . LYS B 1 802 ? -40.549 41.713 -40.984 1.00 56.43 802 LYS B O 1
ATOM 13436 N N . ALA B 1 803 ? -38.793 43.090 -40.579 1.00 53.39 803 ALA B N 1
ATOM 13437 C CA . ALA B 1 803 ? -39.065 43.360 -39.164 1.00 54.24 803 ALA B CA 1
ATOM 13438 C C . ALA B 1 803 ? -40.376 44.132 -38.975 1.00 63.23 803 ALA B C 1
ATOM 13439 O O . ALA B 1 803 ? -41.070 43.919 -37.975 1.00 63.58 803 ALA B O 1
ATOM 13441 N N . LEU B 1 804 ? -40.714 45.019 -39.944 1.00 61.98 804 LEU B N 1
ATOM 13442 C CA . LEU B 1 804 ? -41.932 45.829 -39.969 1.00 62.65 804 LEU B CA 1
ATOM 13443 C C . LEU B 1 804 ? -43.181 44.954 -40.108 1.00 69.26 804 LEU B C 1
ATOM 13444 O O . LEU B 1 804 ? -44.238 45.348 -39.628 1.00 69.18 804 LEU B O 1
ATOM 13449 N N . GLN B 1 805 ? -43.061 43.763 -40.730 1.00 68.41 805 GLN B N 1
ATOM 13450 C CA . GLN B 1 805 ? -44.180 42.844 -40.970 1.00 69.70 805 GLN B CA 1
ATOM 13451 C C . GLN B 1 805 ? -44.692 42.130 -39.678 1.00 78.59 805 GLN B C 1
ATOM 13452 O O . GLN B 1 805 ? -45.144 40.989 -39.753 1.00 78.44 805 GLN B O 1
ATOM 13458 N N . GLN B 1 806 ? -44.647 42.812 -38.510 1.00 79.35 806 GLN B N 1
ATOM 13459 C CA . GLN B 1 806 ? -45.146 42.334 -37.201 1.00 81.01 806 GLN B CA 1
ATOM 13460 C C . GLN B 1 806 ? -45.676 43.537 -36.394 1.00 89.41 806 GLN B C 1
ATOM 13461 O O . GLN B 1 806 ? -46.884 43.739 -36.230 1.00 89.50 806 GLN B O 1
ATOM 13467 N N . ILE B 1 807 ? -44.711 44.335 -35.945 1.00 88.38 807 ILE B N 1
ATOM 13468 C CA . ILE B 1 807 ? -44.690 45.555 -35.161 1.00 89.88 807 ILE B CA 1
ATOM 13469 C C . ILE B 1 807 ? -46.058 45.981 -34.478 1.00 98.99 807 ILE B C 1
ATOM 13470 O O . ILE B 1 807 ? -46.081 45.970 -33.240 1.00 98.88 807 ILE B O 1
ATOM 13475 N N . ASP B 1 808 ? -47.138 46.402 -35.211 1.00 98.73 808 ASP B N 1
ATOM 13476 C CA . ASP B 1 808 ? -48.307 46.931 -34.490 1.00 99.73 808 ASP B CA 1
ATOM 13477 C C . ASP B 1 808 ? -49.677 46.960 -35.208 1.00 106.55 808 ASP B C 1
ATOM 13478 O O . ASP B 1 808 ? -49.898 46.440 -36.303 1.00 105.64 808 ASP B O 1
ATOM 13483 N N . LEU B 1 809 ? -50.595 47.560 -34.441 1.00 105.88 809 LEU B N 1
ATOM 13484 C CA . LEU B 1 809 ? -51.938 48.102 -34.581 1.00 106.87 809 LEU B CA 1
ATOM 13485 C C . LEU B 1 809 ? -52.110 48.900 -33.272 1.00 112.43 809 LEU B C 1
ATOM 13486 O O . LEU B 1 809 ? -52.991 48.636 -32.443 1.00 112.09 809 LEU B O 1
ATOM 13491 N N . SER B 1 810 ? -51.135 49.829 -33.085 1.00 109.86 810 SER B N 1
ATOM 13492 C CA . SER B 1 810 ? -50.839 50.750 -31.983 1.00 109.91 810 SER B CA 1
ATOM 13493 C C . SER B 1 810 ? -50.194 50.029 -30.797 1.00 113.60 810 SER B C 1
ATOM 13494 O O . SER B 1 810 ? -50.783 49.134 -30.184 1.00 113.23 810 SER B O 1
ATOM 13497 N N . ASP B 1 811 ? -48.939 50.427 -30.535 1.00 109.86 811 ASP B N 1
ATOM 13498 C CA . ASP B 1 811 ? -48.009 50.048 -29.464 1.00 109.26 811 ASP B CA 1
ATOM 13499 C C . ASP B 1 811 ? -46.818 51.006 -29.619 1.00 112.39 811 ASP B C 1
ATOM 13500 O O . ASP B 1 811 ? -45.807 50.626 -30.216 1.00 111.93 811 ASP B O 1
ATOM 13505 N N . PRO B 1 812 ? -46.953 52.286 -29.176 1.00 108.69 812 PRO B N 1
ATOM 13506 C CA . PRO B 1 812 ? -45.864 53.264 -29.378 1.00 108.37 812 PRO B CA 1
ATOM 13507 C C . PRO B 1 812 ? -44.497 52.828 -28.843 1.00 111.82 812 PRO B C 1
ATOM 13508 O O . PRO B 1 812 ? -43.485 53.303 -29.353 1.00 111.50 812 PRO B O 1
ATOM 13512 N N . VAL B 1 813 ? -44.467 51.916 -27.848 1.00 107.95 813 VAL B N 1
ATOM 13513 C CA . VAL B 1 813 ? -43.242 51.367 -27.247 1.00 107.38 813 VAL B CA 1
ATOM 13514 C C . VAL B 1 813 ? -42.463 50.584 -28.329 1.00 109.68 813 VAL B C 1
ATOM 13515 O O . VAL B 1 813 ? -41.261 50.801 -28.490 1.00 109.03 813 VAL B O 1
ATOM 13519 N N . ALA B 1 814 ? -43.171 49.715 -29.088 1.00 105.08 814 ALA B N 1
ATOM 13520 C CA . ALA B 1 814 ? -42.620 48.893 -30.171 1.00 104.17 814 ALA B CA 1
ATOM 13521 C C . ALA B 1 814 ? -42.291 49.743 -31.397 1.00 106.61 814 ALA B C 1
ATOM 13522 O O . ALA B 1 814 ? -41.231 49.556 -31.991 1.00 105.99 814 ALA B O 1
ATOM 13524 N N . VAL B 1 815 ? -43.192 50.682 -31.766 1.00 102.12 815 VAL B N 1
ATOM 13525 C CA . VAL B 1 815 ? -43.025 51.589 -32.908 1.00 101.36 815 VAL B CA 1
ATOM 13526 C C . VAL B 1 815 ? -41.740 52.418 -32.697 1.00 104.44 815 VAL B C 1
ATOM 13527 O O . VAL B 1 815 ? -40.944 52.537 -33.630 1.00 104.78 815 VAL B O 1
ATOM 13531 N N . GLU B 1 816 ? -41.507 52.916 -31.465 1.00 99.24 816 GLU B N 1
ATOM 13532 C CA . GLU B 1 816 ? -40.298 53.671 -31.138 1.00 98.28 816 GLU B CA 1
ATOM 13533 C C . GLU B 1 816 ? -39.082 52.747 -31.068 1.00 99.92 816 GLU B C 1
ATOM 13534 O O . GLU B 1 816 ? -38.008 53.147 -31.527 1.00 99.58 816 GLU B O 1
ATOM 13540 N N . LYS B 1 817 ? -39.245 51.518 -30.516 1.00 94.58 817 LYS B N 1
ATOM 13541 C CA . LYS B 1 817 ? -38.163 50.526 -30.417 1.00 93.56 817 LYS B CA 1
ATOM 13542 C C . LYS B 1 817 ? -37.642 50.182 -31.817 1.00 97.31 817 LYS B C 1
ATOM 13543 O O . LYS B 1 817 ? -36.431 50.189 -32.021 1.00 97.13 817 LYS B O 1
ATOM 13549 N N . PHE B 1 818 ? -38.563 49.937 -32.781 1.00 93.25 818 PHE B N 1
ATOM 13550 C CA . PHE B 1 818 ? -38.279 49.611 -34.183 1.00 92.33 818 PHE B CA 1
ATOM 13551 C C . PHE B 1 818 ? -37.468 50.715 -34.853 1.00 94.09 818 PHE B C 1
ATOM 13552 O O . PHE B 1 818 ? -36.410 50.434 -35.417 1.00 93.28 818 PHE B O 1
ATOM 13560 N N . LYS B 1 819 ? -37.990 51.959 -34.802 1.00 89.47 819 LYS B N 1
ATOM 13561 C CA . LYS B 1 819 ? -37.394 53.162 -35.384 1.00 88.60 819 LYS B CA 1
ATOM 13562 C C . LYS B 1 819 ? -35.956 53.391 -34.889 1.00 91.26 819 LYS B C 1
ATOM 13563 O O . LYS B 1 819 ? -35.084 53.672 -35.707 1.00 91.26 819 LYS B O 1
ATOM 13569 N N . ALA B 1 820 ? -35.706 53.248 -33.573 1.00 86.32 820 ALA B N 1
ATOM 13570 C CA . ALA B 1 820 ? -34.383 53.464 -32.985 1.00 85.56 820 ALA B CA 1
ATOM 13571 C C . ALA B 1 820 ? -33.406 52.326 -33.305 1.00 88.31 820 ALA B C 1
ATOM 13572 O O . ALA B 1 820 ? -32.234 52.607 -33.585 1.00 87.70 820 ALA B O 1
ATOM 13574 N N . GLU B 1 821 ? -33.881 51.054 -33.256 1.00 83.88 821 GLU B N 1
ATOM 13575 C CA . GLU B 1 821 ? -33.080 49.848 -33.515 1.00 83.27 821 GLU B CA 1
ATOM 13576 C C . GLU B 1 821 ? -32.713 49.683 -34.993 1.00 85.38 821 GLU B C 1
ATOM 13577 O O . GLU B 1 821 ? -31.678 49.080 -35.293 1.00 85.34 821 GLU B O 1
ATOM 13583 N N . HIS B 1 822 ? -33.571 50.178 -35.909 1.00 79.95 822 HIS B N 1
ATOM 13584 C CA . HIS B 1 822 ? -33.344 50.091 -37.353 1.00 78.77 822 HIS B CA 1
ATOM 13585 C C . HIS B 1 822 ? -32.850 51.421 -37.923 1.00 81.25 822 HIS B C 1
ATOM 13586 O O . HIS B 1 822 ? -32.610 51.513 -39.129 1.00 80.42 822 HIS B O 1
ATOM 13593 N N . TYR B 1 823 ? -32.626 52.420 -37.031 1.00 77.76 823 TYR B N 1
ATOM 13594 C CA . TYR B 1 823 ? -32.123 53.779 -37.301 1.00 77.86 823 TYR B CA 1
ATOM 13595 C C . TYR B 1 823 ? -32.944 54.421 -38.448 1.00 83.16 823 TYR B C 1
ATOM 13596 O O . TYR B 1 823 ? -32.401 54.971 -39.410 1.00 82.58 823 TYR B O 1
ATOM 13605 N N . VAL B 1 824 ? -34.276 54.304 -38.316 1.00 80.60 824 VAL B N 1
ATOM 13606 C CA . VAL B 1 824 ? -35.296 54.751 -39.255 1.00 80.93 824 VAL B CA 1
ATOM 13607 C C . VAL B 1 824 ? -36.028 55.959 -38.661 1.00 89.33 824 VAL B C 1
ATOM 13608 O O . VAL B 1 824 ? -36.380 55.957 -37.475 1.00 89.60 824 VAL B O 1
ATOM 13612 N N . ASP B 1 825 ? -36.222 57.000 -39.491 1.00 88.06 825 ASP B N 1
ATOM 13613 C CA . ASP B 1 825 ? -36.940 58.224 -39.120 1.00 88.51 825 ASP B CA 1
ATOM 13614 C C . ASP B 1 825 ? -38.463 58.020 -39.332 1.00 94.32 825 ASP B C 1
ATOM 13615 O O . ASP B 1 825 ? -38.882 56.935 -39.752 1.00 93.80 825 ASP B O 1
ATOM 13620 N N . ASP B 1 826 ? -39.287 59.054 -39.042 1.00 92.22 826 ASP B N 1
ATOM 13621 C CA . ASP B 1 826 ? -40.742 58.959 -39.203 1.00 92.31 826 ASP B CA 1
ATOM 13622 C C . ASP B 1 826 ? -41.159 58.938 -40.688 1.00 96.08 826 ASP B C 1
ATOM 13623 O O . ASP B 1 826 ? -42.205 58.372 -41.010 1.00 95.49 826 ASP B O 1
ATOM 13628 N N . GLU B 1 827 ? -40.336 59.523 -41.582 1.00 93.12 827 GLU B N 1
ATOM 13629 C CA . GLU B 1 827 ? -40.611 59.584 -43.023 1.00 93.41 827 GLU B CA 1
ATOM 13630 C C . GLU B 1 827 ? -40.421 58.211 -43.709 1.00 97.29 827 GLU B C 1
ATOM 13631 O O . GLU B 1 827 ? -41.276 57.809 -44.505 1.00 97.20 827 GLU B O 1
ATOM 13637 N N . LYS B 1 828 ? -39.306 57.502 -43.406 1.00 93.05 828 LYS B N 1
ATOM 13638 C CA . LYS B 1 828 ? -38.974 56.189 -43.979 1.00 92.23 828 LYS B CA 1
ATOM 13639 C C . LYS B 1 828 ? -40.002 55.141 -43.551 1.00 95.60 828 LYS B C 1
ATOM 13640 O O . LYS B 1 828 ? -40.438 54.335 -44.376 1.00 94.48 828 LYS B O 1
ATOM 13646 N N . PHE B 1 829 ? -40.419 55.200 -42.270 1.00 92.42 829 PHE B N 1
ATOM 13647 C CA . PHE B 1 829 ? -41.414 54.329 -41.651 1.00 92.24 829 PHE B CA 1
ATOM 13648 C C . PHE B 1 829 ? -42.779 54.465 -42.350 1.00 95.15 829 PHE B C 1
ATOM 13649 O O . PHE B 1 829 ? -43.511 53.476 -42.459 1.00 94.95 829 PHE B O 1
ATOM 13657 N N . ALA B 1 830 ? -43.102 55.678 -42.842 1.00 90.80 830 ALA B N 1
ATOM 13658 C CA . ALA B 1 830 ? -44.371 55.970 -43.505 1.00 89.98 830 ALA B CA 1
ATOM 13659 C C . ALA B 1 830 ? -44.522 55.189 -44.813 1.00 92.26 830 ALA B C 1
ATOM 13660 O O . ALA B 1 830 ? -45.527 54.494 -44.983 1.00 91.54 830 ALA B O 1
ATOM 13662 N N . GLU B 1 831 ? -43.516 55.274 -45.715 1.00 87.67 831 GLU B N 1
ATOM 13663 C CA . GLU B 1 831 ? -43.550 54.600 -47.020 1.00 86.51 831 GLU B CA 1
ATOM 13664 C C . GLU B 1 831 ? -43.389 53.081 -46.904 1.00 87.90 831 GLU B C 1
ATOM 13665 O O . GLU B 1 831 ? -44.010 52.363 -47.687 1.00 86.61 831 GLU B O 1
ATOM 13671 N N . LEU B 1 832 ? -42.580 52.592 -45.928 1.00 83.54 832 LEU B N 1
ATOM 13672 C CA . LEU B 1 832 ? -42.322 51.159 -45.720 1.00 82.76 832 LEU B CA 1
ATOM 13673 C C . LEU B 1 832 ? -43.604 50.358 -45.488 1.00 87.08 832 LEU B C 1
ATOM 13674 O O . LEU B 1 832 ? -43.665 49.196 -45.887 1.00 87.26 832 LEU B O 1
ATOM 13679 N N . GLN B 1 833 ? -44.638 50.996 -44.896 1.00 83.58 833 GLN B N 1
ATOM 13680 C CA . GLN B 1 833 ? -45.948 50.391 -44.622 1.00 83.24 833 GLN B CA 1
ATOM 13681 C C . GLN B 1 833 ? -46.761 50.165 -45.909 1.00 86.58 833 GLN B C 1
ATOM 13682 O O . GLN B 1 833 ? -47.648 49.309 -45.915 1.00 86.15 833 GLN B O 1
ATOM 13688 N N . THR B 1 834 ? -46.450 50.911 -46.995 1.00 83.00 834 THR B N 1
ATOM 13689 C CA . THR B 1 834 ? -47.141 50.785 -48.287 1.00 82.75 834 THR B CA 1
ATOM 13690 C C . THR B 1 834 ? -46.688 49.519 -49.028 1.00 86.07 834 THR B C 1
ATOM 13691 O O . THR B 1 834 ? -47.464 48.982 -49.825 1.00 85.69 834 THR B O 1
ATOM 13695 N N . ILE B 1 835 ? -45.432 49.053 -48.767 1.00 81.85 835 ILE B N 1
ATOM 13696 C CA . ILE B 1 835 ? -44.832 47.859 -49.390 1.00 80.88 835 ILE B CA 1
ATOM 13697 C C . ILE B 1 835 ? -45.656 46.620 -48.987 1.00 84.40 835 ILE B C 1
ATOM 13698 O O . ILE B 1 835 ? -45.661 46.229 -47.817 1.00 83.93 835 ILE B O 1
ATOM 13703 N N . ARG B 1 836 ? -46.388 46.043 -49.957 1.00 80.71 836 ARG B N 1
ATOM 13704 C CA . ARG B 1 836 ? -47.247 44.889 -49.710 1.00 80.30 836 ARG B CA 1
ATOM 13705 C C . ARG B 1 836 ? -46.539 43.591 -50.087 1.00 84.61 836 ARG B C 1
ATOM 13706 O O . ARG B 1 836 ? -46.398 43.246 -51.265 1.00 84.38 836 ARG B O 1
ATOM 13714 N N . LEU B 1 837 ? -46.070 42.891 -49.042 1.00 80.74 837 LEU B N 1
ATOM 13715 C CA . LEU B 1 837 ? -45.363 41.615 -49.096 1.00 79.63 837 LEU B CA 1
ATOM 13716 C C . LEU B 1 837 ? -46.335 40.468 -48.850 1.00 82.38 837 LEU B C 1
ATOM 13717 O O . LEU B 1 837 ? -47.369 40.708 -48.218 1.00 81.66 837 LEU B O 1
ATOM 13722 N N . PRO B 1 838 ? -46.061 39.225 -49.326 1.00 78.43 838 PRO B N 1
ATOM 13723 C CA . PRO B 1 838 ? -47.019 38.136 -49.089 1.00 78.03 838 PRO B CA 1
ATOM 13724 C C . PRO B 1 838 ? -47.000 37.672 -47.641 1.00 80.92 838 PRO B C 1
ATOM 13725 O O . PRO B 1 838 ? -45.965 37.784 -46.965 1.00 79.93 838 PRO B O 1
ATOM 13729 N N . ALA B 1 839 ? -48.164 37.175 -47.166 1.00 77.15 839 ALA B N 1
ATOM 13730 C CA . ALA B 1 839 ? -48.350 36.674 -45.806 1.00 77.00 839 ALA B CA 1
ATOM 13731 C C . ALA B 1 839 ? -47.401 35.516 -45.530 1.00 81.52 839 ALA B C 1
ATOM 13732 O O . ALA B 1 839 ? -47.148 34.707 -46.428 1.00 81.57 839 ALA B O 1
ATOM 13734 N N . ASP B 1 840 ? -46.840 35.465 -44.304 1.00 78.30 840 ASP B N 1
ATOM 13735 C CA . ASP B 1 840 ? -45.899 34.425 -43.874 1.00 78.25 840 ASP B CA 1
ATOM 13736 C C . ASP B 1 840 ? -46.467 33.027 -44.135 1.00 81.97 840 ASP B C 1
ATOM 13737 O O . ASP B 1 840 ? -45.728 32.154 -44.585 1.00 81.83 840 ASP B O 1
ATOM 13742 N N . ARG B 1 841 ? -47.786 32.839 -43.917 1.00 78.46 841 ARG B N 1
ATOM 13743 C CA . ARG B 1 841 ? -48.475 31.557 -44.115 1.00 78.19 841 ARG B CA 1
ATOM 13744 C C . ARG B 1 841 ? -48.552 31.162 -45.577 1.00 80.43 841 ARG B C 1
ATOM 13745 O O . ARG B 1 841 ? -48.435 29.973 -45.885 1.00 80.12 841 ARG B O 1
ATOM 13753 N N . LYS B 1 842 ? -48.754 32.156 -46.472 1.00 75.19 842 LYS B N 1
ATOM 13754 C CA . LYS B 1 842 ? -48.832 31.973 -47.926 1.00 73.64 842 LYS B CA 1
ATOM 13755 C C . LYS B 1 842 ? -47.476 31.473 -48.466 1.00 75.12 842 LYS B C 1
ATOM 13756 O O . LYS B 1 842 ? -47.449 30.609 -49.346 1.00 74.60 842 LYS B O 1
ATOM 13762 N N . ILE B 1 843 ? -46.361 31.986 -47.895 1.00 69.84 843 ILE B N 1
ATOM 13763 C CA . ILE B 1 843 ? -44.994 31.590 -48.237 1.00 68.77 843 ILE B CA 1
ATOM 13764 C C . ILE B 1 843 ? -44.804 30.124 -47.851 1.00 71.98 843 ILE B C 1
ATOM 13765 O O . ILE B 1 843 ? -44.281 29.345 -48.652 1.00 71.11 843 ILE B O 1
ATOM 13770 N N . GLN B 1 844 ? -45.293 29.743 -46.654 1.00 69.05 844 GLN B N 1
ATOM 13771 C CA . GLN B 1 844 ? -45.231 28.374 -46.143 1.00 69.07 844 GLN B CA 1
ATOM 13772 C C . GLN B 1 844 ? -46.070 27.444 -47.036 1.00 72.65 844 GLN B C 1
ATOM 13773 O O . GLN B 1 844 ? -45.639 26.317 -47.294 1.00 73.00 844 GLN B O 1
ATOM 13779 N N . ASP B 1 845 ? -47.224 27.933 -47.554 1.00 68.02 845 ASP B N 1
ATOM 13780 C CA . ASP B 1 845 ? -48.083 27.169 -48.465 1.00 67.35 845 ASP B CA 1
ATOM 13781 C C . ASP B 1 845 ? -47.308 26.879 -49.739 1.00 68.98 845 ASP B C 1
ATOM 13782 O O . ASP B 1 845 ? -47.256 25.721 -50.158 1.00 68.74 845 ASP B O 1
ATOM 13787 N N . TYR B 1 846 ? -46.668 27.927 -50.323 1.00 63.94 846 TYR B N 1
ATOM 13788 C CA . TYR B 1 846 ? -45.839 27.838 -51.534 1.00 63.00 846 TYR B CA 1
ATOM 13789 C C . TYR B 1 846 ? -44.650 26.894 -51.322 1.00 66.16 846 TYR B C 1
ATOM 13790 O O . TYR B 1 846 ? -44.293 26.150 -52.233 1.00 65.33 846 TYR B O 1
ATOM 13799 N N . ARG B 1 847 ? -44.042 26.935 -50.116 1.00 62.72 847 ARG B N 1
ATOM 13800 C CA . ARG B 1 847 ? -42.890 26.112 -49.753 1.00 62.33 847 ARG B CA 1
ATOM 13801 C C . ARG B 1 847 ? -43.246 24.607 -49.680 1.00 66.62 847 ARG B C 1
ATOM 13802 O O . ARG B 1 847 ? -42.475 23.792 -50.207 1.00 66.67 847 ARG B O 1
ATOM 13810 N N . SER B 1 848 ? -44.400 24.237 -49.063 1.00 62.96 848 SER B N 1
ATOM 13811 C CA . SER B 1 848 ? -44.811 22.820 -48.967 1.00 62.47 848 SER B CA 1
ATOM 13812 C C . SER B 1 848 ? -45.290 22.288 -50.324 1.00 65.10 848 SER B C 1
ATOM 13813 O O . SER B 1 848 ? -44.996 21.133 -50.648 1.00 65.20 848 SER B O 1
ATOM 13816 N N . ALA B 1 849 ? -45.968 23.141 -51.132 1.00 59.60 849 ALA B N 1
ATOM 13817 C CA . ALA B 1 849 ? -46.427 22.812 -52.488 1.00 58.80 849 ALA B CA 1
ATOM 13818 C C . ALA B 1 849 ? -45.231 22.480 -53.388 1.00 63.48 849 ALA B C 1
ATOM 13819 O O . ALA B 1 849 ? -45.269 21.512 -54.148 1.00 62.57 849 ALA B O 1
ATOM 13821 N N . TYR B 1 850 ? -44.148 23.280 -53.250 1.00 61.14 850 TYR B N 1
ATOM 13822 C CA . TYR B 1 850 ? -42.863 23.188 -53.955 1.00 60.52 850 TYR B CA 1
ATOM 13823 C C . TYR B 1 850 ? -42.162 21.852 -53.617 1.00 64.69 850 TYR B C 1
ATOM 13824 O O . TYR B 1 850 ? -41.633 21.198 -54.519 1.00 63.75 850 TYR B O 1
ATOM 13833 N N . ASN B 1 851 ? -42.193 21.443 -52.328 1.00 61.90 851 ASN B N 1
ATOM 13834 C CA . ASN B 1 851 ? -41.615 20.188 -51.846 1.00 62.48 851 ASN B CA 1
ATOM 13835 C C . ASN B 1 851 ? -42.375 18.973 -52.431 1.00 68.09 851 ASN B C 1
ATOM 13836 O O . ASN B 1 851 ? -41.741 18.004 -52.874 1.00 66.56 851 ASN B O 1
ATOM 13841 N N . ASP B 1 852 ? -43.736 19.063 -52.465 1.00 66.02 852 ASP B N 1
ATOM 13842 C CA . ASP B 1 852 ? -44.654 18.049 -53.002 1.00 65.45 852 ASP B CA 1
ATOM 13843 C C . ASP B 1 852 ? -44.413 17.820 -54.491 1.00 69.45 852 ASP B C 1
ATOM 13844 O O . ASP B 1 852 ? -44.522 16.682 -54.948 1.00 69.82 852 ASP B O 1
ATOM 13849 N N . ILE B 1 853 ? -44.064 18.886 -55.240 1.00 65.75 853 ILE B N 1
ATOM 13850 C CA . ILE B 1 853 ? -43.757 18.785 -56.670 1.00 65.45 853 ILE B CA 1
ATOM 13851 C C . ILE B 1 853 ? -42.382 18.081 -56.831 1.00 72.01 853 ILE B C 1
ATOM 13852 O O . ILE B 1 853 ? -42.254 17.210 -57.703 1.00 71.58 853 ILE B O 1
ATOM 13857 N N . ARG B 1 854 ? -41.382 18.429 -55.967 1.00 70.00 854 ARG B N 1
ATOM 13858 C CA . ARG B 1 854 ? -40.049 17.805 -55.967 1.00 70.47 854 ARG B CA 1
ATOM 13859 C C . ARG B 1 854 ? -40.161 16.315 -55.636 1.00 75.77 854 ARG B C 1
ATOM 13860 O O . ARG B 1 854 ? -39.526 15.494 -56.302 1.00 75.93 854 ARG B O 1
ATOM 13868 N N . ASP B 1 855 ? -40.970 15.977 -54.615 1.00 72.63 855 ASP B N 1
ATOM 13869 C CA . ASP B 1 855 ? -41.205 14.605 -54.184 1.00 73.05 855 ASP B CA 1
ATOM 13870 C C . ASP B 1 855 ? -41.841 13.790 -55.325 1.00 78.69 855 ASP B C 1
ATOM 13871 O O . ASP B 1 855 ? -41.402 12.673 -55.595 1.00 77.49 855 ASP B O 1
ATOM 13876 N N . TRP B 1 856 ? -42.825 14.384 -56.032 1.00 77.12 856 TRP B N 1
ATOM 13877 C CA . TRP B 1 856 ? -43.518 13.758 -57.161 1.00 77.34 856 TRP B CA 1
ATOM 13878 C C . TRP B 1 856 ? -42.573 13.628 -58.373 1.00 80.87 856 TRP B C 1
ATOM 13879 O O . TRP B 1 856 ? -42.691 12.661 -59.130 1.00 81.01 856 TRP B O 1
ATOM 13890 N N . GLN B 1 857 ? -41.631 14.573 -58.538 1.00 76.56 857 GLN B N 1
ATOM 13891 C CA . GLN B 1 857 ? -40.679 14.549 -59.647 1.00 76.21 857 GLN B CA 1
ATOM 13892 C C . GLN B 1 857 ? -39.634 13.422 -59.515 1.00 80.25 857 GLN B C 1
ATOM 13893 O O . GLN B 1 857 ? -39.198 12.906 -60.547 1.00 80.19 857 GLN B O 1
ATOM 13899 N N . ARG B 1 858 ? -39.229 13.043 -58.271 1.00 76.28 858 ARG B N 1
ATOM 13900 C CA . ARG B 1 858 ? -38.250 11.963 -58.057 1.00 75.88 858 ARG B CA 1
ATOM 13901 C C . ARG B 1 858 ? -38.927 10.598 -58.275 1.00 79.35 858 ARG B C 1
ATOM 13902 O O . ARG B 1 858 ? -38.269 9.652 -58.716 1.00 79.11 858 ARG B O 1
ATOM 13910 N N . ARG B 1 859 ? -40.256 10.535 -58.022 1.00 75.14 859 ARG B N 1
ATOM 13911 C CA . ARG B 1 859 ? -41.129 9.376 -58.212 1.00 74.51 859 ARG B CA 1
ATOM 13912 C C . ARG B 1 859 ? -41.243 9.005 -59.699 1.00 78.94 859 ARG B C 1
ATOM 13913 O O . ARG B 1 859 ? -41.725 7.914 -60.018 1.00 79.04 859 ARG B O 1
ATOM 13921 N N . GLU B 1 860 ? -40.821 9.923 -60.601 1.00 75.13 860 GLU B N 1
ATOM 13922 C CA . GLU B 1 860 ? -40.834 9.743 -62.051 1.00 106.73 860 GLU B CA 1
ATOM 13923 C C . GLU B 1 860 ? -39.417 9.852 -62.615 1.00 136.35 860 GLU B C 1
ATOM 13924 O O . GLU B 1 860 ? -38.548 9.053 -62.269 1.00 101.23 860 GLU B O 1
ATOM 13930 N N . THR B 1 870 ? -47.698 15.599 -72.344 1.00 94.04 870 THR B N 1
ATOM 13931 C CA . THR B 1 870 ? -46.920 15.867 -71.137 1.00 93.63 870 THR B CA 1
ATOM 13932 C C . THR B 1 870 ? -45.918 17.003 -71.360 1.00 96.69 870 THR B C 1
ATOM 13933 O O . THR B 1 870 ? -45.429 17.203 -72.477 1.00 95.94 870 THR B O 1
ATOM 13937 N N . THR B 1 871 ? -45.619 17.737 -70.270 1.00 92.61 871 THR B N 1
ATOM 13938 C CA . THR B 1 871 ? -44.676 18.861 -70.215 1.00 91.59 871 THR B CA 1
ATOM 13939 C C . THR B 1 871 ? -43.259 18.336 -69.936 1.00 93.78 871 THR B C 1
ATOM 13940 O O . THR B 1 871 ? -43.104 17.305 -69.274 1.00 93.77 871 THR B O 1
ATOM 13944 N N . ASP B 1 872 ? -42.232 19.048 -70.430 1.00 88.51 872 ASP B N 1
ATOM 13945 C CA . ASP B 1 872 ? -40.825 18.659 -70.274 1.00 87.38 872 ASP B CA 1
ATOM 13946 C C . ASP B 1 872 ? -40.202 19.254 -68.991 1.00 88.51 872 ASP B C 1
ATOM 13947 O O . ASP B 1 872 ? -40.122 20.469 -68.852 1.00 87.17 872 ASP B O 1
ATOM 13952 N N . TRP B 1 873 ? -39.756 18.385 -68.065 1.00 84.35 873 TRP B N 1
ATOM 13953 C CA . TRP B 1 873 ? -39.152 18.786 -66.787 1.00 83.54 873 TRP B CA 1
ATOM 13954 C C . TRP B 1 873 ? -37.617 18.734 -66.833 1.00 85.87 873 TRP B C 1
ATOM 13955 O O . TRP B 1 873 ? -36.974 18.653 -65.786 1.00 85.59 873 TRP B O 1
ATOM 13966 N N . ASP B 1 874 ? -37.038 18.827 -68.044 1.00 81.51 874 ASP B N 1
ATOM 13967 C CA . ASP B 1 874 ? -35.600 18.743 -68.300 1.00 80.78 874 ASP B CA 1
ATOM 13968 C C . ASP B 1 874 ? -34.798 19.884 -67.643 1.00 82.62 874 ASP B C 1
ATOM 13969 O O . ASP B 1 874 ? -34.031 19.617 -66.715 1.00 83.16 874 ASP B O 1
ATOM 13974 N N . ASP B 1 875 ? -34.993 21.137 -68.099 1.00 76.11 875 ASP B N 1
ATOM 13975 C CA . ASP B 1 875 ? -34.271 22.337 -67.648 1.00 74.32 875 ASP B CA 1
ATOM 13976 C C . ASP B 1 875 ? -34.625 22.818 -66.209 1.00 73.79 875 ASP B C 1
ATOM 13977 O O . ASP B 1 875 ? -34.043 23.805 -65.742 1.00 73.69 875 ASP B O 1
ATOM 13982 N N . VAL B 1 876 ? -35.566 22.141 -65.531 1.00 66.07 876 VAL B N 1
ATOM 13983 C CA . VAL B 1 876 ? -36.047 22.479 -64.185 1.00 64.19 876 VAL B CA 1
ATOM 13984 C C . VAL B 1 876 ? -34.980 22.115 -63.122 1.00 66.85 876 VAL B C 1
ATOM 13985 O O . VAL B 1 876 ? -34.470 20.991 -63.138 1.00 67.70 876 VAL B O 1
ATOM 13989 N N . VAL B 1 877 ? -34.646 23.074 -62.210 1.00 59.97 877 VAL B N 1
ATOM 13990 C CA . VAL B 1 877 ? -33.689 22.901 -61.096 1.00 57.42 877 VAL B CA 1
ATOM 13991 C C . VAL B 1 877 ? -34.371 23.297 -59.798 1.00 58.25 877 VAL B C 1
ATOM 13992 O O . VAL B 1 877 ? -34.824 24.431 -59.682 1.00 58.39 877 VAL B O 1
ATOM 13996 N N . PHE B 1 878 ? -34.402 22.405 -58.813 1.00 53.01 878 PHE B N 1
ATOM 13997 C CA . PHE B 1 878 ? -34.966 22.731 -57.500 1.00 52.56 878 PHE B CA 1
ATOM 13998 C C . PHE B 1 878 ? -33.865 23.318 -56.606 1.00 54.84 878 PHE B C 1
ATOM 13999 O O . PHE B 1 878 ? -32.685 23.032 -56.829 1.00 55.03 878 PHE B O 1
ATOM 14007 N N . GLU B 1 879 ? -34.251 24.130 -55.606 1.00 49.22 879 GLU B N 1
ATOM 14008 C CA . GLU B 1 879 ? -33.336 24.760 -54.660 1.00 48.06 879 GLU B CA 1
ATOM 14009 C C . GLU B 1 879 ? -33.210 23.860 -53.447 1.00 53.13 879 GLU B C 1
ATOM 14010 O O . GLU B 1 879 ? -33.670 24.180 -52.346 1.00 52.75 879 GLU B O 1
ATOM 14016 N N . VAL B 1 880 ? -32.587 22.696 -53.682 1.00 49.99 880 VAL B N 1
ATOM 14017 C CA . VAL B 1 880 ? -32.370 21.627 -52.717 1.00 49.74 880 VAL B CA 1
ATOM 14018 C C . VAL B 1 880 ? -31.708 22.193 -51.447 1.00 53.99 880 VAL B C 1
ATOM 14019 O O . VAL B 1 880 ? -32.343 22.144 -50.386 1.00 55.40 880 VAL B O 1
ATOM 14023 N N . ASP B 1 881 ? -30.489 22.798 -51.569 1.00 48.00 881 ASP B N 1
ATOM 14024 C CA . ASP B 1 881 ? -29.735 23.392 -50.451 1.00 46.30 881 ASP B CA 1
ATOM 14025 C C . ASP B 1 881 ? -30.548 24.464 -49.696 1.00 47.91 881 ASP B C 1
ATOM 14026 O O . ASP B 1 881 ? -30.492 24.483 -48.478 1.00 46.63 881 ASP B O 1
ATOM 14031 N N . LEU B 1 882 ? -31.268 25.364 -50.408 1.00 45.75 882 LEU B N 1
ATOM 14032 C CA . LEU B 1 882 ? -32.074 26.416 -49.765 1.00 46.65 882 LEU B CA 1
ATOM 14033 C C . LEU B 1 882 ? -33.332 25.837 -49.069 1.00 55.63 882 LEU B C 1
ATOM 14034 O O . LEU B 1 882 ? -33.719 26.333 -48.004 1.00 55.18 882 LEU B O 1
ATOM 14039 N N . LEU B 1 883 ? -33.934 24.777 -49.658 1.00 54.77 883 LEU B N 1
ATOM 14040 C CA . LEU B 1 883 ? -35.083 24.076 -49.103 1.00 55.39 883 LEU B CA 1
ATOM 14041 C C . LEU B 1 883 ? -34.715 23.383 -47.805 1.00 60.99 883 LEU B C 1
ATOM 14042 O O . LEU B 1 883 ? -35.429 23.546 -46.816 1.00 61.78 883 LEU B O 1
ATOM 14047 N N . LYS B 1 884 ? -33.584 22.633 -47.796 1.00 57.73 884 LYS B N 1
ATOM 14048 C CA . LYS B 1 884 ? -33.083 21.878 -46.636 1.00 56.99 884 LYS B CA 1
ATOM 14049 C C . LYS B 1 884 ? -32.808 22.791 -45.429 1.00 61.50 884 LYS B C 1
ATOM 14050 O O . LYS B 1 884 ? -32.975 22.358 -44.294 1.00 60.84 884 LYS B O 1
ATOM 14056 N N . SER B 1 885 ? -32.396 24.050 -45.665 1.00 59.88 885 SER B N 1
ATOM 14057 C CA . SER B 1 885 ? -32.103 24.998 -44.583 1.00 60.58 885 SER B CA 1
ATOM 14058 C C . SER B 1 885 ? -33.405 25.534 -43.984 1.00 66.59 885 SER B C 1
ATOM 14059 O O . SER B 1 885 ? -33.415 26.040 -42.856 1.00 65.72 885 SER B O 1
ATOM 14062 N N . GLN B 1 886 ? -34.506 25.395 -44.748 1.00 64.71 886 GLN B N 1
ATOM 14063 C CA . GLN B 1 886 ? -35.831 25.867 -44.372 1.00 65.27 886 GLN B CA 1
ATOM 14064 C C . GLN B 1 886 ? -36.806 24.711 -44.057 1.00 71.79 886 GLN B C 1
ATOM 14065 O O . GLN B 1 886 ? -38.014 24.953 -43.979 1.00 72.51 886 GLN B O 1
ATOM 14071 N N . GLU B 1 887 ? -36.294 23.483 -43.828 1.00 69.04 887 GLU B N 1
ATOM 14072 C CA . GLU B 1 887 ? -37.134 22.302 -43.600 1.00 69.25 887 GLU B CA 1
ATOM 14073 C C . GLU B 1 887 ? -37.776 22.213 -42.180 1.00 77.70 887 GLU B C 1
ATOM 14074 O O . GLU B 1 887 ? -38.873 21.644 -42.072 1.00 77.94 887 GLU B O 1
ATOM 14080 N N . ILE B 1 888 ? -37.117 22.757 -41.119 1.00 76.32 888 ILE B N 1
ATOM 14081 C CA . ILE B 1 888 ? -37.584 22.715 -39.711 1.00 77.40 888 ILE B CA 1
ATOM 14082 C C . ILE B 1 888 ? -37.733 21.219 -39.307 1.00 84.73 888 ILE B C 1
ATOM 14083 O O . ILE B 1 888 ? -38.792 20.805 -38.835 1.00 84.66 888 ILE B O 1
ATOM 14088 N N . ASN B 1 889 ? -36.659 20.417 -39.530 1.00 83.74 889 ASN B N 1
ATOM 14089 C CA . ASN B 1 889 ? -36.585 18.964 -39.287 1.00 84.73 889 ASN B CA 1
ATOM 14090 C C . ASN B 1 889 ? -36.897 18.574 -37.832 1.00 92.09 889 ASN B C 1
ATOM 14091 O O . ASN B 1 889 ? -36.860 19.434 -36.948 1.00 91.78 889 ASN B O 1
ATOM 14096 N N . LEU B 1 890 ? -37.165 17.261 -37.586 1.00 90.95 890 LEU B N 1
ATOM 14097 C CA . LEU B 1 890 ? -37.470 16.724 -36.251 1.00 91.45 890 LEU B CA 1
ATOM 14098 C C . LEU B 1 890 ? -36.308 16.903 -35.268 1.00 95.96 890 LEU B C 1
ATOM 14099 O O . LEU B 1 890 ? -36.561 17.096 -34.082 1.00 95.49 890 LEU B O 1
ATOM 14104 N N . ASP B 1 891 ? -35.050 16.904 -35.764 1.00 93.19 891 ASP B N 1
ATOM 14105 C CA . ASP B 1 891 ? -33.844 17.140 -34.957 1.00 93.33 891 ASP B CA 1
ATOM 14106 C C . ASP B 1 891 ? -33.769 18.626 -34.479 1.00 96.98 891 ASP B C 1
ATOM 14107 O O . ASP B 1 891 ? -32.684 19.111 -34.136 1.00 96.48 891 ASP B O 1
ATOM 14112 N N . TYR B 1 892 ? -34.934 19.328 -34.455 1.00 93.21 892 TYR B N 1
ATOM 14113 C CA . TYR B 1 892 ? -35.110 20.720 -34.035 1.00 92.71 892 TYR B CA 1
ATOM 14114 C C . TYR B 1 892 ? -36.429 20.908 -33.251 1.00 97.96 892 TYR B C 1
ATOM 14115 O O . TYR B 1 892 ? -36.386 21.457 -32.146 1.00 97.31 892 TYR B O 1
ATOM 14124 N N . ILE B 1 893 ? -37.592 20.470 -33.825 1.00 95.68 893 ILE B N 1
ATOM 14125 C CA . ILE B 1 893 ? -38.939 20.613 -33.227 1.00 95.76 893 ILE B CA 1
ATOM 14126 C C . ILE B 1 893 ? -39.019 19.925 -31.852 1.00 101.52 893 ILE B C 1
ATOM 14127 O O . ILE B 1 893 ? -39.896 20.273 -31.054 1.00 101.19 893 ILE B O 1
ATOM 14132 N N . LEU B 1 894 ? -38.079 18.994 -31.559 1.00 99.24 894 LEU B N 1
ATOM 14133 C CA . LEU B 1 894 ? -38.005 18.275 -30.283 1.00 99.70 894 LEU B CA 1
ATOM 14134 C C . LEU B 1 894 ? -37.667 19.217 -29.094 1.00 105.27 894 LEU B C 1
ATOM 14135 O O . LEU B 1 894 ? -37.752 18.789 -27.938 1.00 104.86 894 LEU B O 1
ATOM 14140 N N . GLY B 1 895 ? -37.342 20.481 -29.399 1.00 102.90 895 GLY B N 1
ATOM 14141 C CA . GLY B 1 895 ? -37.035 21.521 -28.424 1.00 103.22 895 GLY B CA 1
ATOM 14142 C C . GLY B 1 895 ? -38.176 21.790 -27.459 1.00 108.49 895 GLY B C 1
ATOM 14143 O O . GLY B 1 895 ? -39.302 22.074 -27.884 1.00 108.25 895 GLY B O 1
ATOM 14144 N N . LEU B 1 896 ? -37.887 21.661 -26.146 1.00 105.39 896 LEU B N 1
ATOM 14145 C CA . LEU B 1 896 ? -38.828 21.879 -25.044 1.00 131.26 896 LEU B CA 1
ATOM 14146 C C . LEU B 1 896 ? -38.258 22.895 -24.043 1.00 147.44 896 LEU B C 1
ATOM 14147 O O . LEU B 1 896 ? -38.993 23.722 -23.506 1.00 104.66 896 LEU B O 1
#

Foldseek 3Di:
DALQAPDDDDDDDDPDDQFFLVNLLVVLQVLLVVLQAAEDEDLWVVSLLVQLQVLQCQLQVHHADPVQSVCCCCPPQQPVPDALLNLLCCQAPVQWDQGQHPVRDTGTGGSADLVCRVSWHWHWYFPNVFTWIFIATSSQRAEIETEGGLLFDQQQVLCVVVVDPPPDDDPTRRSCSNHFKYWYANQQAIWMAGDWPPVLCSFPLNTAFRHHLQLHGDGGSSSCCVRCVNSVNVSCQRHQQWDQFPVRGIHRDYSNLSLLLVLQLVLCVVCVVVVNFLDLSSAAEAAEAFQLQLLVRLVSSQVVNLVPPQAQAEEEEEAQLQDAQRVLSRVCVQQNPARHQDQDQVSVVVSLPDPPHHYGYHYLSNLLSCLVPDQPDPQQAGQYEYEYECNPDPSVVSSLVSNSVRRDGYYYYYYYNAWCDVVNCPPHDTSCNSRNYHSGYQHPLNCLVRSQWFFEAADAPPLCPVQQCLLADDDPVSVLVQPDCVHLLPLVLLLVLLLLCQLCLCLQQVVPQPLFPGFAEEEAAADLSSLLSNVVSLVVVLVVVCVVDVPDDHFAEAEAAADFPCSPPDDQADQTDHHLQRVVDDPVSLVSNQVRVVVVCVVVVHDQDSGSVSNRVVRHVVLVCNQVVVHRYYYYHRHCQANRARQRHAEYEYHHRYAAPSNSRRQSNNTGHRHLLRNHHYYYYNRDCPVRVQRNQCSSPNNCSCLSRYDDDLVCQQAWDARPVVRHIQHHLVNLQVCCCVLPVDPLCQDDPVSLLVLQQSVQSNLSSLSVNSNPLVSVLLVVLVPDDDDDDDDDDPSCVSSVHDPVRNVVSVVDDGDDPVVNVSSLVSSVVVVPVVPDDCRHRDGRPVSSVSDDPPSPD/DALQAPDDDDDDDPPDDQFFLVNLQVVLQVLLVVLQAAEDEDQALVSLLVQLQVLQCQLQVHHADPVQSVCCCCPPQQPLPDALLNLLCCQAPVQWDQGQHPVRDTGTGGSADLVCRVSWHWHWYWDRPVFTWIFIATSSQGAEIEGEGGQLFDQLQVLVLDQRDHDVRSCSNHFKYWYANQQAIWMAGDWPPSLCRFPLNTAFRHHLQLHGDGGSSSCCVRCVNSVNVSCQRHQQWDQFPVRGIHRDYSNLSLLLVLQLVLCVVCVVVVNFLDLSSAAEAAEAFQLQLLVSLVSSQVVNLVPPQAQAEEEEEALLQDAQRVLSRVCVQQNPARHQDQDQVSVLVSLPDPPHHYGYHYLSNLLSCLVPDQPDPQQAGQYEYEYRCHQPDSVQSSLVSNSVRRDGYYYYYYDNAWQDVVRCLVPDTSCNSRNYHSGYQHPLNCLVRSQWFFEAADAPPLCPVQQCLLADDDPVSVVVQPDCVHLLPLVLLLVLLLLCQVCLCLQQVVPFFPFPGFAEEEAAADLSSLLSNVVSLVVVLVVVCVVDVPDDHFAEAEDAADFPACSSHDLARQTDHHLARVVDDPVSLVSNQVRVVVVCVVVVHDQDSGSVSNRVVRHVVLVCNQVVVHRYYYYHRHCQANRARQRHAEYEYHGRHAASSVSRRQSNNTGDRHLLRNHHYYYYNHDCPVRVQRNQCSSPNNCSCLSRYDDDLVCQQAWDARPVVRHIQGHLVNLQVCCCVCDVADPSCPDLVSVLVLQVSVQSNLSSVSVNSNPLVSVLLVLLVPQDPDDVVSVVVSCVSSVHDPVRNVVSVVDDGDDPVRNVRSLVSSVVSVVVVSVDNPDCRHRRHRPVSSVSNVSDPVRVVDD

B-factor: mean 54.82, std 22.19, range [16.49, 151.13]

Solvent-accessible surface area: 74054 Å² total; per-residue (Å²): 159,63,6,0,57,98,149,39,156,133,37,145,93,57,94,91,67,23,85,37,40,63,15,0,11,110,9,2,21,78,23,0,119,113,39,55,2,84,63,31,83,6,141,38,6,82,38,0,34,66,16,0,50,97,11,0,29,99,18,35,73,14,117,3,68,106,28,11,23,163,36,0,18,89,121,22,0,19,31,117,110,14,30,16,47,45,0,1,68,13,2,28,99,53,30,62,14,95,9,33,4,59,62,9,85,72,59,75,1,80,0,0,20,35,170,78,18,76,119,1,73,3,3,0,2,66,81,102,138,172,61,22,0,4,0,0,1,1,0,0,0,2,0,23,0,15,1,33,84,83,37,21,23,21,54,5,1,6,13,74,86,73,89,155,83,167,103,97,59,84,90,115,44,7,0,36,14,0,8,3,0,24,0,1,0,11,0,74,17,0,42,0,23,16,9,14,58,54,188,80,60,28,15,34,33,28,0,10,17,2,6,31,18,85,10,60,66,10,91,32,2,29,5,0,1,32,3,0,0,67,45,63,11,0,1,19,1,3,16,25,12,7,26,16,25,26,36,66,12,6,31,13,1,34,10,9,7,0,0,0,0,12,20,0,25,135,30,0,105,32,4,65,113,75,151,38,55,34,93,60,100,0,1,0,20,0,34,1,6,10,21,0,20,17,55,50,0,0,16,25,0,0,90,12,0,29,111,17,134,42,1,52,20,0,0,0,0,4,2,14,16,21,4,5,64,41,27,18,81,21,4,79,123,33,0,45,55,1,11,21,1,35,87,45,24,26,0,1,87,50,3,13,120,73,123,149,44,58,16,0,0,0,0,0,2,0,0,0,27,1,0,111,81,52,76,144,28,97,6,9,92,56,17,0,0,0,0,2,5,11,8,24,94,67,50,13,23,78,0,1,105,26,0,81,153,36,4,112,112,10,0,8,0,3,3,14,4,11,2,36,54,88,132,28,20,172,56,36,74,28,11,54,54,5,14,15,146,62,17,12,36,2,38,18,49,26,0,17,117,26,120,15,5,19,44,3,21,32,69,40,14,67,47,4,121,123,5,87,86,51,4,51,52,115,63,107,176,126,14,84,73,9,49,52,108,154,11,0,6,45,84,80,0,3,61,66,0,0,68,5,0,24,66,19,0,79,33,7,0,15,48,75,65,86,32,21,145,14,3,1,0,0,0,0,0,30,25,33,70,0,0,38,26,0,23,44,3,0,93,106,15,20,98,70,29,53,127,175,45,114,112,59,142,57,9,99,31,4,0,0,0,1,77,14,81,73,107,171,156,88,87,49,10,44,9,34,26,8,27,15,73,4,90,48,16,85,99,56,1,47,121,39,2,24,37,5,4,143,67,13,20,86,82,34,185,27,119,37,29,65,51,60,42,2,0,23,39,2,3,78,23,0,1,62,45,0,67,81,17,57,1,13,0,0,0,0,16,6,8,2,0,7,22,4,48,0,29,20,0,2,0,0,0,0,0,23,36,4,52,69,37,0,0,9,5,0,0,2,3,0,3,38,8,53,25,30,24,5,36,2,0,1,1,9,1,0,4,59,3,122,172,19,2,42,38,0,2,43,35,10,41,82,158,101,4,67,80,34,1,38,30,38,55,37,89,60,24,10,108,30,34,86,27,99,78,107,56,119,65,91,83,1,0,46,58,0,12,62,60,2,96,144,102,6,80,22,96,118,78,40,112,61,65,111,32,55,44,44,2,0,105,5,0,2,23,2,6,69,10,18,9,25,0,39,1,2,50,84,1,9,13,0,65,34,20,56,141,117,145,76,95,141,127,96,82,96,126,139,24,50,81,69,45,92,18,88,98,148,116,50,59,105,16,88,104,42,165,22,36,66,104,176,59,13,74,32,8,30,58,22,0,78,110,10,152,48,143,163,154,43,91,66,30,87,4,39,22,2,50,39,21,31,144,32,61,100,113,132,75,130,256,154,57,6,0,57,101,156,40,161,131,38,147,94,80,64,96,70,22,93,44,40,55,12,0,12,119,12,2,23,78,22,0,119,113,39,56,2,84,63,32,80,6,131,47,28,85,40,0,35,64,16,0,50,98,11,0,28,96,16,31,70,15,118,3,67,109,18,10,22,88,36,0,18,87,121,21,0,20,30,119,112,14,32,50,46,43,0,1,67,13,2,27,99,55,31,60,13,96,8,33,4,56,61,9,86,72,53,77,0,81,0,0,20,36,172,77,18,76,119,1,74,3,3,0,3,69,64,41,212,156,189,54,23,0,4,0,0,1,1,0,0,0,1,0,24,0,11,2,43,82,89,38,23,24,19,56,19,0,11,40,104,66,103,241,146,92,132,60,8,0,50,33,0,9,3,0,14,0,0,1,11,0,75,15,0,40,0,16,17,16,14,62,56,193,75,61,44,15,36,36,27,1,10,22,1,7,34,17,87,10,59,67,11,83,31,2,30,4,0,1,30,3,0,0,68,46,60,10,0,1,17,0,2,16,25,13,7,8,14,25,24,37,66,12,5,31,12,1,34,9,9,6,0,0,0,0,13,20,0,24,136,32,0,106,32,4,65,110,76,149,39,58,33,90,60,104,0,1,0,21,0,33,1,6,10,21,0,21,18,55,47,0,0,7,21,0,0,47,12,0,28,112,15,133,43,2,54,21,0,0,0,0,4,1,15,20,18,5,5,56,39,28,21,80,18,4,79,121,45,0,46,57,1,11,21,2,35,82,42,24,18,0,1,80,46,2,12,118,74,122,149,40,56,16,0,0,0,0,2,1,0,0,0,26,0,0,112,80,53,76,143,26,97,6,9,92,56,17,0,0,0,0,0,4,7,0,10,33,44,56,6,40,73,0,2,121,8,0,83,116,28,4,113,111,10,0,7,0,1,0,1,3,10,2,24,53,100,145,20,33,87,88,38,87,30,5,54,58,5,2,17,157,62,20,12,35,1,40,17,59,23,0,16,115,28,124,15,5,19,48,3,23,32,68,42,14,67,45,4,122,125,5,88,86,51,4,50,49,117,63,135,173,124,17,83,72,10,49,50,106,156,10,0,6,45,87,79,0,3,59,65,0,0,71,5,0,24,68,23,0,81,32,7,0,15,50,84,52,57,37,24,144,13,5,0,0,0,0,0,0,32,24,34,71,0,0,38,26,0,20,43,4,1,90,107,14,18,96,68,30,54,126,173,46,114,110,61,140,89,10,71,14,4,1,0,0,2,92,42,59,130,127,101,114,80,34,93,6,40,7,46,31,8,27,16,70,6,96,50,17,85,96,56,2,49,121,42,2,24,38,5,5,138,54,5,22,87,87,28,186,28,146,38,50,63,54,60,42,2,0,28,46,1,2,90,22,0,1,63,44,0,68,78,19,60,0,16,0,0,0,0,20,7,11,2,0,9,21,4,49,1,29,20,0,1,0,0,0,0,0,22,18,3,46,83,28,0,0,10,5,0,0,2,2,0,3,36,9,53,28,30,19,4,37,2,0,2,1,9,1,0,4,58,1,122,186,12,2,56,43,0,2,29,33,11,39,84,159,101,6,69,74,35,0,36,31,42,56,37,87,60,22,9,110,30,33,88,30,103,76,90,59,87,80,64,76,0,0,35,61,0,11,64,53,1,90,149,102,0,73,25,114,96,30,20,136,54,51,118,59,34,53,45,0,1,128,3,0,2,12,2,0,78,9,14,4,24,0,33,2,2,48,86,2,12,14,0,70,36,13,60,132,44,57,177,94,67,87,122,23,20,104,115,3,34,71,64,45,92,16,87,99,147,116,22,58,104,17,94,100,53,198,20,36,66,107,177,46,14,68,43,2,17,56,24,0,50,89,10,74,59,50,43,194,170,143,177,43,81,37,20,90,11,41,3,4,45,38,4,14,137,34,13,72,55,62,111,138,103,102,126,66,226

Radius of gyration: 42.34 Å; Cα contacts (8 Å, |Δi|>4): 3004; chains: 2; bounding box: 93×121×109 Å

GO terms:
  GO:0009035 type I site-specific deoxyribonuclease activity (F, EXP)

Organism: Escherichia coli (NCBI:txid562)

Sequence (1724 aa):
NFIVLDKYIKAEPTGDSYQSESDLERELIQDLRNQGYEFISVKSQSAMLANVREQLQNLNGVVFNDSEWRRFTEQYLDNPSDGILDKTRKIHIDYICDFIFDDERLENIYLIDKKNLMRNKVQIIQQFNRYDVTILVNGLPLVQIHLKKRGVAIREAFNQIHRYSKESFNSENSLFKYLQLFVISNGTDTRYFANTTKRDKNSFDFTMNWAKKSDNTLIKDLKDFTATCFQKHTLLNVLVNYSVFDSSQTLLVMRPYQIAATERILWKIKSSFTAKNWSKPESGGYIWHTTGSGKTLTSFKAARLATELDFIDKVFFVVDRKDLDYQTMKEYQRFSPDSVNGSENTAGLKRNLDKDDNKIIVTTIQKLNNLMKAESDLPVYNQQVVFIFDECHRSQFGEAQKNLKKKFKRYYQFGFTGTPIFPENALGSETTASVFGRELHSYVITDAIRDEKVLKFKVDYNDVRPQFKSLETETDEKKLSAAENQQAFLHPMRIQEITQYILNNFRQKTHRTFPGSKGFNAMLAVSSVDAAKAYYATFKRLQEEAANKSATYKPLRIATIFSFAANEEQNAIGEISDETFDTSAMDSSAKEFLDAAIREYNSHFKTNFSTDSNGFQNYYRDLAQRVKNQDIDLLIVVGMFLTGFDAPTLNTLFVDKNLRYHGLMQAFSRTNRIYDATKTFGNIVTFRDLERSTIDAITLFGDKNTKNVVLEKSYTEYMEGFTDAATGEAKRGFMTVVSELEQRFPDPTSIESEKEKKDFVKLFGEYLRAENILQNYDEFATLKALQQIDLSDPVAVEKFKAEHYVDDEKFAELQTIRLPADRKIQDYRSAYNDIRDWQTTDWDDVVFEVDLLKSQEINLDYNFIVLDKYIKAEPTGDSYQSESDLERELIQDLRNQGYEFISVKSQSAMLANVREQLQNLNGVVFNDSEWRRFTEQYLDNPSDGILDKTRKIHIDYICDFIFDDERLENIYLIDKKNLMRNKVQIIQQFENRYDVTILVNGLPLVQIHLKKRGVAIREAFNQIHFNSENSLFKYLQLFVISNGTDTRYFANTTKRDKNSFDFTMNWAKSDNTLIKDLKDFTATCFQKHTLLNVLVNYSVFDSSQTLLVMRPYQIAATERILWKIKSSFTAKNWSKPESGGYIWHTTGSGKTLTSFKAARRLATELDFIDKVFFVVDRKDLDYQTMKEYQRFSPDSVNGSENTAGLKRNLDKDDNKIIVTTIQKLNNLMKAESDLPVYNQQVVFIFDECHRSQFGEAQKNLKKKFKRYYQFGFTGTPIFPENALGSETTASVFGRELHSYVITDAIRDEKVLKFKVDYNDVRPQFKSLETETDEKKLSAAENQQAFLHPMRIQEITQYILNNFRQKTHRTFPGSKGFNAMLAVSSVDAAKAYYATFKRLQEEAANKSATYKPLRIATIFSFAANEEQNAIGEISDETFDTSAMDSSAKEFLDAAIREYNSHFKTNFSTDSNGFQNYYRDLAQRVKNQDIDLLIVVGMFLTGFDAPTLNTLFVDKNLRYHHGLMQAFSRTNRIYDATKTFGNIVTFRDLERSTIDAITLFGDKNTKNVVLEKSYTEYMEGFTDAATGEAKRGFMTVVSELEQRFPDPTSIESEKEKKDFVKLFGEYLRAENILQNYDEFATLKALQQIDLSDPVAVEKFKAEHYVDDEKFAELQTIRLPADRKIQDYRSAYNDIRDWQRRETTDWDDVVFEVDLLKSQEINLDYILGL

InterPro domains:
  IPR004473 Restriction endonuclease, type I, HsdR [TIGR00348] (39-725)
  IPR007409 Restriction endonuclease, type I, HsdR, N-terminal [PF04313] (30-219)
  IPR014001 Helicase superfamily 1/2, ATP-binding domain [PS51192] (294-439)
  IPR014001 Helicase superfamily 1/2, ATP-binding domain [SM00487] (268-478)
  IPR022625 Type I restriction enzyme R protein, C-terminal [PF12008] (728-1031)
  IPR027417 P-loop containing nucleoside triphosphate hydrolase [G3DSA:3.40.50.300] (271-461)
  IPR027417 P-loop containing nucleoside triphosphate hydrolase [G3DSA:3.40.50.300] (462-731)
  IPR027417 P-loop containing nucleoside triphosphate hydrolase [SSF52540] (229-440)
  IPR040980 SWI2/SNF2 ATPase [PF18766] (275-499)
  IPR051268 Type I restriction enzyme R subunit [PTHR30195] (30-1026)
  IPR055180 Restriction endonuclease, type I, HsdR, second RecA-like helicase domain [PF22679] (536-707)